Protein 2LV7 (pdb70)

Solvent-accessible surface area: 8698 Å² total; per-residue (Å²): 234,91,212,125,101,143,92,58,105,128,59,215,220,82,79,204,102,64,89,93,72,149,61,133,128,190,104,145,102,132,77,124,104,75,52,94,124,13,96,126,39,46,58,98,51,8,201,96,58,74,31,79,7,28,53,120,5,11,4,56,1,42,136,75,125,58,143,167,23,88,128,92,78,13,88,75,43,5,99,173,36,16,143,92,60,64,32,35,7,40,64,130,22,33,35,89,112,84,33,200

InterPro domains:
  IPR001751 S100/Calcium binding protein 7/8-like, conserved site [PS00303] (77-98)
  IPR002048 EF-hand domain [PF13499] (36-97)
  IPR002048 EF-hand domain [PS50222] (33-68)
  IPR002048 EF-hand domain [PS50222] (69-104)
  IPR002048 EF-hand domain [SM00054] (37-65)
  IPR002048 EF-hand domain [SM00054] (73-101)
  IPR002048 EF-hand domain [cd00051] (37-98)
  IPR011992 EF-hand domain pair [SSF47473] (23-155)
  IPR018247 EF-Hand 1, calcium-binding site [PS00018] (46-58)
  IPR018247 EF-Hand 1, calcium-binding site [PS00018] (82-94)
  IPR051111 Calcium-binding regulatory protein [PTHR46311] (1-215)

GO terms:
  GO:0032588 trans-Golgi network membrane (C, IDA)
  GO:0005515 protein binding (F, IPI)

Organism: Homo sapiens (NCBI:txid9606)

Secondary structure (DSSP, 8-state):
--SSS---S---SS--S-SSTTTT-S-----GGGHHHHHHHHHHT-SS-SS-B-HHHHHHHHHHHT----TTTHHHHHHHH-SS-SSSB-HHHHHHHT--

Foldseek 3Di:
DDPDDDDDDDDPDDDDDDDDQPPCPDDDDDDCVVVVCVCVQLCVLQPVSPQWRALVSVQCSQCVVPHRDDPVGSQVVQCVQPVVPPRTHHSVSSCVVVPD

Structure (mmCIF, N/CA/C/O backbone):
data_2LV7
#
_entry.id   2LV7
#
loop_
_entity.id
_entity.type
_entity.pdbx_description
1 polymer 'Calcium-binding protein 7'
2 non-polymer 'CALCIUM ION'
#
loop_
_atom_site.group_PDB
_atom_site.id
_atom_site.type_symbol
_atom_site.label_atom_id
_atom_site.label_alt_id
_atom_site.label_comp_id
_atom_site.label_asym_id
_atom_site.label_entity_id
_atom_site.label_seq_id
_atom_site.pdbx_PDB_ins_code
_atom_site.Cartn_x
_atom_site.Cartn_y
_atom_site.Cartn_z
_atom_site.occupancy
_atom_site.B_iso_or_equiv
_atom_site.auth_seq_id
_atom_site.auth_comp_id
_atom_site.auth_asym_id
_atom_site.auth_atom_id
_atom_site.pdbx_PDB_model_num
ATOM 1 N N . MET A 1 1 ? 31.224 -15.200 2.687 1.00 0.00 1 MET A N 1
ATOM 2 C CA . MET A 1 1 ? 30.323 -14.059 2.383 1.00 0.00 1 MET A CA 1
ATOM 3 C C . MET A 1 1 ? 29.184 -13.979 3.400 1.00 0.00 1 MET A C 1
ATOM 4 O O . MET A 1 1 ? 28.676 -15.007 3.848 1.00 0.00 1 MET A O 1
ATOM 20 N N . PRO A 1 2 ? 28.766 -12.754 3.778 1.00 0.00 2 PRO A N 1
ATOM 21 C CA . PRO A 1 2 ? 27.683 -12.555 4.744 1.00 0.00 2 PRO A CA 1
ATOM 22 C C . PRO A 1 2 ? 26.307 -12.776 4.127 1.00 0.00 2 PRO A C 1
ATOM 23 O O . PRO A 1 2 ? 26.085 -12.474 2.954 1.00 0.00 2 PRO A O 1
ATOM 34 N N . PHE A 1 3 ? 25.385 -13.304 4.927 1.00 0.00 3 PHE A N 1
ATOM 35 C CA . PHE A 1 3 ? 24.026 -13.567 4.465 1.00 0.00 3 PHE A CA 1
ATOM 36 C C . PHE A 1 3 ? 23.275 -12.267 4.197 1.00 0.00 3 PHE A C 1
ATOM 37 O O . PHE A 1 3 ? 22.146 -12.284 3.705 1.00 0.00 3 PHE A O 1
ATOM 54 N N . HIS A 1 4 ? 23.904 -11.143 4.526 1.00 0.00 4 HIS A N 1
ATOM 55 C CA . HIS A 1 4 ? 23.291 -9.837 4.318 1.00 0.00 4 HIS A CA 1
ATOM 56 C C . HIS A 1 4 ? 23.077 -9.576 2.826 1.00 0.00 4 HIS A C 1
ATOM 57 O O . HIS A 1 4 ? 24.008 -9.709 2.031 1.00 0.00 4 HIS A O 1
ATOM 72 N N . PRO A 1 5 ? 21.847 -9.202 2.421 1.00 0.00 5 PRO A N 1
ATOM 73 C CA . PRO A 1 5 ? 21.533 -8.932 1.014 1.00 0.00 5 PRO A CA 1
ATOM 74 C C . PRO A 1 5 ? 22.120 -7.611 0.527 1.00 0.00 5 PRO A C 1
ATOM 75 O O . PRO A 1 5 ? 21.899 -6.563 1.135 1.00 0.00 5 PRO A O 1
ATOM 86 N N . VAL A 1 6 ? 22.868 -7.674 -0.574 1.00 0.00 6 VAL A N 1
ATOM 87 C CA . VAL A 1 6 ? 23.490 -6.489 -1.160 1.00 0.00 6 VAL A CA 1
ATOM 88 C C . VAL A 1 6 ? 24.501 -5.860 -0.207 1.00 0.00 6 VAL A C 1
ATOM 89 O O . VAL A 1 6 ? 24.136 -5.333 0.844 1.00 0.00 6 VAL A O 1
ATOM 102 N N . THR A 1 7 ? 25.775 -5.914 -0.585 1.00 0.00 7 THR A N 1
ATOM 103 C CA . THR A 1 7 ? 26.838 -5.348 0.235 1.00 0.00 7 THR A CA 1
ATOM 104 C C . THR A 1 7 ? 27.650 -4.318 -0.545 1.00 0.00 7 THR A C 1
ATOM 105 O O . THR A 1 7 ? 27.589 -3.123 -0.257 1.00 0.00 7 THR A O 1
ATOM 116 N N . ALA A 1 8 ? 28.404 -4.787 -1.537 1.00 0.00 8 ALA A N 1
ATOM 117 C CA . ALA A 1 8 ? 29.227 -3.904 -2.357 1.00 0.00 8 ALA A CA 1
ATOM 118 C C . ALA A 1 8 ? 29.854 -4.660 -3.525 1.00 0.00 8 ALA A C 1
ATOM 119 O O . ALA A 1 8 ? 30.632 -5.593 -3.325 1.00 0.00 8 ALA A O 1
ATOM 126 N N . ALA A 1 9 ? 29.512 -4.250 -4.743 1.00 0.00 9 ALA A N 1
ATOM 127 C CA . ALA A 1 9 ? 30.047 -4.887 -5.941 1.00 0.00 9 ALA A CA 1
ATOM 128 C C . ALA A 1 9 ? 31.365 -4.244 -6.355 1.00 0.00 9 ALA A C 1
ATOM 129 O O . ALA A 1 9 ? 32.229 -4.894 -6.943 1.00 0.00 9 ALA A O 1
ATOM 136 N N . LEU A 1 10 ? 31.511 -2.961 -6.040 1.00 0.00 10 LEU A N 1
ATOM 137 C CA . LEU A 1 10 ? 32.721 -2.219 -6.374 1.00 0.00 10 LEU A CA 1
ATOM 138 C C . LEU A 1 10 ? 33.763 -2.362 -5.266 1.00 0.00 10 LEU A C 1
ATOM 139 O O . LEU A 1 10 ? 33.741 -3.333 -4.508 1.00 0.00 10 LEU A O 1
ATOM 155 N N . MET A 1 11 ? 34.676 -1.393 -5.185 1.00 0.00 11 MET A N 1
ATOM 156 C CA . MET A 1 11 ? 35.728 -1.401 -4.170 1.00 0.00 11 MET A CA 1
ATOM 157 C C . MET A 1 11 ? 36.698 -2.558 -4.392 1.00 0.00 11 MET A C 1
ATOM 158 O O . MET A 1 11 ? 36.367 -3.716 -4.136 1.00 0.00 11 MET A O 1
ATOM 172 N N . TYR A 1 12 ? 37.896 -2.235 -4.869 1.00 0.00 12 TYR A N 1
ATOM 173 C CA . TYR A 1 12 ? 38.916 -3.245 -5.124 1.00 0.00 12 TYR A CA 1
ATOM 174 C C . TYR A 1 12 ? 39.764 -3.481 -3.878 1.00 0.00 12 TYR A C 1
ATOM 175 O O . TYR A 1 12 ? 39.927 -4.617 -3.431 1.00 0.00 12 TYR A O 1
ATOM 193 N N . ARG A 1 13 ? 40.299 -2.399 -3.321 1.00 0.00 13 ARG A N 1
ATOM 194 C CA . ARG A 1 13 ? 41.129 -2.482 -2.124 1.00 0.00 13 ARG A CA 1
ATOM 195 C C . ARG A 1 13 ? 41.340 -1.101 -1.512 1.00 0.00 13 ARG A C 1
ATOM 196 O O . ARG A 1 13 ? 40.997 -0.865 -0.353 1.00 0.00 13 ARG A O 1
ATOM 217 N N . GLY A 1 14 ? 41.907 -0.193 -2.300 1.00 0.00 14 GLY A N 1
ATOM 218 C CA . GLY A 1 14 ? 42.161 1.154 -1.822 1.00 0.00 14 GLY A CA 1
ATOM 219 C C . GLY A 1 14 ? 40.897 1.982 -1.708 1.00 0.00 14 GLY A C 1
ATOM 220 O O . GLY A 1 14 ? 40.590 2.782 -2.593 1.00 0.00 14 GLY A O 1
ATOM 224 N N . ILE A 1 15 ? 40.164 1.791 -0.615 1.00 0.00 15 ILE A N 1
ATOM 225 C CA . ILE A 1 15 ? 38.927 2.527 -0.384 1.00 0.00 15 ILE A CA 1
ATOM 226 C C . ILE A 1 15 ? 38.429 2.322 1.045 1.00 0.00 15 ILE A C 1
ATOM 227 O O . ILE A 1 15 ? 38.554 1.232 1.603 1.00 0.00 15 ILE A O 1
ATOM 243 N N . TYR A 1 16 ? 37.869 3.375 1.632 1.00 0.00 16 TYR A N 1
ATOM 244 C CA . TYR A 1 16 ? 37.361 3.308 2.998 1.00 0.00 16 TYR A CA 1
ATOM 245 C C . TYR A 1 16 ? 36.214 2.306 3.114 1.00 0.00 16 TYR A C 1
ATOM 246 O O . TYR A 1 16 ? 36.420 1.158 3.512 1.00 0.00 16 TYR A O 1
ATOM 264 N N . THR A 1 17 ? 35.009 2.748 2.764 1.00 0.00 17 THR A N 1
ATOM 265 C CA . THR A 1 17 ? 33.828 1.892 2.831 1.00 0.00 17 THR A CA 1
ATOM 266 C C . THR A 1 17 ? 32.623 2.566 2.181 1.00 0.00 17 THR A C 1
ATOM 267 O O . THR A 1 17 ? 31.551 1.972 2.071 1.00 0.00 17 THR A O 1
ATOM 278 N N . VAL A 1 18 ? 32.809 3.810 1.750 1.00 0.00 18 VAL A N 1
ATOM 279 C CA . VAL A 1 18 ? 31.739 4.569 1.115 1.00 0.00 18 VAL A CA 1
ATOM 280 C C . VAL A 1 18 ? 31.632 4.238 -0.377 1.00 0.00 18 VAL A C 1
ATOM 281 O O . VAL A 1 18 ? 32.614 4.345 -1.113 1.00 0.00 18 VAL A O 1
ATOM 294 N N . PRO A 1 19 ? 30.435 3.823 -0.845 1.00 0.00 19 PRO A N 1
ATOM 295 C CA . PRO A 1 19 ? 30.212 3.476 -2.242 1.00 0.00 19 PRO A CA 1
ATOM 296 C C . PRO A 1 19 ? 29.763 4.666 -3.089 1.00 0.00 19 PRO A C 1
ATOM 297 O O . PRO A 1 19 ? 30.432 5.038 -4.053 1.00 0.00 19 PRO A O 1
ATOM 308 N N . ASN A 1 20 ? 28.625 5.255 -2.729 1.00 0.00 20 ASN A N 1
ATOM 309 C CA . ASN A 1 20 ? 28.088 6.398 -3.461 1.00 0.00 20 ASN A CA 1
ATOM 310 C C . ASN A 1 20 ? 27.465 7.411 -2.505 1.00 0.00 20 ASN A C 1
ATOM 311 O O . ASN A 1 20 ? 26.278 7.726 -2.603 1.00 0.00 20 ASN A O 1
ATOM 322 N N . LEU A 1 21 ? 28.274 7.919 -1.583 1.00 0.00 21 LEU A N 1
ATOM 323 C CA . LEU A 1 21 ? 27.805 8.895 -0.604 1.00 0.00 21 LEU A CA 1
ATOM 324 C C . LEU A 1 21 ? 27.956 10.320 -1.129 1.00 0.00 21 LEU A C 1
ATOM 325 O O . LEU A 1 21 ? 27.508 11.276 -0.494 1.00 0.00 21 LEU A O 1
ATOM 341 N N . LEU A 1 22 ? 28.578 10.456 -2.296 1.00 0.00 22 LEU A N 1
ATOM 342 C CA . LEU A 1 22 ? 28.789 11.767 -2.900 1.00 0.00 22 LEU A CA 1
ATOM 343 C C . LEU A 1 22 ? 27.697 12.089 -3.916 1.00 0.00 22 LEU A C 1
ATOM 344 O O . LEU A 1 22 ? 27.666 13.183 -4.481 1.00 0.00 22 LEU A O 1
ATOM 360 N N . SER A 1 23 ? 26.801 11.132 -4.146 1.00 0.00 23 SER A N 1
ATOM 361 C CA . SER A 1 23 ? 25.711 11.323 -5.097 1.00 0.00 23 SER A CA 1
ATOM 362 C C . SER A 1 23 ? 24.379 11.512 -4.378 1.00 0.00 23 SER A C 1
ATOM 363 O O . SER A 1 23 ? 23.732 12.551 -4.515 1.00 0.00 23 SER A O 1
ATOM 371 N N . GLU A 1 24 ? 23.975 10.504 -3.611 1.00 0.00 24 GLU A N 1
ATOM 372 C CA . GLU A 1 24 ? 22.718 10.563 -2.871 1.00 0.00 24 GLU A CA 1
ATOM 373 C C . GLU A 1 24 ? 22.924 10.178 -1.409 1.00 0.00 24 GLU A C 1
ATOM 374 O O . GLU A 1 24 ? 22.199 10.641 -0.529 1.00 0.00 24 GLU A O 1
ATOM 386 N N . GLN A 1 25 ? 23.918 9.326 -1.163 1.00 0.00 25 GLN A N 1
ATOM 387 C CA . GLN A 1 25 ? 24.228 8.867 0.189 1.00 0.00 25 GLN A CA 1
ATOM 388 C C . GLN A 1 25 ? 23.039 8.141 0.808 1.00 0.00 25 GLN A C 1
ATOM 389 O O . GLN A 1 25 ? 22.878 6.932 0.637 1.00 0.00 25 GLN A O 1
ATOM 403 N N . ARG A 1 26 ? 22.215 8.888 1.525 1.00 0.00 26 ARG A N 1
ATOM 404 C CA . ARG A 1 26 ? 21.039 8.337 2.179 1.00 0.00 26 ARG A CA 1
ATOM 405 C C . ARG A 1 26 ? 19.950 7.995 1.158 1.00 0.00 26 ARG A C 1
ATOM 406 O O . ARG A 1 26 ? 19.616 8.818 0.305 1.00 0.00 26 ARG A O 1
ATOM 427 N N . PRO A 1 27 ? 19.381 6.774 1.229 1.00 0.00 27 PRO A N 1
ATOM 428 C CA . PRO A 1 27 ? 18.328 6.341 0.306 1.00 0.00 27 PRO A CA 1
ATOM 429 C C . PRO A 1 27 ? 16.965 6.926 0.667 1.00 0.00 27 PRO A C 1
ATOM 430 O O . PRO A 1 27 ? 16.676 7.177 1.837 1.00 0.00 27 PRO A O 1
ATOM 441 N N . VAL A 1 28 ? 16.130 7.140 -0.347 1.00 0.00 28 VAL A N 1
ATOM 442 C CA . VAL A 1 28 ? 14.798 7.695 -0.139 1.00 0.00 28 VAL A CA 1
ATOM 443 C C . VAL A 1 28 ? 13.721 6.660 -0.435 1.00 0.00 28 VAL A C 1
ATOM 444 O O . VAL A 1 28 ? 13.529 6.266 -1.586 1.00 0.00 28 VAL A O 1
ATOM 457 N N . ASP A 1 29 ? 13.018 6.228 0.606 1.00 0.00 29 ASP A N 1
ATOM 458 C CA . ASP A 1 29 ? 11.957 5.239 0.454 1.00 0.00 29 ASP A CA 1
ATOM 459 C C . ASP A 1 29 ? 11.233 5.012 1.777 1.00 0.00 29 ASP A C 1
ATOM 460 O O . ASP A 1 29 ? 11.842 4.606 2.768 1.00 0.00 29 ASP A O 1
ATOM 469 N N . ILE A 1 30 ? 9.931 5.280 1.788 1.00 0.00 30 ILE A N 1
ATOM 470 C CA . ILE A 1 30 ? 9.129 5.107 2.994 1.00 0.00 30 ILE A CA 1
ATOM 471 C C . ILE A 1 30 ? 9.112 3.645 3.439 1.00 0.00 30 ILE A C 1
ATOM 472 O O . ILE A 1 30 ? 8.802 2.755 2.646 1.00 0.00 30 ILE A O 1
ATOM 488 N N . PRO A 1 31 ? 9.443 3.375 4.717 1.00 0.00 31 PRO A N 1
ATOM 489 C CA . PRO A 1 31 ? 9.453 2.011 5.258 1.00 0.00 31 PRO A CA 1
ATOM 490 C C . PRO A 1 31 ? 8.056 1.406 5.312 1.00 0.00 31 PRO A C 1
ATOM 491 O O . PRO A 1 31 ? 7.063 2.126 5.418 1.00 0.00 31 PRO A O 1
ATOM 502 N N . GLU A 1 32 ? 7.991 0.078 5.213 1.00 0.00 32 GLU A N 1
ATOM 503 C CA . GLU A 1 32 ? 6.722 -0.652 5.255 1.00 0.00 32 GLU A CA 1
ATOM 504 C C . GLU A 1 32 ? 5.852 -0.211 6.436 1.00 0.00 32 GLU A C 1
ATOM 505 O O . GLU A 1 32 ? 4.676 -0.568 6.516 1.00 0.00 32 GLU A O 1
ATOM 517 N N . ASP A 1 33 ? 6.438 0.559 7.350 1.00 0.00 33 ASP A N 1
ATOM 518 C CA . ASP A 1 33 ? 5.712 1.056 8.513 1.00 0.00 33 ASP A CA 1
ATOM 519 C C . ASP A 1 33 ? 4.464 1.823 8.080 1.00 0.00 33 ASP A C 1
ATOM 520 O O . ASP A 1 33 ? 3.503 1.947 8.840 1.00 0.00 33 ASP A O 1
ATOM 529 N N . GLU A 1 34 ? 4.491 2.344 6.855 1.00 0.00 34 GLU A N 1
ATOM 530 C CA . GLU A 1 34 ? 3.362 3.093 6.313 1.00 0.00 34 GLU A CA 1
ATOM 531 C C . GLU A 1 34 ? 2.405 2.160 5.578 1.00 0.00 34 GLU A C 1
ATOM 532 O O . GLU A 1 34 ? 1.216 2.449 5.443 1.00 0.00 34 GLU A O 1
ATOM 544 N N . LEU A 1 35 ? 2.940 1.038 5.103 1.00 0.00 35 LEU A N 1
ATOM 545 C CA . LEU A 1 35 ? 2.143 0.055 4.376 1.00 0.00 35 LEU A CA 1
ATOM 546 C C . LEU A 1 35 ? 1.140 -0.629 5.299 1.00 0.00 35 LEU A C 1
ATOM 547 O O . LEU A 1 35 ? -0.001 -0.883 4.912 1.00 0.00 35 LEU A O 1
ATOM 563 N N . GLU A 1 36 ? 1.573 -0.930 6.521 1.00 0.00 36 GLU A N 1
ATOM 564 C CA . GLU A 1 36 ? 0.713 -1.592 7.496 1.00 0.00 36 GLU A CA 1
ATOM 565 C C . GLU A 1 36 ? -0.513 -0.743 7.815 1.00 0.00 36 GLU A C 1
ATOM 566 O O . GLU A 1 36 ? -1.514 -1.249 8.321 1.00 0.00 36 GLU A O 1
ATOM 578 N N . GLU A 1 37 ? -0.428 0.551 7.519 1.00 0.00 37 GLU A N 1
ATOM 579 C CA . GLU A 1 37 ? -1.535 1.465 7.774 1.00 0.00 37 GLU A CA 1
ATOM 580 C C . GLU A 1 37 ? -2.627 1.294 6.723 1.00 0.00 37 GLU A C 1
ATOM 581 O O . GLU A 1 37 ? -3.802 1.546 6.987 1.00 0.00 37 GLU A O 1
ATOM 593 N N . ILE A 1 38 ? -2.227 0.863 5.531 1.00 0.00 38 ILE A N 1
ATOM 594 C CA . ILE A 1 38 ? -3.168 0.652 4.438 1.00 0.00 38 ILE A CA 1
ATOM 595 C C . ILE A 1 38 ? -4.189 -0.422 4.799 1.00 0.00 38 ILE A C 1
ATOM 596 O O . ILE A 1 38 ? -5.391 -0.248 4.589 1.00 0.00 38 ILE A O 1
ATOM 612 N N . ARG A 1 39 ? -3.702 -1.531 5.348 1.00 0.00 39 ARG A N 1
ATOM 613 C CA . ARG A 1 39 ? -4.569 -2.636 5.740 1.00 0.00 39 ARG A CA 1
ATOM 614 C C . ARG A 1 39 ? -5.519 -2.222 6.856 1.00 0.00 39 ARG A C 1
ATOM 615 O O . ARG A 1 39 ? -6.716 -2.089 6.638 1.00 0.00 39 ARG A O 1
ATOM 636 N N . GLU A 1 40 ? -4.966 -1.991 8.042 1.00 0.00 40 GLU A N 1
ATOM 637 C CA . GLU A 1 40 ? -5.757 -1.613 9.214 1.00 0.00 40 GLU A CA 1
ATOM 638 C C . GLU A 1 40 ? -6.898 -0.654 8.866 1.00 0.00 40 GLU A C 1
ATOM 639 O O . GLU A 1 40 ? -7.937 -0.660 9.520 1.00 0.00 40 GLU A O 1
ATOM 651 N N . ALA A 1 41 ? -6.713 0.155 7.830 1.00 0.00 41 ALA A N 1
ATOM 652 C CA . ALA A 1 41 ? -7.732 1.119 7.426 1.00 0.00 41 ALA A CA 1
ATOM 653 C C . ALA A 1 41 ? -8.962 0.455 6.796 1.00 0.00 41 ALA A C 1
ATOM 654 O O . ALA A 1 41 ? -9.974 0.223 7.465 1.00 0.00 41 ALA A O 1
ATOM 661 N N . PHE A 1 42 ? -8.869 0.136 5.510 1.00 0.00 42 PHE A N 1
ATOM 662 C CA . PHE A 1 42 ? -9.991 -0.455 4.788 1.00 0.00 42 PHE A CA 1
ATOM 663 C C . PHE A 1 42 ? -10.229 -1.915 5.161 1.00 0.00 42 PHE A C 1
ATOM 664 O O . PHE A 1 42 ? -11.322 -2.441 4.955 1.00 0.00 42 PHE A O 1
ATOM 681 N N . LYS A 1 43 ? -9.217 -2.567 5.717 1.00 0.00 43 LYS A N 1
ATOM 682 C CA . LYS A 1 43 ? -9.344 -3.969 6.101 1.00 0.00 43 LYS A CA 1
ATOM 683 C C . LYS A 1 43 ? -10.293 -4.140 7.286 1.00 0.00 43 LYS A C 1
ATOM 684 O O . LYS A 1 43 ? -11.089 -5.077 7.310 1.00 0.00 43 LYS A O 1
ATOM 703 N N . VAL A 1 44 ? -10.212 -3.242 8.270 1.00 0.00 44 VAL A N 1
ATOM 704 C CA . VAL A 1 44 ? -11.089 -3.339 9.434 1.00 0.00 44 VAL A CA 1
ATOM 705 C C . VAL A 1 44 ? -12.541 -3.090 9.047 1.00 0.00 44 VAL A C 1
ATOM 706 O O . VAL A 1 44 ? -13.450 -3.688 9.623 1.00 0.00 44 VAL A O 1
ATOM 719 N N . PHE A 1 45 ? -12.763 -2.205 8.073 1.00 0.00 45 PHE A N 1
ATOM 720 C CA . PHE A 1 45 ? -14.125 -1.914 7.629 1.00 0.00 45 PHE A CA 1
ATOM 721 C C . PHE A 1 45 ? -14.792 -3.174 7.088 1.00 0.00 45 PHE A C 1
ATOM 722 O O . PHE A 1 45 ? -16.016 -3.240 6.974 1.00 0.00 45 PHE A O 1
ATOM 739 N N . ASP A 1 46 ? -13.977 -4.172 6.755 1.00 0.00 46 ASP A N 1
ATOM 740 C CA . ASP A 1 46 ? -14.487 -5.438 6.241 1.00 0.00 46 ASP A CA 1
ATOM 741 C C . ASP A 1 46 ? -15.139 -6.237 7.365 1.00 0.00 46 ASP A C 1
ATOM 742 O O . ASP A 1 46 ? -14.461 -6.939 8.116 1.00 0.00 46 ASP A O 1
ATOM 751 N N . ARG A 1 47 ? -16.459 -6.121 7.476 1.00 0.00 47 ARG A N 1
ATOM 752 C CA . ARG A 1 47 ? -17.206 -6.817 8.518 1.00 0.00 47 ARG A CA 1
ATOM 753 C C . ARG A 1 47 ? -17.055 -8.333 8.404 1.00 0.00 47 ARG A C 1
ATOM 754 O O . ARG A 1 47 ? -16.991 -9.032 9.415 1.00 0.00 47 ARG A O 1
ATOM 775 N N . ASP A 1 48 ? -16.999 -8.838 7.175 1.00 0.00 48 ASP A N 1
ATOM 776 C CA . ASP A 1 48 ? -16.862 -10.275 6.950 1.00 0.00 48 ASP A CA 1
ATOM 777 C C . ASP A 1 48 ? -15.424 -10.739 7.163 1.00 0.00 48 ASP A C 1
ATOM 778 O O . ASP A 1 48 ? -15.173 -11.922 7.393 1.00 0.00 48 ASP A O 1
ATOM 787 N N . GLY A 1 49 ? -14.486 -9.800 7.089 1.00 0.00 49 GLY A N 1
ATOM 788 C CA . GLY A 1 49 ? -13.084 -10.131 7.279 1.00 0.00 49 GLY A CA 1
ATOM 789 C C . GLY A 1 49 ? -12.591 -11.183 6.303 1.00 0.00 49 GLY A C 1
ATOM 790 O O . GLY A 1 49 ? -11.524 -11.764 6.498 1.00 0.00 49 GLY A O 1
ATOM 794 N N . ASN A 1 50 ? -13.367 -11.424 5.249 1.00 0.00 50 ASN A N 1
ATOM 795 C CA . ASN A 1 50 ? -13.003 -12.413 4.239 1.00 0.00 50 ASN A CA 1
ATOM 796 C C . ASN A 1 50 ? -11.831 -11.926 3.393 1.00 0.00 50 ASN A C 1
ATOM 797 O O . ASN A 1 50 ? -11.342 -12.644 2.521 1.00 0.00 50 ASN A O 1
ATOM 808 N N . GLY A 1 51 ? -11.385 -10.702 3.658 1.00 0.00 51 GLY A N 1
ATOM 809 C CA . GLY A 1 51 ? -10.271 -10.140 2.917 1.00 0.00 51 GLY A CA 1
ATOM 810 C C . GLY A 1 51 ? -10.721 -9.218 1.801 1.00 0.00 51 GLY A C 1
ATOM 811 O O . GLY A 1 51 ? -9.898 -8.567 1.156 1.00 0.00 51 GLY A O 1
ATOM 815 N N . PHE A 1 52 ? -12.029 -9.161 1.574 1.00 0.00 52 PHE A N 1
ATOM 816 C CA . PHE A 1 52 ? -12.588 -8.312 0.527 1.00 0.00 52 PHE A CA 1
ATOM 817 C C . PHE A 1 52 ? -13.610 -7.340 1.108 1.00 0.00 52 PHE A C 1
ATOM 818 O O . PHE A 1 52 ? -14.260 -7.635 2.110 1.00 0.00 52 PHE A O 1
ATOM 835 N N . ILE A 1 53 ? -13.746 -6.181 0.472 1.00 0.00 53 ILE A N 1
ATOM 836 C CA . ILE A 1 53 ? -14.689 -5.166 0.925 1.00 0.00 53 ILE A CA 1
ATOM 837 C C . ILE A 1 53 ? -15.807 -4.962 -0.093 1.00 0.00 53 ILE A C 1
ATOM 838 O O . ILE A 1 53 ? -15.553 -4.620 -1.248 1.00 0.00 53 ILE A O 1
ATOM 854 N N . SER A 1 54 ? -17.043 -5.175 0.344 1.00 0.00 54 SER A N 1
ATOM 855 C CA . SER A 1 54 ? -18.203 -5.009 -0.525 1.00 0.00 54 SER A CA 1
ATOM 856 C C . SER A 1 54 ? -18.664 -3.555 -0.536 1.00 0.00 54 SER A C 1
ATOM 857 O O . SER A 1 54 ? -18.092 -2.713 0.153 1.00 0.00 54 SER A O 1
ATOM 865 N N . LYS A 1 55 ? -19.696 -3.264 -1.323 1.00 0.00 55 LYS A N 1
ATOM 866 C CA . LYS A 1 55 ? -20.230 -1.908 -1.418 1.00 0.00 55 LYS A CA 1
ATOM 867 C C . LYS A 1 55 ? -20.735 -1.409 -0.066 1.00 0.00 55 LYS A C 1
ATOM 868 O O . LYS A 1 55 ? -20.265 -0.391 0.442 1.00 0.00 55 LYS A O 1
ATOM 887 N N . GLN A 1 56 ? -21.691 -2.134 0.509 1.00 0.00 56 GLN A N 1
ATOM 888 C CA . GLN A 1 56 ? -22.272 -1.766 1.799 1.00 0.00 56 GLN A CA 1
ATOM 889 C C . GLN A 1 56 ? -21.193 -1.541 2.856 1.00 0.00 56 GLN A C 1
ATOM 890 O O . GLN A 1 56 ? -21.363 -0.726 3.763 1.00 0.00 56 GLN A O 1
ATOM 904 N N . GLU A 1 57 ? -20.085 -2.266 2.736 1.00 0.00 57 GLU A N 1
ATOM 905 C CA . GLU A 1 57 ? -18.982 -2.141 3.684 1.00 0.00 57 GLU A CA 1
ATOM 906 C C . GLU A 1 57 ? -18.169 -0.881 3.398 1.00 0.00 57 GLU A C 1
ATOM 907 O O . GLU A 1 57 ? -17.856 -0.105 4.304 1.00 0.00 57 GLU A O 1
ATOM 919 N N . LEU A 1 58 ? -17.832 -0.687 2.128 1.00 0.00 58 LEU A N 1
ATOM 920 C CA . LEU A 1 58 ? -17.063 0.475 1.702 1.00 0.00 58 LEU A CA 1
ATOM 921 C C . LEU A 1 58 ? -17.821 1.758 2.031 1.00 0.00 58 LEU A C 1
ATOM 922 O O . LEU A 1 58 ? -17.220 2.804 2.276 1.00 0.00 58 LEU A O 1
ATOM 938 N N . GLY A 1 59 ? -19.149 1.662 2.049 1.00 0.00 59 GLY A N 1
ATOM 939 C CA . GLY A 1 59 ? -19.975 2.815 2.354 1.00 0.00 59 GLY A CA 1
ATOM 940 C C . GLY A 1 59 ? -19.759 3.306 3.770 1.00 0.00 59 GLY A C 1
ATOM 941 O O . GLY A 1 59 ? -20.067 4.453 4.093 1.00 0.00 59 GLY A O 1
ATOM 945 N N . THR A 1 60 ? -19.225 2.429 4.614 1.00 0.00 60 THR A N 1
ATOM 946 C CA . THR A 1 60 ? -18.953 2.771 6.003 1.00 0.00 60 THR A CA 1
ATOM 947 C C . THR A 1 60 ? -17.569 3.397 6.129 1.00 0.00 60 THR A C 1
ATOM 948 O O . THR A 1 60 ? -17.280 4.117 7.085 1.00 0.00 60 THR A O 1
ATOM 959 N N . ALA A 1 61 ? -16.716 3.111 5.150 1.00 0.00 61 ALA A N 1
ATOM 960 C CA . ALA A 1 61 ? -15.359 3.646 5.132 1.00 0.00 61 ALA A CA 1
ATOM 961 C C . ALA A 1 61 ? -15.353 5.124 4.752 1.00 0.00 61 ALA A C 1
ATOM 962 O O . ALA A 1 61 ? -14.734 5.946 5.428 1.00 0.00 61 ALA A O 1
ATOM 969 N N . MET A 1 62 ? -16.042 5.453 3.663 1.00 0.00 62 MET A N 1
ATOM 970 C CA . MET A 1 62 ? -16.118 6.830 3.183 1.00 0.00 62 MET A CA 1
ATOM 971 C C . MET A 1 62 ? -16.733 7.757 4.229 1.00 0.00 62 MET A C 1
ATOM 972 O O . MET A 1 62 ? -16.178 8.813 4.534 1.00 0.00 62 MET A O 1
ATOM 986 N N . ARG A 1 63 ? -17.883 7.362 4.772 1.00 0.00 63 ARG A N 1
ATOM 987 C CA . ARG A 1 63 ? -18.572 8.170 5.775 1.00 0.00 63 ARG A CA 1
ATOM 988 C C . ARG A 1 63 ? -17.645 8.510 6.938 1.00 0.00 63 ARG A C 1
ATOM 989 O O . ARG A 1 63 ? -17.760 9.577 7.542 1.00 0.00 63 ARG A O 1
ATOM 1010 N N . SER A 1 64 ? -16.729 7.598 7.249 1.00 0.00 64 SER A N 1
ATOM 1011 C CA . SER A 1 64 ? -15.783 7.809 8.338 1.00 0.00 64 SER A CA 1
ATOM 1012 C C . SER A 1 64 ? -14.954 9.064 8.092 1.00 0.00 64 SER A C 1
ATOM 1013 O O . SER A 1 64 ? -14.692 9.838 9.013 1.00 0.00 64 SER A O 1
ATOM 1021 N N . LEU A 1 65 ? -14.547 9.259 6.842 1.00 0.00 65 LEU A N 1
ATOM 1022 C CA . LEU A 1 65 ? -13.755 10.423 6.469 1.00 0.00 65 LEU A CA 1
ATOM 1023 C C . LEU A 1 65 ? -14.626 11.674 6.436 1.00 0.00 65 LEU A C 1
ATOM 1024 O O . LEU A 1 65 ? -14.123 12.796 6.514 1.00 0.00 65 LEU A O 1
ATOM 1040 N N . GLY A 1 66 ? -15.935 11.471 6.321 1.00 0.00 66 GLY A N 1
ATOM 1041 C CA . GLY A 1 66 ? -16.862 12.587 6.280 1.00 0.00 66 GLY A CA 1
ATOM 1042 C C . GLY A 1 66 ? -17.631 12.649 4.974 1.00 0.00 66 GLY A C 1
ATOM 1043 O O . GLY A 1 66 ? -18.206 13.683 4.633 1.00 0.00 66 GLY A O 1
ATOM 1047 N N . TYR A 1 67 ? -17.642 11.537 4.245 1.00 0.00 67 TYR A N 1
ATOM 1048 C CA . TYR A 1 67 ? -18.348 11.460 2.970 1.00 0.00 67 TYR A CA 1
ATOM 1049 C C . TYR A 1 67 ? -19.317 10.282 2.966 1.00 0.00 67 TYR A C 1
ATOM 1050 O O . TYR A 1 67 ? -18.943 9.164 2.615 1.00 0.00 67 TYR A O 1
ATOM 1068 N N . MET A 1 68 ? -20.562 10.537 3.357 1.00 0.00 68 MET A N 1
ATOM 1069 C CA . MET A 1 68 ? -21.578 9.491 3.401 1.00 0.00 68 MET A CA 1
ATOM 1070 C C . MET A 1 68 ? -22.199 9.263 2.020 1.00 0.00 68 MET A C 1
ATOM 1071 O O . MET A 1 68 ? -22.916 10.123 1.507 1.00 0.00 68 MET A O 1
ATOM 1085 N N . PRO A 1 69 ? -21.926 8.102 1.391 1.00 0.00 69 PRO A N 1
ATOM 1086 C CA . PRO A 1 69 ? -22.464 7.774 0.076 1.00 0.00 69 PRO A CA 1
ATOM 1087 C C . PRO A 1 69 ? -23.802 7.050 0.159 1.00 0.00 69 PRO A C 1
ATOM 1088 O O . PRO A 1 69 ? -24.061 6.306 1.105 1.00 0.00 69 PRO A O 1
ATOM 1099 N N . ASN A 1 70 ? -24.647 7.277 -0.838 1.00 0.00 70 ASN A N 1
ATOM 1100 C CA . ASN A 1 70 ? -25.960 6.647 -0.891 1.00 0.00 70 ASN A CA 1
ATOM 1101 C C . ASN A 1 70 ? -25.863 5.259 -1.506 1.00 0.00 70 ASN A C 1
ATOM 1102 O O . ASN A 1 70 ? -24.823 4.883 -2.047 1.00 0.00 70 ASN A O 1
ATOM 1113 N N . GLU A 1 71 ? -26.949 4.500 -1.422 1.00 0.00 71 GLU A N 1
ATOM 1114 C CA . GLU A 1 71 ? -26.983 3.159 -1.990 1.00 0.00 71 GLU A CA 1
ATOM 1115 C C . GLU A 1 71 ? -26.789 3.224 -3.503 1.00 0.00 71 GLU A C 1
ATOM 1116 O O . GLU A 1 71 ? -26.519 2.213 -4.151 1.00 0.00 71 GLU A O 1
ATOM 1128 N N . VAL A 1 72 ? -26.938 4.424 -4.057 1.00 0.00 72 VAL A N 1
ATOM 1129 C CA . VAL A 1 72 ? -26.782 4.639 -5.491 1.00 0.00 72 VAL A CA 1
ATOM 1130 C C . VAL A 1 72 ? -25.348 5.024 -5.851 1.00 0.00 72 VAL A C 1
ATOM 1131 O O . VAL A 1 72 ? -24.893 4.780 -6.969 1.00 0.00 72 VAL A O 1
ATOM 1144 N N . GLU A 1 73 ? -24.640 5.626 -4.897 1.00 0.00 73 GLU A N 1
ATOM 1145 C CA . GLU A 1 73 ? -23.270 6.080 -5.129 1.00 0.00 73 GLU A CA 1
ATOM 1146 C C . GLU A 1 73 ? -22.226 5.014 -4.795 1.00 0.00 73 GLU A C 1
ATOM 1147 O O . GLU A 1 73 ? -21.314 4.771 -5.583 1.00 0.00 73 GLU A O 1
ATOM 1159 N N . LEU A 1 74 ? -22.354 4.383 -3.630 1.00 0.00 74 LEU A N 1
ATOM 1160 C CA . LEU A 1 74 ? -21.390 3.364 -3.210 1.00 0.00 74 LEU A CA 1
ATOM 1161 C C . LEU A 1 74 ? -21.239 2.268 -4.267 1.00 0.00 74 LEU A C 1
ATOM 1162 O O . LEU A 1 74 ? -20.296 1.478 -4.223 1.00 0.00 74 LEU A O 1
ATOM 1178 N N . GLU A 1 75 ? -22.173 2.227 -5.215 1.00 0.00 75 GLU A N 1
ATOM 1179 C CA . GLU A 1 75 ? -22.137 1.235 -6.284 1.00 0.00 75 GLU A CA 1
ATOM 1180 C C . GLU A 1 75 ? -21.168 1.645 -7.393 1.00 0.00 75 GLU A C 1
ATOM 1181 O O . GLU A 1 75 ? -20.472 0.803 -7.959 1.00 0.00 75 GLU A O 1
ATOM 1193 N N . VAL A 1 76 ? -21.128 2.940 -7.702 1.00 0.00 76 VAL A N 1
ATOM 1194 C CA . VAL A 1 76 ? -20.249 3.445 -8.753 1.00 0.00 76 VAL A CA 1
ATOM 1195 C C . VAL A 1 76 ? -18.825 3.654 -8.246 1.00 0.00 76 VAL A C 1
ATOM 1196 O O . VAL A 1 76 ? -17.883 3.733 -9.033 1.00 0.00 76 VAL A O 1
ATOM 1209 N N . ILE A 1 77 ? -18.675 3.752 -6.933 1.00 0.00 77 ILE A N 1
ATOM 1210 C CA . ILE A 1 77 ? -17.364 3.955 -6.329 1.00 0.00 77 ILE A CA 1
ATOM 1211 C C . ILE A 1 77 ? -16.589 2.644 -6.216 1.00 0.00 77 ILE A C 1
ATOM 1212 O O . ILE A 1 77 ? -15.364 2.627 -6.336 1.00 0.00 77 ILE A O 1
ATOM 1228 N N . ILE A 1 78 ? -17.306 1.547 -5.988 1.00 0.00 78 ILE A N 1
ATOM 1229 C CA . ILE A 1 78 ? -16.675 0.238 -5.856 1.00 0.00 78 ILE A CA 1
ATOM 1230 C C . ILE A 1 78 ? -16.159 -0.281 -7.199 1.00 0.00 78 ILE A C 1
ATOM 1231 O O . ILE A 1 78 ? -15.181 -1.027 -7.245 1.00 0.00 78 ILE A O 1
ATOM 1247 N N . GLN A 1 79 ? -16.802 0.124 -8.292 1.00 0.00 79 GLN A N 1
ATOM 1248 C CA . GLN A 1 79 ? -16.391 -0.327 -9.618 1.00 0.00 79 GLN A CA 1
ATOM 1249 C C . GLN A 1 79 ? -15.135 0.406 -10.077 1.00 0.00 79 GLN A C 1
ATOM 1250 O O . GLN A 1 79 ? -14.530 0.046 -11.086 1.00 0.00 79 GLN A O 1
ATOM 1264 N N . ARG A 1 80 ? -14.749 1.436 -9.330 1.00 0.00 80 ARG A N 1
ATOM 1265 C CA . ARG A 1 80 ? -13.560 2.214 -9.659 1.00 0.00 80 ARG A CA 1
ATOM 1266 C C . ARG A 1 80 ? -12.306 1.476 -9.209 1.00 0.00 80 ARG A C 1
ATOM 1267 O O . ARG A 1 80 ? -11.255 1.565 -9.845 1.00 0.00 80 ARG A O 1
ATOM 1288 N N . LEU A 1 81 ? -12.429 0.746 -8.106 1.00 0.00 81 LEU A N 1
ATOM 1289 C CA . LEU A 1 81 ? -11.317 -0.022 -7.562 1.00 0.00 81 LEU A CA 1
ATOM 1290 C C . LEU A 1 81 ? -11.372 -1.456 -8.075 1.00 0.00 81 LEU A C 1
ATOM 1291 O O . LEU A 1 81 ? -10.347 -2.052 -8.402 1.00 0.00 81 LEU A O 1
ATOM 1307 N N . ASP A 1 82 ? -12.585 -1.997 -8.142 1.00 0.00 82 ASP A N 1
ATOM 1308 C CA . ASP A 1 82 ? -12.798 -3.359 -8.614 1.00 0.00 82 ASP A CA 1
ATOM 1309 C C . ASP A 1 82 ? -12.632 -3.443 -10.129 1.00 0.00 82 ASP A C 1
ATOM 1310 O O . ASP A 1 82 ? -13.608 -3.373 -10.877 1.00 0.00 82 ASP A O 1
ATOM 1319 N N . MET A 1 83 ? -11.388 -3.591 -10.574 1.00 0.00 83 MET A N 1
ATOM 1320 C CA . MET A 1 83 ? -11.088 -3.679 -12.000 1.00 0.00 83 MET A CA 1
ATOM 1321 C C . MET A 1 83 ? -11.417 -5.060 -12.560 1.00 0.00 83 MET A C 1
ATOM 1322 O O . MET A 1 83 ? -11.900 -5.183 -13.686 1.00 0.00 83 MET A O 1
ATOM 1336 N N . ASP A 1 84 ? -11.153 -6.097 -11.771 1.00 0.00 84 ASP A N 1
ATOM 1337 C CA . ASP A 1 84 ? -11.412 -7.467 -12.201 1.00 0.00 84 ASP A CA 1
ATOM 1338 C C . ASP A 1 84 ? -12.909 -7.765 -12.256 1.00 0.00 84 ASP A C 1
ATOM 1339 O O . ASP A 1 84 ? -13.349 -8.634 -13.008 1.00 0.00 84 ASP A O 1
ATOM 1348 N N . GLY A 1 85 ? -13.687 -7.041 -11.456 1.00 0.00 85 GLY A N 1
ATOM 1349 C CA . GLY A 1 85 ? -15.127 -7.240 -11.440 1.00 0.00 85 GLY A CA 1
ATOM 1350 C C . GLY A 1 85 ? -15.561 -8.405 -10.569 1.00 0.00 85 GLY A C 1
ATOM 1351 O O . GLY A 1 85 ? -16.200 -9.341 -11.050 1.00 0.00 85 GLY A O 1
ATOM 1355 N N . ASP A 1 86 ? -15.218 -8.350 -9.285 1.00 0.00 86 ASP A N 1
ATOM 1356 C CA . ASP A 1 86 ? -15.586 -9.411 -8.350 1.00 0.00 86 ASP A CA 1
ATOM 1357 C C . ASP A 1 86 ? -16.600 -8.912 -7.324 1.00 0.00 86 ASP A C 1
ATOM 1358 O O . ASP A 1 86 ? -16.965 -9.636 -6.398 1.00 0.00 86 ASP A O 1
ATOM 1367 N N . GLY A 1 87 ? -17.054 -7.674 -7.498 1.00 0.00 87 GLY A N 1
ATOM 1368 C CA . GLY A 1 87 ? -18.022 -7.102 -6.578 1.00 0.00 87 GLY A CA 1
ATOM 1369 C C . GLY A 1 87 ? -17.373 -6.516 -5.339 1.00 0.00 87 GLY A C 1
ATOM 1370 O O . GLY A 1 87 ? -17.978 -5.706 -4.638 1.00 0.00 87 GLY A O 1
ATOM 1374 N N . GLN A 1 88 ? -16.138 -6.928 -5.071 1.00 0.00 88 GLN A N 1
ATOM 1375 C CA . GLN A 1 88 ? -15.402 -6.442 -3.909 1.00 0.00 88 GLN A CA 1
ATOM 1376 C C . GLN A 1 88 ? -14.016 -5.948 -4.312 1.00 0.00 88 GLN A C 1
ATOM 1377 O O . GLN A 1 88 ? -13.546 -6.223 -5.416 1.00 0.00 88 GLN A O 1
ATOM 1391 N N . VAL A 1 89 ? -13.368 -5.216 -3.411 1.00 0.00 89 VAL A N 1
ATOM 1392 C CA . VAL A 1 89 ? -12.038 -4.679 -3.676 1.00 0.00 89 VAL A CA 1
ATOM 1393 C C . VAL A 1 89 ? -10.962 -5.495 -2.966 1.00 0.00 89 VAL A C 1
ATOM 1394 O O . VAL A 1 89 ? -11.079 -5.796 -1.778 1.00 0.00 89 VAL A O 1
ATOM 1407 N N . ASP A 1 90 ? -9.914 -5.847 -3.706 1.00 0.00 90 ASP A N 1
ATOM 1408 C CA . ASP A 1 90 ? -8.813 -6.630 -3.154 1.00 0.00 90 ASP A CA 1
ATOM 1409 C C . ASP A 1 90 ? -7.693 -5.727 -2.646 1.00 0.00 90 ASP A C 1
ATOM 1410 O O . ASP A 1 90 ? -7.522 -4.605 -3.124 1.00 0.00 90 ASP A O 1
ATOM 1419 N N . PHE A 1 91 ? -6.938 -6.225 -1.671 1.00 0.00 91 PHE A N 1
ATOM 1420 C CA . PHE A 1 91 ? -5.832 -5.472 -1.085 1.00 0.00 91 PHE A CA 1
ATOM 1421 C C . PHE A 1 91 ? -4.907 -4.893 -2.156 1.00 0.00 91 PHE A C 1
ATOM 1422 O O . PHE A 1 91 ? -4.711 -3.681 -2.222 1.00 0.00 91 PHE A O 1
ATOM 1439 N N . GLU A 1 92 ? -4.347 -5.768 -2.988 1.00 0.00 92 GLU A N 1
ATOM 1440 C CA . GLU A 1 92 ? -3.425 -5.355 -4.048 1.00 0.00 92 GLU A CA 1
ATOM 1441 C C . GLU A 1 92 ? -3.949 -4.148 -4.828 1.00 0.00 92 GLU A C 1
ATOM 1442 O O . GLU A 1 92 ? -3.297 -3.108 -4.887 1.00 0.00 92 GLU A O 1
ATOM 1454 N N . GLU A 1 93 ? -5.118 -4.299 -5.436 1.00 0.00 93 GLU A N 1
ATOM 1455 C CA . GLU A 1 93 ? -5.725 -3.224 -6.218 1.00 0.00 93 GLU A CA 1
ATOM 1456 C C . GLU A 1 93 ? -5.681 -1.885 -5.477 1.00 0.00 93 GLU A C 1
ATOM 1457 O O . GLU A 1 93 ? -5.398 -0.843 -6.074 1.00 0.00 93 GLU A O 1
ATOM 1469 N N . PHE A 1 94 ? -5.944 -1.922 -4.175 1.00 0.00 94 PHE A N 1
ATOM 1470 C CA . PHE A 1 94 ? -5.961 -0.709 -3.363 1.00 0.00 94 PHE A CA 1
ATOM 1471 C C . PHE A 1 94 ? -4.566 -0.318 -2.869 1.00 0.00 94 PHE A C 1
ATOM 1472 O O . PHE A 1 94 ? -4.331 0.841 -2.531 1.00 0.00 94 PHE A O 1
ATOM 1489 N N . VAL A 1 95 ? -3.642 -1.275 -2.836 1.00 0.00 95 VAL A N 1
ATOM 1490 C CA . VAL A 1 95 ? -2.287 -1.000 -2.363 1.00 0.00 95 VAL A CA 1
ATOM 1491 C C . VAL A 1 95 ? -1.463 -0.275 -3.423 1.00 0.00 95 VAL A C 1
ATOM 1492 O O . VAL A 1 95 ? -0.566 0.503 -3.095 1.00 0.00 95 VAL A O 1
ATOM 1505 N N . THR A 1 96 ? -1.767 -0.531 -4.693 1.00 0.00 96 THR A N 1
ATOM 1506 C CA . THR A 1 96 ? -1.050 0.105 -5.790 1.00 0.00 96 THR A CA 1
ATOM 1507 C C . THR A 1 96 ? -1.478 1.559 -5.949 1.00 0.00 96 THR A C 1
ATOM 1508 O O . THR A 1 96 ? -0.639 2.451 -6.079 1.00 0.00 96 THR A O 1
ATOM 1519 N N . LEU A 1 97 ? -2.787 1.792 -5.942 1.00 0.00 97 LEU A N 1
ATOM 1520 C CA . LEU A 1 97 ? -3.320 3.143 -6.085 1.00 0.00 97 LEU A CA 1
ATOM 1521 C C . LEU A 1 97 ? -2.991 3.992 -4.861 1.00 0.00 97 LEU A C 1
ATOM 1522 O O . LEU A 1 97 ? -3.116 5.216 -4.892 1.00 0.00 97 LEU A O 1
ATOM 1538 N N . LEU A 1 98 ? -2.569 3.334 -3.785 1.00 0.00 98 LEU A N 1
ATOM 1539 C CA . LEU A 1 98 ? -2.217 4.028 -2.551 1.00 0.00 98 LEU A CA 1
ATOM 1540 C C . LEU A 1 98 ? -0.782 4.543 -2.619 1.00 0.00 98 LEU A C 1
ATOM 1541 O O . LEU A 1 98 ? -0.374 5.391 -1.824 1.00 0.00 98 LEU A O 1
ATOM 1557 N N . GLY A 1 99 ? -0.023 4.030 -3.583 1.00 0.00 99 GLY A N 1
ATOM 1558 C CA . GLY A 1 99 ? 1.359 4.444 -3.743 1.00 0.00 99 GLY A CA 1
ATOM 1559 C C . GLY A 1 99 ? 1.635 5.014 -5.124 1.00 0.00 99 GLY A C 1
ATOM 1560 O O . GLY A 1 99 ? 0.720 5.127 -5.939 1.00 0.00 99 GLY A O 1
ATOM 1564 N N . PRO A 1 100 ? 2.897 5.387 -5.418 1.00 0.00 100 PRO A N 1
ATOM 1565 C CA . PRO A 1 100 ? 3.271 5.949 -6.721 1.00 0.00 100 PRO A CA 1
ATOM 1566 C C . PRO A 1 100 ? 2.895 5.027 -7.878 1.00 0.00 100 PRO A C 1
ATOM 1567 O O . PRO A 1 100 ? 3.687 4.112 -8.188 1.00 0.00 100 PRO A O 1
ATOM 1581 N N . MET A 1 1 ? -44.131 -22.764 -22.845 1.00 0.00 1 MET A N 2
ATOM 1582 C CA . MET A 1 1 ? -43.599 -21.828 -23.869 1.00 0.00 1 MET A CA 2
ATOM 1583 C C . MET A 1 1 ? -42.733 -20.748 -23.223 1.00 0.00 1 MET A C 2
ATOM 1584 O O . MET A 1 1 ? -43.241 -19.710 -22.798 1.00 0.00 1 MET A O 2
ATOM 1600 N N . PRO A 1 2 ? -41.407 -20.977 -23.137 1.00 0.00 2 PRO A N 2
ATOM 1601 C CA . PRO A 1 2 ? -40.479 -20.013 -22.536 1.00 0.00 2 PRO A CA 2
ATOM 1602 C C . PRO A 1 2 ? -40.371 -18.728 -23.350 1.00 0.00 2 PRO A C 2
ATOM 1603 O O . PRO A 1 2 ? -40.199 -18.764 -24.568 1.00 0.00 2 PRO A O 2
ATOM 1614 N N . PHE A 1 3 ? -40.474 -17.593 -22.665 1.00 0.00 3 PHE A N 2
ATOM 1615 C CA . PHE A 1 3 ? -40.388 -16.292 -23.319 1.00 0.00 3 PHE A CA 2
ATOM 1616 C C . PHE A 1 3 ? -38.934 -15.861 -23.479 1.00 0.00 3 PHE A C 2
ATOM 1617 O O . PHE A 1 3 ? -38.634 -14.906 -24.196 1.00 0.00 3 PHE A O 2
ATOM 1634 N N . HIS A 1 4 ? -38.037 -16.572 -22.804 1.00 0.00 4 HIS A N 2
ATOM 1635 C CA . HIS A 1 4 ? -36.612 -16.263 -22.868 1.00 0.00 4 HIS A CA 2
ATOM 1636 C C . HIS A 1 4 ? -35.905 -17.144 -23.903 1.00 0.00 4 HIS A C 2
ATOM 1637 O O . HIS A 1 4 ? -35.914 -18.370 -23.790 1.00 0.00 4 HIS A O 2
ATOM 1652 N N . PRO A 1 5 ? -35.284 -16.531 -24.932 1.00 0.00 5 PRO A N 2
ATOM 1653 C CA . PRO A 1 5 ? -34.574 -17.275 -25.978 1.00 0.00 5 PRO A CA 2
ATOM 1654 C C . PRO A 1 5 ? -33.349 -18.001 -25.429 1.00 0.00 5 PRO A C 2
ATOM 1655 O O . PRO A 1 5 ? -32.574 -17.432 -24.660 1.00 0.00 5 PRO A O 2
ATOM 1666 N N . VAL A 1 6 ? -33.179 -19.257 -25.830 1.00 0.00 6 VAL A N 2
ATOM 1667 C CA . VAL A 1 6 ? -32.048 -20.057 -25.374 1.00 0.00 6 VAL A CA 2
ATOM 1668 C C . VAL A 1 6 ? -30.767 -19.676 -26.112 1.00 0.00 6 VAL A C 2
ATOM 1669 O O . VAL A 1 6 ? -30.671 -19.819 -27.331 1.00 0.00 6 VAL A O 2
ATOM 1682 N N . THR A 1 7 ? -29.788 -19.183 -25.360 1.00 0.00 7 THR A N 2
ATOM 1683 C CA . THR A 1 7 ? -28.508 -18.778 -25.929 1.00 0.00 7 THR A CA 2
ATOM 1684 C C . THR A 1 7 ? -27.532 -18.361 -24.834 1.00 0.00 7 THR A C 2
ATOM 1685 O O . THR A 1 7 ? -27.853 -17.529 -23.987 1.00 0.00 7 THR A O 2
ATOM 1696 N N . ALA A 1 8 ? -26.340 -18.950 -24.856 1.00 0.00 8 ALA A N 2
ATOM 1697 C CA . ALA A 1 8 ? -25.319 -18.639 -23.863 1.00 0.00 8 ALA A CA 2
ATOM 1698 C C . ALA A 1 8 ? -23.925 -18.968 -24.386 1.00 0.00 8 ALA A C 2
ATOM 1699 O O . ALA A 1 8 ? -23.592 -20.133 -24.605 1.00 0.00 8 ALA A O 2
ATOM 1706 N N . ALA A 1 9 ? -23.115 -17.934 -24.584 1.00 0.00 9 ALA A N 2
ATOM 1707 C CA . ALA A 1 9 ? -21.757 -18.108 -25.082 1.00 0.00 9 ALA A CA 2
ATOM 1708 C C . ALA A 1 9 ? -20.823 -18.583 -23.974 1.00 0.00 9 ALA A C 2
ATOM 1709 O O . ALA A 1 9 ? -20.042 -19.514 -24.169 1.00 0.00 9 ALA A O 2
ATOM 1716 N N . LEU A 1 10 ? -20.912 -17.937 -22.814 1.00 0.00 10 LEU A N 2
ATOM 1717 C CA . LEU A 1 10 ? -20.076 -18.288 -21.670 1.00 0.00 10 LEU A CA 2
ATOM 1718 C C . LEU A 1 10 ? -18.595 -18.220 -22.030 1.00 0.00 10 LEU A C 2
ATOM 1719 O O . LEU A 1 10 ? -18.034 -19.169 -22.579 1.00 0.00 10 LEU A O 2
ATOM 1735 N N . MET A 1 11 ? -17.968 -17.089 -21.716 1.00 0.00 11 MET A N 2
ATOM 1736 C CA . MET A 1 11 ? -16.551 -16.891 -22.004 1.00 0.00 11 MET A CA 2
ATOM 1737 C C . MET A 1 11 ? -15.710 -18.023 -21.423 1.00 0.00 11 MET A C 2
ATOM 1738 O O . MET A 1 11 ? -15.888 -18.417 -20.271 1.00 0.00 11 MET A O 2
ATOM 1752 N N . TYR A 1 12 ? -14.794 -18.546 -22.235 1.00 0.00 12 TYR A N 2
ATOM 1753 C CA . TYR A 1 12 ? -13.922 -19.634 -21.809 1.00 0.00 12 TYR A CA 2
ATOM 1754 C C . TYR A 1 12 ? -12.809 -19.113 -20.906 1.00 0.00 12 TYR A C 2
ATOM 1755 O O . TYR A 1 12 ? -12.353 -19.811 -20.000 1.00 0.00 12 TYR A O 2
ATOM 1773 N N . ARG A 1 13 ? -12.373 -17.883 -21.163 1.00 0.00 13 ARG A N 2
ATOM 1774 C CA . ARG A 1 13 ? -11.314 -17.265 -20.375 1.00 0.00 13 ARG A CA 2
ATOM 1775 C C . ARG A 1 13 ? -11.240 -15.767 -20.654 1.00 0.00 13 ARG A C 2
ATOM 1776 O O . ARG A 1 13 ? -10.972 -15.349 -21.781 1.00 0.00 13 ARG A O 2
ATOM 1797 N N . GLY A 1 14 ? -11.480 -14.965 -19.621 1.00 0.00 14 GLY A N 2
ATOM 1798 C CA . GLY A 1 14 ? -11.437 -13.524 -19.778 1.00 0.00 14 GLY A CA 2
ATOM 1799 C C . GLY A 1 14 ? -11.027 -12.811 -18.506 1.00 0.00 14 GLY A C 2
ATOM 1800 O O . GLY A 1 14 ? -11.572 -11.757 -18.175 1.00 0.00 14 GLY A O 2
ATOM 1804 N N . ILE A 1 15 ? -10.064 -13.384 -17.791 1.00 0.00 15 ILE A N 2
ATOM 1805 C CA . ILE A 1 15 ? -9.581 -12.796 -16.550 1.00 0.00 15 ILE A CA 2
ATOM 1806 C C . ILE A 1 15 ? -8.103 -12.433 -16.655 1.00 0.00 15 ILE A C 2
ATOM 1807 O O . ILE A 1 15 ? -7.298 -13.204 -17.179 1.00 0.00 15 ILE A O 2
ATOM 1823 N N . TYR A 1 16 ? -7.755 -11.251 -16.155 1.00 0.00 16 TYR A N 2
ATOM 1824 C CA . TYR A 1 16 ? -6.377 -10.773 -16.193 1.00 0.00 16 TYR A CA 2
ATOM 1825 C C . TYR A 1 16 ? -5.445 -11.714 -15.435 1.00 0.00 16 TYR A C 2
ATOM 1826 O O . TYR A 1 16 ? -5.562 -11.873 -14.220 1.00 0.00 16 TYR A O 2
ATOM 1844 N N . THR A 1 17 ? -4.519 -12.332 -16.163 1.00 0.00 17 THR A N 2
ATOM 1845 C CA . THR A 1 17 ? -3.560 -13.252 -15.564 1.00 0.00 17 THR A CA 2
ATOM 1846 C C . THR A 1 17 ? -2.132 -12.833 -15.892 1.00 0.00 17 THR A C 2
ATOM 1847 O O . THR A 1 17 ? -1.626 -13.123 -16.975 1.00 0.00 17 THR A O 2
ATOM 1858 N N . VAL A 1 18 ? -1.488 -12.147 -14.952 1.00 0.00 18 VAL A N 2
ATOM 1859 C CA . VAL A 1 18 ? -0.119 -11.687 -15.145 1.00 0.00 18 VAL A CA 2
ATOM 1860 C C . VAL A 1 18 ? 0.887 -12.808 -14.871 1.00 0.00 18 VAL A C 2
ATOM 1861 O O . VAL A 1 18 ? 1.052 -13.237 -13.729 1.00 0.00 18 VAL A O 2
ATOM 1874 N N . PRO A 1 19 ? 1.570 -13.312 -15.921 1.00 0.00 19 PRO A N 2
ATOM 1875 C CA . PRO A 1 19 ? 2.552 -14.385 -15.775 1.00 0.00 19 PRO A CA 2
ATOM 1876 C C . PRO A 1 19 ? 3.920 -13.879 -15.329 1.00 0.00 19 PRO A C 2
ATOM 1877 O O . PRO A 1 19 ? 4.492 -14.382 -14.363 1.00 0.00 19 PRO A O 2
ATOM 1888 N N . ASN A 1 20 ? 4.439 -12.882 -16.039 1.00 0.00 20 ASN A N 2
ATOM 1889 C CA . ASN A 1 20 ? 5.745 -12.320 -15.717 1.00 0.00 20 ASN A CA 2
ATOM 1890 C C . ASN A 1 20 ? 5.761 -10.810 -15.938 1.00 0.00 20 ASN A C 2
ATOM 1891 O O . ASN A 1 20 ? 6.220 -10.328 -16.975 1.00 0.00 20 ASN A O 2
ATOM 1902 N N . LEU A 1 21 ? 5.258 -10.068 -14.956 1.00 0.00 21 LEU A N 2
ATOM 1903 C CA . LEU A 1 21 ? 5.215 -8.613 -15.042 1.00 0.00 21 LEU A CA 2
ATOM 1904 C C . LEU A 1 21 ? 6.053 -7.971 -13.941 1.00 0.00 21 LEU A C 2
ATOM 1905 O O . LEU A 1 21 ? 5.737 -6.882 -13.461 1.00 0.00 21 LEU A O 2
ATOM 1921 N N . LEU A 1 22 ? 7.124 -8.652 -13.548 1.00 0.00 22 LEU A N 2
ATOM 1922 C CA . LEU A 1 22 ? 8.013 -8.145 -12.508 1.00 0.00 22 LEU A CA 2
ATOM 1923 C C . LEU A 1 22 ? 9.337 -7.688 -13.110 1.00 0.00 22 LEU A C 2
ATOM 1924 O O . LEU A 1 22 ? 10.270 -7.333 -12.389 1.00 0.00 22 LEU A O 2
ATOM 1940 N N . SER A 1 23 ? 9.410 -7.701 -14.437 1.00 0.00 23 SER A N 2
ATOM 1941 C CA . SER A 1 23 ? 10.615 -7.285 -15.144 1.00 0.00 23 SER A CA 2
ATOM 1942 C C . SER A 1 23 ? 10.400 -5.944 -15.837 1.00 0.00 23 SER A C 2
ATOM 1943 O O . SER A 1 23 ? 11.317 -5.127 -15.931 1.00 0.00 23 SER A O 2
ATOM 1951 N N . GLU A 1 24 ? 9.180 -5.723 -16.323 1.00 0.00 24 GLU A N 2
ATOM 1952 C CA . GLU A 1 24 ? 8.840 -4.479 -17.006 1.00 0.00 24 GLU A CA 2
ATOM 1953 C C . GLU A 1 24 ? 8.507 -3.379 -16.002 1.00 0.00 24 GLU A C 2
ATOM 1954 O O . GLU A 1 24 ? 8.614 -2.193 -16.310 1.00 0.00 24 GLU A O 2
ATOM 1966 N N . GLN A 1 25 ? 8.101 -3.784 -14.803 1.00 0.00 25 GLN A N 2
ATOM 1967 C CA . GLN A 1 25 ? 7.752 -2.835 -13.752 1.00 0.00 25 GLN A CA 2
ATOM 1968 C C . GLN A 1 25 ? 8.917 -2.625 -12.791 1.00 0.00 25 GLN A C 2
ATOM 1969 O O . GLN A 1 25 ? 9.873 -3.400 -12.777 1.00 0.00 25 GLN A O 2
ATOM 1983 N N . ARG A 1 26 ? 8.829 -1.565 -11.991 1.00 0.00 26 ARG A N 2
ATOM 1984 C CA . ARG A 1 26 ? 9.873 -1.241 -11.026 1.00 0.00 26 ARG A CA 2
ATOM 1985 C C . ARG A 1 26 ? 9.696 -2.041 -9.734 1.00 0.00 26 ARG A C 2
ATOM 1986 O O . ARG A 1 26 ? 8.572 -2.370 -9.353 1.00 0.00 26 ARG A O 2
ATOM 2007 N N . PRO A 1 27 ? 10.806 -2.361 -9.042 1.00 0.00 27 PRO A N 2
ATOM 2008 C CA . PRO A 1 27 ? 10.767 -3.127 -7.797 1.00 0.00 27 PRO A CA 2
ATOM 2009 C C . PRO A 1 27 ? 10.488 -2.257 -6.576 1.00 0.00 27 PRO A C 2
ATOM 2010 O O . PRO A 1 27 ? 10.768 -2.655 -5.444 1.00 0.00 27 PRO A O 2
ATOM 2021 N N . VAL A 1 28 ? 9.936 -1.070 -6.806 1.00 0.00 28 VAL A N 2
ATOM 2022 C CA . VAL A 1 28 ? 9.623 -0.152 -5.717 1.00 0.00 28 VAL A CA 2
ATOM 2023 C C . VAL A 1 28 ? 8.322 -0.537 -5.027 1.00 0.00 28 VAL A C 2
ATOM 2024 O O . VAL A 1 28 ? 7.481 -1.225 -5.608 1.00 0.00 28 VAL A O 2
ATOM 2037 N N . ASP A 1 29 ? 8.158 -0.077 -3.788 1.00 0.00 29 ASP A N 2
ATOM 2038 C CA . ASP A 1 29 ? 6.961 -0.372 -3.009 1.00 0.00 29 ASP A CA 2
ATOM 2039 C C . ASP A 1 29 ? 7.024 0.293 -1.636 1.00 0.00 29 ASP A C 2
ATOM 2040 O O . ASP A 1 29 ? 8.103 0.623 -1.144 1.00 0.00 29 ASP A O 2
ATOM 2049 N N . ILE A 1 30 ? 5.857 0.486 -1.027 1.00 0.00 30 ILE A N 2
ATOM 2050 C CA . ILE A 1 30 ? 5.767 1.106 0.289 1.00 0.00 30 ILE A CA 2
ATOM 2051 C C . ILE A 1 30 ? 6.287 0.163 1.375 1.00 0.00 30 ILE A C 2
ATOM 2052 O O . ILE A 1 30 ? 5.905 -1.006 1.415 1.00 0.00 30 ILE A O 2
ATOM 2068 N N . PRO A 1 31 ? 7.169 0.651 2.273 1.00 0.00 31 PRO A N 2
ATOM 2069 C CA . PRO A 1 31 ? 7.723 -0.175 3.351 1.00 0.00 31 PRO A CA 2
ATOM 2070 C C . PRO A 1 31 ? 6.661 -0.578 4.368 1.00 0.00 31 PRO A C 2
ATOM 2071 O O . PRO A 1 31 ? 5.689 0.148 4.572 1.00 0.00 31 PRO A O 2
ATOM 2082 N N . GLU A 1 32 ? 6.848 -1.739 4.990 1.00 0.00 32 GLU A N 2
ATOM 2083 C CA . GLU A 1 32 ? 5.900 -2.254 5.978 1.00 0.00 32 GLU A CA 2
ATOM 2084 C C . GLU A 1 32 ? 5.336 -1.144 6.863 1.00 0.00 32 GLU A C 2
ATOM 2085 O O . GLU A 1 32 ? 4.132 -1.091 7.106 1.00 0.00 32 GLU A O 2
ATOM 2097 N N . ASP A 1 33 ? 6.212 -0.262 7.342 1.00 0.00 33 ASP A N 2
ATOM 2098 C CA . ASP A 1 33 ? 5.805 0.843 8.210 1.00 0.00 33 ASP A CA 2
ATOM 2099 C C . ASP A 1 33 ? 4.557 1.557 7.688 1.00 0.00 33 ASP A C 2
ATOM 2100 O O . ASP A 1 33 ? 3.483 1.450 8.279 1.00 0.00 33 ASP A O 2
ATOM 2109 N N . GLU A 1 34 ? 4.701 2.286 6.584 1.00 0.00 34 GLU A N 2
ATOM 2110 C CA . GLU A 1 34 ? 3.573 3.015 6.004 1.00 0.00 34 GLU A CA 2
ATOM 2111 C C . GLU A 1 34 ? 2.547 2.057 5.413 1.00 0.00 34 GLU A C 2
ATOM 2112 O O . GLU A 1 34 ? 1.371 2.397 5.279 1.00 0.00 34 GLU A O 2
ATOM 2124 N N . LEU A 1 35 ? 2.996 0.858 5.063 1.00 0.00 35 LEU A N 2
ATOM 2125 C CA . LEU A 1 35 ? 2.116 -0.140 4.474 1.00 0.00 35 LEU A CA 2
ATOM 2126 C C . LEU A 1 35 ? 1.079 -0.627 5.483 1.00 0.00 35 LEU A C 2
ATOM 2127 O O . LEU A 1 35 ? -0.055 -0.936 5.118 1.00 0.00 35 LEU A O 2
ATOM 2143 N N . GLU A 1 36 ? 1.473 -0.694 6.752 1.00 0.00 36 GLU A N 2
ATOM 2144 C CA . GLU A 1 36 ? 0.573 -1.145 7.808 1.00 0.00 36 GLU A CA 2
ATOM 2145 C C . GLU A 1 36 ? -0.628 -0.212 7.927 1.00 0.00 36 GLU A C 2
ATOM 2146 O O . GLU A 1 36 ? -1.698 -0.615 8.387 1.00 0.00 36 GLU A O 2
ATOM 2158 N N . GLU A 1 37 ? -0.444 1.036 7.507 1.00 0.00 37 GLU A N 2
ATOM 2159 C CA . GLU A 1 37 ? -1.513 2.028 7.560 1.00 0.00 37 GLU A CA 2
ATOM 2160 C C . GLU A 1 37 ? -2.547 1.769 6.469 1.00 0.00 37 GLU A C 2
ATOM 2161 O O . GLU A 1 37 ? -3.718 2.119 6.614 1.00 0.00 37 GLU A O 2
ATOM 2173 N N . ILE A 1 38 ? -2.104 1.153 5.376 1.00 0.00 38 ILE A N 2
ATOM 2174 C CA . ILE A 1 38 ? -2.987 0.841 4.259 1.00 0.00 38 ILE A CA 2
ATOM 2175 C C . ILE A 1 38 ? -4.034 -0.189 4.669 1.00 0.00 38 ILE A C 2
ATOM 2176 O O . ILE A 1 38 ? -5.237 0.016 4.481 1.00 0.00 38 ILE A O 2
ATOM 2192 N N . ARG A 1 39 ? -3.564 -1.295 5.234 1.00 0.00 39 ARG A N 2
ATOM 2193 C CA . ARG A 1 39 ? -4.442 -2.370 5.673 1.00 0.00 39 ARG A CA 2
ATOM 2194 C C . ARG A 1 39 ? -5.356 -1.912 6.802 1.00 0.00 39 ARG A C 2
ATOM 2195 O O . ARG A 1 39 ? -6.559 -1.789 6.617 1.00 0.00 39 ARG A O 2
ATOM 2216 N N . GLU A 1 40 ? -4.767 -1.628 7.960 1.00 0.00 40 GLU A N 2
ATOM 2217 C CA . GLU A 1 40 ? -5.527 -1.201 9.137 1.00 0.00 40 GLU A CA 2
ATOM 2218 C C . GLU A 1 40 ? -6.684 -0.270 8.767 1.00 0.00 40 GLU A C 2
ATOM 2219 O O . GLU A 1 40 ? -7.731 -0.285 9.412 1.00 0.00 40 GLU A O 2
ATOM 2231 N N . ALA A 1 41 ? -6.500 0.519 7.714 1.00 0.00 41 ALA A N 2
ATOM 2232 C CA . ALA A 1 41 ? -7.521 1.465 7.275 1.00 0.00 41 ALA A CA 2
ATOM 2233 C C . ALA A 1 41 ? -8.773 0.778 6.713 1.00 0.00 41 ALA A C 2
ATOM 2234 O O . ALA A 1 41 ? -9.763 0.574 7.424 1.00 0.00 41 ALA A O 2
ATOM 2241 N N . PHE A 1 42 ? -8.723 0.410 5.437 1.00 0.00 42 PHE A N 2
ATOM 2242 C CA . PHE A 1 42 ? -9.871 -0.202 4.776 1.00 0.00 42 PHE A CA 2
ATOM 2243 C C . PHE A 1 42 ? -10.088 -1.656 5.186 1.00 0.00 42 PHE A C 2
ATOM 2244 O O . PHE A 1 42 ? -11.182 -2.193 5.017 1.00 0.00 42 PHE A O 2
ATOM 2261 N N . LYS A 1 43 ? -9.057 -2.291 5.727 1.00 0.00 43 LYS A N 2
ATOM 2262 C CA . LYS A 1 43 ? -9.170 -3.683 6.147 1.00 0.00 43 LYS A CA 2
ATOM 2263 C C . LYS A 1 43 ? -10.119 -3.822 7.334 1.00 0.00 43 LYS A C 2
ATOM 2264 O O . LYS A 1 43 ? -10.886 -4.783 7.407 1.00 0.00 43 LYS A O 2
ATOM 2283 N N . VAL A 1 44 ? -10.075 -2.867 8.268 1.00 0.00 44 VAL A N 2
ATOM 2284 C CA . VAL A 1 44 ? -10.958 -2.924 9.428 1.00 0.00 44 VAL A CA 2
ATOM 2285 C C . VAL A 1 44 ? -12.404 -2.659 9.028 1.00 0.00 44 VAL A C 2
ATOM 2286 O O . VAL A 1 44 ? -13.325 -3.235 9.608 1.00 0.00 44 VAL A O 2
ATOM 2299 N N . PHE A 1 45 ? -12.608 -1.785 8.039 1.00 0.00 45 PHE A N 2
ATOM 2300 C CA . PHE A 1 45 ? -13.965 -1.486 7.580 1.00 0.00 45 PHE A CA 2
ATOM 2301 C C . PHE A 1 45 ? -14.628 -2.753 7.052 1.00 0.00 45 PHE A C 2
ATOM 2302 O O . PHE A 1 45 ? -15.850 -2.821 6.926 1.00 0.00 45 PHE A O 2
ATOM 2319 N N . ASP A 1 46 ? -13.807 -3.754 6.748 1.00 0.00 46 ASP A N 2
ATOM 2320 C CA . ASP A 1 46 ? -14.305 -5.032 6.256 1.00 0.00 46 ASP A CA 2
ATOM 2321 C C . ASP A 1 46 ? -14.842 -5.856 7.423 1.00 0.00 46 ASP A C 2
ATOM 2322 O O . ASP A 1 46 ? -14.107 -6.619 8.052 1.00 0.00 46 ASP A O 2
ATOM 2331 N N . ARG A 1 47 ? -16.129 -5.686 7.705 1.00 0.00 47 ARG A N 2
ATOM 2332 C CA . ARG A 1 47 ? -16.783 -6.380 8.811 1.00 0.00 47 ARG A CA 2
ATOM 2333 C C . ARG A 1 47 ? -16.620 -7.896 8.721 1.00 0.00 47 ARG A C 2
ATOM 2334 O O . ARG A 1 47 ? -16.501 -8.571 9.743 1.00 0.00 47 ARG A O 2
ATOM 2355 N N . ASP A 1 48 ? -16.613 -8.430 7.503 1.00 0.00 48 ASP A N 2
ATOM 2356 C CA . ASP A 1 48 ? -16.465 -9.871 7.313 1.00 0.00 48 ASP A CA 2
ATOM 2357 C C . ASP A 1 48 ? -15.013 -10.309 7.489 1.00 0.00 48 ASP A C 2
ATOM 2358 O O . ASP A 1 48 ? -14.735 -11.482 7.733 1.00 0.00 48 ASP A O 2
ATOM 2367 N N . GLY A 1 49 ? -14.092 -9.357 7.366 1.00 0.00 49 GLY A N 2
ATOM 2368 C CA . GLY A 1 49 ? -12.680 -9.658 7.526 1.00 0.00 49 GLY A CA 2
ATOM 2369 C C . GLY A 1 49 ? -12.175 -10.684 6.530 1.00 0.00 49 GLY A C 2
ATOM 2370 O O . GLY A 1 49 ? -11.069 -11.205 6.677 1.00 0.00 49 GLY A O 2
ATOM 2374 N N . ASN A 1 50 ? -12.980 -10.975 5.512 1.00 0.00 50 ASN A N 2
ATOM 2375 C CA . ASN A 1 50 ? -12.598 -11.947 4.490 1.00 0.00 50 ASN A CA 2
ATOM 2376 C C . ASN A 1 50 ? -11.435 -11.428 3.649 1.00 0.00 50 ASN A C 2
ATOM 2377 O O . ASN A 1 50 ? -10.911 -12.141 2.794 1.00 0.00 50 ASN A O 2
ATOM 2388 N N . GLY A 1 51 ? -11.035 -10.185 3.901 1.00 0.00 51 GLY A N 2
ATOM 2389 C CA . GLY A 1 51 ? -9.940 -9.594 3.158 1.00 0.00 51 GLY A CA 2
ATOM 2390 C C . GLY A 1 51 ? -10.425 -8.755 1.993 1.00 0.00 51 GLY A C 2
ATOM 2391 O O . GLY A 1 51 ? -9.695 -7.904 1.484 1.00 0.00 51 GLY A O 2
ATOM 2395 N N . PHE A 1 52 ? -11.662 -8.997 1.572 1.00 0.00 52 PHE A N 2
ATOM 2396 C CA . PHE A 1 52 ? -12.253 -8.258 0.462 1.00 0.00 52 PHE A CA 2
ATOM 2397 C C . PHE A 1 52 ? -13.413 -7.397 0.951 1.00 0.00 52 PHE A C 2
ATOM 2398 O O . PHE A 1 52 ? -14.306 -7.882 1.644 1.00 0.00 52 PHE A O 2
ATOM 2415 N N . ILE A 1 53 ? -13.397 -6.120 0.585 1.00 0.00 53 ILE A N 2
ATOM 2416 C CA . ILE A 1 53 ? -14.449 -5.196 0.994 1.00 0.00 53 ILE A CA 2
ATOM 2417 C C . ILE A 1 53 ? -15.558 -5.115 -0.051 1.00 0.00 53 ILE A C 2
ATOM 2418 O O . ILE A 1 53 ? -15.292 -4.999 -1.248 1.00 0.00 53 ILE A O 2
ATOM 2434 N N . SER A 1 54 ? -16.802 -5.173 0.415 1.00 0.00 54 SER A N 2
ATOM 2435 C CA . SER A 1 54 ? -17.957 -5.096 -0.471 1.00 0.00 54 SER A CA 2
ATOM 2436 C C . SER A 1 54 ? -18.417 -3.649 -0.615 1.00 0.00 54 SER A C 2
ATOM 2437 O O . SER A 1 54 ? -17.867 -2.756 0.027 1.00 0.00 54 SER A O 2
ATOM 2445 N N . LYS A 1 55 ? -19.417 -3.414 -1.459 1.00 0.00 55 LYS A N 2
ATOM 2446 C CA . LYS A 1 55 ? -19.926 -2.064 -1.668 1.00 0.00 55 LYS A CA 2
ATOM 2447 C C . LYS A 1 55 ? -20.577 -1.521 -0.398 1.00 0.00 55 LYS A C 2
ATOM 2448 O O . LYS A 1 55 ? -20.269 -0.414 0.044 1.00 0.00 55 LYS A O 2
ATOM 2467 N N . GLN A 1 56 ? -21.475 -2.311 0.187 1.00 0.00 56 GLN A N 2
ATOM 2468 C CA . GLN A 1 56 ? -22.172 -1.909 1.404 1.00 0.00 56 GLN A CA 2
ATOM 2469 C C . GLN A 1 56 ? -21.184 -1.594 2.524 1.00 0.00 56 GLN A C 2
ATOM 2470 O O . GLN A 1 56 ? -21.390 -0.659 3.300 1.00 0.00 56 GLN A O 2
ATOM 2484 N N . GLU A 1 57 ? -20.113 -2.379 2.606 1.00 0.00 57 GLU A N 2
ATOM 2485 C CA . GLU A 1 57 ? -19.091 -2.178 3.630 1.00 0.00 57 GLU A CA 2
ATOM 2486 C C . GLU A 1 57 ? -18.291 -0.914 3.342 1.00 0.00 57 GLU A C 2
ATOM 2487 O O . GLU A 1 57 ? -18.005 -0.123 4.244 1.00 0.00 57 GLU A O 2
ATOM 2499 N N . LEU A 1 58 ? -17.925 -0.735 2.078 1.00 0.00 58 LEU A N 2
ATOM 2500 C CA . LEU A 1 58 ? -17.170 0.435 1.658 1.00 0.00 58 LEU A CA 2
ATOM 2501 C C . LEU A 1 58 ? -17.973 1.701 1.945 1.00 0.00 58 LEU A C 2
ATOM 2502 O O . LEU A 1 58 ? -17.412 2.777 2.149 1.00 0.00 58 LEU A O 2
ATOM 2518 N N . GLY A 1 59 ? -19.295 1.553 1.976 1.00 0.00 59 GLY A N 2
ATOM 2519 C CA . GLY A 1 59 ? -20.164 2.682 2.246 1.00 0.00 59 GLY A CA 2
ATOM 2520 C C . GLY A 1 59 ? -20.013 3.181 3.666 1.00 0.00 59 GLY A C 2
ATOM 2521 O O . GLY A 1 59 ? -20.399 4.305 3.987 1.00 0.00 59 GLY A O 2
ATOM 2525 N N . THR A 1 60 ? -19.445 2.334 4.520 1.00 0.00 60 THR A N 2
ATOM 2526 C CA . THR A 1 60 ? -19.226 2.679 5.916 1.00 0.00 60 THR A CA 2
ATOM 2527 C C . THR A 1 60 ? -17.884 3.385 6.080 1.00 0.00 60 THR A C 2
ATOM 2528 O O . THR A 1 60 ? -17.675 4.142 7.028 1.00 0.00 60 THR A O 2
ATOM 2539 N N . ALA A 1 61 ? -16.976 3.123 5.145 1.00 0.00 61 ALA A N 2
ATOM 2540 C CA . ALA A 1 61 ? -15.654 3.737 5.168 1.00 0.00 61 ALA A CA 2
ATOM 2541 C C . ALA A 1 61 ? -15.732 5.214 4.795 1.00 0.00 61 ALA A C 2
ATOM 2542 O O . ALA A 1 61 ? -15.140 6.064 5.459 1.00 0.00 61 ALA A O 2
ATOM 2549 N N . MET A 1 62 ? -16.466 5.509 3.727 1.00 0.00 62 MET A N 2
ATOM 2550 C CA . MET A 1 62 ? -16.627 6.882 3.258 1.00 0.00 62 MET A CA 2
ATOM 2551 C C . MET A 1 62 ? -17.304 7.757 4.310 1.00 0.00 62 MET A C 2
ATOM 2552 O O . MET A 1 62 ? -16.823 8.847 4.622 1.00 0.00 62 MET A O 2
ATOM 2566 N N . ARG A 1 63 ? -18.421 7.277 4.854 1.00 0.00 63 ARG A N 2
ATOM 2567 C CA . ARG A 1 63 ? -19.159 8.026 5.868 1.00 0.00 63 ARG A CA 2
ATOM 2568 C C . ARG A 1 63 ? -18.274 8.341 7.068 1.00 0.00 63 ARG A C 2
ATOM 2569 O O . ARG A 1 63 ? -18.470 9.350 7.747 1.00 0.00 63 ARG A O 2
ATOM 2590 N N . SER A 1 64 ? -17.304 7.470 7.331 1.00 0.00 64 SER A N 2
ATOM 2591 C CA . SER A 1 64 ? -16.386 7.663 8.448 1.00 0.00 64 SER A CA 2
ATOM 2592 C C . SER A 1 64 ? -15.656 8.996 8.321 1.00 0.00 64 SER A C 2
ATOM 2593 O O . SER A 1 64 ? -15.407 9.677 9.315 1.00 0.00 64 SER A O 2
ATOM 2601 N N . LEU A 1 65 ? -15.317 9.361 7.087 1.00 0.00 65 LEU A N 2
ATOM 2602 C CA . LEU A 1 65 ? -14.618 10.613 6.824 1.00 0.00 65 LEU A CA 2
ATOM 2603 C C . LEU A 1 65 ? -15.575 11.799 6.909 1.00 0.00 65 LEU A C 2
ATOM 2604 O O . LEU A 1 65 ? -15.145 12.948 7.016 1.00 0.00 65 LEU A O 2
ATOM 2620 N N . GLY A 1 66 ? -16.873 11.512 6.859 1.00 0.00 66 GLY A N 2
ATOM 2621 C CA . GLY A 1 66 ? -17.872 12.563 6.930 1.00 0.00 66 GLY A CA 2
ATOM 2622 C C . GLY A 1 66 ? -18.720 12.647 5.676 1.00 0.00 66 GLY A C 2
ATOM 2623 O O . GLY A 1 66 ? -19.471 13.606 5.491 1.00 0.00 66 GLY A O 2
ATOM 2627 N N . TYR A 1 67 ? -18.599 11.643 4.814 1.00 0.00 67 TYR A N 2
ATOM 2628 C CA . TYR A 1 67 ? -19.361 11.600 3.569 1.00 0.00 67 TYR A CA 2
ATOM 2629 C C . TYR A 1 67 ? -20.187 10.321 3.489 1.00 0.00 67 TYR A C 2
ATOM 2630 O O . TYR A 1 67 ? -19.694 9.282 3.052 1.00 0.00 67 TYR A O 2
ATOM 2648 N N . MET A 1 68 ? -21.446 10.404 3.912 1.00 0.00 68 MET A N 2
ATOM 2649 C CA . MET A 1 68 ? -22.337 9.247 3.901 1.00 0.00 68 MET A CA 2
ATOM 2650 C C . MET A 1 68 ? -22.877 8.965 2.494 1.00 0.00 68 MET A C 2
ATOM 2651 O O . MET A 1 68 ? -23.661 9.747 1.955 1.00 0.00 68 MET A O 2
ATOM 2665 N N . PRO A 1 69 ? -22.458 7.841 1.874 1.00 0.00 69 PRO A N 2
ATOM 2666 C CA . PRO A 1 69 ? -22.911 7.457 0.541 1.00 0.00 69 PRO A CA 2
ATOM 2667 C C . PRO A 1 69 ? -24.161 6.586 0.587 1.00 0.00 69 PRO A C 2
ATOM 2668 O O . PRO A 1 69 ? -24.325 5.769 1.494 1.00 0.00 69 PRO A O 2
ATOM 2679 N N . ASN A 1 70 ? -25.039 6.765 -0.393 1.00 0.00 70 ASN A N 2
ATOM 2680 C CA . ASN A 1 70 ? -26.272 5.990 -0.464 1.00 0.00 70 ASN A CA 2
ATOM 2681 C C . ASN A 1 70 ? -26.041 4.673 -1.196 1.00 0.00 70 ASN A C 2
ATOM 2682 O O . ASN A 1 70 ? -24.931 4.393 -1.647 1.00 0.00 70 ASN A O 2
ATOM 2693 N N . GLU A 1 71 ? -27.090 3.867 -1.314 1.00 0.00 71 GLU A N 2
ATOM 2694 C CA . GLU A 1 71 ? -26.990 2.576 -1.988 1.00 0.00 71 GLU A CA 2
ATOM 2695 C C . GLU A 1 71 ? -26.536 2.739 -3.437 1.00 0.00 71 GLU A C 2
ATOM 2696 O O . GLU A 1 71 ? -26.044 1.792 -4.052 1.00 0.00 71 GLU A O 2
ATOM 2708 N N . VAL A 1 72 ? -26.699 3.942 -3.978 1.00 0.00 72 VAL A N 2
ATOM 2709 C CA . VAL A 1 72 ? -26.313 4.220 -5.357 1.00 0.00 72 VAL A CA 2
ATOM 2710 C C . VAL A 1 72 ? -24.869 4.708 -5.451 1.00 0.00 72 VAL A C 2
ATOM 2711 O O . VAL A 1 72 ? -24.189 4.471 -6.451 1.00 0.00 72 VAL A O 2
ATOM 2724 N N . GLU A 1 73 ? -24.404 5.389 -4.408 1.00 0.00 73 GLU A N 2
ATOM 2725 C CA . GLU A 1 73 ? -23.043 5.917 -4.384 1.00 0.00 73 GLU A CA 2
ATOM 2726 C C . GLU A 1 73 ? -22.010 4.807 -4.203 1.00 0.00 73 GLU A C 2
ATOM 2727 O O . GLU A 1 73 ? -21.067 4.694 -4.986 1.00 0.00 73 GLU A O 2
ATOM 2739 N N . LEU A 1 74 ? -22.191 3.988 -3.171 1.00 0.00 74 LEU A N 2
ATOM 2740 C CA . LEU A 1 74 ? -21.263 2.894 -2.885 1.00 0.00 74 LEU A CA 2
ATOM 2741 C C . LEU A 1 74 ? -21.065 1.983 -4.099 1.00 0.00 74 LEU A C 2
ATOM 2742 O O . LEU A 1 74 ? -20.106 1.212 -4.154 1.00 0.00 74 LEU A O 2
ATOM 2758 N N . GLU A 1 75 ? -21.971 2.078 -5.067 1.00 0.00 75 GLU A N 2
ATOM 2759 C CA . GLU A 1 75 ? -21.893 1.255 -6.273 1.00 0.00 75 GLU A CA 2
ATOM 2760 C C . GLU A 1 75 ? -20.938 1.849 -7.309 1.00 0.00 75 GLU A C 2
ATOM 2761 O O . GLU A 1 75 ? -20.285 1.113 -8.048 1.00 0.00 75 GLU A O 2
ATOM 2773 N N . VAL A 1 76 ? -20.856 3.177 -7.360 1.00 0.00 76 VAL A N 2
ATOM 2774 C CA . VAL A 1 76 ? -19.988 3.846 -8.328 1.00 0.00 76 VAL A CA 2
ATOM 2775 C C . VAL A 1 76 ? -18.576 4.062 -7.789 1.00 0.00 76 VAL A C 2
ATOM 2776 O O . VAL A 1 76 ? -17.629 4.220 -8.559 1.00 0.00 76 VAL A O 2
ATOM 2789 N N . ILE A 1 77 ? -18.441 4.077 -6.470 1.00 0.00 77 ILE A N 2
ATOM 2790 C CA . ILE A 1 77 ? -17.141 4.280 -5.838 1.00 0.00 77 ILE A CA 2
ATOM 2791 C C . ILE A 1 77 ? -16.324 2.988 -5.804 1.00 0.00 77 ILE A C 2
ATOM 2792 O O . ILE A 1 77 ? -15.095 3.020 -5.750 1.00 0.00 77 ILE A O 2
ATOM 2808 N N . ILE A 1 78 ? -17.016 1.855 -5.848 1.00 0.00 78 ILE A N 2
ATOM 2809 C CA . ILE A 1 78 ? -16.359 0.551 -5.804 1.00 0.00 78 ILE A CA 2
ATOM 2810 C C . ILE A 1 78 ? -15.777 0.142 -7.158 1.00 0.00 78 ILE A C 2
ATOM 2811 O O . ILE A 1 78 ? -14.723 -0.490 -7.214 1.00 0.00 78 ILE A O 2
ATOM 2827 N N . GLN A 1 79 ? -16.452 0.502 -8.245 1.00 0.00 79 GLN A N 2
ATOM 2828 C CA . GLN A 1 79 ? -15.982 0.139 -9.580 1.00 0.00 79 GLN A CA 2
ATOM 2829 C C . GLN A 1 79 ? -14.623 0.765 -9.885 1.00 0.00 79 GLN A C 2
ATOM 2830 O O . GLN A 1 79 ? -13.846 0.226 -10.673 1.00 0.00 79 GLN A O 2
ATOM 2844 N N . ARG A 1 80 ? -14.338 1.904 -9.257 1.00 0.00 80 ARG A N 2
ATOM 2845 C CA . ARG A 1 80 ? -13.072 2.600 -9.469 1.00 0.00 80 ARG A CA 2
ATOM 2846 C C . ARG A 1 80 ? -11.884 1.723 -9.082 1.00 0.00 80 ARG A C 2
ATOM 2847 O O . ARG A 1 80 ? -10.851 1.732 -9.753 1.00 0.00 80 ARG A O 2
ATOM 2868 N N . LEU A 1 81 ? -12.034 0.969 -7.999 1.00 0.00 81 LEU A N 2
ATOM 2869 C CA . LEU A 1 81 ? -10.965 0.099 -7.517 1.00 0.00 81 LEU A CA 2
ATOM 2870 C C . LEU A 1 81 ? -11.077 -1.299 -8.120 1.00 0.00 81 LEU A C 2
ATOM 2871 O O . LEU A 1 81 ? -10.085 -1.872 -8.569 1.00 0.00 81 LEU A O 2
ATOM 2887 N N . ASP A 1 82 ? -12.290 -1.842 -8.122 1.00 0.00 82 ASP A N 2
ATOM 2888 C CA . ASP A 1 82 ? -12.537 -3.175 -8.661 1.00 0.00 82 ASP A CA 2
ATOM 2889 C C . ASP A 1 82 ? -12.360 -3.193 -10.180 1.00 0.00 82 ASP A C 2
ATOM 2890 O O . ASP A 1 82 ? -13.330 -3.083 -10.931 1.00 0.00 82 ASP A O 2
ATOM 2899 N N . MET A 1 83 ? -11.113 -3.331 -10.621 1.00 0.00 83 MET A N 2
ATOM 2900 C CA . MET A 1 83 ? -10.795 -3.356 -12.046 1.00 0.00 83 MET A CA 2
ATOM 2901 C C . MET A 1 83 ? -10.972 -4.750 -12.648 1.00 0.00 83 MET A C 2
ATOM 2902 O O . MET A 1 83 ? -11.536 -4.897 -13.731 1.00 0.00 83 MET A O 2
ATOM 2916 N N . ASP A 1 84 ? -10.490 -5.768 -11.942 1.00 0.00 84 ASP A N 2
ATOM 2917 C CA . ASP A 1 84 ? -10.586 -7.142 -12.424 1.00 0.00 84 ASP A CA 2
ATOM 2918 C C . ASP A 1 84 ? -12.029 -7.639 -12.435 1.00 0.00 84 ASP A C 2
ATOM 2919 O O . ASP A 1 84 ? -12.360 -8.594 -13.139 1.00 0.00 84 ASP A O 2
ATOM 2928 N N . GLY A 1 85 ? -12.885 -6.989 -11.653 1.00 0.00 85 GLY A N 2
ATOM 2929 C CA . GLY A 1 85 ? -14.284 -7.379 -11.602 1.00 0.00 85 GLY A CA 2
ATOM 2930 C C . GLY A 1 85 ? -14.540 -8.551 -10.672 1.00 0.00 85 GLY A C 2
ATOM 2931 O O . GLY A 1 85 ? -15.071 -9.577 -11.094 1.00 0.00 85 GLY A O 2
ATOM 2935 N N . ASP A 1 86 ? -14.166 -8.397 -9.406 1.00 0.00 86 ASP A N 2
ATOM 2936 C CA . ASP A 1 86 ? -14.365 -9.450 -8.415 1.00 0.00 86 ASP A CA 2
ATOM 2937 C C . ASP A 1 86 ? -15.472 -9.076 -7.434 1.00 0.00 86 ASP A C 2
ATOM 2938 O O . ASP A 1 86 ? -15.726 -9.799 -6.470 1.00 0.00 86 ASP A O 2
ATOM 2947 N N . GLY A 1 87 ? -16.126 -7.944 -7.682 1.00 0.00 87 GLY A N 2
ATOM 2948 C CA . GLY A 1 87 ? -17.192 -7.496 -6.804 1.00 0.00 87 GLY A CA 2
ATOM 2949 C C . GLY A 1 87 ? -16.664 -6.815 -5.555 1.00 0.00 87 GLY A C 2
ATOM 2950 O O . GLY A 1 87 ? -17.331 -5.954 -4.979 1.00 0.00 87 GLY A O 2
ATOM 2954 N N . GLN A 1 88 ? -15.463 -7.202 -5.136 1.00 0.00 88 GLN A N 2
ATOM 2955 C CA . GLN A 1 88 ? -14.838 -6.628 -3.950 1.00 0.00 88 GLN A CA 2
ATOM 2956 C C . GLN A 1 88 ? -13.405 -6.201 -4.250 1.00 0.00 88 GLN A C 2
ATOM 2957 O O . GLN A 1 88 ? -12.736 -6.794 -5.097 1.00 0.00 88 GLN A O 2
ATOM 2971 N N . VAL A 1 89 ? -12.939 -5.171 -3.550 1.00 0.00 89 VAL A N 2
ATOM 2972 C CA . VAL A 1 89 ? -11.587 -4.659 -3.750 1.00 0.00 89 VAL A CA 2
ATOM 2973 C C . VAL A 1 89 ? -10.559 -5.486 -2.983 1.00 0.00 89 VAL A C 2
ATOM 2974 O O . VAL A 1 89 ? -10.627 -5.603 -1.759 1.00 0.00 89 VAL A O 2
ATOM 2987 N N . ASP A 1 90 ? -9.607 -6.058 -3.716 1.00 0.00 90 ASP A N 2
ATOM 2988 C CA . ASP A 1 90 ? -8.556 -6.869 -3.113 1.00 0.00 90 ASP A CA 2
ATOM 2989 C C . ASP A 1 90 ? -7.420 -5.989 -2.601 1.00 0.00 90 ASP A C 2
ATOM 2990 O O . ASP A 1 90 ? -7.249 -4.857 -3.057 1.00 0.00 90 ASP A O 2
ATOM 2999 N N . PHE A 1 91 ? -6.650 -6.514 -1.650 1.00 0.00 91 PHE A N 2
ATOM 3000 C CA . PHE A 1 91 ? -5.531 -5.776 -1.067 1.00 0.00 91 PHE A CA 2
ATOM 3001 C C . PHE A 1 91 ? -4.657 -5.132 -2.141 1.00 0.00 91 PHE A C 2
ATOM 3002 O O . PHE A 1 91 ? -4.499 -3.911 -2.168 1.00 0.00 91 PHE A O 2
ATOM 3019 N N . GLU A 1 92 ? -4.096 -5.957 -3.020 1.00 0.00 92 GLU A N 2
ATOM 3020 C CA . GLU A 1 92 ? -3.229 -5.474 -4.092 1.00 0.00 92 GLU A CA 2
ATOM 3021 C C . GLU A 1 92 ? -3.874 -4.325 -4.867 1.00 0.00 92 GLU A C 2
ATOM 3022 O O . GLU A 1 92 ? -3.295 -3.246 -4.988 1.00 0.00 92 GLU A O 2
ATOM 3034 N N . GLU A 1 93 ? -5.069 -4.567 -5.396 1.00 0.00 93 GLU A N 2
ATOM 3035 C CA . GLU A 1 93 ? -5.793 -3.558 -6.165 1.00 0.00 93 GLU A CA 2
ATOM 3036 C C . GLU A 1 93 ? -5.790 -2.193 -5.473 1.00 0.00 93 GLU A C 2
ATOM 3037 O O . GLU A 1 93 ? -5.694 -1.158 -6.132 1.00 0.00 93 GLU A O 2
ATOM 3049 N N . PHE A 1 94 ? -5.896 -2.193 -4.147 1.00 0.00 94 PHE A N 2
ATOM 3050 C CA . PHE A 1 94 ? -5.923 -0.945 -3.386 1.00 0.00 94 PHE A CA 2
ATOM 3051 C C . PHE A 1 94 ? -4.526 -0.499 -2.948 1.00 0.00 94 PHE A C 2
ATOM 3052 O O . PHE A 1 94 ? -4.301 0.686 -2.702 1.00 0.00 94 PHE A O 2
ATOM 3069 N N . VAL A 1 95 ? -3.592 -1.441 -2.853 1.00 0.00 95 VAL A N 2
ATOM 3070 C CA . VAL A 1 95 ? -2.236 -1.118 -2.421 1.00 0.00 95 VAL A CA 2
ATOM 3071 C C . VAL A 1 95 ? -1.438 -0.429 -3.525 1.00 0.00 95 VAL A C 2
ATOM 3072 O O . VAL A 1 95 ? -0.517 0.339 -3.245 1.00 0.00 95 VAL A O 2
ATOM 3085 N N . THR A 1 96 ? -1.793 -0.700 -4.778 1.00 0.00 96 THR A N 2
ATOM 3086 C CA . THR A 1 96 ? -1.095 -0.103 -5.910 1.00 0.00 96 THR A CA 2
ATOM 3087 C C . THR A 1 96 ? -1.696 1.248 -6.284 1.00 0.00 96 THR A C 2
ATOM 3088 O O . THR A 1 96 ? -0.974 2.226 -6.475 1.00 0.00 96 THR A O 2
ATOM 3099 N N . LEU A 1 97 ? -3.022 1.297 -6.391 1.00 0.00 97 LEU A N 2
ATOM 3100 C CA . LEU A 1 97 ? -3.715 2.531 -6.744 1.00 0.00 97 LEU A CA 2
ATOM 3101 C C . LEU A 1 97 ? -3.436 3.628 -5.722 1.00 0.00 97 LEU A C 2
ATOM 3102 O O . LEU A 1 97 ? -3.597 4.814 -6.009 1.00 0.00 97 LEU A O 2
ATOM 3118 N N . LEU A 1 98 ? -3.015 3.225 -4.527 1.00 0.00 98 LEU A N 2
ATOM 3119 C CA . LEU A 1 98 ? -2.707 4.174 -3.465 1.00 0.00 98 LEU A CA 2
ATOM 3120 C C . LEU A 1 98 ? -1.200 4.386 -3.357 1.00 0.00 98 LEU A C 2
ATOM 3121 O O . LEU A 1 98 ? -0.739 5.363 -2.766 1.00 0.00 98 LEU A O 2
ATOM 3137 N N . GLY A 1 99 ? -0.438 3.470 -3.948 1.00 0.00 99 GLY A N 2
ATOM 3138 C CA . GLY A 1 99 ? 1.010 3.567 -3.907 1.00 0.00 99 GLY A CA 2
ATOM 3139 C C . GLY A 1 99 ? 1.622 3.719 -5.290 1.00 0.00 99 GLY A C 2
ATOM 3140 O O . GLY A 1 99 ? 0.926 4.090 -6.236 1.00 0.00 99 GLY A O 2
ATOM 3144 N N . PRO A 1 100 ? 2.932 3.444 -5.438 1.00 0.00 100 PRO A N 2
ATOM 3145 C CA . PRO A 1 100 ? 3.622 3.557 -6.728 1.00 0.00 100 PRO A CA 2
ATOM 3146 C C . PRO A 1 100 ? 2.999 2.665 -7.799 1.00 0.00 100 PRO A C 2
ATOM 3147 O O . PRO A 1 100 ? 3.341 1.465 -7.842 1.00 0.00 100 PRO A O 2
ATOM 3161 N N . MET A 1 1 ? 45.382 9.380 -3.823 1.00 0.00 1 MET A N 3
ATOM 3162 C CA . MET A 1 1 ? 44.672 9.986 -2.668 1.00 0.00 1 MET A CA 3
ATOM 3163 C C . MET A 1 1 ? 43.739 11.103 -3.130 1.00 0.00 1 MET A C 3
ATOM 3164 O O . MET A 1 1 ? 44.099 12.280 -3.084 1.00 0.00 1 MET A O 3
ATOM 3180 N N . PRO A 1 2 ? 42.521 10.749 -3.583 1.00 0.00 2 PRO A N 3
ATOM 3181 C CA . PRO A 1 2 ? 41.539 11.731 -4.055 1.00 0.00 2 PRO A CA 3
ATOM 3182 C C . PRO A 1 2 ? 40.953 12.556 -2.915 1.00 0.00 2 PRO A C 3
ATOM 3183 O O . PRO A 1 2 ? 40.224 12.038 -2.070 1.00 0.00 2 PRO A O 3
ATOM 3194 N N . PHE A 1 3 ? 41.277 13.845 -2.898 1.00 0.00 3 PHE A N 3
ATOM 3195 C CA . PHE A 1 3 ? 40.785 14.746 -1.862 1.00 0.00 3 PHE A CA 3
ATOM 3196 C C . PHE A 1 3 ? 39.283 14.974 -2.010 1.00 0.00 3 PHE A C 3
ATOM 3197 O O . PHE A 1 3 ? 38.591 15.273 -1.036 1.00 0.00 3 PHE A O 3
ATOM 3214 N N . HIS A 1 4 ? 38.785 14.828 -3.234 1.00 0.00 4 HIS A N 3
ATOM 3215 C CA . HIS A 1 4 ? 37.367 15.021 -3.512 1.00 0.00 4 HIS A CA 3
ATOM 3216 C C . HIS A 1 4 ? 36.600 13.703 -3.390 1.00 0.00 4 HIS A C 3
ATOM 3217 O O . HIS A 1 4 ? 37.147 12.635 -3.667 1.00 0.00 4 HIS A O 3
ATOM 3232 N N . PRO A 1 5 ? 35.321 13.761 -2.971 1.00 0.00 5 PRO A N 3
ATOM 3233 C CA . PRO A 1 5 ? 34.485 12.565 -2.817 1.00 0.00 5 PRO A CA 3
ATOM 3234 C C . PRO A 1 5 ? 34.268 11.841 -4.141 1.00 0.00 5 PRO A C 3
ATOM 3235 O O . PRO A 1 5 ? 33.913 12.458 -5.145 1.00 0.00 5 PRO A O 3
ATOM 3246 N N . VAL A 1 6 ? 34.487 10.530 -4.134 1.00 0.00 6 VAL A N 3
ATOM 3247 C CA . VAL A 1 6 ? 34.319 9.719 -5.334 1.00 0.00 6 VAL A CA 3
ATOM 3248 C C . VAL A 1 6 ? 32.929 9.091 -5.390 1.00 0.00 6 VAL A C 3
ATOM 3249 O O . VAL A 1 6 ? 32.091 9.487 -6.201 1.00 0.00 6 VAL A O 3
ATOM 3262 N N . THR A 1 7 ? 32.690 8.110 -4.524 1.00 0.00 7 THR A N 3
ATOM 3263 C CA . THR A 1 7 ? 31.401 7.428 -4.478 1.00 0.00 7 THR A CA 3
ATOM 3264 C C . THR A 1 7 ? 30.565 7.909 -3.297 1.00 0.00 7 THR A C 3
ATOM 3265 O O . THR A 1 7 ? 31.048 7.970 -2.166 1.00 0.00 7 THR A O 3
ATOM 3276 N N . ALA A 1 8 ? 29.309 8.250 -3.568 1.00 0.00 8 ALA A N 3
ATOM 3277 C CA . ALA A 1 8 ? 28.402 8.724 -2.529 1.00 0.00 8 ALA A CA 3
ATOM 3278 C C . ALA A 1 8 ? 26.946 8.536 -2.942 1.00 0.00 8 ALA A C 3
ATOM 3279 O O . ALA A 1 8 ? 26.660 7.976 -4.001 1.00 0.00 8 ALA A O 3
ATOM 3286 N N . ALA A 1 9 ? 26.029 9.004 -2.104 1.00 0.00 9 ALA A N 3
ATOM 3287 C CA . ALA A 1 9 ? 24.604 8.886 -2.390 1.00 0.00 9 ALA A CA 3
ATOM 3288 C C . ALA A 1 9 ? 24.169 9.907 -3.435 1.00 0.00 9 ALA A C 3
ATOM 3289 O O . ALA A 1 9 ? 23.382 9.599 -4.330 1.00 0.00 9 ALA A O 3
ATOM 3296 N N . LEU A 1 10 ? 24.690 11.126 -3.315 1.00 0.00 10 LEU A N 3
ATOM 3297 C CA . LEU A 1 10 ? 24.355 12.197 -4.248 1.00 0.00 10 LEU A CA 3
ATOM 3298 C C . LEU A 1 10 ? 24.860 11.879 -5.653 1.00 0.00 10 LEU A C 3
ATOM 3299 O O . LEU A 1 10 ? 25.469 10.833 -5.883 1.00 0.00 10 LEU A O 3
ATOM 3315 N N . MET A 1 11 ? 24.599 12.791 -6.588 1.00 0.00 11 MET A N 3
ATOM 3316 C CA . MET A 1 11 ? 25.021 12.615 -7.976 1.00 0.00 11 MET A CA 3
ATOM 3317 C C . MET A 1 11 ? 24.459 11.320 -8.557 1.00 0.00 11 MET A C 3
ATOM 3318 O O . MET A 1 11 ? 25.208 10.447 -8.998 1.00 0.00 11 MET A O 3
ATOM 3332 N N . TYR A 1 12 ? 23.134 11.202 -8.553 1.00 0.00 12 TYR A N 3
ATOM 3333 C CA . TYR A 1 12 ? 22.470 10.016 -9.080 1.00 0.00 12 TYR A CA 3
ATOM 3334 C C . TYR A 1 12 ? 22.630 9.931 -10.594 1.00 0.00 12 TYR A C 3
ATOM 3335 O O . TYR A 1 12 ? 22.601 8.844 -11.172 1.00 0.00 12 TYR A O 3
ATOM 3353 N N . ARG A 1 13 ? 22.802 11.085 -11.230 1.00 0.00 13 ARG A N 3
ATOM 3354 C CA . ARG A 1 13 ? 22.970 11.145 -12.678 1.00 0.00 13 ARG A CA 3
ATOM 3355 C C . ARG A 1 13 ? 24.341 10.618 -13.091 1.00 0.00 13 ARG A C 3
ATOM 3356 O O . ARG A 1 13 ? 25.204 10.374 -12.247 1.00 0.00 13 ARG A O 3
ATOM 3377 N N . GLY A 1 14 ? 24.533 10.444 -14.395 1.00 0.00 14 GLY A N 3
ATOM 3378 C CA . GLY A 1 14 ? 25.800 9.950 -14.902 1.00 0.00 14 GLY A CA 3
ATOM 3379 C C . GLY A 1 14 ? 25.842 8.437 -14.995 1.00 0.00 14 GLY A C 3
ATOM 3380 O O . GLY A 1 14 ? 26.910 7.833 -14.888 1.00 0.00 14 GLY A O 3
ATOM 3384 N N . ILE A 1 15 ? 24.679 7.825 -15.195 1.00 0.00 15 ILE A N 3
ATOM 3385 C CA . ILE A 1 15 ? 24.590 6.373 -15.301 1.00 0.00 15 ILE A CA 3
ATOM 3386 C C . ILE A 1 15 ? 23.614 5.960 -16.399 1.00 0.00 15 ILE A C 3
ATOM 3387 O O . ILE A 1 15 ? 22.583 6.603 -16.600 1.00 0.00 15 ILE A O 3
ATOM 3403 N N . TYR A 1 16 ? 23.950 4.886 -17.108 1.00 0.00 16 TYR A N 3
ATOM 3404 C CA . TYR A 1 16 ? 23.102 4.385 -18.183 1.00 0.00 16 TYR A CA 3
ATOM 3405 C C . TYR A 1 16 ? 21.841 3.739 -17.619 1.00 0.00 16 TYR A C 3
ATOM 3406 O O . TYR A 1 16 ? 21.867 2.596 -17.163 1.00 0.00 16 TYR A O 3
ATOM 3424 N N . THR A 1 17 ? 20.737 4.481 -17.653 1.00 0.00 17 THR A N 3
ATOM 3425 C CA . THR A 1 17 ? 19.467 3.983 -17.141 1.00 0.00 17 THR A CA 3
ATOM 3426 C C . THR A 1 17 ? 18.679 3.252 -18.224 1.00 0.00 17 THR A C 3
ATOM 3427 O O . THR A 1 17 ? 18.007 3.876 -19.046 1.00 0.00 17 THR A O 3
ATOM 3438 N N . VAL A 1 18 ? 18.768 1.925 -18.217 1.00 0.00 18 VAL A N 3
ATOM 3439 C CA . VAL A 1 18 ? 18.063 1.102 -19.194 1.00 0.00 18 VAL A CA 3
ATOM 3440 C C . VAL A 1 18 ? 16.601 0.901 -18.800 1.00 0.00 18 VAL A C 3
ATOM 3441 O O . VAL A 1 18 ? 16.306 0.352 -17.739 1.00 0.00 18 VAL A O 3
ATOM 3454 N N . PRO A 1 19 ? 15.665 1.348 -19.664 1.00 0.00 19 PRO A N 3
ATOM 3455 C CA . PRO A 1 19 ? 14.224 1.225 -19.422 1.00 0.00 19 PRO A CA 3
ATOM 3456 C C . PRO A 1 19 ? 13.834 -0.110 -18.796 1.00 0.00 19 PRO A C 3
ATOM 3457 O O . PRO A 1 19 ? 12.855 -0.193 -18.055 1.00 0.00 19 PRO A O 3
ATOM 3468 N N . ASN A 1 20 ? 14.596 -1.154 -19.109 1.00 0.00 20 ASN A N 3
ATOM 3469 C CA . ASN A 1 20 ? 14.336 -2.481 -18.562 1.00 0.00 20 ASN A CA 3
ATOM 3470 C C . ASN A 1 20 ? 15.173 -2.706 -17.308 1.00 0.00 20 ASN A C 3
ATOM 3471 O O . ASN A 1 20 ? 15.813 -3.746 -17.148 1.00 0.00 20 ASN A O 3
ATOM 3482 N N . LEU A 1 21 ? 15.157 -1.718 -16.418 1.00 0.00 21 LEU A N 3
ATOM 3483 C CA . LEU A 1 21 ? 15.918 -1.786 -15.176 1.00 0.00 21 LEU A CA 3
ATOM 3484 C C . LEU A 1 21 ? 15.181 -2.593 -14.109 1.00 0.00 21 LEU A C 3
ATOM 3485 O O . LEU A 1 21 ? 15.396 -2.397 -12.914 1.00 0.00 21 LEU A O 3
ATOM 3501 N N . LEU A 1 22 ? 14.311 -3.499 -14.547 1.00 0.00 22 LEU A N 3
ATOM 3502 C CA . LEU A 1 22 ? 13.549 -4.333 -13.623 1.00 0.00 22 LEU A CA 3
ATOM 3503 C C . LEU A 1 22 ? 14.010 -5.786 -13.690 1.00 0.00 22 LEU A C 3
ATOM 3504 O O . LEU A 1 22 ? 13.507 -6.641 -12.960 1.00 0.00 22 LEU A O 3
ATOM 3520 N N . SER A 1 23 ? 14.968 -6.061 -14.570 1.00 0.00 23 SER A N 3
ATOM 3521 C CA . SER A 1 23 ? 15.491 -7.414 -14.735 1.00 0.00 23 SER A CA 3
ATOM 3522 C C . SER A 1 23 ? 16.765 -7.621 -13.920 1.00 0.00 23 SER A C 3
ATOM 3523 O O . SER A 1 23 ? 17.174 -8.757 -13.675 1.00 0.00 23 SER A O 3
ATOM 3531 N N . GLU A 1 24 ? 17.388 -6.523 -13.504 1.00 0.00 24 GLU A N 3
ATOM 3532 C CA . GLU A 1 24 ? 18.616 -6.594 -12.719 1.00 0.00 24 GLU A CA 3
ATOM 3533 C C . GLU A 1 24 ? 18.445 -5.910 -11.367 1.00 0.00 24 GLU A C 3
ATOM 3534 O O . GLU A 1 24 ? 19.069 -6.301 -10.379 1.00 0.00 24 GLU A O 3
ATOM 3546 N N . GLN A 1 25 ? 17.597 -4.888 -11.328 1.00 0.00 25 GLN A N 3
ATOM 3547 C CA . GLN A 1 25 ? 17.345 -4.149 -10.097 1.00 0.00 25 GLN A CA 3
ATOM 3548 C C . GLN A 1 25 ? 16.009 -4.553 -9.482 1.00 0.00 25 GLN A C 3
ATOM 3549 O O . GLN A 1 25 ? 14.965 -4.467 -10.129 1.00 0.00 25 GLN A O 3
ATOM 3563 N N . ARG A 1 26 ? 16.051 -4.994 -8.228 1.00 0.00 26 ARG A N 3
ATOM 3564 C CA . ARG A 1 26 ? 14.847 -5.408 -7.518 1.00 0.00 26 ARG A CA 3
ATOM 3565 C C . ARG A 1 26 ? 13.888 -4.230 -7.349 1.00 0.00 26 ARG A C 3
ATOM 3566 O O . ARG A 1 26 ? 14.322 -3.099 -7.133 1.00 0.00 26 ARG A O 3
ATOM 3587 N N . PRO A 1 27 ? 12.567 -4.477 -7.444 1.00 0.00 27 PRO A N 3
ATOM 3588 C CA . PRO A 1 27 ? 11.562 -3.423 -7.299 1.00 0.00 27 PRO A CA 3
ATOM 3589 C C . PRO A 1 27 ? 11.396 -2.981 -5.848 1.00 0.00 27 PRO A C 3
ATOM 3590 O O . PRO A 1 27 ? 10.534 -3.487 -5.128 1.00 0.00 27 PRO A O 3
ATOM 3601 N N . VAL A 1 28 ? 12.231 -2.035 -5.426 1.00 0.00 28 VAL A N 3
ATOM 3602 C CA . VAL A 1 28 ? 12.185 -1.523 -4.061 1.00 0.00 28 VAL A CA 3
ATOM 3603 C C . VAL A 1 28 ? 10.806 -0.978 -3.716 1.00 0.00 28 VAL A C 3
ATOM 3604 O O . VAL A 1 28 ? 9.964 -0.785 -4.595 1.00 0.00 28 VAL A O 3
ATOM 3617 N N . ASP A 1 29 ? 10.583 -0.725 -2.430 1.00 0.00 29 ASP A N 3
ATOM 3618 C CA . ASP A 1 29 ? 9.304 -0.208 -1.963 1.00 0.00 29 ASP A CA 3
ATOM 3619 C C . ASP A 1 29 ? 9.369 0.156 -0.483 1.00 0.00 29 ASP A C 3
ATOM 3620 O O . ASP A 1 29 ? 10.199 -0.368 0.260 1.00 0.00 29 ASP A O 3
ATOM 3629 N N . ILE A 1 30 ? 8.486 1.058 -0.067 1.00 0.00 30 ILE A N 3
ATOM 3630 C CA . ILE A 1 30 ? 8.429 1.495 1.322 1.00 0.00 30 ILE A CA 3
ATOM 3631 C C . ILE A 1 30 ? 8.224 0.297 2.252 1.00 0.00 30 ILE A C 3
ATOM 3632 O O . ILE A 1 30 ? 7.403 -0.576 1.966 1.00 0.00 30 ILE A O 3
ATOM 3648 N N . PRO A 1 31 ? 8.964 0.232 3.379 1.00 0.00 31 PRO A N 3
ATOM 3649 C CA . PRO A 1 31 ? 8.855 -0.879 4.331 1.00 0.00 31 PRO A CA 3
ATOM 3650 C C . PRO A 1 31 ? 7.427 -1.098 4.815 1.00 0.00 31 PRO A C 3
ATOM 3651 O O . PRO A 1 31 ? 6.636 -0.160 4.901 1.00 0.00 31 PRO A O 3
ATOM 3662 N N . GLU A 1 32 ? 7.115 -2.358 5.113 1.00 0.00 32 GLU A N 3
ATOM 3663 C CA . GLU A 1 32 ? 5.791 -2.747 5.596 1.00 0.00 32 GLU A CA 3
ATOM 3664 C C . GLU A 1 32 ? 5.276 -1.790 6.669 1.00 0.00 32 GLU A C 3
ATOM 3665 O O . GLU A 1 32 ? 4.067 -1.673 6.871 1.00 0.00 32 GLU A O 3
ATOM 3677 N N . ASP A 1 33 ? 6.194 -1.124 7.368 1.00 0.00 33 ASP A N 3
ATOM 3678 C CA . ASP A 1 33 ? 5.826 -0.173 8.413 1.00 0.00 33 ASP A CA 3
ATOM 3679 C C . ASP A 1 33 ? 4.742 0.787 7.931 1.00 0.00 33 ASP A C 3
ATOM 3680 O O . ASP A 1 33 ? 3.758 1.028 8.631 1.00 0.00 33 ASP A O 3
ATOM 3689 N N . GLU A 1 34 ? 4.930 1.331 6.733 1.00 0.00 34 GLU A N 3
ATOM 3690 C CA . GLU A 1 34 ? 3.978 2.259 6.152 1.00 0.00 34 GLU A CA 3
ATOM 3691 C C . GLU A 1 34 ? 2.784 1.508 5.564 1.00 0.00 34 GLU A C 3
ATOM 3692 O O . GLU A 1 34 ? 1.707 2.075 5.379 1.00 0.00 34 GLU A O 3
ATOM 3704 N N . LEU A 1 35 ? 2.983 0.222 5.288 1.00 0.00 35 LEU A N 3
ATOM 3705 C CA . LEU A 1 35 ? 1.928 -0.609 4.720 1.00 0.00 35 LEU A CA 3
ATOM 3706 C C . LEU A 1 35 ? 0.840 -0.881 5.755 1.00 0.00 35 LEU A C 3
ATOM 3707 O O . LEU A 1 35 ? -0.328 -1.058 5.410 1.00 0.00 35 LEU A O 3
ATOM 3723 N N . GLU A 1 36 ? 1.236 -0.914 7.025 1.00 0.00 36 GLU A N 3
ATOM 3724 C CA . GLU A 1 36 ? 0.299 -1.163 8.115 1.00 0.00 36 GLU A CA 3
ATOM 3725 C C . GLU A 1 36 ? -0.805 -0.111 8.129 1.00 0.00 36 GLU A C 3
ATOM 3726 O O . GLU A 1 36 ? -1.952 -0.404 8.469 1.00 0.00 36 GLU A O 3
ATOM 3738 N N . GLU A 1 37 ? -0.448 1.114 7.758 1.00 0.00 37 GLU A N 3
ATOM 3739 C CA . GLU A 1 37 ? -1.406 2.212 7.722 1.00 0.00 37 GLU A CA 3
ATOM 3740 C C . GLU A 1 37 ? -2.459 1.966 6.647 1.00 0.00 37 GLU A C 3
ATOM 3741 O O . GLU A 1 37 ? -3.629 2.313 6.818 1.00 0.00 37 GLU A O 3
ATOM 3753 N N . ILE A 1 38 ? -2.038 1.358 5.543 1.00 0.00 38 ILE A N 3
ATOM 3754 C CA . ILE A 1 38 ? -2.942 1.062 4.439 1.00 0.00 38 ILE A CA 3
ATOM 3755 C C . ILE A 1 38 ? -3.950 -0.013 4.832 1.00 0.00 38 ILE A C 3
ATOM 3756 O O . ILE A 1 38 ? -5.145 0.109 4.557 1.00 0.00 38 ILE A O 3
ATOM 3772 N N . ARG A 1 39 ? -3.457 -1.062 5.482 1.00 0.00 39 ARG A N 3
ATOM 3773 C CA . ARG A 1 39 ? -4.304 -2.168 5.911 1.00 0.00 39 ARG A CA 3
ATOM 3774 C C . ARG A 1 39 ? -5.246 -1.744 7.029 1.00 0.00 39 ARG A C 3
ATOM 3775 O O . ARG A 1 39 ? -6.449 -1.646 6.821 1.00 0.00 39 ARG A O 3
ATOM 3796 N N . GLU A 1 40 ? -4.689 -1.468 8.203 1.00 0.00 40 GLU A N 3
ATOM 3797 C CA . GLU A 1 40 ? -5.486 -1.070 9.363 1.00 0.00 40 GLU A CA 3
ATOM 3798 C C . GLU A 1 40 ? -6.638 -0.141 8.972 1.00 0.00 40 GLU A C 3
ATOM 3799 O O . GLU A 1 40 ? -7.701 -0.172 9.585 1.00 0.00 40 GLU A O 3
ATOM 3811 N N . ALA A 1 41 ? -6.431 0.664 7.938 1.00 0.00 41 ALA A N 3
ATOM 3812 C CA . ALA A 1 41 ? -7.451 1.602 7.483 1.00 0.00 41 ALA A CA 3
ATOM 3813 C C . ALA A 1 41 ? -8.679 0.897 6.898 1.00 0.00 41 ALA A C 3
ATOM 3814 O O . ALA A 1 41 ? -9.687 0.710 7.582 1.00 0.00 41 ALA A O 3
ATOM 3821 N N . PHE A 1 42 ? -8.587 0.494 5.635 1.00 0.00 42 PHE A N 3
ATOM 3822 C CA . PHE A 1 42 ? -9.706 -0.151 4.953 1.00 0.00 42 PHE A CA 3
ATOM 3823 C C . PHE A 1 42 ? -9.930 -1.588 5.416 1.00 0.00 42 PHE A C 3
ATOM 3824 O O . PHE A 1 42 ? -11.060 -2.076 5.409 1.00 0.00 42 PHE A O 3
ATOM 3841 N N . LYS A 1 43 ? -8.861 -2.261 5.821 1.00 0.00 43 LYS A N 3
ATOM 3842 C CA . LYS A 1 43 ? -8.962 -3.645 6.271 1.00 0.00 43 LYS A CA 3
ATOM 3843 C C . LYS A 1 43 ? -9.927 -3.787 7.449 1.00 0.00 43 LYS A C 3
ATOM 3844 O O . LYS A 1 43 ? -10.681 -4.758 7.516 1.00 0.00 43 LYS A O 3
ATOM 3863 N N . VAL A 1 44 ? -9.911 -2.830 8.380 1.00 0.00 44 VAL A N 3
ATOM 3864 C CA . VAL A 1 44 ? -10.810 -2.901 9.531 1.00 0.00 44 VAL A CA 3
ATOM 3865 C C . VAL A 1 44 ? -12.252 -2.619 9.121 1.00 0.00 44 VAL A C 3
ATOM 3866 O O . VAL A 1 44 ? -13.183 -3.201 9.680 1.00 0.00 44 VAL A O 3
ATOM 3879 N N . PHE A 1 45 ? -12.442 -1.727 8.146 1.00 0.00 45 PHE A N 3
ATOM 3880 C CA . PHE A 1 45 ? -13.790 -1.407 7.679 1.00 0.00 45 PHE A CA 3
ATOM 3881 C C . PHE A 1 45 ? -14.475 -2.650 7.125 1.00 0.00 45 PHE A C 3
ATOM 3882 O O . PHE A 1 45 ? -15.697 -2.687 6.983 1.00 0.00 45 PHE A O 3
ATOM 3899 N N . ASP A 1 46 ? -13.678 -3.668 6.811 1.00 0.00 46 ASP A N 3
ATOM 3900 C CA . ASP A 1 46 ? -14.207 -4.919 6.284 1.00 0.00 46 ASP A CA 3
ATOM 3901 C C . ASP A 1 46 ? -14.829 -5.744 7.406 1.00 0.00 46 ASP A C 3
ATOM 3902 O O . ASP A 1 46 ? -14.133 -6.448 8.138 1.00 0.00 46 ASP A O 3
ATOM 3911 N N . ARG A 1 47 ? -16.147 -5.639 7.531 1.00 0.00 47 ARG A N 3
ATOM 3912 C CA . ARG A 1 47 ? -16.894 -6.348 8.564 1.00 0.00 47 ARG A CA 3
ATOM 3913 C C . ARG A 1 47 ? -16.630 -7.850 8.529 1.00 0.00 47 ARG A C 3
ATOM 3914 O O . ARG A 1 47 ? -16.512 -8.491 9.574 1.00 0.00 47 ARG A O 3
ATOM 3935 N N . ASP A 1 48 ? -16.541 -8.412 7.328 1.00 0.00 48 ASP A N 3
ATOM 3936 C CA . ASP A 1 48 ? -16.299 -9.843 7.176 1.00 0.00 48 ASP A CA 3
ATOM 3937 C C . ASP A 1 48 ? -14.829 -10.189 7.394 1.00 0.00 48 ASP A C 3
ATOM 3938 O O . ASP A 1 48 ? -14.485 -11.342 7.659 1.00 0.00 48 ASP A O 3
ATOM 3947 N N . GLY A 1 49 ? -13.965 -9.184 7.281 1.00 0.00 49 GLY A N 3
ATOM 3948 C CA . GLY A 1 49 ? -12.541 -9.398 7.473 1.00 0.00 49 GLY A CA 3
ATOM 3949 C C . GLY A 1 49 ? -11.966 -10.423 6.514 1.00 0.00 49 GLY A C 3
ATOM 3950 O O . GLY A 1 49 ? -10.860 -10.921 6.720 1.00 0.00 49 GLY A O 3
ATOM 3954 N N . ASN A 1 50 ? -12.716 -10.734 5.461 1.00 0.00 50 ASN A N 3
ATOM 3955 C CA . ASN A 1 50 ? -12.273 -11.707 4.467 1.00 0.00 50 ASN A CA 3
ATOM 3956 C C . ASN A 1 50 ? -11.192 -11.122 3.565 1.00 0.00 50 ASN A C 3
ATOM 3957 O O . ASN A 1 50 ? -10.742 -11.773 2.621 1.00 0.00 50 ASN A O 3
ATOM 3968 N N . GLY A 1 51 ? -10.773 -9.896 3.861 1.00 0.00 51 GLY A N 3
ATOM 3969 C CA . GLY A 1 51 ? -9.747 -9.250 3.063 1.00 0.00 51 GLY A CA 3
ATOM 3970 C C . GLY A 1 51 ? -10.325 -8.430 1.927 1.00 0.00 51 GLY A C 3
ATOM 3971 O O . GLY A 1 51 ? -9.636 -7.591 1.346 1.00 0.00 51 GLY A O 3
ATOM 3975 N N . PHE A 1 52 ? -11.591 -8.674 1.609 1.00 0.00 52 PHE A N 3
ATOM 3976 C CA . PHE A 1 52 ? -12.264 -7.953 0.535 1.00 0.00 52 PHE A CA 3
ATOM 3977 C C . PHE A 1 52 ? -13.367 -7.064 1.100 1.00 0.00 52 PHE A C 3
ATOM 3978 O O . PHE A 1 52 ? -14.131 -7.489 1.965 1.00 0.00 52 PHE A O 3
ATOM 3995 N N . ILE A 1 53 ? -13.448 -5.834 0.606 1.00 0.00 53 ILE A N 3
ATOM 3996 C CA . ILE A 1 53 ? -14.458 -4.895 1.079 1.00 0.00 53 ILE A CA 3
ATOM 3997 C C . ILE A 1 53 ? -15.541 -4.660 0.030 1.00 0.00 53 ILE A C 3
ATOM 3998 O O . ILE A 1 53 ? -15.316 -3.980 -0.971 1.00 0.00 53 ILE A O 3
ATOM 4014 N N . SER A 1 54 ? -16.718 -5.232 0.272 1.00 0.00 54 SER A N 3
ATOM 4015 C CA . SER A 1 54 ? -17.846 -5.082 -0.641 1.00 0.00 54 SER A CA 3
ATOM 4016 C C . SER A 1 54 ? -18.318 -3.631 -0.673 1.00 0.00 54 SER A C 3
ATOM 4017 O O . SER A 1 54 ? -17.739 -2.771 -0.012 1.00 0.00 54 SER A O 3
ATOM 4025 N N . LYS A 1 55 ? -19.369 -3.360 -1.440 1.00 0.00 55 LYS A N 3
ATOM 4026 C CA . LYS A 1 55 ? -19.904 -2.006 -1.551 1.00 0.00 55 LYS A CA 3
ATOM 4027 C C . LYS A 1 55 ? -20.460 -1.521 -0.216 1.00 0.00 55 LYS A C 3
ATOM 4028 O O . LYS A 1 55 ? -20.054 -0.477 0.295 1.00 0.00 55 LYS A O 3
ATOM 4047 N N . GLN A 1 56 ? -21.388 -2.294 0.344 1.00 0.00 56 GLN A N 3
ATOM 4048 C CA . GLN A 1 56 ? -22.022 -1.949 1.613 1.00 0.00 56 GLN A CA 3
ATOM 4049 C C . GLN A 1 56 ? -20.987 -1.636 2.691 1.00 0.00 56 GLN A C 3
ATOM 4050 O O . GLN A 1 56 ? -21.143 -0.684 3.455 1.00 0.00 56 GLN A O 3
ATOM 4064 N N . GLU A 1 57 ? -19.931 -2.442 2.749 1.00 0.00 57 GLU A N 3
ATOM 4065 C CA . GLU A 1 57 ? -18.874 -2.249 3.738 1.00 0.00 57 GLU A CA 3
ATOM 4066 C C . GLU A 1 57 ? -18.067 -0.989 3.439 1.00 0.00 57 GLU A C 3
ATOM 4067 O O . GLU A 1 57 ? -17.785 -0.190 4.336 1.00 0.00 57 GLU A O 3
ATOM 4079 N N . LEU A 1 58 ? -17.697 -0.815 2.174 1.00 0.00 58 LEU A N 3
ATOM 4080 C CA . LEU A 1 58 ? -16.924 0.349 1.754 1.00 0.00 58 LEU A CA 3
ATOM 4081 C C . LEU A 1 58 ? -17.723 1.626 2.007 1.00 0.00 58 LEU A C 3
ATOM 4082 O O . LEU A 1 58 ? -17.156 2.697 2.223 1.00 0.00 58 LEU A O 3
ATOM 4098 N N . GLY A 1 59 ? -19.048 1.497 1.999 1.00 0.00 59 GLY A N 3
ATOM 4099 C CA . GLY A 1 59 ? -19.906 2.645 2.226 1.00 0.00 59 GLY A CA 3
ATOM 4100 C C . GLY A 1 59 ? -19.740 3.211 3.621 1.00 0.00 59 GLY A C 3
ATOM 4101 O O . GLY A 1 59 ? -20.059 4.373 3.871 1.00 0.00 59 GLY A O 3
ATOM 4105 N N . THR A 1 60 ? -19.238 2.381 4.531 1.00 0.00 60 THR A N 3
ATOM 4106 C CA . THR A 1 60 ? -19.016 2.797 5.908 1.00 0.00 60 THR A CA 3
ATOM 4107 C C . THR A 1 60 ? -17.627 3.406 6.058 1.00 0.00 60 THR A C 3
ATOM 4108 O O . THR A 1 60 ? -17.363 4.166 6.990 1.00 0.00 60 THR A O 3
ATOM 4119 N N . ALA A 1 61 ? -16.740 3.062 5.129 1.00 0.00 61 ALA A N 3
ATOM 4120 C CA . ALA A 1 61 ? -15.376 3.576 5.141 1.00 0.00 61 ALA A CA 3
ATOM 4121 C C . ALA A 1 61 ? -15.336 5.037 4.702 1.00 0.00 61 ALA A C 3
ATOM 4122 O O . ALA A 1 61 ? -14.688 5.869 5.336 1.00 0.00 61 ALA A O 3
ATOM 4129 N N . MET A 1 62 ? -16.029 5.337 3.607 1.00 0.00 62 MET A N 3
ATOM 4130 C CA . MET A 1 62 ? -16.077 6.696 3.074 1.00 0.00 62 MET A CA 3
ATOM 4131 C C . MET A 1 62 ? -16.745 7.658 4.052 1.00 0.00 62 MET A C 3
ATOM 4132 O O . MET A 1 62 ? -16.208 8.725 4.348 1.00 0.00 62 MET A O 3
ATOM 4146 N N . ARG A 1 63 ? -17.920 7.276 4.550 1.00 0.00 63 ARG A N 3
ATOM 4147 C CA . ARG A 1 63 ? -18.662 8.115 5.489 1.00 0.00 63 ARG A CA 3
ATOM 4148 C C . ARG A 1 63 ? -17.814 8.455 6.712 1.00 0.00 63 ARG A C 3
ATOM 4149 O O . ARG A 1 63 ? -17.960 9.527 7.299 1.00 0.00 63 ARG A O 3
ATOM 4170 N N . SER A 1 64 ? -16.935 7.532 7.093 1.00 0.00 64 SER A N 3
ATOM 4171 C CA . SER A 1 64 ? -16.059 7.741 8.241 1.00 0.00 64 SER A CA 3
ATOM 4172 C C . SER A 1 64 ? -15.249 9.022 8.074 1.00 0.00 64 SER A C 3
ATOM 4173 O O . SER A 1 64 ? -14.992 9.739 9.042 1.00 0.00 64 SER A O 3
ATOM 4181 N N . LEU A 1 65 ? -14.848 9.303 6.836 1.00 0.00 65 LEU A N 3
ATOM 4182 C CA . LEU A 1 65 ? -14.069 10.499 6.535 1.00 0.00 65 LEU A CA 3
ATOM 4183 C C . LEU A 1 65 ? -14.982 11.715 6.415 1.00 0.00 65 LEU A C 3
ATOM 4184 O O . LEU A 1 65 ? -14.526 12.858 6.477 1.00 0.00 65 LEU A O 3
ATOM 4200 N N . GLY A 1 66 ? -16.276 11.458 6.243 1.00 0.00 66 GLY A N 3
ATOM 4201 C CA . GLY A 1 66 ? -17.241 12.534 6.115 1.00 0.00 66 GLY A CA 3
ATOM 4202 C C . GLY A 1 66 ? -17.943 12.522 4.772 1.00 0.00 66 GLY A C 3
ATOM 4203 O O . GLY A 1 66 ? -18.518 13.528 4.355 1.00 0.00 66 GLY A O 3
ATOM 4207 N N . TYR A 1 67 ? -17.896 11.378 4.095 1.00 0.00 67 TYR A N 3
ATOM 4208 C CA . TYR A 1 67 ? -18.532 11.229 2.791 1.00 0.00 67 TYR A CA 3
ATOM 4209 C C . TYR A 1 67 ? -19.471 10.027 2.788 1.00 0.00 67 TYR A C 3
ATOM 4210 O O . TYR A 1 67 ? -19.060 8.907 2.486 1.00 0.00 67 TYR A O 3
ATOM 4228 N N . MET A 1 68 ? -20.734 10.268 3.127 1.00 0.00 68 MET A N 3
ATOM 4229 C CA . MET A 1 68 ? -21.735 9.206 3.173 1.00 0.00 68 MET A CA 3
ATOM 4230 C C . MET A 1 68 ? -22.369 8.976 1.797 1.00 0.00 68 MET A C 3
ATOM 4231 O O . MET A 1 68 ? -23.123 9.818 1.310 1.00 0.00 68 MET A O 3
ATOM 4245 N N . PRO A 1 69 ? -22.072 7.832 1.149 1.00 0.00 69 PRO A N 3
ATOM 4246 C CA . PRO A 1 69 ? -22.621 7.502 -0.164 1.00 0.00 69 PRO A CA 3
ATOM 4247 C C . PRO A 1 69 ? -23.952 6.765 -0.065 1.00 0.00 69 PRO A C 3
ATOM 4248 O O . PRO A 1 69 ? -24.212 6.063 0.913 1.00 0.00 69 PRO A O 3
ATOM 4259 N N . ASN A 1 70 ? -24.793 6.926 -1.083 1.00 0.00 70 ASN A N 3
ATOM 4260 C CA . ASN A 1 70 ? -26.095 6.269 -1.109 1.00 0.00 70 ASN A CA 3
ATOM 4261 C C . ASN A 1 70 ? -25.977 4.862 -1.685 1.00 0.00 70 ASN A C 3
ATOM 4262 O O . ASN A 1 70 ? -24.923 4.482 -2.194 1.00 0.00 70 ASN A O 3
ATOM 4273 N N . GLU A 1 71 ? -27.060 4.096 -1.606 1.00 0.00 71 GLU A N 3
ATOM 4274 C CA . GLU A 1 71 ? -27.070 2.729 -2.121 1.00 0.00 71 GLU A CA 3
ATOM 4275 C C . GLU A 1 71 ? -26.771 2.708 -3.617 1.00 0.00 71 GLU A C 3
ATOM 4276 O O . GLU A 1 71 ? -26.317 1.699 -4.156 1.00 0.00 71 GLU A O 3
ATOM 4288 N N . VAL A 1 72 ? -27.036 3.823 -4.283 1.00 0.00 72 VAL A N 3
ATOM 4289 C CA . VAL A 1 72 ? -26.791 3.935 -5.717 1.00 0.00 72 VAL A CA 3
ATOM 4290 C C . VAL A 1 72 ? -25.390 4.476 -5.999 1.00 0.00 72 VAL A C 3
ATOM 4291 O O . VAL A 1 72 ? -24.856 4.306 -7.096 1.00 0.00 72 VAL A O 3
ATOM 4304 N N . GLU A 1 73 ? -24.796 5.119 -4.999 1.00 0.00 73 GLU A N 3
ATOM 4305 C CA . GLU A 1 73 ? -23.467 5.705 -5.146 1.00 0.00 73 GLU A CA 3
ATOM 4306 C C . GLU A 1 73 ? -22.355 4.706 -4.827 1.00 0.00 73 GLU A C 3
ATOM 4307 O O . GLU A 1 73 ? -21.465 4.479 -5.648 1.00 0.00 73 GLU A O 3
ATOM 4319 N N . LEU A 1 74 ? -22.402 4.112 -3.637 1.00 0.00 74 LEU A N 3
ATOM 4320 C CA . LEU A 1 74 ? -21.377 3.157 -3.215 1.00 0.00 74 LEU A CA 3
ATOM 4321 C C . LEU A 1 74 ? -21.209 2.021 -4.225 1.00 0.00 74 LEU A C 3
ATOM 4322 O O . LEU A 1 74 ? -20.215 1.294 -4.192 1.00 0.00 74 LEU A O 3
ATOM 4338 N N . GLU A 1 75 ? -22.180 1.870 -5.122 1.00 0.00 75 GLU A N 3
ATOM 4339 C CA . GLU A 1 75 ? -22.126 0.818 -6.133 1.00 0.00 75 GLU A CA 3
ATOM 4340 C C . GLU A 1 75 ? -21.275 1.235 -7.331 1.00 0.00 75 GLU A C 3
ATOM 4341 O O . GLU A 1 75 ? -20.627 0.396 -7.958 1.00 0.00 75 GLU A O 3
ATOM 4353 N N . VAL A 1 76 ? -21.278 2.527 -7.650 1.00 0.00 76 VAL A N 3
ATOM 4354 C CA . VAL A 1 76 ? -20.505 3.029 -8.782 1.00 0.00 76 VAL A CA 3
ATOM 4355 C C . VAL A 1 76 ? -19.090 3.427 -8.373 1.00 0.00 76 VAL A C 3
ATOM 4356 O O . VAL A 1 76 ? -18.167 3.393 -9.188 1.00 0.00 76 VAL A O 3
ATOM 4369 N N . ILE A 1 77 ? -18.923 3.800 -7.111 1.00 0.00 77 ILE A N 3
ATOM 4370 C CA . ILE A 1 77 ? -17.617 4.203 -6.601 1.00 0.00 77 ILE A CA 3
ATOM 4371 C C . ILE A 1 77 ? -16.697 2.998 -6.432 1.00 0.00 77 ILE A C 3
ATOM 4372 O O . ILE A 1 77 ? -15.499 3.077 -6.704 1.00 0.00 77 ILE A O 3
ATOM 4388 N N . ILE A 1 78 ? -17.267 1.886 -5.984 1.00 0.00 78 ILE A N 3
ATOM 4389 C CA . ILE A 1 78 ? -16.502 0.662 -5.775 1.00 0.00 78 ILE A CA 3
ATOM 4390 C C . ILE A 1 78 ? -15.801 0.216 -7.055 1.00 0.00 78 ILE A C 3
ATOM 4391 O O . ILE A 1 78 ? -14.634 -0.174 -7.023 1.00 0.00 78 ILE A O 3
ATOM 4407 N N . GLN A 1 79 ? -16.512 0.273 -8.178 1.00 0.00 79 GLN A N 3
ATOM 4408 C CA . GLN A 1 79 ? -15.951 -0.135 -9.463 1.00 0.00 79 GLN A CA 3
ATOM 4409 C C . GLN A 1 79 ? -14.621 0.562 -9.737 1.00 0.00 79 GLN A C 3
ATOM 4410 O O . GLN A 1 79 ? -13.681 -0.056 -10.235 1.00 0.00 79 GLN A O 3
ATOM 4424 N N . ARG A 1 80 ? -14.557 1.854 -9.418 1.00 0.00 80 ARG A N 3
ATOM 4425 C CA . ARG A 1 80 ? -13.343 2.641 -9.628 1.00 0.00 80 ARG A CA 3
ATOM 4426 C C . ARG A 1 80 ? -12.103 1.900 -9.138 1.00 0.00 80 ARG A C 3
ATOM 4427 O O . ARG A 1 80 ? -11.048 1.956 -9.770 1.00 0.00 80 ARG A O 3
ATOM 4448 N N . LEU A 1 81 ? -12.233 1.206 -8.013 1.00 0.00 81 LEU A N 3
ATOM 4449 C CA . LEU A 1 81 ? -11.117 0.456 -7.449 1.00 0.00 81 LEU A CA 3
ATOM 4450 C C . LEU A 1 81 ? -11.113 -0.981 -7.960 1.00 0.00 81 LEU A C 3
ATOM 4451 O O . LEU A 1 81 ? -10.057 -1.543 -8.255 1.00 0.00 81 LEU A O 3
ATOM 4467 N N . ASP A 1 82 ? -12.299 -1.571 -8.061 1.00 0.00 82 ASP A N 3
ATOM 4468 C CA . ASP A 1 82 ? -12.437 -2.942 -8.535 1.00 0.00 82 ASP A CA 3
ATOM 4469 C C . ASP A 1 82 ? -12.253 -3.013 -10.049 1.00 0.00 82 ASP A C 3
ATOM 4470 O O . ASP A 1 82 ? -13.226 -2.993 -10.804 1.00 0.00 82 ASP A O 3
ATOM 4479 N N . MET A 1 83 ? -10.999 -3.093 -10.484 1.00 0.00 83 MET A N 3
ATOM 4480 C CA . MET A 1 83 ? -10.682 -3.160 -11.908 1.00 0.00 83 MET A CA 3
ATOM 4481 C C . MET A 1 83 ? -11.318 -4.385 -12.563 1.00 0.00 83 MET A C 3
ATOM 4482 O O . MET A 1 83 ? -11.945 -4.276 -13.617 1.00 0.00 83 MET A O 3
ATOM 4496 N N . ASP A 1 84 ? -11.153 -5.544 -11.936 1.00 0.00 84 ASP A N 3
ATOM 4497 C CA . ASP A 1 84 ? -11.710 -6.783 -12.470 1.00 0.00 84 ASP A CA 3
ATOM 4498 C C . ASP A 1 84 ? -13.235 -6.777 -12.396 1.00 0.00 84 ASP A C 3
ATOM 4499 O O . ASP A 1 84 ? -13.905 -7.516 -13.118 1.00 0.00 84 ASP A O 3
ATOM 4508 N N . GLY A 1 85 ? -13.774 -5.936 -11.519 1.00 0.00 85 GLY A N 3
ATOM 4509 C CA . GLY A 1 85 ? -15.215 -5.825 -11.373 1.00 0.00 85 GLY A CA 3
ATOM 4510 C C . GLY A 1 85 ? -15.855 -7.040 -10.725 1.00 0.00 85 GLY A C 3
ATOM 4511 O O . GLY A 1 85 ? -16.947 -7.448 -11.118 1.00 0.00 85 GLY A O 3
ATOM 4515 N N . ASP A 1 86 ? -15.185 -7.618 -9.732 1.00 0.00 86 ASP A N 3
ATOM 4516 C CA . ASP A 1 86 ? -15.720 -8.785 -9.037 1.00 0.00 86 ASP A CA 3
ATOM 4517 C C . ASP A 1 86 ? -16.738 -8.359 -7.983 1.00 0.00 86 ASP A C 3
ATOM 4518 O O . ASP A 1 86 ? -17.520 -9.176 -7.494 1.00 0.00 86 ASP A O 3
ATOM 4527 N N . GLY A 1 87 ? -16.719 -7.074 -7.637 1.00 0.00 87 GLY A N 3
ATOM 4528 C CA . GLY A 1 87 ? -17.643 -6.554 -6.644 1.00 0.00 87 GLY A CA 3
ATOM 4529 C C . GLY A 1 87 ? -16.956 -6.172 -5.349 1.00 0.00 87 GLY A C 3
ATOM 4530 O O . GLY A 1 87 ? -17.480 -5.372 -4.574 1.00 0.00 87 GLY A O 3
ATOM 4534 N N . GLN A 1 88 ? -15.778 -6.743 -5.111 1.00 0.00 88 GLN A N 3
ATOM 4535 C CA . GLN A 1 88 ? -15.020 -6.459 -3.898 1.00 0.00 88 GLN A CA 3
ATOM 4536 C C . GLN A 1 88 ? -13.582 -6.070 -4.235 1.00 0.00 88 GLN A C 3
ATOM 4537 O O . GLN A 1 88 ? -12.923 -6.725 -5.041 1.00 0.00 88 GLN A O 3
ATOM 4551 N N . VAL A 1 89 ? -13.103 -4.997 -3.612 1.00 0.00 89 VAL A N 3
ATOM 4552 C CA . VAL A 1 89 ? -11.749 -4.510 -3.855 1.00 0.00 89 VAL A CA 3
ATOM 4553 C C . VAL A 1 89 ? -10.709 -5.338 -3.109 1.00 0.00 89 VAL A C 3
ATOM 4554 O O . VAL A 1 89 ? -10.803 -5.530 -1.896 1.00 0.00 89 VAL A O 3
ATOM 4567 N N . ASP A 1 90 ? -9.714 -5.825 -3.846 1.00 0.00 90 ASP A N 3
ATOM 4568 C CA . ASP A 1 90 ? -8.645 -6.628 -3.262 1.00 0.00 90 ASP A CA 3
ATOM 4569 C C . ASP A 1 90 ? -7.517 -5.742 -2.741 1.00 0.00 90 ASP A C 3
ATOM 4570 O O . ASP A 1 90 ? -7.326 -4.624 -3.219 1.00 0.00 90 ASP A O 3
ATOM 4579 N N . PHE A 1 91 ? -6.780 -6.250 -1.756 1.00 0.00 91 PHE A N 3
ATOM 4580 C CA . PHE A 1 91 ? -5.669 -5.513 -1.156 1.00 0.00 91 PHE A CA 3
ATOM 4581 C C . PHE A 1 91 ? -4.772 -4.869 -2.214 1.00 0.00 91 PHE A C 3
ATOM 4582 O O . PHE A 1 91 ? -4.586 -3.653 -2.218 1.00 0.00 91 PHE A O 3
ATOM 4599 N N . GLU A 1 92 ? -4.225 -5.690 -3.106 1.00 0.00 92 GLU A N 3
ATOM 4600 C CA . GLU A 1 92 ? -3.335 -5.205 -4.161 1.00 0.00 92 GLU A CA 3
ATOM 4601 C C . GLU A 1 92 ? -3.956 -4.045 -4.938 1.00 0.00 92 GLU A C 3
ATOM 4602 O O . GLU A 1 92 ? -3.334 -2.998 -5.109 1.00 0.00 92 GLU A O 3
ATOM 4614 N N . GLU A 1 93 ? -5.177 -4.236 -5.418 1.00 0.00 93 GLU A N 3
ATOM 4615 C CA . GLU A 1 93 ? -5.867 -3.198 -6.176 1.00 0.00 93 GLU A CA 3
ATOM 4616 C C . GLU A 1 93 ? -5.912 -1.883 -5.400 1.00 0.00 93 GLU A C 3
ATOM 4617 O O . GLU A 1 93 ? -5.997 -0.804 -5.991 1.00 0.00 93 GLU A O 3
ATOM 4629 N N . PHE A 1 94 ? -5.837 -1.974 -4.076 1.00 0.00 94 PHE A N 3
ATOM 4630 C CA . PHE A 1 94 ? -5.891 -0.790 -3.226 1.00 0.00 94 PHE A CA 3
ATOM 4631 C C . PHE A 1 94 ? -4.502 -0.215 -2.957 1.00 0.00 94 PHE A C 3
ATOM 4632 O O . PHE A 1 94 ? -4.335 1.004 -2.890 1.00 0.00 94 PHE A O 3
ATOM 4649 N N . VAL A 1 95 ? -3.506 -1.085 -2.804 1.00 0.00 95 VAL A N 3
ATOM 4650 C CA . VAL A 1 95 ? -2.146 -0.630 -2.527 1.00 0.00 95 VAL A CA 3
ATOM 4651 C C . VAL A 1 95 ? -1.594 0.213 -3.671 1.00 0.00 95 VAL A C 3
ATOM 4652 O O . VAL A 1 95 ? -0.781 1.111 -3.451 1.00 0.00 95 VAL A O 3
ATOM 4665 N N . THR A 1 96 ? -2.035 -0.078 -4.893 1.00 0.00 96 THR A N 3
ATOM 4666 C CA . THR A 1 96 ? -1.572 0.657 -6.064 1.00 0.00 96 THR A CA 3
ATOM 4667 C C . THR A 1 96 ? -2.278 2.002 -6.194 1.00 0.00 96 THR A C 3
ATOM 4668 O O . THR A 1 96 ? -1.637 3.029 -6.422 1.00 0.00 96 THR A O 3
ATOM 4679 N N . LEU A 1 97 ? -3.600 1.994 -6.052 1.00 0.00 97 LEU A N 3
ATOM 4680 C CA . LEU A 1 97 ? -4.383 3.220 -6.161 1.00 0.00 97 LEU A CA 3
ATOM 4681 C C . LEU A 1 97 ? -4.013 4.203 -5.055 1.00 0.00 97 LEU A C 3
ATOM 4682 O O . LEU A 1 97 ? -4.221 5.409 -5.186 1.00 0.00 97 LEU A O 3
ATOM 4698 N N . LEU A 1 98 ? -3.465 3.676 -3.965 1.00 0.00 98 LEU A N 3
ATOM 4699 C CA . LEU A 1 98 ? -3.064 4.504 -2.833 1.00 0.00 98 LEU A CA 3
ATOM 4700 C C . LEU A 1 98 ? -1.554 4.723 -2.832 1.00 0.00 98 LEU A C 3
ATOM 4701 O O . LEU A 1 98 ? -1.053 5.662 -2.212 1.00 0.00 98 LEU A O 3
ATOM 4717 N N . GLY A 1 99 ? -0.836 3.857 -3.538 1.00 0.00 99 GLY A N 3
ATOM 4718 C CA . GLY A 1 99 ? 0.610 3.969 -3.603 1.00 0.00 99 GLY A CA 3
ATOM 4719 C C . GLY A 1 99 ? 1.072 4.887 -4.725 1.00 0.00 99 GLY A C 3
ATOM 4720 O O . GLY A 1 99 ? 0.737 6.072 -4.727 1.00 0.00 99 GLY A O 3
ATOM 4724 N N . PRO A 1 100 ? 1.848 4.370 -5.700 1.00 0.00 100 PRO A N 3
ATOM 4725 C CA . PRO A 1 100 ? 2.344 5.176 -6.825 1.00 0.00 100 PRO A CA 3
ATOM 4726 C C . PRO A 1 100 ? 1.213 5.848 -7.597 1.00 0.00 100 PRO A C 3
ATOM 4727 O O . PRO A 1 100 ? 0.614 5.183 -8.469 1.00 0.00 100 PRO A O 3
ATOM 4741 N N . MET A 1 1 ? -16.408 -9.162 38.108 1.00 0.00 1 MET A N 4
ATOM 4742 C CA . MET A 1 1 ? -16.518 -10.589 38.510 1.00 0.00 1 MET A CA 4
ATOM 4743 C C . MET A 1 1 ? -16.210 -11.511 37.332 1.00 0.00 1 MET A C 4
ATOM 4744 O O . MET A 1 1 ? -17.119 -11.949 36.626 1.00 0.00 1 MET A O 4
ATOM 4760 N N . PRO A 1 2 ? -14.918 -11.816 37.097 1.00 0.00 2 PRO A N 4
ATOM 4761 C CA . PRO A 1 2 ? -14.506 -12.692 35.995 1.00 0.00 2 PRO A CA 4
ATOM 4762 C C . PRO A 1 2 ? -15.004 -14.124 36.176 1.00 0.00 2 PRO A C 4
ATOM 4763 O O . PRO A 1 2 ? -14.308 -14.967 36.744 1.00 0.00 2 PRO A O 4
ATOM 4774 N N . PHE A 1 3 ? -16.213 -14.386 35.690 1.00 0.00 3 PHE A N 4
ATOM 4775 C CA . PHE A 1 3 ? -16.814 -15.712 35.792 1.00 0.00 3 PHE A CA 4
ATOM 4776 C C . PHE A 1 3 ? -16.798 -16.415 34.438 1.00 0.00 3 PHE A C 4
ATOM 4777 O O . PHE A 1 3 ? -16.551 -17.619 34.353 1.00 0.00 3 PHE A O 4
ATOM 4794 N N . HIS A 1 4 ? -17.061 -15.652 33.382 1.00 0.00 4 HIS A N 4
ATOM 4795 C CA . HIS A 1 4 ? -17.082 -16.193 32.029 1.00 0.00 4 HIS A CA 4
ATOM 4796 C C . HIS A 1 4 ? -15.777 -15.868 31.298 1.00 0.00 4 HIS A C 4
ATOM 4797 O O . HIS A 1 4 ? -15.428 -14.697 31.144 1.00 0.00 4 HIS A O 4
ATOM 4812 N N . PRO A 1 5 ? -15.036 -16.895 30.834 1.00 0.00 5 PRO A N 4
ATOM 4813 C CA . PRO A 1 5 ? -13.770 -16.690 30.124 1.00 0.00 5 PRO A CA 4
ATOM 4814 C C . PRO A 1 5 ? -13.950 -15.874 28.850 1.00 0.00 5 PRO A C 4
ATOM 4815 O O . PRO A 1 5 ? -14.793 -16.190 28.010 1.00 0.00 5 PRO A O 4
ATOM 4826 N N . VAL A 1 6 ? -13.152 -14.819 28.717 1.00 0.00 6 VAL A N 4
ATOM 4827 C CA . VAL A 1 6 ? -13.220 -13.951 27.549 1.00 0.00 6 VAL A CA 4
ATOM 4828 C C . VAL A 1 6 ? -12.108 -14.279 26.558 1.00 0.00 6 VAL A C 4
ATOM 4829 O O . VAL A 1 6 ? -10.987 -14.604 26.951 1.00 0.00 6 VAL A O 4
ATOM 4842 N N . THR A 1 7 ? -12.426 -14.193 25.271 1.00 0.00 7 THR A N 4
ATOM 4843 C CA . THR A 1 7 ? -11.457 -14.481 24.222 1.00 0.00 7 THR A CA 4
ATOM 4844 C C . THR A 1 7 ? -11.554 -13.466 23.089 1.00 0.00 7 THR A C 4
ATOM 4845 O O . THR A 1 7 ? -12.646 -13.036 22.718 1.00 0.00 7 THR A O 4
ATOM 4856 N N . ALA A 1 8 ? -10.403 -13.085 22.545 1.00 0.00 8 ALA A N 4
ATOM 4857 C CA . ALA A 1 8 ? -10.351 -12.124 21.450 1.00 0.00 8 ALA A CA 4
ATOM 4858 C C . ALA A 1 8 ? -9.395 -12.597 20.363 1.00 0.00 8 ALA A C 4
ATOM 4859 O O . ALA A 1 8 ? -8.917 -13.731 20.397 1.00 0.00 8 ALA A O 4
ATOM 4866 N N . ALA A 1 9 ? -9.119 -11.725 19.397 1.00 0.00 9 ALA A N 4
ATOM 4867 C CA . ALA A 1 9 ? -8.213 -12.062 18.307 1.00 0.00 9 ALA A CA 4
ATOM 4868 C C . ALA A 1 9 ? -6.835 -12.433 18.845 1.00 0.00 9 ALA A C 4
ATOM 4869 O O . ALA A 1 9 ? -6.439 -13.597 18.804 1.00 0.00 9 ALA A O 4
ATOM 4876 N N . LEU A 1 10 ? -6.118 -11.434 19.358 1.00 0.00 10 LEU A N 4
ATOM 4877 C CA . LEU A 1 10 ? -4.784 -11.640 19.918 1.00 0.00 10 LEU A CA 4
ATOM 4878 C C . LEU A 1 10 ? -3.910 -12.461 18.971 1.00 0.00 10 LEU A C 4
ATOM 4879 O O . LEU A 1 10 ? -3.906 -13.690 19.024 1.00 0.00 10 LEU A O 4
ATOM 4895 N N . MET A 1 11 ? -3.165 -11.774 18.109 1.00 0.00 11 MET A N 4
ATOM 4896 C CA . MET A 1 11 ? -2.290 -12.448 17.156 1.00 0.00 11 MET A CA 4
ATOM 4897 C C . MET A 1 11 ? -1.178 -13.206 17.876 1.00 0.00 11 MET A C 4
ATOM 4898 O O . MET A 1 11 ? -0.145 -12.631 18.219 1.00 0.00 11 MET A O 4
ATOM 4912 N N . TYR A 1 12 ? -1.396 -14.499 18.103 1.00 0.00 12 TYR A N 4
ATOM 4913 C CA . TYR A 1 12 ? -0.408 -15.333 18.777 1.00 0.00 12 TYR A CA 4
ATOM 4914 C C . TYR A 1 12 ? 0.719 -15.716 17.823 1.00 0.00 12 TYR A C 4
ATOM 4915 O O . TYR A 1 12 ? 1.891 -15.470 18.103 1.00 0.00 12 TYR A O 4
ATOM 4933 N N . ARG A 1 13 ? 0.353 -16.317 16.693 1.00 0.00 13 ARG A N 4
ATOM 4934 C CA . ARG A 1 13 ? 1.333 -16.733 15.697 1.00 0.00 13 ARG A CA 4
ATOM 4935 C C . ARG A 1 13 ? 0.660 -17.045 14.364 1.00 0.00 13 ARG A C 4
ATOM 4936 O O . ARG A 1 13 ? -0.349 -17.749 14.316 1.00 0.00 13 ARG A O 4
ATOM 4957 N N . GLY A 1 14 ? 1.228 -16.516 13.286 1.00 0.00 14 GLY A N 4
ATOM 4958 C CA . GLY A 1 14 ? 0.680 -16.749 11.964 1.00 0.00 14 GLY A CA 4
ATOM 4959 C C . GLY A 1 14 ? 1.723 -17.270 10.995 1.00 0.00 14 GLY A C 4
ATOM 4960 O O . GLY A 1 14 ? 2.259 -16.514 10.184 1.00 0.00 14 GLY A O 4
ATOM 4964 N N . ILE A 1 15 ? 2.010 -18.565 11.081 1.00 0.00 15 ILE A N 4
ATOM 4965 C CA . ILE A 1 15 ? 2.999 -19.191 10.210 1.00 0.00 15 ILE A CA 4
ATOM 4966 C C . ILE A 1 15 ? 2.586 -19.097 8.744 1.00 0.00 15 ILE A C 4
ATOM 4967 O O . ILE A 1 15 ? 1.418 -19.281 8.403 1.00 0.00 15 ILE A O 4
ATOM 4983 N N . TYR A 1 16 ? 3.557 -18.805 7.882 1.00 0.00 16 TYR A N 4
ATOM 4984 C CA . TYR A 1 16 ? 3.303 -18.688 6.450 1.00 0.00 16 TYR A CA 4
ATOM 4985 C C . TYR A 1 16 ? 3.888 -19.880 5.701 1.00 0.00 16 TYR A C 4
ATOM 4986 O O . TYR A 1 16 ? 4.580 -20.714 6.286 1.00 0.00 16 TYR A O 4
ATOM 5004 N N . THR A 1 17 ? 3.609 -19.957 4.402 1.00 0.00 17 THR A N 4
ATOM 5005 C CA . THR A 1 17 ? 4.108 -21.053 3.579 1.00 0.00 17 THR A CA 4
ATOM 5006 C C . THR A 1 17 ? 4.182 -20.662 2.105 1.00 0.00 17 THR A C 4
ATOM 5007 O O . THR A 1 17 ? 3.237 -20.870 1.345 1.00 0.00 17 THR A O 4
ATOM 5018 N N . VAL A 1 18 ? 5.316 -20.091 1.707 1.00 0.00 18 VAL A N 4
ATOM 5019 C CA . VAL A 1 18 ? 5.519 -19.678 0.324 1.00 0.00 18 VAL A CA 4
ATOM 5020 C C . VAL A 1 18 ? 6.354 -20.711 -0.436 1.00 0.00 18 VAL A C 4
ATOM 5021 O O . VAL A 1 18 ? 7.298 -21.279 0.114 1.00 0.00 18 VAL A O 4
ATOM 5034 N N . PRO A 1 19 ? 6.018 -20.969 -1.716 1.00 0.00 19 PRO A N 4
ATOM 5035 C CA . PRO A 1 19 ? 6.740 -21.946 -2.540 1.00 0.00 19 PRO A CA 4
ATOM 5036 C C . PRO A 1 19 ? 8.182 -21.530 -2.810 1.00 0.00 19 PRO A C 4
ATOM 5037 O O . PRO A 1 19 ? 9.102 -22.340 -2.695 1.00 0.00 19 PRO A O 4
ATOM 5048 N N . ASN A 1 20 ? 8.372 -20.264 -3.173 1.00 0.00 20 ASN A N 4
ATOM 5049 C CA . ASN A 1 20 ? 9.704 -19.741 -3.459 1.00 0.00 20 ASN A CA 4
ATOM 5050 C C . ASN A 1 20 ? 9.673 -18.224 -3.625 1.00 0.00 20 ASN A C 4
ATOM 5051 O O . ASN A 1 20 ? 9.587 -17.711 -4.742 1.00 0.00 20 ASN A O 4
ATOM 5062 N N . LEU A 1 21 ? 9.746 -17.511 -2.505 1.00 0.00 21 LEU A N 4
ATOM 5063 C CA . LEU A 1 21 ? 9.726 -16.051 -2.522 1.00 0.00 21 LEU A CA 4
ATOM 5064 C C . LEU A 1 21 ? 11.025 -15.486 -1.957 1.00 0.00 21 LEU A C 4
ATOM 5065 O O . LEU A 1 21 ? 11.151 -14.280 -1.748 1.00 0.00 21 LEU A O 4
ATOM 5081 N N . LEU A 1 22 ? 11.989 -16.368 -1.712 1.00 0.00 22 LEU A N 4
ATOM 5082 C CA . LEU A 1 22 ? 13.282 -15.962 -1.171 1.00 0.00 22 LEU A CA 4
ATOM 5083 C C . LEU A 1 22 ? 14.354 -15.988 -2.255 1.00 0.00 22 LEU A C 4
ATOM 5084 O O . LEU A 1 22 ? 15.547 -16.073 -1.963 1.00 0.00 22 LEU A O 4
ATOM 5100 N N . SER A 1 23 ? 13.920 -15.913 -3.509 1.00 0.00 23 SER A N 4
ATOM 5101 C CA . SER A 1 23 ? 14.840 -15.931 -4.640 1.00 0.00 23 SER A CA 4
ATOM 5102 C C . SER A 1 23 ? 14.912 -14.562 -5.307 1.00 0.00 23 SER A C 4
ATOM 5103 O O . SER A 1 23 ? 15.998 -14.043 -5.567 1.00 0.00 23 SER A O 4
ATOM 5111 N N . GLU A 1 24 ? 13.747 -13.982 -5.579 1.00 0.00 24 GLU A N 4
ATOM 5112 C CA . GLU A 1 24 ? 13.673 -12.676 -6.223 1.00 0.00 24 GLU A CA 4
ATOM 5113 C C . GLU A 1 24 ? 13.150 -11.613 -5.260 1.00 0.00 24 GLU A C 4
ATOM 5114 O O . GLU A 1 24 ? 13.450 -10.429 -5.415 1.00 0.00 24 GLU A O 4
ATOM 5126 N N . GLN A 1 25 ? 12.369 -12.046 -4.271 1.00 0.00 25 GLN A N 4
ATOM 5127 C CA . GLN A 1 25 ? 11.797 -11.135 -3.277 1.00 0.00 25 GLN A CA 4
ATOM 5128 C C . GLN A 1 25 ? 10.823 -10.154 -3.926 1.00 0.00 25 GLN A C 4
ATOM 5129 O O . GLN A 1 25 ? 11.131 -9.537 -4.946 1.00 0.00 25 GLN A O 4
ATOM 5143 N N . ARG A 1 26 ? 9.645 -10.012 -3.325 1.00 0.00 26 ARG A N 4
ATOM 5144 C CA . ARG A 1 26 ? 8.624 -9.108 -3.845 1.00 0.00 26 ARG A CA 4
ATOM 5145 C C . ARG A 1 26 ? 9.117 -7.659 -3.823 1.00 0.00 26 ARG A C 4
ATOM 5146 O O . ARG A 1 26 ? 9.702 -7.215 -2.834 1.00 0.00 26 ARG A O 4
ATOM 5167 N N . PRO A 1 27 ? 8.890 -6.899 -4.914 1.00 0.00 27 PRO A N 4
ATOM 5168 C CA . PRO A 1 27 ? 9.313 -5.504 -5.004 1.00 0.00 27 PRO A CA 4
ATOM 5169 C C . PRO A 1 27 ? 8.308 -4.546 -4.371 1.00 0.00 27 PRO A C 4
ATOM 5170 O O . PRO A 1 27 ? 7.176 -4.418 -4.841 1.00 0.00 27 PRO A O 4
ATOM 5181 N N . VAL A 1 28 ? 8.728 -3.876 -3.302 1.00 0.00 28 VAL A N 4
ATOM 5182 C CA . VAL A 1 28 ? 7.866 -2.926 -2.605 1.00 0.00 28 VAL A CA 4
ATOM 5183 C C . VAL A 1 28 ? 8.503 -1.542 -2.554 1.00 0.00 28 VAL A C 4
ATOM 5184 O O . VAL A 1 28 ? 9.694 -1.385 -2.832 1.00 0.00 28 VAL A O 4
ATOM 5197 N N . ASP A 1 29 ? 7.704 -0.540 -2.199 1.00 0.00 29 ASP A N 4
ATOM 5198 C CA . ASP A 1 29 ? 8.192 0.832 -2.113 1.00 0.00 29 ASP A CA 4
ATOM 5199 C C . ASP A 1 29 ? 7.754 1.485 -0.812 1.00 0.00 29 ASP A C 4
ATOM 5200 O O . ASP A 1 29 ? 8.323 2.488 -0.379 1.00 0.00 29 ASP A O 4
ATOM 5209 N N . ILE A 1 30 ? 6.739 0.904 -0.197 1.00 0.00 30 ILE A N 4
ATOM 5210 C CA . ILE A 1 30 ? 6.209 1.410 1.061 1.00 0.00 30 ILE A CA 4
ATOM 5211 C C . ILE A 1 30 ? 6.524 0.448 2.207 1.00 0.00 30 ILE A C 4
ATOM 5212 O O . ILE A 1 30 ? 6.019 -0.676 2.230 1.00 0.00 30 ILE A O 4
ATOM 5228 N N . PRO A 1 31 ? 7.361 0.869 3.175 1.00 0.00 31 PRO A N 4
ATOM 5229 C CA . PRO A 1 31 ? 7.724 0.021 4.314 1.00 0.00 31 PRO A CA 4
ATOM 5230 C C . PRO A 1 31 ? 6.534 -0.257 5.224 1.00 0.00 31 PRO A C 4
ATOM 5231 O O . PRO A 1 31 ? 5.614 0.554 5.315 1.00 0.00 31 PRO A O 4
ATOM 5242 N N . GLU A 1 32 ? 6.552 -1.413 5.880 1.00 0.00 32 GLU A N 4
ATOM 5243 C CA . GLU A 1 32 ? 5.469 -1.812 6.778 1.00 0.00 32 GLU A CA 4
ATOM 5244 C C . GLU A 1 32 ? 4.963 -0.639 7.619 1.00 0.00 32 GLU A C 4
ATOM 5245 O O . GLU A 1 32 ? 3.759 -0.486 7.811 1.00 0.00 32 GLU A O 4
ATOM 5257 N N . ASP A 1 33 ? 5.885 0.182 8.118 1.00 0.00 33 ASP A N 4
ATOM 5258 C CA . ASP A 1 33 ? 5.524 1.338 8.941 1.00 0.00 33 ASP A CA 4
ATOM 5259 C C . ASP A 1 33 ? 4.374 2.143 8.330 1.00 0.00 33 ASP A C 4
ATOM 5260 O O . ASP A 1 33 ? 3.426 2.506 9.025 1.00 0.00 33 ASP A O 4
ATOM 5269 N N . GLU A 1 34 ? 4.467 2.429 7.034 1.00 0.00 34 GLU A N 4
ATOM 5270 C CA . GLU A 1 34 ? 3.428 3.198 6.346 1.00 0.00 34 GLU A CA 4
ATOM 5271 C C . GLU A 1 34 ? 2.360 2.286 5.752 1.00 0.00 34 GLU A C 4
ATOM 5272 O O . GLU A 1 34 ? 1.210 2.693 5.584 1.00 0.00 34 GLU A O 4
ATOM 5284 N N . LEU A 1 35 ? 2.742 1.054 5.439 1.00 0.00 35 LEU A N 4
ATOM 5285 C CA . LEU A 1 35 ? 1.819 0.101 4.836 1.00 0.00 35 LEU A CA 4
ATOM 5286 C C . LEU A 1 35 ? 0.731 -0.332 5.818 1.00 0.00 35 LEU A C 4
ATOM 5287 O O . LEU A 1 35 ? -0.410 -0.571 5.423 1.00 0.00 35 LEU A O 4
ATOM 5303 N N . GLU A 1 36 ? 1.084 -0.434 7.096 1.00 0.00 36 GLU A N 4
ATOM 5304 C CA . GLU A 1 36 ? 0.129 -0.846 8.120 1.00 0.00 36 GLU A CA 4
ATOM 5305 C C . GLU A 1 36 ? -1.085 0.076 8.127 1.00 0.00 36 GLU A C 4
ATOM 5306 O O . GLU A 1 36 ? -2.193 -0.341 8.465 1.00 0.00 36 GLU A O 4
ATOM 5318 N N . GLU A 1 37 ? -0.866 1.332 7.752 1.00 0.00 37 GLU A N 4
ATOM 5319 C CA . GLU A 1 37 ? -1.942 2.312 7.704 1.00 0.00 37 GLU A CA 4
ATOM 5320 C C . GLU A 1 37 ? -2.921 1.965 6.589 1.00 0.00 37 GLU A C 4
ATOM 5321 O O . GLU A 1 37 ? -4.113 2.261 6.676 1.00 0.00 37 GLU A O 4
ATOM 5333 N N . ILE A 1 38 ? -2.405 1.331 5.541 1.00 0.00 38 ILE A N 4
ATOM 5334 C CA . ILE A 1 38 ? -3.222 0.933 4.402 1.00 0.00 38 ILE A CA 4
ATOM 5335 C C . ILE A 1 38 ? -4.158 -0.213 4.774 1.00 0.00 38 ILE A C 4
ATOM 5336 O O . ILE A 1 38 ? -5.359 -0.158 4.511 1.00 0.00 38 ILE A O 4
ATOM 5352 N N . ARG A 1 39 ? -3.595 -1.249 5.389 1.00 0.00 39 ARG A N 4
ATOM 5353 C CA . ARG A 1 39 ? -4.374 -2.414 5.794 1.00 0.00 39 ARG A CA 4
ATOM 5354 C C . ARG A 1 39 ? -5.345 -2.071 6.914 1.00 0.00 39 ARG A C 4
ATOM 5355 O O . ARG A 1 39 ? -6.548 -2.004 6.694 1.00 0.00 39 ARG A O 4
ATOM 5376 N N . GLU A 1 40 ? -4.811 -1.824 8.107 1.00 0.00 40 GLU A N 4
ATOM 5377 C CA . GLU A 1 40 ? -5.633 -1.505 9.274 1.00 0.00 40 GLU A CA 4
ATOM 5378 C C . GLU A 1 40 ? -6.812 -0.603 8.913 1.00 0.00 40 GLU A C 4
ATOM 5379 O O . GLU A 1 40 ? -7.874 -0.689 9.522 1.00 0.00 40 GLU A O 4
ATOM 5391 N N . ALA A 1 41 ? -6.627 0.245 7.908 1.00 0.00 41 ALA A N 4
ATOM 5392 C CA . ALA A 1 41 ? -7.677 1.162 7.482 1.00 0.00 41 ALA A CA 4
ATOM 5393 C C . ALA A 1 41 ? -8.900 0.431 6.922 1.00 0.00 41 ALA A C 4
ATOM 5394 O O . ALA A 1 41 ? -9.887 0.214 7.628 1.00 0.00 41 ALA A O 4
ATOM 5401 N N . PHE A 1 42 ? -8.824 0.037 5.655 1.00 0.00 42 PHE A N 4
ATOM 5402 C CA . PHE A 1 42 ? -9.941 -0.629 4.993 1.00 0.00 42 PHE A CA 4
ATOM 5403 C C . PHE A 1 42 ? -10.076 -2.096 5.398 1.00 0.00 42 PHE A C 4
ATOM 5404 O O . PHE A 1 42 ? -11.176 -2.647 5.379 1.00 0.00 42 PHE A O 4
ATOM 5421 N N . LYS A 1 43 ? -8.965 -2.724 5.762 1.00 0.00 43 LYS A N 4
ATOM 5422 C CA . LYS A 1 43 ? -8.982 -4.128 6.161 1.00 0.00 43 LYS A CA 4
ATOM 5423 C C . LYS A 1 43 ? -9.938 -4.361 7.329 1.00 0.00 43 LYS A C 4
ATOM 5424 O O . LYS A 1 43 ? -10.652 -5.365 7.358 1.00 0.00 43 LYS A O 4
ATOM 5443 N N . VAL A 1 44 ? -9.955 -3.441 8.296 1.00 0.00 44 VAL A N 4
ATOM 5444 C CA . VAL A 1 44 ? -10.839 -3.587 9.449 1.00 0.00 44 VAL A CA 4
ATOM 5445 C C . VAL A 1 44 ? -12.291 -3.319 9.071 1.00 0.00 44 VAL A C 4
ATOM 5446 O O . VAL A 1 44 ? -13.200 -3.960 9.597 1.00 0.00 44 VAL A O 4
ATOM 5459 N N . PHE A 1 45 ? -12.513 -2.367 8.160 1.00 0.00 45 PHE A N 4
ATOM 5460 C CA . PHE A 1 45 ? -13.872 -2.049 7.727 1.00 0.00 45 PHE A CA 4
ATOM 5461 C C . PHE A 1 45 ? -14.551 -3.284 7.143 1.00 0.00 45 PHE A C 4
ATOM 5462 O O . PHE A 1 45 ? -15.777 -3.339 7.035 1.00 0.00 45 PHE A O 4
ATOM 5479 N N . ASP A 1 46 ? -13.744 -4.274 6.769 1.00 0.00 46 ASP A N 4
ATOM 5480 C CA . ASP A 1 46 ? -14.266 -5.515 6.210 1.00 0.00 46 ASP A CA 4
ATOM 5481 C C . ASP A 1 46 ? -14.957 -6.330 7.298 1.00 0.00 46 ASP A C 4
ATOM 5482 O O . ASP A 1 46 ? -14.326 -7.139 7.980 1.00 0.00 46 ASP A O 4
ATOM 5491 N N . ARG A 1 47 ? -16.257 -6.106 7.456 1.00 0.00 47 ARG A N 4
ATOM 5492 C CA . ARG A 1 47 ? -17.044 -6.802 8.469 1.00 0.00 47 ARG A CA 4
ATOM 5493 C C . ARG A 1 47 ? -16.918 -8.317 8.336 1.00 0.00 47 ARG A C 4
ATOM 5494 O O . ARG A 1 47 ? -16.818 -9.027 9.337 1.00 0.00 47 ARG A O 4
ATOM 5515 N N . ASP A 1 48 ? -16.923 -8.809 7.101 1.00 0.00 48 ASP A N 4
ATOM 5516 C CA . ASP A 1 48 ? -16.810 -10.243 6.855 1.00 0.00 48 ASP A CA 4
ATOM 5517 C C . ASP A 1 48 ? -15.367 -10.717 7.006 1.00 0.00 48 ASP A C 4
ATOM 5518 O O . ASP A 1 48 ? -15.110 -11.906 7.192 1.00 0.00 48 ASP A O 4
ATOM 5527 N N . GLY A 1 49 ? -14.431 -9.774 6.927 1.00 0.00 49 GLY A N 4
ATOM 5528 C CA . GLY A 1 49 ? -13.023 -10.103 7.063 1.00 0.00 49 GLY A CA 4
ATOM 5529 C C . GLY A 1 49 ? -12.561 -11.158 6.076 1.00 0.00 49 GLY A C 4
ATOM 5530 O O . GLY A 1 49 ? -11.521 -11.787 6.275 1.00 0.00 49 GLY A O 4
ATOM 5534 N N . ASN A 1 50 ? -13.329 -11.351 5.008 1.00 0.00 50 ASN A N 4
ATOM 5535 C CA . ASN A 1 50 ? -12.987 -12.341 3.991 1.00 0.00 50 ASN A CA 4
ATOM 5536 C C . ASN A 1 50 ? -11.834 -11.854 3.118 1.00 0.00 50 ASN A C 4
ATOM 5537 O O . ASN A 1 50 ? -11.406 -12.548 2.195 1.00 0.00 50 ASN A O 4
ATOM 5548 N N . GLY A 1 51 ? -11.332 -10.659 3.417 1.00 0.00 51 GLY A N 4
ATOM 5549 C CA . GLY A 1 51 ? -10.231 -10.104 2.652 1.00 0.00 51 GLY A CA 4
ATOM 5550 C C . GLY A 1 51 ? -10.700 -9.149 1.572 1.00 0.00 51 GLY A C 4
ATOM 5551 O O . GLY A 1 51 ? -9.894 -8.442 0.968 1.00 0.00 51 GLY A O 4
ATOM 5555 N N . PHE A 1 52 ? -12.007 -9.131 1.328 1.00 0.00 52 PHE A N 4
ATOM 5556 C CA . PHE A 1 52 ? -12.583 -8.255 0.315 1.00 0.00 52 PHE A CA 4
ATOM 5557 C C . PHE A 1 52 ? -13.645 -7.352 0.932 1.00 0.00 52 PHE A C 4
ATOM 5558 O O . PHE A 1 52 ? -14.385 -7.769 1.822 1.00 0.00 52 PHE A O 4
ATOM 5575 N N . ILE A 1 53 ? -13.719 -6.115 0.453 1.00 0.00 53 ILE A N 4
ATOM 5576 C CA . ILE A 1 53 ? -14.684 -5.152 0.971 1.00 0.00 53 ILE A CA 4
ATOM 5577 C C . ILE A 1 53 ? -15.785 -4.858 -0.046 1.00 0.00 53 ILE A C 4
ATOM 5578 O O . ILE A 1 53 ? -15.550 -4.204 -1.062 1.00 0.00 53 ILE A O 4
ATOM 5594 N N . SER A 1 54 ? -16.987 -5.346 0.245 1.00 0.00 54 SER A N 4
ATOM 5595 C CA . SER A 1 54 ? -18.136 -5.141 -0.632 1.00 0.00 54 SER A CA 4
ATOM 5596 C C . SER A 1 54 ? -18.575 -3.678 -0.621 1.00 0.00 54 SER A C 4
ATOM 5597 O O . SER A 1 54 ? -17.964 -2.845 0.048 1.00 0.00 54 SER A O 4
ATOM 5605 N N . LYS A 1 55 ? -19.636 -3.369 -1.362 1.00 0.00 55 LYS A N 4
ATOM 5606 C CA . LYS A 1 55 ? -20.146 -2.002 -1.442 1.00 0.00 55 LYS A CA 4
ATOM 5607 C C . LYS A 1 55 ? -20.658 -1.515 -0.088 1.00 0.00 55 LYS A C 4
ATOM 5608 O O . LYS A 1 55 ? -20.289 -0.434 0.373 1.00 0.00 55 LYS A O 4
ATOM 5627 N N . GLN A 1 56 ? -21.508 -2.318 0.543 1.00 0.00 56 GLN A N 4
ATOM 5628 C CA . GLN A 1 56 ? -22.089 -1.961 1.835 1.00 0.00 56 GLN A CA 4
ATOM 5629 C C . GLN A 1 56 ? -21.009 -1.706 2.882 1.00 0.00 56 GLN A C 4
ATOM 5630 O O . GLN A 1 56 ? -21.154 -0.831 3.735 1.00 0.00 56 GLN A O 4
ATOM 5644 N N . GLU A 1 57 ? -19.926 -2.472 2.809 1.00 0.00 57 GLU A N 4
ATOM 5645 C CA . GLU A 1 57 ? -18.827 -2.332 3.758 1.00 0.00 57 GLU A CA 4
ATOM 5646 C C . GLU A 1 57 ? -18.037 -1.051 3.506 1.00 0.00 57 GLU A C 4
ATOM 5647 O O . GLU A 1 57 ? -17.778 -0.278 4.431 1.00 0.00 57 GLU A O 4
ATOM 5659 N N . LEU A 1 58 ? -17.658 -0.824 2.252 1.00 0.00 58 LEU A N 4
ATOM 5660 C CA . LEU A 1 58 ? -16.898 0.370 1.897 1.00 0.00 58 LEU A CA 4
ATOM 5661 C C . LEU A 1 58 ? -17.725 1.623 2.159 1.00 0.00 58 LEU A C 4
ATOM 5662 O O . LEU A 1 58 ? -17.184 2.723 2.281 1.00 0.00 58 LEU A O 4
ATOM 5678 N N . GLY A 1 59 ? -19.040 1.446 2.248 1.00 0.00 59 GLY A N 4
ATOM 5679 C CA . GLY A 1 59 ? -19.922 2.568 2.504 1.00 0.00 59 GLY A CA 4
ATOM 5680 C C . GLY A 1 59 ? -19.685 3.166 3.873 1.00 0.00 59 GLY A C 4
ATOM 5681 O O . GLY A 1 59 ? -19.990 4.334 4.114 1.00 0.00 59 GLY A O 4
ATOM 5685 N N . THR A 1 60 ? -19.138 2.356 4.774 1.00 0.00 60 THR A N 4
ATOM 5686 C CA . THR A 1 60 ? -18.844 2.803 6.128 1.00 0.00 60 THR A CA 4
ATOM 5687 C C . THR A 1 60 ? -17.434 3.378 6.196 1.00 0.00 60 THR A C 4
ATOM 5688 O O . THR A 1 60 ? -17.107 4.158 7.091 1.00 0.00 60 THR A O 4
ATOM 5699 N N . ALA A 1 61 ? -16.603 2.979 5.238 1.00 0.00 61 ALA A N 4
ATOM 5700 C CA . ALA A 1 61 ? -15.227 3.454 5.168 1.00 0.00 61 ALA A CA 4
ATOM 5701 C C . ALA A 1 61 ? -15.169 4.909 4.712 1.00 0.00 61 ALA A C 4
ATOM 5702 O O . ALA A 1 61 ? -14.376 5.699 5.225 1.00 0.00 61 ALA A O 4
ATOM 5709 N N . MET A 1 62 ? -16.012 5.254 3.744 1.00 0.00 62 MET A N 4
ATOM 5710 C CA . MET A 1 62 ? -16.057 6.612 3.211 1.00 0.00 62 MET A CA 4
ATOM 5711 C C . MET A 1 62 ? -16.609 7.600 4.233 1.00 0.00 62 MET A C 4
ATOM 5712 O O . MET A 1 62 ? -16.036 8.670 4.442 1.00 0.00 62 MET A O 4
ATOM 5726 N N . ARG A 1 63 ? -17.726 7.244 4.863 1.00 0.00 63 ARG A N 4
ATOM 5727 C CA . ARG A 1 63 ? -18.349 8.114 5.858 1.00 0.00 63 ARG A CA 4
ATOM 5728 C C . ARG A 1 63 ? -17.373 8.448 6.980 1.00 0.00 63 ARG A C 4
ATOM 5729 O O . ARG A 1 63 ? -17.493 9.487 7.631 1.00 0.00 63 ARG A O 4
ATOM 5750 N N . SER A 1 64 ? -16.407 7.562 7.202 1.00 0.00 64 SER A N 4
ATOM 5751 C CA . SER A 1 64 ? -15.407 7.766 8.243 1.00 0.00 64 SER A CA 4
ATOM 5752 C C . SER A 1 64 ? -14.603 9.035 7.979 1.00 0.00 64 SER A C 4
ATOM 5753 O O . SER A 1 64 ? -14.339 9.817 8.893 1.00 0.00 64 SER A O 4
ATOM 5761 N N . LEU A 1 65 ? -14.216 9.233 6.722 1.00 0.00 65 LEU A N 4
ATOM 5762 C CA . LEU A 1 65 ? -13.441 10.407 6.334 1.00 0.00 65 LEU A CA 4
ATOM 5763 C C . LEU A 1 65 ? -14.295 11.670 6.404 1.00 0.00 65 LEU A C 4
ATOM 5764 O O . LEU A 1 65 ? -13.770 12.784 6.413 1.00 0.00 65 LEU A O 4
ATOM 5780 N N . GLY A 1 66 ? -15.611 11.488 6.451 1.00 0.00 66 GLY A N 4
ATOM 5781 C CA . GLY A 1 66 ? -16.518 12.621 6.518 1.00 0.00 66 GLY A CA 4
ATOM 5782 C C . GLY A 1 66 ? -17.429 12.701 5.310 1.00 0.00 66 GLY A C 4
ATOM 5783 O O . GLY A 1 66 ? -18.137 13.690 5.121 1.00 0.00 66 GLY A O 4
ATOM 5787 N N . TYR A 1 67 ? -17.409 11.655 4.491 1.00 0.00 67 TYR A N 4
ATOM 5788 C CA . TYR A 1 67 ? -18.239 11.602 3.292 1.00 0.00 67 TYR A CA 4
ATOM 5789 C C . TYR A 1 67 ? -19.163 10.390 3.328 1.00 0.00 67 TYR A C 4
ATOM 5790 O O . TYR A 1 67 ? -18.759 9.283 2.973 1.00 0.00 67 TYR A O 4
ATOM 5808 N N . MET A 1 68 ? -20.403 10.603 3.760 1.00 0.00 68 MET A N 4
ATOM 5809 C CA . MET A 1 68 ? -21.382 9.523 3.842 1.00 0.00 68 MET A CA 4
ATOM 5810 C C . MET A 1 68 ? -21.987 9.233 2.467 1.00 0.00 68 MET A C 4
ATOM 5811 O O . MET A 1 68 ? -22.726 10.055 1.925 1.00 0.00 68 MET A O 4
ATOM 5825 N N . PRO A 1 69 ? -21.680 8.057 1.879 1.00 0.00 69 PRO A N 4
ATOM 5826 C CA . PRO A 1 69 ? -22.199 7.671 0.570 1.00 0.00 69 PRO A CA 4
ATOM 5827 C C . PRO A 1 69 ? -23.531 6.936 0.668 1.00 0.00 69 PRO A C 4
ATOM 5828 O O . PRO A 1 69 ? -23.783 6.219 1.637 1.00 0.00 69 PRO A O 4
ATOM 5839 N N . ASN A 1 70 ? -24.383 7.115 -0.338 1.00 0.00 70 ASN A N 4
ATOM 5840 C CA . ASN A 1 70 ? -25.683 6.455 -0.356 1.00 0.00 70 ASN A CA 4
ATOM 5841 C C . ASN A 1 70 ? -25.630 5.172 -1.181 1.00 0.00 70 ASN A C 4
ATOM 5842 O O . ASN A 1 70 ? -24.565 4.774 -1.653 1.00 0.00 70 ASN A O 4
ATOM 5853 N N . GLU A 1 71 ? -26.781 4.533 -1.352 1.00 0.00 71 GLU A N 4
ATOM 5854 C CA . GLU A 1 71 ? -26.863 3.287 -2.110 1.00 0.00 71 GLU A CA 4
ATOM 5855 C C . GLU A 1 71 ? -26.420 3.481 -3.560 1.00 0.00 71 GLU A C 4
ATOM 5856 O O . GLU A 1 71 ? -25.978 2.536 -4.214 1.00 0.00 71 GLU A O 4
ATOM 5868 N N . VAL A 1 72 ? -26.536 4.709 -4.054 1.00 0.00 72 VAL A N 4
ATOM 5869 C CA . VAL A 1 72 ? -26.159 5.017 -5.432 1.00 0.00 72 VAL A CA 4
ATOM 5870 C C . VAL A 1 72 ? -24.674 5.356 -5.549 1.00 0.00 72 VAL A C 4
ATOM 5871 O O . VAL A 1 72 ? -24.098 5.288 -6.635 1.00 0.00 72 VAL A O 4
ATOM 5884 N N . GLU A 1 73 ? -24.058 5.717 -4.428 1.00 0.00 73 GLU A N 4
ATOM 5885 C CA . GLU A 1 73 ? -22.643 6.079 -4.418 1.00 0.00 73 GLU A CA 4
ATOM 5886 C C . GLU A 1 73 ? -21.743 4.851 -4.289 1.00 0.00 73 GLU A C 4
ATOM 5887 O O . GLU A 1 73 ? -20.811 4.673 -5.072 1.00 0.00 73 GLU A O 4
ATOM 5899 N N . LEU A 1 74 ? -22.025 4.009 -3.301 1.00 0.00 74 LEU A N 4
ATOM 5900 C CA . LEU A 1 74 ? -21.227 2.808 -3.067 1.00 0.00 74 LEU A CA 4
ATOM 5901 C C . LEU A 1 74 ? -21.148 1.920 -4.311 1.00 0.00 74 LEU A C 4
ATOM 5902 O O . LEU A 1 74 ? -20.323 1.009 -4.377 1.00 0.00 74 LEU A O 4
ATOM 5918 N N . GLU A 1 75 ? -22.006 2.185 -5.292 1.00 0.00 75 GLU A N 4
ATOM 5919 C CA . GLU A 1 75 ? -22.022 1.399 -6.523 1.00 0.00 75 GLU A CA 4
ATOM 5920 C C . GLU A 1 75 ? -21.039 1.947 -7.556 1.00 0.00 75 GLU A C 4
ATOM 5921 O O . GLU A 1 75 ? -20.495 1.193 -8.364 1.00 0.00 75 GLU A O 4
ATOM 5933 N N . VAL A 1 76 ? -20.812 3.259 -7.532 1.00 0.00 76 VAL A N 4
ATOM 5934 C CA . VAL A 1 76 ? -19.902 3.889 -8.485 1.00 0.00 76 VAL A CA 4
ATOM 5935 C C . VAL A 1 76 ? -18.467 3.937 -7.965 1.00 0.00 76 VAL A C 4
ATOM 5936 O O . VAL A 1 76 ? -17.517 3.996 -8.745 1.00 0.00 76 VAL A O 4
ATOM 5949 N N . ILE A 1 77 ? -18.315 3.916 -6.647 1.00 0.00 77 ILE A N 4
ATOM 5950 C CA . ILE A 1 77 ? -16.996 3.964 -6.027 1.00 0.00 77 ILE A CA 4
ATOM 5951 C C . ILE A 1 77 ? -16.324 2.590 -6.019 1.00 0.00 77 ILE A C 4
ATOM 5952 O O . ILE A 1 77 ? -15.099 2.488 -5.948 1.00 0.00 77 ILE A O 4
ATOM 5968 N N . ILE A 1 78 ? -17.131 1.537 -6.103 1.00 0.00 78 ILE A N 4
ATOM 5969 C CA . ILE A 1 78 ? -16.611 0.171 -6.089 1.00 0.00 78 ILE A CA 4
ATOM 5970 C C . ILE A 1 78 ? -16.297 -0.338 -7.497 1.00 0.00 78 ILE A C 4
ATOM 5971 O O . ILE A 1 78 ? -15.539 -1.294 -7.661 1.00 0.00 78 ILE A O 4
ATOM 5987 N N . GLN A 1 79 ? -16.850 0.312 -8.515 1.00 0.00 79 GLN A N 4
ATOM 5988 C CA . GLN A 1 79 ? -16.617 -0.113 -9.892 1.00 0.00 79 GLN A CA 4
ATOM 5989 C C . GLN A 1 79 ? -15.284 0.423 -10.408 1.00 0.00 79 GLN A C 4
ATOM 5990 O O . GLN A 1 79 ? -14.781 -0.024 -11.440 1.00 0.00 79 GLN A O 4
ATOM 6004 N N . ARG A 1 80 ? -14.718 1.383 -9.682 1.00 0.00 80 ARG A N 4
ATOM 6005 C CA . ARG A 1 80 ? -13.443 1.981 -10.064 1.00 0.00 80 ARG A CA 4
ATOM 6006 C C . ARG A 1 80 ? -12.276 1.111 -9.609 1.00 0.00 80 ARG A C 4
ATOM 6007 O O . ARG A 1 80 ? -11.389 0.780 -10.397 1.00 0.00 80 ARG A O 4
ATOM 6028 N N . LEU A 1 81 ? -12.284 0.747 -8.330 1.00 0.00 81 LEU A N 4
ATOM 6029 C CA . LEU A 1 81 ? -11.225 -0.080 -7.763 1.00 0.00 81 LEU A CA 4
ATOM 6030 C C . LEU A 1 81 ? -11.321 -1.517 -8.267 1.00 0.00 81 LEU A C 4
ATOM 6031 O O . LEU A 1 81 ? -10.308 -2.145 -8.579 1.00 0.00 81 LEU A O 4
ATOM 6047 N N . ASP A 1 82 ? -12.544 -2.031 -8.343 1.00 0.00 82 ASP A N 4
ATOM 6048 C CA . ASP A 1 82 ? -12.781 -3.396 -8.804 1.00 0.00 82 ASP A CA 4
ATOM 6049 C C . ASP A 1 82 ? -12.486 -3.533 -10.297 1.00 0.00 82 ASP A C 4
ATOM 6050 O O . ASP A 1 82 ? -13.394 -3.470 -11.128 1.00 0.00 82 ASP A O 4
ATOM 6059 N N . MET A 1 83 ? -11.210 -3.721 -10.631 1.00 0.00 83 MET A N 4
ATOM 6060 C CA . MET A 1 83 ? -10.791 -3.868 -12.023 1.00 0.00 83 MET A CA 4
ATOM 6061 C C . MET A 1 83 ? -11.099 -5.266 -12.554 1.00 0.00 83 MET A C 4
ATOM 6062 O O . MET A 1 83 ? -11.613 -5.417 -13.663 1.00 0.00 83 MET A O 4
ATOM 6076 N N . ASP A 1 84 ? -10.781 -6.284 -11.760 1.00 0.00 84 ASP A N 4
ATOM 6077 C CA . ASP A 1 84 ? -11.018 -7.668 -12.161 1.00 0.00 84 ASP A CA 4
ATOM 6078 C C . ASP A 1 84 ? -12.511 -7.980 -12.230 1.00 0.00 84 ASP A C 4
ATOM 6079 O O . ASP A 1 84 ? -12.911 -9.038 -12.718 1.00 0.00 84 ASP A O 4
ATOM 6088 N N . GLY A 1 85 ? -13.327 -7.053 -11.740 1.00 0.00 85 GLY A N 4
ATOM 6089 C CA . GLY A 1 85 ? -14.767 -7.236 -11.769 1.00 0.00 85 GLY A CA 4
ATOM 6090 C C . GLY A 1 85 ? -15.244 -8.376 -10.888 1.00 0.00 85 GLY A C 4
ATOM 6091 O O . GLY A 1 85 ? -16.241 -9.027 -11.199 1.00 0.00 85 GLY A O 4
ATOM 6095 N N . ASP A 1 86 ? -14.539 -8.618 -9.785 1.00 0.00 86 ASP A N 4
ATOM 6096 C CA . ASP A 1 86 ? -14.915 -9.689 -8.868 1.00 0.00 86 ASP A CA 4
ATOM 6097 C C . ASP A 1 86 ? -16.096 -9.265 -8.002 1.00 0.00 86 ASP A C 4
ATOM 6098 O O . ASP A 1 86 ? -16.718 -10.091 -7.335 1.00 0.00 86 ASP A O 4
ATOM 6107 N N . GLY A 1 87 ? -16.399 -7.969 -8.020 1.00 0.00 87 GLY A N 4
ATOM 6108 C CA . GLY A 1 87 ? -17.503 -7.449 -7.234 1.00 0.00 87 GLY A CA 4
ATOM 6109 C C . GLY A 1 87 ? -17.030 -6.705 -6.001 1.00 0.00 87 GLY A C 4
ATOM 6110 O O . GLY A 1 87 ? -17.685 -5.769 -5.542 1.00 0.00 87 GLY A O 4
ATOM 6114 N N . GLN A 1 88 ? -15.888 -7.124 -5.468 1.00 0.00 88 GLN A N 4
ATOM 6115 C CA . GLN A 1 88 ? -15.316 -6.496 -4.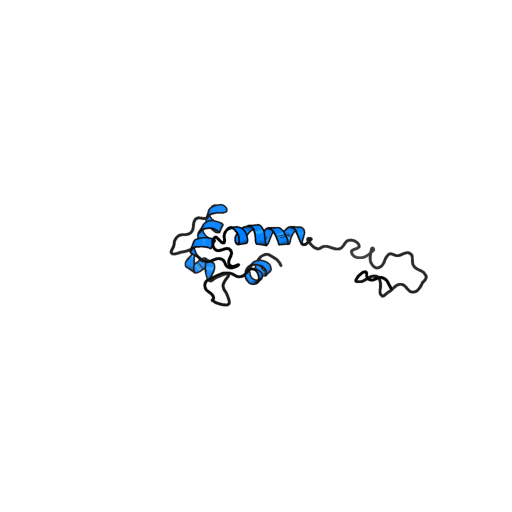283 1.00 0.00 88 GLN A CA 4
ATOM 6116 C C . GLN A 1 88 ? -13.946 -5.898 -4.592 1.00 0.00 88 GLN A C 4
ATOM 6117 O O . GLN A 1 88 ? -13.419 -6.067 -5.691 1.00 0.00 88 GLN A O 4
ATOM 6131 N N . VAL A 1 89 ? -13.376 -5.198 -3.616 1.00 0.00 89 VAL A N 4
ATOM 6132 C CA . VAL A 1 89 ? -12.070 -4.570 -3.786 1.00 0.00 89 VAL A CA 4
ATOM 6133 C C . VAL A 1 89 ? -10.968 -5.387 -3.120 1.00 0.00 89 VAL A C 4
ATOM 6134 O O . VAL A 1 89 ? -11.027 -5.668 -1.922 1.00 0.00 89 VAL A O 4
ATOM 6147 N N . ASP A 1 90 ? -9.964 -5.764 -3.906 1.00 0.00 90 ASP A N 4
ATOM 6148 C CA . ASP A 1 90 ? -8.844 -6.545 -3.393 1.00 0.00 90 ASP A CA 4
ATOM 6149 C C . ASP A 1 90 ? -7.745 -5.635 -2.854 1.00 0.00 90 ASP A C 4
ATOM 6150 O O . ASP A 1 90 ? -7.554 -4.517 -3.333 1.00 0.00 90 ASP A O 4
ATOM 6159 N N . PHE A 1 91 ? -7.028 -6.130 -1.850 1.00 0.00 91 PHE A N 4
ATOM 6160 C CA . PHE A 1 91 ? -5.943 -5.383 -1.220 1.00 0.00 91 PHE A CA 4
ATOM 6161 C C . PHE A 1 91 ? -4.887 -4.942 -2.234 1.00 0.00 91 PHE A C 4
ATOM 6162 O O . PHE A 1 91 ? -4.280 -3.884 -2.080 1.00 0.00 91 PHE A O 4
ATOM 6179 N N . GLU A 1 92 ? -4.672 -5.752 -3.267 1.00 0.00 92 GLU A N 4
ATOM 6180 C CA . GLU A 1 92 ? -3.679 -5.434 -4.292 1.00 0.00 92 GLU A CA 4
ATOM 6181 C C . GLU A 1 92 ? -4.144 -4.280 -5.178 1.00 0.00 92 GLU A C 4
ATOM 6182 O O . GLU A 1 92 ? -3.413 -3.313 -5.389 1.00 0.00 92 GLU A O 4
ATOM 6194 N N . GLU A 1 93 ? -5.353 -4.393 -5.710 1.00 0.00 93 GLU A N 4
ATOM 6195 C CA . GLU A 1 93 ? -5.905 -3.350 -6.567 1.00 0.00 93 GLU A CA 4
ATOM 6196 C C . GLU A 1 93 ? -5.973 -2.014 -5.831 1.00 0.00 93 GLU A C 4
ATOM 6197 O O . GLU A 1 93 ? -6.030 -0.953 -6.454 1.00 0.00 93 GLU A O 4
ATOM 6209 N N . PHE A 1 94 ? -5.949 -2.071 -4.503 1.00 0.00 94 PHE A N 4
ATOM 6210 C CA . PHE A 1 94 ? -6.022 -0.866 -3.684 1.00 0.00 94 PHE A CA 4
ATOM 6211 C C . PHE A 1 94 ? -4.634 -0.289 -3.408 1.00 0.00 94 PHE A C 4
ATOM 6212 O O . PHE A 1 94 ? -4.419 0.914 -3.556 1.00 0.00 94 PHE A O 4
ATOM 6229 N N . VAL A 1 95 ? -3.695 -1.147 -3.013 1.00 0.00 95 VAL A N 4
ATOM 6230 C CA . VAL A 1 95 ? -2.336 -0.706 -2.706 1.00 0.00 95 VAL A CA 4
ATOM 6231 C C . VAL A 1 95 ? -1.692 0.026 -3.881 1.00 0.00 95 VAL A C 4
ATOM 6232 O O . VAL A 1 95 ? -0.883 0.932 -3.685 1.00 0.00 95 VAL A O 4
ATOM 6245 N N . THR A 1 96 ? -2.050 -0.369 -5.099 1.00 0.00 96 THR A N 4
ATOM 6246 C CA . THR A 1 96 ? -1.489 0.250 -6.295 1.00 0.00 96 THR A CA 4
ATOM 6247 C C . THR A 1 96 ? -2.136 1.601 -6.588 1.00 0.00 96 THR A C 4
ATOM 6248 O O . THR A 1 96 ? -1.444 2.578 -6.877 1.00 0.00 96 THR A O 4
ATOM 6259 N N . LEU A 1 97 ? -3.462 1.653 -6.520 1.00 0.00 97 LEU A N 4
ATOM 6260 C CA . LEU A 1 97 ? -4.192 2.889 -6.790 1.00 0.00 97 LEU A CA 4
ATOM 6261 C C . LEU A 1 97 ? -3.801 3.999 -5.817 1.00 0.00 97 LEU A C 4
ATOM 6262 O O . LEU A 1 97 ? -4.044 5.176 -6.080 1.00 0.00 97 LEU A O 4
ATOM 6278 N N . LEU A 1 98 ? -3.195 3.622 -4.694 1.00 0.00 98 LEU A N 4
ATOM 6279 C CA . LEU A 1 98 ? -2.775 4.599 -3.693 1.00 0.00 98 LEU A CA 4
ATOM 6280 C C . LEU A 1 98 ? -1.256 4.729 -3.651 1.00 0.00 98 LEU A C 4
ATOM 6281 O O . LEU A 1 98 ? -0.721 5.673 -3.067 1.00 0.00 98 LEU A O 4
ATOM 6297 N N . GLY A 1 99 ? -0.565 3.780 -4.276 1.00 0.00 99 GLY A N 4
ATOM 6298 C CA . GLY A 1 99 ? 0.888 3.810 -4.290 1.00 0.00 99 GLY A CA 4
ATOM 6299 C C . GLY A 1 99 ? 1.451 4.185 -5.650 1.00 0.00 99 GLY A C 4
ATOM 6300 O O . GLY A 1 99 ? 0.767 4.044 -6.663 1.00 0.00 99 GLY A O 4
ATOM 6304 N N . PRO A 1 100 ? 2.706 4.672 -5.703 1.00 0.00 100 PRO A N 4
ATOM 6305 C CA . PRO A 1 100 ? 3.348 5.062 -6.963 1.00 0.00 100 PRO A CA 4
ATOM 6306 C C . PRO A 1 100 ? 3.747 3.856 -7.808 1.00 0.00 100 PRO A C 4
ATOM 6307 O O . PRO A 1 100 ? 4.871 3.345 -7.621 1.00 0.00 100 PRO A O 4
ATOM 6321 N N . MET A 1 1 ? -5.725 24.655 14.781 1.00 0.00 1 MET A N 5
ATOM 6322 C CA . MET A 1 1 ? -6.493 24.766 13.515 1.00 0.00 1 MET A CA 5
ATOM 6323 C C . MET A 1 1 ? -6.251 23.553 12.618 1.00 0.00 1 MET A C 5
ATOM 6324 O O . MET A 1 1 ? -5.477 23.623 11.663 1.00 0.00 1 MET A O 5
ATOM 6340 N N . PRO A 1 2 ? -6.913 22.419 12.916 1.00 0.00 2 PRO A N 5
ATOM 6341 C CA . PRO A 1 2 ? -6.766 21.192 12.127 1.00 0.00 2 PRO A CA 5
ATOM 6342 C C . PRO A 1 2 ? -7.421 21.306 10.755 1.00 0.00 2 PRO A C 5
ATOM 6343 O O . PRO A 1 2 ? -7.351 20.381 9.943 1.00 0.00 2 PRO A O 5
ATOM 6354 N N . PHE A 1 3 ? -8.059 22.445 10.502 1.00 0.00 3 PHE A N 5
ATOM 6355 C CA . PHE A 1 3 ? -8.727 22.683 9.227 1.00 0.00 3 PHE A CA 5
ATOM 6356 C C . PHE A 1 3 ? -7.716 22.742 8.086 1.00 0.00 3 PHE A C 5
ATOM 6357 O O . PHE A 1 3 ? -8.061 22.510 6.926 1.00 0.00 3 PHE A O 5
ATOM 6374 N N . HIS A 1 4 ? -6.468 23.052 8.423 1.00 0.00 4 HIS A N 5
ATOM 6375 C CA . HIS A 1 4 ? -5.404 23.139 7.429 1.00 0.00 4 HIS A CA 5
ATOM 6376 C C . HIS A 1 4 ? -4.867 21.749 7.082 1.00 0.00 4 HIS A C 5
ATOM 6377 O O . HIS A 1 4 ? -4.261 21.088 7.925 1.00 0.00 4 HIS A O 5
ATOM 6392 N N . PRO A 1 5 ? -5.083 21.281 5.835 1.00 0.00 5 PRO A N 5
ATOM 6393 C CA . PRO A 1 5 ? -4.612 19.962 5.399 1.00 0.00 5 PRO A CA 5
ATOM 6394 C C . PRO A 1 5 ? -3.105 19.930 5.170 1.00 0.00 5 PRO A C 5
ATOM 6395 O O . PRO A 1 5 ? -2.597 20.542 4.229 1.00 0.00 5 PRO A O 5
ATOM 6406 N N . VAL A 1 6 ? -2.393 19.213 6.036 1.00 0.00 6 VAL A N 5
ATOM 6407 C CA . VAL A 1 6 ? -0.942 19.101 5.924 1.00 0.00 6 VAL A CA 5
ATOM 6408 C C . VAL A 1 6 ? -0.538 17.745 5.358 1.00 0.00 6 VAL A C 5
ATOM 6409 O O . VAL A 1 6 ? 0.649 17.438 5.244 1.00 0.00 6 VAL A O 5
ATOM 6422 N N . THR A 1 7 ? -1.533 16.936 5.006 1.00 0.00 7 THR A N 5
ATOM 6423 C CA . THR A 1 7 ? -1.282 15.612 4.450 1.00 0.00 7 THR A CA 5
ATOM 6424 C C . THR A 1 7 ? -1.359 15.636 2.926 1.00 0.00 7 THR A C 5
ATOM 6425 O O . THR A 1 7 ? -0.387 15.318 2.242 1.00 0.00 7 THR A O 5
ATOM 6436 N N . ALA A 1 8 ? -2.521 16.016 2.405 1.00 0.00 8 ALA A N 5
ATOM 6437 C CA . ALA A 1 8 ? -2.726 16.086 0.963 1.00 0.00 8 ALA A CA 5
ATOM 6438 C C . ALA A 1 8 ? -2.228 17.413 0.403 1.00 0.00 8 ALA A C 5
ATOM 6439 O O . ALA A 1 8 ? -2.820 18.464 0.649 1.00 0.00 8 ALA A O 5
ATOM 6446 N N . ALA A 1 9 ? -1.135 17.356 -0.352 1.00 0.00 9 ALA A N 5
ATOM 6447 C CA . ALA A 1 9 ? -0.556 18.553 -0.948 1.00 0.00 9 ALA A CA 5
ATOM 6448 C C . ALA A 1 9 ? -1.193 18.856 -2.299 1.00 0.00 9 ALA A C 5
ATOM 6449 O O . ALA A 1 9 ? -1.937 19.826 -2.439 1.00 0.00 9 ALA A O 5
ATOM 6456 N N . LEU A 1 10 ? -0.898 18.018 -3.292 1.00 0.00 10 LEU A N 5
ATOM 6457 C CA . LEU A 1 10 ? -1.443 18.195 -4.635 1.00 0.00 10 LEU A CA 5
ATOM 6458 C C . LEU A 1 10 ? -1.215 19.623 -5.127 1.00 0.00 10 LEU A C 5
ATOM 6459 O O . LEU A 1 10 ? -2.059 20.196 -5.816 1.00 0.00 10 LEU A O 5
ATOM 6475 N N . MET A 1 11 ? -0.069 20.190 -4.764 1.00 0.00 11 MET A N 5
ATOM 6476 C CA . MET A 1 11 ? 0.272 21.551 -5.162 1.00 0.00 11 MET A CA 5
ATOM 6477 C C . MET A 1 11 ? 0.728 21.598 -6.618 1.00 0.00 11 MET A C 5
ATOM 6478 O O . MET A 1 11 ? 0.620 20.610 -7.345 1.00 0.00 11 MET A O 5
ATOM 6492 N N . TYR A 1 12 ? 1.234 22.755 -7.036 1.00 0.00 12 TYR A N 5
ATOM 6493 C CA . TYR A 1 12 ? 1.705 22.937 -8.405 1.00 0.00 12 TYR A CA 5
ATOM 6494 C C . TYR A 1 12 ? 2.813 21.943 -8.740 1.00 0.00 12 TYR A C 5
ATOM 6495 O O . TYR A 1 12 ? 2.736 21.226 -9.738 1.00 0.00 12 TYR A O 5
ATOM 6513 N N . ARG A 1 13 ? 3.842 21.907 -7.900 1.00 0.00 13 ARG A N 5
ATOM 6514 C CA . ARG A 1 13 ? 4.968 21.004 -8.106 1.00 0.00 13 ARG A CA 5
ATOM 6515 C C . ARG A 1 13 ? 4.652 19.606 -7.584 1.00 0.00 13 ARG A C 5
ATOM 6516 O O . ARG A 1 13 ? 5.230 19.154 -6.595 1.00 0.00 13 ARG A O 5
ATOM 6537 N N . GLY A 1 14 ? 3.728 18.925 -8.258 1.00 0.00 14 GLY A N 5
ATOM 6538 C CA . GLY A 1 14 ? 3.349 17.583 -7.854 1.00 0.00 14 GLY A CA 5
ATOM 6539 C C . GLY A 1 14 ? 3.379 16.601 -9.008 1.00 0.00 14 GLY A C 5
ATOM 6540 O O . GLY A 1 14 ? 3.560 15.400 -8.805 1.00 0.00 14 GLY A O 5
ATOM 6544 N N . ILE A 1 15 ? 3.201 17.113 -10.222 1.00 0.00 15 ILE A N 5
ATOM 6545 C CA . ILE A 1 15 ? 3.212 16.275 -11.414 1.00 0.00 15 ILE A CA 5
ATOM 6546 C C . ILE A 1 15 ? 4.606 15.711 -11.671 1.00 0.00 15 ILE A C 5
ATOM 6547 O O . ILE A 1 15 ? 5.608 16.414 -11.537 1.00 0.00 15 ILE A O 5
ATOM 6563 N N . TYR A 1 16 ? 4.659 14.433 -12.035 1.00 0.00 16 TYR A N 5
ATOM 6564 C CA . TYR A 1 16 ? 5.925 13.765 -12.311 1.00 0.00 16 TYR A CA 5
ATOM 6565 C C . TYR A 1 16 ? 6.541 14.285 -13.606 1.00 0.00 16 TYR A C 5
ATOM 6566 O O . TYR A 1 16 ? 7.759 14.438 -13.701 1.00 0.00 16 TYR A O 5
ATOM 6584 N N . THR A 1 17 ? 5.685 14.556 -14.592 1.00 0.00 17 THR A N 5
ATOM 6585 C CA . THR A 1 17 ? 6.118 15.068 -15.895 1.00 0.00 17 THR A CA 5
ATOM 6586 C C . THR A 1 17 ? 7.459 14.471 -16.329 1.00 0.00 17 THR A C 5
ATOM 6587 O O . THR A 1 17 ? 8.359 15.186 -16.772 1.00 0.00 17 THR A O 5
ATOM 6598 N N . VAL A 1 18 ? 7.582 13.153 -16.200 1.00 0.00 18 VAL A N 5
ATOM 6599 C CA . VAL A 1 18 ? 8.807 12.458 -16.580 1.00 0.00 18 VAL A CA 5
ATOM 6600 C C . VAL A 1 18 ? 8.723 11.957 -18.025 1.00 0.00 18 VAL A C 5
ATOM 6601 O O . VAL A 1 18 ? 7.701 11.409 -18.439 1.00 0.00 18 VAL A O 5
ATOM 6614 N N . PRO A 1 19 ? 9.800 12.145 -18.816 1.00 0.00 19 PRO A N 5
ATOM 6615 C CA . PRO A 1 19 ? 9.849 11.720 -20.217 1.00 0.00 19 PRO A CA 5
ATOM 6616 C C . PRO A 1 19 ? 10.177 10.241 -20.377 1.00 0.00 19 PRO A C 5
ATOM 6617 O O . PRO A 1 19 ? 9.408 9.483 -20.967 1.00 0.00 19 PRO A O 5
ATOM 6628 N N . ASN A 1 20 ? 11.332 9.846 -19.852 1.00 0.00 20 ASN A N 5
ATOM 6629 C CA . ASN A 1 20 ? 11.794 8.464 -19.935 1.00 0.00 20 ASN A CA 5
ATOM 6630 C C . ASN A 1 20 ? 10.714 7.478 -19.489 1.00 0.00 20 ASN A C 5
ATOM 6631 O O . ASN A 1 20 ? 9.955 6.965 -20.312 1.00 0.00 20 ASN A O 5
ATOM 6642 N N . LEU A 1 21 ? 10.656 7.213 -18.187 1.00 0.00 21 LEU A N 5
ATOM 6643 C CA . LEU A 1 21 ? 9.670 6.286 -17.635 1.00 0.00 21 LEU A CA 5
ATOM 6644 C C . LEU A 1 21 ? 9.802 4.896 -18.253 1.00 0.00 21 LEU A C 5
ATOM 6645 O O . LEU A 1 21 ? 8.859 4.104 -18.225 1.00 0.00 21 LEU A O 5
ATOM 6661 N N . LEU A 1 22 ? 10.973 4.601 -18.811 1.00 0.00 22 LEU A N 5
ATOM 6662 C CA . LEU A 1 22 ? 11.213 3.301 -19.429 1.00 0.00 22 LEU A CA 5
ATOM 6663 C C . LEU A 1 22 ? 12.156 2.463 -18.572 1.00 0.00 22 LEU A C 5
ATOM 6664 O O . LEU A 1 22 ? 12.153 1.234 -18.645 1.00 0.00 22 LEU A O 5
ATOM 6680 N N . SER A 1 23 ? 12.961 3.139 -17.756 1.00 0.00 23 SER A N 5
ATOM 6681 C CA . SER A 1 23 ? 13.912 2.462 -16.883 1.00 0.00 23 SER A CA 5
ATOM 6682 C C . SER A 1 23 ? 13.447 2.511 -15.430 1.00 0.00 23 SER A C 5
ATOM 6683 O O . SER A 1 23 ? 13.237 1.474 -14.800 1.00 0.00 23 SER A O 5
ATOM 6691 N N . GLU A 1 24 ? 13.287 3.722 -14.906 1.00 0.00 24 GLU A N 5
ATOM 6692 C CA . GLU A 1 24 ? 12.847 3.908 -13.527 1.00 0.00 24 GLU A CA 5
ATOM 6693 C C . GLU A 1 24 ? 11.331 3.780 -13.417 1.00 0.00 24 GLU A C 5
ATOM 6694 O O . GLU A 1 24 ? 10.813 3.217 -12.452 1.00 0.00 24 GLU A O 5
ATOM 6706 N N . GLN A 1 25 ? 10.628 4.307 -14.416 1.00 0.00 25 GLN A N 5
ATOM 6707 C CA . GLN A 1 25 ? 9.170 4.260 -14.446 1.00 0.00 25 GLN A CA 5
ATOM 6708 C C . GLN A 1 25 ? 8.574 4.914 -13.197 1.00 0.00 25 GLN A C 5
ATOM 6709 O O . GLN A 1 25 ? 8.636 6.133 -13.040 1.00 0.00 25 GLN A O 5
ATOM 6723 N N . ARG A 1 26 ? 7.998 4.101 -12.317 1.00 0.00 26 ARG A N 5
ATOM 6724 C CA . ARG A 1 26 ? 7.396 4.604 -11.087 1.00 0.00 26 ARG A CA 5
ATOM 6725 C C . ARG A 1 26 ? 8.332 4.404 -9.895 1.00 0.00 26 ARG A C 5
ATOM 6726 O O . ARG A 1 26 ? 9.115 3.453 -9.869 1.00 0.00 26 ARG A O 5
ATOM 6747 N N . PRO A 1 27 ? 8.264 5.298 -8.889 1.00 0.00 27 PRO A N 5
ATOM 6748 C CA . PRO A 1 27 ? 9.101 5.204 -7.695 1.00 0.00 27 PRO A CA 5
ATOM 6749 C C . PRO A 1 27 ? 8.505 4.264 -6.650 1.00 0.00 27 PRO A C 5
ATOM 6750 O O . PRO A 1 27 ? 8.566 4.532 -5.450 1.00 0.00 27 PRO A O 5
ATOM 6761 N N . VAL A 1 28 ? 7.927 3.163 -7.122 1.00 0.00 28 VAL A N 5
ATOM 6762 C CA . VAL A 1 28 ? 7.308 2.178 -6.242 1.00 0.00 28 VAL A CA 5
ATOM 6763 C C . VAL A 1 28 ? 8.283 1.690 -5.176 1.00 0.00 28 VAL A C 5
ATOM 6764 O O . VAL A 1 28 ? 9.220 0.947 -5.471 1.00 0.00 28 VAL A O 5
ATOM 6777 N N . ASP A 1 29 ? 8.048 2.112 -3.939 1.00 0.00 29 ASP A N 5
ATOM 6778 C CA . ASP A 1 29 ? 8.893 1.718 -2.818 1.00 0.00 29 ASP A CA 5
ATOM 6779 C C . ASP A 1 29 ? 8.330 2.250 -1.511 1.00 0.00 29 ASP A C 5
ATOM 6780 O O . ASP A 1 29 ? 8.733 3.310 -1.028 1.00 0.00 29 ASP A O 5
ATOM 6789 N N . ILE A 1 30 ? 7.389 1.503 -0.946 1.00 0.00 30 ILE A N 5
ATOM 6790 C CA . ILE A 1 30 ? 6.750 1.889 0.298 1.00 0.00 30 ILE A CA 5
ATOM 6791 C C . ILE A 1 30 ? 7.214 1.003 1.451 1.00 0.00 30 ILE A C 5
ATOM 6792 O O . ILE A 1 30 ? 7.280 -0.220 1.316 1.00 0.00 30 ILE A O 5
ATOM 6808 N N . PRO A 1 31 ? 7.544 1.614 2.602 1.00 0.00 31 PRO A N 5
ATOM 6809 C CA . PRO A 1 31 ? 8.005 0.883 3.774 1.00 0.00 31 PRO A CA 5
ATOM 6810 C C . PRO A 1 31 ? 6.854 0.281 4.570 1.00 0.00 31 PRO A C 5
ATOM 6811 O O . PRO A 1 31 ? 5.755 0.834 4.599 1.00 0.00 31 PRO A O 5
ATOM 6822 N N . GLU A 1 32 ? 7.111 -0.860 5.205 1.00 0.00 32 GLU A N 5
ATOM 6823 C CA . GLU A 1 32 ? 6.099 -1.547 6.002 1.00 0.00 32 GLU A CA 5
ATOM 6824 C C . GLU A 1 32 ? 5.311 -0.571 6.873 1.00 0.00 32 GLU A C 5
ATOM 6825 O O . GLU A 1 32 ? 4.093 -0.695 7.010 1.00 0.00 32 GLU A O 5
ATOM 6837 N N . ASP A 1 33 ? 6.012 0.397 7.457 1.00 0.00 33 ASP A N 5
ATOM 6838 C CA . ASP A 1 33 ? 5.384 1.393 8.322 1.00 0.00 33 ASP A CA 5
ATOM 6839 C C . ASP A 1 33 ? 4.135 1.997 7.682 1.00 0.00 33 ASP A C 5
ATOM 6840 O O . ASP A 1 33 ? 3.090 2.101 8.324 1.00 0.00 33 ASP A O 5
ATOM 6849 N N . GLU A 1 34 ? 4.247 2.393 6.418 1.00 0.00 34 GLU A N 5
ATOM 6850 C CA . GLU A 1 34 ? 3.146 2.987 5.702 1.00 0.00 34 GLU A CA 5
ATOM 6851 C C . GLU A 1 34 ? 2.136 1.928 5.257 1.00 0.00 34 GLU A C 5
ATOM 6852 O O . GLU A 1 34 ? 0.957 2.226 5.063 1.00 0.00 34 GLU A O 5
ATOM 6864 N N . LEU A 1 35 ? 2.601 0.692 5.109 1.00 0.00 35 LEU A N 5
ATOM 6865 C CA . LEU A 1 35 ? 1.736 -0.400 4.677 1.00 0.00 35 LEU A CA 5
ATOM 6866 C C . LEU A 1 35 ? 0.756 -0.800 5.777 1.00 0.00 35 LEU A C 5
ATOM 6867 O O . LEU A 1 35 ? -0.394 -1.141 5.499 1.00 0.00 35 LEU A O 5
ATOM 6883 N N . GLU A 1 36 ? 1.218 -0.758 7.025 1.00 0.00 36 GLU A N 5
ATOM 6884 C CA . GLU A 1 36 ? 0.377 -1.119 8.162 1.00 0.00 36 GLU A CA 5
ATOM 6885 C C . GLU A 1 36 ? -0.851 -0.218 8.234 1.00 0.00 36 GLU A C 5
ATOM 6886 O O . GLU A 1 36 ? -1.899 -0.620 8.741 1.00 0.00 36 GLU A O 5
ATOM 6898 N N . GLU A 1 37 ? -0.713 1.000 7.721 1.00 0.00 37 GLU A N 5
ATOM 6899 C CA . GLU A 1 37 ? -1.811 1.960 7.722 1.00 0.00 37 GLU A CA 5
ATOM 6900 C C . GLU A 1 37 ? -2.834 1.616 6.645 1.00 0.00 37 GLU A C 5
ATOM 6901 O O . GLU A 1 37 ? -4.014 1.945 6.768 1.00 0.00 37 GLU A O 5
ATOM 6913 N N . ILE A 1 38 ? -2.374 0.950 5.588 1.00 0.00 38 ILE A N 5
ATOM 6914 C CA . ILE A 1 38 ? -3.247 0.565 4.485 1.00 0.00 38 ILE A CA 5
ATOM 6915 C C . ILE A 1 38 ? -4.214 -0.536 4.905 1.00 0.00 38 ILE A C 5
ATOM 6916 O O . ILE A 1 38 ? -5.417 -0.447 4.656 1.00 0.00 38 ILE A O 5
ATOM 6932 N N . ARG A 1 39 ? -3.681 -1.572 5.543 1.00 0.00 39 ARG A N 5
ATOM 6933 C CA . ARG A 1 39 ? -4.495 -2.695 5.991 1.00 0.00 39 ARG A CA 5
ATOM 6934 C C . ARG A 1 39 ? -5.434 -2.286 7.116 1.00 0.00 39 ARG A C 5
ATOM 6935 O O . ARG A 1 39 ? -6.632 -2.168 6.910 1.00 0.00 39 ARG A O 5
ATOM 6956 N N . GLU A 1 40 ? -4.875 -2.031 8.295 1.00 0.00 40 GLU A N 5
ATOM 6957 C CA . GLU A 1 40 ? -5.668 -1.659 9.467 1.00 0.00 40 GLU A CA 5
ATOM 6958 C C . GLU A 1 40 ? -6.831 -0.728 9.112 1.00 0.00 40 GLU A C 5
ATOM 6959 O O . GLU A 1 40 ? -7.884 -0.778 9.744 1.00 0.00 40 GLU A O 5
ATOM 6971 N N . ALA A 1 41 ? -6.649 0.100 8.091 1.00 0.00 41 ALA A N 5
ATOM 6972 C CA . ALA A 1 41 ? -7.685 1.042 7.678 1.00 0.00 41 ALA A CA 5
ATOM 6973 C C . ALA A 1 41 ? -8.907 0.354 7.058 1.00 0.00 41 ALA A C 5
ATOM 6974 O O . ALA A 1 41 ? -9.938 0.187 7.714 1.00 0.00 41 ALA A O 5
ATOM 6981 N N . PHE A 1 42 ? -8.785 -0.059 5.799 1.00 0.00 42 PHE A N 5
ATOM 6982 C CA . PHE A 1 42 ? -9.899 -0.680 5.085 1.00 0.00 42 PHE A CA 5
ATOM 6983 C C . PHE A 1 42 ? -10.112 -2.139 5.484 1.00 0.00 42 PHE A C 5
ATOM 6984 O O . PHE A 1 42 ? -11.195 -2.689 5.286 1.00 0.00 42 PHE A O 5
ATOM 7001 N N . LYS A 1 43 ? -9.085 -2.760 6.045 1.00 0.00 43 LYS A N 5
ATOM 7002 C CA . LYS A 1 43 ? -9.174 -4.156 6.459 1.00 0.00 43 LYS A CA 5
ATOM 7003 C C . LYS A 1 43 ? -10.152 -4.323 7.620 1.00 0.00 43 LYS A C 5
ATOM 7004 O O . LYS A 1 43 ? -10.882 -5.311 7.681 1.00 0.00 43 LYS A O 5
ATOM 7023 N N . VAL A 1 44 ? -10.168 -3.360 8.544 1.00 0.00 44 VAL A N 5
ATOM 7024 C CA . VAL A 1 44 ? -11.074 -3.437 9.686 1.00 0.00 44 VAL A CA 5
ATOM 7025 C C . VAL A 1 44 ? -12.511 -3.155 9.264 1.00 0.00 44 VAL A C 5
ATOM 7026 O O . VAL A 1 44 ? -13.446 -3.746 9.803 1.00 0.00 44 VAL A O 5
ATOM 7039 N N . PHE A 1 45 ? -12.689 -2.248 8.301 1.00 0.00 45 PHE A N 5
ATOM 7040 C CA . PHE A 1 45 ? -14.029 -1.921 7.822 1.00 0.00 45 PHE A CA 5
ATOM 7041 C C . PHE A 1 45 ? -14.703 -3.160 7.242 1.00 0.00 45 PHE A C 5
ATOM 7042 O O . PHE A 1 45 ? -15.924 -3.202 7.089 1.00 0.00 45 PHE A O 5
ATOM 7059 N N . ASP A 1 46 ? -13.894 -4.169 6.923 1.00 0.00 46 ASP A N 5
ATOM 7060 C CA . ASP A 1 46 ? -14.406 -5.420 6.377 1.00 0.00 46 ASP A CA 5
ATOM 7061 C C . ASP A 1 46 ? -15.105 -6.219 7.473 1.00 0.00 46 ASP A C 5
ATOM 7062 O O . ASP A 1 46 ? -14.478 -7.012 8.176 1.00 0.00 46 ASP A O 5
ATOM 7071 N N . ARG A 1 47 ? -16.407 -5.994 7.612 1.00 0.00 47 ARG A N 5
ATOM 7072 C CA . ARG A 1 47 ? -17.206 -6.668 8.630 1.00 0.00 47 ARG A CA 5
ATOM 7073 C C . ARG A 1 47 ? -17.066 -8.185 8.548 1.00 0.00 47 ARG A C 5
ATOM 7074 O O . ARG A 1 47 ? -16.990 -8.863 9.572 1.00 0.00 47 ARG A O 5
ATOM 7095 N N . ASP A 1 48 ? -17.034 -8.716 7.329 1.00 0.00 48 ASP A N 5
ATOM 7096 C CA . ASP A 1 48 ? -16.907 -10.158 7.134 1.00 0.00 48 ASP A CA 5
ATOM 7097 C C . ASP A 1 48 ? -15.465 -10.615 7.331 1.00 0.00 48 ASP A C 5
ATOM 7098 O O . ASP A 1 48 ? -15.206 -11.793 7.580 1.00 0.00 48 ASP A O 5
ATOM 7107 N N . GLY A 1 49 ? -14.533 -9.674 7.224 1.00 0.00 49 GLY A N 5
ATOM 7108 C CA . GLY A 1 49 ? -13.127 -9.990 7.401 1.00 0.00 49 GLY A CA 5
ATOM 7109 C C . GLY A 1 49 ? -12.632 -11.052 6.437 1.00 0.00 49 GLY A C 5
ATOM 7110 O O . GLY A 1 49 ? -11.604 -11.684 6.681 1.00 0.00 49 GLY A O 5
ATOM 7114 N N . ASN A 1 50 ? -13.358 -11.248 5.340 1.00 0.00 50 ASN A N 5
ATOM 7115 C CA . ASN A 1 50 ? -12.981 -12.242 4.342 1.00 0.00 50 ASN A CA 5
ATOM 7116 C C . ASN A 1 50 ? -11.829 -11.739 3.476 1.00 0.00 50 ASN A C 5
ATOM 7117 O O . ASN A 1 50 ? -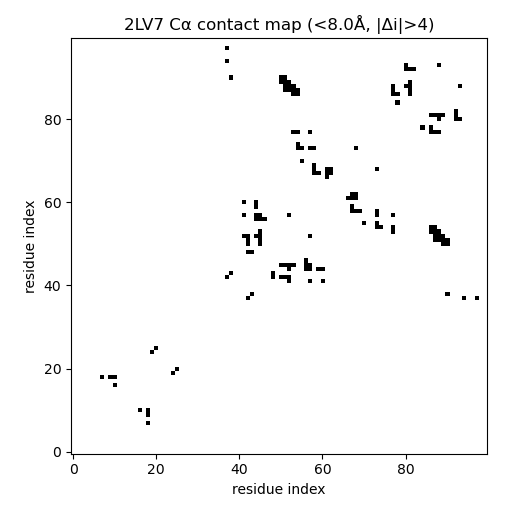11.365 -12.440 2.577 1.00 0.00 50 ASN A O 5
ATOM 7128 N N . GLY A 1 51 ? -11.374 -10.522 3.755 1.00 0.00 51 GLY A N 5
ATOM 7129 C CA . GLY A 1 51 ? -10.280 -9.946 2.995 1.00 0.00 51 GLY A CA 5
ATOM 7130 C C . GLY A 1 51 ? -10.762 -9.017 1.900 1.00 0.00 51 GLY A C 5
ATOM 7131 O O . GLY A 1 51 ? -10.000 -8.194 1.393 1.00 0.00 51 GLY A O 5
ATOM 7135 N N . PHE A 1 52 ? -12.032 -9.151 1.533 1.00 0.00 52 PHE A N 5
ATOM 7136 C CA . PHE A 1 52 ? -12.620 -8.317 0.492 1.00 0.00 52 PHE A CA 5
ATOM 7137 C C . PHE A 1 52 ? -13.693 -7.405 1.081 1.00 0.00 52 PHE A C 5
ATOM 7138 O O . PHE A 1 52 ? -14.473 -7.822 1.936 1.00 0.00 52 PHE A O 5
ATOM 7155 N N . ILE A 1 53 ? -13.726 -6.159 0.619 1.00 0.00 53 ILE A N 5
ATOM 7156 C CA . ILE A 1 53 ? -14.703 -5.192 1.107 1.00 0.00 53 ILE A CA 5
ATOM 7157 C C . ILE A 1 53 ? -15.833 -4.995 0.097 1.00 0.00 53 ILE A C 5
ATOM 7158 O O . ILE A 1 53 ? -15.596 -4.616 -1.050 1.00 0.00 53 ILE A O 5
ATOM 7174 N N . SER A 1 54 ? -17.062 -5.257 0.537 1.00 0.00 54 SER A N 5
ATOM 7175 C CA . SER A 1 54 ? -18.237 -5.115 -0.318 1.00 0.00 54 SER A CA 5
ATOM 7176 C C . SER A 1 54 ? -18.724 -3.670 -0.344 1.00 0.00 54 SER A C 5
ATOM 7177 O O . SER A 1 54 ? -18.111 -2.795 0.260 1.00 0.00 54 SER A O 5
ATOM 7185 N N . LYS A 1 55 ? -19.821 -3.421 -1.058 1.00 0.00 55 LYS A N 5
ATOM 7186 C CA . LYS A 1 55 ? -20.381 -2.076 -1.155 1.00 0.00 55 LYS A CA 5
ATOM 7187 C C . LYS A 1 55 ? -20.879 -1.578 0.201 1.00 0.00 55 LYS A C 5
ATOM 7188 O O . LYS A 1 55 ? -20.523 -0.484 0.639 1.00 0.00 55 LYS A O 5
ATOM 7207 N N . GLN A 1 56 ? -21.704 -2.388 0.859 1.00 0.00 56 GLN A N 5
ATOM 7208 C CA . GLN A 1 56 ? -22.266 -2.027 2.158 1.00 0.00 56 GLN A CA 5
ATOM 7209 C C . GLN A 1 56 ? -21.170 -1.775 3.188 1.00 0.00 56 GLN A C 5
ATOM 7210 O O . GLN A 1 56 ? -21.353 -1.000 4.128 1.00 0.00 56 GLN A O 5
ATOM 7224 N N . GLU A 1 57 ? -20.031 -2.433 3.007 1.00 0.00 57 GLU A N 5
ATOM 7225 C CA . GLU A 1 57 ? -18.904 -2.284 3.921 1.00 0.00 57 GLU A CA 5
ATOM 7226 C C . GLU A 1 57 ? -18.077 -1.050 3.566 1.00 0.00 57 GLU A C 5
ATOM 7227 O O . GLU A 1 57 ? -17.772 -0.220 4.424 1.00 0.00 57 GLU A O 5
ATOM 7239 N N . LEU A 1 58 ? -17.721 -0.942 2.292 1.00 0.00 58 LEU A N 5
ATOM 7240 C CA . LEU A 1 58 ? -16.939 0.183 1.800 1.00 0.00 58 LEU A CA 5
ATOM 7241 C C . LEU A 1 58 ? -17.688 1.492 2.041 1.00 0.00 58 LEU A C 5
ATOM 7242 O O . LEU A 1 58 ? -17.080 2.552 2.194 1.00 0.00 58 LEU A O 5
ATOM 7258 N N . GLY A 1 59 ? -19.015 1.403 2.091 1.00 0.00 59 GLY A N 5
ATOM 7259 C CA . GLY A 1 59 ? -19.833 2.581 2.315 1.00 0.00 59 GLY A CA 5
ATOM 7260 C C . GLY A 1 59 ? -19.651 3.146 3.709 1.00 0.00 59 GLY A C 5
ATOM 7261 O O . GLY A 1 59 ? -19.959 4.310 3.962 1.00 0.00 59 GLY A O 5
ATOM 7265 N N . THR A 1 60 ? -19.147 2.315 4.615 1.00 0.00 60 THR A N 5
ATOM 7266 C CA . THR A 1 60 ? -18.911 2.732 5.990 1.00 0.00 60 THR A CA 5
ATOM 7267 C C . THR A 1 60 ? -17.526 3.353 6.120 1.00 0.00 60 THR A C 5
ATOM 7268 O O . THR A 1 60 ? -17.252 4.111 7.050 1.00 0.00 60 THR A O 5
ATOM 7279 N N . ALA A 1 61 ? -16.654 3.022 5.172 1.00 0.00 61 ALA A N 5
ATOM 7280 C CA . ALA A 1 61 ? -15.294 3.545 5.161 1.00 0.00 61 ALA A CA 5
ATOM 7281 C C . ALA A 1 61 ? -15.259 4.989 4.667 1.00 0.00 61 ALA A C 5
ATOM 7282 O O . ALA A 1 61 ? -14.607 5.845 5.266 1.00 0.00 61 ALA A O 5
ATOM 7289 N N . MET A 1 62 ? -15.962 5.252 3.569 1.00 0.00 62 MET A N 5
ATOM 7290 C CA . MET A 1 62 ? -16.007 6.590 2.987 1.00 0.00 62 MET A CA 5
ATOM 7291 C C . MET A 1 62 ? -16.613 7.601 3.956 1.00 0.00 62 MET A C 5
ATOM 7292 O O . MET A 1 62 ? -16.091 8.705 4.118 1.00 0.00 62 MET A O 5
ATOM 7306 N N . ARG A 1 63 ? -17.717 7.223 4.598 1.00 0.00 63 ARG A N 5
ATOM 7307 C CA . ARG A 1 63 ? -18.384 8.110 5.549 1.00 0.00 63 ARG A CA 5
ATOM 7308 C C . ARG A 1 63 ? -17.452 8.473 6.700 1.00 0.00 63 ARG A C 5
ATOM 7309 O O . ARG A 1 63 ? -17.620 9.507 7.345 1.00 0.00 63 ARG A O 5
ATOM 7330 N N . SER A 1 64 ? -16.467 7.614 6.954 1.00 0.00 64 SER A N 5
ATOM 7331 C CA . SER A 1 64 ? -15.505 7.847 8.024 1.00 0.00 64 SER A CA 5
ATOM 7332 C C . SER A 1 64 ? -14.491 8.914 7.619 1.00 0.00 64 SER A C 5
ATOM 7333 O O . SER A 1 64 ? -13.468 9.098 8.279 1.00 0.00 64 SER A O 5
ATOM 7341 N N . LEU A 1 65 ? -14.786 9.617 6.528 1.00 0.00 65 LEU A N 5
ATOM 7342 C CA . LEU A 1 65 ? -13.910 10.670 6.029 1.00 0.00 65 LEU A CA 5
ATOM 7343 C C . LEU A 1 65 ? -14.653 12.000 5.991 1.00 0.00 65 LEU A C 5
ATOM 7344 O O . LEU A 1 65 ? -14.040 13.068 5.966 1.00 0.00 65 LEU A O 5
ATOM 7360 N N . GLY A 1 66 ? -15.980 11.920 5.985 1.00 0.00 66 GLY A N 5
ATOM 7361 C CA . GLY A 1 66 ? -16.802 13.115 5.946 1.00 0.00 66 GLY A CA 5
ATOM 7362 C C . GLY A 1 66 ? -17.659 13.178 4.698 1.00 0.00 66 GLY A C 5
ATOM 7363 O O . GLY A 1 66 ? -18.191 14.233 4.354 1.00 0.00 66 GLY A O 5
ATOM 7367 N N . TYR A 1 67 ? -17.789 12.041 4.019 1.00 0.00 67 TYR A N 5
ATOM 7368 C CA . TYR A 1 67 ? -18.587 11.961 2.800 1.00 0.00 67 TYR A CA 5
ATOM 7369 C C . TYR A 1 67 ? -19.539 10.770 2.854 1.00 0.00 67 TYR A C 5
ATOM 7370 O O . TYR A 1 67 ? -19.191 9.667 2.432 1.00 0.00 67 TYR A O 5
ATOM 7388 N N . MET A 1 68 ? -20.740 10.999 3.376 1.00 0.00 68 MET A N 5
ATOM 7389 C CA . MET A 1 68 ? -21.743 9.944 3.487 1.00 0.00 68 MET A CA 5
ATOM 7390 C C . MET A 1 68 ? -22.174 9.447 2.105 1.00 0.00 68 MET A C 5
ATOM 7391 O O . MET A 1 68 ? -22.827 10.176 1.359 1.00 0.00 68 MET A O 5
ATOM 7405 N N . PRO A 1 69 ? -21.815 8.197 1.743 1.00 0.00 69 PRO A N 5
ATOM 7406 C CA . PRO A 1 69 ? -22.170 7.620 0.449 1.00 0.00 69 PRO A CA 5
ATOM 7407 C C . PRO A 1 69 ? -23.538 6.948 0.466 1.00 0.00 69 PRO A C 5
ATOM 7408 O O . PRO A 1 69 ? -23.866 6.211 1.395 1.00 0.00 69 PRO A O 5
ATOM 7419 N N . ASN A 1 70 ? -24.333 7.207 -0.569 1.00 0.00 70 ASN A N 5
ATOM 7420 C CA . ASN A 1 70 ? -25.665 6.624 -0.673 1.00 0.00 70 ASN A CA 5
ATOM 7421 C C . ASN A 1 70 ? -25.635 5.327 -1.478 1.00 0.00 70 ASN A C 5
ATOM 7422 O O . ASN A 1 70 ? -24.572 4.882 -1.909 1.00 0.00 70 ASN A O 5
ATOM 7433 N N . GLU A 1 71 ? -26.804 4.727 -1.677 1.00 0.00 71 GLU A N 5
ATOM 7434 C CA . GLU A 1 71 ? -26.908 3.475 -2.422 1.00 0.00 71 GLU A CA 5
ATOM 7435 C C . GLU A 1 71 ? -26.356 3.619 -3.839 1.00 0.00 71 GLU A C 5
ATOM 7436 O O . GLU A 1 71 ? -25.970 2.632 -4.467 1.00 0.00 71 GLU A O 5
ATOM 7448 N N . VAL A 1 72 ? -26.318 4.851 -4.335 1.00 0.00 72 VAL A N 5
ATOM 7449 C CA . VAL A 1 72 ? -25.822 5.117 -5.680 1.00 0.00 72 VAL A CA 5
ATOM 7450 C C . VAL A 1 72 ? -24.319 5.387 -5.681 1.00 0.00 72 VAL A C 5
ATOM 7451 O O . VAL A 1 72 ? -23.647 5.200 -6.696 1.00 0.00 72 VAL A O 5
ATOM 7464 N N . GLU A 1 73 ? -23.794 5.821 -4.539 1.00 0.00 73 GLU A N 5
ATOM 7465 C CA . GLU A 1 73 ? -22.372 6.125 -4.419 1.00 0.00 73 GLU A CA 5
ATOM 7466 C C . GLU A 1 73 ? -21.528 4.858 -4.285 1.00 0.00 73 GLU A C 5
ATOM 7467 O O . GLU A 1 73 ? -20.607 4.634 -5.069 1.00 0.00 73 GLU A O 5
ATOM 7479 N N . LEU A 1 74 ? -21.847 4.031 -3.293 1.00 0.00 74 LEU A N 5
ATOM 7480 C CA . LEU A 1 74 ? -21.101 2.794 -3.059 1.00 0.00 74 LEU A CA 5
ATOM 7481 C C . LEU A 1 74 ? -21.091 1.892 -4.293 1.00 0.00 74 LEU A C 5
ATOM 7482 O O . LEU A 1 74 ? -20.309 0.944 -4.368 1.00 0.00 74 LEU A O 5
ATOM 7498 N N . GLU A 1 75 ? -21.958 2.184 -5.258 1.00 0.00 75 GLU A N 5
ATOM 7499 C CA . GLU A 1 75 ? -22.034 1.389 -6.481 1.00 0.00 75 GLU A CA 5
ATOM 7500 C C . GLU A 1 75 ? -21.074 1.908 -7.551 1.00 0.00 75 GLU A C 5
ATOM 7501 O O . GLU A 1 75 ? -20.589 1.138 -8.381 1.00 0.00 75 GLU A O 5
ATOM 7513 N N . VAL A 1 76 ? -20.799 3.212 -7.533 1.00 0.00 76 VAL A N 5
ATOM 7514 C CA . VAL A 1 76 ? -19.906 3.812 -8.520 1.00 0.00 76 VAL A CA 5
ATOM 7515 C C . VAL A 1 76 ? -18.451 3.812 -8.056 1.00 0.00 76 VAL A C 5
ATOM 7516 O O . VAL A 1 76 ? -17.531 3.825 -8.872 1.00 0.00 76 VAL A O 5
ATOM 7529 N N . ILE A 1 77 ? -18.249 3.806 -6.745 1.00 0.00 77 ILE A N 5
ATOM 7530 C CA . ILE A 1 77 ? -16.904 3.811 -6.178 1.00 0.00 77 ILE A CA 5
ATOM 7531 C C . ILE A 1 77 ? -16.292 2.412 -6.168 1.00 0.00 77 ILE A C 5
ATOM 7532 O O . ILE A 1 77 ? -15.075 2.256 -6.271 1.00 0.00 77 ILE A O 5
ATOM 7548 N N . ILE A 1 78 ? -17.143 1.398 -6.047 1.00 0.00 78 ILE A N 5
ATOM 7549 C CA . ILE A 1 78 ? -16.683 0.015 -6.006 1.00 0.00 78 ILE A CA 5
ATOM 7550 C C . ILE A 1 78 ? -16.320 -0.507 -7.397 1.00 0.00 78 ILE A C 5
ATOM 7551 O O . ILE A 1 78 ? -15.549 -1.458 -7.526 1.00 0.00 78 ILE A O 5
ATOM 7567 N N . GLN A 1 79 ? -16.852 0.126 -8.437 1.00 0.00 79 GLN A N 5
ATOM 7568 C CA . GLN A 1 79 ? -16.571 -0.307 -9.802 1.00 0.00 79 GLN A CA 5
ATOM 7569 C C . GLN A 1 79 ? -15.249 0.273 -10.294 1.00 0.00 79 GLN A C 5
ATOM 7570 O O . GLN A 1 79 ? -14.681 -0.197 -11.279 1.00 0.00 79 GLN A O 5
ATOM 7584 N N . ARG A 1 80 ? -14.766 1.297 -9.600 1.00 0.00 80 ARG A N 5
ATOM 7585 C CA . ARG A 1 80 ? -13.508 1.941 -9.961 1.00 0.00 80 ARG A CA 5
ATOM 7586 C C . ARG A 1 80 ? -12.323 1.133 -9.451 1.00 0.00 80 ARG A C 5
ATOM 7587 O O . ARG A 1 80 ? -11.229 1.196 -10.012 1.00 0.00 80 ARG A O 5
ATOM 7608 N N . LEU A 1 81 ? -12.548 0.375 -8.383 1.00 0.00 81 LEU A N 5
ATOM 7609 C CA . LEU A 1 81 ? -11.495 -0.443 -7.793 1.00 0.00 81 LEU A CA 5
ATOM 7610 C C . LEU A 1 81 ? -11.605 -1.893 -8.256 1.00 0.00 81 LEU A C 5
ATOM 7611 O O . LEU A 1 81 ? -10.601 -2.533 -8.569 1.00 0.00 81 LEU A O 5
ATOM 7627 N N . ASP A 1 82 ? -12.832 -2.406 -8.296 1.00 0.00 82 ASP A N 5
ATOM 7628 C CA . ASP A 1 82 ? -13.078 -3.781 -8.718 1.00 0.00 82 ASP A CA 5
ATOM 7629 C C . ASP A 1 82 ? -12.794 -3.960 -10.207 1.00 0.00 82 ASP A C 5
ATOM 7630 O O . ASP A 1 82 ? -13.686 -3.817 -11.044 1.00 0.00 82 ASP A O 5
ATOM 7639 N N . MET A 1 83 ? -11.541 -4.273 -10.527 1.00 0.00 83 MET A N 5
ATOM 7640 C CA . MET A 1 83 ? -11.121 -4.468 -11.912 1.00 0.00 83 MET A CA 5
ATOM 7641 C C . MET A 1 83 ? -11.431 -5.878 -12.414 1.00 0.00 83 MET A C 5
ATOM 7642 O O . MET A 1 83 ? -11.942 -6.050 -13.521 1.00 0.00 83 MET A O 5
ATOM 7656 N N . ASP A 1 84 ? -11.120 -6.884 -11.600 1.00 0.00 84 ASP A N 5
ATOM 7657 C CA . ASP A 1 84 ? -11.351 -8.276 -11.985 1.00 0.00 84 ASP A CA 5
ATOM 7658 C C . ASP A 1 84 ? -12.842 -8.602 -12.061 1.00 0.00 84 ASP A C 5
ATOM 7659 O O . ASP A 1 84 ? -13.239 -9.580 -12.695 1.00 0.00 84 ASP A O 5
ATOM 7668 N N . GLY A 1 85 ? -13.662 -7.780 -11.414 1.00 0.00 85 GLY A N 5
ATOM 7669 C CA . GLY A 1 85 ? -15.099 -7.996 -11.436 1.00 0.00 85 GLY A CA 5
ATOM 7670 C C . GLY A 1 85 ? -15.556 -9.063 -10.457 1.00 0.00 85 GLY A C 5
ATOM 7671 O O . GLY A 1 85 ? -16.246 -10.008 -10.839 1.00 0.00 85 GLY A O 5
ATOM 7675 N N . ASP A 1 86 ? -15.178 -8.911 -9.191 1.00 0.00 86 ASP A N 5
ATOM 7676 C CA . ASP A 1 86 ? -15.566 -9.868 -8.159 1.00 0.00 86 ASP A CA 5
ATOM 7677 C C . ASP A 1 86 ? -16.590 -9.255 -7.210 1.00 0.00 86 ASP A C 5
ATOM 7678 O O . ASP A 1 86 ? -16.961 -9.862 -6.205 1.00 0.00 86 ASP A O 5
ATOM 7687 N N . GLY A 1 87 ? -17.044 -8.047 -7.537 1.00 0.00 87 GLY A N 5
ATOM 7688 C CA . GLY A 1 87 ? -18.023 -7.369 -6.706 1.00 0.00 87 GLY A CA 5
ATOM 7689 C C . GLY A 1 87 ? -17.404 -6.704 -5.491 1.00 0.00 87 GLY A C 5
ATOM 7690 O O . GLY A 1 87 ? -18.009 -5.820 -4.886 1.00 0.00 87 GLY A O 5
ATOM 7694 N N . GLN A 1 88 ? -16.194 -7.127 -5.135 1.00 0.00 88 GLN A N 5
ATOM 7695 C CA . GLN A 1 88 ? -15.497 -6.568 -3.982 1.00 0.00 88 GLN A CA 5
ATOM 7696 C C . GLN A 1 88 ? -14.134 -6.008 -4.383 1.00 0.00 88 GLN A C 5
ATOM 7697 O O . GLN A 1 88 ? -13.617 -6.311 -5.459 1.00 0.00 88 GLN A O 5
ATOM 7711 N N . VAL A 1 89 ? -13.559 -5.186 -3.509 1.00 0.00 89 VAL A N 5
ATOM 7712 C CA . VAL A 1 89 ? -12.260 -4.572 -3.771 1.00 0.00 89 VAL A CA 5
ATOM 7713 C C . VAL A 1 89 ? -11.122 -5.392 -3.171 1.00 0.00 89 VAL A C 5
ATOM 7714 O O . VAL A 1 89 ? -11.195 -5.830 -2.022 1.00 0.00 89 VAL A O 5
ATOM 7727 N N . ASP A 1 90 ? -10.070 -5.593 -3.962 1.00 0.00 90 ASP A N 5
ATOM 7728 C CA . ASP A 1 90 ? -8.909 -6.358 -3.517 1.00 0.00 90 ASP A CA 5
ATOM 7729 C C . ASP A 1 90 ? -7.846 -5.444 -2.916 1.00 0.00 90 ASP A C 5
ATOM 7730 O O . ASP A 1 90 ? -7.710 -4.284 -3.307 1.00 0.00 90 ASP A O 5
ATOM 7739 N N . PHE A 1 91 ? -7.097 -5.981 -1.957 1.00 0.00 91 PHE A N 5
ATOM 7740 C CA . PHE A 1 91 ? -6.036 -5.239 -1.283 1.00 0.00 91 PHE A CA 5
ATOM 7741 C C . PHE A 1 91 ? -4.954 -4.779 -2.260 1.00 0.00 91 PHE A C 5
ATOM 7742 O O . PHE A 1 91 ? -4.258 -3.798 -2.004 1.00 0.00 91 PHE A O 5
ATOM 7759 N N . GLU A 1 92 ? -4.816 -5.488 -3.376 1.00 0.00 92 GLU A N 5
ATOM 7760 C CA . GLU A 1 92 ? -3.810 -5.144 -4.380 1.00 0.00 92 GLU A CA 5
ATOM 7761 C C . GLU A 1 92 ? -4.233 -3.921 -5.189 1.00 0.00 92 GLU A C 5
ATOM 7762 O O . GLU A 1 92 ? -3.462 -2.977 -5.356 1.00 0.00 92 GLU A O 5
ATOM 7774 N N . GLU A 1 93 ? -5.453 -3.949 -5.705 1.00 0.00 93 GLU A N 5
ATOM 7775 C CA . GLU A 1 93 ? -5.976 -2.839 -6.491 1.00 0.00 93 GLU A CA 5
ATOM 7776 C C . GLU A 1 93 ? -5.947 -1.537 -5.690 1.00 0.00 93 GLU A C 5
ATOM 7777 O O . GLU A 1 93 ? -5.909 -0.444 -6.259 1.00 0.00 93 GLU A O 5
ATOM 7789 N N . PHE A 1 94 ? -5.945 -1.661 -4.365 1.00 0.00 94 PHE A N 5
ATOM 7790 C CA . PHE A 1 94 ? -5.944 -0.496 -3.487 1.00 0.00 94 PHE A CA 5
ATOM 7791 C C . PHE A 1 94 ? -4.528 -0.011 -3.178 1.00 0.00 94 PHE A C 5
ATOM 7792 O O . PHE A 1 94 ? -4.251 1.187 -3.246 1.00 0.00 94 PHE A O 5
ATOM 7809 N N . VAL A 1 95 ? -3.637 -0.938 -2.834 1.00 0.00 95 VAL A N 5
ATOM 7810 C CA . VAL A 1 95 ? -2.257 -0.583 -2.503 1.00 0.00 95 VAL A CA 5
ATOM 7811 C C . VAL A 1 95 ? -1.584 0.197 -3.628 1.00 0.00 95 VAL A C 5
ATOM 7812 O O . VAL A 1 95 ? -0.750 1.066 -3.373 1.00 0.00 95 VAL A O 5
ATOM 7825 N N . THR A 1 96 ? -1.944 -0.113 -4.869 1.00 0.00 96 THR A N 5
ATOM 7826 C CA . THR A 1 96 ? -1.356 0.559 -6.021 1.00 0.00 96 THR A CA 5
ATOM 7827 C C . THR A 1 96 ? -1.918 1.966 -6.203 1.00 0.00 96 THR A C 5
ATOM 7828 O O . THR A 1 96 ? -1.166 2.919 -6.415 1.00 0.00 96 THR A O 5
ATOM 7839 N N . LEU A 1 97 ? -3.239 2.093 -6.119 1.00 0.00 97 LEU A N 5
ATOM 7840 C CA . LEU A 1 97 ? -3.894 3.387 -6.287 1.00 0.00 97 LEU A CA 5
ATOM 7841 C C . LEU A 1 97 ? -3.365 4.421 -5.295 1.00 0.00 97 LEU A C 5
ATOM 7842 O O . LEU A 1 97 ? -3.513 5.625 -5.507 1.00 0.00 97 LEU A O 5
ATOM 7858 N N . LEU A 1 98 ? -2.750 3.951 -4.214 1.00 0.00 98 LEU A N 5
ATOM 7859 C CA . LEU A 1 98 ? -2.204 4.848 -3.200 1.00 0.00 98 LEU A CA 5
ATOM 7860 C C . LEU A 1 98 ? -0.679 4.812 -3.205 1.00 0.00 98 LEU A C 5
ATOM 7861 O O . LEU A 1 98 ? -0.027 5.681 -2.626 1.00 0.00 98 LEU A O 5
ATOM 7877 N N . GLY A 1 99 ? -0.116 3.801 -3.861 1.00 0.00 99 GLY A N 5
ATOM 7878 C CA . GLY A 1 99 ? 1.328 3.668 -3.928 1.00 0.00 99 GLY A CA 5
ATOM 7879 C C . GLY A 1 99 ? 1.883 4.069 -5.286 1.00 0.00 99 GLY A C 5
ATOM 7880 O O . GLY A 1 99 ? 1.776 3.303 -6.244 1.00 0.00 99 GLY A O 5
ATOM 7884 N N . PRO A 1 100 ? 2.484 5.270 -5.404 1.00 0.00 100 PRO A N 5
ATOM 7885 C CA . PRO A 1 100 ? 3.048 5.747 -6.672 1.00 0.00 100 PRO A CA 5
ATOM 7886 C C . PRO A 1 100 ? 4.126 4.812 -7.211 1.00 0.00 100 PRO A C 5
ATOM 7887 O O . PRO A 1 100 ? 5.292 4.945 -6.785 1.00 0.00 100 PRO A O 5
ATOM 7901 N N . MET A 1 1 ? 16.294 -18.320 -6.018 1.00 0.00 1 MET A N 6
ATOM 7902 C CA . MET A 1 1 ? 15.338 -17.907 -4.959 1.00 0.00 1 MET A CA 6
ATOM 7903 C C . MET A 1 1 ? 15.470 -16.415 -4.659 1.00 0.00 1 MET A C 6
ATOM 7904 O O . MET A 1 1 ? 15.998 -16.029 -3.615 1.00 0.00 1 MET A O 6
ATOM 7920 N N . PRO A 1 2 ? 14.992 -15.554 -5.576 1.00 0.00 2 PRO A N 6
ATOM 7921 C CA . PRO A 1 2 ? 15.062 -14.099 -5.404 1.00 0.00 2 PRO A CA 6
ATOM 7922 C C . PRO A 1 2 ? 14.167 -13.600 -4.275 1.00 0.00 2 PRO A C 6
ATOM 7923 O O . PRO A 1 2 ? 14.331 -12.478 -3.792 1.00 0.00 2 PRO A O 6
ATOM 7934 N N . PHE A 1 3 ? 13.221 -14.435 -3.857 1.00 0.00 3 PHE A N 6
ATOM 7935 C CA . PHE A 1 3 ? 12.303 -14.071 -2.785 1.00 0.00 3 PHE A CA 6
ATOM 7936 C C . PHE A 1 3 ? 12.907 -14.379 -1.418 1.00 0.00 3 PHE A C 6
ATOM 7937 O O . PHE A 1 3 ? 12.383 -13.956 -0.388 1.00 0.00 3 PHE A O 6
ATOM 7954 N N . HIS A 1 4 ? 14.012 -15.120 -1.418 1.00 0.00 4 HIS A N 6
ATOM 7955 C CA . HIS A 1 4 ? 14.686 -15.483 -0.177 1.00 0.00 4 HIS A CA 6
ATOM 7956 C C . HIS A 1 4 ? 15.707 -14.413 0.215 1.00 0.00 4 HIS A C 6
ATOM 7957 O O . HIS A 1 4 ? 16.561 -14.045 -0.591 1.00 0.00 4 HIS A O 6
ATOM 7972 N N . PRO A 1 5 ? 15.639 -13.901 1.461 1.00 0.00 5 PRO A N 6
ATOM 7973 C CA . PRO A 1 5 ? 16.568 -12.871 1.937 1.00 0.00 5 PRO A CA 6
ATOM 7974 C C . PRO A 1 5 ? 17.968 -13.423 2.178 1.00 0.00 5 PRO A C 6
ATOM 7975 O O . PRO A 1 5 ? 18.144 -14.402 2.904 1.00 0.00 5 PRO A O 6
ATOM 7986 N N . VAL A 1 6 ? 18.961 -12.787 1.565 1.00 0.00 6 VAL A N 6
ATOM 7987 C CA . VAL A 1 6 ? 20.347 -13.211 1.708 1.00 0.00 6 VAL A CA 6
ATOM 7988 C C . VAL A 1 6 ? 21.171 -12.149 2.432 1.00 0.00 6 VAL A C 6
ATOM 7989 O O . VAL A 1 6 ? 20.854 -10.961 2.377 1.00 0.00 6 VAL A O 6
ATOM 8002 N N . THR A 1 7 ? 22.226 -12.591 3.114 1.00 0.00 7 THR A N 6
ATOM 8003 C CA . THR A 1 7 ? 23.104 -11.689 3.854 1.00 0.00 7 THR A CA 6
ATOM 8004 C C . THR A 1 7 ? 22.357 -11.008 4.995 1.00 0.00 7 THR A C 6
ATOM 8005 O O . THR A 1 7 ? 21.810 -9.916 4.831 1.00 0.00 7 THR A O 6
ATOM 8016 N N . ALA A 1 8 ? 22.340 -11.661 6.153 1.00 0.00 8 ALA A N 6
ATOM 8017 C CA . ALA A 1 8 ? 21.665 -11.123 7.329 1.00 0.00 8 ALA A CA 6
ATOM 8018 C C . ALA A 1 8 ? 22.234 -11.728 8.608 1.00 0.00 8 ALA A C 6
ATOM 8019 O O . ALA A 1 8 ? 22.126 -12.933 8.838 1.00 0.00 8 ALA A O 6
ATOM 8026 N N . ALA A 1 9 ? 22.839 -10.884 9.437 1.00 0.00 9 ALA A N 6
ATOM 8027 C CA . ALA A 1 9 ? 23.430 -11.334 10.691 1.00 0.00 9 ALA A CA 6
ATOM 8028 C C . ALA A 1 9 ? 22.384 -11.412 11.798 1.00 0.00 9 ALA A C 6
ATOM 8029 O O . ALA A 1 9 ? 22.575 -12.106 12.797 1.00 0.00 9 ALA A O 6
ATOM 8036 N N . LEU A 1 10 ? 21.279 -10.697 11.615 1.00 0.00 10 LEU A N 6
ATOM 8037 C CA . LEU A 1 10 ? 20.206 -10.685 12.602 1.00 0.00 10 LEU A CA 6
ATOM 8038 C C . LEU A 1 10 ? 19.149 -11.736 12.274 1.00 0.00 10 LEU A C 6
ATOM 8039 O O . LEU A 1 10 ? 18.193 -11.462 11.548 1.00 0.00 10 LEU A O 6
ATOM 8055 N N . MET A 1 11 ? 19.329 -12.936 12.816 1.00 0.00 11 MET A N 6
ATOM 8056 C CA . MET A 1 11 ? 18.389 -14.027 12.586 1.00 0.00 11 MET A CA 6
ATOM 8057 C C . MET A 1 11 ? 17.786 -14.501 13.906 1.00 0.00 11 MET A C 6
ATOM 8058 O O . MET A 1 11 ? 17.589 -15.696 14.125 1.00 0.00 11 MET A O 6
ATOM 8072 N N . TYR A 1 12 ? 17.494 -13.546 14.786 1.00 0.00 12 TYR A N 6
ATOM 8073 C CA . TYR A 1 12 ? 16.911 -13.851 16.089 1.00 0.00 12 TYR A CA 6
ATOM 8074 C C . TYR A 1 12 ? 15.396 -13.998 15.980 1.00 0.00 12 TYR A C 6
ATOM 8075 O O . TYR A 1 12 ? 14.741 -14.500 16.894 1.00 0.00 12 TYR A O 6
ATOM 8093 N N . ARG A 1 13 ? 14.849 -13.558 14.848 1.00 0.00 13 ARG A N 6
ATOM 8094 C CA . ARG A 1 13 ? 13.412 -13.631 14.602 1.00 0.00 13 ARG A CA 6
ATOM 8095 C C . ARG A 1 13 ? 12.637 -12.821 15.639 1.00 0.00 13 ARG A C 6
ATOM 8096 O O . ARG A 1 13 ? 12.257 -13.339 16.689 1.00 0.00 13 ARG A O 6
ATOM 8117 N N . GLY A 1 14 ? 12.407 -11.547 15.333 1.00 0.00 14 GLY A N 6
ATOM 8118 C CA . GLY A 1 14 ? 11.679 -10.682 16.244 1.00 0.00 14 GLY A CA 6
ATOM 8119 C C . GLY A 1 14 ? 10.911 -9.593 15.521 1.00 0.00 14 GLY A C 6
ATOM 8120 O O . GLY A 1 14 ? 11.287 -9.185 14.421 1.00 0.00 14 GLY A O 6
ATOM 8124 N N . ILE A 1 15 ? 9.831 -9.120 16.138 1.00 0.00 15 ILE A N 6
ATOM 8125 C CA . ILE A 1 15 ? 9.010 -8.071 15.545 1.00 0.00 15 ILE A CA 6
ATOM 8126 C C . ILE A 1 15 ? 9.613 -6.692 15.801 1.00 0.00 15 ILE A C 6
ATOM 8127 O O . ILE A 1 15 ? 9.964 -6.356 16.933 1.00 0.00 15 ILE A O 6
ATOM 8143 N N . TYR A 1 16 ? 9.734 -5.899 14.741 1.00 0.00 16 TYR A N 6
ATOM 8144 C CA . TYR A 1 16 ? 10.296 -4.557 14.851 1.00 0.00 16 TYR A CA 6
ATOM 8145 C C . TYR A 1 16 ? 9.194 -3.501 14.853 1.00 0.00 16 TYR A C 6
ATOM 8146 O O . TYR A 1 16 ? 8.295 -3.520 14.012 1.00 0.00 16 TYR A O 6
ATOM 8164 N N . THR A 1 17 ? 9.273 -2.585 15.812 1.00 0.00 17 THR A N 6
ATOM 8165 C CA . THR A 1 17 ? 8.292 -1.514 15.937 1.00 0.00 17 THR A CA 6
ATOM 8166 C C . THR A 1 17 ? 8.922 -0.286 16.587 1.00 0.00 17 THR A C 6
ATOM 8167 O O . THR A 1 17 ? 8.317 0.364 17.441 1.00 0.00 17 THR A O 6
ATOM 8178 N N . VAL A 1 18 ? 10.146 0.022 16.171 1.00 0.00 18 VAL A N 6
ATOM 8179 C CA . VAL A 1 18 ? 10.879 1.164 16.705 1.00 0.00 18 VAL A CA 6
ATOM 8180 C C . VAL A 1 18 ? 10.074 2.458 16.553 1.00 0.00 18 VAL A C 6
ATOM 8181 O O . VAL A 1 18 ? 9.528 2.734 15.485 1.00 0.00 18 VAL A O 6
ATOM 8194 N N . PRO A 1 19 ? 9.992 3.269 17.628 1.00 0.00 19 PRO A N 6
ATOM 8195 C CA . PRO A 1 19 ? 9.257 4.524 17.622 1.00 0.00 19 PRO A CA 6
ATOM 8196 C C . PRO A 1 19 ? 10.130 5.708 17.219 1.00 0.00 19 PRO A C 6
ATOM 8197 O O . PRO A 1 19 ? 9.820 6.416 16.262 1.00 0.00 19 PRO A O 6
ATOM 8208 N N . ASN A 1 20 ? 11.216 5.924 17.960 1.00 0.00 20 ASN A N 6
ATOM 8209 C CA . ASN A 1 20 ? 12.135 7.017 17.665 1.00 0.00 20 ASN A CA 6
ATOM 8210 C C . ASN A 1 20 ? 12.896 6.734 16.382 1.00 0.00 20 ASN A C 6
ATOM 8211 O O . ASN A 1 20 ? 14.064 6.343 16.414 1.00 0.00 20 ASN A O 6
ATOM 8222 N N . LEU A 1 21 ? 12.234 6.931 15.252 1.00 0.00 21 LEU A N 6
ATOM 8223 C CA . LEU A 1 21 ? 12.860 6.686 13.968 1.00 0.00 21 LEU A CA 6
ATOM 8224 C C . LEU A 1 21 ? 13.132 7.986 13.226 1.00 0.00 21 LEU A C 6
ATOM 8225 O O . LEU A 1 21 ? 13.063 8.035 12.000 1.00 0.00 21 LEU A O 6
ATOM 8241 N N . LEU A 1 22 ? 13.431 9.044 13.976 1.00 0.00 22 LEU A N 6
ATOM 8242 C CA . LEU A 1 22 ? 13.757 10.328 13.370 1.00 0.00 22 LEU A CA 6
ATOM 8243 C C . LEU A 1 22 ? 15.013 10.153 12.531 1.00 0.00 22 LEU A C 6
ATOM 8244 O O . LEU A 1 22 ? 15.347 10.978 11.680 1.00 0.00 22 LEU A O 6
ATOM 8260 N N . SER A 1 23 ? 15.698 9.049 12.804 1.00 0.00 23 SER A N 6
ATOM 8261 C CA . SER A 1 23 ? 16.915 8.672 12.110 1.00 0.00 23 SER A CA 6
ATOM 8262 C C . SER A 1 23 ? 16.587 7.661 11.014 1.00 0.00 23 SER A C 6
ATOM 8263 O O . SER A 1 23 ? 17.441 6.881 10.593 1.00 0.00 23 SER A O 6
ATOM 8271 N N . GLU A 1 24 ? 15.325 7.678 10.578 1.00 0.00 24 GLU A N 6
ATOM 8272 C CA . GLU A 1 24 ? 14.823 6.766 9.545 1.00 0.00 24 GLU A CA 6
ATOM 8273 C C . GLU A 1 24 ? 15.749 6.692 8.330 1.00 0.00 24 GLU A C 6
ATOM 8274 O O . GLU A 1 24 ? 15.579 5.822 7.475 1.00 0.00 24 GLU A O 6
ATOM 8286 N N . GLN A 1 25 ? 16.711 7.610 8.250 1.00 0.00 25 GLN A N 6
ATOM 8287 C CA . GLN A 1 25 ? 17.667 7.636 7.146 1.00 0.00 25 GLN A CA 6
ATOM 8288 C C . GLN A 1 25 ? 17.008 8.082 5.851 1.00 0.00 25 GLN A C 6
ATOM 8289 O O . GLN A 1 25 ? 15.921 8.662 5.855 1.00 0.00 25 GLN A O 6
ATOM 8303 N N . ARG A 1 26 ? 17.689 7.805 4.746 1.00 0.00 26 ARG A N 6
ATOM 8304 C CA . ARG A 1 26 ? 17.203 8.153 3.421 1.00 0.00 26 ARG A CA 6
ATOM 8305 C C . ARG A 1 26 ? 15.755 7.699 3.224 1.00 0.00 26 ARG A C 6
ATOM 8306 O O . ARG A 1 26 ? 15.325 6.705 3.810 1.00 0.00 26 ARG A O 6
ATOM 8327 N N . PRO A 1 27 ? 14.982 8.425 2.394 1.00 0.00 27 PRO A N 6
ATOM 8328 C CA . PRO A 1 27 ? 13.585 8.102 2.119 1.00 0.00 27 PRO A CA 6
ATOM 8329 C C . PRO A 1 27 ? 13.441 7.026 1.047 1.00 0.00 27 PRO A C 6
ATOM 8330 O O . PRO A 1 27 ? 12.381 6.882 0.438 1.00 0.00 27 PRO A O 6
ATOM 8341 N N . VAL A 1 28 ? 14.513 6.271 0.824 1.00 0.00 28 VAL A N 6
ATOM 8342 C CA . VAL A 1 28 ? 14.508 5.213 -0.179 1.00 0.00 28 VAL A CA 6
ATOM 8343 C C . VAL A 1 28 ? 13.888 3.929 0.366 1.00 0.00 28 VAL A C 6
ATOM 8344 O O . VAL A 1 28 ? 14.317 3.408 1.395 1.00 0.00 28 VAL A O 6
ATOM 8357 N N . ASP A 1 29 ? 12.873 3.429 -0.336 1.00 0.00 29 ASP A N 6
ATOM 8358 C CA . ASP A 1 29 ? 12.187 2.204 0.062 1.00 0.00 29 ASP A CA 6
ATOM 8359 C C . ASP A 1 29 ? 11.731 2.274 1.517 1.00 0.00 29 ASP A C 6
ATOM 8360 O O . ASP A 1 29 ? 12.420 1.790 2.416 1.00 0.00 29 ASP A O 6
ATOM 8369 N N . ILE A 1 30 ? 10.570 2.880 1.745 1.00 0.00 30 ILE A N 6
ATOM 8370 C CA . ILE A 1 30 ? 10.032 3.005 3.093 1.00 0.00 30 ILE A CA 6
ATOM 8371 C C . ILE A 1 30 ? 9.554 1.651 3.613 1.00 0.00 30 ILE A C 6
ATOM 8372 O O . ILE A 1 30 ? 8.829 0.937 2.919 1.00 0.00 30 ILE A O 6
ATOM 8388 N N . PRO A 1 31 ? 9.955 1.275 4.843 1.00 0.00 31 PRO A N 6
ATOM 8389 C CA . PRO A 1 31 ? 9.557 -0.002 5.445 1.00 0.00 31 PRO A CA 6
ATOM 8390 C C . PRO A 1 31 ? 8.045 -0.167 5.503 1.00 0.00 31 PRO A C 6
ATOM 8391 O O . PRO A 1 31 ? 7.302 0.811 5.585 1.00 0.00 31 PRO A O 6
ATOM 8402 N N . GLU A 1 32 ? 7.603 -1.423 5.442 1.00 0.00 32 GLU A N 6
ATOM 8403 C CA . GLU A 1 32 ? 6.182 -1.767 5.492 1.00 0.00 32 GLU A CA 6
ATOM 8404 C C . GLU A 1 32 ? 5.458 -1.056 6.640 1.00 0.00 32 GLU A C 6
ATOM 8405 O O . GLU A 1 32 ? 4.230 -1.076 6.712 1.00 0.00 32 GLU A O 6
ATOM 8417 N N . ASP A 1 33 ? 6.222 -0.437 7.537 1.00 0.00 33 ASP A N 6
ATOM 8418 C CA . ASP A 1 33 ? 5.647 0.285 8.667 1.00 0.00 33 ASP A CA 6
ATOM 8419 C C . ASP A 1 33 ? 4.588 1.284 8.200 1.00 0.00 33 ASP A C 6
ATOM 8420 O O . ASP A 1 33 ? 3.549 1.443 8.842 1.00 0.00 33 ASP A O 6
ATOM 8429 N N . GLU A 1 34 ? 4.857 1.955 7.080 1.00 0.00 34 GLU A N 6
ATOM 8430 C CA . GLU A 1 34 ? 3.919 2.932 6.533 1.00 0.00 34 GLU A CA 6
ATOM 8431 C C . GLU A 1 34 ? 2.790 2.230 5.786 1.00 0.00 34 GLU A C 6
ATOM 8432 O O . GLU A 1 34 ? 1.719 2.798 5.573 1.00 0.00 34 GLU A O 6
ATOM 8444 N N . LEU A 1 35 ? 3.046 0.989 5.389 1.00 0.00 35 LEU A N 6
ATOM 8445 C CA . LEU A 1 35 ? 2.060 0.192 4.665 1.00 0.00 35 LEU A CA 6
ATOM 8446 C C . LEU A 1 35 ? 0.966 -0.298 5.609 1.00 0.00 35 LEU A C 6
ATOM 8447 O O . LEU A 1 35 ? -0.175 -0.504 5.198 1.00 0.00 35 LEU A O 6
ATOM 8463 N N . GLU A 1 36 ? 1.326 -0.485 6.876 1.00 0.00 36 GLU A N 6
ATOM 8464 C CA . GLU A 1 36 ? 0.381 -0.952 7.885 1.00 0.00 36 GLU A CA 6
ATOM 8465 C C . GLU A 1 36 ? -0.839 -0.039 7.962 1.00 0.00 36 GLU A C 6
ATOM 8466 O O . GLU A 1 36 ? -1.946 -0.492 8.252 1.00 0.00 36 GLU A O 6
ATOM 8478 N N . GLU A 1 37 ? -0.629 1.248 7.703 1.00 0.00 37 GLU A N 6
ATOM 8479 C CA . GLU A 1 37 ? -1.713 2.224 7.746 1.00 0.00 37 GLU A CA 6
ATOM 8480 C C . GLU A 1 37 ? -2.742 1.951 6.655 1.00 0.00 37 GLU A C 6
ATOM 8481 O O . GLU A 1 37 ? -3.938 2.178 6.846 1.00 0.00 37 GLU A O 6
ATOM 8493 N N . ILE A 1 38 ? -2.273 1.462 5.512 1.00 0.00 38 ILE A N 6
ATOM 8494 C CA . ILE A 1 38 ? -3.155 1.160 4.390 1.00 0.00 38 ILE A CA 6
ATOM 8495 C C . ILE A 1 38 ? -4.145 0.060 4.757 1.00 0.00 38 ILE A C 6
ATOM 8496 O O . ILE A 1 38 ? -5.358 0.223 4.608 1.00 0.00 38 ILE A O 6
ATOM 8512 N N . ARG A 1 39 ? -3.613 -1.056 5.241 1.00 0.00 39 ARG A N 6
ATOM 8513 C CA . ARG A 1 39 ? -4.432 -2.197 5.626 1.00 0.00 39 ARG A CA 6
ATOM 8514 C C . ARG A 1 39 ? -5.339 -1.862 6.801 1.00 0.00 39 ARG A C 6
ATOM 8515 O O . ARG A 1 39 ? -6.550 -1.791 6.647 1.00 0.00 39 ARG A O 6
ATOM 8536 N N . GLU A 1 40 ? -4.743 -1.627 7.965 1.00 0.00 40 GLU A N 6
ATOM 8537 C CA . GLU A 1 40 ? -5.505 -1.323 9.177 1.00 0.00 40 GLU A CA 6
ATOM 8538 C C . GLU A 1 40 ? -6.712 -0.428 8.886 1.00 0.00 40 GLU A C 6
ATOM 8539 O O . GLU A 1 40 ? -7.739 -0.530 9.550 1.00 0.00 40 GLU A O 6
ATOM 8551 N N . ALA A 1 41 ? -6.590 0.432 7.882 1.00 0.00 41 ALA A N 6
ATOM 8552 C CA . ALA A 1 41 ? -7.673 1.340 7.519 1.00 0.00 41 ALA A CA 6
ATOM 8553 C C . ALA A 1 41 ? -8.901 0.597 6.977 1.00 0.00 41 ALA A C 6
ATOM 8554 O O . ALA A 1 41 ? -9.875 0.370 7.699 1.00 0.00 41 ALA A O 6
ATOM 8561 N N . PHE A 1 42 ? -8.843 0.200 5.710 1.00 0.00 42 PHE A N 6
ATOM 8562 C CA . PHE A 1 42 ? -9.970 -0.477 5.073 1.00 0.00 42 PHE A CA 6
ATOM 8563 C C . PHE A 1 42 ? -10.075 -1.944 5.486 1.00 0.00 42 PHE A C 6
ATOM 8564 O O . PHE A 1 42 ? -11.173 -2.500 5.544 1.00 0.00 42 PHE A O 6
ATOM 8581 N N . LYS A 1 43 ? -8.938 -2.565 5.770 1.00 0.00 43 LYS A N 6
ATOM 8582 C CA . LYS A 1 43 ? -8.914 -3.968 6.170 1.00 0.00 43 LYS A CA 6
ATOM 8583 C C . LYS A 1 43 ? -9.817 -4.218 7.378 1.00 0.00 43 LYS A C 6
ATOM 8584 O O . LYS A 1 43 ? -10.507 -5.235 7.436 1.00 0.00 43 LYS A O 6
ATOM 8603 N N . VAL A 1 44 ? -9.815 -3.297 8.345 1.00 0.00 44 VAL A N 6
ATOM 8604 C CA . VAL A 1 44 ? -10.654 -3.462 9.529 1.00 0.00 44 VAL A CA 6
ATOM 8605 C C . VAL A 1 44 ? -12.126 -3.254 9.195 1.00 0.00 44 VAL A C 6
ATOM 8606 O O . VAL A 1 44 ? -12.991 -3.932 9.749 1.00 0.00 44 VAL A O 6
ATOM 8619 N N . PHE A 1 45 ? -12.414 -2.315 8.290 1.00 0.00 45 PHE A N 6
ATOM 8620 C CA . PHE A 1 45 ? -13.799 -2.058 7.900 1.00 0.00 45 PHE A CA 6
ATOM 8621 C C . PHE A 1 45 ? -14.429 -3.314 7.311 1.00 0.00 45 PHE A C 6
ATOM 8622 O O . PHE A 1 45 ? -15.653 -3.429 7.229 1.00 0.00 45 PHE A O 6
ATOM 8639 N N . ASP A 1 46 ? -13.582 -4.256 6.903 1.00 0.00 46 ASP A N 6
ATOM 8640 C CA . ASP A 1 46 ? -14.051 -5.515 6.340 1.00 0.00 46 ASP A CA 6
ATOM 8641 C C . ASP A 1 46 ? -14.670 -6.380 7.433 1.00 0.00 46 ASP A C 6
ATOM 8642 O O . ASP A 1 46 ? -13.980 -7.161 8.089 1.00 0.00 46 ASP A O 6
ATOM 8651 N N . ARG A 1 47 ? -15.976 -6.227 7.623 1.00 0.00 47 ARG A N 6
ATOM 8652 C CA . ARG A 1 47 ? -16.702 -6.970 8.646 1.00 0.00 47 ARG A CA 6
ATOM 8653 C C . ARG A 1 47 ? -16.570 -8.479 8.452 1.00 0.00 47 ARG A C 6
ATOM 8654 O O . ARG A 1 47 ? -16.517 -9.232 9.425 1.00 0.00 47 ARG A O 6
ATOM 8675 N N . ASP A 1 48 ? -16.516 -8.920 7.199 1.00 0.00 48 ASP A N 6
ATOM 8676 C CA . ASP A 1 48 ? -16.394 -10.344 6.900 1.00 0.00 48 ASP A CA 6
ATOM 8677 C C . ASP A 1 48 ? -14.964 -10.832 7.107 1.00 0.00 48 ASP A C 6
ATOM 8678 O O . ASP A 1 48 ? -14.721 -12.029 7.253 1.00 0.00 48 ASP A O 6
ATOM 8687 N N . GLY A 1 49 ? -14.021 -9.893 7.121 1.00 0.00 49 GLY A N 6
ATOM 8688 C CA . GLY A 1 49 ? -12.624 -10.238 7.321 1.00 0.00 49 GLY A CA 6
ATOM 8689 C C . GLY A 1 49 ? -12.106 -11.234 6.301 1.00 0.00 49 GLY A C 6
ATOM 8690 O O . GLY A 1 49 ? -11.070 -11.864 6.515 1.00 0.00 49 GLY A O 6
ATOM 8694 N N . ASN A 1 50 ? -12.819 -11.374 5.189 1.00 0.00 50 ASN A N 6
ATOM 8695 C CA . ASN A 1 50 ? -12.421 -12.304 4.137 1.00 0.00 50 ASN A CA 6
ATOM 8696 C C . ASN A 1 50 ? -11.346 -11.693 3.242 1.00 0.00 50 ASN A C 6
ATOM 8697 O O . ASN A 1 50 ? -10.889 -12.322 2.289 1.00 0.00 50 ASN A O 6
ATOM 8708 N N . GLY A 1 51 ? -10.945 -10.466 3.559 1.00 0.00 51 GLY A N 6
ATOM 8709 C CA . GLY A 1 51 ? -9.927 -9.791 2.775 1.00 0.00 51 GLY A CA 6
ATOM 8710 C C . GLY A 1 51 ? -10.519 -8.878 1.718 1.00 0.00 51 GLY A C 6
ATOM 8711 O O . GLY A 1 51 ? -9.825 -8.022 1.171 1.00 0.00 51 GLY A O 6
ATOM 8715 N N . PHE A 1 52 ? -11.805 -9.061 1.433 1.00 0.00 52 PHE A N 6
ATOM 8716 C CA . PHE A 1 52 ? -12.490 -8.248 0.435 1.00 0.00 52 PHE A CA 6
ATOM 8717 C C . PHE A 1 52 ? -13.538 -7.357 1.094 1.00 0.00 52 PHE A C 6
ATOM 8718 O O . PHE A 1 52 ? -14.217 -7.774 2.033 1.00 0.00 52 PHE A O 6
ATOM 8735 N N . ILE A 1 53 ? -13.665 -6.132 0.597 1.00 0.00 53 ILE A N 6
ATOM 8736 C CA . ILE A 1 53 ? -14.628 -5.180 1.139 1.00 0.00 53 ILE A CA 6
ATOM 8737 C C . ILE A 1 53 ? -15.724 -4.867 0.121 1.00 0.00 53 ILE A C 6
ATOM 8738 O O . ILE A 1 53 ? -15.471 -4.232 -0.902 1.00 0.00 53 ILE A O 6
ATOM 8754 N N . SER A 1 54 ? -16.940 -5.318 0.413 1.00 0.00 54 SER A N 6
ATOM 8755 C CA . SER A 1 54 ? -18.078 -5.086 -0.471 1.00 0.00 54 SER A CA 6
ATOM 8756 C C . SER A 1 54 ? -18.473 -3.612 -0.472 1.00 0.00 54 SER A C 6
ATOM 8757 O O . SER A 1 54 ? -17.857 -2.799 0.217 1.00 0.00 54 SER A O 6
ATOM 8765 N N . LYS A 1 55 ? -19.499 -3.270 -1.246 1.00 0.00 55 LYS A N 6
ATOM 8766 C CA . LYS A 1 55 ? -19.965 -1.889 -1.329 1.00 0.00 55 LYS A CA 6
ATOM 8767 C C . LYS A 1 55 ? -20.540 -1.421 0.005 1.00 0.00 55 LYS A C 6
ATOM 8768 O O . LYS A 1 55 ? -20.204 -0.340 0.492 1.00 0.00 55 LYS A O 6
ATOM 8787 N N . GLN A 1 56 ? -21.405 -2.242 0.593 1.00 0.00 56 GLN A N 6
ATOM 8788 C CA . GLN A 1 56 ? -22.037 -1.913 1.867 1.00 0.00 56 GLN A CA 6
ATOM 8789 C C . GLN A 1 56 ? -20.995 -1.667 2.954 1.00 0.00 56 GLN A C 6
ATOM 8790 O O . GLN A 1 56 ? -21.179 -0.811 3.820 1.00 0.00 56 GLN A O 6
ATOM 8804 N N . GLU A 1 57 ? -19.904 -2.422 2.904 1.00 0.00 57 GLU A N 6
ATOM 8805 C CA . GLU A 1 57 ? -18.835 -2.283 3.886 1.00 0.00 57 GLU A CA 6
ATOM 8806 C C . GLU A 1 57 ? -18.044 -0.999 3.654 1.00 0.00 57 GLU A C 6
ATOM 8807 O O . GLU A 1 57 ? -17.800 -0.228 4.586 1.00 0.00 57 GLU A O 6
ATOM 8819 N N . LEU A 1 58 ? -17.643 -0.772 2.406 1.00 0.00 58 LEU A N 6
ATOM 8820 C CA . LEU A 1 58 ? -16.886 0.425 2.062 1.00 0.00 58 LEU A CA 6
ATOM 8821 C C . LEU A 1 58 ? -17.725 1.671 2.317 1.00 0.00 58 LEU A C 6
ATOM 8822 O O . LEU A 1 58 ? -17.195 2.774 2.447 1.00 0.00 58 LEU A O 6
ATOM 8838 N N . GLY A 1 59 ? -19.041 1.482 2.386 1.00 0.00 59 GLY A N 6
ATOM 8839 C CA . GLY A 1 59 ? -19.937 2.595 2.637 1.00 0.00 59 GLY A CA 6
ATOM 8840 C C . GLY A 1 59 ? -19.728 3.175 4.018 1.00 0.00 59 GLY A C 6
ATOM 8841 O O . GLY A 1 59 ? -20.034 4.341 4.267 1.00 0.00 59 GLY A O 6
ATOM 8845 N N . THR A 1 60 ? -19.200 2.350 4.918 1.00 0.00 60 THR A N 6
ATOM 8846 C CA . THR A 1 60 ? -18.928 2.774 6.282 1.00 0.00 60 THR A CA 6
ATOM 8847 C C . THR A 1 60 ? -17.604 3.523 6.344 1.00 0.00 60 THR A C 6
ATOM 8848 O O . THR A 1 60 ? -17.431 4.443 7.143 1.00 0.00 60 THR A O 6
ATOM 8859 N N . ALA A 1 61 ? -16.671 3.117 5.487 1.00 0.00 61 ALA A N 6
ATOM 8860 C CA . ALA A 1 61 ? -15.358 3.749 5.428 1.00 0.00 61 ALA A CA 6
ATOM 8861 C C . ALA A 1 61 ? -15.463 5.182 4.914 1.00 0.00 61 ALA A C 6
ATOM 8862 O O . ALA A 1 61 ? -14.835 6.093 5.454 1.00 0.00 61 ALA A O 6
ATOM 8869 N N . MET A 1 62 ? -16.257 5.373 3.863 1.00 0.00 62 MET A N 6
ATOM 8870 C CA . MET A 1 62 ? -16.445 6.692 3.270 1.00 0.00 62 MET A CA 6
ATOM 8871 C C . MET A 1 62 ? -17.119 7.654 4.247 1.00 0.00 62 MET A C 6
ATOM 8872 O O . MET A 1 62 ? -16.645 8.772 4.452 1.00 0.00 62 MET A O 6
ATOM 8886 N N . ARG A 1 63 ? -18.224 7.217 4.846 1.00 0.00 63 ARG A N 6
ATOM 8887 C CA . ARG A 1 63 ? -18.956 8.049 5.795 1.00 0.00 63 ARG A CA 6
ATOM 8888 C C . ARG A 1 63 ? -18.101 8.363 7.019 1.00 0.00 63 ARG A C 6
ATOM 8889 O O . ARG A 1 63 ? -18.302 9.380 7.684 1.00 0.00 63 ARG A O 6
ATOM 8910 N N . SER A 1 64 ? -17.156 7.476 7.318 1.00 0.00 64 SER A N 6
ATOM 8911 C CA . SER A 1 64 ? -16.263 7.665 8.457 1.00 0.00 64 SER A CA 6
ATOM 8912 C C . SER A 1 64 ? -15.539 9.004 8.362 1.00 0.00 64 SER A C 6
ATOM 8913 O O . SER A 1 64 ? -15.320 9.675 9.371 1.00 0.00 64 SER A O 6
ATOM 8921 N N . LEU A 1 65 ? -15.172 9.388 7.143 1.00 0.00 65 LEU A N 6
ATOM 8922 C CA . LEU A 1 65 ? -14.475 10.649 6.914 1.00 0.00 65 LEU A CA 6
ATOM 8923 C C . LEU A 1 65 ? -15.434 11.829 7.038 1.00 0.00 65 LEU A C 6
ATOM 8924 O O . LEU A 1 65 ? -15.009 12.977 7.178 1.00 0.00 65 LEU A O 6
ATOM 8940 N N . GLY A 1 66 ? -16.728 11.535 6.987 1.00 0.00 66 GLY A N 6
ATOM 8941 C CA . GLY A 1 66 ? -17.733 12.575 7.088 1.00 0.00 66 GLY A CA 6
ATOM 8942 C C . GLY A 1 66 ? -18.501 12.761 5.796 1.00 0.00 66 GLY A C 6
ATOM 8943 O O . GLY A 1 66 ? -19.127 13.799 5.581 1.00 0.00 66 GLY A O 6
ATOM 8947 N N . TYR A 1 67 ? -18.453 11.751 4.932 1.00 0.00 67 TYR A N 6
ATOM 8948 C CA . TYR A 1 67 ? -19.150 11.803 3.651 1.00 0.00 67 TYR A CA 6
ATOM 8949 C C . TYR A 1 67 ? -20.108 10.626 3.503 1.00 0.00 67 TYR A C 6
ATOM 8950 O O . TYR A 1 67 ? -19.704 9.533 3.107 1.00 0.00 67 TYR A O 6
ATOM 8968 N N . MET A 1 68 ? -21.378 10.859 3.822 1.00 0.00 68 MET A N 6
ATOM 8969 C CA . MET A 1 68 ? -22.397 9.819 3.727 1.00 0.00 68 MET A CA 6
ATOM 8970 C C . MET A 1 68 ? -22.604 9.391 2.272 1.00 0.00 68 MET A C 6
ATOM 8971 O O . MET A 1 68 ? -23.127 10.161 1.467 1.00 0.00 68 MET A O 6
ATOM 8985 N N . PRO A 1 69 ? -22.196 8.157 1.910 1.00 0.00 69 PRO A N 6
ATOM 8986 C CA . PRO A 1 69 ? -22.342 7.651 0.548 1.00 0.00 69 PRO A CA 6
ATOM 8987 C C . PRO A 1 69 ? -23.707 7.019 0.298 1.00 0.00 69 PRO A C 6
ATOM 8988 O O . PRO A 1 69 ? -24.163 6.173 1.069 1.00 0.00 69 PRO A O 6
ATOM 8999 N N . ASN A 1 70 ? -24.353 7.437 -0.785 1.00 0.00 70 ASN A N 6
ATOM 9000 C CA . ASN A 1 70 ? -25.662 6.907 -1.149 1.00 0.00 70 ASN A CA 6
ATOM 9001 C C . ASN A 1 70 ? -25.534 5.479 -1.654 1.00 0.00 70 ASN A C 6
ATOM 9002 O O . ASN A 1 70 ? -24.477 5.080 -2.142 1.00 0.00 70 ASN A O 6
ATOM 9013 N N . GLU A 1 71 ? -26.612 4.710 -1.535 1.00 0.00 71 GLU A N 6
ATOM 9014 C CA . GLU A 1 71 ? -26.611 3.332 -2.006 1.00 0.00 71 GLU A CA 6
ATOM 9015 C C . GLU A 1 71 ? -26.330 3.306 -3.503 1.00 0.00 71 GLU A C 6
ATOM 9016 O O . GLU A 1 71 ? -25.977 2.272 -4.068 1.00 0.00 71 GLU A O 6
ATOM 9028 N N . VAL A 1 72 ? -26.505 4.464 -4.134 1.00 0.00 72 VAL A N 6
ATOM 9029 C CA . VAL A 1 72 ? -26.269 4.616 -5.562 1.00 0.00 72 VAL A CA 6
ATOM 9030 C C . VAL A 1 72 ? -24.827 5.042 -5.837 1.00 0.00 72 VAL A C 6
ATOM 9031 O O . VAL A 1 72 ? -24.257 4.706 -6.874 1.00 0.00 72 VAL A O 6
ATOM 9044 N N . GLU A 1 73 ? -24.245 5.783 -4.895 1.00 0.00 73 GLU A N 6
ATOM 9045 C CA . GLU A 1 73 ? -22.873 6.267 -5.036 1.00 0.00 73 GLU A CA 6
ATOM 9046 C C . GLU A 1 73 ? -21.856 5.147 -4.832 1.00 0.00 73 GLU A C 6
ATOM 9047 O O . GLU A 1 73 ? -20.947 4.971 -5.641 1.00 0.00 73 GLU A O 6
ATOM 9059 N N . LEU A 1 74 ? -22.013 4.392 -3.749 1.00 0.00 74 LEU A N 6
ATOM 9060 C CA . LEU A 1 74 ? -21.096 3.295 -3.440 1.00 0.00 74 LEU A CA 6
ATOM 9061 C C . LEU A 1 74 ? -20.981 2.311 -4.604 1.00 0.00 74 LEU A C 6
ATOM 9062 O O . LEU A 1 74 ? -20.074 1.478 -4.634 1.00 0.00 74 LEU A O 6
ATOM 9078 N N . GLU A 1 75 ? -21.898 2.411 -5.560 1.00 0.00 75 GLU A N 6
ATOM 9079 C CA . GLU A 1 75 ? -21.891 1.527 -6.719 1.00 0.00 75 GLU A CA 6
ATOM 9080 C C . GLU A 1 75 ? -20.873 1.986 -7.762 1.00 0.00 75 GLU A C 6
ATOM 9081 O O . GLU A 1 75 ? -20.223 1.163 -8.407 1.00 0.00 75 GLU A O 6
ATOM 9093 N N . VAL A 1 76 ? -20.737 3.300 -7.924 1.00 0.00 76 VAL A N 6
ATOM 9094 C CA . VAL A 1 76 ? -19.800 3.853 -8.897 1.00 0.00 76 VAL A CA 6
ATOM 9095 C C . VAL A 1 76 ? -18.392 3.958 -8.323 1.00 0.00 76 VAL A C 6
ATOM 9096 O O . VAL A 1 76 ? -17.413 4.016 -9.065 1.00 0.00 76 VAL A O 6
ATOM 9109 N N . ILE A 1 77 ? -18.298 3.995 -7.000 1.00 0.00 77 ILE A N 6
ATOM 9110 C CA . ILE A 1 77 ? -17.011 4.096 -6.325 1.00 0.00 77 ILE A CA 6
ATOM 9111 C C . ILE A 1 77 ? -16.321 2.735 -6.219 1.00 0.00 77 ILE A C 6
ATOM 9112 O O . ILE A 1 77 ? -15.092 2.650 -6.222 1.00 0.00 77 ILE A O 6
ATOM 9128 N N . ILE A 1 78 ? -17.119 1.675 -6.136 1.00 0.00 78 ILE A N 6
ATOM 9129 C CA . ILE A 1 78 ? -16.587 0.319 -6.013 1.00 0.00 78 ILE A CA 6
ATOM 9130 C C . ILE A 1 78 ? -16.226 -0.280 -7.374 1.00 0.00 78 ILE A C 6
ATOM 9131 O O . ILE A 1 78 ? -15.415 -1.202 -7.456 1.00 0.00 78 ILE A O 6
ATOM 9147 N N . GLN A 1 79 ? -16.804 0.259 -8.442 1.00 0.00 79 GLN A N 6
ATOM 9148 C CA . GLN A 1 79 ? -16.535 -0.250 -9.784 1.00 0.00 79 GLN A CA 6
ATOM 9149 C C . GLN A 1 79 ? -15.214 0.297 -10.319 1.00 0.00 79 GLN A C 6
ATOM 9150 O O . GLN A 1 79 ? -14.691 -0.187 -11.323 1.00 0.00 79 GLN A O 6
ATOM 9164 N N . ARG A 1 80 ? -14.683 1.309 -9.638 1.00 0.00 80 ARG A N 6
ATOM 9165 C CA . ARG A 1 80 ? -13.420 1.922 -10.037 1.00 0.00 80 ARG A CA 6
ATOM 9166 C C . ARG A 1 80 ? -12.243 1.034 -9.647 1.00 0.00 80 ARG A C 6
ATOM 9167 O O . ARG A 1 80 ? -11.348 0.781 -10.454 1.00 0.00 80 ARG A O 6
ATOM 9188 N N . LEU A 1 81 ? -12.256 0.565 -8.405 1.00 0.00 81 LEU A N 6
ATOM 9189 C CA . LEU A 1 81 ? -11.194 -0.296 -7.895 1.00 0.00 81 LEU A CA 6
ATOM 9190 C C . LEU A 1 81 ? -11.392 -1.739 -8.349 1.00 0.00 81 LEU A C 6
ATOM 9191 O O . LEU A 1 81 ? -10.437 -2.415 -8.728 1.00 0.00 81 LEU A O 6
ATOM 9207 N N . ASP A 1 82 ? -12.638 -2.203 -8.306 1.00 0.00 82 ASP A N 6
ATOM 9208 C CA . ASP A 1 82 ? -12.966 -3.567 -8.706 1.00 0.00 82 ASP A CA 6
ATOM 9209 C C . ASP A 1 82 ? -12.716 -3.779 -10.199 1.00 0.00 82 ASP A C 6
ATOM 9210 O O . ASP A 1 82 ? -13.624 -3.631 -11.018 1.00 0.00 82 ASP A O 6
ATOM 9219 N N . MET A 1 83 ? -11.478 -4.124 -10.540 1.00 0.00 83 MET A N 6
ATOM 9220 C CA . MET A 1 83 ? -11.092 -4.349 -11.930 1.00 0.00 83 MET A CA 6
ATOM 9221 C C . MET A 1 83 ? -11.701 -5.633 -12.493 1.00 0.00 83 MET A C 6
ATOM 9222 O O . MET A 1 83 ? -12.371 -5.606 -13.526 1.00 0.00 83 MET A O 6
ATOM 9236 N N . ASP A 1 84 ? -11.467 -6.753 -11.814 1.00 0.00 84 ASP A N 6
ATOM 9237 C CA . ASP A 1 84 ? -11.980 -8.042 -12.269 1.00 0.00 84 ASP A CA 6
ATOM 9238 C C . ASP A 1 84 ? -13.503 -8.117 -12.159 1.00 0.00 84 ASP A C 6
ATOM 9239 O O . ASP A 1 84 ? -14.131 -9.005 -12.736 1.00 0.00 84 ASP A O 6
ATOM 9248 N N . GLY A 1 85 ? -14.088 -7.182 -11.415 1.00 0.00 85 GLY A N 6
ATOM 9249 C CA . GLY A 1 85 ? -15.532 -7.150 -11.258 1.00 0.00 85 GLY A CA 6
ATOM 9250 C C . GLY A 1 85 ? -16.071 -8.283 -10.404 1.00 0.00 85 GLY A C 6
ATOM 9251 O O . GLY A 1 85 ? -17.054 -8.927 -10.771 1.00 0.00 85 GLY A O 6
ATOM 9255 N N . ASP A 1 86 ? -15.437 -8.525 -9.260 1.00 0.00 86 ASP A N 6
ATOM 9256 C CA . ASP A 1 86 ? -15.870 -9.587 -8.357 1.00 0.00 86 ASP A CA 6
ATOM 9257 C C . ASP A 1 86 ? -16.834 -9.051 -7.303 1.00 0.00 86 ASP A C 6
ATOM 9258 O O . ASP A 1 86 ? -17.194 -9.756 -6.360 1.00 0.00 86 ASP A O 6
ATOM 9267 N N . GLY A 1 87 ? -17.249 -7.800 -7.471 1.00 0.00 87 GLY A N 6
ATOM 9268 C CA . GLY A 1 87 ? -18.165 -7.188 -6.526 1.00 0.00 87 GLY A CA 6
ATOM 9269 C C . GLY A 1 87 ? -17.454 -6.637 -5.304 1.00 0.00 87 GLY A C 6
ATOM 9270 O O . GLY A 1 87 ? -18.022 -5.846 -4.552 1.00 0.00 87 GLY A O 6
ATOM 9274 N N . GLN A 1 88 ? -16.207 -7.060 -5.106 1.00 0.00 88 GLN A N 6
ATOM 9275 C CA . GLN A 1 88 ? -15.414 -6.607 -3.968 1.00 0.00 88 GLN A CA 6
ATOM 9276 C C . GLN A 1 88 ? -14.024 -6.160 -4.416 1.00 0.00 88 GLN A C 6
ATOM 9277 O O . GLN A 1 88 ? -13.571 -6.508 -5.506 1.00 0.00 88 GLN A O 6
ATOM 9291 N N . VAL A 1 89 ? -13.352 -5.387 -3.564 1.00 0.00 89 VAL A N 6
ATOM 9292 C CA . VAL A 1 89 ? -12.015 -4.889 -3.871 1.00 0.00 89 VAL A CA 6
ATOM 9293 C C . VAL A 1 89 ? -10.948 -5.633 -3.073 1.00 0.00 89 VAL A C 6
ATOM 9294 O O . VAL A 1 89 ? -11.072 -5.801 -1.859 1.00 0.00 89 VAL A O 6
ATOM 9307 N N . ASP A 1 90 ? -9.900 -6.073 -3.765 1.00 0.00 90 ASP A N 6
ATOM 9308 C CA . ASP A 1 90 ? -8.806 -6.797 -3.126 1.00 0.00 90 ASP A CA 6
ATOM 9309 C C . ASP A 1 90 ? -7.702 -5.841 -2.680 1.00 0.00 90 ASP A C 6
ATOM 9310 O O . ASP A 1 90 ? -7.564 -4.744 -3.222 1.00 0.00 90 ASP A O 6
ATOM 9319 N N . PHE A 1 91 ? -6.924 -6.263 -1.684 1.00 0.00 91 PHE A N 6
ATOM 9320 C CA . PHE A 1 91 ? -5.831 -5.448 -1.153 1.00 0.00 91 PHE A CA 6
ATOM 9321 C C . PHE A 1 91 ? -4.953 -4.879 -2.266 1.00 0.00 91 PHE A C 6
ATOM 9322 O O . PHE A 1 91 ? -4.835 -3.664 -2.405 1.00 0.00 91 PHE A O 6
ATOM 9339 N N . GLU A 1 92 ? -4.339 -5.766 -3.047 1.00 0.00 92 GLU A N 6
ATOM 9340 C CA . GLU A 1 92 ? -3.458 -5.365 -4.144 1.00 0.00 92 GLU A CA 6
ATOM 9341 C C . GLU A 1 92 ? -4.054 -4.226 -4.971 1.00 0.00 92 GLU A C 6
ATOM 9342 O O . GLU A 1 92 ? -3.434 -3.177 -5.136 1.00 0.00 92 GLU A O 6
ATOM 9354 N N . GLU A 1 93 ? -5.253 -4.440 -5.497 1.00 0.00 93 GLU A N 6
ATOM 9355 C CA . GLU A 1 93 ? -5.921 -3.429 -6.309 1.00 0.00 93 GLU A CA 6
ATOM 9356 C C . GLU A 1 93 ? -5.964 -2.077 -5.595 1.00 0.00 93 GLU A C 6
ATOM 9357 O O . GLU A 1 93 ? -5.903 -1.025 -6.232 1.00 0.00 93 GLU A O 6
ATOM 9369 N N . PHE A 1 94 ? -6.057 -2.114 -4.268 1.00 0.00 94 PHE A N 6
ATOM 9370 C CA . PHE A 1 94 ? -6.122 -0.892 -3.470 1.00 0.00 94 PHE A CA 6
ATOM 9371 C C . PHE A 1 94 ? -4.734 -0.404 -3.046 1.00 0.00 94 PHE A C 6
ATOM 9372 O O . PHE A 1 94 ? -4.565 0.766 -2.700 1.00 0.00 94 PHE A O 6
ATOM 9389 N N . VAL A 1 95 ? -3.744 -1.292 -3.075 1.00 0.00 95 VAL A N 6
ATOM 9390 C CA . VAL A 1 95 ? -2.390 -0.925 -2.671 1.00 0.00 95 VAL A CA 6
ATOM 9391 C C . VAL A 1 95 ? -1.653 -0.185 -3.785 1.00 0.00 95 VAL A C 6
ATOM 9392 O O . VAL A 1 95 ? -0.776 0.636 -3.520 1.00 0.00 95 VAL A O 6
ATOM 9405 N N . THR A 1 96 ? -2.013 -0.478 -5.032 1.00 0.00 96 THR A N 6
ATOM 9406 C CA . THR A 1 96 ? -1.383 0.166 -6.179 1.00 0.00 96 THR A CA 6
ATOM 9407 C C . THR A 1 96 ? -2.010 1.529 -6.452 1.00 0.00 96 THR A C 6
ATOM 9408 O O . THR A 1 96 ? -1.307 2.508 -6.705 1.00 0.00 96 THR A O 6
ATOM 9419 N N . LEU A 1 97 ? -3.338 1.586 -6.398 1.00 0.00 97 LEU A N 6
ATOM 9420 C CA . LEU A 1 97 ? -4.060 2.830 -6.637 1.00 0.00 97 LEU A CA 6
ATOM 9421 C C . LEU A 1 97 ? -3.736 3.861 -5.562 1.00 0.00 97 LEU A C 6
ATOM 9422 O O . LEU A 1 97 ? -3.824 5.066 -5.796 1.00 0.00 97 LEU A O 6
ATOM 9438 N N . LEU A 1 98 ? -3.362 3.376 -4.384 1.00 0.00 98 LEU A N 6
ATOM 9439 C CA . LEU A 1 98 ? -3.020 4.248 -3.268 1.00 0.00 98 LEU A CA 6
ATOM 9440 C C . LEU A 1 98 ? -1.508 4.427 -3.172 1.00 0.00 98 LEU A C 6
ATOM 9441 O O . LEU A 1 98 ? -1.020 5.386 -2.573 1.00 0.00 98 LEU A O 6
ATOM 9457 N N . GLY A 1 99 ? -0.772 3.500 -3.779 1.00 0.00 99 GLY A N 6
ATOM 9458 C CA . GLY A 1 99 ? 0.677 3.563 -3.751 1.00 0.00 99 GLY A CA 6
ATOM 9459 C C . GLY A 1 99 ? 1.301 3.199 -5.089 1.00 0.00 99 GLY A C 6
ATOM 9460 O O . GLY A 1 99 ? 1.575 2.026 -5.341 1.00 0.00 99 GLY A O 6
ATOM 9464 N N . PRO A 1 100 ? 1.534 4.190 -5.973 1.00 0.00 100 PRO A N 6
ATOM 9465 C CA . PRO A 1 100 ? 2.137 3.949 -7.290 1.00 0.00 100 PRO A CA 6
ATOM 9466 C C . PRO A 1 100 ? 3.425 3.135 -7.200 1.00 0.00 100 PRO A C 6
ATOM 9467 O O . PRO A 1 100 ? 3.359 1.901 -7.387 1.00 0.00 100 PRO A O 6
ATOM 9481 N N . MET A 1 1 ? 49.724 26.580 26.234 1.00 0.00 1 MET A N 7
ATOM 9482 C CA . MET A 1 1 ? 50.521 25.722 25.320 1.00 0.00 1 MET A CA 7
ATOM 9483 C C . MET A 1 1 ? 50.554 24.278 25.822 1.00 0.00 1 MET A C 7
ATOM 9484 O O . MET A 1 1 ? 51.431 23.909 26.604 1.00 0.00 1 MET A O 7
ATOM 9500 N N . PRO A 1 2 ? 49.596 23.440 25.381 1.00 0.00 2 PRO A N 7
ATOM 9501 C CA . PRO A 1 2 ? 49.526 22.035 25.796 1.00 0.00 2 PRO A CA 7
ATOM 9502 C C . PRO A 1 2 ? 50.741 21.234 25.340 1.00 0.00 2 PRO A C 7
ATOM 9503 O O . PRO A 1 2 ? 51.167 21.335 24.190 1.00 0.00 2 PRO A O 7
ATOM 9514 N N . PHE A 1 3 ? 51.295 20.438 26.251 1.00 0.00 3 PHE A N 7
ATOM 9515 C CA . PHE A 1 3 ? 52.460 19.618 25.943 1.00 0.00 3 PHE A CA 7
ATOM 9516 C C . PHE A 1 3 ? 52.038 18.249 25.421 1.00 0.00 3 PHE A C 7
ATOM 9517 O O . PHE A 1 3 ? 52.841 17.522 24.836 1.00 0.00 3 PHE A O 7
ATOM 9534 N N . HIS A 1 4 ? 50.772 17.904 25.638 1.00 0.00 4 HIS A N 7
ATOM 9535 C CA . HIS A 1 4 ? 50.242 16.621 25.191 1.00 0.00 4 HIS A CA 7
ATOM 9536 C C . HIS A 1 4 ? 49.931 16.654 23.694 1.00 0.00 4 HIS A C 7
ATOM 9537 O O . HIS A 1 4 ? 49.581 17.703 23.151 1.00 0.00 4 HIS A O 7
ATOM 9552 N N . PRO A 1 5 ? 50.055 15.502 23.006 1.00 0.00 5 PRO A N 7
ATOM 9553 C CA . PRO A 1 5 ? 49.790 15.407 21.565 1.00 0.00 5 PRO A CA 7
ATOM 9554 C C . PRO A 1 5 ? 48.357 15.789 21.211 1.00 0.00 5 PRO A C 7
ATOM 9555 O O . PRO A 1 5 ? 47.404 15.291 21.814 1.00 0.00 5 PRO A O 7
ATOM 9566 N N . VAL A 1 6 ? 48.211 16.673 20.229 1.00 0.00 6 VAL A N 7
ATOM 9567 C CA . VAL A 1 6 ? 46.896 17.123 19.792 1.00 0.00 6 VAL A CA 7
ATOM 9568 C C . VAL A 1 6 ? 46.174 16.029 19.012 1.00 0.00 6 VAL A C 7
ATOM 9569 O O . VAL A 1 6 ? 46.400 15.852 17.815 1.00 0.00 6 VAL A O 7
ATOM 9582 N N . THR A 1 7 ? 45.304 15.297 19.701 1.00 0.00 7 THR A N 7
ATOM 9583 C CA . THR A 1 7 ? 44.547 14.218 19.078 1.00 0.00 7 THR A CA 7
ATOM 9584 C C . THR A 1 7 ? 43.241 14.735 18.483 1.00 0.00 7 THR A C 7
ATOM 9585 O O . THR A 1 7 ? 42.631 15.664 19.013 1.00 0.00 7 THR A O 7
ATOM 9596 N N . ALA A 1 8 ? 42.821 14.127 17.378 1.00 0.00 8 ALA A N 7
ATOM 9597 C CA . ALA A 1 8 ? 41.588 14.522 16.708 1.00 0.00 8 ALA A CA 7
ATOM 9598 C C . ALA A 1 8 ? 40.378 14.280 17.603 1.00 0.00 8 ALA A C 7
ATOM 9599 O O . ALA A 1 8 ? 40.139 13.159 18.050 1.00 0.00 8 ALA A O 7
ATOM 9606 N N . ALA A 1 9 ? 39.617 15.341 17.858 1.00 0.00 9 ALA A N 7
ATOM 9607 C CA . ALA A 1 9 ? 38.431 15.249 18.702 1.00 0.00 9 ALA A CA 7
ATOM 9608 C C . ALA A 1 9 ? 37.323 14.454 18.020 1.00 0.00 9 ALA A C 7
ATOM 9609 O O . ALA A 1 9 ? 36.279 14.189 18.617 1.00 0.00 9 ALA A O 7
ATOM 9616 N N . LEU A 1 10 ? 37.556 14.081 16.763 1.00 0.00 10 LEU A N 7
ATOM 9617 C CA . LEU A 1 10 ? 36.580 13.318 15.991 1.00 0.00 10 LEU A CA 7
ATOM 9618 C C . LEU A 1 10 ? 35.264 14.081 15.880 1.00 0.00 10 LEU A C 7
ATOM 9619 O O . LEU A 1 10 ? 34.276 13.735 16.527 1.00 0.00 10 LEU A O 7
ATOM 9635 N N . MET A 1 11 ? 35.262 15.123 15.054 1.00 0.00 11 MET A N 7
ATOM 9636 C CA . MET A 1 11 ? 34.072 15.943 14.856 1.00 0.00 11 MET A CA 7
ATOM 9637 C C . MET A 1 11 ? 32.915 15.107 14.319 1.00 0.00 11 MET A C 7
ATOM 9638 O O . MET A 1 11 ? 32.834 14.834 13.121 1.00 0.00 11 MET A O 7
ATOM 9652 N N . TYR A 1 12 ? 32.021 14.705 15.218 1.00 0.00 12 TYR A N 7
ATOM 9653 C CA . TYR A 1 12 ? 30.862 13.903 14.845 1.00 0.00 12 TYR A CA 7
ATOM 9654 C C . TYR A 1 12 ? 29.961 14.669 13.883 1.00 0.00 12 TYR A C 7
ATOM 9655 O O . TYR A 1 12 ? 29.723 14.227 12.759 1.00 0.00 12 TYR A O 7
ATOM 9673 N N . ARG A 1 13 ? 29.462 15.818 14.337 1.00 0.00 13 ARG A N 7
ATOM 9674 C CA . ARG A 1 13 ? 28.590 16.659 13.521 1.00 0.00 13 ARG A CA 7
ATOM 9675 C C . ARG A 1 13 ? 27.288 15.940 13.175 1.00 0.00 13 ARG A C 7
ATOM 9676 O O . ARG A 1 13 ? 27.196 14.715 13.266 1.00 0.00 13 ARG A O 7
ATOM 9697 N N . GLY A 1 14 ? 26.282 16.714 12.779 1.00 0.00 14 GLY A N 7
ATOM 9698 C CA . GLY A 1 14 ? 24.998 16.140 12.424 1.00 0.00 14 GLY A CA 7
ATOM 9699 C C . GLY A 1 14 ? 24.492 16.643 11.086 1.00 0.00 14 GLY A C 7
ATOM 9700 O O . GLY A 1 14 ? 23.286 16.784 10.884 1.00 0.00 14 GLY A O 7
ATOM 9704 N N . ILE A 1 15 ? 25.419 16.914 10.173 1.00 0.00 15 ILE A N 7
ATOM 9705 C CA . ILE A 1 15 ? 25.066 17.407 8.847 1.00 0.00 15 ILE A CA 7
ATOM 9706 C C . ILE A 1 15 ? 25.694 16.541 7.757 1.00 0.00 15 ILE A C 7
ATOM 9707 O O . ILE A 1 15 ? 26.790 16.007 7.928 1.00 0.00 15 ILE A O 7
ATOM 9723 N N . TYR A 1 16 ? 24.989 16.407 6.638 1.00 0.00 16 TYR A N 7
ATOM 9724 C CA . TYR A 1 16 ? 25.472 15.607 5.518 1.00 0.00 16 TYR A CA 7
ATOM 9725 C C . TYR A 1 16 ? 26.575 16.338 4.759 1.00 0.00 16 TYR A C 7
ATOM 9726 O O . TYR A 1 16 ? 26.501 17.550 4.552 1.00 0.00 16 TYR A O 7
ATOM 9744 N N . THR A 1 17 ? 27.596 15.593 4.347 1.00 0.00 17 THR A N 7
ATOM 9745 C CA . THR A 1 17 ? 28.719 16.167 3.614 1.00 0.00 17 THR A CA 7
ATOM 9746 C C . THR A 1 17 ? 28.793 15.606 2.196 1.00 0.00 17 THR A C 7
ATOM 9747 O O . THR A 1 17 ? 29.325 16.248 1.291 1.00 0.00 17 THR A O 7
ATOM 9758 N N . VAL A 1 18 ? 28.253 14.405 2.013 1.00 0.00 18 VAL A N 7
ATOM 9759 C CA . VAL A 1 18 ? 28.256 13.757 0.707 1.00 0.00 18 VAL A CA 7
ATOM 9760 C C . VAL A 1 18 ? 27.524 14.609 -0.332 1.00 0.00 18 VAL A C 7
ATOM 9761 O O . VAL A 1 18 ? 26.493 15.213 -0.031 1.00 0.00 18 VAL A O 7
ATOM 9774 N N . PRO A 1 19 ? 28.050 14.673 -1.572 1.00 0.00 19 PRO A N 7
ATOM 9775 C CA . PRO A 1 19 ? 27.444 15.462 -2.649 1.00 0.00 19 PRO A CA 7
ATOM 9776 C C . PRO A 1 19 ? 26.246 14.772 -3.294 1.00 0.00 19 PRO A C 7
ATOM 9777 O O . PRO A 1 19 ? 25.210 15.396 -3.523 1.00 0.00 19 PRO A O 7
ATOM 9788 N N . ASN A 1 20 ? 26.391 13.483 -3.592 1.00 0.00 20 ASN A N 7
ATOM 9789 C CA . ASN A 1 20 ? 25.316 12.723 -4.220 1.00 0.00 20 ASN A CA 7
ATOM 9790 C C . ASN A 1 20 ? 25.407 11.239 -3.874 1.00 0.00 20 ASN A C 7
ATOM 9791 O O . ASN A 1 20 ? 25.528 10.391 -4.759 1.00 0.00 20 ASN A O 7
ATOM 9802 N N . LEU A 1 21 ? 25.344 10.933 -2.582 1.00 0.00 21 LEU A N 7
ATOM 9803 C CA . LEU A 1 21 ? 25.412 9.552 -2.119 1.00 0.00 21 LEU A CA 7
ATOM 9804 C C . LEU A 1 21 ? 24.137 9.163 -1.381 1.00 0.00 21 LEU A C 7
ATOM 9805 O O . LEU A 1 21 ? 23.953 8.005 -1.006 1.00 0.00 21 LEU A O 7
ATOM 9821 N N . LEU A 1 22 ? 23.258 10.139 -1.178 1.00 0.00 22 LEU A N 7
ATOM 9822 C CA . LEU A 1 22 ? 21.996 9.907 -0.483 1.00 0.00 22 LEU A CA 7
ATOM 9823 C C . LEU A 1 22 ? 21.129 8.893 -1.228 1.00 0.00 22 LEU A C 7
ATOM 9824 O O . LEU A 1 22 ? 20.116 8.427 -0.703 1.00 0.00 22 LEU A O 7
ATOM 9840 N N . SER A 1 23 ? 21.530 8.555 -2.449 1.00 0.00 23 SER A N 7
ATOM 9841 C CA . SER A 1 23 ? 20.785 7.598 -3.261 1.00 0.00 23 SER A CA 7
ATOM 9842 C C . SER A 1 23 ? 20.888 6.187 -2.690 1.00 0.00 23 SER A C 7
ATOM 9843 O O . SER A 1 23 ? 19.945 5.402 -2.781 1.00 0.00 23 SER A O 7
ATOM 9851 N N . GLU A 1 24 ? 22.038 5.869 -2.102 1.00 0.00 24 GLU A N 7
ATOM 9852 C CA . GLU A 1 24 ? 22.258 4.546 -1.521 1.00 0.00 24 GLU A CA 7
ATOM 9853 C C . GLU A 1 24 ? 22.629 4.650 -0.044 1.00 0.00 24 GLU A C 7
ATOM 9854 O O . GLU A 1 24 ? 22.723 3.641 0.655 1.00 0.00 24 GLU A O 7
ATOM 9866 N N . GLN A 1 25 ? 22.834 5.875 0.429 1.00 0.00 25 GLN A N 7
ATOM 9867 C CA . GLN A 1 25 ? 23.198 6.103 1.822 1.00 0.00 25 GLN A CA 7
ATOM 9868 C C . GLN A 1 25 ? 21.997 5.910 2.735 1.00 0.00 25 GLN A C 7
ATOM 9869 O O . GLN A 1 25 ? 21.834 4.862 3.359 1.00 0.00 25 GLN A O 7
ATOM 9883 N N . ARG A 1 26 ? 21.160 6.931 2.804 1.00 0.00 26 ARG A N 7
ATOM 9884 C CA . ARG A 1 26 ? 19.964 6.890 3.638 1.00 0.00 26 ARG A CA 7
ATOM 9885 C C . ARG A 1 26 ? 18.979 5.841 3.117 1.00 0.00 26 ARG A C 7
ATOM 9886 O O . ARG A 1 26 ? 18.787 5.710 1.908 1.00 0.00 26 ARG A O 7
ATOM 9907 N N . PRO A 1 27 ? 18.343 5.073 4.025 1.00 0.00 27 PRO A N 7
ATOM 9908 C CA . PRO A 1 27 ? 17.380 4.033 3.642 1.00 0.00 27 PRO A CA 7
ATOM 9909 C C . PRO A 1 27 ? 16.219 4.587 2.822 1.00 0.00 27 PRO A C 7
ATOM 9910 O O . PRO A 1 27 ? 15.259 5.126 3.374 1.00 0.00 27 PRO A O 7
ATOM 9921 N N . VAL A 1 28 ? 16.315 4.453 1.503 1.00 0.00 28 VAL A N 7
ATOM 9922 C CA . VAL A 1 28 ? 15.271 4.938 0.609 1.00 0.00 28 VAL A CA 7
ATOM 9923 C C . VAL A 1 28 ? 14.010 4.092 0.737 1.00 0.00 28 VAL A C 7
ATOM 9924 O O . VAL A 1 28 ? 14.024 3.039 1.377 1.00 0.00 28 VAL A O 7
ATOM 9937 N N . ASP A 1 29 ? 12.925 4.558 0.121 1.00 0.00 29 ASP A N 7
ATOM 9938 C CA . ASP A 1 29 ? 11.648 3.850 0.167 1.00 0.00 29 ASP A CA 7
ATOM 9939 C C . ASP A 1 29 ? 11.144 3.736 1.602 1.00 0.00 29 ASP A C 7
ATOM 9940 O O . ASP A 1 29 ? 11.701 2.990 2.408 1.00 0.00 29 ASP A O 7
ATOM 9949 N N . ILE A 1 30 ? 10.086 4.480 1.913 1.00 0.00 30 ILE A N 7
ATOM 9950 C CA . ILE A 1 30 ? 9.510 4.467 3.252 1.00 0.00 30 ILE A CA 7
ATOM 9951 C C . ILE A 1 30 ? 9.231 3.037 3.712 1.00 0.00 30 ILE A C 7
ATOM 9952 O O . ILE A 1 30 ? 8.615 2.257 2.985 1.00 0.00 30 ILE A O 7
ATOM 9968 N N . PRO A 1 31 ? 9.684 2.670 4.928 1.00 0.00 31 PRO A N 7
ATOM 9969 C CA . PRO A 1 31 ? 9.478 1.327 5.476 1.00 0.00 31 PRO A CA 7
ATOM 9970 C C . PRO A 1 31 ? 8.008 0.924 5.467 1.00 0.00 31 PRO A C 7
ATOM 9971 O O . PRO A 1 31 ? 7.121 1.774 5.535 1.00 0.00 31 PRO A O 7
ATOM 9982 N N . GLU A 1 32 ? 7.766 -0.383 5.364 1.00 0.00 32 GLU A N 7
ATOM 9983 C CA . GLU A 1 32 ? 6.410 -0.934 5.345 1.00 0.00 32 GLU A CA 7
ATOM 9984 C C . GLU A 1 32 ? 5.566 -0.410 6.512 1.00 0.00 32 GLU A C 7
ATOM 9985 O O . GLU A 1 32 ? 4.364 -0.665 6.579 1.00 0.00 32 GLU A O 7
ATOM 9997 N N . ASP A 1 33 ? 6.205 0.315 7.426 1.00 0.00 33 ASP A N 7
ATOM 9998 C CA . ASP A 1 33 ? 5.513 0.883 8.576 1.00 0.00 33 ASP A CA 7
ATOM 9999 C C . ASP A 1 33 ? 4.310 1.709 8.127 1.00 0.00 33 ASP A C 7
ATOM 10000 O O . ASP A 1 33 ? 3.282 1.747 8.803 1.00 0.00 33 ASP A O 7
ATOM 10009 N N . GLU A 1 34 ? 4.446 2.366 6.976 1.00 0.00 34 GLU A N 7
ATOM 10010 C CA . GLU A 1 34 ? 3.372 3.191 6.428 1.00 0.00 34 GLU A CA 7
ATOM 10011 C C . GLU A 1 34 ? 2.391 2.340 5.628 1.00 0.00 34 GLU A C 7
ATOM 10012 O O . GLU A 1 34 ? 1.231 2.711 5.451 1.00 0.00 34 GLU A O 7
ATOM 10024 N N . LEU A 1 35 ? 2.870 1.196 5.146 1.00 0.00 35 LEU A N 7
ATOM 10025 C CA . LEU A 1 35 ? 2.042 0.290 4.357 1.00 0.00 35 LEU A CA 7
ATOM 10026 C C . LEU A 1 35 ? 1.078 -0.484 5.253 1.00 0.00 35 LEU A C 7
ATOM 10027 O O . LEU A 1 35 ? -0.011 -0.865 4.826 1.00 0.00 35 LEU A O 7
ATOM 10043 N N . GLU A 1 36 ? 1.490 -0.709 6.496 1.00 0.00 36 GLU A N 7
ATOM 10044 C CA . GLU A 1 36 ? 0.674 -1.445 7.458 1.00 0.00 36 GLU A CA 7
ATOM 10045 C C . GLU A 1 36 ? -0.640 -0.720 7.743 1.00 0.00 36 GLU A C 7
ATOM 10046 O O . GLU A 1 36 ? -1.679 -1.353 7.928 1.00 0.00 36 GLU A O 7
ATOM 10058 N N . GLU A 1 37 ? -0.587 0.608 7.774 1.00 0.00 37 GLU A N 7
ATOM 10059 C CA . GLU A 1 37 ? -1.773 1.415 8.047 1.00 0.00 37 GLU A CA 7
ATOM 10060 C C . GLU A 1 37 ? -2.748 1.388 6.872 1.00 0.00 37 GLU A C 7
ATOM 10061 O O . GLU A 1 37 ? -3.943 1.638 7.040 1.00 0.00 37 GLU A O 7
ATOM 10073 N N . ILE A 1 38 ? -2.237 1.077 5.685 1.00 0.00 38 ILE A N 7
ATOM 10074 C CA . ILE A 1 38 ? -3.067 1.025 4.486 1.00 0.00 38 ILE A CA 7
ATOM 10075 C C . ILE A 1 38 ? -4.158 -0.029 4.615 1.00 0.00 38 ILE A C 7
ATOM 10076 O O . ILE A 1 38 ? -5.345 0.289 4.695 1.00 0.00 38 ILE A O 7
ATOM 10092 N N . ARG A 1 39 ? -3.738 -1.286 4.633 1.00 0.00 39 ARG A N 7
ATOM 10093 C CA . ARG A 1 39 ? -4.657 -2.409 4.732 1.00 0.00 39 ARG A CA 7
ATOM 10094 C C . ARG A 1 39 ? -5.417 -2.402 6.053 1.00 0.00 39 ARG A C 7
ATOM 10095 O O . ARG A 1 39 ? -6.633 -2.566 6.067 1.00 0.00 39 ARG A O 7
ATOM 10116 N N . GLU A 1 40 ? -4.706 -2.193 7.156 1.00 0.00 40 GLU A N 7
ATOM 10117 C CA . GLU A 1 40 ? -5.327 -2.177 8.478 1.00 0.00 40 GLU A CA 7
ATOM 10118 C C . GLU A 1 40 ? -6.531 -1.238 8.510 1.00 0.00 40 GLU A C 7
ATOM 10119 O O . GLU A 1 40 ? -7.412 -1.372 9.357 1.00 0.00 40 GLU A O 7
ATOM 10131 N N . ALA A 1 41 ? -6.577 -0.305 7.564 1.00 0.00 41 ALA A N 7
ATOM 10132 C CA . ALA A 1 41 ? -7.669 0.662 7.501 1.00 0.00 41 ALA A CA 7
ATOM 10133 C C . ALA A 1 41 ? -8.924 0.077 6.854 1.00 0.00 41 ALA A C 7
ATOM 10134 O O . ALA A 1 41 ? -9.961 -0.075 7.505 1.00 0.00 41 ALA A O 7
ATOM 10141 N N . PHE A 1 42 ? -8.829 -0.260 5.576 1.00 0.00 42 PHE A N 7
ATOM 10142 C CA . PHE A 1 42 ? -9.968 -0.796 4.845 1.00 0.00 42 PHE A CA 7
ATOM 10143 C C . PHE A 1 42 ? -10.292 -2.235 5.248 1.00 0.00 42 PHE A C 7
ATOM 10144 O O . PHE A 1 42 ? -11.402 -2.711 5.013 1.00 0.00 42 PHE A O 7
ATOM 10161 N N . LYS A 1 43 ? -9.334 -2.925 5.860 1.00 0.00 43 LYS A N 7
ATOM 10162 C CA . LYS A 1 43 ? -9.553 -4.310 6.272 1.00 0.00 43 LYS A CA 7
ATOM 10163 C C . LYS A 1 43 ? -10.400 -4.392 7.539 1.00 0.00 43 LYS A C 7
ATOM 10164 O O . LYS A 1 43 ? -11.206 -5.311 7.687 1.00 0.00 43 LYS A O 7
ATOM 10183 N N . VAL A 1 44 ? -10.224 -3.441 8.456 1.00 0.00 44 VAL A N 7
ATOM 10184 C CA . VAL A 1 44 ? -11.005 -3.451 9.690 1.00 0.00 44 VAL A CA 7
ATOM 10185 C C . VAL A 1 44 ? -12.472 -3.163 9.400 1.00 0.00 44 VAL A C 7
ATOM 10186 O O . VAL A 1 44 ? -13.356 -3.646 10.110 1.00 0.00 44 VAL A O 7
ATOM 10199 N N . PHE A 1 45 ? -12.734 -2.374 8.358 1.00 0.00 45 PHE A N 7
ATOM 10200 C CA . PHE A 1 45 ? -14.112 -2.059 7.986 1.00 0.00 45 PHE A CA 7
ATOM 10201 C C . PHE A 1 45 ? -14.832 -3.319 7.519 1.00 0.00 45 PHE A C 7
ATOM 10202 O O . PHE A 1 45 ? -16.061 -3.374 7.500 1.00 0.00 45 PHE A O 7
ATOM 10219 N N . ASP A 1 46 ? -14.052 -4.328 7.141 1.00 0.00 46 ASP A N 7
ATOM 10220 C CA . ASP A 1 46 ? -14.606 -5.597 6.686 1.00 0.00 46 ASP A CA 7
ATOM 10221 C C . ASP A 1 46 ? -15.226 -6.352 7.856 1.00 0.00 46 ASP A C 7
ATOM 10222 O O . ASP A 1 46 ? -14.542 -7.093 8.562 1.00 0.00 46 ASP A O 7
ATOM 10231 N N . ARG A 1 47 ? -16.525 -6.154 8.055 1.00 0.00 47 ARG A N 7
ATOM 10232 C CA . ARG A 1 47 ? -17.243 -6.801 9.148 1.00 0.00 47 ARG A CA 7
ATOM 10233 C C . ARG A 1 47 ? -17.112 -8.319 9.080 1.00 0.00 47 ARG A C 7
ATOM 10234 O O . ARG A 1 47 ? -16.991 -8.984 10.110 1.00 0.00 47 ARG A O 7
ATOM 10255 N N . ASP A 1 48 ? -17.133 -8.866 7.868 1.00 0.00 48 ASP A N 7
ATOM 10256 C CA . ASP A 1 48 ? -17.016 -10.308 7.683 1.00 0.00 48 ASP A CA 7
ATOM 10257 C C . ASP A 1 48 ? -15.566 -10.760 7.819 1.00 0.00 48 ASP A C 7
ATOM 10258 O O . ASP A 1 48 ? -15.291 -11.936 8.058 1.00 0.00 48 ASP A O 7
ATOM 10267 N N . GLY A 1 49 ? -14.643 -9.813 7.668 1.00 0.00 49 GLY A N 7
ATOM 10268 C CA . GLY A 1 49 ? -13.229 -10.122 7.780 1.00 0.00 49 GLY A CA 7
ATOM 10269 C C . GLY A 1 49 ? -12.791 -11.212 6.821 1.00 0.00 49 GLY A C 7
ATOM 10270 O O . GLY A 1 49 ? -11.782 -11.877 7.051 1.00 0.00 49 GLY A O 7
ATOM 10274 N N . ASN A 1 50 ? -13.546 -11.390 5.742 1.00 0.00 50 ASN A N 7
ATOM 10275 C CA . ASN A 1 50 ? -13.232 -12.409 4.748 1.00 0.00 50 ASN A CA 7
ATOM 10276 C C . ASN A 1 50 ? -12.067 -11.972 3.862 1.00 0.00 50 ASN A C 7
ATOM 10277 O O . ASN A 1 50 ? -11.609 -12.728 3.005 1.00 0.00 50 ASN A O 7
ATOM 10288 N N . GLY A 1 51 ? -11.594 -10.746 4.077 1.00 0.00 51 GLY A N 7
ATOM 10289 C CA . GLY A 1 51 ? -10.483 -10.229 3.298 1.00 0.00 51 GLY A CA 7
ATOM 10290 C C . GLY A 1 51 ? -10.936 -9.353 2.145 1.00 0.00 51 GLY A C 7
ATOM 10291 O O . GLY A 1 51 ? -10.117 -8.713 1.487 1.00 0.00 51 GLY A O 7
ATOM 10295 N N . PHE A 1 52 ? -12.242 -9.327 1.903 1.00 0.00 52 PHE A N 7
ATOM 10296 C CA . PHE A 1 52 ? -12.802 -8.525 0.821 1.00 0.00 52 PHE A CA 7
ATOM 10297 C C . PHE A 1 52 ? -13.827 -7.531 1.360 1.00 0.00 52 PHE A C 7
ATOM 10298 O O . PHE A 1 52 ? -14.503 -7.799 2.354 1.00 0.00 52 PHE A O 7
ATOM 10315 N N . ILE A 1 53 ? -13.940 -6.385 0.696 1.00 0.00 53 ILE A N 7
ATOM 10316 C CA . ILE A 1 53 ? -14.882 -5.353 1.114 1.00 0.00 53 ILE A CA 7
ATOM 10317 C C . ILE A 1 53 ? -15.996 -5.172 0.087 1.00 0.00 53 ILE A C 7
ATOM 10318 O O . ILE A 1 53 ? -15.735 -4.986 -1.101 1.00 0.00 53 ILE A O 7
ATOM 10334 N N . SER A 1 54 ? -17.237 -5.222 0.560 1.00 0.00 54 SER A N 7
ATOM 10335 C CA . SER A 1 54 ? -18.398 -5.061 -0.309 1.00 0.00 54 SER A CA 7
ATOM 10336 C C . SER A 1 54 ? -18.853 -3.606 -0.332 1.00 0.00 54 SER A C 7
ATOM 10337 O O . SER A 1 54 ? -18.233 -2.748 0.295 1.00 0.00 54 SER A O 7
ATOM 10345 N N . LYS A 1 55 ? -19.930 -3.329 -1.058 1.00 0.00 55 LYS A N 7
ATOM 10346 C CA . LYS A 1 55 ? -20.457 -1.973 -1.155 1.00 0.00 55 LYS A CA 7
ATOM 10347 C C . LYS A 1 55 ? -20.935 -1.465 0.203 1.00 0.00 55 LYS A C 7
ATOM 10348 O O . LYS A 1 55 ? -20.598 -0.356 0.615 1.00 0.00 55 LYS A O 7
ATOM 10367 N N . GLN A 1 56 ? -21.719 -2.288 0.894 1.00 0.00 56 GLN A N 7
ATOM 10368 C CA . GLN A 1 56 ? -22.261 -1.920 2.199 1.00 0.00 56 GLN A CA 7
ATOM 10369 C C . GLN A 1 56 ? -21.155 -1.677 3.221 1.00 0.00 56 GLN A C 7
ATOM 10370 O O . GLN A 1 56 ? -21.311 -0.862 4.130 1.00 0.00 56 GLN A O 7
ATOM 10384 N N . GLU A 1 57 ? -20.040 -2.385 3.072 1.00 0.00 57 GLU A N 7
ATOM 10385 C CA . GLU A 1 57 ? -18.918 -2.235 3.993 1.00 0.00 57 GLU A CA 7
ATOM 10386 C C . GLU A 1 57 ? -18.116 -0.977 3.669 1.00 0.00 57 GLU A C 7
ATOM 10387 O O . GLU A 1 57 ? -17.815 -0.172 4.552 1.00 0.00 57 GLU A O 7
ATOM 10399 N N . LEU A 1 58 ? -17.768 -0.816 2.395 1.00 0.00 58 LEU A N 7
ATOM 10400 C CA . LEU A 1 58 ? -17.007 0.347 1.954 1.00 0.00 58 LEU A CA 7
ATOM 10401 C C . LEU A 1 58 ? -17.788 1.629 2.222 1.00 0.00 58 LEU A C 7
ATOM 10402 O O . LEU A 1 58 ? -17.211 2.713 2.312 1.00 0.00 58 LEU A O 7
ATOM 10418 N N . GLY A 1 59 ? -19.106 1.493 2.350 1.00 0.00 59 GLY A N 7
ATOM 10419 C CA . GLY A 1 59 ? -19.949 2.645 2.607 1.00 0.00 59 GLY A CA 7
ATOM 10420 C C . GLY A 1 59 ? -19.700 3.236 3.979 1.00 0.00 59 GLY A C 7
ATOM 10421 O O . GLY A 1 59 ? -20.020 4.397 4.233 1.00 0.00 59 GLY A O 7
ATOM 10425 N N . THR A 1 60 ? -19.125 2.429 4.866 1.00 0.00 60 THR A N 7
ATOM 10426 C CA . THR A 1 60 ? -18.821 2.868 6.220 1.00 0.00 60 THR A CA 7
ATOM 10427 C C . THR A 1 60 ? -17.457 3.547 6.263 1.00 0.00 60 THR A C 7
ATOM 10428 O O . THR A 1 60 ? -17.211 4.426 7.088 1.00 0.00 60 THR A O 7
ATOM 10439 N N . ALA A 1 61 ? -16.572 3.123 5.366 1.00 0.00 61 ALA A N 7
ATOM 10440 C CA . ALA A 1 61 ? -15.230 3.689 5.287 1.00 0.00 61 ALA A CA 7
ATOM 10441 C C . ALA A 1 61 ? -15.271 5.133 4.797 1.00 0.00 61 ALA A C 7
ATOM 10442 O O . ALA A 1 61 ? -14.675 6.023 5.405 1.00 0.00 61 ALA A O 7
ATOM 10449 N N . MET A 1 62 ? -15.975 5.355 3.691 1.00 0.00 62 MET A N 7
ATOM 10450 C CA . MET A 1 62 ? -16.093 6.688 3.104 1.00 0.00 62 MET A CA 7
ATOM 10451 C C . MET A 1 62 ? -16.677 7.695 4.093 1.00 0.00 62 MET A C 7
ATOM 10452 O O . MET A 1 62 ? -16.135 8.787 4.265 1.00 0.00 62 MET A O 7
ATOM 10466 N N . ARG A 1 63 ? -17.783 7.332 4.738 1.00 0.00 63 ARG A N 7
ATOM 10467 C CA . ARG A 1 63 ? -18.427 8.223 5.700 1.00 0.00 63 ARG A CA 7
ATOM 10468 C C . ARG A 1 63 ? -17.476 8.564 6.844 1.00 0.00 63 ARG A C 7
ATOM 10469 O O . ARG A 1 63 ? -17.627 9.592 7.505 1.00 0.00 63 ARG A O 7
ATOM 10490 N N . SER A 1 64 ? -16.496 7.695 7.070 1.00 0.00 64 SER A N 7
ATOM 10491 C CA . SER A 1 64 ? -15.514 7.901 8.128 1.00 0.00 64 SER A CA 7
ATOM 10492 C C . SER A 1 64 ? -14.438 8.887 7.684 1.00 0.00 64 SER A C 7
ATOM 10493 O O . SER A 1 64 ? -13.396 9.019 8.326 1.00 0.00 64 SER A O 7
ATOM 10501 N N . LEU A 1 65 ? -14.700 9.580 6.578 1.00 0.00 65 LEU A N 7
ATOM 10502 C CA . LEU A 1 65 ? -13.758 10.554 6.038 1.00 0.00 65 LEU A CA 7
ATOM 10503 C C . LEU A 1 65 ? -14.395 11.938 5.983 1.00 0.00 65 LEU A C 7
ATOM 10504 O O . LEU A 1 65 ? -13.701 12.952 5.918 1.00 0.00 65 LEU A O 7
ATOM 10520 N N . GLY A 1 66 ? -15.723 11.965 6.008 1.00 0.00 66 GLY A N 7
ATOM 10521 C CA . GLY A 1 66 ? -16.448 13.222 5.956 1.00 0.00 66 GLY A CA 7
ATOM 10522 C C . GLY A 1 66 ? -17.321 13.321 4.722 1.00 0.00 66 GLY A C 7
ATOM 10523 O O . GLY A 1 66 ? -17.785 14.403 4.364 1.00 0.00 66 GLY A O 7
ATOM 10527 N N . TYR A 1 67 ? -17.538 12.182 4.071 1.00 0.00 67 TYR A N 7
ATOM 10528 C CA . TYR A 1 67 ? -18.358 12.126 2.866 1.00 0.00 67 TYR A CA 7
ATOM 10529 C C . TYR A 1 67 ? -19.384 11.001 2.972 1.00 0.00 67 TYR A C 7
ATOM 10530 O O . TYR A 1 67 ? -19.024 9.826 3.021 1.00 0.00 67 TYR A O 7
ATOM 10548 N N . MET A 1 68 ? -20.663 11.369 3.007 1.00 0.00 68 MET A N 7
ATOM 10549 C CA . MET A 1 68 ? -21.737 10.387 3.113 1.00 0.00 68 MET A CA 7
ATOM 10550 C C . MET A 1 68 ? -22.125 9.840 1.736 1.00 0.00 68 MET A C 7
ATOM 10551 O O . MET A 1 68 ? -22.699 10.556 0.917 1.00 0.00 68 MET A O 7
ATOM 10565 N N . PRO A 1 69 ? -21.809 8.557 1.458 1.00 0.00 69 PRO A N 7
ATOM 10566 C CA . PRO A 1 69 ? -22.128 7.928 0.182 1.00 0.00 69 PRO A CA 7
ATOM 10567 C C . PRO A 1 69 ? -23.498 7.256 0.188 1.00 0.00 69 PRO A C 7
ATOM 10568 O O . PRO A 1 69 ? -23.843 6.539 1.128 1.00 0.00 69 PRO A O 7
ATOM 10579 N N . ASN A 1 70 ? -24.276 7.491 -0.864 1.00 0.00 70 ASN A N 7
ATOM 10580 C CA . ASN A 1 70 ? -25.603 6.899 -0.977 1.00 0.00 70 ASN A CA 7
ATOM 10581 C C . ASN A 1 70 ? -25.514 5.489 -1.547 1.00 0.00 70 ASN A C 7
ATOM 10582 O O . ASN A 1 70 ? -24.436 5.032 -1.927 1.00 0.00 70 ASN A O 7
ATOM 10593 N N . GLU A 1 71 ? -26.651 4.804 -1.606 1.00 0.00 71 GLU A N 7
ATOM 10594 C CA . GLU A 1 71 ? -26.699 3.450 -2.140 1.00 0.00 71 GLU A CA 7
ATOM 10595 C C . GLU A 1 71 ? -26.409 3.456 -3.638 1.00 0.00 71 GLU A C 7
ATOM 10596 O O . GLU A 1 71 ? -26.106 2.419 -4.229 1.00 0.00 71 GLU A O 7
ATOM 10608 N N . VAL A 1 72 ? -26.510 4.635 -4.245 1.00 0.00 72 VAL A N 7
ATOM 10609 C CA . VAL A 1 72 ? -26.263 4.789 -5.674 1.00 0.00 72 VAL A CA 7
ATOM 10610 C C . VAL A 1 72 ? -24.797 5.116 -5.947 1.00 0.00 72 VAL A C 7
ATOM 10611 O O . VAL A 1 72 ? -24.284 4.849 -7.033 1.00 0.00 72 VAL A O 7
ATOM 10624 N N . GLU A 1 73 ? -24.133 5.694 -4.951 1.00 0.00 73 GLU A N 7
ATOM 10625 C CA . GLU A 1 73 ? -22.730 6.075 -5.082 1.00 0.00 73 GLU A CA 7
ATOM 10626 C C . GLU A 1 73 ? -21.799 4.881 -4.888 1.00 0.00 73 GLU A C 7
ATOM 10627 O O . GLU A 1 73 ? -20.915 4.637 -5.706 1.00 0.00 73 GLU A O 7
ATOM 10639 N N . LEU A 1 74 ? -22.002 4.140 -3.802 1.00 0.00 74 LEU A N 7
ATOM 10640 C CA . LEU A 1 74 ? -21.168 2.978 -3.500 1.00 0.00 74 LEU A CA 7
ATOM 10641 C C . LEU A 1 74 ? -21.148 1.978 -4.656 1.00 0.00 74 LEU A C 7
ATOM 10642 O O . LEU A 1 74 ? -20.309 1.077 -4.689 1.00 0.00 74 LEU A O 7
ATOM 10658 N N . GLU A 1 75 ? -22.071 2.138 -5.600 1.00 0.00 75 GLU A N 7
ATOM 10659 C CA . GLU A 1 75 ? -22.150 1.244 -6.751 1.00 0.00 75 GLU A CA 7
ATOM 10660 C C . GLU A 1 75 ? -21.168 1.654 -7.846 1.00 0.00 75 GLU A C 7
ATOM 10661 O O . GLU A 1 75 ? -20.600 0.801 -8.530 1.00 0.00 75 GLU A O 7
ATOM 10673 N N . VAL A 1 76 ? -20.969 2.960 -8.013 1.00 0.00 76 VAL A N 7
ATOM 10674 C CA . VAL A 1 76 ? -20.060 3.467 -9.038 1.00 0.00 76 VAL A CA 7
ATOM 10675 C C . VAL A 1 76 ? -18.635 3.611 -8.512 1.00 0.00 76 VAL A C 7
ATOM 10676 O O . VAL A 1 76 ? -17.670 3.379 -9.240 1.00 0.00 76 VAL A O 7
ATOM 10689 N N . ILE A 1 77 ? -18.508 3.993 -7.247 1.00 0.00 77 ILE A N 7
ATOM 10690 C CA . ILE A 1 77 ? -17.201 4.171 -6.626 1.00 0.00 77 ILE A CA 7
ATOM 10691 C C . ILE A 1 77 ? -16.502 2.831 -6.416 1.00 0.00 77 ILE A C 7
ATOM 10692 O O . ILE A 1 77 ? -15.272 2.752 -6.433 1.00 0.00 77 ILE A O 7
ATOM 10708 N N . ILE A 1 78 ? -17.290 1.778 -6.229 1.00 0.00 78 ILE A N 7
ATOM 10709 C CA . ILE A 1 78 ? -16.738 0.446 -6.014 1.00 0.00 78 ILE A CA 7
ATOM 10710 C C . ILE A 1 78 ? -16.047 -0.080 -7.267 1.00 0.00 78 ILE A C 7
ATOM 10711 O O . ILE A 1 78 ? -15.014 -0.739 -7.178 1.00 0.00 78 ILE A O 7
ATOM 10727 N N . GLN A 1 79 ? -16.614 0.211 -8.432 1.00 0.00 79 GLN A N 7
ATOM 10728 C CA . GLN A 1 79 ? -16.046 -0.253 -9.692 1.00 0.00 79 GLN A CA 7
ATOM 10729 C C . GLN A 1 79 ? -14.625 0.268 -9.884 1.00 0.00 79 GLN A C 7
ATOM 10730 O O . GLN A 1 79 ? -13.752 -0.453 -10.369 1.00 0.00 79 GLN A O 7
ATOM 10744 N N . ARG A 1 80 ? -14.399 1.524 -9.506 1.00 0.00 80 ARG A N 7
ATOM 10745 C CA . ARG A 1 80 ? -13.083 2.142 -9.640 1.00 0.00 80 ARG A CA 7
ATOM 10746 C C . ARG A 1 80 ? -11.995 1.263 -9.031 1.00 0.00 80 ARG A C 7
ATOM 10747 O O . ARG A 1 80 ? -11.042 0.879 -9.710 1.00 0.00 80 ARG A O 7
ATOM 10768 N N . LEU A 1 81 ? -12.145 0.948 -7.749 1.00 0.00 81 LEU A N 7
ATOM 10769 C CA . LEU A 1 81 ? -11.175 0.115 -7.047 1.00 0.00 81 LEU A CA 7
ATOM 10770 C C . LEU A 1 81 ? -11.292 -1.339 -7.494 1.00 0.00 81 LEU A C 7
ATOM 10771 O O . LEU A 1 81 ? -10.294 -1.985 -7.816 1.00 0.00 81 LEU A O 7
ATOM 10787 N N . ASP A 1 82 ? -12.520 -1.842 -7.510 1.00 0.00 82 ASP A N 7
ATOM 10788 C CA . ASP A 1 82 ? -12.789 -3.217 -7.915 1.00 0.00 82 ASP A CA 7
ATOM 10789 C C . ASP A 1 82 ? -12.690 -3.368 -9.432 1.00 0.00 82 ASP A C 7
ATOM 10790 O O . ASP A 1 82 ? -13.704 -3.419 -10.131 1.00 0.00 82 ASP A O 7
ATOM 10799 N N . MET A 1 83 ? -11.460 -3.432 -9.931 1.00 0.00 83 MET A N 7
ATOM 10800 C CA . MET A 1 83 ? -11.217 -3.576 -11.363 1.00 0.00 83 MET A CA 7
ATOM 10801 C C . MET A 1 83 ? -11.717 -4.927 -11.872 1.00 0.00 83 MET A C 7
ATOM 10802 O O . MET A 1 83 ? -12.165 -5.044 -13.012 1.00 0.00 83 MET A O 7
ATOM 10816 N N . ASP A 1 84 ? -11.633 -5.943 -11.017 1.00 0.00 84 ASP A N 7
ATOM 10817 C CA . ASP A 1 84 ? -12.074 -7.287 -11.380 1.00 0.00 84 ASP A CA 7
ATOM 10818 C C . ASP A 1 84 ? -13.590 -7.346 -11.547 1.00 0.00 84 ASP A C 7
ATOM 10819 O O . ASP A 1 84 ? -14.118 -8.246 -12.200 1.00 0.00 84 ASP A O 7
ATOM 10828 N N . GLY A 1 85 ? -14.285 -6.379 -10.952 1.00 0.00 85 GLY A N 7
ATOM 10829 C CA . GLY A 1 85 ? -15.733 -6.334 -11.050 1.00 0.00 85 GLY A CA 7
ATOM 10830 C C . GLY A 1 85 ? -16.406 -7.500 -10.351 1.00 0.00 85 GLY A C 7
ATOM 10831 O O . GLY A 1 85 ? -17.501 -7.912 -10.736 1.00 0.00 85 GLY A O 7
ATOM 10835 N N . ASP A 1 86 ? -15.757 -8.030 -9.317 1.00 0.00 86 ASP A N 7
ATOM 10836 C CA . ASP A 1 86 ? -16.302 -9.159 -8.570 1.00 0.00 86 ASP A CA 7
ATOM 10837 C C . ASP A 1 86 ? -17.239 -8.686 -7.462 1.00 0.00 86 ASP A C 7
ATOM 10838 O O . ASP A 1 86 ? -17.834 -9.498 -6.752 1.00 0.00 86 ASP A O 7
ATOM 10847 N N . GLY A 1 87 ? -17.367 -7.371 -7.318 1.00 0.00 87 GLY A N 7
ATOM 10848 C CA . GLY A 1 87 ? -18.237 -6.817 -6.296 1.00 0.00 87 GLY A CA 7
ATOM 10849 C C . GLY A 1 87 ? -17.492 -6.450 -5.027 1.00 0.00 87 GLY A C 7
ATOM 10850 O O . GLY A 1 87 ? -18.036 -5.773 -4.155 1.00 0.00 87 GLY A O 7
ATOM 10854 N N . GLN A 1 88 ? -16.245 -6.901 -4.922 1.00 0.00 88 GLN A N 7
ATOM 10855 C CA . GLN A 1 88 ? -15.426 -6.613 -3.749 1.00 0.00 88 GLN A CA 7
ATOM 10856 C C . GLN A 1 88 ? -14.031 -6.145 -4.155 1.00 0.00 88 GLN A C 7
ATOM 10857 O O . GLN A 1 88 ? -13.520 -6.519 -5.211 1.00 0.00 88 GLN A O 7
ATOM 10871 N N . VAL A 1 89 ? -13.420 -5.325 -3.305 1.00 0.00 89 VAL A N 7
ATOM 10872 C CA . VAL A 1 89 ? -12.087 -4.798 -3.572 1.00 0.00 89 VAL A CA 7
ATOM 10873 C C . VAL A 1 89 ? -11.023 -5.557 -2.787 1.00 0.00 89 VAL A C 7
ATOM 10874 O O . VAL A 1 89 ? -11.144 -5.745 -1.575 1.00 0.00 89 VAL A O 7
ATOM 10887 N N . ASP A 1 90 ? -9.983 -5.995 -3.491 1.00 0.00 90 ASP A N 7
ATOM 10888 C CA . ASP A 1 90 ? -8.891 -6.733 -2.868 1.00 0.00 90 ASP A CA 7
ATOM 10889 C C . ASP A 1 90 ? -7.788 -5.792 -2.390 1.00 0.00 90 ASP A C 7
ATOM 10890 O O . ASP A 1 90 ? -7.607 -4.703 -2.934 1.00 0.00 90 ASP A O 7
ATOM 10899 N N . PHE A 1 91 ? -7.063 -6.222 -1.362 1.00 0.00 91 PHE A N 7
ATOM 10900 C CA . PHE A 1 91 ? -5.976 -5.432 -0.787 1.00 0.00 91 PHE A CA 7
ATOM 10901 C C . PHE A 1 91 ? -5.054 -4.844 -1.857 1.00 0.00 91 PHE A C 7
ATOM 10902 O O . PHE A 1 91 ? -4.879 -3.629 -1.933 1.00 0.00 91 PHE A O 7
ATOM 10919 N N . GLU A 1 92 ? -4.471 -5.714 -2.677 1.00 0.00 92 GLU A N 7
ATOM 10920 C CA . GLU A 1 92 ? -3.544 -5.290 -3.726 1.00 0.00 92 GLU A CA 7
ATOM 10921 C C . GLU A 1 92 ? -4.098 -4.138 -4.565 1.00 0.00 92 GLU A C 7
ATOM 10922 O O . GLU A 1 92 ? -3.427 -3.123 -4.752 1.00 0.00 92 GLU A O 7
ATOM 10934 N N . GLU A 1 93 ? -5.314 -4.298 -5.073 1.00 0.00 93 GLU A N 7
ATOM 10935 C CA . GLU A 1 93 ? -5.940 -3.265 -5.895 1.00 0.00 93 GLU A CA 7
ATOM 10936 C C . GLU A 1 93 ? -5.967 -1.912 -5.183 1.00 0.00 93 GLU A C 7
ATOM 10937 O O . GLU A 1 93 ? -5.961 -0.862 -5.829 1.00 0.00 93 GLU A O 7
ATOM 10949 N N . PHE A 1 94 ? -5.984 -1.941 -3.854 1.00 0.00 94 PHE A N 7
ATOM 10950 C CA . PHE A 1 94 ? -6.036 -0.713 -3.065 1.00 0.00 94 PHE A CA 7
ATOM 10951 C C . PHE A 1 94 ? -4.654 -0.090 -2.873 1.00 0.00 94 PHE A C 7
ATOM 10952 O O . PHE A 1 94 ? -4.479 1.112 -3.079 1.00 0.00 94 PHE A O 7
ATOM 10969 N N . VAL A 1 95 ? -3.677 -0.900 -2.475 1.00 0.00 95 VAL A N 7
ATOM 10970 C CA . VAL A 1 95 ? -2.324 -0.395 -2.246 1.00 0.00 95 VAL A CA 7
ATOM 10971 C C . VAL A 1 95 ? -1.733 0.254 -3.492 1.00 0.00 95 VAL A C 7
ATOM 10972 O O . VAL A 1 95 ? -0.878 1.133 -3.388 1.00 0.00 95 VAL A O 7
ATOM 10985 N N . THR A 1 96 ? -2.174 -0.176 -4.671 1.00 0.00 96 THR A N 7
ATOM 10986 C CA . THR A 1 96 ? -1.664 0.379 -5.921 1.00 0.00 96 THR A CA 7
ATOM 10987 C C . THR A 1 96 ? -2.212 1.779 -6.184 1.00 0.00 96 THR A C 7
ATOM 10988 O O . THR A 1 96 ? -1.448 2.719 -6.405 1.00 0.00 96 THR A O 7
ATOM 10999 N N . LEU A 1 97 ? -3.536 1.915 -6.159 1.00 0.00 97 LEU A N 7
ATOM 11000 C CA . LEU A 1 97 ? -4.172 3.206 -6.410 1.00 0.00 97 LEU A CA 7
ATOM 11001 C C . LEU A 1 97 ? -3.791 4.228 -5.343 1.00 0.00 97 LEU A C 7
ATOM 11002 O O . LEU A 1 97 ? -3.929 5.434 -5.549 1.00 0.00 97 LEU A O 7
ATOM 11018 N N . LEU A 1 98 ? -3.309 3.740 -4.204 1.00 0.00 98 LEU A N 7
ATOM 11019 C CA . LEU A 1 98 ? -2.910 4.614 -3.106 1.00 0.00 98 LEU A CA 7
ATOM 11020 C C . LEU A 1 98 ? -1.391 4.738 -3.036 1.00 0.00 98 LEU A C 7
ATOM 11021 O O . LEU A 1 98 ? -0.861 5.692 -2.464 1.00 0.00 98 LEU A O 7
ATOM 11037 N N . GLY A 1 99 ? -0.695 3.774 -3.630 1.00 0.00 99 GLY A N 7
ATOM 11038 C CA . GLY A 1 99 ? 0.757 3.789 -3.621 1.00 0.00 99 GLY A CA 7
ATOM 11039 C C . GLY A 1 99 ? 1.353 3.514 -4.991 1.00 0.00 99 GLY A C 7
ATOM 11040 O O . GLY A 1 99 ? 1.716 2.375 -5.289 1.00 0.00 99 GLY A O 7
ATOM 11044 N N . PRO A 1 100 ? 1.469 4.542 -5.851 1.00 0.00 100 PRO A N 7
ATOM 11045 C CA . PRO A 1 100 ? 2.029 4.385 -7.199 1.00 0.00 100 PRO A CA 7
ATOM 11046 C C . PRO A 1 100 ? 3.516 4.043 -7.171 1.00 0.00 100 PRO A C 7
ATOM 11047 O O . PRO A 1 100 ? 3.845 2.838 -7.187 1.00 0.00 100 PRO A O 7
ATOM 11061 N N . MET A 1 1 ? 14.666 -7.693 27.060 1.00 0.00 1 MET A N 8
ATOM 11062 C CA . MET A 1 1 ? 14.318 -8.635 28.158 1.00 0.00 1 MET A CA 8
ATOM 11063 C C . MET A 1 1 ? 13.857 -9.995 27.617 1.00 0.00 1 MET A C 8
ATOM 11064 O O . MET A 1 1 ? 14.391 -11.028 28.020 1.00 0.00 1 MET A O 8
ATOM 11080 N N . PRO A 1 2 ? 12.861 -10.030 26.700 1.00 0.00 2 PRO A N 8
ATOM 11081 C CA . PRO A 1 2 ? 12.366 -11.293 26.140 1.00 0.00 2 PRO A CA 8
ATOM 11082 C C . PRO A 1 2 ? 13.328 -11.890 25.119 1.00 0.00 2 PRO A C 8
ATOM 11083 O O . PRO A 1 2 ? 13.960 -11.166 24.349 1.00 0.00 2 PRO A O 8
ATOM 11094 N N . PHE A 1 3 ? 13.434 -13.216 25.120 1.00 0.00 3 PHE A N 8
ATOM 11095 C CA . PHE A 1 3 ? 14.320 -13.913 24.196 1.00 0.00 3 PHE A CA 8
ATOM 11096 C C . PHE A 1 3 ? 13.773 -13.862 22.773 1.00 0.00 3 PHE A C 8
ATOM 11097 O O . PHE A 1 3 ? 14.473 -14.195 21.817 1.00 0.00 3 PHE A O 8
ATOM 11114 N N . HIS A 1 4 ? 12.518 -13.444 22.642 1.00 0.00 4 HIS A N 8
ATOM 11115 C CA . HIS A 1 4 ? 11.877 -13.347 21.336 1.00 0.00 4 HIS A CA 8
ATOM 11116 C C . HIS A 1 4 ? 11.667 -11.883 20.941 1.00 0.00 4 HIS A C 8
ATOM 11117 O O . HIS A 1 4 ? 10.914 -11.163 21.597 1.00 0.00 4 HIS A O 8
ATOM 11132 N N . PRO A 1 5 ? 12.329 -11.421 19.860 1.00 0.00 5 PRO A N 8
ATOM 11133 C CA . PRO A 1 5 ? 12.199 -10.036 19.395 1.00 0.00 5 PRO A CA 8
ATOM 11134 C C . PRO A 1 5 ? 10.835 -9.762 18.771 1.00 0.00 5 PRO A C 8
ATOM 11135 O O . PRO A 1 5 ? 10.349 -10.539 17.949 1.00 0.00 5 PRO A O 8
ATOM 11146 N N . VAL A 1 6 ? 10.222 -8.650 19.168 1.00 0.00 6 VAL A N 8
ATOM 11147 C CA . VAL A 1 6 ? 8.916 -8.269 18.646 1.00 0.00 6 VAL A CA 8
ATOM 11148 C C . VAL A 1 6 ? 9.007 -7.001 17.803 1.00 0.00 6 VAL A C 8
ATOM 11149 O O . VAL A 1 6 ? 8.407 -6.911 16.732 1.00 0.00 6 VAL A O 8
ATOM 11162 N N . THR A 1 7 ? 9.767 -6.025 18.292 1.00 0.00 7 THR A N 8
ATOM 11163 C CA . THR A 1 7 ? 9.940 -4.760 17.588 1.00 0.00 7 THR A CA 8
ATOM 11164 C C . THR A 1 7 ? 10.947 -3.866 18.303 1.00 0.00 7 THR A C 8
ATOM 11165 O O . THR A 1 7 ? 11.047 -3.883 19.530 1.00 0.00 7 THR A O 8
ATOM 11176 N N . ALA A 1 8 ? 11.694 -3.087 17.526 1.00 0.00 8 ALA A N 8
ATOM 11177 C CA . ALA A 1 8 ? 12.693 -2.183 18.080 1.00 0.00 8 ALA A CA 8
ATOM 11178 C C . ALA A 1 8 ? 12.464 -0.754 17.600 1.00 0.00 8 ALA A C 8
ATOM 11179 O O . ALA A 1 8 ? 12.297 -0.510 16.406 1.00 0.00 8 ALA A O 8
ATOM 11186 N N . ALA A 1 9 ? 12.457 0.186 18.540 1.00 0.00 9 ALA A N 8
ATOM 11187 C CA . ALA A 1 9 ? 12.244 1.591 18.214 1.00 0.00 9 ALA A CA 8
ATOM 11188 C C . ALA A 1 9 ? 13.553 2.275 17.837 1.00 0.00 9 ALA A C 8
ATOM 11189 O O . ALA A 1 9 ? 13.547 3.322 17.190 1.00 0.00 9 ALA A O 8
ATOM 11196 N N . LEU A 1 10 ? 14.669 1.668 18.252 1.00 0.00 10 LEU A N 8
ATOM 11197 C CA . LEU A 1 10 ? 16.009 2.192 17.972 1.00 0.00 10 LEU A CA 8
ATOM 11198 C C . LEU A 1 10 ? 16.334 3.388 18.867 1.00 0.00 10 LEU A C 8
ATOM 11199 O O . LEU A 1 10 ? 17.409 3.447 19.464 1.00 0.00 10 LEU A O 8
ATOM 11215 N N . MET A 1 11 ? 15.406 4.338 18.951 1.00 0.00 11 MET A N 8
ATOM 11216 C CA . MET A 1 11 ? 15.592 5.530 19.775 1.00 0.00 11 MET A CA 8
ATOM 11217 C C . MET A 1 11 ? 16.810 6.331 19.329 1.00 0.00 11 MET A C 8
ATOM 11218 O O . MET A 1 11 ? 17.509 5.950 18.390 1.00 0.00 11 MET A O 8
ATOM 11232 N N . TYR A 1 12 ? 17.057 7.447 20.009 1.00 0.00 12 TYR A N 8
ATOM 11233 C CA . TYR A 1 12 ? 18.190 8.305 19.684 1.00 0.00 12 TYR A CA 8
ATOM 11234 C C . TYR A 1 12 ? 19.497 7.654 20.125 1.00 0.00 12 TYR A C 8
ATOM 11235 O O . TYR A 1 12 ? 20.565 7.966 19.599 1.00 0.00 12 TYR A O 8
ATOM 11253 N N . ARG A 1 13 ? 19.394 6.741 21.090 1.00 0.00 13 ARG A N 8
ATOM 11254 C CA . ARG A 1 13 ? 20.557 6.029 21.616 1.00 0.00 13 ARG A CA 8
ATOM 11255 C C . ARG A 1 13 ? 21.558 6.997 22.241 1.00 0.00 13 ARG A C 8
ATOM 11256 O O . ARG A 1 13 ? 21.557 7.208 23.454 1.00 0.00 13 ARG A O 8
ATOM 11277 N N . GLY A 1 14 ? 22.411 7.580 21.405 1.00 0.00 14 GLY A N 8
ATOM 11278 C CA . GLY A 1 14 ? 23.407 8.517 21.890 1.00 0.00 14 GLY A CA 8
ATOM 11279 C C . GLY A 1 14 ? 24.479 8.800 20.858 1.00 0.00 14 GLY A C 8
ATOM 11280 O O . GLY A 1 14 ? 24.831 9.955 20.619 1.00 0.00 14 GLY A O 8
ATOM 11284 N N . ILE A 1 15 ? 24.999 7.740 20.245 1.00 0.00 15 ILE A N 8
ATOM 11285 C CA . ILE A 1 15 ? 26.035 7.874 19.228 1.00 0.00 15 ILE A CA 8
ATOM 11286 C C . ILE A 1 15 ? 25.442 7.735 17.829 1.00 0.00 15 ILE A C 8
ATOM 11287 O O . ILE A 1 15 ? 24.518 6.950 17.611 1.00 0.00 15 ILE A O 8
ATOM 11303 N N . TYR A 1 16 ? 25.977 8.501 16.883 1.00 0.00 16 TYR A N 8
ATOM 11304 C CA . TYR A 1 16 ? 25.494 8.461 15.508 1.00 0.00 16 TYR A CA 8
ATOM 11305 C C . TYR A 1 16 ? 26.053 7.247 14.769 1.00 0.00 16 TYR A C 8
ATOM 11306 O O . TYR A 1 16 ? 25.419 6.192 14.729 1.00 0.00 16 TYR A O 8
ATOM 11324 N N . THR A 1 17 ? 27.245 7.405 14.193 1.00 0.00 17 THR A N 8
ATOM 11325 C CA . THR A 1 17 ? 27.899 6.329 13.451 1.00 0.00 17 THR A CA 8
ATOM 11326 C C . THR A 1 17 ? 26.916 5.606 12.534 1.00 0.00 17 THR A C 8
ATOM 11327 O O . THR A 1 17 ? 26.519 4.471 12.801 1.00 0.00 17 THR A O 8
ATOM 11338 N N . VAL A 1 18 ? 26.527 6.273 11.451 1.00 0.00 18 VAL A N 8
ATOM 11339 C CA . VAL A 1 18 ? 25.589 5.698 10.494 1.00 0.00 18 VAL A CA 8
ATOM 11340 C C . VAL A 1 18 ? 26.321 4.915 9.402 1.00 0.00 18 VAL A C 8
ATOM 11341 O O . VAL A 1 18 ? 27.415 5.295 8.986 1.00 0.00 18 VAL A O 8
ATOM 11354 N N . PRO A 1 19 ? 25.723 3.803 8.925 1.00 0.00 19 PRO A N 8
ATOM 11355 C CA . PRO A 1 19 ? 26.327 2.972 7.880 1.00 0.00 19 PRO A CA 8
ATOM 11356 C C . PRO A 1 19 ? 26.210 3.600 6.494 1.00 0.00 19 PRO A C 8
ATOM 11357 O O . PRO A 1 19 ? 27.217 3.850 5.830 1.00 0.00 19 PRO A O 8
ATOM 11368 N N . ASN A 1 20 ? 24.978 3.851 6.062 1.00 0.00 20 ASN A N 8
ATOM 11369 C CA . ASN A 1 20 ? 24.728 4.448 4.753 1.00 0.00 20 ASN A CA 8
ATOM 11370 C C . ASN A 1 20 ? 23.441 5.268 4.767 1.00 0.00 20 ASN A C 8
ATOM 11371 O O . ASN A 1 20 ? 22.609 5.153 3.867 1.00 0.00 20 ASN A O 8
ATOM 11382 N N . LEU A 1 21 ? 23.285 6.096 5.794 1.00 0.00 21 LEU A N 8
ATOM 11383 C CA . LEU A 1 21 ? 22.101 6.937 5.928 1.00 0.00 21 LEU A CA 8
ATOM 11384 C C . LEU A 1 21 ? 22.134 8.086 4.925 1.00 0.00 21 LEU A C 8
ATOM 11385 O O . LEU A 1 21 ? 21.106 8.698 4.632 1.00 0.00 21 LEU A O 8
ATOM 11401 N N . LEU A 1 22 ? 23.321 8.374 4.402 1.00 0.00 22 LEU A N 8
ATOM 11402 C CA . LEU A 1 22 ? 23.491 9.454 3.435 1.00 0.00 22 LEU A CA 8
ATOM 11403 C C . LEU A 1 22 ? 23.131 8.997 2.025 1.00 0.00 22 LEU A C 8
ATOM 11404 O O . LEU A 1 22 ? 23.168 9.787 1.080 1.00 0.00 22 LEU A O 8
ATOM 11420 N N . SER A 1 23 ? 22.782 7.721 1.884 1.00 0.00 23 SER A N 8
ATOM 11421 C CA . SER A 1 23 ? 22.421 7.169 0.581 1.00 0.00 23 SER A CA 8
ATOM 11422 C C . SER A 1 23 ? 20.931 6.848 0.506 1.00 0.00 23 SER A C 8
ATOM 11423 O O . SER A 1 23 ? 20.371 6.723 -0.584 1.00 0.00 23 SER A O 8
ATOM 11431 N N . GLU A 1 24 ? 20.293 6.715 1.664 1.00 0.00 24 GLU A N 8
ATOM 11432 C CA . GLU A 1 24 ? 18.869 6.399 1.716 1.00 0.00 24 GLU A CA 8
ATOM 11433 C C . GLU A 1 24 ? 18.086 7.485 2.449 1.00 0.00 24 GLU A C 8
ATOM 11434 O O . GLU A 1 24 ? 17.108 7.197 3.142 1.00 0.00 24 GLU A O 8
ATOM 11446 N N . GLN A 1 25 ? 18.517 8.732 2.293 1.00 0.00 25 GLN A N 8
ATOM 11447 C CA . GLN A 1 25 ? 17.846 9.855 2.940 1.00 0.00 25 GLN A CA 8
ATOM 11448 C C . GLN A 1 25 ? 16.774 10.443 2.027 1.00 0.00 25 GLN A C 8
ATOM 11449 O O . GLN A 1 25 ? 16.141 11.446 2.361 1.00 0.00 25 GLN A O 8
ATOM 11463 N N . ARG A 1 26 ? 16.572 9.811 0.875 1.00 0.00 26 ARG A N 8
ATOM 11464 C CA . ARG A 1 26 ? 15.575 10.269 -0.087 1.00 0.00 26 ARG A CA 8
ATOM 11465 C C . ARG A 1 26 ? 14.169 9.861 0.351 1.00 0.00 26 ARG A C 8
ATOM 11466 O O . ARG A 1 26 ? 13.996 8.866 1.053 1.00 0.00 26 ARG A O 8
ATOM 11487 N N . PRO A 1 27 ? 13.141 10.633 -0.059 1.00 0.00 27 PRO A N 8
ATOM 11488 C CA . PRO A 1 27 ? 11.746 10.351 0.294 1.00 0.00 27 PRO A CA 8
ATOM 11489 C C . PRO A 1 27 ? 11.194 9.124 -0.426 1.00 0.00 27 PRO A C 8
ATOM 11490 O O . PRO A 1 27 ? 9.994 8.851 -0.369 1.00 0.00 27 PRO A O 8
ATOM 11501 N N . VAL A 1 28 ? 12.070 8.392 -1.107 1.00 0.00 28 VAL A N 8
ATOM 11502 C CA . VAL A 1 28 ? 11.664 7.194 -1.833 1.00 0.00 28 VAL A CA 8
ATOM 11503 C C . VAL A 1 28 ? 11.832 5.948 -0.972 1.00 0.00 28 VAL A C 8
ATOM 11504 O O . VAL A 1 28 ? 12.487 5.990 0.070 1.00 0.00 28 VAL A O 8
ATOM 11517 N N . ASP A 1 29 ? 11.229 4.845 -1.410 1.00 0.00 29 ASP A N 8
ATOM 11518 C CA . ASP A 1 29 ? 11.310 3.581 -0.683 1.00 0.00 29 ASP A CA 8
ATOM 11519 C C . ASP A 1 29 ? 10.647 3.702 0.683 1.00 0.00 29 ASP A C 8
ATOM 11520 O O . ASP A 1 29 ? 11.295 4.036 1.675 1.00 0.00 29 ASP A O 8
ATOM 11529 N N . ILE A 1 30 ? 9.349 3.428 0.723 1.00 0.00 30 ILE A N 8
ATOM 11530 C CA . ILE A 1 30 ? 8.585 3.509 1.960 1.00 0.00 30 ILE A CA 8
ATOM 11531 C C . ILE A 1 30 ? 8.640 2.191 2.730 1.00 0.00 30 ILE A C 8
ATOM 11532 O O . ILE A 1 30 ? 8.531 1.116 2.140 1.00 0.00 30 ILE A O 8
ATOM 11548 N N . PRO A 1 31 ? 8.813 2.257 4.064 1.00 0.00 31 PRO A N 8
ATOM 11549 C CA . PRO A 1 31 ? 8.882 1.063 4.907 1.00 0.00 31 PRO A CA 8
ATOM 11550 C C . PRO A 1 31 ? 7.502 0.478 5.181 1.00 0.00 31 PRO A C 8
ATOM 11551 O O . PRO A 1 31 ? 6.508 1.202 5.236 1.00 0.00 31 PRO A O 8
ATOM 11562 N N . GLU A 1 32 ? 7.455 -0.842 5.343 1.00 0.00 32 GLU A N 8
ATOM 11563 C CA . GLU A 1 32 ? 6.205 -1.547 5.614 1.00 0.00 32 GLU A CA 8
ATOM 11564 C C . GLU A 1 32 ? 5.449 -0.916 6.783 1.00 0.00 32 GLU A C 8
ATOM 11565 O O . GLU A 1 32 ? 4.262 -1.182 6.979 1.00 0.00 32 GLU A O 8
ATOM 11577 N N . ASP A 1 33 ? 6.142 -0.086 7.558 1.00 0.00 33 ASP A N 8
ATOM 11578 C CA . ASP A 1 33 ? 5.530 0.588 8.699 1.00 0.00 33 ASP A CA 8
ATOM 11579 C C . ASP A 1 33 ? 4.341 1.434 8.252 1.00 0.00 33 ASP A C 8
ATOM 11580 O O . ASP A 1 33 ? 3.259 1.353 8.833 1.00 0.00 33 ASP A O 8
ATOM 11589 N N . GLU A 1 34 ? 4.548 2.242 7.216 1.00 0.00 34 GLU A N 8
ATOM 11590 C CA . GLU A 1 34 ? 3.502 3.092 6.689 1.00 0.00 34 GLU A CA 8
ATOM 11591 C C . GLU A 1 34 ? 2.500 2.260 5.893 1.00 0.00 34 GLU A C 8
ATOM 11592 O O . GLU A 1 34 ? 1.344 2.648 5.720 1.00 0.00 34 GLU A O 8
ATOM 11604 N N . LEU A 1 35 ? 2.955 1.104 5.423 1.00 0.00 35 LEU A N 8
ATOM 11605 C CA . LEU A 1 35 ? 2.110 0.203 4.650 1.00 0.00 35 LEU A CA 8
ATOM 11606 C C . LEU A 1 35 ? 1.019 -0.396 5.533 1.00 0.00 35 LEU A C 8
ATOM 11607 O O . LEU A 1 35 ? -0.070 -0.720 5.058 1.00 0.00 35 LEU A O 8
ATOM 11623 N N . GLU A 1 36 ? 1.324 -0.542 6.820 1.00 0.00 36 GLU A N 8
ATOM 11624 C CA . GLU A 1 36 ? 0.377 -1.106 7.777 1.00 0.00 36 GLU A CA 8
ATOM 11625 C C . GLU A 1 36 ? -0.868 -0.232 7.893 1.00 0.00 36 GLU A C 8
ATOM 11626 O O . GLU A 1 36 ? -1.981 -0.739 8.042 1.00 0.00 36 GLU A O 8
ATOM 11638 N N . GLU A 1 37 ? -0.674 1.082 7.827 1.00 0.00 37 GLU A N 8
ATOM 11639 C CA . GLU A 1 37 ? -1.783 2.023 7.923 1.00 0.00 37 GLU A CA 8
ATOM 11640 C C . GLU A 1 37 ? -2.785 1.796 6.795 1.00 0.00 37 GLU A C 8
ATOM 11641 O O . GLU A 1 37 ? -3.980 2.049 6.950 1.00 0.00 37 GLU A O 8
ATOM 11653 N N . ILE A 1 38 ? -2.286 1.316 5.661 1.00 0.00 38 ILE A N 8
ATOM 11654 C CA . ILE A 1 38 ? -3.131 1.049 4.503 1.00 0.00 38 ILE A CA 8
ATOM 11655 C C . ILE A 1 38 ? -4.135 -0.058 4.802 1.00 0.00 38 ILE A C 8
ATOM 11656 O O . ILE A 1 38 ? -5.344 0.127 4.649 1.00 0.00 38 ILE A O 8
ATOM 11672 N N . ARG A 1 39 ? -3.626 -1.209 5.230 1.00 0.00 39 ARG A N 8
ATOM 11673 C CA . ARG A 1 39 ? -4.474 -2.349 5.552 1.00 0.00 39 ARG A CA 8
ATOM 11674 C C . ARG A 1 39 ? -5.458 -2.005 6.663 1.00 0.00 39 ARG A C 8
ATOM 11675 O O . ARG A 1 39 ? -6.656 -1.912 6.420 1.00 0.00 39 ARG A O 8
ATOM 11696 N N . GLU A 1 40 ? -4.942 -1.796 7.872 1.00 0.00 40 GLU A N 8
ATOM 11697 C CA . GLU A 1 40 ? -5.779 -1.477 9.032 1.00 0.00 40 GLU A CA 8
ATOM 11698 C C . GLU A 1 40 ? -6.910 -0.509 8.681 1.00 0.00 40 GLU A C 8
ATOM 11699 O O . GLU A 1 40 ? -7.942 -0.492 9.345 1.00 0.00 40 GLU A O 8
ATOM 11711 N N . ALA A 1 41 ? -6.720 0.288 7.637 1.00 0.00 41 ALA A N 8
ATOM 11712 C CA . ALA A 1 41 ? -7.731 1.253 7.221 1.00 0.00 41 ALA A CA 8
ATOM 11713 C C . ALA A 1 41 ? -8.974 0.572 6.641 1.00 0.00 41 ALA A C 8
ATOM 11714 O O . ALA A 1 41 ? -9.979 0.379 7.334 1.00 0.00 41 ALA A O 8
ATOM 11721 N N . PHE A 1 42 ? -8.895 0.190 5.372 1.00 0.00 42 PHE A N 8
ATOM 11722 C CA . PHE A 1 42 ? -10.021 -0.435 4.689 1.00 0.00 42 PHE A CA 8
ATOM 11723 C C . PHE A 1 42 ? -10.232 -1.886 5.118 1.00 0.00 42 PHE A C 8
ATOM 11724 O O . PHE A 1 42 ? -11.333 -2.421 4.990 1.00 0.00 42 PHE A O 8
ATOM 11741 N N . LYS A 1 43 ? -9.184 -2.516 5.632 1.00 0.00 43 LYS A N 8
ATOM 11742 C CA . LYS A 1 43 ? -9.274 -3.908 6.063 1.00 0.00 43 LYS A CA 8
ATOM 11743 C C . LYS A 1 43 ? -10.223 -4.066 7.250 1.00 0.00 43 LYS A C 8
ATOM 11744 O O . LYS A 1 43 ? -10.995 -5.024 7.304 1.00 0.00 43 LYS A O 8
ATOM 11763 N N . VAL A 1 44 ? -10.171 -3.130 8.199 1.00 0.00 44 VAL A N 8
ATOM 11764 C CA . VAL A 1 44 ? -11.042 -3.207 9.369 1.00 0.00 44 VAL A CA 8
ATOM 11765 C C . VAL A 1 44 ? -12.496 -2.944 8.999 1.00 0.00 44 VAL A C 8
ATOM 11766 O O . VAL A 1 44 ? -13.403 -3.527 9.593 1.00 0.00 44 VAL A O 8
ATOM 11779 N N . PHE A 1 45 ? -12.728 -2.063 8.021 1.00 0.00 45 PHE A N 8
ATOM 11780 C CA . PHE A 1 45 ? -14.097 -1.766 7.603 1.00 0.00 45 PHE A CA 8
ATOM 11781 C C . PHE A 1 45 ? -14.795 -3.037 7.129 1.00 0.00 45 PHE A C 8
ATOM 11782 O O . PHE A 1 45 ? -16.023 -3.092 7.052 1.00 0.00 45 PHE A O 8
ATOM 11799 N N . ASP A 1 46 ? -14.001 -4.059 6.814 1.00 0.00 46 ASP A N 8
ATOM 11800 C CA . ASP A 1 46 ? -14.543 -5.339 6.372 1.00 0.00 46 ASP A CA 8
ATOM 11801 C C . ASP A 1 46 ? -15.045 -6.128 7.577 1.00 0.00 46 ASP A C 8
ATOM 11802 O O . ASP A 1 46 ? -14.278 -6.821 8.246 1.00 0.00 46 ASP A O 8
ATOM 11811 N N . ARG A 1 47 ? -16.340 -6.012 7.844 1.00 0.00 47 ARG A N 8
ATOM 11812 C CA . ARG A 1 47 ? -16.964 -6.685 8.978 1.00 0.00 47 ARG A CA 8
ATOM 11813 C C . ARG A 1 47 ? -16.723 -8.195 8.957 1.00 0.00 47 ARG A C 8
ATOM 11814 O O . ARG A 1 47 ? -16.539 -8.811 10.006 1.00 0.00 47 ARG A O 8
ATOM 11835 N N . ASP A 1 48 ? -16.728 -8.787 7.767 1.00 0.00 48 ASP A N 8
ATOM 11836 C CA . ASP A 1 48 ? -16.524 -10.228 7.634 1.00 0.00 48 ASP A CA 8
ATOM 11837 C C . ASP A 1 48 ? -15.038 -10.586 7.605 1.00 0.00 48 ASP A C 8
ATOM 11838 O O . ASP A 1 48 ? -14.662 -11.727 7.878 1.00 0.00 48 ASP A O 8
ATOM 11847 N N . GLY A 1 49 ? -14.200 -9.608 7.278 1.00 0.00 49 GLY A N 8
ATOM 11848 C CA . GLY A 1 49 ? -12.765 -9.837 7.224 1.00 0.00 49 GLY A CA 8
ATOM 11849 C C . GLY A 1 49 ? -12.374 -10.992 6.318 1.00 0.00 49 GLY A C 8
ATOM 11850 O O . GLY A 1 49 ? -11.678 -11.913 6.746 1.00 0.00 49 GLY A O 8
ATOM 11854 N N . ASN A 1 50 ? -12.820 -10.947 5.064 1.00 0.00 50 ASN A N 8
ATOM 11855 C CA . ASN A 1 50 ? -12.496 -11.997 4.101 1.00 0.00 50 ASN A CA 8
ATOM 11856 C C . ASN A 1 50 ? -11.376 -11.546 3.170 1.00 0.00 50 ASN A C 8
ATOM 11857 O O . ASN A 1 50 ? -10.914 -12.311 2.323 1.00 0.00 50 ASN A O 8
ATOM 11868 N N . GLY A 1 51 ? -10.944 -10.299 3.335 1.00 0.00 51 GLY A N 8
ATOM 11869 C CA . GLY A 1 51 ? -9.889 -9.762 2.496 1.00 0.00 51 GLY A CA 8
ATOM 11870 C C . GLY A 1 51 ? -10.442 -8.940 1.350 1.00 0.00 51 GLY A C 8
ATOM 11871 O O . GLY A 1 51 ? -9.696 -8.257 0.646 1.00 0.00 51 GLY A O 8
ATOM 11875 N N . PHE A 1 52 ? -11.757 -9.010 1.165 1.00 0.00 52 PHE A N 8
ATOM 11876 C CA . PHE A 1 52 ? -12.427 -8.270 0.102 1.00 0.00 52 PHE A CA 8
ATOM 11877 C C . PHE A 1 52 ? -13.565 -7.434 0.676 1.00 0.00 52 PHE A C 8
ATOM 11878 O O . PHE A 1 52 ? -14.404 -7.941 1.422 1.00 0.00 52 PHE A O 8
ATOM 11895 N N . ILE A 1 53 ? -13.593 -6.155 0.321 1.00 0.00 53 ILE A N 8
ATOM 11896 C CA . ILE A 1 53 ? -14.623 -5.253 0.818 1.00 0.00 53 ILE A CA 8
ATOM 11897 C C . ILE A 1 53 ? -15.739 -5.059 -0.205 1.00 0.00 53 ILE A C 8
ATOM 11898 O O . ILE A 1 53 ? -15.485 -4.756 -1.370 1.00 0.00 53 ILE A O 8
ATOM 11914 N N . SER A 1 54 ? -16.977 -5.236 0.248 1.00 0.00 54 SER A N 8
ATOM 11915 C CA . SER A 1 54 ? -18.143 -5.083 -0.614 1.00 0.00 54 SER A CA 8
ATOM 11916 C C . SER A 1 54 ? -18.592 -3.627 -0.666 1.00 0.00 54 SER A C 8
ATOM 11917 O O . SER A 1 54 ? -17.990 -2.763 -0.028 1.00 0.00 54 SER A O 8
ATOM 11925 N N . LYS A 1 55 ? -19.650 -3.358 -1.425 1.00 0.00 55 LYS A N 8
ATOM 11926 C CA . LYS A 1 55 ? -20.168 -2.001 -1.551 1.00 0.00 55 LYS A CA 8
ATOM 11927 C C . LYS A 1 55 ? -20.769 -1.522 -0.233 1.00 0.00 55 LYS A C 8
ATOM 11928 O O . LYS A 1 55 ? -20.465 -0.423 0.235 1.00 0.00 55 LYS A O 8
ATOM 11947 N N . GLN A 1 56 ? -21.621 -2.354 0.361 1.00 0.00 56 GLN A N 8
ATOM 11948 C CA . GLN A 1 56 ? -22.268 -2.016 1.624 1.00 0.00 56 GLN A CA 8
ATOM 11949 C C . GLN A 1 56 ? -21.235 -1.706 2.702 1.00 0.00 56 GLN A C 8
ATOM 11950 O O . GLN A 1 56 ? -21.390 -0.757 3.471 1.00 0.00 56 GLN A O 8
ATOM 11964 N N . GLU A 1 57 ? -20.179 -2.513 2.751 1.00 0.00 57 GLU A N 8
ATOM 11965 C CA . GLU A 1 57 ? -19.115 -2.323 3.730 1.00 0.00 57 GLU A CA 8
ATOM 11966 C C . GLU A 1 57 ? -18.379 -1.012 3.475 1.00 0.00 57 GLU A C 8
ATOM 11967 O O . GLU A 1 57 ? -18.098 -0.250 4.402 1.00 0.00 57 GLU A O 8
ATOM 11979 N N . LEU A 1 58 ? -18.069 -0.760 2.210 1.00 0.00 58 LEU A N 8
ATOM 11980 C CA . LEU A 1 58 ? -17.377 0.460 1.818 1.00 0.00 58 LEU A CA 8
ATOM 11981 C C . LEU A 1 58 ? -18.216 1.680 2.189 1.00 0.00 58 LEU A C 8
ATOM 11982 O O . LEU A 1 58 ? -17.699 2.787 2.333 1.00 0.00 58 LEU A O 8
ATOM 11998 N N . GLY A 1 59 ? -19.519 1.458 2.353 1.00 0.00 59 GLY A N 8
ATOM 11999 C CA . GLY A 1 59 ? -20.417 2.541 2.708 1.00 0.00 59 GLY A CA 8
ATOM 12000 C C . GLY A 1 59 ? -20.114 3.102 4.080 1.00 0.00 59 GLY A C 8
ATOM 12001 O O . GLY A 1 59 ? -20.418 4.259 4.368 1.00 0.00 59 GLY A O 8
ATOM 12005 N N . THR A 1 60 ? -19.512 2.275 4.929 1.00 0.00 60 THR A N 8
ATOM 12006 C CA . THR A 1 60 ? -19.156 2.688 6.278 1.00 0.00 60 THR A CA 8
ATOM 12007 C C . THR A 1 60 ? -17.776 3.338 6.287 1.00 0.00 60 THR A C 8
ATOM 12008 O O . THR A 1 60 ? -17.439 4.100 7.192 1.00 0.00 60 THR A O 8
ATOM 12019 N N . ALA A 1 61 ? -16.983 3.024 5.266 1.00 0.00 61 ALA A N 8
ATOM 12020 C CA . ALA A 1 61 ? -15.639 3.577 5.141 1.00 0.00 61 ALA A CA 8
ATOM 12021 C C . ALA A 1 61 ? -15.678 5.038 4.704 1.00 0.00 61 ALA A C 8
ATOM 12022 O O . ALA A 1 61 ? -14.964 5.880 5.250 1.00 0.00 61 ALA A O 8
ATOM 12029 N N . MET A 1 62 ? -16.514 5.331 3.714 1.00 0.00 62 MET A N 8
ATOM 12030 C CA . MET A 1 62 ? -16.644 6.687 3.190 1.00 0.00 62 MET A CA 8
ATOM 12031 C C . MET A 1 62 ? -17.173 7.656 4.244 1.00 0.00 62 MET A C 8
ATOM 12032 O O . MET A 1 62 ? -16.606 8.730 4.445 1.00 0.00 62 MET A O 8
ATOM 12046 N N . ARG A 1 63 ? -18.260 7.277 4.912 1.00 0.00 63 ARG A N 8
ATOM 12047 C CA . ARG A 1 63 ? -18.860 8.129 5.937 1.00 0.00 63 ARG A CA 8
ATOM 12048 C C . ARG A 1 63 ? -17.832 8.540 6.986 1.00 0.00 63 ARG A C 8
ATOM 12049 O O . ARG A 1 63 ? -17.967 9.586 7.622 1.00 0.00 63 ARG A O 8
ATOM 12070 N N . SER A 1 64 ? -16.804 7.714 7.163 1.00 0.00 64 SER A N 8
ATOM 12071 C CA . SER A 1 64 ? -15.753 8.005 8.132 1.00 0.00 64 SER A CA 8
ATOM 12072 C C . SER A 1 64 ? -15.027 9.297 7.767 1.00 0.00 64 SER A C 8
ATOM 12073 O O . SER A 1 64 ? -14.723 10.117 8.634 1.00 0.00 64 SER A O 8
ATOM 12081 N N . LEU A 1 65 ? -14.755 9.468 6.477 1.00 0.00 65 LEU A N 8
ATOM 12082 C CA . LEU A 1 65 ? -14.066 10.658 5.988 1.00 0.00 65 LEU A CA 8
ATOM 12083 C C . LEU A 1 65 ? -14.956 11.892 6.109 1.00 0.00 65 LEU A C 8
ATOM 12084 O O . LEU A 1 65 ? -14.471 13.023 6.083 1.00 0.00 65 LEU A O 8
ATOM 12100 N N . GLY A 1 66 ? -16.259 11.663 6.240 1.00 0.00 66 GLY A N 8
ATOM 12101 C CA . GLY A 1 66 ? -17.199 12.763 6.365 1.00 0.00 66 GLY A CA 8
ATOM 12102 C C . GLY A 1 66 ? -18.196 12.805 5.224 1.00 0.00 66 GLY A C 8
ATOM 12103 O O . GLY A 1 66 ? -19.074 13.668 5.189 1.00 0.00 66 GLY A O 8
ATOM 12107 N N . TYR A 1 67 ? -18.061 11.868 4.290 1.00 0.00 67 TYR A N 8
ATOM 12108 C CA . TYR A 1 67 ? -18.960 11.795 3.143 1.00 0.00 67 TYR A CA 8
ATOM 12109 C C . TYR A 1 67 ? -19.882 10.586 3.262 1.00 0.00 67 TYR A C 8
ATOM 12110 O O . TYR A 1 67 ? -19.430 9.443 3.200 1.00 0.00 67 TYR A O 8
ATOM 12128 N N . MET A 1 68 ? -21.174 10.847 3.434 1.00 0.00 68 MET A N 8
ATOM 12129 C CA . MET A 1 68 ? -22.161 9.781 3.566 1.00 0.00 68 MET A CA 8
ATOM 12130 C C . MET A 1 68 ? -22.731 9.378 2.203 1.00 0.00 68 MET A C 8
ATOM 12131 O O . MET A 1 68 ? -23.499 10.129 1.600 1.00 0.00 68 MET A O 8
ATOM 12145 N N . PRO A 1 69 ? -22.358 8.186 1.692 1.00 0.00 69 PRO A N 8
ATOM 12146 C CA . PRO A 1 69 ? -22.839 7.693 0.405 1.00 0.00 69 PRO A CA 8
ATOM 12147 C C . PRO A 1 69 ? -24.122 6.882 0.539 1.00 0.00 69 PRO A C 8
ATOM 12148 O O . PRO A 1 69 ? -24.383 6.278 1.580 1.00 0.00 69 PRO A O 8
ATOM 12159 N N . ASN A 1 70 ? -24.921 6.873 -0.522 1.00 0.00 70 ASN A N 8
ATOM 12160 C CA . ASN A 1 70 ? -26.175 6.131 -0.530 1.00 0.00 70 ASN A CA 8
ATOM 12161 C C . ASN A 1 70 ? -26.012 4.802 -1.260 1.00 0.00 70 ASN A C 8
ATOM 12162 O O . ASN A 1 70 ? -24.925 4.479 -1.735 1.00 0.00 70 ASN A O 8
ATOM 12173 N N . GLU A 1 71 ? -27.096 4.040 -1.352 1.00 0.00 71 GLU A N 8
ATOM 12174 C CA . GLU A 1 71 ? -27.066 2.743 -2.021 1.00 0.00 71 GLU A CA 8
ATOM 12175 C C . GLU A 1 71 ? -26.630 2.877 -3.479 1.00 0.00 71 GLU A C 8
ATOM 12176 O O . GLU A 1 71 ? -26.153 1.916 -4.083 1.00 0.00 71 GLU A O 8
ATOM 12188 N N . VAL A 1 72 ? -26.794 4.071 -4.036 1.00 0.00 72 VAL A N 8
ATOM 12189 C CA . VAL A 1 72 ? -26.429 4.324 -5.426 1.00 0.00 72 VAL A CA 8
ATOM 12190 C C . VAL A 1 72 ? -24.980 4.795 -5.551 1.00 0.00 72 VAL A C 8
ATOM 12191 O O . VAL A 1 72 ? -24.359 4.644 -6.603 1.00 0.00 72 VAL A O 8
ATOM 12204 N N . GLU A 1 73 ? -24.448 5.363 -4.473 1.00 0.00 73 GLU A N 8
ATOM 12205 C CA . GLU A 1 73 ? -23.074 5.861 -4.473 1.00 0.00 73 GLU A CA 8
ATOM 12206 C C . GLU A 1 73 ? -22.067 4.736 -4.249 1.00 0.00 73 GLU A C 8
ATOM 12207 O O . GLU A 1 73 ? -21.104 4.599 -5.003 1.00 0.00 73 GLU A O 8
ATOM 12219 N N . LEU A 1 74 ? -22.293 3.935 -3.210 1.00 0.00 74 LEU A N 8
ATOM 12220 C CA . LEU A 1 74 ? -21.395 2.827 -2.885 1.00 0.00 74 LEU A CA 8
ATOM 12221 C C . LEU A 1 74 ? -21.193 1.890 -4.074 1.00 0.00 74 LEU A C 8
ATOM 12222 O O . LEU A 1 74 ? -20.288 1.056 -4.068 1.00 0.00 74 LEU A O 8
ATOM 12238 N N . GLU A 1 75 ? -22.039 2.028 -5.091 1.00 0.00 75 GLU A N 8
ATOM 12239 C CA . GLU A 1 75 ? -21.949 1.185 -6.279 1.00 0.00 75 GLU A CA 8
ATOM 12240 C C . GLU A 1 75 ? -20.960 1.750 -7.299 1.00 0.00 75 GLU A C 8
ATOM 12241 O O . GLU A 1 75 ? -20.297 0.994 -8.010 1.00 0.00 75 GLU A O 8
ATOM 12253 N N . VAL A 1 76 ? -20.860 3.076 -7.371 1.00 0.00 76 VAL A N 8
ATOM 12254 C CA . VAL A 1 76 ? -19.959 3.720 -8.325 1.00 0.00 76 VAL A CA 8
ATOM 12255 C C . VAL A 1 76 ? -18.568 3.953 -7.744 1.00 0.00 76 VAL A C 8
ATOM 12256 O O . VAL A 1 76 ? -17.593 4.070 -8.486 1.00 0.00 76 VAL A O 8
ATOM 12269 N N . ILE A 1 77 ? -18.476 4.019 -6.422 1.00 0.00 77 ILE A N 8
ATOM 12270 C CA . ILE A 1 77 ? -17.197 4.244 -5.757 1.00 0.00 77 ILE A CA 8
ATOM 12271 C C . ILE A 1 77 ? -16.367 2.964 -5.703 1.00 0.00 77 ILE A C 8
ATOM 12272 O O . ILE A 1 77 ? -15.137 3.007 -5.751 1.00 0.00 77 ILE A O 8
ATOM 12288 N N . ILE A 1 78 ? -17.048 1.829 -5.608 1.00 0.00 78 ILE A N 8
ATOM 12289 C CA . ILE A 1 78 ? -16.375 0.537 -5.544 1.00 0.00 78 ILE A CA 8
ATOM 12290 C C . ILE A 1 78 ? -15.671 0.200 -6.856 1.00 0.00 78 ILE A C 8
ATOM 12291 O O . ILE A 1 78 ? -14.487 -0.139 -6.861 1.00 0.00 78 ILE A O 8
ATOM 12307 N N . GLN A 1 79 ? -16.398 0.294 -7.967 1.00 0.00 79 GLN A N 8
ATOM 12308 C CA . GLN A 1 79 ? -15.846 -0.022 -9.282 1.00 0.00 79 GLN A CA 8
ATOM 12309 C C . GLN A 1 79 ? -14.634 0.841 -9.632 1.00 0.00 79 GLN A C 8
ATOM 12310 O O . GLN A 1 79 ? -13.960 0.584 -10.630 1.00 0.00 79 GLN A O 8
ATOM 12324 N N . ARG A 1 80 ? -14.352 1.856 -8.822 1.00 0.00 80 ARG A N 8
ATOM 12325 C CA . ARG A 1 80 ? -13.217 2.736 -9.084 1.00 0.00 80 ARG A CA 8
ATOM 12326 C C . ARG A 1 80 ? -11.901 2.006 -8.837 1.00 0.00 80 ARG A C 8
ATOM 12327 O O . ARG A 1 80 ? -10.906 2.245 -9.524 1.00 0.00 80 ARG A O 8
ATOM 12348 N N . LEU A 1 81 ? -11.904 1.118 -7.848 1.00 0.00 81 LEU A N 8
ATOM 12349 C CA . LEU A 1 81 ? -10.713 0.350 -7.501 1.00 0.00 81 LEU A CA 8
ATOM 12350 C C . LEU A 1 81 ? -10.864 -1.106 -7.932 1.00 0.00 81 LEU A C 8
ATOM 12351 O O . LEU A 1 81 ? -9.883 -1.772 -8.263 1.00 0.00 81 LEU A O 8
ATOM 12367 N N . ASP A 1 82 ? -12.102 -1.589 -7.925 1.00 0.00 82 ASP A N 8
ATOM 12368 C CA . ASP A 1 82 ? -12.393 -2.967 -8.306 1.00 0.00 82 ASP A CA 8
ATOM 12369 C C . ASP A 1 82 ? -12.237 -3.173 -9.810 1.00 0.00 82 ASP A C 8
ATOM 12370 O O . ASP A 1 82 ? -13.209 -3.107 -10.562 1.00 0.00 82 ASP A O 8
ATOM 12379 N N . MET A 1 83 ? -11.003 -3.421 -10.239 1.00 0.00 83 MET A N 8
ATOM 12380 C CA . MET A 1 83 ? -10.712 -3.641 -11.652 1.00 0.00 83 MET A CA 8
ATOM 12381 C C . MET A 1 83 ? -11.308 -4.960 -12.136 1.00 0.00 83 MET A C 8
ATOM 12382 O O . MET A 1 83 ? -11.753 -5.068 -13.280 1.00 0.00 83 MET A O 8
ATOM 12396 N N . ASP A 1 84 ? -11.317 -5.959 -11.259 1.00 0.00 84 ASP A N 8
ATOM 12397 C CA . ASP A 1 84 ? -11.859 -7.271 -11.603 1.00 0.00 84 ASP A CA 8
ATOM 12398 C C . ASP A 1 84 ? -13.370 -7.206 -11.803 1.00 0.00 84 ASP A C 8
ATOM 12399 O O . ASP A 1 84 ? -13.946 -8.014 -12.531 1.00 0.00 84 ASP A O 8
ATOM 12408 N N . GLY A 1 85 ? -14.006 -6.236 -11.153 1.00 0.00 85 GLY A N 8
ATOM 12409 C CA . GLY A 1 85 ? -15.443 -6.075 -11.276 1.00 0.00 85 GLY A CA 8
ATOM 12410 C C . GLY A 1 85 ? -16.220 -7.163 -10.561 1.00 0.00 85 GLY A C 8
ATOM 12411 O O . GLY A 1 85 ? -17.330 -7.507 -10.967 1.00 0.00 85 GLY A O 8
ATOM 12415 N N . ASP A 1 86 ? -15.642 -7.703 -9.493 1.00 0.00 86 ASP A N 8
ATOM 12416 C CA . ASP A 1 86 ? -16.294 -8.756 -8.725 1.00 0.00 86 ASP A CA 8
ATOM 12417 C C . ASP A 1 86 ? -17.102 -8.169 -7.572 1.00 0.00 86 ASP A C 8
ATOM 12418 O O . ASP A 1 86 ? -17.483 -8.879 -6.641 1.00 0.00 86 ASP A O 8
ATOM 12427 N N . GLY A 1 87 ? -17.359 -6.865 -7.642 1.00 0.00 87 GLY A N 8
ATOM 12428 C CA . GLY A 1 87 ? -18.126 -6.198 -6.605 1.00 0.00 87 GLY A CA 8
ATOM 12429 C C . GLY A 1 87 ? -17.339 -5.999 -5.323 1.00 0.00 87 GLY A C 8
ATOM 12430 O O . GLY A 1 87 ? -17.821 -5.361 -4.386 1.00 0.00 87 GLY A O 8
ATOM 12434 N N . GLN A 1 88 ? -16.126 -6.542 -5.278 1.00 0.00 88 GLN A N 8
ATOM 12435 C CA . GLN A 1 88 ? -15.279 -6.420 -4.098 1.00 0.00 88 GLN A CA 8
ATOM 12436 C C . GLN A 1 88 ? -13.865 -5.999 -4.486 1.00 0.00 88 GLN A C 8
ATOM 12437 O O . GLN A 1 88 ? -13.315 -6.474 -5.482 1.00 0.00 88 GLN A O 8
ATOM 12451 N N . VAL A 1 89 ? -13.280 -5.105 -3.694 1.00 0.00 89 VAL A N 8
ATOM 12452 C CA . VAL A 1 89 ? -11.931 -4.616 -3.955 1.00 0.00 89 VAL A CA 8
ATOM 12453 C C . VAL A 1 89 ? -10.899 -5.360 -3.114 1.00 0.00 89 VAL A C 8
ATOM 12454 O O . VAL A 1 89 ? -11.018 -5.439 -1.892 1.00 0.00 89 VAL A O 8
ATOM 12467 N N . ASP A 1 90 ? -9.887 -5.908 -3.782 1.00 0.00 90 ASP A N 8
ATOM 12468 C CA . ASP A 1 90 ? -8.828 -6.644 -3.100 1.00 0.00 90 ASP A CA 8
ATOM 12469 C C . ASP A 1 90 ? -7.693 -5.710 -2.687 1.00 0.00 90 ASP A C 8
ATOM 12470 O O . ASP A 1 90 ? -7.488 -4.663 -3.302 1.00 0.00 90 ASP A O 8
ATOM 12479 N N . PHE A 1 91 ? -6.962 -6.092 -1.643 1.00 0.00 91 PHE A N 8
ATOM 12480 C CA . PHE A 1 91 ? -5.851 -5.285 -1.144 1.00 0.00 91 PHE A CA 8
ATOM 12481 C C . PHE A 1 91 ? -4.883 -4.913 -2.264 1.00 0.00 91 PHE A C 8
ATOM 12482 O O . PHE A 1 91 ? -4.465 -3.761 -2.372 1.00 0.00 91 PHE A O 8
ATOM 12499 N N . GLU A 1 92 ? -4.532 -5.892 -3.090 1.00 0.00 92 GLU A N 8
ATOM 12500 C CA . GLU A 1 92 ? -3.602 -5.674 -4.198 1.00 0.00 92 GLU A CA 8
ATOM 12501 C C . GLU A 1 92 ? -4.033 -4.501 -5.078 1.00 0.00 92 GLU A C 8
ATOM 12502 O O . GLU A 1 92 ? -3.294 -3.533 -5.240 1.00 0.00 92 GLU A O 8
ATOM 12514 N N . GLU A 1 93 ? -5.224 -4.599 -5.653 1.00 0.00 93 GLU A N 8
ATOM 12515 C CA . GLU A 1 93 ? -5.747 -3.550 -6.527 1.00 0.00 93 GLU A CA 8
ATOM 12516 C C . GLU A 1 93 ? -5.653 -2.169 -5.878 1.00 0.00 93 GLU A C 8
ATOM 12517 O O . GLU A 1 93 ? -5.412 -1.170 -6.557 1.00 0.00 93 GLU A O 8
ATOM 12529 N N . PHE A 1 94 ? -5.835 -2.122 -4.564 1.00 0.00 94 PHE A N 8
ATOM 12530 C CA . PHE A 1 94 ? -5.794 -0.860 -3.829 1.00 0.00 94 PHE A CA 8
ATOM 12531 C C . PHE A 1 94 ? -4.369 -0.485 -3.418 1.00 0.00 94 PHE A C 8
ATOM 12532 O O . PHE A 1 94 ? -4.087 0.680 -3.143 1.00 0.00 94 PHE A O 8
ATOM 12549 N N . VAL A 1 95 ? -3.474 -1.468 -3.384 1.00 0.00 95 VAL A N 8
ATOM 12550 C CA . VAL A 1 95 ? -2.090 -1.220 -2.989 1.00 0.00 95 VAL A CA 8
ATOM 12551 C C . VAL A 1 95 ? -1.313 -0.511 -4.095 1.00 0.00 95 VAL A C 8
ATOM 12552 O O . VAL A 1 95 ? -0.380 0.244 -3.823 1.00 0.00 95 VAL A O 8
ATOM 12565 N N . THR A 1 96 ? -1.702 -0.758 -5.344 1.00 0.00 96 THR A N 8
ATOM 12566 C CA . THR A 1 96 ? -1.040 -0.144 -6.488 1.00 0.00 96 THR A CA 8
ATOM 12567 C C . THR A 1 96 ? -1.544 1.277 -6.718 1.00 0.00 96 THR A C 8
ATOM 12568 O O . THR A 1 96 ? -0.762 2.185 -7.004 1.00 0.00 96 THR A O 8
ATOM 12579 N N . LEU A 1 97 ? -2.856 1.462 -6.597 1.00 0.00 97 LEU A N 8
ATOM 12580 C CA . LEU A 1 97 ? -3.469 2.772 -6.793 1.00 0.00 97 LEU A CA 8
ATOM 12581 C C . LEU A 1 97 ? -2.826 3.827 -5.896 1.00 0.00 97 LEU A C 8
ATOM 12582 O O . LEU A 1 97 ? -2.707 4.991 -6.280 1.00 0.00 97 LEU A O 8
ATOM 12598 N N . LEU A 1 98 ? -2.411 3.415 -4.700 1.00 0.00 98 LEU A N 8
ATOM 12599 C CA . LEU A 1 98 ? -1.781 4.331 -3.756 1.00 0.00 98 LEU A CA 8
ATOM 12600 C C . LEU A 1 98 ? -0.270 4.125 -3.721 1.00 0.00 98 LEU A C 8
ATOM 12601 O O . LEU A 1 98 ? 0.471 4.978 -3.232 1.00 0.00 98 LEU A O 8
ATOM 12617 N N . GLY A 1 99 ? 0.180 2.987 -4.243 1.00 0.00 99 GLY A N 8
ATOM 12618 C CA . GLY A 1 99 ? 1.599 2.685 -4.258 1.00 0.00 99 GLY A CA 8
ATOM 12619 C C . GLY A 1 99 ? 2.113 2.379 -5.653 1.00 0.00 99 GLY A C 8
ATOM 12620 O O . GLY A 1 99 ? 2.350 1.216 -5.983 1.00 0.00 99 GLY A O 8
ATOM 12624 N N . PRO A 1 100 ? 2.292 3.409 -6.502 1.00 0.00 100 PRO A N 8
ATOM 12625 C CA . PRO A 1 100 ? 2.787 3.229 -7.873 1.00 0.00 100 PRO A CA 8
ATOM 12626 C C . PRO A 1 100 ? 4.104 2.459 -7.917 1.00 0.00 100 PRO A C 8
ATOM 12627 O O . PRO A 1 100 ? 5.167 3.092 -7.748 1.00 0.00 100 PRO A O 8
ATOM 12641 N N . MET A 1 1 ? 21.134 -41.504 -10.082 1.00 0.00 1 MET A N 9
ATOM 12642 C CA . MET A 1 1 ? 20.826 -41.495 -8.629 1.00 0.00 1 MET A CA 9
ATOM 12643 C C . MET A 1 1 ? 20.652 -40.067 -8.115 1.00 0.00 1 MET A C 9
ATOM 12644 O O . MET A 1 1 ? 21.526 -39.538 -7.426 1.00 0.00 1 MET A O 9
ATOM 12660 N N . PRO A 1 2 ? 19.519 -39.418 -8.446 1.00 0.00 2 PRO A N 9
ATOM 12661 C CA . PRO A 1 2 ? 19.240 -38.046 -8.009 1.00 0.00 2 PRO A CA 9
ATOM 12662 C C . PRO A 1 2 ? 19.035 -37.956 -6.501 1.00 0.00 2 PRO A C 9
ATOM 12663 O O . PRO A 1 2 ? 18.121 -38.572 -5.950 1.00 0.00 2 PRO A O 9
ATOM 12674 N N . PHE A 1 3 ? 19.892 -37.187 -5.837 1.00 0.00 3 PHE A N 9
ATOM 12675 C CA . PHE A 1 3 ? 19.810 -37.020 -4.390 1.00 0.00 3 PHE A CA 9
ATOM 12676 C C . PHE A 1 3 ? 18.908 -35.845 -4.025 1.00 0.00 3 PHE A C 9
ATOM 12677 O O . PHE A 1 3 ? 18.342 -35.803 -2.932 1.00 0.00 3 PHE A O 9
ATOM 12694 N N . HIS A 1 4 ? 18.778 -34.893 -4.943 1.00 0.00 4 HIS A N 9
ATOM 12695 C CA . HIS A 1 4 ? 17.940 -33.719 -4.718 1.00 0.00 4 HIS A CA 9
ATOM 12696 C C . HIS A 1 4 ? 16.502 -33.978 -5.175 1.00 0.00 4 HIS A C 9
ATOM 12697 O O . HIS A 1 4 ? 16.241 -34.078 -6.374 1.00 0.00 4 HIS A O 9
ATOM 12712 N N . PRO A 1 5 ? 15.546 -34.090 -4.228 1.00 0.00 5 PRO A N 9
ATOM 12713 C CA . PRO A 1 5 ? 14.138 -34.339 -4.556 1.00 0.00 5 PRO A CA 9
ATOM 12714 C C . PRO A 1 5 ? 13.503 -33.183 -5.322 1.00 0.00 5 PRO A C 9
ATOM 12715 O O . PRO A 1 5 ? 13.692 -32.018 -4.972 1.00 0.00 5 PRO A O 9
ATOM 12726 N N . VAL A 1 6 ? 12.747 -33.518 -6.366 1.00 0.00 6 VAL A N 9
ATOM 12727 C CA . VAL A 1 6 ? 12.072 -32.519 -7.191 1.00 0.00 6 VAL A CA 9
ATOM 12728 C C . VAL A 1 6 ? 13.069 -31.551 -7.825 1.00 0.00 6 VAL A C 9
ATOM 12729 O O . VAL A 1 6 ? 13.502 -31.749 -8.961 1.00 0.00 6 VAL A O 9
ATOM 12742 N N . THR A 1 7 ? 13.428 -30.505 -7.087 1.00 0.00 7 THR A N 9
ATOM 12743 C CA . THR A 1 7 ? 14.371 -29.508 -7.579 1.00 0.00 7 THR A CA 9
ATOM 12744 C C . THR A 1 7 ? 15.793 -30.057 -7.593 1.00 0.00 7 THR A C 9
ATOM 12745 O O . THR A 1 7 ? 16.070 -31.106 -7.012 1.00 0.00 7 THR A O 9
ATOM 12756 N N . ALA A 1 8 ? 16.692 -29.340 -8.261 1.00 0.00 8 ALA A N 9
ATOM 12757 C CA . ALA A 1 8 ? 18.086 -29.756 -8.352 1.00 0.00 8 ALA A CA 9
ATOM 12758 C C . ALA A 1 8 ? 19.004 -28.561 -8.584 1.00 0.00 8 ALA A C 9
ATOM 12759 O O . ALA A 1 8 ? 18.979 -27.945 -9.648 1.00 0.00 8 ALA A O 9
ATOM 12766 N N . ALA A 1 9 ? 19.814 -28.239 -7.579 1.00 0.00 9 ALA A N 9
ATOM 12767 C CA . ALA A 1 9 ? 20.741 -27.119 -7.674 1.00 0.00 9 ALA A CA 9
ATOM 12768 C C . ALA A 1 9 ? 22.002 -27.517 -8.432 1.00 0.00 9 ALA A C 9
ATOM 12769 O O . ALA A 1 9 ? 22.539 -26.739 -9.220 1.00 0.00 9 ALA A O 9
ATOM 12776 N N . LEU A 1 10 ? 22.470 -28.740 -8.181 1.00 0.00 10 LEU A N 9
ATOM 12777 C CA . LEU A 1 10 ? 23.666 -29.262 -8.835 1.00 0.00 10 LEU A CA 9
ATOM 12778 C C . LEU A 1 10 ? 24.875 -28.367 -8.579 1.00 0.00 10 LEU A C 9
ATOM 12779 O O . LEU A 1 10 ? 25.884 -28.460 -9.277 1.00 0.00 10 LEU A O 9
ATOM 12795 N N . MET A 1 11 ? 24.767 -27.504 -7.572 1.00 0.00 11 MET A N 9
ATOM 12796 C CA . MET A 1 11 ? 25.853 -26.594 -7.225 1.00 0.00 11 MET A CA 9
ATOM 12797 C C . MET A 1 11 ? 25.987 -26.462 -5.711 1.00 0.00 11 MET A C 9
ATOM 12798 O O . MET A 1 11 ? 25.312 -27.164 -4.957 1.00 0.00 11 MET A O 9
ATOM 12812 N N . TYR A 1 12 ? 26.862 -25.562 -5.271 1.00 0.00 12 TYR A N 9
ATOM 12813 C CA . TYR A 1 12 ? 27.076 -25.343 -3.846 1.00 0.00 12 TYR A CA 9
ATOM 12814 C C . TYR A 1 12 ? 25.976 -24.461 -3.260 1.00 0.00 12 TYR A C 9
ATOM 12815 O O . TYR A 1 12 ? 25.550 -24.656 -2.121 1.00 0.00 12 TYR A O 9
ATOM 12833 N N . ARG A 1 13 ? 25.515 -23.495 -4.051 1.00 0.00 13 ARG A N 9
ATOM 12834 C CA . ARG A 1 13 ? 24.465 -22.582 -3.613 1.00 0.00 13 ARG A CA 9
ATOM 12835 C C . ARG A 1 13 ? 23.891 -21.806 -4.794 1.00 0.00 13 ARG A C 9
ATOM 12836 O O . ARG A 1 13 ? 24.445 -20.786 -5.206 1.00 0.00 13 ARG A O 9
ATOM 12857 N N . GLY A 1 14 ? 22.779 -22.296 -5.336 1.00 0.00 14 GLY A N 9
ATOM 12858 C CA . GLY A 1 14 ? 22.151 -21.634 -6.465 1.00 0.00 14 GLY A CA 9
ATOM 12859 C C . GLY A 1 14 ? 20.809 -22.241 -6.825 1.00 0.00 14 GLY A C 9
ATOM 12860 O O . GLY A 1 14 ? 20.733 -23.405 -7.222 1.00 0.00 14 GLY A O 9
ATOM 12864 N N . ILE A 1 15 ? 19.747 -21.451 -6.684 1.00 0.00 15 ILE A N 9
ATOM 12865 C CA . ILE A 1 15 ? 18.400 -21.914 -6.998 1.00 0.00 15 ILE A CA 9
ATOM 12866 C C . ILE A 1 15 ? 17.406 -20.755 -7.005 1.00 0.00 15 ILE A C 9
ATOM 12867 O O . ILE A 1 15 ? 17.468 -19.864 -6.157 1.00 0.00 15 ILE A O 9
ATOM 12883 N N . TYR A 1 16 ? 16.495 -20.772 -7.974 1.00 0.00 16 TYR A N 9
ATOM 12884 C CA . TYR A 1 16 ? 15.483 -19.728 -8.095 1.00 0.00 16 TYR A CA 9
ATOM 12885 C C . TYR A 1 16 ? 14.212 -20.126 -7.355 1.00 0.00 16 TYR A C 9
ATOM 12886 O O . TYR A 1 16 ? 13.875 -21.307 -7.274 1.00 0.00 16 TYR A O 9
ATOM 12904 N N . THR A 1 17 ? 13.509 -19.133 -6.817 1.00 0.00 17 THR A N 9
ATOM 12905 C CA . THR A 1 17 ? 12.277 -19.384 -6.080 1.00 0.00 17 THR A CA 9
ATOM 12906 C C . THR A 1 17 ? 11.061 -18.854 -6.832 1.00 0.00 17 THR A C 9
ATOM 12907 O O . THR A 1 17 ? 10.076 -19.569 -7.018 1.00 0.00 17 THR A O 9
ATOM 12918 N N . VAL A 1 18 ? 11.133 -17.599 -7.261 1.00 0.00 18 VAL A N 9
ATOM 12919 C CA . VAL A 1 18 ? 10.032 -16.980 -7.988 1.00 0.00 18 VAL A CA 9
ATOM 12920 C C . VAL A 1 18 ? 10.211 -17.130 -9.498 1.00 0.00 18 VAL A C 9
ATOM 12921 O O . VAL A 1 18 ? 11.335 -17.115 -10.000 1.00 0.00 18 VAL A O 9
ATOM 12934 N N . PRO A 1 19 ? 9.100 -17.282 -10.247 1.00 0.00 19 PRO A N 9
ATOM 12935 C CA . PRO A 1 19 ? 9.151 -17.435 -11.705 1.00 0.00 19 PRO A CA 9
ATOM 12936 C C . PRO A 1 19 ? 9.652 -16.174 -12.403 1.00 0.00 19 PRO A C 9
ATOM 12937 O O . PRO A 1 19 ? 10.681 -16.193 -13.080 1.00 0.00 19 PRO A O 9
ATOM 12948 N N . ASN A 1 20 ? 8.920 -15.078 -12.227 1.00 0.00 20 ASN A N 9
ATOM 12949 C CA . ASN A 1 20 ? 9.285 -13.801 -12.832 1.00 0.00 20 ASN A CA 9
ATOM 12950 C C . ASN A 1 20 ? 8.750 -12.643 -11.997 1.00 0.00 20 ASN A C 9
ATOM 12951 O O . ASN A 1 20 ? 7.972 -11.819 -12.482 1.00 0.00 20 ASN A O 9
ATOM 12962 N N . LEU A 1 21 ? 9.173 -12.586 -10.739 1.00 0.00 21 LEU A N 9
ATOM 12963 C CA . LEU A 1 21 ? 8.733 -11.536 -9.830 1.00 0.00 21 LEU A CA 9
ATOM 12964 C C . LEU A 1 21 ? 9.764 -10.415 -9.747 1.00 0.00 21 LEU A C 9
ATOM 12965 O O . LEU A 1 21 ? 9.923 -9.778 -8.707 1.00 0.00 21 LEU A O 9
ATOM 12981 N N . LEU A 1 22 ? 10.463 -10.180 -10.854 1.00 0.00 22 LEU A N 9
ATOM 12982 C CA . LEU A 1 22 ? 11.480 -9.135 -10.910 1.00 0.00 22 LEU A CA 9
ATOM 12983 C C . LEU A 1 22 ? 10.966 -7.910 -11.660 1.00 0.00 22 LEU A C 9
ATOM 12984 O O . LEU A 1 22 ? 11.529 -6.820 -11.547 1.00 0.00 22 LEU A O 9
ATOM 13000 N N . SER A 1 23 ? 9.895 -8.097 -12.426 1.00 0.00 23 SER A N 9
ATOM 13001 C CA . SER A 1 23 ? 9.306 -7.006 -13.193 1.00 0.00 23 SER A CA 9
ATOM 13002 C C . SER A 1 23 ? 7.951 -6.605 -12.619 1.00 0.00 23 SER A C 9
ATOM 13003 O O . SER A 1 23 ? 7.563 -5.439 -12.674 1.00 0.00 23 SER A O 9
ATOM 13011 N N . GLU A 1 24 ? 7.238 -7.581 -12.066 1.00 0.00 24 GLU A N 9
ATOM 13012 C CA . GLU A 1 24 ? 5.924 -7.334 -11.483 1.00 0.00 24 GLU A CA 9
ATOM 13013 C C . GLU A 1 24 ? 6.051 -6.733 -10.087 1.00 0.00 24 GLU A C 9
ATOM 13014 O O . GLU A 1 24 ? 5.061 -6.313 -9.489 1.00 0.00 24 GLU A O 9
ATOM 13026 N N . GLN A 1 25 ? 7.276 -6.696 -9.573 1.00 0.00 25 GLN A N 9
ATOM 13027 C CA . GLN A 1 25 ? 7.530 -6.146 -8.247 1.00 0.00 25 GLN A CA 9
ATOM 13028 C C . GLN A 1 25 ? 7.678 -4.630 -8.308 1.00 0.00 25 GLN A C 9
ATOM 13029 O O . GLN A 1 25 ? 8.488 -4.106 -9.072 1.00 0.00 25 GLN A O 9
ATOM 13043 N N . ARG A 1 26 ? 6.889 -3.932 -7.498 1.00 0.00 26 ARG A N 9
ATOM 13044 C CA . ARG A 1 26 ? 6.930 -2.475 -7.457 1.00 0.00 26 ARG A CA 9
ATOM 13045 C C . ARG A 1 26 ? 8.238 -1.986 -6.830 1.00 0.00 26 ARG A C 9
ATOM 13046 O O . ARG A 1 26 ? 8.593 -2.400 -5.727 1.00 0.00 26 ARG A O 9
ATOM 13067 N N . PRO A 1 27 ? 8.974 -1.094 -7.524 1.00 0.00 27 PRO A N 9
ATOM 13068 C CA . PRO A 1 27 ? 10.244 -0.560 -7.022 1.00 0.00 27 PRO A CA 9
ATOM 13069 C C . PRO A 1 27 ? 10.045 0.465 -5.909 1.00 0.00 27 PRO A C 9
ATOM 13070 O O . PRO A 1 27 ? 9.887 1.657 -6.173 1.00 0.00 27 PRO A O 9
ATOM 13081 N N . VAL A 1 28 ? 10.055 -0.005 -4.664 1.00 0.00 28 VAL A N 9
ATOM 13082 C CA . VAL A 1 28 ? 9.876 0.875 -3.515 1.00 0.00 28 VAL A CA 9
ATOM 13083 C C . VAL A 1 28 ? 10.949 0.635 -2.458 1.00 0.00 28 VAL A C 9
ATOM 13084 O O . VAL A 1 28 ? 11.697 -0.339 -2.529 1.00 0.00 28 VAL A O 9
ATOM 13097 N N . ASP A 1 29 ? 11.018 1.534 -1.479 1.00 0.00 29 ASP A N 9
ATOM 13098 C CA . ASP A 1 29 ? 11.994 1.422 -0.402 1.00 0.00 29 ASP A CA 9
ATOM 13099 C C . ASP A 1 29 ? 11.360 1.783 0.939 1.00 0.00 29 ASP A C 9
ATOM 13100 O O . ASP A 1 29 ? 12.000 2.386 1.801 1.00 0.00 29 ASP A O 9
ATOM 13109 N N . ILE A 1 30 ? 10.093 1.411 1.106 1.00 0.00 30 ILE A N 9
ATOM 13110 C CA . ILE A 1 30 ? 9.369 1.694 2.340 1.00 0.00 30 ILE A CA 9
ATOM 13111 C C . ILE A 1 30 ? 9.219 0.431 3.191 1.00 0.00 30 ILE A C 9
ATOM 13112 O O . ILE A 1 30 ? 8.845 -0.624 2.678 1.00 0.00 30 ILE A O 9
ATOM 13128 N N . PRO A 1 31 ? 9.508 0.519 4.506 1.00 0.00 31 PRO A N 9
ATOM 13129 C CA . PRO A 1 31 ? 9.389 -0.627 5.412 1.00 0.00 31 PRO A CA 9
ATOM 13130 C C . PRO A 1 31 ? 7.935 -1.000 5.678 1.00 0.00 31 PRO A C 9
ATOM 13131 O O . PRO A 1 31 ? 7.063 -0.134 5.745 1.00 0.00 31 PRO A O 9
ATOM 13142 N N . GLU A 1 32 ? 7.689 -2.301 5.811 1.00 0.00 32 GLU A N 9
ATOM 13143 C CA . GLU A 1 32 ? 6.348 -2.821 6.074 1.00 0.00 32 GLU A CA 9
ATOM 13144 C C . GLU A 1 32 ? 5.652 -2.058 7.203 1.00 0.00 32 GLU A C 9
ATOM 13145 O O . GLU A 1 32 ? 4.429 -2.110 7.331 1.00 0.00 32 GLU A O 9
ATOM 13157 N N . ASP A 1 33 ? 6.434 -1.355 8.020 1.00 0.00 33 ASP A N 9
ATOM 13158 C CA . ASP A 1 33 ? 5.886 -0.582 9.132 1.00 0.00 33 ASP A CA 9
ATOM 13159 C C . ASP A 1 33 ? 4.859 0.438 8.642 1.00 0.00 33 ASP A C 9
ATOM 13160 O O . ASP A 1 33 ? 3.807 0.616 9.257 1.00 0.00 33 ASP A O 9
ATOM 13169 N N . GLU A 1 34 ? 5.171 1.109 7.536 1.00 0.00 34 GLU A N 9
ATOM 13170 C CA . GLU A 1 34 ? 4.285 2.104 6.966 1.00 0.00 34 GLU A CA 9
ATOM 13171 C C . GLU A 1 34 ? 3.158 1.433 6.183 1.00 0.00 34 GLU A C 9
ATOM 13172 O O . GLU A 1 34 ? 2.087 2.010 5.992 1.00 0.00 34 GLU A O 9
ATOM 13184 N N . LEU A 1 35 ? 3.407 0.204 5.746 1.00 0.00 35 LEU A N 9
ATOM 13185 C CA . LEU A 1 35 ? 2.423 -0.552 4.983 1.00 0.00 35 LEU A CA 9
ATOM 13186 C C . LEU A 1 35 ? 1.273 -0.990 5.885 1.00 0.00 35 LEU A C 9
ATOM 13187 O O . LEU A 1 35 ? 0.137 -1.137 5.434 1.00 0.00 35 LEU A O 9
ATOM 13203 N N . GLU A 1 36 ? 1.582 -1.193 7.164 1.00 0.00 36 GLU A N 9
ATOM 13204 C CA . GLU A 1 36 ? 0.585 -1.617 8.142 1.00 0.00 36 GLU A CA 9
ATOM 13205 C C . GLU A 1 36 ? -0.586 -0.639 8.197 1.00 0.00 36 GLU A C 9
ATOM 13206 O O . GLU A 1 36 ? -1.739 -1.046 8.352 1.00 0.00 36 GLU A O 9
ATOM 13218 N N . GLU A 1 37 ? -0.284 0.649 8.070 1.00 0.00 37 GLU A N 9
ATOM 13219 C CA . GLU A 1 37 ? -1.312 1.684 8.108 1.00 0.00 37 GLU A CA 9
ATOM 13220 C C . GLU A 1 37 ? -2.364 1.448 7.031 1.00 0.00 37 GLU A C 9
ATOM 13221 O O . GLU A 1 37 ? -3.559 1.626 7.267 1.00 0.00 37 GLU A O 9
ATOM 13233 N N . ILE A 1 38 ? -1.910 1.049 5.847 1.00 0.00 38 ILE A N 9
ATOM 13234 C CA . ILE A 1 38 ? -2.808 0.787 4.730 1.00 0.00 38 ILE A CA 9
ATOM 13235 C C . ILE A 1 38 ? -3.834 -0.284 5.089 1.00 0.00 38 ILE A C 9
ATOM 13236 O O . ILE A 1 38 ? -5.041 -0.075 4.948 1.00 0.00 38 ILE A O 9
ATOM 13252 N N . ARG A 1 39 ? -3.348 -1.430 5.555 1.00 0.00 39 ARG A N 9
ATOM 13253 C CA . ARG A 1 39 ? -4.222 -2.534 5.935 1.00 0.00 39 ARG A CA 9
ATOM 13254 C C . ARG A 1 39 ? -5.160 -2.129 7.063 1.00 0.00 39 ARG A C 9
ATOM 13255 O O . ARG A 1 39 ? -6.359 -1.994 6.853 1.00 0.00 39 ARG A O 9
ATOM 13276 N N . GLU A 1 40 ? -4.602 -1.905 8.248 1.00 0.00 40 GLU A N 9
ATOM 13277 C CA . GLU A 1 40 ? -5.390 -1.535 9.425 1.00 0.00 40 GLU A CA 9
ATOM 13278 C C . GLU A 1 40 ? -6.534 -0.579 9.084 1.00 0.00 40 GLU A C 9
ATOM 13279 O O . GLU A 1 40 ? -7.566 -0.581 9.748 1.00 0.00 40 GLU A O 9
ATOM 13291 N N . ALA A 1 41 ? -6.357 0.223 8.043 1.00 0.00 41 ALA A N 9
ATOM 13292 C CA . ALA A 1 41 ? -7.379 1.183 7.641 1.00 0.00 41 ALA A CA 9
ATOM 13293 C C . ALA A 1 41 ? -8.630 0.506 7.068 1.00 0.00 41 ALA A C 9
ATOM 13294 O O . ALA A 1 41 ? -9.630 0.321 7.769 1.00 0.00 41 ALA A O 9
ATOM 13301 N N . PHE A 1 42 ? -8.567 0.124 5.798 1.00 0.00 42 PHE A N 9
ATOM 13302 C CA . PHE A 1 42 ? -9.712 -0.489 5.126 1.00 0.00 42 PHE A CA 9
ATOM 13303 C C . PHE A 1 42 ? -9.901 -1.953 5.514 1.00 0.00 42 PHE A C 9
ATOM 13304 O O . PHE A 1 42 ? -10.993 -2.502 5.365 1.00 0.00 42 PHE A O 9
ATOM 13321 N N . LYS A 1 43 ? -8.846 -2.580 6.012 1.00 0.00 43 LYS A N 9
ATOM 13322 C CA . LYS A 1 43 ? -8.915 -3.980 6.412 1.00 0.00 43 LYS A CA 9
ATOM 13323 C C . LYS A 1 43 ? -9.850 -4.163 7.605 1.00 0.00 43 LYS A C 9
ATOM 13324 O O . LYS A 1 43 ? -10.612 -5.129 7.656 1.00 0.00 43 LYS A O 9
ATOM 13343 N N . VAL A 1 44 ? -9.795 -3.239 8.568 1.00 0.00 44 VAL A N 9
ATOM 13344 C CA . VAL A 1 44 ? -10.661 -3.334 9.738 1.00 0.00 44 VAL A CA 9
ATOM 13345 C C . VAL A 1 44 ? -12.114 -3.077 9.357 1.00 0.00 44 VAL A C 9
ATOM 13346 O O . VAL A 1 44 ? -13.025 -3.675 9.932 1.00 0.00 44 VAL A O 9
ATOM 13359 N N . PHE A 1 45 ? -12.335 -2.183 8.390 1.00 0.00 45 PHE A N 9
ATOM 13360 C CA . PHE A 1 45 ? -13.696 -1.885 7.945 1.00 0.00 45 PHE A CA 9
ATOM 13361 C C . PHE A 1 45 ? -14.349 -3.136 7.364 1.00 0.00 45 PHE A C 9
ATOM 13362 O O . PHE A 1 45 ? -15.571 -3.210 7.239 1.00 0.00 45 PHE A O 9
ATOM 13379 N N . ASP A 1 46 ? -13.522 -4.118 7.011 1.00 0.00 46 ASP A N 9
ATOM 13380 C CA . ASP A 1 46 ? -14.014 -5.375 6.457 1.00 0.00 46 ASP A CA 9
ATOM 13381 C C . ASP A 1 46 ? -14.551 -6.267 7.574 1.00 0.00 46 ASP A C 9
ATOM 13382 O O . ASP A 1 46 ? -13.785 -6.921 8.282 1.00 0.00 46 ASP A O 9
ATOM 13391 N N . ARG A 1 47 ? -15.871 -6.286 7.721 1.00 0.00 47 ARG A N 9
ATOM 13392 C CA . ARG A 1 47 ? -16.520 -7.077 8.762 1.00 0.00 47 ARG A CA 9
ATOM 13393 C C . ARG A 1 47 ? -16.359 -8.577 8.525 1.00 0.00 47 ARG A C 9
ATOM 13394 O O . ARG A 1 47 ? -16.189 -9.345 9.473 1.00 0.00 47 ARG A O 9
ATOM 13415 N N . ASP A 1 48 ? -16.414 -8.992 7.264 1.00 0.00 48 ASP A N 9
ATOM 13416 C CA . ASP A 1 48 ? -16.286 -10.406 6.924 1.00 0.00 48 ASP A CA 9
ATOM 13417 C C . ASP A 1 48 ? -14.834 -10.863 6.982 1.00 0.00 48 ASP A C 9
ATOM 13418 O O . ASP A 1 48 ? -14.552 -12.058 7.079 1.00 0.00 48 ASP A O 9
ATOM 13427 N N . GLY A 1 49 ? -13.916 -9.902 6.925 1.00 0.00 49 GLY A N 9
ATOM 13428 C CA . GLY A 1 49 ? -12.500 -10.217 6.980 1.00 0.00 49 GLY A CA 9
ATOM 13429 C C . GLY A 1 49 ? -12.078 -11.235 5.938 1.00 0.00 49 GLY A C 9
ATOM 13430 O O . GLY A 1 49 ? -11.081 -11.934 6.117 1.00 0.00 49 GLY A O 9
ATOM 13434 N N . ASN A 1 50 ? -12.833 -11.315 4.847 1.00 0.00 50 ASN A N 9
ATOM 13435 C CA . ASN A 1 50 ? -12.528 -12.257 3.774 1.00 0.00 50 ASN A CA 9
ATOM 13436 C C . ASN A 1 50 ? -11.418 -11.719 2.878 1.00 0.00 50 ASN A C 9
ATOM 13437 O O . ASN A 1 50 ? -10.954 -12.405 1.967 1.00 0.00 50 ASN A O 9
ATOM 13448 N N . GLY A 1 51 ? -10.995 -10.488 3.149 1.00 0.00 51 GLY A N 9
ATOM 13449 C CA . GLY A 1 51 ? -9.943 -9.873 2.360 1.00 0.00 51 GLY A CA 9
ATOM 13450 C C . GLY A 1 51 ? -10.482 -8.850 1.382 1.00 0.00 51 GLY A C 9
ATOM 13451 O O . GLY A 1 51 ? -9.742 -7.995 0.896 1.00 0.00 51 GLY A O 9
ATOM 13455 N N . PHE A 1 52 ? -11.776 -8.939 1.094 1.00 0.00 52 PHE A N 9
ATOM 13456 C CA . PHE A 1 52 ? -12.423 -8.014 0.172 1.00 0.00 52 PHE A CA 9
ATOM 13457 C C . PHE A 1 52 ? -13.489 -7.202 0.896 1.00 0.00 52 PHE A C 9
ATOM 13458 O O . PHE A 1 52 ? -14.246 -7.739 1.706 1.00 0.00 52 PHE A O 9
ATOM 13475 N N . ILE A 1 53 ? -13.546 -5.911 0.601 1.00 0.00 53 ILE A N 9
ATOM 13476 C CA . ILE A 1 53 ? -14.521 -5.030 1.226 1.00 0.00 53 ILE A CA 9
ATOM 13477 C C . ILE A 1 53 ? -15.703 -4.785 0.297 1.00 0.00 53 ILE A C 9
ATOM 13478 O O . ILE A 1 53 ? -15.561 -4.164 -0.757 1.00 0.00 53 ILE A O 9
ATOM 13494 N N . SER A 1 54 ? -16.870 -5.280 0.695 1.00 0.00 54 SER A N 9
ATOM 13495 C CA . SER A 1 54 ? -18.079 -5.125 -0.106 1.00 0.00 54 SER A CA 9
ATOM 13496 C C . SER A 1 54 ? -18.479 -3.659 -0.222 1.00 0.00 54 SER A C 9
ATOM 13497 O O . SER A 1 54 ? -17.906 -2.796 0.444 1.00 0.00 54 SER A O 9
ATOM 13505 N N . LYS A 1 55 ? -19.464 -3.379 -1.070 1.00 0.00 55 LYS A N 9
ATOM 13506 C CA . LYS A 1 55 ? -19.931 -2.012 -1.276 1.00 0.00 55 LYS A CA 9
ATOM 13507 C C . LYS A 1 55 ? -20.500 -1.419 0.011 1.00 0.00 55 LYS A C 9
ATOM 13508 O O . LYS A 1 55 ? -20.164 -0.295 0.389 1.00 0.00 55 LYS A O 9
ATOM 13527 N N . GLN A 1 56 ? -21.357 -2.182 0.681 1.00 0.00 56 GLN A N 9
ATOM 13528 C CA . GLN A 1 56 ? -21.980 -1.727 1.920 1.00 0.00 56 GLN A CA 9
ATOM 13529 C C . GLN A 1 56 ? -20.939 -1.490 3.009 1.00 0.00 56 GLN A C 9
ATOM 13530 O O . GLN A 1 56 ? -21.132 -0.655 3.893 1.00 0.00 56 GLN A O 9
ATOM 13544 N N . GLU A 1 57 ? -19.834 -2.226 2.939 1.00 0.00 57 GLU A N 9
ATOM 13545 C CA . GLU A 1 57 ? -18.763 -2.093 3.922 1.00 0.00 57 GLU A CA 9
ATOM 13546 C C . GLU A 1 57 ? -17.931 -0.841 3.654 1.00 0.00 57 GLU A C 9
ATOM 13547 O O . GLU A 1 57 ? -17.702 -0.028 4.554 1.00 0.00 57 GLU A O 9
ATOM 13559 N N . LEU A 1 58 ? -17.481 -0.688 2.413 1.00 0.00 58 LEU A N 9
ATOM 13560 C CA . LEU A 1 58 ? -16.681 0.468 2.034 1.00 0.00 58 LEU A CA 9
ATOM 13561 C C . LEU A 1 58 ? -17.502 1.743 2.178 1.00 0.00 58 LEU A C 9
ATOM 13562 O O . LEU A 1 58 ? -16.956 2.842 2.264 1.00 0.00 58 LEU A O 9
ATOM 13578 N N . GLY A 1 59 ? -18.823 1.580 2.206 1.00 0.00 59 GLY A N 9
ATOM 13579 C CA . GLY A 1 59 ? -19.710 2.718 2.355 1.00 0.00 59 GLY A CA 9
ATOM 13580 C C . GLY A 1 59 ? -19.582 3.347 3.725 1.00 0.00 59 GLY A C 9
ATOM 13581 O O . GLY A 1 59 ? -19.959 4.502 3.928 1.00 0.00 59 GLY A O 9
ATOM 13585 N N . THR A 1 60 ? -19.045 2.579 4.670 1.00 0.00 60 THR A N 9
ATOM 13586 C CA . THR A 1 60 ? -18.846 3.060 6.029 1.00 0.00 60 THR A CA 9
ATOM 13587 C C . THR A 1 60 ? -17.472 3.703 6.150 1.00 0.00 60 THR A C 9
ATOM 13588 O O . THR A 1 60 ? -17.230 4.532 7.028 1.00 0.00 60 THR A O 9
ATOM 13599 N N . ALA A 1 61 ? -16.573 3.303 5.256 1.00 0.00 61 ALA A N 9
ATOM 13600 C CA . ALA A 1 61 ? -15.219 3.843 5.234 1.00 0.00 61 ALA A CA 9
ATOM 13601 C C . ALA A 1 61 ? -15.194 5.232 4.604 1.00 0.00 61 ALA A C 9
ATOM 13602 O O . ALA A 1 61 ? -14.477 6.121 5.063 1.00 0.00 61 ALA A O 9
ATOM 13609 N N . MET A 1 62 ? -15.982 5.410 3.546 1.00 0.00 62 MET A N 9
ATOM 13610 C CA . MET A 1 62 ? -16.051 6.688 2.843 1.00 0.00 62 MET A CA 9
ATOM 13611 C C . MET A 1 62 ? -16.712 7.765 3.698 1.00 0.00 62 MET A C 9
ATOM 13612 O O . MET A 1 62 ? -16.234 8.898 3.759 1.00 0.00 62 MET A O 9
ATOM 13626 N N . ARG A 1 63 ? -17.818 7.411 4.352 1.00 0.00 63 ARG A N 9
ATOM 13627 C CA . ARG A 1 63 ? -18.539 8.362 5.194 1.00 0.00 63 ARG A CA 9
ATOM 13628 C C . ARG A 1 63 ? -17.622 8.946 6.262 1.00 0.00 63 ARG A C 9
ATOM 13629 O O . ARG A 1 63 ? -17.817 10.076 6.708 1.00 0.00 63 ARG A O 9
ATOM 13650 N N . SER A 1 64 ? -16.626 8.166 6.673 1.00 0.00 64 SER A N 9
ATOM 13651 C CA . SER A 1 64 ? -15.673 8.618 7.679 1.00 0.00 64 SER A CA 9
ATOM 13652 C C . SER A 1 64 ? -14.934 9.856 7.187 1.00 0.00 64 SER A C 9
ATOM 13653 O O . SER A 1 64 ? -14.650 10.772 7.958 1.00 0.00 64 SER A O 9
ATOM 13661 N N . LEU A 1 65 ? -14.623 9.872 5.894 1.00 0.00 65 LEU A N 9
ATOM 13662 C CA . LEU A 1 65 ? -13.921 10.997 5.291 1.00 0.00 65 LEU A CA 9
ATOM 13663 C C . LEU A 1 65 ? -14.862 12.181 5.096 1.00 0.00 65 LEU A C 9
ATOM 13664 O O . LEU A 1 65 ? -14.422 13.324 4.973 1.00 0.00 65 LEU A O 9
ATOM 13680 N N . GLY A 1 66 ? -16.161 11.897 5.070 1.00 0.00 66 GLY A N 9
ATOM 13681 C CA . GLY A 1 66 ? -17.150 12.946 4.897 1.00 0.00 66 GLY A CA 9
ATOM 13682 C C . GLY A 1 66 ? -17.966 12.770 3.631 1.00 0.00 66 GLY A C 9
ATOM 13683 O O . GLY A 1 66 ? -18.558 13.725 3.127 1.00 0.00 66 GLY A O 9
ATOM 13687 N N . TYR A 1 67 ? -17.998 11.543 3.118 1.00 0.00 67 TYR A N 9
ATOM 13688 C CA . TYR A 1 67 ? -18.752 11.234 1.908 1.00 0.00 67 TYR A CA 9
ATOM 13689 C C . TYR A 1 67 ? -19.792 10.157 2.189 1.00 0.00 67 TYR A C 9
ATOM 13690 O O . TYR A 1 67 ? -19.449 8.997 2.412 1.00 0.00 67 TYR A O 9
ATOM 13708 N N . MET A 1 68 ? -21.063 10.547 2.173 1.00 0.00 68 MET A N 9
ATOM 13709 C CA . MET A 1 68 ? -22.155 9.615 2.438 1.00 0.00 68 MET A CA 9
ATOM 13710 C C . MET A 1 68 ? -22.792 9.117 1.138 1.00 0.00 68 MET A C 9
ATOM 13711 O O . MET A 1 68 ? -23.591 9.824 0.522 1.00 0.00 68 MET A O 9
ATOM 13725 N N . PRO A 1 69 ? -22.448 7.888 0.697 1.00 0.00 69 PRO A N 9
ATOM 13726 C CA . PRO A 1 69 ? -22.993 7.306 -0.526 1.00 0.00 69 PRO A CA 9
ATOM 13727 C C . PRO A 1 69 ? -24.295 6.551 -0.278 1.00 0.00 69 PRO A C 9
ATOM 13728 O O . PRO A 1 69 ? -24.459 5.899 0.754 1.00 0.00 69 PRO A O 9
ATOM 13739 N N . ASN A 1 70 ? -25.217 6.640 -1.231 1.00 0.00 70 ASN A N 9
ATOM 13740 C CA . ASN A 1 70 ? -26.502 5.962 -1.116 1.00 0.00 70 ASN A CA 9
ATOM 13741 C C . ASN A 1 70 ? -26.390 4.511 -1.569 1.00 0.00 70 ASN A C 9
ATOM 13742 O O . ASN A 1 70 ? -25.296 4.023 -1.846 1.00 0.00 70 ASN A O 9
ATOM 13753 N N . GLU A 1 71 ? -27.526 3.828 -1.644 1.00 0.00 71 GLU A N 9
ATOM 13754 C CA . GLU A 1 71 ? -27.553 2.429 -2.060 1.00 0.00 71 GLU A CA 9
ATOM 13755 C C . GLU A 1 71 ? -27.049 2.262 -3.493 1.00 0.00 71 GLU A C 9
ATOM 13756 O O . GLU A 1 71 ? -26.432 1.251 -3.827 1.00 0.00 71 GLU A O 9
ATOM 13768 N N . VAL A 1 72 ? -27.315 3.256 -4.334 1.00 0.00 72 VAL A N 9
ATOM 13769 C CA . VAL A 1 72 ? -26.897 3.208 -5.731 1.00 0.00 72 VAL A CA 9
ATOM 13770 C C . VAL A 1 72 ? -25.508 3.814 -5.928 1.00 0.00 72 VAL A C 9
ATOM 13771 O O . VAL A 1 72 ? -24.809 3.490 -6.889 1.00 0.00 72 VAL A O 9
ATOM 13784 N N . GLU A 1 73 ? -25.109 4.687 -5.010 1.00 0.00 73 GLU A N 9
ATOM 13785 C CA . GLU A 1 73 ? -23.810 5.347 -5.097 1.00 0.00 73 GLU A CA 9
ATOM 13786 C C . GLU A 1 73 ? -22.661 4.370 -4.849 1.00 0.00 73 GLU A C 9
ATOM 13787 O O . GLU A 1 73 ? -21.724 4.295 -5.641 1.00 0.00 73 GLU A O 9
ATOM 13799 N N . LEU A 1 74 ? -22.737 3.622 -3.751 1.00 0.00 74 LEU A N 9
ATOM 13800 C CA . LEU A 1 74 ? -21.687 2.663 -3.409 1.00 0.00 74 LEU A CA 9
ATOM 13801 C C . LEU A 1 74 ? -21.463 1.648 -4.529 1.00 0.00 74 LEU A C 9
ATOM 13802 O O . LEU A 1 74 ? -20.461 0.932 -4.533 1.00 0.00 74 LEU A O 9
ATOM 13818 N N . GLU A 1 75 ? -22.394 1.590 -5.476 1.00 0.00 75 GLU A N 9
ATOM 13819 C CA . GLU A 1 75 ? -22.290 0.658 -6.592 1.00 0.00 75 GLU A CA 9
ATOM 13820 C C . GLU A 1 75 ? -21.408 1.217 -7.707 1.00 0.00 75 GLU A C 9
ATOM 13821 O O . GLU A 1 75 ? -20.713 0.466 -8.394 1.00 0.00 75 GLU A O 9
ATOM 13833 N N . VAL A 1 76 ? -21.436 2.537 -7.886 1.00 0.00 76 VAL A N 9
ATOM 13834 C CA . VAL A 1 76 ? -20.641 3.178 -8.931 1.00 0.00 76 VAL A CA 9
ATOM 13835 C C . VAL A 1 76 ? -19.243 3.542 -8.439 1.00 0.00 76 VAL A C 9
ATOM 13836 O O . VAL A 1 76 ? -18.313 3.677 -9.234 1.00 0.00 76 VAL A O 9
ATOM 13849 N N . ILE A 1 77 ? -19.102 3.713 -7.131 1.00 0.00 77 ILE A N 9
ATOM 13850 C CA . ILE A 1 77 ? -17.813 4.061 -6.542 1.00 0.00 77 ILE A CA 9
ATOM 13851 C C . ILE A 1 77 ? -16.926 2.829 -6.373 1.00 0.00 77 ILE A C 9
ATOM 13852 O O . ILE A 1 77 ? -15.700 2.926 -6.402 1.00 0.00 77 ILE A O 9
ATOM 13868 N N . ILE A 1 78 ? -17.554 1.669 -6.205 1.00 0.00 78 ILE A N 9
ATOM 13869 C CA . ILE A 1 78 ? -16.824 0.421 -6.019 1.00 0.00 78 ILE A CA 9
ATOM 13870 C C . ILE A 1 78 ? -16.384 -0.184 -7.352 1.00 0.00 78 ILE A C 9
ATOM 13871 O O . ILE A 1 78 ? -15.414 -0.940 -7.404 1.00 0.00 78 ILE A O 9
ATOM 13887 N N . GLN A 1 79 ? -17.077 0.163 -8.433 1.00 0.00 79 GLN A N 9
ATOM 13888 C CA . GLN A 1 79 ? -16.738 -0.376 -9.747 1.00 0.00 79 GLN A CA 9
ATOM 13889 C C . GLN A 1 79 ? -15.503 0.310 -10.317 1.00 0.00 79 GLN A C 9
ATOM 13890 O O . GLN A 1 79 ? -14.825 -0.239 -11.187 1.00 0.00 79 GLN A O 9
ATOM 13904 N N . ARG A 1 80 ? -15.212 1.510 -9.825 1.00 0.00 80 ARG A N 9
ATOM 13905 C CA . ARG A 1 80 ? -14.050 2.261 -10.286 1.00 0.00 80 ARG A CA 9
ATOM 13906 C C . ARG A 1 80 ? -12.767 1.553 -9.871 1.00 0.00 80 ARG A C 9
ATOM 13907 O O . ARG A 1 80 ? -11.862 1.354 -10.683 1.00 0.00 80 ARG A O 9
ATOM 13928 N N . LEU A 1 81 ? -12.697 1.179 -8.598 1.00 0.00 81 LEU A N 9
ATOM 13929 C CA . LEU A 1 81 ? -11.533 0.487 -8.062 1.00 0.00 81 LEU A CA 9
ATOM 13930 C C . LEU A 1 81 ? -11.539 -0.979 -8.484 1.00 0.00 81 LEU A C 9
ATOM 13931 O O . LEU A 1 81 ? -10.494 -1.553 -8.791 1.00 0.00 81 LEU A O 9
ATOM 13947 N N . ASP A 1 82 ? -12.728 -1.579 -8.493 1.00 0.00 82 ASP A N 9
ATOM 13948 C CA . ASP A 1 82 ? -12.881 -2.977 -8.880 1.00 0.00 82 ASP A CA 9
ATOM 13949 C C . ASP A 1 82 ? -12.684 -3.149 -10.384 1.00 0.00 82 ASP A C 9
ATOM 13950 O O . ASP A 1 82 ? -13.649 -3.237 -11.143 1.00 0.00 82 ASP A O 9
ATOM 13959 N N . MET A 1 83 ? -11.424 -3.194 -10.807 1.00 0.00 83 MET A N 9
ATOM 13960 C CA . MET A 1 83 ? -11.092 -3.350 -12.219 1.00 0.00 83 MET A CA 9
ATOM 13961 C C . MET A 1 83 ? -11.191 -4.812 -12.653 1.00 0.00 83 MET A C 9
ATOM 13962 O O . MET A 1 83 ? -11.625 -5.107 -13.767 1.00 0.00 83 MET A O 9
ATOM 13976 N N . ASP A 1 84 ? -10.782 -5.721 -11.771 1.00 0.00 84 ASP A N 9
ATOM 13977 C CA . ASP A 1 84 ? -10.819 -7.149 -12.072 1.00 0.00 84 ASP A CA 9
ATOM 13978 C C . ASP A 1 84 ? -12.253 -7.660 -12.171 1.00 0.00 84 ASP A C 9
ATOM 13979 O O . ASP A 1 84 ? -12.508 -8.709 -12.763 1.00 0.00 84 ASP A O 9
ATOM 13988 N N . GLY A 1 85 ? -13.187 -6.915 -11.587 1.00 0.00 85 GLY A N 9
ATOM 13989 C CA . GLY A 1 85 ? -14.581 -7.314 -11.626 1.00 0.00 85 GLY A CA 9
ATOM 13990 C C . GLY A 1 85 ? -14.903 -8.402 -10.620 1.00 0.00 85 GLY A C 9
ATOM 13991 O O . GLY A 1 85 ? -15.750 -9.258 -10.874 1.00 0.00 85 GLY A O 9
ATOM 13995 N N . ASP A 1 86 ? -14.233 -8.366 -9.472 1.00 0.00 86 ASP A N 9
ATOM 13996 C CA . ASP A 1 86 ? -14.455 -9.359 -8.427 1.00 0.00 86 ASP A CA 9
ATOM 13997 C C . ASP A 1 86 ? -15.647 -8.971 -7.559 1.00 0.00 86 ASP A C 9
ATOM 13998 O O . ASP A 1 86 ? -16.030 -9.706 -6.648 1.00 0.00 86 ASP A O 9
ATOM 14007 N N . GLY A 1 87 ? -16.233 -7.812 -7.849 1.00 0.00 87 GLY A N 9
ATOM 14008 C CA . GLY A 1 87 ? -17.371 -7.341 -7.084 1.00 0.00 87 GLY A CA 9
ATOM 14009 C C . GLY A 1 87 ? -16.951 -6.506 -5.895 1.00 0.00 87 GLY A C 9
ATOM 14010 O O . GLY A 1 87 ? -17.658 -5.581 -5.497 1.00 0.00 87 GLY A O 9
ATOM 14014 N N . GLN A 1 88 ? -15.790 -6.829 -5.331 1.00 0.00 88 GLN A N 9
ATOM 14015 C CA . GLN A 1 88 ? -15.269 -6.101 -4.181 1.00 0.00 88 GLN A CA 9
ATOM 14016 C C . GLN A 1 88 ? -13.885 -5.531 -4.482 1.00 0.00 88 GLN A C 9
ATOM 14017 O O . GLN A 1 88 ? -13.242 -5.915 -5.461 1.00 0.00 88 GLN A O 9
ATOM 14031 N N . VAL A 1 89 ? -13.434 -4.614 -3.631 1.00 0.00 89 VAL A N 9
ATOM 14032 C CA . VAL A 1 89 ? -12.128 -3.988 -3.797 1.00 0.00 89 VAL A CA 9
ATOM 14033 C C . VAL A 1 89 ? -11.045 -4.794 -3.085 1.00 0.00 89 VAL A C 9
ATOM 14034 O O . VAL A 1 89 ? -11.075 -4.947 -1.864 1.00 0.00 89 VAL A O 9
ATOM 14047 N N . ASP A 1 90 ? -10.091 -5.307 -3.857 1.00 0.00 90 ASP A N 9
ATOM 14048 C CA . ASP A 1 90 ? -9.002 -6.099 -3.300 1.00 0.00 90 ASP A CA 9
ATOM 14049 C C . ASP A 1 90 ? -7.852 -5.206 -2.842 1.00 0.00 90 ASP A C 9
ATOM 14050 O O . ASP A 1 90 ? -7.657 -4.111 -3.374 1.00 0.00 90 ASP A O 9
ATOM 14059 N N . PHE A 1 91 ? -7.101 -5.677 -1.851 1.00 0.00 91 PHE A N 9
ATOM 14060 C CA . PHE A 1 91 ? -5.970 -4.927 -1.308 1.00 0.00 91 PHE A CA 9
ATOM 14061 C C . PHE A 1 91 ? -5.086 -4.349 -2.414 1.00 0.00 91 PHE A C 9
ATOM 14062 O O . PHE A 1 91 ? -4.718 -3.176 -2.372 1.00 0.00 91 PHE A O 9
ATOM 14079 N N . GLU A 1 92 ? -4.755 -5.177 -3.402 1.00 0.00 92 GLU A N 9
ATOM 14080 C CA . GLU A 1 92 ? -3.902 -4.752 -4.513 1.00 0.00 92 GLU A CA 9
ATOM 14081 C C . GLU A 1 92 ? -4.429 -3.483 -5.180 1.00 0.00 92 GLU A C 9
ATOM 14082 O O . GLU A 1 92 ? -3.704 -2.499 -5.323 1.00 0.00 92 GLU A O 9
ATOM 14094 N N . GLU A 1 93 ? -5.691 -3.512 -5.591 1.00 0.00 93 GLU A N 9
ATOM 14095 C CA . GLU A 1 93 ? -6.310 -2.370 -6.258 1.00 0.00 93 GLU A CA 9
ATOM 14096 C C . GLU A 1 93 ? -6.144 -1.081 -5.455 1.00 0.00 93 GLU A C 9
ATOM 14097 O O . GLU A 1 93 ? -5.918 -0.011 -6.022 1.00 0.00 93 GLU A O 9
ATOM 14109 N N . PHE A 1 94 ? -6.247 -1.188 -4.135 1.00 0.00 94 PHE A N 9
ATOM 14110 C CA . PHE A 1 94 ? -6.134 -0.022 -3.263 1.00 0.00 94 PHE A CA 9
ATOM 14111 C C . PHE A 1 94 ? -4.684 0.282 -2.889 1.00 0.00 94 PHE A C 9
ATOM 14112 O O . PHE A 1 94 ? -4.366 1.402 -2.485 1.00 0.00 94 PHE A O 9
ATOM 14129 N N . VAL A 1 95 ? -3.805 -0.704 -3.032 1.00 0.00 95 VAL A N 9
ATOM 14130 C CA . VAL A 1 95 ? -2.400 -0.516 -2.684 1.00 0.00 95 VAL A CA 9
ATOM 14131 C C . VAL A 1 95 ? -1.666 0.304 -3.743 1.00 0.00 95 VAL A C 9
ATOM 14132 O O . VAL A 1 95 ? -0.658 0.948 -3.449 1.00 0.00 95 VAL A O 9
ATOM 14145 N N . THR A 1 96 ? -2.174 0.280 -4.973 1.00 0.00 96 THR A N 9
ATOM 14146 C CA . THR A 1 96 ? -1.559 1.024 -6.067 1.00 0.00 96 THR A CA 9
ATOM 14147 C C . THR A 1 96 ? -2.088 2.456 -6.129 1.00 0.00 96 THR A C 9
ATOM 14148 O O . THR A 1 96 ? -1.337 3.391 -6.412 1.00 0.00 96 THR A O 9
ATOM 14159 N N . LEU A 1 97 ? -3.382 2.619 -5.869 1.00 0.00 97 LEU A N 9
ATOM 14160 C CA . LEU A 1 97 ? -4.009 3.937 -5.896 1.00 0.00 97 LEU A CA 9
ATOM 14161 C C . LEU A 1 97 ? -3.281 4.917 -4.979 1.00 0.00 97 LEU A C 9
ATOM 14162 O O . LEU A 1 97 ? -3.102 6.086 -5.323 1.00 0.00 97 LEU A O 9
ATOM 14178 N N . LEU A 1 98 ? -2.862 4.435 -3.812 1.00 0.00 98 LEU A N 9
ATOM 14179 C CA . LEU A 1 98 ? -2.156 5.274 -2.849 1.00 0.00 98 LEU A CA 9
ATOM 14180 C C . LEU A 1 98 ? -0.643 5.145 -3.003 1.00 0.00 98 LEU A C 9
ATOM 14181 O O . LEU A 1 98 ? 0.114 5.975 -2.497 1.00 0.00 98 LEU A O 9
ATOM 14197 N N . GLY A 1 99 ? -0.209 4.100 -3.700 1.00 0.00 99 GLY A N 9
ATOM 14198 C CA . GLY A 1 99 ? 1.212 3.880 -3.902 1.00 0.00 99 GLY A CA 9
ATOM 14199 C C . GLY A 1 99 ? 1.828 4.880 -4.864 1.00 0.00 99 GLY A C 9
ATOM 14200 O O . GLY A 1 99 ? 1.116 5.695 -5.450 1.00 0.00 99 GLY A O 9
ATOM 14204 N N . PRO A 1 100 ? 3.161 4.841 -5.046 1.00 0.00 100 PRO A N 9
ATOM 14205 C CA . PRO A 1 100 ? 3.864 5.758 -5.953 1.00 0.00 100 PRO A CA 9
ATOM 14206 C C . PRO A 1 100 ? 3.313 5.700 -7.375 1.00 0.00 100 PRO A C 9
ATOM 14207 O O . PRO A 1 100 ? 2.451 6.540 -7.708 1.00 0.00 100 PRO A O 9
ATOM 14221 N N . MET A 1 1 ? -8.238 29.149 8.117 1.00 0.00 1 MET A N 10
ATOM 14222 C CA . MET A 1 1 ? -7.302 28.113 8.627 1.00 0.00 1 MET A CA 10
ATOM 14223 C C . MET A 1 1 ? -7.666 27.702 10.052 1.00 0.00 1 MET A C 10
ATOM 14224 O O . MET A 1 1 ? -6.931 27.996 10.996 1.00 0.00 1 MET A O 10
ATOM 14240 N N . PRO A 1 2 ? -8.811 27.016 10.232 1.00 0.00 2 PRO A N 10
ATOM 14241 C CA . PRO A 1 2 ? -9.259 26.572 11.552 1.00 0.00 2 PRO A CA 10
ATOM 14242 C C . PRO A 1 2 ? -8.488 25.352 12.053 1.00 0.00 2 PRO A C 10
ATOM 14243 O O . PRO A 1 2 ? -7.464 25.490 12.724 1.00 0.00 2 PRO A O 10
ATOM 14254 N N . PHE A 1 3 ? -8.981 24.160 11.726 1.00 0.00 3 PHE A N 10
ATOM 14255 C CA . PHE A 1 3 ? -8.334 22.923 12.148 1.00 0.00 3 PHE A CA 10
ATOM 14256 C C . PHE A 1 3 ? -7.717 22.191 10.959 1.00 0.00 3 PHE A C 10
ATOM 14257 O O . PHE A 1 3 ? -6.664 21.565 11.080 1.00 0.00 3 PHE A O 10
ATOM 14274 N N . HIS A 1 4 ? -8.380 22.277 9.809 1.00 0.00 4 HIS A N 10
ATOM 14275 C CA . HIS A 1 4 ? -7.904 21.620 8.597 1.00 0.00 4 HIS A CA 10
ATOM 14276 C C . HIS A 1 4 ? -6.963 22.529 7.808 1.00 0.00 4 HIS A C 10
ATOM 14277 O O . HIS A 1 4 ? -7.090 23.753 7.855 1.00 0.00 4 HIS A O 10
ATOM 14292 N N . PRO A 1 5 ? -6.001 21.941 7.071 1.00 0.00 5 PRO A N 10
ATOM 14293 C CA . PRO A 1 5 ? -5.044 22.703 6.268 1.00 0.00 5 PRO A CA 10
ATOM 14294 C C . PRO A 1 5 ? -5.630 23.134 4.927 1.00 0.00 5 PRO A C 10
ATOM 14295 O O . PRO A 1 5 ? -6.546 22.500 4.405 1.00 0.00 5 PRO A O 10
ATOM 14306 N N . VAL A 1 6 ? -5.091 24.220 4.378 1.00 0.00 6 VAL A N 10
ATOM 14307 C CA . VAL A 1 6 ? -5.554 24.746 3.099 1.00 0.00 6 VAL A CA 10
ATOM 14308 C C . VAL A 1 6 ? -5.302 23.750 1.969 1.00 0.00 6 VAL A C 10
ATOM 14309 O O . VAL A 1 6 ? -5.933 23.821 0.913 1.00 0.00 6 VAL A O 10
ATOM 14322 N N . THR A 1 7 ? -4.378 22.823 2.198 1.00 0.00 7 THR A N 10
ATOM 14323 C CA . THR A 1 7 ? -4.043 21.813 1.201 1.00 0.00 7 THR A CA 10
ATOM 14324 C C . THR A 1 7 ? -4.560 20.439 1.616 1.00 0.00 7 THR A C 10
ATOM 14325 O O . THR A 1 7 ? -4.568 20.099 2.799 1.00 0.00 7 THR A O 10
ATOM 14336 N N . ALA A 1 8 ? -4.995 19.652 0.635 1.00 0.00 8 ALA A N 10
ATOM 14337 C CA . ALA A 1 8 ? -5.513 18.316 0.902 1.00 0.00 8 ALA A CA 10
ATOM 14338 C C . ALA A 1 8 ? -5.544 17.471 -0.368 1.00 0.00 8 ALA A C 10
ATOM 14339 O O . ALA A 1 8 ? -4.914 17.814 -1.369 1.00 0.00 8 ALA A O 10
ATOM 14346 N N . ALA A 1 9 ? -6.281 16.365 -0.320 1.00 0.00 9 ALA A N 10
ATOM 14347 C CA . ALA A 1 9 ? -6.387 15.462 -1.461 1.00 0.00 9 ALA A CA 10
ATOM 14348 C C . ALA A 1 9 ? -7.256 16.053 -2.569 1.00 0.00 9 ALA A C 10
ATOM 14349 O O . ALA A 1 9 ? -6.763 16.358 -3.656 1.00 0.00 9 ALA A O 10
ATOM 14356 N N . LEU A 1 10 ? -8.549 16.206 -2.285 1.00 0.00 10 LEU A N 10
ATOM 14357 C CA . LEU A 1 10 ? -9.503 16.748 -3.255 1.00 0.00 10 LEU A CA 10
ATOM 14358 C C . LEU A 1 10 ? -9.650 15.816 -4.454 1.00 0.00 10 LEU A C 10
ATOM 14359 O O . LEU A 1 10 ? -8.745 15.043 -4.771 1.00 0.00 10 LEU A O 10
ATOM 14375 N N . MET A 1 11 ? -10.798 15.895 -5.122 1.00 0.00 11 MET A N 10
ATOM 14376 C CA . MET A 1 11 ? -11.062 15.058 -6.286 1.00 0.00 11 MET A CA 10
ATOM 14377 C C . MET A 1 11 ? -11.711 15.872 -7.403 1.00 0.00 11 MET A C 10
ATOM 14378 O O . MET A 1 11 ? -12.425 15.332 -8.249 1.00 0.00 11 MET A O 10
ATOM 14392 N N . TYR A 1 12 ? -11.457 17.178 -7.399 1.00 0.00 12 TYR A N 10
ATOM 14393 C CA . TYR A 1 12 ? -12.013 18.066 -8.413 1.00 0.00 12 TYR A CA 10
ATOM 14394 C C . TYR A 1 12 ? -11.119 18.108 -9.647 1.00 0.00 12 TYR A C 10
ATOM 14395 O O . TYR A 1 12 ? -11.462 18.730 -10.653 1.00 0.00 12 TYR A O 10
ATOM 14413 N N . ARG A 1 13 ? -9.969 17.441 -9.560 1.00 0.00 13 ARG A N 10
ATOM 14414 C CA . ARG A 1 13 ? -9.019 17.392 -10.668 1.00 0.00 13 ARG A CA 10
ATOM 14415 C C . ARG A 1 13 ? -8.622 18.798 -11.113 1.00 0.00 13 ARG A C 10
ATOM 14416 O O . ARG A 1 13 ? -9.084 19.289 -12.144 1.00 0.00 13 ARG A O 10
ATOM 14437 N N . GLY A 1 14 ? -7.761 19.440 -10.328 1.00 0.00 14 GLY A N 10
ATOM 14438 C CA . GLY A 1 14 ? -7.317 20.783 -10.657 1.00 0.00 14 GLY A CA 10
ATOM 14439 C C . GLY A 1 14 ? -5.847 20.998 -10.356 1.00 0.00 14 GLY A C 10
ATOM 14440 O O . GLY A 1 14 ? -5.082 21.413 -11.227 1.00 0.00 14 GLY A O 10
ATOM 14444 N N . ILE A 1 15 ? -5.450 20.718 -9.118 1.00 0.00 15 ILE A N 10
ATOM 14445 C CA . ILE A 1 15 ? -4.062 20.885 -8.704 1.00 0.00 15 ILE A CA 10
ATOM 14446 C C . ILE A 1 15 ? -3.421 19.540 -8.374 1.00 0.00 15 ILE A C 10
ATOM 14447 O O . ILE A 1 15 ? -4.074 18.640 -7.847 1.00 0.00 15 ILE A O 10
ATOM 14463 N N . TYR A 1 16 ? -2.137 19.411 -8.694 1.00 0.00 16 TYR A N 10
ATOM 14464 C CA . TYR A 1 16 ? -1.401 18.179 -8.436 1.00 0.00 16 TYR A CA 10
ATOM 14465 C C . TYR A 1 16 ? -0.912 18.127 -6.992 1.00 0.00 16 TYR A C 10
ATOM 14466 O O . TYR A 1 16 ? -0.429 19.124 -6.454 1.00 0.00 16 TYR A O 10
ATOM 14484 N N . THR A 1 17 ? -1.040 16.958 -6.372 1.00 0.00 17 THR A N 10
ATOM 14485 C CA . THR A 1 17 ? -0.614 16.773 -4.990 1.00 0.00 17 THR A CA 10
ATOM 14486 C C . THR A 1 17 ? 0.899 16.616 -4.896 1.00 0.00 17 THR A C 10
ATOM 14487 O O . THR A 1 17 ? 1.500 16.902 -3.861 1.00 0.00 17 THR A O 10
ATOM 14498 N N . VAL A 1 18 ? 1.511 16.156 -5.985 1.00 0.00 18 VAL A N 10
ATOM 14499 C CA . VAL A 1 18 ? 2.956 15.962 -6.026 1.00 0.00 18 VAL A CA 10
ATOM 14500 C C . VAL A 1 18 ? 3.652 17.158 -6.677 1.00 0.00 18 VAL A C 10
ATOM 14501 O O . VAL A 1 18 ? 3.078 17.819 -7.542 1.00 0.00 18 VAL A O 10
ATOM 14514 N N . PRO A 1 19 ? 4.901 17.455 -6.268 1.00 0.00 19 PRO A N 10
ATOM 14515 C CA . PRO A 1 19 ? 5.658 18.583 -6.823 1.00 0.00 19 PRO A CA 10
ATOM 14516 C C . PRO A 1 19 ? 6.036 18.372 -8.286 1.00 0.00 19 PRO A C 10
ATOM 14517 O O . PRO A 1 19 ? 5.634 19.147 -9.154 1.00 0.00 19 PRO A O 10
ATOM 14528 N N . ASN A 1 20 ? 6.802 17.316 -8.555 1.00 0.00 20 ASN A N 10
ATOM 14529 C CA . ASN A 1 20 ? 7.235 17.007 -9.916 1.00 0.00 20 ASN A CA 10
ATOM 14530 C C . ASN A 1 20 ? 7.457 15.507 -10.095 1.00 0.00 20 ASN A C 10
ATOM 14531 O O . ASN A 1 20 ? 8.583 15.059 -10.316 1.00 0.00 20 ASN A O 10
ATOM 14542 N N . LEU A 1 21 ? 6.378 14.736 -9.999 1.00 0.00 21 LEU A N 10
ATOM 14543 C CA . LEU A 1 21 ? 6.457 13.288 -10.153 1.00 0.00 21 LEU A CA 10
ATOM 14544 C C . LEU A 1 21 ? 5.551 12.807 -11.281 1.00 0.00 21 LEU A C 10
ATOM 14545 O O . LEU A 1 21 ? 5.181 11.634 -11.335 1.00 0.00 21 LEU A O 10
ATOM 14561 N N . LEU A 1 22 ? 5.199 13.721 -12.180 1.00 0.00 22 LEU A N 10
ATOM 14562 C CA . LEU A 1 22 ? 4.339 13.390 -13.310 1.00 0.00 22 LEU A CA 10
ATOM 14563 C C . LEU A 1 22 ? 5.128 13.417 -14.615 1.00 0.00 22 LEU A C 10
ATOM 14564 O O . LEU A 1 22 ? 4.584 13.154 -15.687 1.00 0.00 22 LEU A O 10
ATOM 14580 N N . SER A 1 23 ? 6.415 13.734 -14.514 1.00 0.00 23 SER A N 10
ATOM 14581 C CA . SER A 1 23 ? 7.282 13.797 -15.684 1.00 0.00 23 SER A CA 10
ATOM 14582 C C . SER A 1 23 ? 8.269 12.635 -15.699 1.00 0.00 23 SER A C 10
ATOM 14583 O O . SER A 1 23 ? 8.281 11.832 -16.632 1.00 0.00 23 SER A O 10
ATOM 14591 N N . GLU A 1 24 ? 9.095 12.549 -14.659 1.00 0.00 24 GLU A N 10
ATOM 14592 C CA . GLU A 1 24 ? 10.087 11.484 -14.559 1.00 0.00 24 GLU A CA 10
ATOM 14593 C C . GLU A 1 24 ? 9.816 10.590 -13.354 1.00 0.00 24 GLU A C 10
ATOM 14594 O O . GLU A 1 24 ? 9.769 9.366 -13.480 1.00 0.00 24 GLU A O 10
ATOM 14606 N N . GLN A 1 25 ? 9.639 11.209 -12.188 1.00 0.00 25 GLN A N 10
ATOM 14607 C CA . GLN A 1 25 ? 9.374 10.471 -10.956 1.00 0.00 25 GLN A CA 10
ATOM 14608 C C . GLN A 1 25 ? 10.535 9.543 -10.615 1.00 0.00 25 GLN A C 10
ATOM 14609 O O . GLN A 1 25 ? 10.654 8.449 -11.169 1.00 0.00 25 GLN A O 10
ATOM 14623 N N . ARG A 1 26 ? 11.388 9.987 -9.697 1.00 0.00 26 ARG A N 10
ATOM 14624 C CA . ARG A 1 26 ? 12.540 9.198 -9.278 1.00 0.00 26 ARG A CA 10
ATOM 14625 C C . ARG A 1 26 ? 12.096 7.911 -8.584 1.00 0.00 26 ARG A C 10
ATOM 14626 O O . ARG A 1 26 ? 11.038 7.873 -7.957 1.00 0.00 26 ARG A O 10
ATOM 14647 N N . PRO A 1 27 ? 12.900 6.834 -8.689 1.00 0.00 27 PRO A N 10
ATOM 14648 C CA . PRO A 1 27 ? 12.577 5.547 -8.065 1.00 0.00 27 PRO A CA 10
ATOM 14649 C C . PRO A 1 27 ? 12.767 5.572 -6.552 1.00 0.00 27 PRO A C 10
ATOM 14650 O O . PRO A 1 27 ? 13.892 5.500 -6.056 1.00 0.00 27 PRO A O 10
ATOM 14661 N N . VAL A 1 28 ? 11.660 5.674 -5.823 1.00 0.00 28 VAL A N 10
ATOM 14662 C CA . VAL A 1 28 ? 11.703 5.707 -4.365 1.00 0.00 28 VAL A CA 10
ATOM 14663 C C . VAL A 1 28 ? 10.835 4.617 -3.756 1.00 0.00 28 VAL A C 10
ATOM 14664 O O . VAL A 1 28 ? 10.110 3.915 -4.462 1.00 0.00 28 VAL A O 10
ATOM 14677 N N . ASP A 1 29 ? 10.916 4.482 -2.437 1.00 0.00 29 ASP A N 10
ATOM 14678 C CA . ASP A 1 29 ? 10.142 3.478 -1.722 1.00 0.00 29 ASP A CA 10
ATOM 14679 C C . ASP A 1 29 ? 10.071 3.797 -0.231 1.00 0.00 29 ASP A C 10
ATOM 14680 O O . ASP A 1 29 ? 11.047 4.254 0.364 1.00 0.00 29 ASP A O 10
ATOM 14689 N N . ILE A 1 30 ? 8.908 3.553 0.366 1.00 0.00 30 ILE A N 10
ATOM 14690 C CA . ILE A 1 30 ? 8.707 3.814 1.787 1.00 0.00 30 ILE A CA 10
ATOM 14691 C C . ILE A 1 30 ? 8.636 2.506 2.579 1.00 0.00 30 ILE A C 10
ATOM 14692 O O . ILE A 1 30 ? 7.967 1.562 2.161 1.00 0.00 30 ILE A O 10
ATOM 14708 N N . PRO A 1 31 ? 9.328 2.433 3.735 1.00 0.00 31 PRO A N 10
ATOM 14709 C CA . PRO A 1 31 ? 9.330 1.237 4.586 1.00 0.00 31 PRO A CA 10
ATOM 14710 C C . PRO A 1 31 ? 7.921 0.743 4.896 1.00 0.00 31 PRO A C 10
ATOM 14711 O O . PRO A 1 31 ? 6.968 1.521 4.924 1.00 0.00 31 PRO A O 10
ATOM 14722 N N . GLU A 1 32 ? 7.807 -0.567 5.114 1.00 0.00 32 GLU A N 10
ATOM 14723 C CA . GLU A 1 32 ? 6.529 -1.207 5.427 1.00 0.00 32 GLU A CA 10
ATOM 14724 C C . GLU A 1 32 ? 5.785 -0.479 6.548 1.00 0.00 32 GLU A C 10
ATOM 14725 O O . GLU A 1 32 ? 4.608 -0.746 6.792 1.00 0.00 32 GLU A O 10
ATOM 14737 N N . ASP A 1 33 ? 6.475 0.431 7.232 1.00 0.00 33 ASP A N 10
ATOM 14738 C CA . ASP A 1 33 ? 5.873 1.195 8.320 1.00 0.00 33 ASP A CA 10
ATOM 14739 C C . ASP A 1 33 ? 4.537 1.800 7.897 1.00 0.00 33 ASP A C 10
ATOM 14740 O O . ASP A 1 33 ? 3.601 1.877 8.694 1.00 0.00 33 ASP A O 10
ATOM 14749 N N . GLU A 1 34 ? 4.451 2.227 6.638 1.00 0.00 34 GLU A N 10
ATOM 14750 C CA . GLU A 1 34 ? 3.223 2.821 6.114 1.00 0.00 34 GLU A CA 10
ATOM 14751 C C . GLU A 1 34 ? 2.302 1.748 5.540 1.00 0.00 34 GLU A C 10
ATOM 14752 O O . GLU A 1 34 ? 1.096 1.957 5.409 1.00 0.00 34 GLU A O 10
ATOM 14764 N N . LEU A 1 35 ? 2.882 0.602 5.198 1.00 0.00 35 LEU A N 10
ATOM 14765 C CA . LEU A 1 35 ? 2.120 -0.507 4.634 1.00 0.00 35 LEU A CA 10
ATOM 14766 C C . LEU A 1 35 ? 1.158 -1.079 5.670 1.00 0.00 35 LEU A C 10
ATOM 14767 O O . LEU A 1 35 ? 0.080 -1.568 5.328 1.00 0.00 35 LEU A O 10
ATOM 14783 N N . GLU A 1 36 ? 1.552 -1.007 6.937 1.00 0.00 36 GLU A N 10
ATOM 14784 C CA . GLU A 1 36 ? 0.726 -1.517 8.026 1.00 0.00 36 GLU A CA 10
ATOM 14785 C C . GLU A 1 36 ? -0.502 -0.639 8.241 1.00 0.00 36 GLU A C 10
ATOM 14786 O O . GLU A 1 36 ? -1.533 -1.106 8.725 1.00 0.00 36 GLU A O 10
ATOM 14798 N N . GLU A 1 37 ? -0.385 0.635 7.881 1.00 0.00 37 GLU A N 10
ATOM 14799 C CA . GLU A 1 37 ? -1.486 1.578 8.039 1.00 0.00 37 GLU A CA 10
ATOM 14800 C C . GLU A 1 37 ? -2.538 1.388 6.950 1.00 0.00 37 GLU A C 10
ATOM 14801 O O . GLU A 1 37 ? -3.705 1.731 7.138 1.00 0.00 37 GLU A O 10
ATOM 14813 N N . ILE A 1 38 ? -2.121 0.840 5.812 1.00 0.00 38 ILE A N 10
ATOM 14814 C CA . ILE A 1 38 ? -3.035 0.609 4.700 1.00 0.00 38 ILE A CA 10
ATOM 14815 C C . ILE A 1 38 ? -4.063 -0.460 5.052 1.00 0.00 38 ILE A C 10
ATOM 14816 O O . ILE A 1 38 ? -5.266 -0.256 4.892 1.00 0.00 38 ILE A O 10
ATOM 14832 N N . ARG A 1 39 ? -3.580 -1.602 5.532 1.00 0.00 39 ARG A N 10
ATOM 14833 C CA . ARG A 1 39 ? -4.455 -2.704 5.910 1.00 0.00 39 ARG A CA 10
ATOM 14834 C C . ARG A 1 39 ? -5.419 -2.280 7.007 1.00 0.00 39 ARG A C 10
ATOM 14835 O O . ARG A 1 39 ? -6.612 -2.155 6.771 1.00 0.00 39 ARG A O 10
ATOM 14856 N N . GLU A 1 40 ? -4.883 -2.024 8.196 1.00 0.00 40 GLU A N 10
ATOM 14857 C CA . GLU A 1 40 ? -5.695 -1.628 9.347 1.00 0.00 40 GLU A CA 10
ATOM 14858 C C . GLU A 1 40 ? -6.836 -0.686 8.951 1.00 0.00 40 GLU A C 10
ATOM 14859 O O . GLU A 1 40 ? -7.903 -0.704 9.559 1.00 0.00 40 GLU A O 10
ATOM 14871 N N . ALA A 1 41 ? -6.612 0.119 7.920 1.00 0.00 41 ALA A N 10
ATOM 14872 C CA . ALA A 1 41 ? -7.617 1.072 7.460 1.00 0.00 41 ALA A CA 10
ATOM 14873 C C . ALA A 1 41 ? -8.869 0.390 6.894 1.00 0.00 41 ALA A C 10
ATOM 14874 O O . ALA A 1 41 ? -9.884 0.250 7.585 1.00 0.00 41 ALA A O 10
ATOM 14881 N N . PHE A 1 42 ? -8.791 -0.052 5.642 1.00 0.00 42 PHE A N 10
ATOM 14882 C CA . PHE A 1 42 ? -9.934 -0.675 4.979 1.00 0.00 42 PHE A CA 10
ATOM 14883 C C . PHE A 1 42 ? -10.133 -2.126 5.403 1.00 0.00 42 PHE A C 10
ATOM 14884 O O . PHE A 1 42 ? -11.235 -2.666 5.284 1.00 0.00 42 PHE A O 10
ATOM 14901 N N . LYS A 1 43 ? -9.076 -2.755 5.894 1.00 0.00 43 LYS A N 10
ATOM 14902 C CA . LYS A 1 43 ? -9.154 -4.145 6.323 1.00 0.00 43 LYS A CA 10
ATOM 14903 C C . LYS A 1 43 ? -10.120 -4.304 7.496 1.00 0.00 43 LYS A C 10
ATOM 14904 O O . LYS A 1 43 ? -10.821 -5.311 7.592 1.00 0.00 43 LYS A O 10
ATOM 14923 N N . VAL A 1 44 ? -10.161 -3.312 8.390 1.00 0.00 44 VAL A N 10
ATOM 14924 C CA . VAL A 1 44 ? -11.062 -3.377 9.536 1.00 0.00 44 VAL A CA 10
ATOM 14925 C C . VAL A 1 44 ? -12.497 -3.062 9.125 1.00 0.00 44 VAL A C 10
ATOM 14926 O O . VAL A 1 44 ? -13.441 -3.614 9.690 1.00 0.00 44 VAL A O 10
ATOM 14939 N N . PHE A 1 45 ? -12.664 -2.172 8.144 1.00 0.00 45 PHE A N 10
ATOM 14940 C CA . PHE A 1 45 ? -14.002 -1.818 7.674 1.00 0.00 45 PHE A CA 10
ATOM 14941 C C . PHE A 1 45 ? -14.744 -3.065 7.199 1.00 0.00 45 PHE A C 10
ATOM 14942 O O . PHE A 1 45 ? -15.969 -3.063 7.076 1.00 0.00 45 PHE A O 10
ATOM 14959 N N . ASP A 1 46 ? -13.988 -4.127 6.936 1.00 0.00 46 ASP A N 10
ATOM 14960 C CA . ASP A 1 46 ? -14.564 -5.391 6.496 1.00 0.00 46 ASP A CA 10
ATOM 14961 C C . ASP A 1 46 ? -15.331 -6.041 7.645 1.00 0.00 46 ASP A C 10
ATOM 14962 O O . ASP A 1 46 ? -14.758 -6.761 8.463 1.00 0.00 46 ASP A O 10
ATOM 14971 N N . ARG A 1 47 ? -16.633 -5.777 7.693 1.00 0.00 47 ARG A N 10
ATOM 14972 C CA . ARG A 1 47 ? -17.497 -6.301 8.748 1.00 0.00 47 ARG A CA 10
ATOM 14973 C C . ARG A 1 47 ? -17.417 -7.823 8.861 1.00 0.00 47 ARG A C 10
ATOM 14974 O O . ARG A 1 47 ? -17.229 -8.358 9.953 1.00 0.00 47 ARG A O 10
ATOM 14995 N N . ASP A 1 48 ? -17.565 -8.518 7.737 1.00 0.00 48 ASP A N 10
ATOM 14996 C CA . ASP A 1 48 ? -17.516 -9.977 7.737 1.00 0.00 48 ASP A CA 10
ATOM 14997 C C . ASP A 1 48 ? -16.077 -10.482 7.793 1.00 0.00 48 ASP A C 10
ATOM 14998 O O . ASP A 1 48 ? -15.822 -11.626 8.172 1.00 0.00 48 ASP A O 10
ATOM 15007 N N . GLY A 1 49 ? -15.141 -9.616 7.415 1.00 0.00 49 GLY A N 10
ATOM 15008 C CA . GLY A 1 49 ? -13.734 -9.972 7.440 1.00 0.00 49 GLY A CA 10
ATOM 15009 C C . GLY A 1 49 ? -13.389 -11.148 6.543 1.00 0.00 49 GLY A C 10
ATOM 15010 O O . GLY A 1 49 ? -12.466 -11.907 6.843 1.00 0.00 49 GLY A O 10
ATOM 15014 N N . ASN A 1 50 ? -14.119 -11.305 5.441 1.00 0.00 50 ASN A N 10
ATOM 15015 C CA . ASN A 1 50 ? -13.859 -12.401 4.513 1.00 0.00 50 ASN A CA 10
ATOM 15016 C C . ASN A 1 50 ? -12.620 -12.114 3.669 1.00 0.00 50 ASN A C 10
ATOM 15017 O O . ASN A 1 50 ? -12.221 -12.926 2.835 1.00 0.00 50 ASN A O 10
ATOM 15028 N N . GLY A 1 51 ? -12.015 -10.950 3.895 1.00 0.00 51 GLY A N 10
ATOM 15029 C CA . GLY A 1 51 ? -10.825 -10.572 3.153 1.00 0.00 51 GLY A CA 10
ATOM 15030 C C . GLY A 1 51 ? -11.137 -9.653 1.989 1.00 0.00 51 GLY A C 10
ATOM 15031 O O . GLY A 1 51 ? -10.239 -9.246 1.250 1.00 0.00 51 GLY A O 10
ATOM 15035 N N . PHE A 1 52 ? -12.415 -9.325 1.829 1.00 0.00 52 PHE A N 10
ATOM 15036 C CA . PHE A 1 52 ? -12.856 -8.449 0.749 1.00 0.00 52 PHE A CA 10
ATOM 15037 C C . PHE A 1 52 ? -13.804 -7.382 1.286 1.00 0.00 52 PHE A C 10
ATOM 15038 O O . PHE A 1 52 ? -14.460 -7.582 2.309 1.00 0.00 52 PHE A O 10
ATOM 15055 N N . ILE A 1 53 ? -13.875 -6.251 0.593 1.00 0.00 53 ILE A N 10
ATOM 15056 C CA . ILE A 1 53 ? -14.745 -5.156 1.009 1.00 0.00 53 ILE A CA 10
ATOM 15057 C C . ILE A 1 53 ? -15.826 -4.884 -0.033 1.00 0.00 53 ILE A C 10
ATOM 15058 O O . ILE A 1 53 ? -15.574 -4.246 -1.055 1.00 0.00 53 ILE A O 10
ATOM 15074 N N . SER A 1 54 ? -17.033 -5.376 0.237 1.00 0.00 54 SER A N 10
ATOM 15075 C CA . SER A 1 54 ? -18.158 -5.186 -0.672 1.00 0.00 54 SER A CA 10
ATOM 15076 C C . SER A 1 54 ? -18.553 -3.713 -0.745 1.00 0.00 54 SER A C 10
ATOM 15077 O O . SER A 1 54 ? -17.934 -2.865 -0.105 1.00 0.00 54 SER A O 10
ATOM 15085 N N . LYS A 1 55 ? -19.586 -3.412 -1.527 1.00 0.00 55 LYS A N 10
ATOM 15086 C CA . LYS A 1 55 ? -20.049 -2.038 -1.683 1.00 0.00 55 LYS A CA 10
ATOM 15087 C C . LYS A 1 55 ? -20.557 -1.472 -0.358 1.00 0.00 55 LYS A C 10
ATOM 15088 O O . LYS A 1 55 ? -20.197 -0.361 0.032 1.00 0.00 55 LYS A O 10
ATOM 15107 N N . GLN A 1 56 ? -21.392 -2.246 0.328 1.00 0.00 56 GLN A N 10
ATOM 15108 C CA . GLN A 1 56 ? -21.968 -1.820 1.600 1.00 0.00 56 GLN A CA 10
ATOM 15109 C C . GLN A 1 56 ? -20.887 -1.521 2.638 1.00 0.00 56 GLN A C 10
ATOM 15110 O O . GLN A 1 56 ? -20.990 -0.550 3.388 1.00 0.00 56 GLN A O 10
ATOM 15124 N N . GLU A 1 57 ? -19.853 -2.356 2.675 1.00 0.00 57 GLU A N 10
ATOM 15125 C CA . GLU A 1 57 ? -18.765 -2.182 3.635 1.00 0.00 57 GLU A CA 10
ATOM 15126 C C . GLU A 1 57 ? -17.940 -0.936 3.323 1.00 0.00 57 GLU A C 10
ATOM 15127 O O . GLU A 1 57 ? -17.671 -0.120 4.209 1.00 0.00 57 GLU A O 10
ATOM 15139 N N . LEU A 1 58 ? -17.536 -0.789 2.065 1.00 0.00 58 LEU A N 10
ATOM 15140 C CA . LEU A 1 58 ? -16.745 0.366 1.658 1.00 0.00 58 LEU A CA 10
ATOM 15141 C C . LEU A 1 58 ? -17.544 1.649 1.857 1.00 0.00 58 LEU A C 10
ATOM 15142 O O . LEU A 1 58 ? -16.982 2.741 1.925 1.00 0.00 58 LEU A O 10
ATOM 15158 N N . GLY A 1 59 ? -18.864 1.502 1.950 1.00 0.00 59 GLY A N 10
ATOM 15159 C CA . GLY A 1 59 ? -19.727 2.652 2.148 1.00 0.00 59 GLY A CA 10
ATOM 15160 C C . GLY A 1 59 ? -19.510 3.286 3.504 1.00 0.00 59 GLY A C 10
ATOM 15161 O O . GLY A 1 59 ? -19.785 4.470 3.699 1.00 0.00 59 GLY A O 10
ATOM 15165 N N . THR A 1 60 ? -19.013 2.488 4.444 1.00 0.00 60 THR A N 10
ATOM 15166 C CA . THR A 1 60 ? -18.739 2.965 5.791 1.00 0.00 60 THR A CA 10
ATOM 15167 C C . THR A 1 60 ? -17.333 3.546 5.863 1.00 0.00 60 THR A C 10
ATOM 15168 O O . THR A 1 60 ? -17.009 4.325 6.760 1.00 0.00 60 THR A O 10
ATOM 15179 N N . ALA A 1 61 ? -16.496 3.152 4.908 1.00 0.00 61 ALA A N 10
ATOM 15180 C CA . ALA A 1 61 ? -15.125 3.638 4.842 1.00 0.00 61 ALA A CA 10
ATOM 15181 C C . ALA A 1 61 ? -15.078 5.089 4.373 1.00 0.00 61 ALA A C 10
ATOM 15182 O O . ALA A 1 61 ? -14.286 5.889 4.874 1.00 0.00 61 ALA A O 10
ATOM 15189 N N . MET A 1 62 ? -15.933 5.424 3.411 1.00 0.00 62 MET A N 10
ATOM 15190 C CA . MET A 1 62 ? -15.989 6.777 2.866 1.00 0.00 62 MET A CA 10
ATOM 15191 C C . MET A 1 62 ? -16.552 7.768 3.882 1.00 0.00 62 MET A C 10
ATOM 15192 O O . MET A 1 62 ? -15.981 8.837 4.096 1.00 0.00 62 MET A O 10
ATOM 15206 N N . ARG A 1 63 ? -17.675 7.409 4.502 1.00 0.00 63 ARG A N 10
ATOM 15207 C CA . ARG A 1 63 ? -18.313 8.277 5.490 1.00 0.00 63 ARG A CA 10
ATOM 15208 C C . ARG A 1 63 ? -17.330 8.671 6.590 1.00 0.00 63 ARG A C 10
ATOM 15209 O O . ARG A 1 63 ? -17.413 9.769 7.143 1.00 0.00 63 ARG A O 10
ATOM 15230 N N . SER A 1 64 ? -16.406 7.770 6.905 1.00 0.00 64 SER A N 10
ATOM 15231 C CA . SER A 1 64 ? -15.408 8.028 7.936 1.00 0.00 64 SER A CA 10
ATOM 15232 C C . SER A 1 64 ? -14.616 9.293 7.617 1.00 0.00 64 SER A C 10
ATOM 15233 O O . SER A 1 64 ? -14.333 10.100 8.503 1.00 0.00 64 SER A O 10
ATOM 15241 N N . LEU A 1 65 ? -14.261 9.458 6.346 1.00 0.00 65 LEU A N 10
ATOM 15242 C CA . LEU A 1 65 ? -13.504 10.626 5.911 1.00 0.00 65 LEU A CA 10
ATOM 15243 C C . LEU A 1 65 ? -14.409 11.852 5.824 1.00 0.00 65 LEU A C 10
ATOM 15244 O O . LEU A 1 65 ? -13.933 12.988 5.817 1.00 0.00 65 LEU A O 10
ATOM 15260 N N . GLY A 1 66 ? -15.716 11.612 5.762 1.00 0.00 66 GLY A N 10
ATOM 15261 C CA . GLY A 1 66 ? -16.670 12.702 5.674 1.00 0.00 66 GLY A CA 10
ATOM 15262 C C . GLY A 1 66 ? -17.471 12.668 4.387 1.00 0.00 66 GLY A C 10
ATOM 15263 O O . GLY A 1 66 ? -17.970 13.697 3.930 1.00 0.00 66 GLY A O 10
ATOM 15267 N N . TYR A 1 67 ? -17.596 11.481 3.804 1.00 0.00 67 TYR A N 10
ATOM 15268 C CA . TYR A 1 67 ? -18.344 11.308 2.564 1.00 0.00 67 TYR A CA 10
ATOM 15269 C C . TYR A 1 67 ? -19.296 10.120 2.672 1.00 0.00 67 TYR A C 10
ATOM 15270 O O . TYR A 1 67 ? -18.886 8.971 2.521 1.00 0.00 67 TYR A O 10
ATOM 15288 N N . MET A 1 68 ? -20.568 10.408 2.934 1.00 0.00 68 MET A N 10
ATOM 15289 C CA . MET A 1 68 ? -21.577 9.363 3.070 1.00 0.00 68 MET A CA 10
ATOM 15290 C C . MET A 1 68 ? -22.216 9.029 1.718 1.00 0.00 68 MET A C 10
ATOM 15291 O O . MET A 1 68 ? -22.972 9.831 1.171 1.00 0.00 68 MET A O 10
ATOM 15305 N N . PRO A 1 69 ? -21.919 7.837 1.158 1.00 0.00 69 PRO A N 10
ATOM 15306 C CA . PRO A 1 69 ? -22.472 7.410 -0.127 1.00 0.00 69 PRO A CA 10
ATOM 15307 C C . PRO A 1 69 ? -23.853 6.780 0.018 1.00 0.00 69 PRO A C 10
ATOM 15308 O O . PRO A 1 69 ? -24.144 6.126 1.020 1.00 0.00 69 PRO A O 10
ATOM 15319 N N . ASN A 1 70 ? -24.701 6.980 -0.986 1.00 0.00 70 ASN A N 10
ATOM 15320 C CA . ASN A 1 70 ? -26.051 6.424 -0.965 1.00 0.00 70 ASN A CA 10
ATOM 15321 C C . ASN A 1 70 ? -26.045 4.980 -1.453 1.00 0.00 70 ASN A C 10
ATOM 15322 O O . ASN A 1 70 ? -25.008 4.465 -1.867 1.00 0.00 70 ASN A O 10
ATOM 15333 N N . GLU A 1 71 ? -27.204 4.331 -1.405 1.00 0.00 71 GLU A N 10
ATOM 15334 C CA . GLU A 1 71 ? -27.321 2.943 -1.842 1.00 0.00 71 GLU A CA 10
ATOM 15335 C C . GLU A 1 71 ? -26.843 2.775 -3.284 1.00 0.00 71 GLU A C 10
ATOM 15336 O O . GLU A 1 71 ? -26.277 1.742 -3.644 1.00 0.00 71 GLU A O 10
ATOM 15348 N N . VAL A 1 72 ? -27.073 3.798 -4.101 1.00 0.00 72 VAL A N 10
ATOM 15349 C CA . VAL A 1 72 ? -26.686 3.768 -5.498 1.00 0.00 72 VAL A CA 10
ATOM 15350 C C . VAL A 1 72 ? -25.260 4.273 -5.698 1.00 0.00 72 VAL A C 10
ATOM 15351 O O . VAL A 1 72 ? -24.603 3.923 -6.679 1.00 0.00 72 VAL A O 10
ATOM 15364 N N . GLU A 1 73 ? -24.789 5.096 -4.768 1.00 0.00 73 GLU A N 10
ATOM 15365 C CA . GLU A 1 73 ? -23.444 5.654 -4.855 1.00 0.00 73 GLU A CA 10
ATOM 15366 C C . GLU A 1 73 ? -22.383 4.599 -4.556 1.00 0.00 73 GLU A C 10
ATOM 15367 O O . GLU A 1 73 ? -21.451 4.409 -5.336 1.00 0.00 73 GLU A O 10
ATOM 15379 N N . LEU A 1 74 ? -22.531 3.912 -3.428 1.00 0.00 74 LEU A N 10
ATOM 15380 C CA . LEU A 1 74 ? -21.577 2.883 -3.024 1.00 0.00 74 LEU A CA 10
ATOM 15381 C C . LEU A 1 74 ? -21.387 1.826 -4.113 1.00 0.00 74 LEU A C 10
ATOM 15382 O O . LEU A 1 74 ? -20.444 1.037 -4.060 1.00 0.00 74 LEU A O 10
ATOM 15398 N N . GLU A 1 75 ? -22.282 1.814 -5.097 1.00 0.00 75 GLU A N 10
ATOM 15399 C CA . GLU A 1 75 ? -22.202 0.849 -6.188 1.00 0.00 75 GLU A CA 10
ATOM 15400 C C . GLU A 1 75 ? -21.305 1.359 -7.315 1.00 0.00 75 GLU A C 10
ATOM 15401 O O . GLU A 1 75 ? -20.544 0.592 -7.906 1.00 0.00 75 GLU A O 10
ATOM 15413 N N . VAL A 1 76 ? -21.394 2.655 -7.606 1.00 0.00 76 VAL A N 10
ATOM 15414 C CA . VAL A 1 76 ? -20.593 3.252 -8.672 1.00 0.00 76 VAL A CA 10
ATOM 15415 C C . VAL A 1 76 ? -19.194 3.628 -8.185 1.00 0.00 76 VAL A C 10
ATOM 15416 O O . VAL A 1 76 ? -18.243 3.642 -8.965 1.00 0.00 76 VAL A O 10
ATOM 15429 N N . ILE A 1 77 ? -19.073 3.936 -6.896 1.00 0.00 77 ILE A N 10
ATOM 15430 C CA . ILE A 1 77 ? -17.782 4.301 -6.321 1.00 0.00 77 ILE A CA 10
ATOM 15431 C C . ILE A 1 77 ? -16.856 3.086 -6.259 1.00 0.00 77 ILE A C 10
ATOM 15432 O O . ILE A 1 77 ? -15.636 3.215 -6.362 1.00 0.00 77 ILE A O 10
ATOM 15448 N N . ILE A 1 78 ? -17.449 1.906 -6.103 1.00 0.00 78 ILE A N 10
ATOM 15449 C CA . ILE A 1 78 ? -16.684 0.667 -6.021 1.00 0.00 78 ILE A CA 10
ATOM 15450 C C . ILE A 1 78 ? -16.015 0.322 -7.351 1.00 0.00 78 ILE A C 10
ATOM 15451 O O . ILE A 1 78 ? -14.803 0.122 -7.402 1.00 0.00 78 ILE A O 10
ATOM 15467 N N . GLN A 1 79 ? -16.802 0.251 -8.423 1.00 0.00 79 GLN A N 10
ATOM 15468 C CA . GLN A 1 79 ? -16.275 -0.083 -9.745 1.00 0.00 79 GLN A CA 10
ATOM 15469 C C . GLN A 1 79 ? -15.168 0.873 -10.190 1.00 0.00 79 GLN A C 10
ATOM 15470 O O . GLN A 1 79 ? -14.514 0.636 -11.205 1.00 0.00 79 GLN A O 10
ATOM 15484 N N . ARG A 1 80 ? -14.958 1.952 -9.439 1.00 0.00 80 ARG A N 10
ATOM 15485 C CA . ARG A 1 80 ? -13.925 2.923 -9.786 1.00 0.00 80 ARG A CA 10
ATOM 15486 C C . ARG A 1 80 ? -12.542 2.297 -9.654 1.00 0.00 80 ARG A C 10
ATOM 15487 O O . ARG A 1 80 ? -11.653 2.548 -10.468 1.00 0.00 80 ARG A O 10
ATOM 15508 N N . LEU A 1 81 ? -12.371 1.481 -8.620 1.00 0.00 81 LEU A N 10
ATOM 15509 C CA . LEU A 1 81 ? -11.101 0.806 -8.370 1.00 0.00 81 LEU A CA 10
ATOM 15510 C C . LEU A 1 81 ? -11.247 -0.704 -8.535 1.00 0.00 81 LEU A C 10
ATOM 15511 O O . LEU A 1 81 ? -10.274 -1.406 -8.810 1.00 0.00 81 LEU A O 10
ATOM 15527 N N . ASP A 1 82 ? -12.472 -1.195 -8.365 1.00 0.00 82 ASP A N 10
ATOM 15528 C CA . ASP A 1 82 ? -12.757 -2.620 -8.496 1.00 0.00 82 ASP A CA 10
ATOM 15529 C C . ASP A 1 82 ? -12.672 -3.058 -9.955 1.00 0.00 82 ASP A C 10
ATOM 15530 O O . ASP A 1 82 ? -13.663 -3.028 -10.684 1.00 0.00 82 ASP A O 10
ATOM 15539 N N . MET A 1 83 ? -11.476 -3.464 -10.372 1.00 0.00 83 MET A N 10
ATOM 15540 C CA . MET A 1 83 ? -11.248 -3.902 -11.744 1.00 0.00 83 MET A CA 10
ATOM 15541 C C . MET A 1 83 ? -11.787 -5.312 -11.977 1.00 0.00 83 MET A C 10
ATOM 15542 O O . MET A 1 83 ? -12.230 -5.641 -13.078 1.00 0.00 83 MET A O 10
ATOM 15556 N N . ASP A 1 84 ? -11.751 -6.140 -10.938 1.00 0.00 84 ASP A N 10
ATOM 15557 C CA . ASP A 1 84 ? -12.232 -7.515 -11.041 1.00 0.00 84 ASP A CA 10
ATOM 15558 C C . ASP A 1 84 ? -13.745 -7.560 -11.236 1.00 0.00 84 ASP A C 10
ATOM 15559 O O . ASP A 1 84 ? -14.288 -8.548 -11.730 1.00 0.00 84 ASP A O 10
ATOM 15568 N N . GLY A 1 85 ? -14.419 -6.481 -10.848 1.00 0.00 85 GLY A N 10
ATOM 15569 C CA . GLY A 1 85 ? -15.862 -6.409 -10.994 1.00 0.00 85 GLY A CA 10
ATOM 15570 C C . GLY A 1 85 ? -16.586 -7.509 -10.245 1.00 0.00 85 GLY A C 10
ATOM 15571 O O . GLY A 1 85 ? -17.706 -7.876 -10.604 1.00 0.00 85 GLY A O 10
ATOM 15575 N N . ASP A 1 86 ? -15.954 -8.035 -9.201 1.00 0.00 86 ASP A N 10
ATOM 15576 C CA . ASP A 1 86 ? -16.551 -9.102 -8.404 1.00 0.00 86 ASP A CA 10
ATOM 15577 C C . ASP A 1 86 ? -17.416 -8.528 -7.286 1.00 0.00 86 ASP A C 10
ATOM 15578 O O . ASP A 1 86 ? -17.887 -9.261 -6.417 1.00 0.00 86 ASP A O 10
ATOM 15587 N N . GLY A 1 87 ? -17.619 -7.214 -7.316 1.00 0.00 87 GLY A N 10
ATOM 15588 C CA . GLY A 1 87 ? -18.428 -6.565 -6.301 1.00 0.00 87 GLY A CA 10
ATOM 15589 C C . GLY A 1 87 ? -17.635 -6.210 -5.059 1.00 0.00 87 GLY A C 10
ATOM 15590 O O . GLY A 1 87 ? -18.109 -5.459 -4.206 1.00 0.00 87 GLY A O 10
ATOM 15594 N N . GLN A 1 88 ? -16.426 -6.752 -4.955 1.00 0.00 88 GLN A N 10
ATOM 15595 C CA . GLN A 1 88 ? -15.565 -6.488 -3.808 1.00 0.00 88 GLN A CA 10
ATOM 15596 C C . GLN A 1 88 ? -14.154 -6.126 -4.260 1.00 0.00 88 GLN A C 10
ATOM 15597 O O . GLN A 1 88 ? -13.638 -6.687 -5.229 1.00 0.00 88 GLN A O 10
ATOM 15611 N N . VAL A 1 89 ? -13.533 -5.185 -3.555 1.00 0.00 89 VAL A N 10
ATOM 15612 C CA . VAL A 1 89 ? -12.182 -4.746 -3.889 1.00 0.00 89 VAL A CA 10
ATOM 15613 C C . VAL A 1 89 ? -11.139 -5.498 -3.069 1.00 0.00 89 VAL A C 10
ATOM 15614 O O . VAL A 1 89 ? -11.245 -5.593 -1.846 1.00 0.00 89 VAL A O 10
ATOM 15627 N N . ASP A 1 90 ? -10.132 -6.030 -3.755 1.00 0.00 90 ASP A N 10
ATOM 15628 C CA . ASP A 1 90 ? -9.064 -6.771 -3.095 1.00 0.00 90 ASP A CA 10
ATOM 15629 C C . ASP A 1 90 ? -7.961 -5.830 -2.622 1.00 0.00 90 ASP A C 10
ATOM 15630 O O . ASP A 1 90 ? -7.733 -4.779 -3.223 1.00 0.00 90 ASP A O 10
ATOM 15639 N N . PHE A 1 91 ? -7.289 -6.209 -1.537 1.00 0.00 91 PHE A N 10
ATOM 15640 C CA . PHE A 1 91 ? -6.209 -5.403 -0.969 1.00 0.00 91 PHE A CA 10
ATOM 15641 C C . PHE A 1 91 ? -5.279 -4.850 -2.049 1.00 0.00 91 PHE A C 10
ATOM 15642 O O . PHE A 1 91 ? -5.140 -3.637 -2.186 1.00 0.00 91 PHE A O 10
ATOM 15659 N N . GLU A 1 92 ? -4.650 -5.745 -2.808 1.00 0.00 92 GLU A N 10
ATOM 15660 C CA . GLU A 1 92 ? -3.723 -5.356 -3.872 1.00 0.00 92 GLU A CA 10
ATOM 15661 C C . GLU A 1 92 ? -4.249 -4.177 -4.693 1.00 0.00 92 GLU A C 10
ATOM 15662 O O . GLU A 1 92 ? -3.524 -3.219 -4.952 1.00 0.00 92 GLU A O 10
ATOM 15674 N N . GLU A 1 93 ? -5.505 -4.259 -5.111 1.00 0.00 93 GLU A N 10
ATOM 15675 C CA . GLU A 1 93 ? -6.114 -3.198 -5.906 1.00 0.00 93 GLU A CA 10
ATOM 15676 C C . GLU A 1 93 ? -5.991 -1.836 -5.222 1.00 0.00 93 GLU A C 10
ATOM 15677 O O . GLU A 1 93 ? -5.681 -0.833 -5.868 1.00 0.00 93 GLU A O 10
ATOM 15689 N N . PHE A 1 94 ? -6.222 -1.804 -3.913 1.00 0.00 94 PHE A N 10
ATOM 15690 C CA . PHE A 1 94 ? -6.150 -0.558 -3.156 1.00 0.00 94 PHE A CA 10
ATOM 15691 C C . PHE A 1 94 ? -4.708 -0.173 -2.818 1.00 0.00 94 PHE A C 10
ATOM 15692 O O . PHE A 1 94 ? -4.333 0.994 -2.927 1.00 0.00 94 PHE A O 10
ATOM 15709 N N . VAL A 1 95 ? -3.906 -1.155 -2.413 1.00 0.00 95 VAL A N 10
ATOM 15710 C CA . VAL A 1 95 ? -2.512 -0.909 -2.045 1.00 0.00 95 VAL A CA 10
ATOM 15711 C C . VAL A 1 95 ? -1.753 -0.200 -3.165 1.00 0.00 95 VAL A C 10
ATOM 15712 O O . VAL A 1 95 ? -0.750 0.470 -2.918 1.00 0.00 95 VAL A O 10
ATOM 15725 N N . THR A 1 96 ? -2.235 -0.352 -4.397 1.00 0.00 96 THR A N 10
ATOM 15726 C CA . THR A 1 96 ? -1.601 0.277 -5.549 1.00 0.00 96 THR A CA 10
ATOM 15727 C C . THR A 1 96 ? -2.082 1.714 -5.723 1.00 0.00 96 THR A C 10
ATOM 15728 O O . THR A 1 96 ? -1.305 2.598 -6.088 1.00 0.00 96 THR A O 10
ATOM 15739 N N . LEU A 1 97 ? -3.369 1.937 -5.467 1.00 0.00 97 LEU A N 10
ATOM 15740 C CA . LEU A 1 97 ? -3.960 3.268 -5.594 1.00 0.00 97 LEU A CA 10
ATOM 15741 C C . LEU A 1 97 ? -3.128 4.317 -4.862 1.00 0.00 97 LEU A C 10
ATOM 15742 O O . LEU A 1 97 ? -2.996 5.450 -5.327 1.00 0.00 97 LEU A O 10
ATOM 15758 N N . LEU A 1 98 ? -2.565 3.937 -3.718 1.00 0.00 98 LEU A N 10
ATOM 15759 C CA . LEU A 1 98 ? -1.749 4.855 -2.931 1.00 0.00 98 LEU A CA 10
ATOM 15760 C C . LEU A 1 98 ? -0.277 4.457 -2.976 1.00 0.00 98 LEU A C 10
ATOM 15761 O O . LEU A 1 98 ? 0.588 5.178 -2.479 1.00 0.00 98 LEU A O 10
ATOM 15777 N N . GLY A 1 99 ? 0.002 3.303 -3.575 1.00 0.00 99 GLY A N 10
ATOM 15778 C CA . GLY A 1 99 ? 1.372 2.833 -3.677 1.00 0.00 99 GLY A CA 10
ATOM 15779 C C . GLY A 1 99 ? 2.129 3.505 -4.809 1.00 0.00 99 GLY A C 10
ATOM 15780 O O . GLY A 1 99 ? 1.585 4.383 -5.480 1.00 0.00 99 GLY A O 10
ATOM 15784 N N . PRO A 1 100 ? 3.393 3.113 -5.048 1.00 0.00 100 PRO A N 10
ATOM 15785 C CA . PRO A 1 100 ? 4.207 3.696 -6.118 1.00 0.00 100 PRO A CA 10
ATOM 15786 C C . PRO A 1 100 ? 3.740 3.258 -7.503 1.00 0.00 100 PRO A C 10
ATOM 15787 O O . PRO A 1 100 ? 2.907 3.971 -8.098 1.00 0.00 100 PRO A O 10
ATOM 15801 N N . MET A 1 1 ? 2.751 -29.179 2.346 1.00 0.00 1 MET A N 11
ATOM 15802 C CA . MET A 1 1 ? 1.403 -28.588 2.144 1.00 0.00 1 MET A CA 11
ATOM 15803 C C . MET A 1 1 ? 0.692 -29.242 0.958 1.00 0.00 1 MET A C 11
ATOM 15804 O O . MET A 1 1 ? 0.537 -28.630 -0.099 1.00 0.00 1 MET A O 11
ATOM 15820 N N . PRO A 1 2 ? 0.244 -30.503 1.121 1.00 0.00 2 PRO A N 11
ATOM 15821 C CA . PRO A 1 2 ? -0.452 -31.234 0.058 1.00 0.00 2 PRO A CA 11
ATOM 15822 C C . PRO A 1 2 ? -1.858 -30.698 -0.194 1.00 0.00 2 PRO A C 11
ATOM 15823 O O . PRO A 1 2 ? -2.388 -30.813 -1.299 1.00 0.00 2 PRO A O 11
ATOM 15834 N N . PHE A 1 3 ? -2.457 -30.112 0.839 1.00 0.00 3 PHE A N 11
ATOM 15835 C CA . PHE A 1 3 ? -3.802 -29.557 0.731 1.00 0.00 3 PHE A CA 11
ATOM 15836 C C . PHE A 1 3 ? -3.801 -28.273 -0.093 1.00 0.00 3 PHE A C 11
ATOM 15837 O O . PHE A 1 3 ? -4.789 -27.948 -0.753 1.00 0.00 3 PHE A O 11
ATOM 15854 N N . HIS A 1 4 ? -2.689 -27.544 -0.046 1.00 0.00 4 HIS A N 11
ATOM 15855 C CA . HIS A 1 4 ? -2.559 -26.293 -0.786 1.00 0.00 4 HIS A CA 11
ATOM 15856 C C . HIS A 1 4 ? -1.771 -26.505 -2.082 1.00 0.00 4 HIS A C 11
ATOM 15857 O O . HIS A 1 4 ? -0.552 -26.672 -2.049 1.00 0.00 4 HIS A O 11
ATOM 15872 N N . PRO A 1 5 ? -2.455 -26.502 -3.246 1.00 0.00 5 PRO A N 11
ATOM 15873 C CA . PRO A 1 5 ? -1.800 -26.697 -4.546 1.00 0.00 5 PRO A CA 11
ATOM 15874 C C . PRO A 1 5 ? -0.800 -25.591 -4.865 1.00 0.00 5 PRO A C 11
ATOM 15875 O O . PRO A 1 5 ? -1.014 -24.429 -4.519 1.00 0.00 5 PRO A O 11
ATOM 15886 N N . VAL A 1 6 ? 0.290 -25.961 -5.529 1.00 0.00 6 VAL A N 11
ATOM 15887 C CA . VAL A 1 6 ? 1.324 -25.002 -5.900 1.00 0.00 6 VAL A CA 11
ATOM 15888 C C . VAL A 1 6 ? 1.119 -24.498 -7.325 1.00 0.00 6 VAL A C 11
ATOM 15889 O O . VAL A 1 6 ? 0.794 -25.272 -8.228 1.00 0.00 6 VAL A O 11
ATOM 15902 N N . THR A 1 7 ? 1.305 -23.197 -7.521 1.00 0.00 7 THR A N 11
ATOM 15903 C CA . THR A 1 7 ? 1.142 -22.588 -8.835 1.00 0.00 7 THR A CA 11
ATOM 15904 C C . THR A 1 7 ? 2.180 -21.494 -9.062 1.00 0.00 7 THR A C 11
ATOM 15905 O O . THR A 1 7 ? 2.670 -21.309 -10.176 1.00 0.00 7 THR A O 11
ATOM 15916 N N . ALA A 1 8 ? 2.510 -20.770 -7.995 1.00 0.00 8 ALA A N 11
ATOM 15917 C CA . ALA A 1 8 ? 3.488 -19.694 -8.075 1.00 0.00 8 ALA A CA 11
ATOM 15918 C C . ALA A 1 8 ? 4.901 -20.249 -8.224 1.00 0.00 8 ALA A C 11
ATOM 15919 O O . ALA A 1 8 ? 5.092 -21.457 -8.365 1.00 0.00 8 ALA A O 11
ATOM 15926 N N . ALA A 1 9 ? 5.885 -19.359 -8.191 1.00 0.00 9 ALA A N 11
ATOM 15927 C CA . ALA A 1 9 ? 7.281 -19.758 -8.323 1.00 0.00 9 ALA A CA 11
ATOM 15928 C C . ALA A 1 9 ? 7.753 -20.530 -7.095 1.00 0.00 9 ALA A C 11
ATOM 15929 O O . ALA A 1 9 ? 7.999 -21.734 -7.163 1.00 0.00 9 ALA A O 11
ATOM 15936 N N . LEU A 1 10 ? 7.874 -19.828 -5.972 1.00 0.00 10 LEU A N 11
ATOM 15937 C CA . LEU A 1 10 ? 8.322 -20.444 -4.729 1.00 0.00 10 LEU A CA 11
ATOM 15938 C C . LEU A 1 10 ? 7.774 -19.701 -3.514 1.00 0.00 10 LEU A C 11
ATOM 15939 O O . LEU A 1 10 ? 7.177 -18.632 -3.644 1.00 0.00 10 LEU A O 11
ATOM 15955 N N . MET A 1 11 ? 7.982 -20.277 -2.333 1.00 0.00 11 MET A N 11
ATOM 15956 C CA . MET A 1 11 ? 7.509 -19.674 -1.090 1.00 0.00 11 MET A CA 11
ATOM 15957 C C . MET A 1 11 ? 8.544 -19.838 0.020 1.00 0.00 11 MET A C 11
ATOM 15958 O O . MET A 1 11 ? 8.199 -19.893 1.200 1.00 0.00 11 MET A O 11
ATOM 15972 N N . TYR A 1 12 ? 9.813 -19.916 -0.368 1.00 0.00 12 TYR A N 11
ATOM 15973 C CA . TYR A 1 12 ? 10.899 -20.076 0.592 1.00 0.00 12 TYR A CA 11
ATOM 15974 C C . TYR A 1 12 ? 11.163 -18.772 1.337 1.00 0.00 12 TYR A C 11
ATOM 15975 O O . TYR A 1 12 ? 11.312 -18.766 2.560 1.00 0.00 12 TYR A O 11
ATOM 15993 N N . ARG A 1 13 ? 11.220 -17.671 0.594 1.00 0.00 13 ARG A N 11
ATOM 15994 C CA . ARG A 1 13 ? 11.469 -16.358 1.182 1.00 0.00 13 ARG A CA 11
ATOM 15995 C C . ARG A 1 13 ? 12.785 -16.347 1.954 1.00 0.00 13 ARG A C 11
ATOM 15996 O O . ARG A 1 13 ? 12.812 -16.609 3.158 1.00 0.00 13 ARG A O 11
ATOM 16017 N N . GLY A 1 14 ? 13.873 -16.042 1.253 1.00 0.00 14 GLY A N 11
ATOM 16018 C CA . GLY A 1 14 ? 15.179 -16.002 1.887 1.00 0.00 14 GLY A CA 11
ATOM 16019 C C . GLY A 1 14 ? 16.242 -15.399 0.989 1.00 0.00 14 GLY A C 11
ATOM 16020 O O . GLY A 1 14 ? 16.866 -14.398 1.341 1.00 0.00 14 GLY A O 11
ATOM 16024 N N . ILE A 1 15 ? 16.449 -16.011 -0.172 1.00 0.00 15 ILE A N 11
ATOM 16025 C CA . ILE A 1 15 ? 17.443 -15.530 -1.125 1.00 0.00 15 ILE A CA 11
ATOM 16026 C C . ILE A 1 15 ? 16.849 -14.458 -2.035 1.00 0.00 15 ILE A C 11
ATOM 16027 O O . ILE A 1 15 ? 15.650 -14.469 -2.317 1.00 0.00 15 ILE A O 11
ATOM 16043 N N . TYR A 1 16 ? 17.691 -13.530 -2.485 1.00 0.00 16 TYR A N 11
ATOM 16044 C CA . TYR A 1 16 ? 17.246 -12.451 -3.360 1.00 0.00 16 TYR A CA 11
ATOM 16045 C C . TYR A 1 16 ? 16.510 -13.003 -4.578 1.00 0.00 16 TYR A C 11
ATOM 16046 O O . TYR A 1 16 ? 15.284 -13.118 -4.568 1.00 0.00 16 TYR A O 11
ATOM 16064 N N . THR A 1 17 ? 17.269 -13.350 -5.619 1.00 0.00 17 THR A N 11
ATOM 16065 C CA . THR A 1 17 ? 16.693 -13.892 -6.846 1.00 0.00 17 THR A CA 11
ATOM 16066 C C . THR A 1 17 ? 15.446 -13.116 -7.264 1.00 0.00 17 THR A C 11
ATOM 16067 O O . THR A 1 17 ? 14.322 -13.571 -7.048 1.00 0.00 17 THR A O 11
ATOM 16078 N N . VAL A 1 18 ? 15.657 -11.944 -7.857 1.00 0.00 18 VAL A N 11
ATOM 16079 C CA . VAL A 1 18 ? 14.556 -11.096 -8.306 1.00 0.00 18 VAL A CA 11
ATOM 16080 C C . VAL A 1 18 ? 13.521 -11.896 -9.101 1.00 0.00 18 VAL A C 11
ATOM 16081 O O . VAL A 1 18 ? 13.771 -12.282 -10.243 1.00 0.00 18 VAL A O 11
ATOM 16094 N N . PRO A 1 19 ? 12.339 -12.159 -8.505 1.00 0.00 19 PRO A N 11
ATOM 16095 C CA . PRO A 1 19 ? 11.278 -12.918 -9.163 1.00 0.00 19 PRO A CA 11
ATOM 16096 C C . PRO A 1 19 ? 10.398 -12.050 -10.060 1.00 0.00 19 PRO A C 11
ATOM 16097 O O . PRO A 1 19 ? 10.219 -12.351 -11.241 1.00 0.00 19 PRO A O 11
ATOM 16108 N N . ASN A 1 20 ? 9.853 -10.976 -9.497 1.00 0.00 20 ASN A N 11
ATOM 16109 C CA . ASN A 1 20 ? 8.991 -10.073 -10.255 1.00 0.00 20 ASN A CA 11
ATOM 16110 C C . ASN A 1 20 ? 9.473 -8.630 -10.145 1.00 0.00 20 ASN A C 11
ATOM 16111 O O . ASN A 1 20 ? 9.113 -7.914 -9.209 1.00 0.00 20 ASN A O 11
ATOM 16122 N N . LEU A 1 21 ? 10.288 -8.210 -11.107 1.00 0.00 21 LEU A N 11
ATOM 16123 C CA . LEU A 1 21 ? 10.817 -6.851 -11.123 1.00 0.00 21 LEU A CA 11
ATOM 16124 C C . LEU A 1 21 ? 10.231 -6.053 -12.285 1.00 0.00 21 LEU A C 11
ATOM 16125 O O . LEU A 1 21 ? 10.893 -5.185 -12.855 1.00 0.00 21 LEU A O 11
ATOM 16141 N N . LEU A 1 22 ? 8.979 -6.352 -12.626 1.00 0.00 22 LEU A N 11
ATOM 16142 C CA . LEU A 1 22 ? 8.299 -5.664 -13.720 1.00 0.00 22 LEU A CA 11
ATOM 16143 C C . LEU A 1 22 ? 7.409 -4.545 -13.187 1.00 0.00 22 LEU A C 11
ATOM 16144 O O . LEU A 1 22 ? 7.146 -3.563 -13.882 1.00 0.00 22 LEU A O 11
ATOM 16160 N N . SER A 1 23 ? 6.949 -4.701 -11.949 1.00 0.00 23 SER A N 11
ATOM 16161 C CA . SER A 1 23 ? 6.088 -3.705 -11.322 1.00 0.00 23 SER A CA 11
ATOM 16162 C C . SER A 1 23 ? 6.871 -2.867 -10.317 1.00 0.00 23 SER A C 11
ATOM 16163 O O . SER A 1 23 ? 6.552 -1.702 -10.082 1.00 0.00 23 SER A O 11
ATOM 16171 N N . GLU A 1 24 ? 7.899 -3.471 -9.728 1.00 0.00 24 GLU A N 11
ATOM 16172 C CA . GLU A 1 24 ? 8.730 -2.784 -8.747 1.00 0.00 24 GLU A CA 11
ATOM 16173 C C . GLU A 1 24 ? 10.053 -2.338 -9.364 1.00 0.00 24 GLU A C 11
ATOM 16174 O O . GLU A 1 24 ? 11.061 -2.213 -8.669 1.00 0.00 24 GLU A O 11
ATOM 16186 N N . GLN A 1 25 ? 10.042 -2.099 -10.673 1.00 0.00 25 GLN A N 11
ATOM 16187 C CA . GLN A 1 25 ? 11.242 -1.665 -11.381 1.00 0.00 25 GLN A CA 11
ATOM 16188 C C . GLN A 1 25 ? 11.671 -0.279 -10.919 1.00 0.00 25 GLN A C 11
ATOM 16189 O O . GLN A 1 25 ? 12.827 0.115 -11.076 1.00 0.00 25 GLN A O 11
ATOM 16203 N N . ARG A 1 26 ? 10.729 0.448 -10.341 1.00 0.00 26 ARG A N 11
ATOM 16204 C CA . ARG A 1 26 ? 10.989 1.797 -9.855 1.00 0.00 26 ARG A CA 11
ATOM 16205 C C . ARG A 1 26 ? 11.536 1.767 -8.427 1.00 0.00 26 ARG A C 11
ATOM 16206 O O . ARG A 1 26 ? 11.285 0.819 -7.682 1.00 0.00 26 ARG A O 11
ATOM 16227 N N . PRO A 1 27 ? 12.295 2.806 -8.029 1.00 0.00 27 PRO A N 11
ATOM 16228 C CA . PRO A 1 27 ? 12.877 2.890 -6.687 1.00 0.00 27 PRO A CA 11
ATOM 16229 C C . PRO A 1 27 ? 11.875 3.384 -5.646 1.00 0.00 27 PRO A C 11
ATOM 16230 O O . PRO A 1 27 ? 12.243 4.078 -4.697 1.00 0.00 27 PRO A O 11
ATOM 16241 N N . VAL A 1 28 ? 10.609 3.022 -5.831 1.00 0.00 28 VAL A N 11
ATOM 16242 C CA . VAL A 1 28 ? 9.553 3.429 -4.914 1.00 0.00 28 VAL A CA 11
ATOM 16243 C C . VAL A 1 28 ? 8.885 2.218 -4.278 1.00 0.00 28 VAL A C 11
ATOM 16244 O O . VAL A 1 28 ? 8.549 1.256 -4.969 1.00 0.00 28 VAL A O 11
ATOM 16257 N N . ASP A 1 29 ? 8.685 2.276 -2.964 1.00 0.00 29 ASP A N 11
ATOM 16258 C CA . ASP A 1 29 ? 8.050 1.180 -2.240 1.00 0.00 29 ASP A CA 11
ATOM 16259 C C . ASP A 1 29 ? 7.923 1.505 -0.756 1.00 0.00 29 ASP A C 11
ATOM 16260 O O . ASP A 1 29 ? 8.858 2.014 -0.138 1.00 0.00 29 ASP A O 11
ATOM 16269 N N . ILE A 1 30 ? 6.757 1.205 -0.194 1.00 0.00 30 ILE A N 11
ATOM 16270 C CA . ILE A 1 30 ? 6.496 1.463 1.216 1.00 0.00 30 ILE A CA 11
ATOM 16271 C C . ILE A 1 30 ? 6.811 0.226 2.064 1.00 0.00 30 ILE A C 11
ATOM 16272 O O . ILE A 1 30 ? 6.258 -0.848 1.828 1.00 0.00 30 ILE A O 11
ATOM 16288 N N . PRO A 1 31 ? 7.706 0.362 3.063 1.00 0.00 31 PRO A N 11
ATOM 16289 C CA . PRO A 1 31 ? 8.084 -0.754 3.936 1.00 0.00 31 PRO A CA 11
ATOM 16290 C C . PRO A 1 31 ? 6.937 -1.188 4.842 1.00 0.00 31 PRO A C 11
ATOM 16291 O O . PRO A 1 31 ? 6.079 -0.377 5.192 1.00 0.00 31 PRO A O 11
ATOM 16302 N N . GLU A 1 32 ? 6.927 -2.469 5.202 1.00 0.00 32 GLU A N 11
ATOM 16303 C CA . GLU A 1 32 ? 5.880 -3.037 6.054 1.00 0.00 32 GLU A CA 11
ATOM 16304 C C . GLU A 1 32 ? 5.394 -2.047 7.112 1.00 0.00 32 GLU A C 11
ATOM 16305 O O . GLU A 1 32 ? 4.189 -1.886 7.308 1.00 0.00 32 GLU A O 11
ATOM 16317 N N . ASP A 1 33 ? 6.333 -1.385 7.787 1.00 0.00 33 ASP A N 11
ATOM 16318 C CA . ASP A 1 33 ? 5.998 -0.416 8.829 1.00 0.00 33 ASP A CA 11
ATOM 16319 C C . ASP A 1 33 ? 4.882 0.527 8.384 1.00 0.00 33 ASP A C 11
ATOM 16320 O O . ASP A 1 33 ? 3.768 0.469 8.907 1.00 0.00 33 ASP A O 11
ATOM 16329 N N . GLU A 1 34 ? 5.182 1.393 7.423 1.00 0.00 34 GLU A N 11
ATOM 16330 C CA . GLU A 1 34 ? 4.193 2.346 6.921 1.00 0.00 34 GLU A CA 11
ATOM 16331 C C . GLU A 1 34 ? 3.087 1.633 6.154 1.00 0.00 34 GLU A C 11
ATOM 16332 O O . GLU A 1 34 ? 2.004 2.184 5.956 1.00 0.00 34 GLU A O 11
ATOM 16344 N N . LEU A 1 35 ? 3.364 0.408 5.720 1.00 0.00 35 LEU A N 11
ATOM 16345 C CA . LEU A 1 35 ? 2.383 -0.368 4.975 1.00 0.00 35 LEU A CA 11
ATOM 16346 C C . LEU A 1 35 ? 1.207 -0.748 5.868 1.00 0.00 35 LEU A C 11
ATOM 16347 O O . LEU A 1 35 ? 0.063 -0.799 5.415 1.00 0.00 35 LEU A O 11
ATOM 16363 N N . GLU A 1 36 ? 1.497 -1.016 7.139 1.00 0.00 36 GLU A N 11
ATOM 16364 C CA . GLU A 1 36 ? 0.464 -1.388 8.100 1.00 0.00 36 GLU A CA 11
ATOM 16365 C C . GLU A 1 36 ? -0.613 -0.312 8.177 1.00 0.00 36 GLU A C 11
ATOM 16366 O O . GLU A 1 36 ? -1.782 -0.607 8.422 1.00 0.00 36 GLU A O 11
ATOM 16378 N N . GLU A 1 37 ? -0.207 0.937 7.967 1.00 0.00 37 GLU A N 11
ATOM 16379 C CA . GLU A 1 37 ? -1.136 2.061 8.004 1.00 0.00 37 GLU A CA 11
ATOM 16380 C C . GLU A 1 37 ? -2.216 1.891 6.942 1.00 0.00 37 GLU A C 11
ATOM 16381 O O . GLU A 1 37 ? -3.375 2.246 7.155 1.00 0.00 37 GLU A O 11
ATOM 16393 N N . ILE A 1 38 ? -1.821 1.341 5.799 1.00 0.00 38 ILE A N 11
ATOM 16394 C CA . ILE A 1 38 ? -2.743 1.113 4.694 1.00 0.00 38 ILE A CA 11
ATOM 16395 C C . ILE A 1 38 ? -3.798 0.079 5.069 1.00 0.00 38 ILE A C 11
ATOM 16396 O O . ILE A 1 38 ? -4.998 0.322 4.934 1.00 0.00 38 ILE A O 11
ATOM 16412 N N . ARG A 1 39 ? -3.338 -1.074 5.539 1.00 0.00 39 ARG A N 11
ATOM 16413 C CA . ARG A 1 39 ? -4.232 -2.155 5.932 1.00 0.00 39 ARG A CA 11
ATOM 16414 C C . ARG A 1 39 ? -5.181 -1.714 7.039 1.00 0.00 39 ARG A C 11
ATOM 16415 O O . ARG A 1 39 ? -6.379 -1.604 6.819 1.00 0.00 39 ARG A O 11
ATOM 16436 N N . GLU A 1 40 ? -4.632 -1.432 8.216 1.00 0.00 40 GLU A N 11
ATOM 16437 C CA . GLU A 1 40 ? -5.437 -1.019 9.367 1.00 0.00 40 GLU A CA 11
ATOM 16438 C C . GLU A 1 40 ? -6.584 -0.089 8.966 1.00 0.00 40 GLU A C 11
ATOM 16439 O O . GLU A 1 40 ? -7.634 -0.086 9.603 1.00 0.00 40 GLU A O 11
ATOM 16451 N N . ALA A 1 41 ? -6.390 0.685 7.904 1.00 0.00 41 ALA A N 11
ATOM 16452 C CA . ALA A 1 41 ? -7.413 1.618 7.440 1.00 0.00 41 ALA A CA 11
ATOM 16453 C C . ALA A 1 41 ? -8.630 0.906 6.834 1.00 0.00 41 ALA A C 11
ATOM 16454 O O . ALA A 1 41 ? -9.643 0.694 7.506 1.00 0.00 41 ALA A O 11
ATOM 16461 N N . PHE A 1 42 ? -8.524 0.528 5.564 1.00 0.00 42 PHE A N 11
ATOM 16462 C CA . PHE A 1 42 ? -9.629 -0.120 4.862 1.00 0.00 42 PHE A CA 11
ATOM 16463 C C . PHE A 1 42 ? -9.861 -1.556 5.328 1.00 0.00 42 PHE A C 11
ATOM 16464 O O . PHE A 1 42 ? -10.967 -2.081 5.203 1.00 0.00 42 PHE A O 11
ATOM 16481 N N . LYS A 1 43 ? -8.828 -2.186 5.869 1.00 0.00 43 LYS A N 11
ATOM 16482 C CA . LYS A 1 43 ? -8.938 -3.565 6.335 1.00 0.00 43 LYS A CA 11
ATOM 16483 C C . LYS A 1 43 ? -9.905 -3.686 7.510 1.00 0.00 43 LYS A C 11
ATOM 16484 O O . LYS A 1 43 ? -10.670 -4.648 7.586 1.00 0.00 43 LYS A O 11
ATOM 16503 N N . VAL A 1 44 ? -9.877 -2.723 8.433 1.00 0.00 44 VAL A N 11
ATOM 16504 C CA . VAL A 1 44 ? -10.780 -2.774 9.580 1.00 0.00 44 VAL A CA 11
ATOM 16505 C C . VAL A 1 44 ? -12.224 -2.564 9.142 1.00 0.00 44 VAL A C 11
ATOM 16506 O O . VAL A 1 44 ? -13.141 -3.150 9.717 1.00 0.00 44 VAL A O 11
ATOM 16519 N N . PHE A 1 45 ? -12.431 -1.725 8.123 1.00 0.00 45 PHE A N 11
ATOM 16520 C CA . PHE A 1 45 ? -13.783 -1.482 7.622 1.00 0.00 45 PHE A CA 11
ATOM 16521 C C . PHE A 1 45 ? -14.388 -2.777 7.089 1.00 0.00 45 PHE A C 11
ATOM 16522 O O . PHE A 1 45 ? -15.602 -2.887 6.921 1.00 0.00 45 PHE A O 11
ATOM 16539 N N . ASP A 1 46 ? -13.525 -3.756 6.820 1.00 0.00 46 ASP A N 11
ATOM 16540 C CA . ASP A 1 46 ? -13.968 -5.053 6.322 1.00 0.00 46 ASP A CA 11
ATOM 16541 C C . ASP A 1 46 ? -14.524 -5.890 7.469 1.00 0.00 46 ASP A C 11
ATOM 16542 O O . ASP A 1 46 ? -13.776 -6.498 8.234 1.00 0.00 46 ASP A O 11
ATOM 16551 N N . ARG A 1 47 ? -15.846 -5.906 7.573 1.00 0.00 47 ARG A 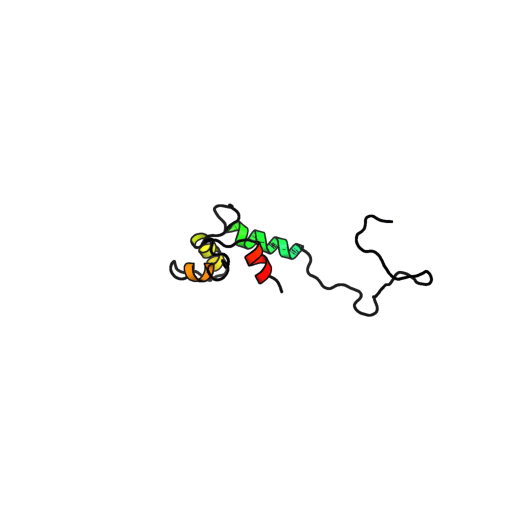N 11
ATOM 16552 C CA . ARG A 1 47 ? -16.537 -6.642 8.624 1.00 0.00 47 ARG A CA 11
ATOM 16553 C C . ARG A 1 47 ? -16.240 -8.139 8.557 1.00 0.00 47 ARG A C 11
ATOM 16554 O O . ARG A 1 47 ? -16.075 -8.792 9.588 1.00 0.00 47 ARG A O 11
ATOM 16575 N N . ASP A 1 48 ? -16.174 -8.680 7.343 1.00 0.00 48 ASP A N 11
ATOM 16576 C CA . ASP A 1 48 ? -15.904 -10.103 7.159 1.00 0.00 48 ASP A CA 11
ATOM 16577 C C . ASP A 1 48 ? -14.421 -10.414 7.343 1.00 0.00 48 ASP A C 11
ATOM 16578 O O . ASP A 1 48 ? -14.044 -11.563 7.577 1.00 0.00 48 ASP A O 11
ATOM 16587 N N . GLY A 1 49 ? -13.585 -9.386 7.236 1.00 0.00 49 GLY A N 11
ATOM 16588 C CA . GLY A 1 49 ? -12.153 -9.567 7.401 1.00 0.00 49 GLY A CA 11
ATOM 16589 C C . GLY A 1 49 ? -11.567 -10.556 6.409 1.00 0.00 49 GLY A C 11
ATOM 16590 O O . GLY A 1 49 ? -10.429 -10.997 6.566 1.00 0.00 49 GLY A O 11
ATOM 16594 N N . ASN A 1 50 ? -12.343 -10.900 5.386 1.00 0.00 50 ASN A N 11
ATOM 16595 C CA . ASN A 1 50 ? -11.895 -11.843 4.366 1.00 0.00 50 ASN A CA 11
ATOM 16596 C C . ASN A 1 50 ? -10.837 -11.217 3.461 1.00 0.00 50 ASN A C 11
ATOM 16597 O O . ASN A 1 50 ? -10.350 -11.853 2.528 1.00 0.00 50 ASN A O 11
ATOM 16608 N N . GLY A 1 51 ? -10.481 -9.968 3.748 1.00 0.00 51 GLY A N 11
ATOM 16609 C CA . GLY A 1 51 ? -9.484 -9.277 2.950 1.00 0.00 51 GLY A CA 11
ATOM 16610 C C . GLY A 1 51 ? -10.108 -8.437 1.856 1.00 0.00 51 GLY A C 11
ATOM 16611 O O . GLY A 1 51 ? -9.446 -7.588 1.258 1.00 0.00 51 GLY A O 11
ATOM 16615 N N . PHE A 1 52 ? -11.390 -8.673 1.596 1.00 0.00 52 PHE A N 11
ATOM 16616 C CA . PHE A 1 52 ? -12.113 -7.933 0.570 1.00 0.00 52 PHE A CA 11
ATOM 16617 C C . PHE A 1 52 ? -13.171 -7.042 1.209 1.00 0.00 52 PHE A C 11
ATOM 16618 O O . PHE A 1 52 ? -13.761 -7.400 2.229 1.00 0.00 52 PHE A O 11
ATOM 16635 N N . ILE A 1 53 ? -13.410 -5.884 0.606 1.00 0.00 53 ILE A N 11
ATOM 16636 C CA . ILE A 1 53 ? -14.392 -4.944 1.127 1.00 0.00 53 ILE A CA 11
ATOM 16637 C C . ILE A 1 53 ? -15.550 -4.756 0.151 1.00 0.00 53 ILE A C 11
ATOM 16638 O O . ILE A 1 53 ? -15.413 -4.081 -0.870 1.00 0.00 53 ILE A O 11
ATOM 16654 N N . SER A 1 54 ? -16.690 -5.363 0.475 1.00 0.00 54 SER A N 11
ATOM 16655 C CA . SER A 1 54 ? -17.882 -5.262 -0.362 1.00 0.00 54 SER A CA 11
ATOM 16656 C C . SER A 1 54 ? -18.332 -3.811 -0.486 1.00 0.00 54 SER A C 11
ATOM 16657 O O . SER A 1 54 ? -17.753 -2.922 0.135 1.00 0.00 54 SER A O 11
ATOM 16665 N N . LYS A 1 55 ? -19.363 -3.570 -1.292 1.00 0.00 55 LYS A N 11
ATOM 16666 C CA . LYS A 1 55 ? -19.876 -2.217 -1.481 1.00 0.00 55 LYS A CA 11
ATOM 16667 C C . LYS A 1 55 ? -20.434 -1.655 -0.178 1.00 0.00 55 LYS A C 11
ATOM 16668 O O . LYS A 1 55 ? -20.075 -0.552 0.239 1.00 0.00 55 LYS A O 11
ATOM 16687 N N . GLN A 1 56 ? -21.311 -2.424 0.462 1.00 0.00 56 GLN A N 11
ATOM 16688 C CA . GLN A 1 56 ? -21.936 -2.003 1.712 1.00 0.00 56 GLN A CA 11
ATOM 16689 C C . GLN A 1 56 ? -20.887 -1.689 2.774 1.00 0.00 56 GLN A C 11
ATOM 16690 O O . GLN A 1 56 ? -21.080 -0.802 3.607 1.00 0.00 56 GLN A O 11
ATOM 16704 N N . GLU A 1 57 ? -19.776 -2.418 2.738 1.00 0.00 57 GLU A N 11
ATOM 16705 C CA . GLU A 1 57 ? -18.696 -2.219 3.697 1.00 0.00 57 GLU A CA 11
ATOM 16706 C C . GLU A 1 57 ? -17.886 -0.974 3.348 1.00 0.00 57 GLU A C 11
ATOM 16707 O O . GLU A 1 57 ? -17.572 -0.153 4.214 1.00 0.00 57 GLU A O 11
ATOM 16719 N N . LEU A 1 58 ? -17.544 -0.846 2.072 1.00 0.00 58 LEU A N 11
ATOM 16720 C CA . LEU A 1 58 ? -16.784 0.298 1.591 1.00 0.00 58 LEU A CA 11
ATOM 16721 C C . LEU A 1 58 ? -17.548 1.588 1.871 1.00 0.00 58 LEU A C 11
ATOM 16722 O O . LEU A 1 58 ? -16.954 2.651 2.058 1.00 0.00 58 LEU A O 11
ATOM 16738 N N . GLY A 1 59 ? -18.874 1.479 1.915 1.00 0.00 59 GLY A N 11
ATOM 16739 C CA . GLY A 1 59 ? -19.706 2.636 2.182 1.00 0.00 59 GLY A CA 11
ATOM 16740 C C . GLY A 1 59 ? -19.533 3.140 3.600 1.00 0.00 59 GLY A C 11
ATOM 16741 O O . GLY A 1 59 ? -19.903 4.270 3.917 1.00 0.00 59 GLY A O 11
ATOM 16745 N N . THR A 1 60 ? -18.963 2.291 4.450 1.00 0.00 60 THR A N 11
ATOM 16746 C CA . THR A 1 60 ? -18.724 2.644 5.843 1.00 0.00 60 THR A CA 11
ATOM 16747 C C . THR A 1 60 ? -17.404 3.393 5.975 1.00 0.00 60 THR A C 11
ATOM 16748 O O . THR A 1 60 ? -17.209 4.178 6.903 1.00 0.00 60 THR A O 11
ATOM 16759 N N . ALA A 1 61 ? -16.498 3.137 5.037 1.00 0.00 61 ALA A N 11
ATOM 16760 C CA . ALA A 1 61 ? -15.196 3.793 5.030 1.00 0.00 61 ALA A CA 11
ATOM 16761 C C . ALA A 1 61 ? -15.325 5.257 4.617 1.00 0.00 61 ALA A C 11
ATOM 16762 O O . ALA A 1 61 ? -14.707 6.138 5.215 1.00 0.00 61 ALA A O 11
ATOM 16769 N N . MET A 1 62 ? -16.130 5.507 3.588 1.00 0.00 62 MET A N 11
ATOM 16770 C CA . MET A 1 62 ? -16.342 6.862 3.087 1.00 0.00 62 MET A CA 11
ATOM 16771 C C . MET A 1 62 ? -17.029 7.743 4.129 1.00 0.00 62 MET A C 11
ATOM 16772 O O . MET A 1 62 ? -16.577 8.856 4.402 1.00 0.00 62 MET A O 11
ATOM 16786 N N . ARG A 1 63 ? -18.124 7.246 4.705 1.00 0.00 63 ARG A N 11
ATOM 16787 C CA . ARG A 1 63 ? -18.867 8.003 5.711 1.00 0.00 63 ARG A CA 11
ATOM 16788 C C . ARG A 1 63 ? -17.957 8.430 6.858 1.00 0.00 63 ARG A C 11
ATOM 16789 O O . ARG A 1 63 ? -18.179 9.466 7.485 1.00 0.00 63 ARG A O 11
ATOM 16810 N N . SER A 1 64 ? -16.939 7.620 7.133 1.00 0.00 64 SER A N 11
ATOM 16811 C CA . SER A 1 64 ? -15.993 7.918 8.202 1.00 0.00 64 SER A CA 11
ATOM 16812 C C . SER A 1 64 ? -15.366 9.293 7.996 1.00 0.00 64 SER A C 11
ATOM 16813 O O . SER A 1 64 ? -15.133 10.031 8.954 1.00 0.00 64 SER A O 11
ATOM 16821 N N . LEU A 1 65 ? -15.096 9.630 6.738 1.00 0.00 65 LEU A N 11
ATOM 16822 C CA . LEU A 1 65 ? -14.501 10.918 6.402 1.00 0.00 65 LEU A CA 11
ATOM 16823 C C . LEU A 1 65 ? -15.533 12.036 6.523 1.00 0.00 65 LEU A C 11
ATOM 16824 O O . LEU A 1 65 ? -15.182 13.209 6.648 1.00 0.00 65 LEU A O 11
ATOM 16840 N N . GLY A 1 66 ? -16.809 11.658 6.486 1.00 0.00 66 GLY A N 11
ATOM 16841 C CA . GLY A 1 66 ? -17.880 12.633 6.595 1.00 0.00 66 GLY A CA 11
ATOM 16842 C C . GLY A 1 66 ? -18.745 12.689 5.350 1.00 0.00 66 GLY A C 11
ATOM 16843 O O . GLY A 1 66 ? -19.317 13.732 5.031 1.00 0.00 66 GLY A O 11
ATOM 16847 N N . TYR A 1 67 ? -18.841 11.563 4.647 1.00 0.00 67 TYR A N 11
ATOM 16848 C CA . TYR A 1 67 ? -19.642 11.484 3.428 1.00 0.00 67 TYR A CA 11
ATOM 16849 C C . TYR A 1 67 ? -20.434 10.181 3.383 1.00 0.00 67 TYR A C 11
ATOM 16850 O O . TYR A 1 67 ? -19.898 9.132 3.031 1.00 0.00 67 TYR A O 11
ATOM 16868 N N . MET A 1 68 ? -21.714 10.258 3.739 1.00 0.00 68 MET A N 11
ATOM 16869 C CA . MET A 1 68 ? -22.581 9.083 3.742 1.00 0.00 68 MET A CA 11
ATOM 16870 C C . MET A 1 68 ? -23.007 8.714 2.319 1.00 0.00 68 MET A C 11
ATOM 16871 O O . MET A 1 68 ? -23.786 9.436 1.697 1.00 0.00 68 MET A O 11
ATOM 16885 N N . PRO A 1 69 ? -22.505 7.582 1.781 1.00 0.00 69 PRO A N 11
ATOM 16886 C CA . PRO A 1 69 ? -22.838 7.126 0.434 1.00 0.00 69 PRO A CA 11
ATOM 16887 C C . PRO A 1 69 ? -24.144 6.341 0.396 1.00 0.00 69 PRO A C 11
ATOM 16888 O O . PRO A 1 69 ? -24.393 5.489 1.249 1.00 0.00 69 PRO A O 11
ATOM 16899 N N . ASN A 1 70 ? -24.972 6.633 -0.601 1.00 0.00 70 ASN A N 11
ATOM 16900 C CA . ASN A 1 70 ? -26.253 5.953 -0.758 1.00 0.00 70 ASN A CA 11
ATOM 16901 C C . ASN A 1 70 ? -26.073 4.605 -1.448 1.00 0.00 70 ASN A C 11
ATOM 16902 O O . ASN A 1 70 ? -24.949 4.178 -1.708 1.00 0.00 70 ASN A O 11
ATOM 16913 N N . GLU A 1 71 ? -27.187 3.941 -1.746 1.00 0.00 71 GLU A N 11
ATOM 16914 C CA . GLU A 1 71 ? -27.153 2.640 -2.404 1.00 0.00 71 GLU A CA 11
ATOM 16915 C C . GLU A 1 71 ? -26.447 2.727 -3.753 1.00 0.00 71 GLU A C 11
ATOM 16916 O O . GLU A 1 71 ? -25.412 2.099 -3.969 1.00 0.00 71 GLU A O 11
ATOM 16928 N N . VAL A 1 72 ? -27.020 3.512 -4.657 1.00 0.00 72 VAL A N 11
ATOM 16929 C CA . VAL A 1 72 ? -26.478 3.694 -5.982 1.00 0.00 72 VAL A CA 11
ATOM 16930 C C . VAL A 1 72 ? -25.103 4.355 -5.950 1.00 0.00 72 VAL A C 11
ATOM 16931 O O . VAL A 1 72 ? -24.343 4.275 -6.917 1.00 0.00 72 VAL A O 11
ATOM 16944 N N . GLU A 1 73 ? -24.789 5.011 -4.837 1.00 0.00 73 GLU A N 11
ATOM 16945 C CA . GLU A 1 73 ? -23.507 5.692 -4.688 1.00 0.00 73 GLU A CA 11
ATOM 16946 C C . GLU A 1 73 ? -22.367 4.695 -4.486 1.00 0.00 73 GLU A C 11
ATOM 16947 O O . GLU A 1 73 ? -21.423 4.653 -5.272 1.00 0.00 73 GLU A O 11
ATOM 16959 N N . LEU A 1 74 ? -22.465 3.892 -3.431 1.00 0.00 74 LEU A N 11
ATOM 16960 C CA . LEU A 1 74 ? -21.435 2.900 -3.126 1.00 0.00 74 LEU A CA 11
ATOM 16961 C C . LEU A 1 74 ? -21.198 1.959 -4.305 1.00 0.00 74 LEU A C 11
ATOM 16962 O O . LEU A 1 74 ? -20.197 1.245 -4.348 1.00 0.00 74 LEU A O 11
ATOM 16978 N N . GLU A 1 75 ? -22.124 1.962 -5.259 1.00 0.00 75 GLU A N 11
ATOM 16979 C CA . GLU A 1 75 ? -22.013 1.109 -6.437 1.00 0.00 75 GLU A CA 11
ATOM 16980 C C . GLU A 1 75 ? -21.123 1.740 -7.509 1.00 0.00 75 GLU A C 11
ATOM 16981 O O . GLU A 1 75 ? -20.350 1.044 -8.167 1.00 0.00 75 GLU A O 11
ATOM 16993 N N . VAL A 1 76 ? -21.232 3.057 -7.684 1.00 0.00 76 VAL A N 11
ATOM 16994 C CA . VAL A 1 76 ? -20.433 3.758 -8.688 1.00 0.00 76 VAL A CA 11
ATOM 16995 C C . VAL A 1 76 ? -18.992 3.950 -8.225 1.00 0.00 76 VAL A C 11
ATOM 16996 O O . VAL A 1 76 ? -18.083 4.100 -9.041 1.00 0.00 76 VAL A O 11
ATOM 17009 N N . ILE A 1 77 ? -18.792 3.961 -6.915 1.00 0.00 77 ILE A N 11
ATOM 17010 C CA . ILE A 1 77 ? -17.461 4.132 -6.346 1.00 0.00 77 ILE A CA 11
ATOM 17011 C C . ILE A 1 77 ? -16.686 2.817 -6.344 1.00 0.00 77 ILE A C 11
ATOM 17012 O O . ILE A 1 77 ? -15.467 2.800 -6.521 1.00 0.00 77 ILE A O 11
ATOM 17028 N N . ILE A 1 78 ? -17.404 1.715 -6.147 1.00 0.00 78 ILE A N 11
ATOM 17029 C CA . ILE A 1 78 ? -16.793 0.390 -6.103 1.00 0.00 78 ILE A CA 11
ATOM 17030 C C . ILE A 1 78 ? -16.369 -0.094 -7.491 1.00 0.00 78 ILE A C 11
ATOM 17031 O O . ILE A 1 78 ? -15.425 -0.875 -7.615 1.00 0.00 78 ILE A O 11
ATOM 17047 N N . GLN A 1 79 ? -17.050 0.373 -8.532 1.00 0.00 79 GLN A N 11
ATOM 17048 C CA . GLN A 1 79 ? -16.723 -0.044 -9.892 1.00 0.00 79 GLN A CA 11
ATOM 17049 C C . GLN A 1 79 ? -15.403 0.570 -10.350 1.00 0.00 79 GLN A C 11
ATOM 17050 O O . GLN A 1 79 ? -14.837 0.162 -11.364 1.00 0.00 79 GLN A O 11
ATOM 17064 N N . ARG A 1 80 ? -14.919 1.552 -9.596 1.00 0.00 80 ARG A N 11
ATOM 17065 C CA . ARG A 1 80 ? -13.665 2.221 -9.924 1.00 0.00 80 ARG A CA 11
ATOM 17066 C C . ARG A 1 80 ? -12.473 1.435 -9.389 1.00 0.00 80 ARG A C 11
ATOM 17067 O O . ARG A 1 80 ? -11.451 1.303 -10.062 1.00 0.00 80 ARG A O 11
ATOM 17088 N N . LEU A 1 81 ? -12.612 0.915 -8.174 1.00 0.00 81 LEU A N 11
ATOM 17089 C CA . LEU A 1 81 ? -11.548 0.141 -7.548 1.00 0.00 81 LEU A CA 11
ATOM 17090 C C . LEU A 1 81 ? -11.550 -1.297 -8.060 1.00 0.00 81 LEU A C 11
ATOM 17091 O O . LEU A 1 81 ? -10.515 -1.824 -8.467 1.00 0.00 81 LEU A O 11
ATOM 17107 N N . ASP A 1 82 ? -12.723 -1.922 -8.036 1.00 0.00 82 ASP A N 11
ATOM 17108 C CA . ASP A 1 82 ? -12.872 -3.300 -8.492 1.00 0.00 82 ASP A CA 11
ATOM 17109 C C . ASP A 1 82 ? -12.655 -3.407 -10.001 1.00 0.00 82 ASP A C 11
ATOM 17110 O O . ASP A 1 82 ? -13.600 -3.314 -10.784 1.00 0.00 82 ASP A O 11
ATOM 17119 N N . MET A 1 83 ? -11.400 -3.602 -10.395 1.00 0.00 83 MET A N 11
ATOM 17120 C CA . MET A 1 83 ? -11.042 -3.716 -11.808 1.00 0.00 83 MET A CA 11
ATOM 17121 C C . MET A 1 83 ? -11.543 -5.022 -12.421 1.00 0.00 83 MET A C 11
ATOM 17122 O O . MET A 1 83 ? -12.198 -5.013 -13.464 1.00 0.00 83 MET A O 11
ATOM 17136 N N . ASP A 1 84 ? -11.229 -6.142 -11.776 1.00 0.00 84 ASP A N 11
ATOM 17137 C CA . ASP A 1 84 ? -11.638 -7.451 -12.280 1.00 0.00 84 ASP A CA 11
ATOM 17138 C C . ASP A 1 84 ? -13.151 -7.639 -12.186 1.00 0.00 84 ASP A C 11
ATOM 17139 O O . ASP A 1 84 ? -13.730 -8.448 -12.911 1.00 0.00 84 ASP A O 11
ATOM 17148 N N . GLY A 1 85 ? -13.785 -6.887 -11.289 1.00 0.00 85 GLY A N 11
ATOM 17149 C CA . GLY A 1 85 ? -15.227 -6.975 -11.129 1.00 0.00 85 GLY A CA 11
ATOM 17150 C C . GLY A 1 85 ? -15.670 -8.175 -10.312 1.00 0.00 85 GLY A C 11
ATOM 17151 O O . GLY A 1 85 ? -16.623 -8.861 -10.680 1.00 0.00 85 GLY A O 11
ATOM 17155 N N . ASP A 1 86 ? -14.987 -8.428 -9.198 1.00 0.00 86 ASP A N 11
ATOM 17156 C CA . ASP A 1 86 ? -15.331 -9.554 -8.335 1.00 0.00 86 ASP A CA 11
ATOM 17157 C C . ASP A 1 86 ? -16.338 -9.138 -7.267 1.00 0.00 86 ASP A C 11
ATOM 17158 O O . ASP A 1 86 ? -16.582 -9.875 -6.310 1.00 0.00 86 ASP A O 11
ATOM 17167 N N . GLY A 1 87 ? -16.921 -7.954 -7.435 1.00 0.00 87 GLY A N 11
ATOM 17168 C CA . GLY A 1 87 ? -17.894 -7.462 -6.477 1.00 0.00 87 GLY A CA 11
ATOM 17169 C C . GLY A 1 87 ? -17.251 -6.854 -5.244 1.00 0.00 87 GLY A C 11
ATOM 17170 O O . GLY A 1 87 ? -17.882 -6.075 -4.529 1.00 0.00 87 GLY A O 11
ATOM 17174 N N . GLN A 1 88 ? -15.994 -7.210 -4.994 1.00 0.00 88 GLN A N 11
ATOM 17175 C CA . GLN A 1 88 ? -15.269 -6.697 -3.836 1.00 0.00 88 GLN A CA 11
ATOM 17176 C C . GLN A 1 88 ? -13.913 -6.127 -4.244 1.00 0.00 88 GLN A C 11
ATOM 17177 O O . GLN A 1 88 ? -13.408 -6.415 -5.329 1.00 0.00 88 GLN A O 11
ATOM 17191 N N . VAL A 1 89 ? -13.331 -5.314 -3.366 1.00 0.00 89 VAL A N 11
ATOM 17192 C CA . VAL A 1 89 ? -12.035 -4.697 -3.632 1.00 0.00 89 VAL A CA 11
ATOM 17193 C C . VAL A 1 89 ? -10.906 -5.472 -2.958 1.00 0.00 89 VAL A C 11
ATOM 17194 O O . VAL A 1 89 ? -10.928 -5.692 -1.747 1.00 0.00 89 VAL A O 11
ATOM 17207 N N . ASP A 1 90 ? -9.919 -5.878 -3.752 1.00 0.00 90 ASP A N 11
ATOM 17208 C CA . ASP A 1 90 ? -8.780 -6.630 -3.236 1.00 0.00 90 ASP A CA 11
ATOM 17209 C C . ASP A 1 90 ? -7.684 -5.694 -2.736 1.00 0.00 90 ASP A C 11
ATOM 17210 O O . ASP A 1 90 ? -7.568 -4.559 -3.199 1.00 0.00 90 ASP A O 11
ATOM 17219 N N . PHE A 1 91 ? -6.890 -6.173 -1.784 1.00 0.00 91 PHE A N 11
ATOM 17220 C CA . PHE A 1 91 ? -5.803 -5.380 -1.215 1.00 0.00 91 PHE A CA 11
ATOM 17221 C C . PHE A 1 91 ? -4.884 -4.826 -2.302 1.00 0.00 91 PHE A C 11
ATOM 17222 O O . PHE A 1 91 ? -4.634 -3.622 -2.357 1.00 0.00 91 PHE A O 11
ATOM 17239 N N . GLU A 1 92 ? -4.389 -5.712 -3.162 1.00 0.00 92 GLU A N 11
ATOM 17240 C CA . GLU A 1 92 ? -3.486 -5.320 -4.243 1.00 0.00 92 GLU A CA 11
ATOM 17241 C C . GLU A 1 92 ? -4.036 -4.141 -5.043 1.00 0.00 92 GLU A C 11
ATOM 17242 O O . GLU A 1 92 ? -3.396 -3.096 -5.141 1.00 0.00 92 GLU A O 11
ATOM 17254 N N . GLU A 1 93 ? -5.217 -4.318 -5.622 1.00 0.00 93 GLU A N 11
ATOM 17255 C CA . GLU A 1 93 ? -5.845 -3.268 -6.421 1.00 0.00 93 GLU A CA 11
ATOM 17256 C C . GLU A 1 93 ? -5.897 -1.937 -5.670 1.00 0.00 93 GLU A C 11
ATOM 17257 O O . GLU A 1 93 ? -5.839 -0.870 -6.281 1.00 0.00 93 GLU A O 11
ATOM 17269 N N . PHE A 1 94 ? -5.998 -2.003 -4.346 1.00 0.00 94 PHE A N 11
ATOM 17270 C CA . PHE A 1 94 ? -6.075 -0.797 -3.526 1.00 0.00 94 PHE A CA 11
ATOM 17271 C C . PHE A 1 94 ? -4.689 -0.301 -3.111 1.00 0.00 94 PHE A C 11
ATOM 17272 O O . PHE A 1 94 ? -4.517 0.873 -2.781 1.00 0.00 94 PHE A O 11
ATOM 17289 N N . VAL A 1 95 ? -3.702 -1.192 -3.138 1.00 0.00 95 VAL A N 11
ATOM 17290 C CA . VAL A 1 95 ? -2.341 -0.832 -2.748 1.00 0.00 95 VAL A CA 11
ATOM 17291 C C . VAL A 1 95 ? -1.689 0.090 -3.777 1.00 0.00 95 VAL A C 11
ATOM 17292 O O . VAL A 1 95 ? -0.795 0.868 -3.445 1.00 0.00 95 VAL A O 11
ATOM 17305 N N . THR A 1 96 ? -2.139 -0.001 -5.026 1.00 0.00 96 THR A N 11
ATOM 17306 C CA . THR A 1 96 ? -1.593 0.827 -6.095 1.00 0.00 96 THR A CA 11
ATOM 17307 C C . THR A 1 96 ? -2.359 2.140 -6.225 1.00 0.00 96 THR A C 11
ATOM 17308 O O . THR A 1 96 ? -1.766 3.191 -6.467 1.00 0.00 96 THR A O 11
ATOM 17319 N N . LEU A 1 97 ? -3.678 2.070 -6.065 1.00 0.00 97 LEU A N 11
ATOM 17320 C CA . LEU A 1 97 ? -4.525 3.255 -6.166 1.00 0.00 97 LEU A CA 11
ATOM 17321 C C . LEU A 1 97 ? -4.055 4.358 -5.221 1.00 0.00 97 LEU A C 11
ATOM 17322 O O . LEU A 1 97 ? -4.253 5.543 -5.491 1.00 0.00 97 LEU A O 11
ATOM 17338 N N . LEU A 1 98 ? -3.430 3.968 -4.112 1.00 0.00 98 LEU A N 11
ATOM 17339 C CA . LEU A 1 98 ? -2.936 4.934 -3.136 1.00 0.00 98 LEU A CA 11
ATOM 17340 C C . LEU A 1 98 ? -1.421 5.085 -3.230 1.00 0.00 98 LEU A C 11
ATOM 17341 O O . LEU A 1 98 ? -0.839 5.985 -2.625 1.00 0.00 98 LEU A O 11
ATOM 17357 N N . GLY A 1 99 ? -0.786 4.199 -3.991 1.00 0.00 99 GLY A N 11
ATOM 17358 C CA . GLY A 1 99 ? 0.655 4.252 -4.147 1.00 0.00 99 GLY A CA 11
ATOM 17359 C C . GLY A 1 99 ? 1.077 5.068 -5.358 1.00 0.00 99 GLY A C 11
ATOM 17360 O O . GLY A 1 99 ? 0.577 4.836 -6.459 1.00 0.00 99 GLY A O 11
ATOM 17364 N N . PRO A 1 100 ? 2.000 6.036 -5.191 1.00 0.00 100 PRO A N 11
ATOM 17365 C CA . PRO A 1 100 ? 2.467 6.874 -6.301 1.00 0.00 100 PRO A CA 11
ATOM 17366 C C . PRO A 1 100 ? 3.290 6.083 -7.313 1.00 0.00 100 PRO A C 11
ATOM 17367 O O . PRO A 1 100 ? 2.700 5.586 -8.295 1.00 0.00 100 PRO A O 11
ATOM 17381 N N . MET A 1 1 ? 7.514 27.621 -30.202 1.00 0.00 1 MET A N 12
ATOM 17382 C CA . MET A 1 1 ? 6.624 27.992 -31.330 1.00 0.00 1 MET A CA 12
ATOM 17383 C C . MET A 1 1 ? 6.217 26.757 -32.133 1.00 0.00 1 MET A C 12
ATOM 17384 O O . MET A 1 1 ? 6.650 26.578 -33.272 1.00 0.00 1 MET A O 12
ATOM 17400 N N . PRO A 1 2 ? 5.378 25.882 -31.547 1.00 0.00 2 PRO A N 12
ATOM 17401 C CA . PRO A 1 2 ? 4.917 24.661 -32.217 1.00 0.00 2 PRO A CA 12
ATOM 17402 C C . PRO A 1 2 ? 3.918 24.952 -33.331 1.00 0.00 2 PRO A C 12
ATOM 17403 O O . PRO A 1 2 ? 2.761 25.287 -33.069 1.00 0.00 2 PRO A O 12
ATOM 17414 N N . PHE A 1 3 ? 4.370 24.823 -34.574 1.00 0.00 3 PHE A N 12
ATOM 17415 C CA . PHE A 1 3 ? 3.515 25.072 -35.729 1.00 0.00 3 PHE A CA 12
ATOM 17416 C C . PHE A 1 3 ? 2.795 23.797 -36.157 1.00 0.00 3 PHE A C 12
ATOM 17417 O O . PHE A 1 3 ? 1.722 23.851 -36.758 1.00 0.00 3 PHE A O 12
ATOM 17434 N N . HIS A 1 4 ? 3.390 22.650 -35.841 1.00 0.00 4 HIS A N 12
ATOM 17435 C CA . HIS A 1 4 ? 2.804 21.363 -36.197 1.00 0.00 4 HIS A CA 12
ATOM 17436 C C . HIS A 1 4 ? 1.903 20.844 -35.074 1.00 0.00 4 HIS A C 12
ATOM 17437 O O . HIS A 1 4 ? 2.301 20.842 -33.909 1.00 0.00 4 HIS A O 12
ATOM 17452 N N . PRO A 1 5 ? 0.675 20.397 -35.406 1.00 0.00 5 PRO A N 12
ATOM 17453 C CA . PRO A 1 5 ? -0.270 19.876 -34.411 1.00 0.00 5 PRO A CA 12
ATOM 17454 C C . PRO A 1 5 ? 0.267 18.640 -33.699 1.00 0.00 5 PRO A C 12
ATOM 17455 O O . PRO A 1 5 ? 0.834 17.747 -34.329 1.00 0.00 5 PRO A O 12
ATOM 17466 N N . VAL A 1 6 ? 0.083 18.592 -32.384 1.00 0.00 6 VAL A N 12
ATOM 17467 C CA . VAL A 1 6 ? 0.548 17.464 -31.587 1.00 0.00 6 VAL A CA 12
ATOM 17468 C C . VAL A 1 6 ? -0.621 16.611 -31.104 1.00 0.00 6 VAL A C 12
ATOM 17469 O O . VAL A 1 6 ? -1.755 16.789 -31.549 1.00 0.00 6 VAL A O 12
ATOM 17482 N N . THR A 1 7 ? -0.340 15.686 -30.192 1.00 0.00 7 THR A N 12
ATOM 17483 C CA . THR A 1 7 ? -1.371 14.808 -29.654 1.00 0.00 7 THR A CA 12
ATOM 17484 C C . THR A 1 7 ? -2.000 15.400 -28.395 1.00 0.00 7 THR A C 12
ATOM 17485 O O . THR A 1 7 ? -3.170 15.788 -28.398 1.00 0.00 7 THR A O 12
ATOM 17496 N N . ALA A 1 8 ? -1.217 15.469 -27.323 1.00 0.00 8 ALA A N 12
ATOM 17497 C CA . ALA A 1 8 ? -1.699 16.010 -26.057 1.00 0.00 8 ALA A CA 12
ATOM 17498 C C . ALA A 1 8 ? -0.791 17.127 -25.554 1.00 0.00 8 ALA A C 12
ATOM 17499 O O . ALA A 1 8 ? 0.433 17.043 -25.655 1.00 0.00 8 ALA A O 12
ATOM 17506 N N . ALA A 1 9 ? -1.404 18.173 -25.006 1.00 0.00 9 ALA A N 12
ATOM 17507 C CA . ALA A 1 9 ? -0.659 19.315 -24.487 1.00 0.00 9 ALA A CA 12
ATOM 17508 C C . ALA A 1 9 ? 0.016 18.979 -23.161 1.00 0.00 9 ALA A C 12
ATOM 17509 O O . ALA A 1 9 ? 0.881 19.718 -22.691 1.00 0.00 9 ALA A O 12
ATOM 17516 N N . LEU A 1 10 ? -0.387 17.863 -22.561 1.00 0.00 10 LEU A N 12
ATOM 17517 C CA . LEU A 1 10 ? 0.181 17.428 -21.289 1.00 0.00 10 LEU A CA 12
ATOM 17518 C C . LEU A 1 10 ? 1.660 17.089 -21.444 1.00 0.00 10 LEU A C 12
ATOM 17519 O O . LEU A 1 10 ? 2.136 16.860 -22.556 1.00 0.00 10 LEU A O 12
ATOM 17535 N N . MET A 1 11 ? 2.380 17.055 -20.324 1.00 0.00 11 MET A N 12
ATOM 17536 C CA . MET A 1 11 ? 3.808 16.750 -20.341 1.00 0.00 11 MET A CA 12
ATOM 17537 C C . MET A 1 11 ? 4.547 17.708 -21.272 1.00 0.00 11 MET A C 12
ATOM 17538 O O . MET A 1 11 ? 5.247 17.283 -22.192 1.00 0.00 11 MET A O 12
ATOM 17552 N N . TYR A 1 12 ? 4.388 19.005 -21.022 1.00 0.00 12 TYR A N 12
ATOM 17553 C CA . TYR A 1 12 ? 5.027 20.028 -21.842 1.00 0.00 12 TYR A CA 12
ATOM 17554 C C . TYR A 1 12 ? 6.520 20.130 -21.535 1.00 0.00 12 TYR A C 12
ATOM 17555 O O . TYR A 1 12 ? 7.319 20.465 -22.410 1.00 0.00 12 TYR A O 12
ATOM 17573 N N . ARG A 1 13 ? 6.890 19.842 -20.291 1.00 0.00 13 ARG A N 12
ATOM 17574 C CA . ARG A 1 13 ? 8.288 19.906 -19.876 1.00 0.00 13 ARG A CA 12
ATOM 17575 C C . ARG A 1 13 ? 8.703 18.636 -19.139 1.00 0.00 13 ARG A C 12
ATOM 17576 O O . ARG A 1 13 ? 9.887 18.305 -19.072 1.00 0.00 13 ARG A O 12
ATOM 17597 N N . GLY A 1 14 ? 7.722 17.928 -18.588 1.00 0.00 14 GLY A N 12
ATOM 17598 C CA . GLY A 1 14 ? 8.007 16.704 -17.861 1.00 0.00 14 GLY A CA 12
ATOM 17599 C C . GLY A 1 14 ? 8.370 16.963 -16.413 1.00 0.00 14 GLY A C 12
ATOM 17600 O O . GLY A 1 14 ? 7.631 16.582 -15.504 1.00 0.00 14 GLY A O 12
ATOM 17604 N N . ILE A 1 15 ? 9.512 17.612 -16.198 1.00 0.00 15 ILE A N 12
ATOM 17605 C CA . ILE A 1 15 ? 9.974 17.925 -14.850 1.00 0.00 15 ILE A CA 12
ATOM 17606 C C . ILE A 1 15 ? 8.942 18.765 -14.103 1.00 0.00 15 ILE A C 12
ATOM 17607 O O . ILE A 1 15 ? 8.351 19.688 -14.667 1.00 0.00 15 ILE A O 12
ATOM 17623 N N . TYR A 1 16 ? 8.728 18.439 -12.833 1.00 0.00 16 TYR A N 12
ATOM 17624 C CA . TYR A 1 16 ? 7.764 19.161 -12.010 1.00 0.00 16 TYR A CA 12
ATOM 17625 C C . TYR A 1 16 ? 8.394 20.404 -11.390 1.00 0.00 16 TYR A C 12
ATOM 17626 O O . TYR A 1 16 ? 9.529 20.367 -10.915 1.00 0.00 16 TYR A O 12
ATOM 17644 N N . THR A 1 17 ? 7.647 21.503 -11.405 1.00 0.00 17 THR A N 12
ATOM 17645 C CA . THR A 1 17 ? 8.123 22.761 -10.844 1.00 0.00 17 THR A CA 12
ATOM 17646 C C . THR A 1 17 ? 7.104 23.338 -9.867 1.00 0.00 17 THR A C 12
ATOM 17647 O O . THR A 1 17 ? 7.113 24.535 -9.577 1.00 0.00 17 THR A O 12
ATOM 17658 N N . VAL A 1 18 ? 6.229 22.475 -9.365 1.00 0.00 18 VAL A N 12
ATOM 17659 C CA . VAL A 1 18 ? 5.198 22.886 -8.421 1.00 0.00 18 VAL A CA 12
ATOM 17660 C C . VAL A 1 18 ? 5.799 23.166 -7.041 1.00 0.00 18 VAL A C 12
ATOM 17661 O O . VAL A 1 18 ? 6.655 22.419 -6.569 1.00 0.00 18 VAL A O 12
ATOM 17674 N N . PRO A 1 19 ? 5.367 24.259 -6.378 1.00 0.00 19 PRO A N 12
ATOM 17675 C CA . PRO A 1 19 ? 5.864 24.637 -5.053 1.00 0.00 19 PRO A CA 12
ATOM 17676 C C . PRO A 1 19 ? 5.260 23.782 -3.945 1.00 0.00 19 PRO A C 12
ATOM 17677 O O . PRO A 1 19 ? 5.978 23.199 -3.134 1.00 0.00 19 PRO A O 12
ATOM 17688 N N . ASN A 1 20 ? 3.931 23.721 -3.912 1.00 0.00 20 ASN A N 12
ATOM 17689 C CA . ASN A 1 20 ? 3.223 22.937 -2.907 1.00 0.00 20 ASN A CA 12
ATOM 17690 C C . ASN A 1 20 ? 3.310 21.447 -3.222 1.00 0.00 20 ASN A C 12
ATOM 17691 O O . ASN A 1 20 ? 2.355 20.850 -3.720 1.00 0.00 20 ASN A O 12
ATOM 17702 N N . LEU A 1 21 ? 4.462 20.853 -2.928 1.00 0.00 21 LEU A N 12
ATOM 17703 C CA . LEU A 1 21 ? 4.680 19.434 -3.183 1.00 0.00 21 LEU A CA 12
ATOM 17704 C C . LEU A 1 21 ? 4.685 18.634 -1.883 1.00 0.00 21 LEU A C 12
ATOM 17705 O O . LEU A 1 21 ? 5.456 17.687 -1.729 1.00 0.00 21 LEU A O 12
ATOM 17721 N N . LEU A 1 22 ? 3.817 19.019 -0.953 1.00 0.00 22 LEU A N 12
ATOM 17722 C CA . LEU A 1 22 ? 3.721 18.335 0.333 1.00 0.00 22 LEU A CA 12
ATOM 17723 C C . LEU A 1 22 ? 2.486 17.441 0.381 1.00 0.00 22 LEU A C 12
ATOM 17724 O O . LEU A 1 22 ? 2.421 16.497 1.168 1.00 0.00 22 LEU A O 12
ATOM 17740 N N . SER A 1 23 ? 1.509 17.745 -0.467 1.00 0.00 23 SER A N 12
ATOM 17741 C CA . SER A 1 23 ? 0.274 16.970 -0.521 1.00 0.00 23 SER A CA 12
ATOM 17742 C C . SER A 1 23 ? 0.286 16.007 -1.705 1.00 0.00 23 SER A C 12
ATOM 17743 O O . SER A 1 23 ? -0.178 14.872 -1.599 1.00 0.00 23 SER A O 12
ATOM 17751 N N . GLU A 1 24 ? 0.820 16.469 -2.831 1.00 0.00 24 GLU A N 12
ATOM 17752 C CA . GLU A 1 24 ? 0.892 15.651 -4.037 1.00 0.00 24 GLU A CA 12
ATOM 17753 C C . GLU A 1 24 ? 2.148 14.784 -4.033 1.00 0.00 24 GLU A C 12
ATOM 17754 O O . GLU A 1 24 ? 2.540 14.238 -5.064 1.00 0.00 24 GLU A O 12
ATOM 17766 N N . GLN A 1 25 ? 2.775 14.663 -2.866 1.00 0.00 25 GLN A N 12
ATOM 17767 C CA . GLN A 1 25 ? 3.986 13.861 -2.730 1.00 0.00 25 GLN A CA 12
ATOM 17768 C C . GLN A 1 25 ? 3.674 12.377 -2.893 1.00 0.00 25 GLN A C 12
ATOM 17769 O O . GLN A 1 25 ? 2.883 11.812 -2.136 1.00 0.00 25 GLN A O 12
ATOM 17783 N N . ARG A 1 26 ? 4.300 11.752 -3.884 1.00 0.00 26 ARG A N 12
ATOM 17784 C CA . ARG A 1 26 ? 4.091 10.334 -4.150 1.00 0.00 26 ARG A CA 12
ATOM 17785 C C . ARG A 1 26 ? 4.970 9.475 -3.238 1.00 0.00 26 ARG A C 12
ATOM 17786 O O . ARG A 1 26 ? 6.106 9.845 -2.940 1.00 0.00 26 ARG A O 12
ATOM 17807 N N . PRO A 1 27 ? 4.457 8.314 -2.784 1.00 0.00 27 PRO A N 12
ATOM 17808 C CA . PRO A 1 27 ? 5.205 7.412 -1.904 1.00 0.00 27 PRO A CA 12
ATOM 17809 C C . PRO A 1 27 ? 6.382 6.757 -2.618 1.00 0.00 27 PRO A C 12
ATOM 17810 O O . PRO A 1 27 ? 6.196 5.964 -3.543 1.00 0.00 27 PRO A O 12
ATOM 17821 N N . VAL A 1 28 ? 7.593 7.091 -2.184 1.00 0.00 28 VAL A N 12
ATOM 17822 C CA . VAL A 1 28 ? 8.800 6.537 -2.785 1.00 0.00 28 VAL A CA 12
ATOM 17823 C C . VAL A 1 28 ? 9.795 6.090 -1.720 1.00 0.00 28 VAL A C 12
ATOM 17824 O O . VAL A 1 28 ? 10.123 6.846 -0.804 1.00 0.00 28 VAL A O 12
ATOM 17837 N N . ASP A 1 29 ? 10.267 4.852 -1.846 1.00 0.00 29 ASP A N 12
ATOM 17838 C CA . ASP A 1 29 ? 11.229 4.292 -0.900 1.00 0.00 29 ASP A CA 12
ATOM 17839 C C . ASP A 1 29 ? 10.706 4.371 0.532 1.00 0.00 29 ASP A C 12
ATOM 17840 O O . ASP A 1 29 ? 11.485 4.436 1.483 1.00 0.00 29 ASP A O 12
ATOM 17849 N N . ILE A 1 30 ? 9.383 4.365 0.681 1.00 0.00 30 ILE A N 12
ATOM 17850 C CA . ILE A 1 30 ? 8.766 4.435 2.000 1.00 0.00 30 ILE A CA 12
ATOM 17851 C C . ILE A 1 30 ? 8.809 3.073 2.693 1.00 0.00 30 ILE A C 12
ATOM 17852 O O . ILE A 1 30 ? 8.429 2.062 2.102 1.00 0.00 30 ILE A O 12
ATOM 17868 N N . PRO A 1 31 ? 9.277 3.023 3.956 1.00 0.00 31 PRO A N 12
ATOM 17869 C CA . PRO A 1 31 ? 9.355 1.769 4.712 1.00 0.00 31 PRO A CA 12
ATOM 17870 C C . PRO A 1 31 ? 7.982 1.139 4.914 1.00 0.00 31 PRO A C 12
ATOM 17871 O O . PRO A 1 31 ? 6.973 1.839 4.995 1.00 0.00 31 PRO A O 12
ATOM 17882 N N . GLU A 1 32 ? 7.960 -0.190 4.984 1.00 0.00 32 GLU A N 12
ATOM 17883 C CA . GLU A 1 32 ? 6.721 -0.942 5.175 1.00 0.00 32 GLU A CA 12
ATOM 17884 C C . GLU A 1 32 ? 5.923 -0.430 6.376 1.00 0.00 32 GLU A C 12
ATOM 17885 O O . GLU A 1 32 ? 4.755 -0.780 6.548 1.00 0.00 32 GLU A O 12
ATOM 17897 N N . ASP A 1 33 ? 6.559 0.395 7.204 1.00 0.00 33 ASP A N 12
ATOM 17898 C CA . ASP A 1 33 ? 5.903 0.956 8.382 1.00 0.00 33 ASP A CA 12
ATOM 17899 C C . ASP A 1 33 ? 4.636 1.714 7.992 1.00 0.00 33 ASP A C 12
ATOM 17900 O O . ASP A 1 33 ? 3.706 1.842 8.789 1.00 0.00 33 ASP A O 12
ATOM 17909 N N . GLU A 1 34 ? 4.609 2.218 6.759 1.00 0.00 34 GLU A N 12
ATOM 17910 C CA . GLU A 1 34 ? 3.468 2.959 6.256 1.00 0.00 34 GLU A CA 12
ATOM 17911 C C . GLU A 1 34 ? 2.473 2.015 5.581 1.00 0.00 34 GLU A C 12
ATOM 17912 O O . GLU A 1 34 ? 1.283 2.318 5.475 1.00 0.00 34 GLU A O 12
ATOM 17924 N N . LEU A 1 35 ? 2.968 0.863 5.142 1.00 0.00 35 LEU A N 12
ATOM 17925 C CA . LEU A 1 35 ? 2.126 -0.129 4.479 1.00 0.00 35 LEU A CA 12
ATOM 17926 C C . LEU A 1 35 ? 1.110 -0.709 5.458 1.00 0.00 35 LEU A C 12
ATOM 17927 O O . LEU A 1 35 ? 0.008 -1.096 5.069 1.00 0.00 35 LEU A O 12
ATOM 17943 N N . GLU A 1 36 ? 1.493 -0.770 6.731 1.00 0.00 36 GLU A N 12
ATOM 17944 C CA . GLU A 1 36 ? 0.618 -1.301 7.770 1.00 0.00 36 GLU A CA 12
ATOM 17945 C C . GLU A 1 36 ? -0.638 -0.449 7.914 1.00 0.00 36 GLU A C 12
ATOM 17946 O O . GLU A 1 36 ? -1.722 -0.965 8.185 1.00 0.00 36 GLU A O 12
ATOM 17958 N N . GLU A 1 37 ? -0.485 0.860 7.730 1.00 0.00 37 GLU A N 12
ATOM 17959 C CA . GLU A 1 37 ? -1.608 1.785 7.838 1.00 0.00 37 GLU A CA 12
ATOM 17960 C C . GLU A 1 37 ? -2.649 1.500 6.760 1.00 0.00 37 GLU A C 12
ATOM 17961 O O . GLU A 1 37 ? -3.825 1.831 6.916 1.00 0.00 37 GLU A O 12
ATOM 17973 N N . ILE A 1 38 ? -2.209 0.879 5.670 1.00 0.00 38 ILE A N 12
ATOM 17974 C CA . ILE A 1 38 ? -3.103 0.546 4.567 1.00 0.00 38 ILE A CA 12
ATOM 17975 C C . ILE A 1 38 ? -4.108 -0.524 4.977 1.00 0.00 38 ILE A C 12
ATOM 17976 O O . ILE A 1 38 ? -5.316 -0.353 4.804 1.00 0.00 38 ILE A O 12
ATOM 17992 N N . ARG A 1 39 ? -3.605 -1.628 5.525 1.00 0.00 39 ARG A N 12
ATOM 17993 C CA . ARG A 1 39 ? -4.466 -2.723 5.952 1.00 0.00 39 ARG A CA 12
ATOM 17994 C C . ARG A 1 39 ? -5.434 -2.274 7.041 1.00 0.00 39 ARG A C 12
ATOM 17995 O O . ARG A 1 39 ? -6.625 -2.133 6.794 1.00 0.00 39 ARG A O 12
ATOM 18016 N N . GLU A 1 40 ? -4.905 -2.018 8.234 1.00 0.00 40 GLU A N 12
ATOM 18017 C CA . GLU A 1 40 ? -5.724 -1.601 9.375 1.00 0.00 40 GLU A CA 12
ATOM 18018 C C . GLU A 1 40 ? -6.839 -0.638 8.969 1.00 0.00 40 GLU A C 12
ATOM 18019 O O . GLU A 1 40 ? -7.908 -0.629 9.573 1.00 0.00 40 GLU A O 12
ATOM 18031 N N . ALA A 1 41 ? -6.594 0.157 7.936 1.00 0.00 41 ALA A N 12
ATOM 18032 C CA . ALA A 1 41 ? -7.578 1.127 7.472 1.00 0.00 41 ALA A CA 12
ATOM 18033 C C . ALA A 1 41 ? -8.842 0.463 6.919 1.00 0.00 41 ALA A C 12
ATOM 18034 O O . ALA A 1 41 ? -9.837 0.295 7.631 1.00 0.00 41 ALA A O 12
ATOM 18041 N N . PHE A 1 42 ? -8.796 0.067 5.651 1.00 0.00 42 PHE A N 12
ATOM 18042 C CA . PHE A 1 42 ? -9.954 -0.535 5.001 1.00 0.00 42 PHE A CA 12
ATOM 18043 C C . PHE A 1 42 ? -10.169 -1.993 5.400 1.00 0.00 42 PHE A C 12
ATOM 18044 O O . PHE A 1 42 ? -11.280 -2.511 5.281 1.00 0.00 42 PHE A O 12
ATOM 18061 N N . LYS A 1 43 ? -9.123 -2.654 5.877 1.00 0.00 43 LYS A N 12
ATOM 18062 C CA . LYS A 1 43 ? -9.239 -4.051 6.284 1.00 0.00 43 LYS A CA 12
ATOM 18063 C C . LYS A 1 43 ? -10.210 -4.200 7.453 1.00 0.00 43 LYS A C 12
ATOM 18064 O O . LYS A 1 43 ? -10.991 -5.152 7.495 1.00 0.00 43 LYS A O 12
ATOM 18083 N N . VAL A 1 44 ? -10.164 -3.264 8.404 1.00 0.00 44 VAL A N 12
ATOM 18084 C CA . VAL A 1 44 ? -11.058 -3.327 9.555 1.00 0.00 44 VAL A CA 12
ATOM 18085 C C . VAL A 1 44 ? -12.492 -2.984 9.161 1.00 0.00 44 VAL A C 12
ATOM 18086 O O . VAL A 1 44 ? -13.438 -3.530 9.728 1.00 0.00 44 VAL A O 12
ATOM 18099 N N . PHE A 1 45 ? -12.655 -2.080 8.192 1.00 0.00 45 PHE A N 12
ATOM 18100 C CA . PHE A 1 45 ? -13.995 -1.706 7.742 1.00 0.00 45 PHE A CA 12
ATOM 18101 C C . PHE A 1 45 ? -14.712 -2.920 7.169 1.00 0.00 45 PHE A C 12
ATOM 18102 O O . PHE A 1 45 ? -15.936 -2.929 7.039 1.00 0.00 45 PHE A O 12
ATOM 18119 N N . ASP A 1 46 ? -13.937 -3.944 6.827 1.00 0.00 46 ASP A N 12
ATOM 18120 C CA . ASP A 1 46 ? -14.495 -5.175 6.286 1.00 0.00 46 ASP A CA 12
ATOM 18121 C C . ASP A 1 46 ? -15.176 -5.962 7.399 1.00 0.00 46 ASP A C 12
ATOM 18122 O O . ASP A 1 46 ? -14.541 -6.754 8.095 1.00 0.00 46 ASP A O 12
ATOM 18131 N N . ARG A 1 47 ? -16.473 -5.723 7.563 1.00 0.00 47 ARG A N 12
ATOM 18132 C CA . ARG A 1 47 ? -17.264 -6.381 8.598 1.00 0.00 47 ARG A CA 12
ATOM 18133 C C . ARG A 1 47 ? -17.087 -7.899 8.578 1.00 0.00 47 ARG A C 12
ATOM 18134 O O . ARG A 1 47 ? -17.004 -8.531 9.631 1.00 0.00 47 ARG A O 12
ATOM 18155 N N . ASP A 1 48 ? -17.032 -8.482 7.382 1.00 0.00 48 ASP A N 12
ATOM 18156 C CA . ASP A 1 48 ? -16.874 -9.929 7.250 1.00 0.00 48 ASP A CA 12
ATOM 18157 C C . ASP A 1 48 ? -15.430 -10.361 7.491 1.00 0.00 48 ASP A C 12
ATOM 18158 O O . ASP A 1 48 ? -15.164 -11.526 7.789 1.00 0.00 48 ASP A O 12
ATOM 18167 N N . GLY A 1 49 ? -14.503 -9.417 7.360 1.00 0.00 49 GLY A N 12
ATOM 18168 C CA . GLY A 1 49 ? -13.096 -9.717 7.577 1.00 0.00 49 GLY A CA 12
ATOM 18169 C C . GLY A 1 49 ? -12.572 -10.801 6.653 1.00 0.00 49 GLY A C 12
ATOM 18170 O O . GLY A 1 49 ? -11.485 -11.334 6.872 1.00 0.00 49 GLY A O 12
ATOM 18174 N N . ASN A 1 50 ? -13.340 -11.124 5.616 1.00 0.00 50 ASN A N 12
ATOM 18175 C CA . ASN A 1 50 ? -12.941 -12.153 4.660 1.00 0.00 50 ASN A CA 12
ATOM 18176 C C . ASN A 1 50 ? -11.765 -11.687 3.805 1.00 0.00 50 ASN A C 12
ATOM 18177 O O . ASN A 1 50 ? -11.258 -12.437 2.971 1.00 0.00 50 ASN A O 12
ATOM 18188 N N . GLY A 1 51 ? -11.337 -10.446 4.017 1.00 0.00 51 GLY A N 12
ATOM 18189 C CA . GLY A 1 51 ? -10.223 -9.904 3.260 1.00 0.00 51 GLY A CA 12
ATOM 18190 C C . GLY A 1 51 ? -10.673 -9.053 2.090 1.00 0.00 51 GLY A C 12
ATOM 18191 O O . GLY A 1 51 ? -9.914 -8.219 1.594 1.00 0.00 51 GLY A O 12
ATOM 18195 N N . PHE A 1 52 ? -11.909 -9.262 1.648 1.00 0.00 52 PHE A N 12
ATOM 18196 C CA . PHE A 1 52 ? -12.457 -8.507 0.526 1.00 0.00 52 PHE A CA 12
ATOM 18197 C C . PHE A 1 52 ? -13.582 -7.590 0.997 1.00 0.00 52 PHE A C 12
ATOM 18198 O O . PHE A 1 52 ? -14.510 -8.032 1.673 1.00 0.00 52 PHE A O 12
ATOM 18215 N N . ILE A 1 53 ? -13.501 -6.316 0.627 1.00 0.00 53 ILE A N 12
ATOM 18216 C CA . ILE A 1 53 ? -14.510 -5.342 1.026 1.00 0.00 53 ILE A CA 12
ATOM 18217 C C . ILE A 1 53 ? -15.578 -5.173 -0.052 1.00 0.00 53 ILE A C 12
ATOM 18218 O O . ILE A 1 53 ? -15.277 -5.175 -1.246 1.00 0.00 53 ILE A O 12
ATOM 18234 N N . SER A 1 54 ? -16.825 -5.027 0.384 1.00 0.00 54 SER A N 12
ATOM 18235 C CA . SER A 1 54 ? -17.949 -4.861 -0.532 1.00 0.00 54 SER A CA 12
ATOM 18236 C C . SER A 1 54 ? -18.410 -3.408 -0.578 1.00 0.00 54 SER A C 12
ATOM 18237 O O . SER A 1 54 ? -17.827 -2.543 0.075 1.00 0.00 54 SER A O 12
ATOM 18245 N N . LYS A 1 55 ? -19.456 -3.145 -1.355 1.00 0.00 55 LYS A N 12
ATOM 18246 C CA . LYS A 1 55 ? -19.999 -1.797 -1.485 1.00 0.00 55 LYS A CA 12
ATOM 18247 C C . LYS A 1 55 ? -20.587 -1.306 -0.165 1.00 0.00 55 LYS A C 12
ATOM 18248 O O . LYS A 1 55 ? -20.274 -0.205 0.292 1.00 0.00 55 LYS A O 12
ATOM 18267 N N . GLN A 1 56 ? -21.438 -2.127 0.441 1.00 0.00 56 GLN A N 12
ATOM 18268 C CA . GLN A 1 56 ? -22.077 -1.773 1.705 1.00 0.00 56 GLN A CA 12
ATOM 18269 C C . GLN A 1 56 ? -21.039 -1.525 2.793 1.00 0.00 56 GLN A C 12
ATOM 18270 O O . GLN A 1 56 ? -21.241 -0.696 3.682 1.00 0.00 56 GLN A O 12
ATOM 18284 N N . GLU A 1 57 ? -19.927 -2.247 2.717 1.00 0.00 57 GLU A N 12
ATOM 18285 C CA . GLU A 1 57 ? -18.851 -2.107 3.693 1.00 0.00 57 GLU A CA 12
ATOM 18286 C C . GLU A 1 57 ? -18.061 -0.822 3.453 1.00 0.00 57 GLU A C 12
ATOM 18287 O O . GLU A 1 57 ? -17.795 -0.057 4.385 1.00 0.00 57 GLU A O 12
ATOM 18299 N N . LEU A 1 58 ? -17.692 -0.586 2.199 1.00 0.00 58 LEU A N 12
ATOM 18300 C CA . LEU A 1 58 ? -16.937 0.607 1.840 1.00 0.00 58 LEU A CA 12
ATOM 18301 C C . LEU A 1 58 ? -17.750 1.860 2.146 1.00 0.00 58 LEU A C 12
ATOM 18302 O O . LEU A 1 58 ? -17.201 2.956 2.260 1.00 0.00 58 LEU A O 12
ATOM 18318 N N . GLY A 1 59 ? -19.064 1.687 2.273 1.00 0.00 59 GLY A N 12
ATOM 18319 C CA . GLY A 1 59 ? -19.936 2.807 2.570 1.00 0.00 59 GLY A CA 12
ATOM 18320 C C . GLY A 1 59 ? -19.742 3.310 3.985 1.00 0.00 59 GLY A C 12
ATOM 18321 O O . GLY A 1 59 ? -20.094 4.447 4.304 1.00 0.00 59 GLY A O 12
ATOM 18325 N N . THR A 1 60 ? -19.177 2.458 4.834 1.00 0.00 60 THR A N 12
ATOM 18326 C CA . THR A 1 60 ? -18.919 2.812 6.222 1.00 0.00 60 THR A CA 12
ATOM 18327 C C . THR A 1 60 ? -17.588 3.543 6.336 1.00 0.00 60 THR A C 12
ATOM 18328 O O . THR A 1 60 ? -17.379 4.346 7.245 1.00 0.00 60 THR A O 12
ATOM 18339 N N . ALA A 1 61 ? -16.688 3.248 5.403 1.00 0.00 61 ALA A N 12
ATOM 18340 C CA . ALA A 1 61 ? -15.373 3.881 5.380 1.00 0.00 61 ALA A CA 12
ATOM 18341 C C . ALA A 1 61 ? -15.474 5.352 4.988 1.00 0.00 61 ALA A C 12
ATOM 18342 O O . ALA A 1 61 ? -14.842 6.213 5.602 1.00 0.00 61 ALA A O 12
ATOM 18349 N N . MET A 1 62 ? -16.272 5.633 3.962 1.00 0.00 62 MET A N 12
ATOM 18350 C CA . MET A 1 62 ? -16.454 6.999 3.479 1.00 0.00 62 MET A CA 12
ATOM 18351 C C . MET A 1 62 ? -17.153 7.877 4.515 1.00 0.00 62 MET A C 12
ATOM 18352 O O . MET A 1 62 ? -16.696 8.983 4.807 1.00 0.00 62 MET A O 12
ATOM 18366 N N . ARG A 1 63 ? -18.261 7.386 5.067 1.00 0.00 63 ARG A N 12
ATOM 18367 C CA . ARG A 1 63 ? -19.016 8.144 6.063 1.00 0.00 63 ARG A CA 12
ATOM 18368 C C . ARG A 1 63 ? -18.130 8.539 7.239 1.00 0.00 63 ARG A C 12
ATOM 18369 O O . ARG A 1 63 ? -18.329 9.587 7.854 1.00 0.00 63 ARG A O 12
ATOM 18390 N N . SER A 1 64 ? -17.156 7.689 7.551 1.00 0.00 64 SER A N 12
ATOM 18391 C CA . SER A 1 64 ? -16.233 7.956 8.648 1.00 0.00 64 SER A CA 12
ATOM 18392 C C . SER A 1 64 ? -15.533 9.296 8.446 1.00 0.00 64 SER A C 12
ATOM 18393 O O . SER A 1 64 ? -15.300 10.038 9.400 1.00 0.00 64 SER A O 12
ATOM 18401 N N . LEU A 1 65 ? -15.200 9.595 7.193 1.00 0.00 65 LEU A N 12
ATOM 18402 C CA . LEU A 1 65 ? -14.531 10.845 6.854 1.00 0.00 65 LEU A CA 12
ATOM 18403 C C . LEU A 1 65 ? -15.530 11.998 6.798 1.00 0.00 65 LEU A C 12
ATOM 18404 O O . LEU A 1 65 ? -15.152 13.166 6.893 1.00 0.00 65 LEU A O 12
ATOM 18420 N N . GLY A 1 66 ? -16.808 11.660 6.644 1.00 0.00 66 GLY A N 12
ATOM 18421 C CA . GLY A 1 66 ? -17.846 12.673 6.574 1.00 0.00 66 GLY A CA 12
ATOM 18422 C C . GLY A 1 66 ? -18.573 12.667 5.244 1.00 0.00 66 GLY A C 12
ATOM 18423 O O . GLY A 1 66 ? -19.223 13.648 4.879 1.00 0.00 66 GLY A O 12
ATOM 18427 N N . TYR A 1 67 ? -18.463 11.558 4.520 1.00 0.00 67 TYR A N 12
ATOM 18428 C CA . TYR A 1 67 ? -19.114 11.421 3.219 1.00 0.00 67 TYR A CA 12
ATOM 18429 C C . TYR A 1 67 ? -20.074 10.237 3.217 1.00 0.00 67 TYR A C 12
ATOM 18430 O O . TYR A 1 67 ? -19.649 9.082 3.191 1.00 0.00 67 TYR A O 12
ATOM 18448 N N . MET A 1 68 ? -21.370 10.535 3.243 1.00 0.00 68 MET A N 12
ATOM 18449 C CA . MET A 1 68 ? -22.396 9.498 3.253 1.00 0.00 68 MET A CA 12
ATOM 18450 C C . MET A 1 68 ? -22.825 9.131 1.828 1.00 0.00 68 MET A C 12
ATOM 18451 O O . MET A 1 68 ? -23.510 9.910 1.166 1.00 0.00 68 MET A O 12
ATOM 18465 N N . PRO A 1 69 ? -22.429 7.938 1.335 1.00 0.00 69 PRO A N 12
ATOM 18466 C CA . PRO A 1 69 ? -22.780 7.487 -0.009 1.00 0.00 69 PRO A CA 12
ATOM 18467 C C . PRO A 1 69 ? -24.137 6.790 -0.055 1.00 0.00 69 PRO A C 12
ATOM 18468 O O . PRO A 1 69 ? -24.460 5.978 0.812 1.00 0.00 69 PRO A O 12
ATOM 18479 N N . ASN A 1 70 ? -24.929 7.115 -1.074 1.00 0.00 70 ASN A N 12
ATOM 18480 C CA . ASN A 1 70 ? -26.249 6.517 -1.238 1.00 0.00 70 ASN A CA 12
ATOM 18481 C C . ASN A 1 70 ? -26.141 5.118 -1.837 1.00 0.00 70 ASN A C 12
ATOM 18482 O O . ASN A 1 70 ? -25.046 4.663 -2.167 1.00 0.00 70 ASN A O 12
ATOM 18493 N N . GLU A 1 71 ? -27.277 4.444 -1.982 1.00 0.00 71 GLU A N 12
ATOM 18494 C CA . GLU A 1 71 ? -27.299 3.093 -2.536 1.00 0.00 71 GLU A CA 12
ATOM 18495 C C . GLU A 1 71 ? -26.726 3.066 -3.953 1.00 0.00 71 GLU A C 12
ATOM 18496 O O . GLU A 1 71 ? -26.143 2.068 -4.376 1.00 0.00 71 GLU A O 12
ATOM 18508 N N . VAL A 1 72 ? -26.894 4.167 -4.679 1.00 0.00 72 VAL A N 12
ATOM 18509 C CA . VAL A 1 72 ? -26.396 4.262 -6.047 1.00 0.00 72 VAL A CA 12
ATOM 18510 C C . VAL A 1 72 ? -24.970 4.807 -6.084 1.00 0.00 72 VAL A C 12
ATOM 18511 O O . VAL A 1 72 ? -24.247 4.617 -7.063 1.00 0.00 72 VAL A O 12
ATOM 18524 N N . GLU A 1 73 ? -24.570 5.479 -5.009 1.00 0.00 73 GLU A N 12
ATOM 18525 C CA . GLU A 1 73 ? -23.233 6.058 -4.922 1.00 0.00 73 GLU A CA 12
ATOM 18526 C C . GLU A 1 73 ? -22.173 4.989 -4.664 1.00 0.00 73 GLU A C 12
ATOM 18527 O O . GLU A 1 73 ? -21.143 4.952 -5.335 1.00 0.00 73 GLU A O 12
ATOM 18539 N N . LEU A 1 74 ? -22.429 4.121 -3.691 1.00 0.00 74 LEU A N 12
ATOM 18540 C CA . LEU A 1 74 ? -21.482 3.063 -3.348 1.00 0.00 74 LEU A CA 12
ATOM 18541 C C . LEU A 1 74 ? -21.246 2.117 -4.526 1.00 0.00 74 LEU A C 12
ATOM 18542 O O . LEU A 1 74 ? -20.301 1.328 -4.517 1.00 0.00 74 LEU A O 12
ATOM 18558 N N . GLU A 1 75 ? -22.106 2.202 -5.537 1.00 0.00 75 GLU A N 12
ATOM 18559 C CA . GLU A 1 75 ? -21.986 1.349 -6.716 1.00 0.00 75 GLU A CA 12
ATOM 18560 C C . GLU A 1 75 ? -20.993 1.916 -7.727 1.00 0.00 75 GLU A C 12
ATOM 18561 O O . GLU A 1 75 ? -20.384 1.167 -8.492 1.00 0.00 75 GLU A O 12
ATOM 18573 N N . VAL A 1 76 ? -20.829 3.236 -7.733 1.00 0.00 76 VAL A N 12
ATOM 18574 C CA . VAL A 1 76 ? -19.916 3.879 -8.672 1.00 0.00 76 VAL A CA 12
ATOM 18575 C C . VAL A 1 76 ? -18.502 3.992 -8.108 1.00 0.00 76 VAL A C 12
ATOM 18576 O O . VAL A 1 76 ? -17.543 4.178 -8.854 1.00 0.00 76 VAL A O 12
ATOM 18589 N N . ILE A 1 77 ? -18.381 3.891 -6.791 1.00 0.00 77 ILE A N 12
ATOM 18590 C CA . ILE A 1 77 ? -17.082 3.985 -6.135 1.00 0.00 77 ILE A CA 12
ATOM 18591 C C . ILE A 1 77 ? -16.316 2.663 -6.194 1.00 0.00 77 ILE A C 12
ATOM 18592 O O . ILE A 1 77 ? -15.128 2.638 -6.515 1.00 0.00 77 ILE A O 12
ATOM 18608 N N . ILE A 1 78 ? -17.004 1.567 -5.882 1.00 0.00 78 ILE A N 12
ATOM 18609 C CA . ILE A 1 78 ? -16.387 0.243 -5.882 1.00 0.00 78 ILE A CA 12
ATOM 18610 C C . ILE A 1 78 ? -15.989 -0.208 -7.291 1.00 0.00 78 ILE A C 12
ATOM 18611 O O . ILE A 1 78 ? -15.161 -1.105 -7.450 1.00 0.00 78 ILE A O 12
ATOM 18627 N N . GLN A 1 79 ? -16.550 0.431 -8.314 1.00 0.00 79 GLN A N 12
ATOM 18628 C CA . GLN A 1 79 ? -16.235 0.060 -9.691 1.00 0.00 79 GLN A CA 12
ATOM 18629 C C . GLN A 1 79 ? -14.965 0.761 -10.163 1.00 0.00 79 GLN A C 12
ATOM 18630 O O . GLN A 1 79 ? -14.431 0.452 -11.230 1.00 0.00 79 GLN A O 12
ATOM 18644 N N . ARG A 1 80 ? -14.487 1.709 -9.362 1.00 0.00 80 ARG A N 12
ATOM 18645 C CA . ARG A 1 80 ? -13.279 2.458 -9.692 1.00 0.00 80 ARG A CA 12
ATOM 18646 C C . ARG A 1 80 ? -12.028 1.673 -9.310 1.00 0.00 80 ARG A C 12
ATOM 18647 O O . ARG A 1 80 ? -10.986 1.799 -9.954 1.00 0.00 80 ARG A O 12
ATOM 18668 N N . LEU A 1 81 ? -12.139 0.867 -8.258 1.00 0.00 81 LEU A N 12
ATOM 18669 C CA . LEU A 1 81 ? -11.014 0.070 -7.784 1.00 0.00 81 LEU A CA 12
ATOM 18670 C C . LEU A 1 81 ? -11.108 -1.373 -8.272 1.00 0.00 81 LEU A C 12
ATOM 18671 O O . LEU A 1 81 ? -10.102 -1.977 -8.647 1.00 0.00 81 LEU A O 12
ATOM 18687 N N . ASP A 1 82 ? -12.319 -1.920 -8.264 1.00 0.00 82 ASP A N 12
ATOM 18688 C CA . ASP A 1 82 ? -12.539 -3.295 -8.699 1.00 0.00 82 ASP A CA 12
ATOM 18689 C C . ASP A 1 82 ? -12.394 -3.420 -10.215 1.00 0.00 82 ASP A C 12
ATOM 18690 O O . ASP A 1 82 ? -13.383 -3.399 -10.948 1.00 0.00 82 ASP A O 12
ATOM 18699 N N . MET A 1 83 ? -11.153 -3.548 -10.675 1.00 0.00 83 MET A N 12
ATOM 18700 C CA . MET A 1 83 ? -10.869 -3.670 -12.102 1.00 0.00 83 MET A CA 12
ATOM 18701 C C . MET A 1 83 ? -11.518 -4.919 -12.702 1.00 0.00 83 MET A C 12
ATOM 18702 O O . MET A 1 83 ? -12.163 -4.849 -13.748 1.00 0.00 83 MET A O 12
ATOM 18716 N N . ASP A 1 84 ? -11.344 -6.058 -12.037 1.00 0.00 84 ASP A N 12
ATOM 18717 C CA . ASP A 1 84 ? -11.909 -7.316 -12.518 1.00 0.00 84 ASP A CA 12
ATOM 18718 C C . ASP A 1 84 ? -13.427 -7.338 -12.361 1.00 0.00 84 ASP A C 12
ATOM 18719 O O . ASP A 1 84 ? -14.130 -8.010 -13.116 1.00 0.00 84 ASP A O 12
ATOM 18728 N N . GLY A 1 85 ? -13.925 -6.600 -11.372 1.00 0.00 85 GLY A N 12
ATOM 18729 C CA . GLY A 1 85 ? -15.357 -6.534 -11.139 1.00 0.00 85 GLY A CA 12
ATOM 18730 C C . GLY A 1 85 ? -15.904 -7.741 -10.398 1.00 0.00 85 GLY A C 12
ATOM 18731 O O . GLY A 1 85 ? -16.936 -8.291 -10.779 1.00 0.00 85 GLY A O 12
ATOM 18735 N N . ASP A 1 86 ? -15.219 -8.152 -9.334 1.00 0.00 86 ASP A N 12
ATOM 18736 C CA . ASP A 1 86 ? -15.659 -9.297 -8.542 1.00 0.00 86 ASP A CA 12
ATOM 18737 C C . ASP A 1 86 ? -16.618 -8.856 -7.441 1.00 0.00 86 ASP A C 12
ATOM 18738 O O . ASP A 1 86 ? -16.955 -9.633 -6.549 1.00 0.00 86 ASP A O 12
ATOM 18747 N N . GLY A 1 87 ? -17.052 -7.602 -7.514 1.00 0.00 87 GLY A N 12
ATOM 18748 C CA . GLY A 1 87 ? -17.964 -7.072 -6.519 1.00 0.00 87 GLY A CA 12
ATOM 18749 C C . GLY A 1 87 ? -17.249 -6.630 -5.256 1.00 0.00 87 GLY A C 12
ATOM 18750 O O . GLY A 1 87 ? -17.826 -5.937 -4.419 1.00 0.00 87 GLY A O 12
ATOM 18754 N N . GLN A 1 88 ? -15.989 -7.033 -5.122 1.00 0.00 88 GLN A N 12
ATOM 18755 C CA . GLN A 1 88 ? -15.191 -6.678 -3.954 1.00 0.00 88 GLN A CA 12
ATOM 18756 C C . GLN A 1 88 ? -13.803 -6.196 -4.369 1.00 0.00 88 GLN A C 12
ATOM 18757 O O . GLN A 1 88 ? -13.305 -6.552 -5.437 1.00 0.00 88 GLN A O 12
ATOM 18771 N N . VAL A 1 89 ? -13.185 -5.381 -3.517 1.00 0.00 89 VAL A N 12
ATOM 18772 C CA . VAL A 1 89 ? -11.856 -4.849 -3.798 1.00 0.00 89 VAL A CA 12
ATOM 18773 C C . VAL A 1 89 ? -10.776 -5.667 -3.095 1.00 0.00 89 VAL A C 12
ATOM 18774 O O . VAL A 1 89 ? -10.850 -5.904 -1.889 1.00 0.00 89 VAL A O 12
ATOM 18787 N N . ASP A 1 90 ? -9.774 -6.092 -3.861 1.00 0.00 90 ASP A N 12
ATOM 18788 C CA . ASP A 1 90 ? -8.676 -6.885 -3.318 1.00 0.00 90 ASP A CA 12
ATOM 18789 C C . ASP A 1 90 ? -7.560 -5.991 -2.786 1.00 0.00 90 ASP A C 12
ATOM 18790 O O . ASP A 1 90 ? -7.349 -4.884 -3.282 1.00 0.00 90 ASP A O 12
ATOM 18799 N N . PHE A 1 91 ? -6.853 -6.479 -1.772 1.00 0.00 91 PHE A N 12
ATOM 18800 C CA . PHE A 1 91 ? -5.756 -5.737 -1.158 1.00 0.00 91 PHE A CA 12
ATOM 18801 C C . PHE A 1 91 ? -4.791 -5.183 -2.207 1.00 0.00 91 PHE A C 12
ATOM 18802 O O . PHE A 1 91 ? -4.525 -3.982 -2.240 1.00 0.00 91 PHE A O 12
ATOM 18819 N N . GLU A 1 92 ? -4.276 -6.064 -3.062 1.00 0.00 92 GLU A N 12
ATOM 18820 C CA . GLU A 1 92 ? -3.331 -5.665 -4.104 1.00 0.00 92 GLU A CA 12
ATOM 18821 C C . GLU A 1 92 ? -3.881 -4.520 -4.953 1.00 0.00 92 GLU A C 12
ATOM 18822 O O . GLU A 1 92 ? -3.224 -3.496 -5.133 1.00 0.00 92 GLU A O 12
ATOM 18834 N N . GLU A 1 93 ? -5.082 -4.699 -5.489 1.00 0.00 93 GLU A N 12
ATOM 18835 C CA . GLU A 1 93 ? -5.707 -3.670 -6.315 1.00 0.00 93 GLU A CA 12
ATOM 18836 C C . GLU A 1 93 ? -5.762 -2.330 -5.583 1.00 0.00 93 GLU A C 12
ATOM 18837 O O . GLU A 1 93 ? -5.839 -1.273 -6.210 1.00 0.00 93 GLU A O 12
ATOM 18849 N N . PHE A 1 94 ? -5.707 -2.380 -4.257 1.00 0.00 94 PHE A N 12
ATOM 18850 C CA . PHE A 1 94 ? -5.774 -1.174 -3.440 1.00 0.00 94 PHE A CA 12
ATOM 18851 C C . PHE A 1 94 ? -4.389 -0.586 -3.168 1.00 0.00 94 PHE A C 12
ATOM 18852 O O . PHE A 1 94 ? -4.205 0.630 -3.229 1.00 0.00 94 PHE A O 12
ATOM 18869 N N . VAL A 1 95 ? -3.417 -1.448 -2.874 1.00 0.00 95 VAL A N 12
ATOM 18870 C CA . VAL A 1 95 ? -2.062 -0.994 -2.573 1.00 0.00 95 VAL A CA 12
ATOM 18871 C C . VAL A 1 95 ? -1.461 -0.185 -3.717 1.00 0.00 95 VAL A C 12
ATOM 18872 O O . VAL A 1 95 ? -0.666 0.727 -3.487 1.00 0.00 95 VAL A O 12
ATOM 18885 N N . THR A 1 96 ? -1.836 -0.517 -4.948 1.00 0.00 96 THR A N 12
ATOM 18886 C CA . THR A 1 96 ? -1.312 0.181 -6.117 1.00 0.00 96 THR A CA 12
ATOM 18887 C C . THR A 1 96 ? -2.064 1.481 -6.381 1.00 0.00 96 THR A C 12
ATOM 18888 O O . THR A 1 96 ? -1.453 2.518 -6.641 1.00 0.00 96 THR A O 12
ATOM 18899 N N . LEU A 1 97 ? -3.391 1.421 -6.317 1.00 0.00 97 LEU A N 12
ATOM 18900 C CA . LEU A 1 97 ? -4.220 2.599 -6.559 1.00 0.00 97 LEU A CA 12
ATOM 18901 C C . LEU A 1 97 ? -3.894 3.721 -5.578 1.00 0.00 97 LEU A C 12
ATOM 18902 O O . LEU A 1 97 ? -4.090 4.897 -5.884 1.00 0.00 97 LEU A O 12
ATOM 18918 N N . LEU A 1 98 ? -3.399 3.355 -4.402 1.00 0.00 98 LEU A N 12
ATOM 18919 C CA . LEU A 1 98 ? -3.048 4.341 -3.386 1.00 0.00 98 LEU A CA 12
ATOM 18920 C C . LEU A 1 98 ? -1.550 4.625 -3.404 1.00 0.00 98 LEU A C 12
ATOM 18921 O O . LEU A 1 98 ? -1.083 5.585 -2.790 1.00 0.00 98 LEU A O 12
ATOM 18937 N N . GLY A 1 99 ? -0.803 3.785 -4.114 1.00 0.00 99 GLY A N 12
ATOM 18938 C CA . GLY A 1 99 ? 0.636 3.957 -4.194 1.00 0.00 99 GLY A CA 12
ATOM 18939 C C . GLY A 1 99 ? 1.094 4.409 -5.571 1.00 0.00 99 GLY A C 12
ATOM 18940 O O . GLY A 1 99 ? 0.612 5.422 -6.079 1.00 0.00 99 GLY A O 12
ATOM 18944 N N . PRO A 1 100 ? 2.029 3.676 -6.208 1.00 0.00 100 PRO A N 12
ATOM 18945 C CA . PRO A 1 100 ? 2.539 4.033 -7.536 1.00 0.00 100 PRO A CA 12
ATOM 18946 C C . PRO A 1 100 ? 1.504 3.804 -8.634 1.00 0.00 100 PRO A C 12
ATOM 18947 O O . PRO A 1 100 ? 0.756 4.755 -8.946 1.00 0.00 100 PRO A O 12
ATOM 18961 N N . MET A 1 1 ? -14.639 5.864 -24.660 1.00 0.00 1 MET A N 13
ATOM 18962 C CA . MET A 1 1 ? -13.834 4.728 -25.184 1.00 0.00 1 MET A CA 13
ATOM 18963 C C . MET A 1 1 ? -12.595 4.459 -24.317 1.00 0.00 1 MET A C 13
ATOM 18964 O O . MET A 1 1 ? -12.398 3.331 -23.864 1.00 0.00 1 MET A O 13
ATOM 18980 N N . PRO A 1 2 ? -11.738 5.476 -24.067 1.00 0.00 2 PRO A N 13
ATOM 18981 C CA . PRO A 1 2 ? -10.532 5.296 -23.256 1.00 0.00 2 PRO A CA 13
ATOM 18982 C C . PRO A 1 2 ? -10.805 5.401 -21.758 1.00 0.00 2 PRO A C 13
ATOM 18983 O O . PRO A 1 2 ? -10.023 5.998 -21.017 1.00 0.00 2 PRO A O 13
ATOM 18994 N N . PHE A 1 3 ? -11.915 4.820 -21.316 1.00 0.00 3 PHE A N 13
ATOM 18995 C CA . PHE A 1 3 ? -12.283 4.851 -19.904 1.00 0.00 3 PHE A CA 13
ATOM 18996 C C . PHE A 1 3 ? -12.114 3.476 -19.268 1.00 0.00 3 PHE A C 13
ATOM 18997 O O . PHE A 1 3 ? -11.754 3.364 -18.096 1.00 0.00 3 PHE A O 13
ATOM 19014 N N . HIS A 1 4 ? -12.374 2.434 -20.049 1.00 0.00 4 HIS A N 13
ATOM 19015 C CA . HIS A 1 4 ? -12.254 1.064 -19.562 1.00 0.00 4 HIS A CA 13
ATOM 19016 C C . HIS A 1 4 ? -10.887 0.477 -19.919 1.00 0.00 4 HIS A C 13
ATOM 19017 O O . HIS A 1 4 ? -10.417 0.633 -21.046 1.00 0.00 4 HIS A O 13
ATOM 19032 N N . PRO A 1 5 ? -10.228 -0.208 -18.962 1.00 0.00 5 PRO A N 13
ATOM 19033 C CA . PRO A 1 5 ? -8.913 -0.811 -19.195 1.00 0.00 5 PRO A CA 13
ATOM 19034 C C . PRO A 1 5 ? -9.002 -2.109 -19.989 1.00 0.00 5 PRO A C 13
ATOM 19035 O O . PRO A 1 5 ? -9.549 -3.104 -19.511 1.00 0.00 5 PRO A O 13
ATOM 19046 N N . VAL A 1 6 ? -8.461 -2.092 -21.203 1.00 0.00 6 VAL A N 13
ATOM 19047 C CA . VAL A 1 6 ? -8.476 -3.270 -22.062 1.00 0.00 6 VAL A CA 13
ATOM 19048 C C . VAL A 1 6 ? -7.058 -3.756 -22.344 1.00 0.00 6 VAL A C 13
ATOM 19049 O O . VAL A 1 6 ? -6.426 -3.332 -23.312 1.00 0.00 6 VAL A O 13
ATOM 19062 N N . THR A 1 7 ? -6.563 -4.648 -21.492 1.00 0.00 7 THR A N 13
ATOM 19063 C CA . THR A 1 7 ? -5.218 -5.190 -21.649 1.00 0.00 7 THR A CA 13
ATOM 19064 C C . THR A 1 7 ? -5.250 -6.564 -22.311 1.00 0.00 7 THR A C 13
ATOM 19065 O O . THR A 1 7 ? -4.509 -6.824 -23.260 1.00 0.00 7 THR A O 13
ATOM 19076 N N . ALA A 1 8 ? -6.113 -7.440 -21.806 1.00 0.00 8 ALA A N 13
ATOM 19077 C CA . ALA A 1 8 ? -6.241 -8.789 -22.346 1.00 0.00 8 ALA A CA 13
ATOM 19078 C C . ALA A 1 8 ? -7.558 -9.429 -21.923 1.00 0.00 8 ALA A C 13
ATOM 19079 O O . ALA A 1 8 ? -7.891 -9.462 -20.739 1.00 0.00 8 ALA A O 13
ATOM 19086 N N . ALA A 1 9 ? -8.303 -9.938 -22.902 1.00 0.00 9 ALA A N 13
ATOM 19087 C CA . ALA A 1 9 ? -9.585 -10.578 -22.635 1.00 0.00 9 ALA A CA 13
ATOM 19088 C C . ALA A 1 9 ? -9.395 -11.949 -21.997 1.00 0.00 9 ALA A C 13
ATOM 19089 O O . ALA A 1 9 ? -10.309 -12.484 -21.371 1.00 0.00 9 ALA A O 13
ATOM 19096 N N . LEU A 1 10 ? -8.204 -12.514 -22.163 1.00 0.00 10 LEU A N 13
ATOM 19097 C CA . LEU A 1 10 ? -7.894 -13.825 -21.601 1.00 0.00 10 LEU A CA 13
ATOM 19098 C C . LEU A 1 10 ? -6.717 -13.734 -20.634 1.00 0.00 10 LEU A C 13
ATOM 19099 O O . LEU A 1 10 ? -5.666 -13.188 -20.969 1.00 0.00 10 LEU A O 13
ATOM 19115 N N . MET A 1 11 ? -6.903 -14.273 -19.433 1.00 0.00 11 MET A N 13
ATOM 19116 C CA . MET A 1 11 ? -5.858 -14.253 -18.414 1.00 0.00 11 MET A CA 13
ATOM 19117 C C . MET A 1 11 ? -5.283 -15.647 -18.194 1.00 0.00 11 MET A C 13
ATOM 19118 O O . MET A 1 11 ? -5.973 -16.652 -18.374 1.00 0.00 11 MET A O 13
ATOM 19132 N N . TYR A 1 12 ? -4.013 -15.700 -17.801 1.00 0.00 12 TYR A N 13
ATOM 19133 C CA . TYR A 1 12 ? -3.338 -16.969 -17.556 1.00 0.00 12 TYR A CA 13
ATOM 19134 C C . TYR A 1 12 ? -3.697 -17.524 -16.182 1.00 0.00 12 TYR A C 13
ATOM 19135 O O . TYR A 1 12 ? -3.122 -18.515 -15.732 1.00 0.00 12 TYR A O 13
ATOM 19153 N N . ARG A 1 13 ? -4.653 -16.873 -15.519 1.00 0.00 13 ARG A N 13
ATOM 19154 C CA . ARG A 1 13 ? -5.102 -17.298 -14.195 1.00 0.00 13 ARG A CA 13
ATOM 19155 C C . ARG A 1 13 ? -3.929 -17.427 -13.226 1.00 0.00 13 ARG A C 13
ATOM 19156 O O . ARG A 1 13 ? -3.971 -18.225 -12.290 1.00 0.00 13 ARG A O 13
ATOM 19177 N N . GLY A 1 14 ? -2.889 -16.631 -13.454 1.00 0.00 14 GLY A N 13
ATOM 19178 C CA . GLY A 1 14 ? -1.719 -16.678 -12.595 1.00 0.00 14 GLY A CA 13
ATOM 19179 C C . GLY A 1 14 ? -0.908 -17.942 -12.800 1.00 0.00 14 GLY A C 13
ATOM 19180 O O . GLY A 1 14 ? -1.466 -19.031 -12.929 1.00 0.00 14 GLY A O 13
ATOM 19184 N N . ILE A 1 15 ? 0.413 -17.799 -12.832 1.00 0.00 15 ILE A N 13
ATOM 19185 C CA . ILE A 1 15 ? 1.297 -18.941 -13.027 1.00 0.00 15 ILE A CA 13
ATOM 19186 C C . ILE A 1 15 ? 2.335 -19.030 -11.909 1.00 0.00 15 ILE A C 13
ATOM 19187 O O . ILE A 1 15 ? 3.035 -18.061 -11.614 1.00 0.00 15 ILE A O 13
ATOM 19203 N N . TYR A 1 16 ? 2.412 -20.200 -11.279 1.00 0.00 16 TYR A N 13
ATOM 19204 C CA . TYR A 1 16 ? 3.355 -20.433 -10.187 1.00 0.00 16 TYR A CA 13
ATOM 19205 C C . TYR A 1 16 ? 3.139 -19.437 -9.050 1.00 0.00 16 TYR A C 13
ATOM 19206 O O . TYR A 1 16 ? 4.060 -18.723 -8.652 1.00 0.00 16 TYR A O 13
ATOM 19224 N N . THR A 1 17 ? 1.910 -19.399 -8.535 1.00 0.00 17 THR A N 13
ATOM 19225 C CA . THR A 1 17 ? 1.553 -18.503 -7.438 1.00 0.00 17 THR A CA 13
ATOM 19226 C C . THR A 1 17 ? 1.718 -17.036 -7.834 1.00 0.00 17 THR A C 13
ATOM 19227 O O . THR A 1 17 ? 0.752 -16.380 -8.226 1.00 0.00 17 THR A O 13
ATOM 19238 N N . VAL A 1 18 ? 2.942 -16.527 -7.728 1.00 0.00 18 VAL A N 13
ATOM 19239 C CA . VAL A 1 18 ? 3.224 -15.137 -8.070 1.00 0.00 18 VAL A CA 13
ATOM 19240 C C . VAL A 1 18 ? 3.019 -14.881 -9.565 1.00 0.00 18 VAL A C 13
ATOM 19241 O O . VAL A 1 18 ? 3.372 -15.717 -10.396 1.00 0.00 18 VAL A O 13
ATOM 19254 N N . PRO A 1 19 ? 2.436 -13.720 -9.928 1.00 0.00 19 PRO A N 13
ATOM 19255 C CA . PRO A 1 19 ? 2.186 -13.361 -11.324 1.00 0.00 19 PRO A CA 13
ATOM 19256 C C . PRO A 1 19 ? 3.451 -12.897 -12.039 1.00 0.00 19 PRO A C 13
ATOM 19257 O O . PRO A 1 19 ? 3.818 -13.435 -13.083 1.00 0.00 19 PRO A O 13
ATOM 19268 N N . ASN A 1 20 ? 4.108 -11.890 -11.472 1.00 0.00 20 ASN A N 13
ATOM 19269 C CA . ASN A 1 20 ? 5.333 -11.351 -12.053 1.00 0.00 20 ASN A CA 13
ATOM 19270 C C . ASN A 1 20 ? 6.158 -10.624 -10.995 1.00 0.00 20 ASN A C 13
ATOM 19271 O O . ASN A 1 20 ? 6.503 -9.453 -11.157 1.00 0.00 20 ASN A O 13
ATOM 19282 N N . LEU A 1 21 ? 6.474 -11.330 -9.915 1.00 0.00 21 LEU A N 13
ATOM 19283 C CA . LEU A 1 21 ? 7.256 -10.757 -8.825 1.00 0.00 21 LEU A CA 13
ATOM 19284 C C . LEU A 1 21 ? 8.749 -10.815 -9.132 1.00 0.00 21 LEU A C 13
ATOM 19285 O O . LEU A 1 21 ? 9.583 -10.637 -8.243 1.00 0.00 21 LEU A O 13
ATOM 19301 N N . LEU A 1 22 ? 9.081 -11.066 -10.395 1.00 0.00 22 LEU A N 13
ATOM 19302 C CA . LEU A 1 22 ? 10.474 -11.144 -10.818 1.00 0.00 22 LEU A CA 13
ATOM 19303 C C . LEU A 1 22 ? 11.132 -9.769 -10.783 1.00 0.00 22 LEU A C 13
ATOM 19304 O O . LEU A 1 22 ? 12.349 -9.655 -10.635 1.00 0.00 22 LEU A O 13
ATOM 19320 N N . SER A 1 23 ? 10.317 -8.727 -10.919 1.00 0.00 23 SER A N 13
ATOM 19321 C CA . SER A 1 23 ? 10.816 -7.358 -10.901 1.00 0.00 23 SER A CA 13
ATOM 19322 C C . SER A 1 23 ? 10.388 -6.646 -9.623 1.00 0.00 23 SER A C 13
ATOM 19323 O O . SER A 1 23 ? 10.767 -5.499 -9.382 1.00 0.00 23 SER A O 13
ATOM 19331 N N . GLU A 1 24 ? 9.596 -7.334 -8.807 1.00 0.00 24 GLU A N 13
ATOM 19332 C CA . GLU A 1 24 ? 9.113 -6.770 -7.552 1.00 0.00 24 GLU A CA 13
ATOM 19333 C C . GLU A 1 24 ? 9.917 -7.299 -6.369 1.00 0.00 24 GLU A C 13
ATOM 19334 O O . GLU A 1 24 ? 9.698 -6.894 -5.227 1.00 0.00 24 GLU A O 13
ATOM 19346 N N . GLN A 1 25 ? 10.849 -8.207 -6.649 1.00 0.00 25 GLN A N 13
ATOM 19347 C CA . GLN A 1 25 ? 11.688 -8.787 -5.607 1.00 0.00 25 GLN A CA 13
ATOM 19348 C C . GLN A 1 25 ? 12.623 -7.735 -5.020 1.00 0.00 25 GLN A C 13
ATOM 19349 O O . GLN A 1 25 ? 13.222 -7.937 -3.963 1.00 0.00 25 GLN A O 13
ATOM 19363 N N . ARG A 1 26 ? 12.737 -6.611 -5.716 1.00 0.00 26 ARG A N 13
ATOM 19364 C CA . ARG A 1 26 ? 13.592 -5.517 -5.273 1.00 0.00 26 ARG A CA 13
ATOM 19365 C C . ARG A 1 26 ? 12.995 -4.830 -4.044 1.00 0.00 26 ARG A C 13
ATOM 19366 O O . ARG A 1 26 ? 11.799 -4.950 -3.784 1.00 0.00 26 ARG A O 13
ATOM 19387 N N . PRO A 1 27 ? 13.827 -4.109 -3.266 1.00 0.00 27 PRO A N 13
ATOM 19388 C CA . PRO A 1 27 ? 13.370 -3.400 -2.065 1.00 0.00 27 PRO A CA 13
ATOM 19389 C C . PRO A 1 27 ? 12.624 -2.109 -2.398 1.00 0.00 27 PRO A C 13
ATOM 19390 O O . PRO A 1 27 ? 12.954 -1.038 -1.885 1.00 0.00 27 PRO A O 13
ATOM 19401 N N . VAL A 1 28 ? 11.617 -2.219 -3.259 1.00 0.00 28 VAL A N 13
ATOM 19402 C CA . VAL A 1 28 ? 10.820 -1.066 -3.669 1.00 0.00 28 VAL A CA 13
ATOM 19403 C C . VAL A 1 28 ? 9.466 -1.067 -2.973 1.00 0.00 28 VAL A C 13
ATOM 19404 O O . VAL A 1 28 ? 9.128 -2.010 -2.256 1.00 0.00 28 VAL A O 13
ATOM 19417 N N . ASP A 1 29 ? 8.707 0.008 -3.182 1.00 0.00 29 ASP A N 13
ATOM 19418 C CA . ASP A 1 29 ? 7.379 0.153 -2.595 1.00 0.00 29 ASP A CA 13
ATOM 19419 C C . ASP A 1 29 ? 7.466 0.406 -1.097 1.00 0.00 29 ASP A C 13
ATOM 19420 O O . ASP A 1 29 ? 8.449 0.055 -0.445 1.00 0.00 29 ASP A O 13
ATOM 19429 N N . ILE A 1 30 ? 6.422 1.027 -0.570 1.00 0.00 30 ILE A N 13
ATOM 19430 C CA . ILE A 1 30 ? 6.344 1.358 0.847 1.00 0.00 30 ILE A CA 13
ATOM 19431 C C . ILE A 1 30 ? 6.592 0.127 1.724 1.00 0.00 30 ILE A C 13
ATOM 19432 O O . ILE A 1 30 ? 6.014 -0.935 1.489 1.00 0.00 30 ILE A O 13
ATOM 19448 N N . PRO A 1 31 ? 7.458 0.260 2.750 1.00 0.00 31 PRO A N 13
ATOM 19449 C CA . PRO A 1 31 ? 7.781 -0.844 3.658 1.00 0.00 31 PRO A CA 13
ATOM 19450 C C . PRO A 1 31 ? 6.618 -1.198 4.577 1.00 0.00 31 PRO A C 13
ATOM 19451 O O . PRO A 1 31 ? 5.797 -0.341 4.903 1.00 0.00 31 PRO A O 13
ATOM 19462 N N . GLU A 1 32 ? 6.550 -2.467 4.978 1.00 0.00 32 GLU A N 13
ATOM 19463 C CA . GLU A 1 32 ? 5.482 -2.957 5.851 1.00 0.00 32 GLU A CA 13
ATOM 19464 C C . GLU A 1 32 ? 5.068 -1.921 6.896 1.00 0.00 32 GLU A C 13
ATOM 19465 O O . GLU A 1 32 ? 3.876 -1.694 7.110 1.00 0.00 32 GLU A O 13
ATOM 19477 N N . ASP A 1 33 ? 6.053 -1.298 7.540 1.00 0.00 33 ASP A N 13
ATOM 19478 C CA . ASP A 1 33 ? 5.787 -0.292 8.568 1.00 0.00 33 ASP A CA 13
ATOM 19479 C C . ASP A 1 33 ? 4.713 0.702 8.124 1.00 0.00 33 ASP A C 13
ATOM 19480 O O . ASP A 1 33 ? 3.601 0.695 8.653 1.00 0.00 33 ASP A O 13
ATOM 19489 N N . GLU A 1 34 ? 5.044 1.552 7.157 1.00 0.00 34 GLU A N 13
ATOM 19490 C CA . GLU A 1 34 ? 4.088 2.543 6.661 1.00 0.00 34 GLU A CA 13
ATOM 19491 C C . GLU A 1 34 ? 2.961 1.867 5.889 1.00 0.00 34 GLU A C 13
ATOM 19492 O O . GLU A 1 34 ? 1.890 2.444 5.701 1.00 0.00 34 GLU A O 13
ATOM 19504 N N . LEU A 1 35 ? 3.210 0.641 5.444 1.00 0.00 35 LEU A N 13
ATOM 19505 C CA . LEU A 1 35 ? 2.220 -0.116 4.695 1.00 0.00 35 LEU A CA 13
ATOM 19506 C C . LEU A 1 35 ? 1.019 -0.441 5.575 1.00 0.00 35 LEU A C 13
ATOM 19507 O O . LEU A 1 35 ? -0.116 -0.507 5.099 1.00 0.00 35 LEU A O 13
ATOM 19523 N N . GLU A 1 36 ? 1.282 -0.648 6.863 1.00 0.00 36 GLU A N 13
ATOM 19524 C CA . GLU A 1 36 ? 0.234 -0.967 7.825 1.00 0.00 36 GLU A CA 13
ATOM 19525 C C . GLU A 1 36 ? -0.868 0.087 7.798 1.00 0.00 36 GLU A C 13
ATOM 19526 O O . GLU A 1 36 ? -2.047 -0.233 7.940 1.00 0.00 36 GLU A O 13
ATOM 19538 N N . GLU A 1 37 ? -0.472 1.343 7.617 1.00 0.00 37 GLU A N 13
ATOM 19539 C CA . GLU A 1 37 ? -1.423 2.447 7.568 1.00 0.00 37 GLU A CA 13
ATOM 19540 C C . GLU A 1 37 ? -2.485 2.186 6.505 1.00 0.00 37 GLU A C 13
ATOM 19541 O O . GLU A 1 37 ? -3.660 2.502 6.693 1.00 0.00 37 GLU A O 13
ATOM 19553 N N . ILE A 1 38 ? -2.060 1.600 5.391 1.00 0.00 38 ILE A N 13
ATOM 19554 C CA . ILE A 1 38 ? -2.967 1.287 4.294 1.00 0.00 38 ILE A CA 13
ATOM 19555 C C . ILE A 1 38 ? -3.975 0.221 4.708 1.00 0.00 38 ILE A C 13
ATOM 19556 O O . ILE A 1 38 ? -5.189 0.427 4.627 1.00 0.00 38 ILE A O 13
ATOM 19572 N N . ARG A 1 39 ? -3.458 -0.919 5.155 1.00 0.00 39 ARG A N 13
ATOM 19573 C CA . ARG A 1 39 ? -4.297 -2.032 5.580 1.00 0.00 39 ARG A CA 13
ATOM 19574 C C . ARG A 1 39 ? -5.209 -1.628 6.731 1.00 0.00 39 ARG A C 13
ATOM 19575 O O . ARG A 1 39 ? -6.416 -1.508 6.558 1.00 0.00 39 ARG A O 13
ATOM 19596 N N . GLU A 1 40 ? -4.614 -1.392 7.894 1.00 0.00 40 GLU A N 13
ATOM 19597 C CA . GLU A 1 40 ? -5.365 -1.023 9.094 1.00 0.00 40 GLU A CA 13
ATOM 19598 C C . GLU A 1 40 ? -6.530 -0.083 8.782 1.00 0.00 40 GLU A C 13
ATOM 19599 O O . GLU A 1 40 ? -7.555 -0.119 9.454 1.00 0.00 40 GLU A O 13
ATOM 19611 N N . ALA A 1 41 ? -6.380 0.739 7.754 1.00 0.00 41 ALA A N 13
ATOM 19612 C CA . ALA A 1 41 ? -7.426 1.683 7.380 1.00 0.00 41 ALA A CA 13
ATOM 19613 C C . ALA A 1 41 ? -8.686 0.983 6.865 1.00 0.00 41 ALA A C 13
ATOM 19614 O O . ALA A 1 41 ? -9.634 0.735 7.620 1.00 0.00 41 ALA A O 13
ATOM 19621 N N . PHE A 1 42 ? -8.690 0.644 5.581 1.00 0.00 42 PHE A N 13
ATOM 19622 C CA . PHE A 1 42 ? -9.853 0.014 4.966 1.00 0.00 42 PHE A CA 13
ATOM 19623 C C . PHE A 1 42 ? -9.992 -1.460 5.343 1.00 0.00 42 PHE A C 13
ATOM 19624 O O . PHE A 1 42 ? -11.102 -1.993 5.362 1.00 0.00 42 PHE A O 13
ATOM 19641 N N . LYS A 1 43 ? -8.879 -2.116 5.644 1.00 0.00 43 LYS A N 13
ATOM 19642 C CA . LYS A 1 43 ? -8.911 -3.530 6.009 1.00 0.00 43 LYS A CA 13
ATOM 19643 C C . LYS A 1 43 ? -9.773 -3.767 7.248 1.00 0.00 43 LYS A C 13
ATOM 19644 O O . LYS A 1 43 ? -10.542 -4.727 7.294 1.00 0.00 43 LYS A O 13
ATOM 19663 N N . VAL A 1 44 ? -9.652 -2.898 8.258 1.00 0.00 44 VAL A N 13
ATOM 19664 C CA . VAL A 1 44 ? -10.446 -3.061 9.473 1.00 0.00 44 VAL A CA 13
ATOM 19665 C C . VAL A 1 44 ? -11.925 -2.810 9.201 1.00 0.00 44 VAL A C 13
ATOM 19666 O O . VAL A 1 44 ? -12.786 -3.439 9.817 1.00 0.00 44 VAL A O 13
ATOM 19679 N N . PHE A 1 45 ? -12.226 -1.888 8.283 1.00 0.00 45 PHE A N 13
ATOM 19680 C CA . PHE A 1 45 ? -13.620 -1.596 7.952 1.00 0.00 45 PHE A CA 13
ATOM 19681 C C . PHE A 1 45 ? -14.331 -2.860 7.473 1.00 0.00 45 PHE A C 13
ATOM 19682 O O . PHE A 1 45 ? -15.561 -2.923 7.458 1.00 0.00 45 PHE A O 13
ATOM 19699 N N . ASP A 1 46 ? -13.548 -3.862 7.080 1.00 0.00 46 ASP A N 13
ATOM 19700 C CA . ASP A 1 46 ? -14.102 -5.131 6.622 1.00 0.00 46 ASP A CA 13
ATOM 19701 C C . ASP A 1 46 ? -14.744 -5.868 7.795 1.00 0.00 46 ASP A C 13
ATOM 19702 O O . ASP A 1 46 ? -14.077 -6.612 8.514 1.00 0.00 46 ASP A O 13
ATOM 19711 N N . ARG A 1 47 ? -16.041 -5.647 7.982 1.00 0.00 47 ARG A N 13
ATOM 19712 C CA . ARG A 1 47 ? -16.781 -6.267 9.076 1.00 0.00 47 ARG A CA 13
ATOM 19713 C C . ARG A 1 47 ? -16.654 -7.788 9.062 1.00 0.00 47 ARG A C 13
ATOM 19714 O O . ARG A 1 47 ? -16.435 -8.408 10.104 1.00 0.00 47 ARG A O 13
ATOM 19735 N N . ASP A 1 48 ? -16.790 -8.387 7.883 1.00 0.00 48 ASP A N 13
ATOM 19736 C CA . ASP A 1 48 ? -16.701 -9.838 7.754 1.00 0.00 48 ASP A CA 13
ATOM 19737 C C . ASP A 1 48 ? -15.250 -10.313 7.784 1.00 0.00 48 ASP A C 13
ATOM 19738 O O . ASP A 1 48 ? -14.980 -11.499 7.977 1.00 0.00 48 ASP A O 13
ATOM 19747 N N . GLY A 1 49 ? -14.324 -9.379 7.595 1.00 0.00 49 GLY A N 13
ATOM 19748 C CA . GLY A 1 49 ? -12.911 -9.716 7.607 1.00 0.00 49 GLY A CA 13
ATOM 19749 C C . GLY A 1 49 ? -12.548 -10.767 6.574 1.00 0.00 49 GLY A C 13
ATOM 19750 O O . GLY A 1 49 ? -11.553 -11.476 6.729 1.00 0.00 49 GLY A O 13
ATOM 19754 N N . ASN A 1 50 ? -13.348 -10.864 5.516 1.00 0.00 50 ASN A N 13
ATOM 19755 C CA . ASN A 1 50 ? -13.106 -11.838 4.458 1.00 0.00 50 ASN A CA 13
ATOM 19756 C C . ASN A 1 50 ? -11.886 -11.449 3.633 1.00 0.00 50 ASN A C 13
ATOM 19757 O O . ASN A 1 50 ? -11.416 -12.221 2.797 1.00 0.00 50 ASN A O 13
ATOM 19768 N N . GLY A 1 51 ? -11.377 -10.247 3.875 1.00 0.00 51 GLY A N 13
ATOM 19769 C CA . GLY A 1 51 ? -10.229 -9.766 3.133 1.00 0.00 51 GLY A CA 13
ATOM 19770 C C . GLY A 1 51 ? -10.647 -8.882 1.978 1.00 0.00 51 GLY A C 13
ATOM 19771 O O . GLY A 1 51 ? -9.821 -8.196 1.375 1.00 0.00 51 GLY A O 13
ATOM 19775 N N . PHE A 1 52 ? -11.943 -8.904 1.674 1.00 0.00 52 PHE A N 13
ATOM 19776 C CA . PHE A 1 52 ? -12.495 -8.101 0.590 1.00 0.00 52 PHE A CA 13
ATOM 19777 C C . PHE A 1 52 ? -13.584 -7.175 1.123 1.00 0.00 52 PHE A C 13
ATOM 19778 O O . PHE A 1 52 ? -14.495 -7.612 1.832 1.00 0.00 52 PHE A O 13
ATOM 19795 N N . ILE A 1 53 ? -13.486 -5.896 0.777 1.00 0.00 53 ILE A N 13
ATOM 19796 C CA . ILE A 1 53 ? -14.453 -4.905 1.234 1.00 0.00 53 ILE A CA 13
ATOM 19797 C C . ILE A 1 53 ? -15.585 -4.710 0.228 1.00 0.00 53 ILE A C 13
ATOM 19798 O O . ILE A 1 53 ? -15.400 -4.091 -0.820 1.00 0.00 53 ILE A O 13
ATOM 19814 N N . SER A 1 54 ? -16.757 -5.244 0.560 1.00 0.00 54 SER A N 13
ATOM 19815 C CA . SER A 1 54 ? -17.930 -5.117 -0.299 1.00 0.00 54 SER A CA 13
ATOM 19816 C C . SER A 1 54 ? -18.363 -3.658 -0.397 1.00 0.00 54 SER A C 13
ATOM 19817 O O . SER A 1 54 ? -17.768 -2.786 0.236 1.00 0.00 54 SER A O 13
ATOM 19825 N N . LYS A 1 55 ? -19.399 -3.391 -1.187 1.00 0.00 55 LYS A N 13
ATOM 19826 C CA . LYS A 1 55 ? -19.891 -2.027 -1.353 1.00 0.00 55 LYS A CA 13
ATOM 19827 C C . LYS A 1 55 ? -20.455 -1.484 -0.043 1.00 0.00 55 LYS A C 13
ATOM 19828 O O . LYS A 1 55 ? -20.142 -0.364 0.361 1.00 0.00 55 LYS A O 13
ATOM 19847 N N . GLN A 1 56 ? -21.286 -2.286 0.616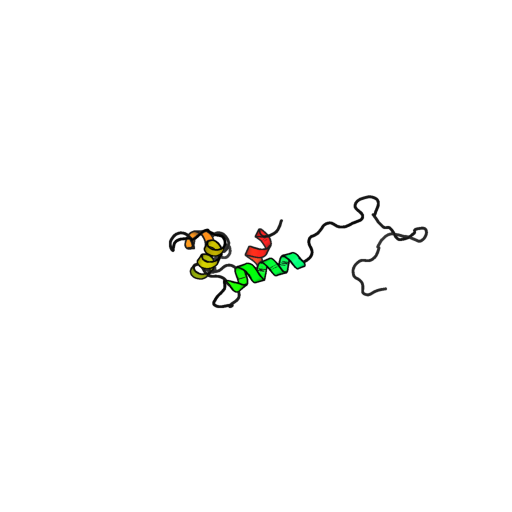 1.00 0.00 56 GLN A N 13
ATOM 19848 C CA . GLN A 1 56 ? -21.901 -1.885 1.877 1.00 0.00 56 GLN A CA 13
ATOM 19849 C C . GLN A 1 56 ? -20.842 -1.628 2.946 1.00 0.00 56 GLN A C 13
ATOM 19850 O O . GLN A 1 56 ? -21.001 -0.744 3.789 1.00 0.00 56 GLN A O 13
ATOM 19864 N N . GLU A 1 57 ? -19.763 -2.403 2.906 1.00 0.00 57 GLU A N 13
ATOM 19865 C CA . GLU A 1 57 ? -18.681 -2.257 3.871 1.00 0.00 57 GLU A CA 13
ATOM 19866 C C . GLU A 1 57 ? -17.911 -0.963 3.629 1.00 0.00 57 GLU A C 13
ATOM 19867 O O . GLU A 1 57 ? -17.659 -0.192 4.559 1.00 0.00 57 GLU A O 13
ATOM 19879 N N . LEU A 1 58 ? -17.539 -0.724 2.375 1.00 0.00 58 LEU A N 13
ATOM 19880 C CA . LEU A 1 58 ? -16.810 0.485 2.024 1.00 0.00 58 LEU A CA 13
ATOM 19881 C C . LEU A 1 58 ? -17.694 1.706 2.240 1.00 0.00 58 LEU A C 13
ATOM 19882 O O . LEU A 1 58 ? -17.206 2.830 2.360 1.00 0.00 58 LEU A O 13
ATOM 19898 N N . GLY A 1 59 ? -19.003 1.471 2.294 1.00 0.00 59 GLY A N 13
ATOM 19899 C CA . GLY A 1 59 ? -19.941 2.552 2.513 1.00 0.00 59 GLY A CA 13
ATOM 19900 C C . GLY A 1 59 ? -19.803 3.121 3.908 1.00 0.00 59 GLY A C 13
ATOM 19901 O O . GLY A 1 59 ? -20.184 4.263 4.168 1.00 0.00 59 GLY A O 13
ATOM 19905 N N . THR A 1 60 ? -19.253 2.309 4.807 1.00 0.00 60 THR A N 13
ATOM 19906 C CA . THR A 1 60 ? -19.040 2.718 6.187 1.00 0.00 60 THR A CA 13
ATOM 19907 C C . THR A 1 60 ? -17.733 3.491 6.308 1.00 0.00 60 THR A C 13
ATOM 19908 O O . THR A 1 60 ? -17.574 4.337 7.188 1.00 0.00 60 THR A O 13
ATOM 19919 N N . ALA A 1 61 ? -16.798 3.188 5.413 1.00 0.00 61 ALA A N 13
ATOM 19920 C CA . ALA A 1 61 ? -15.503 3.856 5.404 1.00 0.00 61 ALA A CA 13
ATOM 19921 C C . ALA A 1 61 ? -15.636 5.311 4.962 1.00 0.00 61 ALA A C 13
ATOM 19922 O O . ALA A 1 61 ? -14.974 6.196 5.504 1.00 0.00 61 ALA A O 13
ATOM 19929 N N . MET A 1 62 ? -16.496 5.551 3.975 1.00 0.00 62 MET A N 13
ATOM 19930 C CA . MET A 1 62 ? -16.713 6.899 3.458 1.00 0.00 62 MET A CA 13
ATOM 19931 C C . MET A 1 62 ? -17.430 7.778 4.478 1.00 0.00 62 MET A C 13
ATOM 19932 O O . MET A 1 62 ? -17.014 8.909 4.732 1.00 0.00 62 MET A O 13
ATOM 19946 N N . ARG A 1 63 ? -18.507 7.258 5.059 1.00 0.00 63 ARG A N 13
ATOM 19947 C CA . ARG A 1 63 ? -19.273 8.006 6.051 1.00 0.00 63 ARG A CA 13
ATOM 19948 C C . ARG A 1 63 ? -18.397 8.372 7.244 1.00 0.00 63 ARG A C 13
ATOM 19949 O O . ARG A 1 63 ? -18.604 9.401 7.888 1.00 0.00 63 ARG A O 13
ATOM 19970 N N . SER A 1 64 ? -17.423 7.515 7.538 1.00 0.00 64 SER A N 13
ATOM 19971 C CA . SER A 1 64 ? -16.504 7.748 8.647 1.00 0.00 64 SER A CA 13
ATOM 19972 C C . SER A 1 64 ? -15.850 9.122 8.530 1.00 0.00 64 SER A C 13
ATOM 19973 O O . SER A 1 64 ? -15.575 9.778 9.536 1.00 0.00 64 SER A O 13
ATOM 19981 N N . LEU A 1 65 ? -15.602 9.551 7.295 1.00 0.00 65 LEU A N 13
ATOM 19982 C CA . LEU A 1 65 ? -14.982 10.848 7.043 1.00 0.00 65 LEU A CA 13
ATOM 19983 C C . LEU A 1 65 ? -16.032 11.955 7.017 1.00 0.00 65 LEU A C 13
ATOM 19984 O O . LEU A 1 65 ? -15.709 13.134 7.162 1.00 0.00 65 LEU A O 13
ATOM 20000 N N . GLY A 1 66 ? -17.289 11.564 6.831 1.00 0.00 66 GLY A N 13
ATOM 20001 C CA . GLY A 1 66 ? -18.371 12.532 6.789 1.00 0.00 66 GLY A CA 13
ATOM 20002 C C . GLY A 1 66 ? -19.083 12.557 5.451 1.00 0.00 66 GLY A C 13
ATOM 20003 O O . GLY A 1 66 ? -19.740 13.540 5.109 1.00 0.00 66 GLY A O 13
ATOM 20007 N N . TYR A 1 67 ? -18.952 11.474 4.691 1.00 0.00 67 TYR A N 13
ATOM 20008 C CA . TYR A 1 67 ? -19.592 11.377 3.384 1.00 0.00 67 TYR A CA 13
ATOM 20009 C C . TYR A 1 67 ? -20.521 10.169 3.322 1.00 0.00 67 TYR A C 13
ATOM 20010 O O . TYR A 1 67 ? -20.067 9.032 3.210 1.00 0.00 67 TYR A O 13
ATOM 20028 N N . MET A 1 68 ? -21.824 10.427 3.397 1.00 0.00 68 MET A N 13
ATOM 20029 C CA . MET A 1 68 ? -22.821 9.361 3.352 1.00 0.00 68 MET A CA 13
ATOM 20030 C C . MET A 1 68 ? -23.077 8.910 1.912 1.00 0.00 68 MET A C 13
ATOM 20031 O O . MET A 1 68 ? -23.644 9.661 1.118 1.00 0.00 68 MET A O 13
ATOM 20045 N N . PRO A 1 69 ? -22.663 7.677 1.550 1.00 0.00 69 PRO A N 13
ATOM 20046 C CA . PRO A 1 69 ? -22.858 7.147 0.205 1.00 0.00 69 PRO A CA 13
ATOM 20047 C C . PRO A 1 69 ? -24.211 6.463 0.040 1.00 0.00 69 PRO A C 13
ATOM 20048 O O . PRO A 1 69 ? -24.591 5.614 0.847 1.00 0.00 69 PRO A O 13
ATOM 20059 N N . ASN A 1 70 ? -24.936 6.837 -1.011 1.00 0.00 70 ASN A N 13
ATOM 20060 C CA . ASN A 1 70 ? -26.246 6.255 -1.282 1.00 0.00 70 ASN A CA 13
ATOM 20061 C C . ASN A 1 70 ? -26.108 4.852 -1.865 1.00 0.00 70 ASN A C 13
ATOM 20062 O O . ASN A 1 70 ? -24.999 4.340 -2.011 1.00 0.00 70 ASN A O 13
ATOM 20073 N N . GLU A 1 71 ? -27.237 4.235 -2.195 1.00 0.00 71 GLU A N 13
ATOM 20074 C CA . GLU A 1 71 ? -27.233 2.890 -2.762 1.00 0.00 71 GLU A CA 13
ATOM 20075 C C . GLU A 1 71 ? -26.541 2.869 -4.120 1.00 0.00 71 GLU A C 13
ATOM 20076 O O . GLU A 1 71 ? -25.863 1.902 -4.466 1.00 0.00 71 GLU A O 13
ATOM 20088 N N . VAL A 1 72 ? -26.714 3.942 -4.884 1.00 0.00 72 VAL A N 13
ATOM 20089 C CA . VAL A 1 72 ? -26.109 4.044 -6.207 1.00 0.00 72 VAL A CA 13
ATOM 20090 C C . VAL A 1 72 ? -24.676 4.565 -6.126 1.00 0.00 72 VAL A C 13
ATOM 20091 O O . VAL A 1 72 ? -23.855 4.293 -7.003 1.00 0.00 72 VAL A O 13
ATOM 20104 N N . GLU A 1 73 ? -24.379 5.312 -5.066 1.00 0.00 73 GLU A N 13
ATOM 20105 C CA . GLU A 1 73 ? -23.047 5.875 -4.875 1.00 0.00 73 GLU A CA 13
ATOM 20106 C C . GLU A 1 73 ? -22.001 4.782 -4.674 1.00 0.00 73 GLU A C 13
ATOM 20107 O O . GLU A 1 73 ? -21.032 4.694 -5.426 1.00 0.00 73 GLU A O 13
ATOM 20119 N N . LEU A 1 74 ? -22.199 3.949 -3.657 1.00 0.00 74 LEU A N 13
ATOM 20120 C CA . LEU A 1 74 ? -21.260 2.871 -3.359 1.00 0.00 74 LEU A CA 13
ATOM 20121 C C . LEU A 1 74 ? -21.069 1.945 -4.559 1.00 0.00 74 LEU A C 13
ATOM 20122 O O . LEU A 1 74 ? -20.133 1.148 -4.593 1.00 0.00 74 LEU A O 13
ATOM 20138 N N . GLU A 1 75 ? -21.957 2.056 -5.542 1.00 0.00 75 GLU A N 13
ATOM 20139 C CA . GLU A 1 75 ? -21.879 1.226 -6.740 1.00 0.00 75 GLU A CA 13
ATOM 20140 C C . GLU A 1 75 ? -20.900 1.805 -7.760 1.00 0.00 75 GLU A C 13
ATOM 20141 O O . GLU A 1 75 ? -20.259 1.062 -8.504 1.00 0.00 75 GLU A O 13
ATOM 20153 N N . VAL A 1 76 ? -20.786 3.131 -7.795 1.00 0.00 76 VAL A N 13
ATOM 20154 C CA . VAL A 1 76 ? -19.886 3.790 -8.736 1.00 0.00 76 VAL A CA 13
ATOM 20155 C C . VAL A 1 76 ? -18.490 3.968 -8.148 1.00 0.00 76 VAL A C 13
ATOM 20156 O O . VAL A 1 76 ? -17.509 4.093 -8.881 1.00 0.00 76 VAL A O 13
ATOM 20169 N N . ILE A 1 77 ? -18.407 3.984 -6.824 1.00 0.00 77 ILE A N 13
ATOM 20170 C CA . ILE A 1 77 ? -17.130 4.145 -6.141 1.00 0.00 77 ILE A CA 13
ATOM 20171 C C . ILE A 1 77 ? -16.369 2.822 -6.069 1.00 0.00 77 ILE A C 13
ATOM 20172 O O . ILE A 1 77 ? -15.139 2.803 -6.072 1.00 0.00 77 ILE A O 13
ATOM 20188 N N . ILE A 1 78 ? -17.110 1.719 -6.008 1.00 0.00 78 ILE A N 13
ATOM 20189 C CA . ILE A 1 78 ? -16.508 0.393 -5.921 1.00 0.00 78 ILE A CA 13
ATOM 20190 C C . ILE A 1 78 ? -16.154 -0.160 -7.301 1.00 0.00 78 ILE A C 13
ATOM 20191 O O . ILE A 1 78 ? -15.278 -1.016 -7.426 1.00 0.00 78 ILE A O 13
ATOM 20207 N N . GLN A 1 79 ? -16.815 0.342 -8.340 1.00 0.00 79 GLN A N 13
ATOM 20208 C CA . GLN A 1 79 ? -16.557 -0.131 -9.695 1.00 0.00 79 GLN A CA 13
ATOM 20209 C C . GLN A 1 79 ? -15.231 0.412 -10.218 1.00 0.00 79 GLN A C 13
ATOM 20210 O O . GLN A 1 79 ? -14.683 -0.100 -11.194 1.00 0.00 79 GLN A O 13
ATOM 20224 N N . ARG A 1 80 ? -14.718 1.451 -9.562 1.00 0.00 80 ARG A N 13
ATOM 20225 C CA . ARG A 1 80 ? -13.455 2.060 -9.966 1.00 0.00 80 ARG A CA 13
ATOM 20226 C C . ARG A 1 80 ? -12.275 1.184 -9.559 1.00 0.00 80 ARG A C 13
ATOM 20227 O O . ARG A 1 80 ? -11.354 0.963 -10.345 1.00 0.00 80 ARG A O 13
ATOM 20248 N N . LEU A 1 81 ? -12.310 0.688 -8.327 1.00 0.00 81 LEU A N 13
ATOM 20249 C CA . LEU A 1 81 ? -11.243 -0.165 -7.817 1.00 0.00 81 LEU A CA 13
ATOM 20250 C C . LEU A 1 81 ? -11.410 -1.597 -8.315 1.00 0.00 81 LEU A C 13
ATOM 20251 O O . LEU A 1 81 ? -10.442 -2.242 -8.713 1.00 0.00 81 LEU A O 13
ATOM 20267 N N . ASP A 1 82 ? -12.647 -2.085 -8.283 1.00 0.00 82 ASP A N 13
ATOM 20268 C CA . ASP A 1 82 ? -12.955 -3.441 -8.732 1.00 0.00 82 ASP A CA 13
ATOM 20269 C C . ASP A 1 82 ? -12.748 -3.580 -10.240 1.00 0.00 82 ASP A C 13
ATOM 20270 O O . ASP A 1 82 ? -13.700 -3.517 -11.018 1.00 0.00 82 ASP A O 13
ATOM 20279 N N . MET A 1 83 ? -11.493 -3.767 -10.641 1.00 0.00 83 MET A N 13
ATOM 20280 C CA . MET A 1 83 ? -11.143 -3.909 -12.051 1.00 0.00 83 MET A CA 13
ATOM 20281 C C . MET A 1 83 ? -11.611 -5.248 -12.617 1.00 0.00 83 MET A C 13
ATOM 20282 O O . MET A 1 83 ? -12.229 -5.299 -13.681 1.00 0.00 83 MET A O 13
ATOM 20296 N N . ASP A 1 84 ? -11.312 -6.328 -11.904 1.00 0.00 84 ASP A N 13
ATOM 20297 C CA . ASP A 1 84 ? -11.691 -7.666 -12.350 1.00 0.00 84 ASP A CA 13
ATOM 20298 C C . ASP A 1 84 ? -13.205 -7.862 -12.310 1.00 0.00 84 ASP A C 13
ATOM 20299 O O . ASP A 1 84 ? -13.744 -8.739 -12.985 1.00 0.00 84 ASP A O 13
ATOM 20308 N N . GLY A 1 85 ? -13.886 -7.039 -11.519 1.00 0.00 85 GLY A N 13
ATOM 20309 C CA . GLY A 1 85 ? -15.333 -7.129 -11.421 1.00 0.00 85 GLY A CA 13
ATOM 20310 C C . GLY A 1 85 ? -15.806 -8.279 -10.551 1.00 0.00 85 GLY A C 13
ATOM 20311 O O . GLY A 1 85 ? -16.812 -8.918 -10.857 1.00 0.00 85 GLY A O 13
ATOM 20315 N N . ASP A 1 86 ? -15.088 -8.542 -9.463 1.00 0.00 86 ASP A N 13
ATOM 20316 C CA . ASP A 1 86 ? -15.457 -9.623 -8.553 1.00 0.00 86 ASP A CA 13
ATOM 20317 C C . ASP A 1 86 ? -16.570 -9.184 -7.607 1.00 0.00 86 ASP A C 13
ATOM 20318 O O . ASP A 1 86 ? -17.266 -10.017 -7.023 1.00 0.00 86 ASP A O 13
ATOM 20327 N N . GLY A 1 87 ? -16.732 -7.872 -7.459 1.00 0.00 87 GLY A N 13
ATOM 20328 C CA . GLY A 1 87 ? -17.762 -7.343 -6.582 1.00 0.00 87 GLY A CA 13
ATOM 20329 C C . GLY A 1 87 ? -17.183 -6.628 -5.377 1.00 0.00 87 GLY A C 13
ATOM 20330 O O . GLY A 1 87 ? -17.831 -5.759 -4.792 1.00 0.00 87 GLY A O 13
ATOM 20334 N N . GLN A 1 88 ? -15.962 -6.998 -5.004 1.00 0.00 88 GLN A N 13
ATOM 20335 C CA . GLN A 1 88 ? -15.292 -6.391 -3.860 1.00 0.00 88 GLN A CA 13
ATOM 20336 C C . GLN A 1 88 ? -13.913 -5.863 -4.250 1.00 0.00 88 GLN A C 13
ATOM 20337 O O . GLN A 1 88 ? -13.405 -6.169 -5.329 1.00 0.00 88 GLN A O 13
ATOM 20351 N N . VAL A 1 89 ? -13.314 -5.071 -3.365 1.00 0.00 89 VAL A N 13
ATOM 20352 C CA . VAL A 1 89 ? -11.997 -4.494 -3.619 1.00 0.00 89 VAL A CA 13
ATOM 20353 C C . VAL A 1 89 ? -10.891 -5.335 -2.991 1.00 0.00 89 VAL A C 13
ATOM 20354 O O . VAL A 1 89 ? -10.888 -5.570 -1.781 1.00 0.00 89 VAL A O 13
ATOM 20367 N N . ASP A 1 90 ? -9.956 -5.786 -3.822 1.00 0.00 90 ASP A N 13
ATOM 20368 C CA . ASP A 1 90 ? -8.839 -6.599 -3.350 1.00 0.00 90 ASP A CA 13
ATOM 20369 C C . ASP A 1 90 ? -7.681 -5.721 -2.877 1.00 0.00 90 ASP A C 13
ATOM 20370 O O . ASP A 1 90 ? -7.486 -4.614 -3.380 1.00 0.00 90 ASP A O 13
ATOM 20379 N N . PHE A 1 91 ? -6.924 -6.223 -1.907 1.00 0.00 91 PHE A N 13
ATOM 20380 C CA . PHE A 1 91 ? -5.786 -5.493 -1.351 1.00 0.00 91 PHE A CA 13
ATOM 20381 C C . PHE A 1 91 ? -4.855 -4.970 -2.445 1.00 0.00 91 PHE A C 13
ATOM 20382 O O . PHE A 1 91 ? -4.506 -3.791 -2.455 1.00 0.00 91 PHE A O 13
ATOM 20399 N N . GLU A 1 92 ? -4.460 -5.847 -3.366 1.00 0.00 92 GLU A N 13
ATOM 20400 C CA . GLU A 1 92 ? -3.558 -5.467 -4.453 1.00 0.00 92 GLU A CA 13
ATOM 20401 C C . GLU A 1 92 ? -4.090 -4.264 -5.234 1.00 0.00 92 GLU A C 13
ATOM 20402 O O . GLU A 1 92 ? -3.367 -3.296 -5.464 1.00 0.00 92 GLU A O 13
ATOM 20414 N N . GLU A 1 93 ? -5.345 -4.333 -5.657 1.00 0.00 93 GLU A N 13
ATOM 20415 C CA . GLU A 1 93 ? -5.954 -3.236 -6.404 1.00 0.00 93 GLU A CA 13
ATOM 20416 C C . GLU A 1 93 ? -5.936 -1.944 -5.592 1.00 0.00 93 GLU A C 13
ATOM 20417 O O . GLU A 1 93 ? -5.928 -0.846 -6.151 1.00 0.00 93 GLU A O 13
ATOM 20429 N N . PHE A 1 94 ? -5.904 -2.081 -4.270 1.00 0.00 94 PHE A N 13
ATOM 20430 C CA . PHE A 1 94 ? -5.903 -0.928 -3.379 1.00 0.00 94 PHE A CA 13
ATOM 20431 C C . PHE A 1 94 ? -4.502 -0.342 -3.237 1.00 0.00 94 PHE A C 13
ATOM 20432 O O . PHE A 1 94 ? -4.304 0.859 -3.417 1.00 0.00 94 PHE A O 13
ATOM 20449 N N . VAL A 1 95 ? -3.535 -1.196 -2.913 1.00 0.00 95 VAL A N 13
ATOM 20450 C CA . VAL A 1 95 ? -2.154 -0.758 -2.743 1.00 0.00 95 VAL A CA 13
ATOM 20451 C C . VAL A 1 95 ? -1.648 -0.019 -3.974 1.00 0.00 95 VAL A C 13
ATOM 20452 O O . VAL A 1 95 ? -0.890 0.945 -3.859 1.00 0.00 95 VAL A O 13
ATOM 20465 N N . THR A 1 96 ? -2.064 -0.469 -5.156 1.00 0.00 96 THR A N 13
ATOM 20466 C CA . THR A 1 96 ? -1.645 0.163 -6.400 1.00 0.00 96 THR A CA 13
ATOM 20467 C C . THR A 1 96 ? -2.097 1.618 -6.455 1.00 0.00 96 THR A C 13
ATOM 20468 O O . THR A 1 96 ? -1.295 2.516 -6.716 1.00 0.00 96 THR A O 13
ATOM 20479 N N . LEU A 1 97 ? -3.384 1.848 -6.206 1.00 0.00 97 LEU A N 13
ATOM 20480 C CA . LEU A 1 97 ? -3.931 3.201 -6.229 1.00 0.00 97 LEU A CA 13
ATOM 20481 C C . LEU A 1 97 ? -3.569 3.960 -4.956 1.00 0.00 97 LEU A C 13
ATOM 20482 O O . LEU A 1 97 ? -3.853 5.151 -4.830 1.00 0.00 97 LEU A O 13
ATOM 20498 N N . LEU A 1 98 ? -2.937 3.263 -4.014 1.00 0.00 98 LEU A N 13
ATOM 20499 C CA . LEU A 1 98 ? -2.530 3.873 -2.752 1.00 0.00 98 LEU A CA 13
ATOM 20500 C C . LEU A 1 98 ? -1.036 4.188 -2.765 1.00 0.00 98 LEU A C 13
ATOM 20501 O O . LEU A 1 98 ? -0.423 4.392 -1.718 1.00 0.00 98 LEU A O 13
ATOM 20517 N N . GLY A 1 99 ? -0.456 4.224 -3.959 1.00 0.00 99 GLY A N 13
ATOM 20518 C CA . GLY A 1 99 ? 0.960 4.515 -4.089 1.00 0.00 99 GLY A CA 13
ATOM 20519 C C . GLY A 1 99 ? 1.305 5.128 -5.435 1.00 0.00 99 GLY A C 13
ATOM 20520 O O . GLY A 1 99 ? 0.408 5.467 -6.208 1.00 0.00 99 GLY A O 13
ATOM 20524 N N . PRO A 1 100 ? 2.605 5.287 -5.746 1.00 0.00 100 PRO A N 13
ATOM 20525 C CA . PRO A 1 100 ? 3.043 5.868 -7.019 1.00 0.00 100 PRO A CA 13
ATOM 20526 C C . PRO A 1 100 ? 2.836 4.916 -8.193 1.00 0.00 100 PRO A C 13
ATOM 20527 O O . PRO A 1 100 ? 1.759 4.979 -8.821 1.00 0.00 100 PRO A O 13
ATOM 20541 N N . MET A 1 1 ? 55.957 1.899 14.798 1.00 0.00 1 MET A N 14
ATOM 20542 C CA . MET A 1 1 ? 54.929 1.116 15.531 1.00 0.00 1 MET A CA 14
ATOM 20543 C C . MET A 1 1 ? 53.522 1.597 15.171 1.00 0.00 1 MET A C 14
ATOM 20544 O O . MET A 1 1 ? 52.883 2.307 15.948 1.00 0.00 1 MET A O 14
ATOM 20560 N N . PRO A 1 2 ? 53.021 1.212 13.981 1.00 0.00 2 PRO A N 14
ATOM 20561 C CA . PRO A 1 2 ? 51.685 1.609 13.519 1.00 0.00 2 PRO A CA 14
ATOM 20562 C C . PRO A 1 2 ? 50.582 1.122 14.452 1.00 0.00 2 PRO A C 14
ATOM 20563 O O . PRO A 1 2 ? 50.302 -0.076 14.525 1.00 0.00 2 PRO A O 14
ATOM 20574 N N . PHE A 1 3 ? 49.957 2.055 15.162 1.00 0.00 3 PHE A N 14
ATOM 20575 C CA . PHE A 1 3 ? 48.882 1.720 16.089 1.00 0.00 3 PHE A CA 14
ATOM 20576 C C . PHE A 1 3 ? 47.523 2.080 15.498 1.00 0.00 3 PHE A C 14
ATOM 20577 O O . PHE A 1 3 ? 46.484 1.630 15.983 1.00 0.00 3 PHE A O 14
ATOM 20594 N N . HIS A 1 4 ? 47.538 2.899 14.450 1.00 0.00 4 HIS A N 14
ATOM 20595 C CA . HIS A 1 4 ? 46.309 3.321 13.787 1.00 0.00 4 HIS A CA 14
ATOM 20596 C C . HIS A 1 4 ? 46.082 2.513 12.507 1.00 0.00 4 HIS A C 14
ATOM 20597 O O . HIS A 1 4 ? 46.709 2.782 11.482 1.00 0.00 4 HIS A O 14
ATOM 20612 N N . PRO A 1 5 ? 45.182 1.508 12.545 1.00 0.00 5 PRO A N 14
ATOM 20613 C CA . PRO A 1 5 ? 44.891 0.672 11.375 1.00 0.00 5 PRO A CA 14
ATOM 20614 C C . PRO A 1 5 ? 44.267 1.472 10.235 1.00 0.00 5 PRO A C 14
ATOM 20615 O O . PRO A 1 5 ? 43.460 2.372 10.465 1.00 0.00 5 PRO A O 14
ATOM 20626 N N . VAL A 1 6 ? 44.653 1.137 9.007 1.00 0.00 6 VAL A N 14
ATOM 20627 C CA . VAL A 1 6 ? 44.138 1.818 7.824 1.00 0.00 6 VAL A CA 14
ATOM 20628 C C . VAL A 1 6 ? 44.416 3.318 7.881 1.00 0.00 6 VAL A C 14
ATOM 20629 O O . VAL A 1 6 ? 43.600 4.093 8.380 1.00 0.00 6 VAL A O 14
ATOM 20642 N N . THR A 1 7 ? 45.574 3.719 7.365 1.00 0.00 7 THR A N 14
ATOM 20643 C CA . THR A 1 7 ? 45.960 5.125 7.352 1.00 0.00 7 THR A CA 14
ATOM 20644 C C . THR A 1 7 ? 45.120 5.910 6.350 1.00 0.00 7 THR A C 14
ATOM 20645 O O . THR A 1 7 ? 44.451 6.880 6.709 1.00 0.00 7 THR A O 14
ATOM 20656 N N . ALA A 1 8 ? 45.160 5.481 5.093 1.00 0.00 8 ALA A N 14
ATOM 20657 C CA . ALA A 1 8 ? 44.402 6.136 4.033 1.00 0.00 8 ALA A CA 14
ATOM 20658 C C . ALA A 1 8 ? 42.905 5.938 4.234 1.00 0.00 8 ALA A C 14
ATOM 20659 O O . ALA A 1 8 ? 42.388 4.830 4.091 1.00 0.00 8 ALA A O 14
ATOM 20666 N N . ALA A 1 9 ? 42.214 7.026 4.565 1.00 0.00 9 ALA A N 14
ATOM 20667 C CA . ALA A 1 9 ? 40.775 6.985 4.789 1.00 0.00 9 ALA A CA 14
ATOM 20668 C C . ALA A 1 9 ? 40.035 6.515 3.542 1.00 0.00 9 ALA A C 14
ATOM 20669 O O . ALA A 1 9 ? 39.390 5.467 3.554 1.00 0.00 9 ALA A O 14
ATOM 20676 N N . LEU A 1 10 ? 40.132 7.299 2.471 1.00 0.00 10 LEU A N 14
ATOM 20677 C CA . LEU A 1 10 ? 39.473 6.971 1.209 1.00 0.00 10 LEU A CA 14
ATOM 20678 C C . LEU A 1 10 ? 37.962 6.832 1.396 1.00 0.00 10 LEU A C 14
ATOM 20679 O O . LEU A 1 10 ? 37.213 7.788 1.192 1.00 0.00 10 LEU A O 14
ATOM 20695 N N . MET A 1 11 ? 37.524 5.638 1.785 1.00 0.00 11 MET A N 14
ATOM 20696 C CA . MET A 1 11 ? 36.105 5.375 2.000 1.00 0.00 11 MET A CA 14
ATOM 20697 C C . MET A 1 11 ? 35.911 4.288 3.055 1.00 0.00 11 MET A C 14
ATOM 20698 O O . MET A 1 11 ? 36.568 3.248 3.019 1.00 0.00 11 MET A O 14
ATOM 20712 N N . TYR A 1 12 ? 35.008 4.541 3.997 1.00 0.00 12 TYR A N 14
ATOM 20713 C CA . TYR A 1 12 ? 34.726 3.587 5.063 1.00 0.00 12 TYR A CA 14
ATOM 20714 C C . TYR A 1 12 ? 33.609 2.631 4.659 1.00 0.00 12 TYR A C 14
ATOM 20715 O O . TYR A 1 12 ? 33.611 1.463 5.049 1.00 0.00 12 TYR A O 14
ATOM 20733 N N . ARG A 1 13 ? 32.659 3.133 3.875 1.00 0.00 13 ARG A N 14
ATOM 20734 C CA . ARG A 1 13 ? 31.535 2.324 3.415 1.00 0.00 13 ARG A CA 14
ATOM 20735 C C . ARG A 1 13 ? 30.843 1.632 4.587 1.00 0.00 13 ARG A C 14
ATOM 20736 O O . ARG A 1 13 ? 31.038 0.438 4.821 1.00 0.00 13 ARG A O 14
ATOM 20757 N N . GLY A 1 14 ? 30.037 2.393 5.325 1.00 0.00 14 GLY A N 14
ATOM 20758 C CA . GLY A 1 14 ? 29.330 1.837 6.464 1.00 0.00 14 GLY A CA 14
ATOM 20759 C C . GLY A 1 14 ? 28.209 2.734 6.955 1.00 0.00 14 GLY A C 14
ATOM 20760 O O . GLY A 1 14 ? 27.079 2.282 7.140 1.00 0.00 14 GLY A O 14
ATOM 20764 N N . ILE A 1 15 ? 28.524 4.010 7.167 1.00 0.00 15 ILE A N 14
ATOM 20765 C CA . ILE A 1 15 ? 27.537 4.974 7.641 1.00 0.00 15 ILE A CA 14
ATOM 20766 C C . ILE A 1 15 ? 26.858 5.683 6.469 1.00 0.00 15 ILE A C 14
ATOM 20767 O O . ILE A 1 15 ? 27.446 5.831 5.398 1.00 0.00 15 ILE A O 14
ATOM 20783 N N . TYR A 1 16 ? 25.617 6.116 6.680 1.00 0.00 16 TYR A N 14
ATOM 20784 C CA . TYR A 1 16 ? 24.857 6.806 5.640 1.00 0.00 16 TYR A CA 14
ATOM 20785 C C . TYR A 1 16 ? 24.686 8.285 5.972 1.00 0.00 16 TYR A C 14
ATOM 20786 O O . TYR A 1 16 ? 23.565 8.789 6.058 1.00 0.00 16 TYR A O 14
ATOM 20804 N N . THR A 1 17 ? 25.805 8.978 6.151 1.00 0.00 17 THR A N 14
ATOM 20805 C CA . THR A 1 17 ? 25.780 10.400 6.470 1.00 0.00 17 THR A CA 14
ATOM 20806 C C . THR A 1 17 ? 25.188 11.208 5.321 1.00 0.00 17 THR A C 14
ATOM 20807 O O . THR A 1 17 ? 25.712 11.198 4.206 1.00 0.00 17 THR A O 14
ATOM 20818 N N . VAL A 1 18 ? 24.094 11.909 5.601 1.00 0.00 18 VAL A N 14
ATOM 20819 C CA . VAL A 1 18 ? 23.423 12.722 4.592 1.00 0.00 18 VAL A CA 14
ATOM 20820 C C . VAL A 1 18 ? 23.878 14.178 4.663 1.00 0.00 18 VAL A C 14
ATOM 20821 O O . VAL A 1 18 ? 24.294 14.652 5.721 1.00 0.00 18 VAL A O 14
ATOM 20834 N N . PRO A 1 19 ? 23.803 14.915 3.537 1.00 0.00 19 PRO A N 14
ATOM 20835 C CA . PRO A 1 19 ? 24.227 16.318 3.484 1.00 0.00 19 PRO A CA 14
ATOM 20836 C C . PRO A 1 19 ? 23.337 17.237 4.315 1.00 0.00 19 PRO A C 14
ATOM 20837 O O . PRO A 1 19 ? 23.802 17.879 5.257 1.00 0.00 19 PRO A O 14
ATOM 20848 N N . ASN A 1 20 ? 22.056 17.291 3.963 1.00 0.00 20 ASN A N 14
ATOM 20849 C CA . ASN A 1 20 ? 21.102 18.136 4.677 1.00 0.00 20 ASN A CA 14
ATOM 20850 C C . ASN A 1 20 ? 19.705 17.527 4.633 1.00 0.00 20 ASN A C 14
ATOM 20851 O O . ASN A 1 20 ? 18.990 17.510 5.636 1.00 0.00 20 ASN A O 14
ATOM 20862 N N . LEU A 1 21 ? 19.325 17.036 3.456 1.00 0.00 21 LEU A N 14
ATOM 20863 C CA . LEU A 1 21 ? 18.021 16.410 3.258 1.00 0.00 21 LEU A CA 14
ATOM 20864 C C . LEU A 1 21 ? 16.882 17.398 3.505 1.00 0.00 21 LEU A C 14
ATOM 20865 O O . LEU A 1 21 ? 15.728 16.999 3.658 1.00 0.00 21 LEU A O 14
ATOM 20881 N N . LEU A 1 22 ? 17.210 18.687 3.536 1.00 0.00 22 LEU A N 14
ATOM 20882 C CA . LEU A 1 22 ? 16.206 19.722 3.761 1.00 0.00 22 LEU A CA 14
ATOM 20883 C C . LEU A 1 22 ? 15.417 20.003 2.485 1.00 0.00 22 LEU A C 14
ATOM 20884 O O . LEU A 1 22 ? 14.377 20.660 2.518 1.00 0.00 22 LEU A O 14
ATOM 20900 N N . SER A 1 23 ? 15.922 19.498 1.363 1.00 0.00 23 SER A N 14
ATOM 20901 C CA . SER A 1 23 ? 15.267 19.692 0.074 1.00 0.00 23 SER A CA 14
ATOM 20902 C C . SER A 1 23 ? 14.600 18.404 -0.397 1.00 0.00 23 SER A C 14
ATOM 20903 O O . SER A 1 23 ? 13.723 18.427 -1.260 1.00 0.00 23 SER A O 14
ATOM 20911 N N . GLU A 1 24 ? 15.022 17.280 0.178 1.00 0.00 24 GLU A N 14
ATOM 20912 C CA . GLU A 1 24 ? 14.464 15.982 -0.183 1.00 0.00 24 GLU A CA 14
ATOM 20913 C C . GLU A 1 24 ? 13.779 15.331 1.015 1.00 0.00 24 GLU A C 14
ATOM 20914 O O . GLU A 1 24 ? 13.808 14.109 1.172 1.00 0.00 24 GLU A O 14
ATOM 20926 N N . GLN A 1 25 ? 13.162 16.154 1.859 1.00 0.00 25 GLN A N 14
ATOM 20927 C CA . GLN A 1 25 ? 12.466 15.656 3.040 1.00 0.00 25 GLN A CA 14
ATOM 20928 C C . GLN A 1 25 ? 11.059 15.187 2.681 1.00 0.00 25 GLN A C 14
ATOM 20929 O O . GLN A 1 25 ? 10.222 14.969 3.558 1.00 0.00 25 GLN A O 14
ATOM 20943 N N . ARG A 1 26 ? 10.808 15.037 1.384 1.00 0.00 26 ARG A N 14
ATOM 20944 C CA . ARG A 1 26 ? 9.507 14.594 0.899 1.00 0.00 26 ARG A CA 14
ATOM 20945 C C . ARG A 1 26 ? 9.183 13.191 1.413 1.00 0.00 26 ARG A C 14
ATOM 20946 O O . ARG A 1 26 ? 10.085 12.428 1.758 1.00 0.00 26 ARG A O 14
ATOM 20967 N N . PRO A 1 27 ? 7.883 12.835 1.477 1.00 0.00 27 PRO A N 14
ATOM 20968 C CA . PRO A 1 27 ? 7.445 11.520 1.955 1.00 0.00 27 PRO A CA 14
ATOM 20969 C C . PRO A 1 27 ? 7.610 10.424 0.904 1.00 0.00 27 PRO A C 14
ATOM 20970 O O . PRO A 1 27 ? 6.697 9.628 0.677 1.00 0.00 27 PRO A O 14
ATOM 20981 N N . VAL A 1 28 ? 8.776 10.387 0.265 1.00 0.00 28 VAL A N 14
ATOM 20982 C CA . VAL A 1 28 ? 9.052 9.385 -0.758 1.00 0.00 28 VAL A CA 14
ATOM 20983 C C . VAL A 1 28 ? 9.865 8.231 -0.181 1.00 0.00 28 VAL A C 14
ATOM 20984 O O . VAL A 1 28 ? 10.659 8.420 0.740 1.00 0.00 28 VAL A O 14
ATOM 20997 N N . ASP A 1 29 ? 9.661 7.035 -0.729 1.00 0.00 29 ASP A N 14
ATOM 20998 C CA . ASP A 1 29 ? 10.373 5.848 -0.267 1.00 0.00 29 ASP A CA 14
ATOM 20999 C C . ASP A 1 29 ? 10.144 5.630 1.225 1.00 0.00 29 ASP A C 14
ATOM 21000 O O . ASP A 1 29 ? 11.049 5.820 2.037 1.00 0.00 29 ASP A O 14
ATOM 21009 N N . ILE A 1 30 ? 8.925 5.235 1.581 1.00 0.00 30 ILE A N 14
ATOM 21010 C CA . ILE A 1 30 ? 8.579 4.998 2.976 1.00 0.00 30 ILE A CA 14
ATOM 21011 C C . ILE A 1 30 ? 8.545 3.503 3.292 1.00 0.00 30 ILE A C 14
ATOM 21012 O O . ILE A 1 30 ? 7.958 2.721 2.543 1.00 0.00 30 ILE A O 14
ATOM 21028 N N . PRO A 1 31 ? 9.180 3.084 4.405 1.00 0.00 31 PRO A N 14
ATOM 21029 C CA . PRO A 1 31 ? 9.207 1.680 4.824 1.00 0.00 31 PRO A CA 14
ATOM 21030 C C . PRO A 1 31 ? 7.804 1.086 4.885 1.00 0.00 31 PRO A C 14
ATOM 21031 O O . PRO A 1 31 ? 6.828 1.804 5.098 1.00 0.00 31 PRO A O 14
ATOM 21042 N N . GLU A 1 32 ? 7.710 -0.229 4.682 1.00 0.00 32 GLU A N 14
ATOM 21043 C CA . GLU A 1 32 ? 6.423 -0.925 4.704 1.00 0.00 32 GLU A CA 14
ATOM 21044 C C . GLU A 1 32 ? 5.647 -0.654 5.995 1.00 0.00 32 GLU A C 14
ATOM 21045 O O . GLU A 1 32 ? 4.518 -1.120 6.153 1.00 0.00 32 GLU A O 14
ATOM 21057 N N . ASP A 1 33 ? 6.261 0.081 6.920 1.00 0.00 33 ASP A N 14
ATOM 21058 C CA . ASP A 1 33 ? 5.607 0.426 8.177 1.00 0.00 33 ASP A CA 14
ATOM 21059 C C . ASP A 1 33 ? 4.251 1.066 7.902 1.00 0.00 33 ASP A C 14
ATOM 21060 O O . ASP A 1 33 ? 3.304 0.900 8.671 1.00 0.00 33 ASP A O 14
ATOM 21069 N N . GLU A 1 34 ? 4.172 1.804 6.795 1.00 0.00 34 GLU A N 14
ATOM 21070 C CA . GLU A 1 34 ? 2.933 2.462 6.397 1.00 0.00 34 GLU A CA 14
ATOM 21071 C C . GLU A 1 34 ? 2.114 1.536 5.503 1.00 0.00 34 GLU A C 14
ATOM 21072 O O . GLU A 1 34 ? 0.905 1.709 5.348 1.00 0.00 34 GLU A O 14
ATOM 21084 N N . LEU A 1 35 ? 2.792 0.551 4.917 1.00 0.00 35 LEU A N 14
ATOM 21085 C CA . LEU A 1 35 ? 2.147 -0.418 4.038 1.00 0.00 35 LEU A CA 14
ATOM 21086 C C . LEU A 1 35 ? 1.121 -1.236 4.809 1.00 0.00 35 LEU A C 14
ATOM 21087 O O . LEU A 1 35 ? -0.013 -1.413 4.363 1.00 0.00 35 LEU A O 14
ATOM 21103 N N . GLU A 1 36 ? 1.527 -1.745 5.966 1.00 0.00 36 GLU A N 14
ATOM 21104 C CA . GLU A 1 36 ? 0.635 -2.536 6.801 1.00 0.00 36 GLU A CA 14
ATOM 21105 C C . GLU A 1 36 ? -0.438 -1.650 7.416 1.00 0.00 36 GLU A C 14
ATOM 21106 O O . GLU A 1 36 ? -1.423 -2.140 7.965 1.00 0.00 36 GLU A O 14
ATOM 21118 N N . GLU A 1 37 ? -0.240 -0.338 7.313 1.00 0.00 37 GLU A N 14
ATOM 21119 C CA . GLU A 1 37 ? -1.186 0.626 7.862 1.00 0.00 37 GLU A CA 14
ATOM 21120 C C . GLU A 1 37 ? -2.309 0.918 6.872 1.00 0.00 37 GLU A C 14
ATOM 21121 O O . GLU A 1 37 ? -3.391 1.355 7.264 1.00 0.00 37 GLU A O 14
ATOM 21133 N N . ILE A 1 38 ? -2.053 0.676 5.587 1.00 0.00 38 ILE A N 14
ATOM 21134 C CA . ILE A 1 38 ? -3.058 0.918 4.559 1.00 0.00 38 ILE A CA 14
ATOM 21135 C C . ILE A 1 38 ? -4.303 0.082 4.826 1.00 0.00 38 ILE A C 14
ATOM 21136 O O . ILE A 1 38 ? -5.413 0.608 4.960 1.00 0.00 38 ILE A O 14
ATOM 21152 N N . ARG A 1 39 ? -4.108 -1.230 4.903 1.00 0.00 39 ARG A N 14
ATOM 21153 C CA . ARG A 1 39 ? -5.205 -2.145 5.167 1.00 0.00 39 ARG A CA 14
ATOM 21154 C C . ARG A 1 39 ? -5.820 -1.866 6.531 1.00 0.00 39 ARG A C 14
ATOM 21155 O O . ARG A 1 39 ? -7.033 -1.804 6.660 1.00 0.00 39 ARG A O 14
ATOM 21176 N N . GLU A 1 40 ? -4.986 -1.663 7.545 1.00 0.00 40 GLU A N 14
ATOM 21177 C CA . GLU A 1 40 ? -5.489 -1.393 8.891 1.00 0.00 40 GLU A CA 14
ATOM 21178 C C . GLU A 1 40 ? -6.721 -0.491 8.845 1.00 0.00 40 GLU A C 14
ATOM 21179 O O . GLU A 1 40 ? -7.662 -0.675 9.610 1.00 0.00 40 GLU A O 14
ATOM 21191 N N . ALA A 1 41 ? -6.722 0.461 7.917 1.00 0.00 41 ALA A N 14
ATOM 21192 C CA . ALA A 1 41 ? -7.838 1.390 7.774 1.00 0.00 41 ALA A CA 14
ATOM 21193 C C . ALA A 1 41 ? -9.071 0.729 7.152 1.00 0.00 41 ALA A C 14
ATOM 21194 O O . ALA A 1 41 ? -10.055 0.444 7.840 1.00 0.00 41 ALA A O 14
ATOM 21201 N N . PHE A 1 42 ? -9.010 0.472 5.850 1.00 0.00 42 PHE A N 14
ATOM 21202 C CA . PHE A 1 42 ? -10.142 -0.115 5.134 1.00 0.00 42 PHE A CA 14
ATOM 21203 C C . PHE A 1 42 ? -10.383 -1.577 5.517 1.00 0.00 42 PHE A C 14
ATOM 21204 O O . PHE A 1 42 ? -11.520 -1.987 5.742 1.00 0.00 42 PHE A O 14
ATOM 21221 N N . LYS A 1 43 ? -9.310 -2.351 5.582 1.00 0.00 43 LYS A N 14
ATOM 21222 C CA . LYS A 1 43 ? -9.388 -3.769 5.928 1.00 0.00 43 LYS A CA 14
ATOM 21223 C C . LYS A 1 43 ? -10.217 -4.015 7.192 1.00 0.00 43 LYS A C 14
ATOM 21224 O O . LYS A 1 43 ? -11.075 -4.896 7.198 1.00 0.00 43 LYS A O 14
ATOM 21243 N N . VAL A 1 44 ? -9.969 -3.254 8.265 1.00 0.00 44 VAL A N 14
ATOM 21244 C CA . VAL A 1 44 ? -10.725 -3.456 9.502 1.00 0.00 44 VAL A CA 14
ATOM 21245 C C . VAL A 1 44 ? -12.215 -3.210 9.295 1.00 0.00 44 VAL A C 14
ATOM 21246 O O . VAL A 1 44 ? -13.045 -3.880 9.909 1.00 0.00 44 VAL A O 14
ATOM 21259 N N . PHE A 1 45 ? -12.559 -2.249 8.436 1.00 0.00 45 PHE A N 14
ATOM 21260 C CA . PHE A 1 45 ? -13.967 -1.954 8.171 1.00 0.00 45 PHE A CA 14
ATOM 21261 C C . PHE A 1 45 ? -14.700 -3.205 7.693 1.00 0.00 45 PHE A C 14
ATOM 21262 O O . PHE A 1 45 ? -15.928 -3.275 7.746 1.00 0.00 45 PHE A O 14
ATOM 21279 N N . ASP A 1 46 ? -13.938 -4.192 7.226 1.00 0.00 46 ASP A N 14
ATOM 21280 C CA . ASP A 1 46 ? -14.514 -5.448 6.757 1.00 0.00 46 ASP A CA 14
ATOM 21281 C C . ASP A 1 46 ? -15.064 -6.242 7.938 1.00 0.00 46 ASP A C 14
ATOM 21282 O O . ASP A 1 46 ? -14.306 -6.750 8.765 1.00 0.00 46 ASP A O 14
ATOM 21291 N N . ARG A 1 47 ? -16.386 -6.345 8.007 1.00 0.00 47 ARG A N 14
ATOM 21292 C CA . ARG A 1 47 ? -17.043 -7.054 9.098 1.00 0.00 47 ARG A CA 14
ATOM 21293 C C . ARG A 1 47 ? -16.900 -8.569 8.961 1.00 0.00 47 ARG A C 14
ATOM 21294 O O . ARG A 1 47 ? -16.816 -9.280 9.962 1.00 0.00 47 ARG A O 14
ATOM 21315 N N . ASP A 1 48 ? -16.870 -9.060 7.725 1.00 0.00 48 ASP A N 14
ATOM 21316 C CA . ASP A 1 48 ? -16.736 -10.494 7.484 1.00 0.00 48 ASP A CA 14
ATOM 21317 C C . ASP A 1 48 ? -15.297 -10.956 7.684 1.00 0.00 48 ASP A C 14
ATOM 21318 O O . ASP A 1 48 ? -15.026 -12.154 7.770 1.00 0.00 48 ASP A O 14
ATOM 21327 N N . GLY A 1 49 ? -14.379 -9.997 7.760 1.00 0.00 49 GLY A N 14
ATOM 21328 C CA . GLY A 1 49 ? -12.977 -10.319 7.955 1.00 0.00 49 GLY A CA 14
ATOM 21329 C C . GLY A 1 49 ? -12.433 -11.258 6.896 1.00 0.00 49 GLY A C 14
ATOM 21330 O O . GLY A 1 49 ? -11.393 -11.885 7.093 1.00 0.00 49 GLY A O 14
ATOM 21334 N N . ASN A 1 50 ? -13.132 -11.355 5.769 1.00 0.00 50 ASN A N 14
ATOM 21335 C CA . ASN A 1 50 ? -12.707 -12.227 4.680 1.00 0.00 50 ASN A CA 14
ATOM 21336 C C . ASN A 1 50 ? -11.530 -11.621 3.922 1.00 0.00 50 ASN A C 14
ATOM 21337 O O . ASN A 1 50 ? -11.007 -12.224 2.986 1.00 0.00 50 ASN A O 14
ATOM 21348 N N . GLY A 1 51 ? -11.115 -10.429 4.337 1.00 0.00 51 GLY A N 14
ATOM 21349 C CA . GLY A 1 51 ? -10.004 -9.760 3.685 1.00 0.00 51 GLY A CA 14
ATOM 21350 C C . GLY A 1 51 ? -10.454 -8.897 2.524 1.00 0.00 51 GLY A C 14
ATOM 21351 O O . GLY A 1 51 ? -9.660 -8.150 1.952 1.00 0.00 51 GLY A O 14
ATOM 21355 N N . PHE A 1 52 ? -11.733 -9.005 2.172 1.00 0.00 52 PHE A N 14
ATOM 21356 C CA . PHE A 1 52 ? -12.294 -8.226 1.073 1.00 0.00 52 PHE A CA 14
ATOM 21357 C C . PHE A 1 52 ? -13.364 -7.268 1.585 1.00 0.00 52 PHE A C 14
ATOM 21358 O O . PHE A 1 52 ? -14.021 -7.538 2.592 1.00 0.00 52 PHE A O 14
ATOM 21375 N N . ILE A 1 53 ? -13.539 -6.153 0.886 1.00 0.00 53 ILE A N 14
ATOM 21376 C CA . ILE A 1 53 ? -14.528 -5.157 1.276 1.00 0.00 53 ILE A CA 14
ATOM 21377 C C . ILE A 1 53 ? -15.601 -4.999 0.203 1.00 0.00 53 ILE A C 14
ATOM 21378 O O . ILE A 1 53 ? -15.297 -4.908 -0.985 1.00 0.00 53 ILE A O 14
ATOM 21394 N N . SER A 1 54 ? -16.857 -4.962 0.636 1.00 0.00 54 SER A N 14
ATOM 21395 C CA . SER A 1 54 ? -17.983 -4.821 -0.281 1.00 0.00 54 SER A CA 14
ATOM 21396 C C . SER A 1 54 ? -18.464 -3.376 -0.333 1.00 0.00 54 SER A C 14
ATOM 21397 O O . SER A 1 54 ? -17.894 -2.502 0.315 1.00 0.00 54 SER A O 14
ATOM 21405 N N . LYS A 1 55 ? -19.513 -3.130 -1.111 1.00 0.00 55 LYS A N 14
ATOM 21406 C CA . LYS A 1 55 ? -20.069 -1.788 -1.240 1.00 0.00 55 LYS A CA 14
ATOM 21407 C C . LYS A 1 55 ? -20.664 -1.311 0.082 1.00 0.00 55 LYS A C 14
ATOM 21408 O O . LYS A 1 55 ? -20.407 -0.188 0.520 1.00 0.00 55 LYS A O 14
ATOM 21427 N N . GLN A 1 56 ? -21.456 -2.171 0.715 1.00 0.00 56 GLN A N 14
ATOM 21428 C CA . GLN A 1 56 ? -22.094 -1.837 1.984 1.00 0.00 56 GLN A CA 14
ATOM 21429 C C . GLN A 1 56 ? -21.056 -1.600 3.077 1.00 0.00 56 GLN A C 14
ATOM 21430 O O . GLN A 1 56 ? -21.292 -0.839 4.015 1.00 0.00 56 GLN A O 14
ATOM 21444 N N . GLU A 1 57 ? -19.907 -2.255 2.947 1.00 0.00 57 GLU A N 14
ATOM 21445 C CA . GLU A 1 57 ? -18.836 -2.122 3.927 1.00 0.00 57 GLU A CA 14
ATOM 21446 C C . GLU A 1 57 ? -18.044 -0.836 3.703 1.00 0.00 57 GLU A C 14
ATOM 21447 O O . GLU A 1 57 ? -17.892 -0.021 4.615 1.00 0.00 57 GLU A O 14
ATOM 21459 N N . LEU A 1 58 ? -17.541 -0.659 2.486 1.00 0.00 58 LEU A N 14
ATOM 21460 C CA . LEU A 1 58 ? -16.770 0.531 2.147 1.00 0.00 58 LEU A CA 14
ATOM 21461 C C . LEU A 1 58 ? -17.644 1.775 2.249 1.00 0.00 58 LEU A C 14
ATOM 21462 O O . LEU A 1 58 ? -17.141 2.892 2.380 1.00 0.00 58 LEU A O 14
ATOM 21478 N N . GLY A 1 59 ? -18.957 1.571 2.193 1.00 0.00 59 GLY A N 14
ATOM 21479 C CA . GLY A 1 59 ? -19.885 2.681 2.292 1.00 0.00 59 GLY A CA 14
ATOM 21480 C C . GLY A 1 59 ? -19.871 3.301 3.673 1.00 0.00 59 GLY A C 14
ATOM 21481 O O . GLY A 1 59 ? -20.284 4.447 3.855 1.00 0.00 59 GLY A O 14
ATOM 21485 N N . THR A 1 60 ? -19.392 2.534 4.649 1.00 0.00 60 THR A N 14
ATOM 21486 C CA . THR A 1 60 ? -19.308 3.004 6.026 1.00 0.00 60 THR A CA 14
ATOM 21487 C C . THR A 1 60 ? -17.961 3.671 6.276 1.00 0.00 60 THR A C 14
ATOM 21488 O O . THR A 1 60 ? -17.823 4.509 7.168 1.00 0.00 60 THR A O 14
ATOM 21499 N N . ALA A 1 61 ? -16.969 3.289 5.478 1.00 0.00 61 ALA A N 14
ATOM 21500 C CA . ALA A 1 61 ? -15.627 3.846 5.599 1.00 0.00 61 ALA A CA 14
ATOM 21501 C C . ALA A 1 61 ? -15.577 5.280 5.079 1.00 0.00 61 ALA A C 14
ATOM 21502 O O . ALA A 1 61 ? -14.951 6.148 5.685 1.00 0.00 61 ALA A O 14
ATOM 21509 N N . MET A 1 62 ? -16.241 5.518 3.951 1.00 0.00 62 MET A N 14
ATOM 21510 C CA . MET A 1 62 ? -16.271 6.845 3.343 1.00 0.00 62 MET A CA 14
ATOM 21511 C C . MET A 1 62 ? -17.033 7.843 4.211 1.00 0.00 62 MET A C 14
ATOM 21512 O O . MET A 1 62 ? -16.572 8.964 4.429 1.00 0.00 62 MET A O 14
ATOM 21526 N N . ARG A 1 63 ? -18.200 7.435 4.703 1.00 0.00 63 ARG A N 14
ATOM 21527 C CA . ARG A 1 63 ? -19.020 8.306 5.539 1.00 0.00 63 ARG A CA 14
ATOM 21528 C C . ARG A 1 63 ? -18.259 8.738 6.788 1.00 0.00 63 ARG A C 14
ATOM 215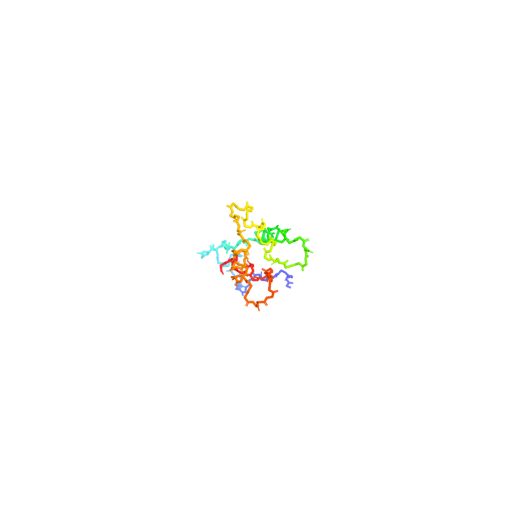29 O O . ARG A 1 63 ? -18.500 9.816 7.333 1.00 0.00 63 ARG A O 14
ATOM 21550 N N . SER A 1 64 ? -17.342 7.888 7.241 1.00 0.00 64 SER A N 14
ATOM 21551 C CA . SER A 1 64 ? -16.542 8.185 8.424 1.00 0.00 64 SER A CA 14
ATOM 21552 C C . SER A 1 64 ? -15.749 9.474 8.232 1.00 0.00 64 SER A C 14
ATOM 21553 O O . SER A 1 64 ? -15.594 10.263 9.164 1.00 0.00 64 SER A O 14
ATOM 21561 N N . LEU A 1 65 ? -15.249 9.680 7.017 1.00 0.00 65 LEU A N 14
ATOM 21562 C CA . LEU A 1 65 ? -14.473 10.876 6.700 1.00 0.00 65 LEU A CA 14
ATOM 21563 C C . LEU A 1 65 ? -15.366 12.113 6.685 1.00 0.00 65 LEU A C 14
ATOM 21564 O O . LEU A 1 65 ? -14.882 13.241 6.776 1.00 0.00 65 LEU A O 14
ATOM 21580 N N . GLY A 1 66 ? -16.672 11.890 6.571 1.00 0.00 66 GLY A N 14
ATOM 21581 C CA . GLY A 1 66 ? -17.618 12.991 6.541 1.00 0.00 66 GLY A CA 14
ATOM 21582 C C . GLY A 1 66 ? -18.382 13.068 5.233 1.00 0.00 66 GLY A C 14
ATOM 21583 O O . GLY A 1 66 ? -19.070 14.053 4.964 1.00 0.00 66 GLY A O 14
ATOM 21587 N N . TYR A 1 67 ? -18.258 12.025 4.416 1.00 0.00 67 TYR A N 14
ATOM 21588 C CA . TYR A 1 67 ? -18.944 11.976 3.129 1.00 0.00 67 TYR A CA 14
ATOM 21589 C C . TYR A 1 67 ? -19.767 10.697 3.004 1.00 0.00 67 TYR A C 14
ATOM 21590 O O . TYR A 1 67 ? -19.269 9.672 2.537 1.00 0.00 67 TYR A O 14
ATOM 21608 N N . MET A 1 68 ? -21.028 10.764 3.423 1.00 0.00 68 MET A N 14
ATOM 21609 C CA . MET A 1 68 ? -21.918 9.609 3.365 1.00 0.00 68 MET A CA 14
ATOM 21610 C C . MET A 1 68 ? -22.384 9.339 1.931 1.00 0.00 68 MET A C 14
ATOM 21611 O O . MET A 1 68 ? -23.134 10.132 1.361 1.00 0.00 68 MET A O 14
ATOM 21625 N N . PRO A 1 69 ? -21.946 8.214 1.329 1.00 0.00 69 PRO A N 14
ATOM 21626 C CA . PRO A 1 69 ? -22.331 7.849 -0.032 1.00 0.00 69 PRO A CA 14
ATOM 21627 C C . PRO A 1 69 ? -23.642 7.072 -0.071 1.00 0.00 69 PRO A C 14
ATOM 21628 O O . PRO A 1 69 ? -23.885 6.202 0.765 1.00 0.00 69 PRO A O 14
ATOM 21639 N N . ASN A 1 70 ? -24.481 7.396 -1.046 1.00 0.00 70 ASN A N 14
ATOM 21640 C CA . ASN A 1 70 ? -25.769 6.731 -1.201 1.00 0.00 70 ASN A CA 14
ATOM 21641 C C . ASN A 1 70 ? -25.583 5.317 -1.732 1.00 0.00 70 ASN A C 14
ATOM 21642 O O . ASN A 1 70 ? -24.484 4.940 -2.139 1.00 0.00 70 ASN A O 14
ATOM 21653 N N . GLU A 1 71 ? -26.660 4.538 -1.733 1.00 0.00 71 GLU A N 14
ATOM 21654 C CA . GLU A 1 71 ? -26.606 3.171 -2.233 1.00 0.00 71 GLU A CA 14
ATOM 21655 C C . GLU A 1 71 ? -26.264 3.171 -3.719 1.00 0.00 71 GLU A C 14
ATOM 21656 O O . GLU A 1 71 ? -25.922 2.137 -4.292 1.00 0.00 71 GLU A O 14
ATOM 21668 N N . VAL A 1 72 ? -26.370 4.344 -4.335 1.00 0.00 72 VAL A N 14
ATOM 21669 C CA . VAL A 1 72 ? -26.066 4.502 -5.751 1.00 0.00 72 VAL A CA 14
ATOM 21670 C C . VAL A 1 72 ? -24.599 4.869 -5.949 1.00 0.00 72 VAL A C 14
ATOM 21671 O O . VAL A 1 72 ? -24.006 4.570 -6.986 1.00 0.00 72 VAL A O 14
ATOM 21684 N N . GLU A 1 73 ? -24.023 5.518 -4.941 1.00 0.00 73 GLU A N 14
ATOM 21685 C CA . GLU A 1 73 ? -22.630 5.950 -4.995 1.00 0.00 73 GLU A CA 14
ATOM 21686 C C . GLU A 1 73 ? -21.664 4.787 -4.780 1.00 0.00 73 GLU A C 14
ATOM 21687 O O . GLU A 1 73 ? -20.773 4.557 -5.596 1.00 0.00 73 GLU A O 14
ATOM 21699 N N . LEU A 1 74 ? -21.838 4.060 -3.680 1.00 0.00 74 LEU A N 14
ATOM 21700 C CA . LEU A 1 74 ? -20.960 2.934 -3.367 1.00 0.00 74 LEU A CA 14
ATOM 21701 C C . LEU A 1 74 ? -20.862 1.953 -4.534 1.00 0.00 74 LEU A C 14
ATOM 21702 O O . LEU A 1 74 ? -19.922 1.162 -4.607 1.00 0.00 74 LEU A O 14
ATOM 21718 N N . GLU A 1 75 ? -21.824 2.016 -5.448 1.00 0.00 75 GLU A N 14
ATOM 21719 C CA . GLU A 1 75 ? -21.834 1.129 -6.607 1.00 0.00 75 GLU A CA 14
ATOM 21720 C C . GLU A 1 75 ? -20.855 1.602 -7.677 1.00 0.00 75 GLU A C 14
ATOM 21721 O O . GLU A 1 75 ? -20.229 0.788 -8.358 1.00 0.00 75 GLU A O 14
ATOM 21733 N N . VAL A 1 76 ? -20.724 2.918 -7.825 1.00 0.00 76 VAL A N 14
ATOM 21734 C CA . VAL A 1 76 ? -19.827 3.484 -8.826 1.00 0.00 76 VAL A CA 14
ATOM 21735 C C . VAL A 1 76 ? -18.407 3.643 -8.292 1.00 0.00 76 VAL A C 14
ATOM 21736 O O . VAL A 1 76 ? -17.454 3.740 -9.064 1.00 0.00 76 VAL A O 14
ATOM 21749 N N . ILE A 1 77 ? -18.271 3.678 -6.974 1.00 0.00 77 ILE A N 14
ATOM 21750 C CA . ILE A 1 77 ? -16.962 3.828 -6.348 1.00 0.00 77 ILE A CA 14
ATOM 21751 C C . ILE A 1 77 ? -16.215 2.496 -6.271 1.00 0.00 77 ILE A C 14
ATOM 21752 O O . ILE A 1 77 ? -15.017 2.433 -6.545 1.00 0.00 77 ILE A O 14
ATOM 21768 N N . ILE A 1 78 ? -16.928 1.436 -5.896 1.00 0.00 78 ILE A N 14
ATOM 21769 C CA . ILE A 1 78 ? -16.328 0.112 -5.772 1.00 0.00 78 ILE A CA 14
ATOM 21770 C C . ILE A 1 78 ? -15.878 -0.442 -7.127 1.00 0.00 78 ILE A C 14
ATOM 21771 O O . ILE A 1 78 ? -14.980 -1.281 -7.190 1.00 0.00 78 ILE A O 14
ATOM 21787 N N . GLN A 1 79 ? -16.483 0.038 -8.209 1.00 0.00 79 GLN A N 14
ATOM 21788 C CA . GLN A 1 79 ? -16.125 -0.440 -9.542 1.00 0.00 79 GLN A CA 14
ATOM 21789 C C . GLN A 1 79 ? -14.862 0.250 -10.046 1.00 0.00 79 GLN A C 14
ATOM 21790 O O . GLN A 1 79 ? -14.284 -0.151 -11.056 1.00 0.00 79 GLN A O 14
ATOM 21804 N N . ARG A 1 80 ? -14.440 1.291 -9.334 1.00 0.00 80 ARG A N 14
ATOM 21805 C CA . ARG A 1 80 ? -13.243 2.039 -9.704 1.00 0.00 80 ARG A CA 14
ATOM 21806 C C . ARG A 1 80 ? -11.984 1.321 -9.233 1.00 0.00 80 ARG A C 14
ATOM 21807 O O . ARG A 1 80 ? -10.925 1.438 -9.849 1.00 0.00 80 ARG A O 14
ATOM 21828 N N . LEU A 1 81 ? -12.105 0.579 -8.136 1.00 0.00 81 LEU A N 14
ATOM 21829 C CA . LEU A 1 81 ? -10.971 -0.147 -7.577 1.00 0.00 81 LEU A CA 14
ATOM 21830 C C . LEU A 1 81 ? -11.053 -1.635 -7.904 1.00 0.00 81 LEU A C 14
ATOM 21831 O O . LEU A 1 81 ? -10.065 -2.245 -8.314 1.00 0.00 81 LEU A O 14
ATOM 21847 N N . ASP A 1 82 ? -12.235 -2.212 -7.717 1.00 0.00 82 ASP A N 14
ATOM 21848 C CA . ASP A 1 82 ? -12.450 -3.632 -7.985 1.00 0.00 82 ASP A CA 14
ATOM 21849 C C . ASP A 1 82 ? -12.326 -3.940 -9.476 1.00 0.00 82 ASP A C 14
ATOM 21850 O O . ASP A 1 82 ? -13.322 -3.979 -10.200 1.00 0.00 82 ASP A O 14
ATOM 21859 N N . MET A 1 83 ? -11.093 -4.159 -9.924 1.00 0.00 83 MET A N 14
ATOM 21860 C CA . MET A 1 83 ? -10.827 -4.465 -11.325 1.00 0.00 83 MET A CA 14
ATOM 21861 C C . MET A 1 83 ? -11.316 -5.867 -11.683 1.00 0.00 83 MET A C 14
ATOM 21862 O O . MET A 1 83 ? -11.744 -6.116 -12.811 1.00 0.00 83 MET A O 14
ATOM 21876 N N . ASP A 1 84 ? -11.249 -6.777 -10.716 1.00 0.00 84 ASP A N 14
ATOM 21877 C CA . ASP A 1 84 ? -11.681 -8.155 -10.931 1.00 0.00 84 ASP A CA 14
ATOM 21878 C C . ASP A 1 84 ? -13.194 -8.234 -11.111 1.00 0.00 84 ASP A C 14
ATOM 21879 O O . ASP A 1 84 ? -13.710 -9.176 -11.714 1.00 0.00 84 ASP A O 14
ATOM 21888 N N . GLY A 1 85 ? -13.896 -7.236 -10.585 1.00 0.00 85 GLY A N 14
ATOM 21889 C CA . GLY A 1 85 ? -15.342 -7.201 -10.695 1.00 0.00 85 GLY A CA 14
ATOM 21890 C C . GLY A 1 85 ? -16.017 -8.277 -9.868 1.00 0.00 85 GLY A C 14
ATOM 21891 O O . GLY A 1 85 ? -17.040 -8.827 -10.273 1.00 0.00 85 GLY A O 14
ATOM 21895 N N . ASP A 1 86 ? -15.447 -8.575 -8.704 1.00 0.00 86 ASP A N 14
ATOM 21896 C CA . ASP A 1 86 ? -16.004 -9.593 -7.819 1.00 0.00 86 ASP A CA 14
ATOM 21897 C C . ASP A 1 86 ? -16.847 -8.956 -6.719 1.00 0.00 86 ASP A C 14
ATOM 21898 O O . ASP A 1 86 ? -17.148 -9.589 -5.707 1.00 0.00 86 ASP A O 14
ATOM 21907 N N . GLY A 1 87 ? -17.224 -7.697 -6.926 1.00 0.00 87 GLY A N 14
ATOM 21908 C CA . GLY A 1 87 ? -18.030 -6.990 -5.948 1.00 0.00 87 GLY A CA 14
ATOM 21909 C C . GLY A 1 87 ? -17.248 -6.615 -4.703 1.00 0.00 87 GLY A C 14
ATOM 21910 O O . GLY A 1 87 ? -17.803 -6.040 -3.767 1.00 0.00 87 GLY A O 14
ATOM 21914 N N . GLN A 1 88 ? -15.957 -6.939 -4.692 1.00 0.00 88 GLN A N 14
ATOM 21915 C CA . GLN A 1 88 ? -15.103 -6.629 -3.550 1.00 0.00 88 GLN A CA 14
ATOM 21916 C C . GLN A 1 88 ? -13.716 -6.191 -4.013 1.00 0.00 88 GLN A C 14
ATOM 21917 O O . GLN A 1 88 ? -13.236 -6.621 -5.064 1.00 0.00 88 GLN A O 14
ATOM 21931 N N . VAL A 1 89 ? -13.077 -5.335 -3.222 1.00 0.00 89 VAL A N 14
ATOM 21932 C CA . VAL A 1 89 ? -11.747 -4.836 -3.550 1.00 0.00 89 VAL A CA 14
ATOM 21933 C C . VAL A 1 89 ? -10.679 -5.497 -2.683 1.00 0.00 89 VAL A C 14
ATOM 21934 O O . VAL A 1 89 ? -10.813 -5.565 -1.460 1.00 0.00 89 VAL A O 14
ATOM 21947 N N . ASP A 1 90 ? -9.621 -5.983 -3.325 1.00 0.00 90 ASP A N 14
ATOM 21948 C CA . ASP A 1 90 ? -8.526 -6.636 -2.616 1.00 0.00 90 ASP A CA 14
ATOM 21949 C C . ASP A 1 90 ? -7.477 -5.617 -2.178 1.00 0.00 90 ASP A C 14
ATOM 21950 O O . ASP A 1 90 ? -7.379 -4.532 -2.751 1.00 0.00 90 ASP A O 14
ATOM 21959 N N . PHE A 1 91 ? -6.700 -5.973 -1.157 1.00 0.00 91 PHE A N 14
ATOM 21960 C CA . PHE A 1 91 ? -5.663 -5.088 -0.633 1.00 0.00 91 PHE A CA 14
ATOM 21961 C C . PHE A 1 91 ? -4.753 -4.567 -1.745 1.00 0.00 91 PHE A C 14
ATOM 21962 O O . PHE A 1 91 ? -4.583 -3.359 -1.895 1.00 0.00 91 PHE A O 14
ATOM 21979 N N . GLU A 1 92 ? -4.183 -5.485 -2.527 1.00 0.00 92 GLU A N 14
ATOM 21980 C CA . GLU A 1 92 ? -3.279 -5.121 -3.620 1.00 0.00 92 GLU A CA 14
ATOM 21981 C C . GLU A 1 92 ? -3.856 -4.000 -4.483 1.00 0.00 92 GLU A C 14
ATOM 21982 O O . GLU A 1 92 ? -3.251 -2.939 -4.623 1.00 0.00 92 GLU A O 14
ATOM 21994 N N . GLU A 1 93 ? -5.020 -4.242 -5.072 1.00 0.00 93 GLU A N 14
ATOM 21995 C CA . GLU A 1 93 ? -5.669 -3.245 -5.921 1.00 0.00 93 GLU A CA 14
ATOM 21996 C C . GLU A 1 93 ? -5.757 -1.889 -5.221 1.00 0.00 93 GLU A C 14
ATOM 21997 O O . GLU A 1 93 ? -5.814 -0.845 -5.874 1.00 0.00 93 GLU A O 14
ATOM 22009 N N . PHE A 1 94 ? -5.755 -1.910 -3.891 1.00 0.00 94 PHE A N 14
ATOM 22010 C CA . PHE A 1 94 ? -5.852 -0.686 -3.102 1.00 0.00 94 PHE A CA 14
ATOM 22011 C C . PHE A 1 94 ? -4.476 -0.095 -2.783 1.00 0.00 94 PHE A C 14
ATOM 22012 O O . PHE A 1 94 ? -4.357 1.109 -2.561 1.00 0.00 94 PHE A O 14
ATOM 22029 N N . VAL A 1 95 ? -3.440 -0.934 -2.760 1.00 0.00 95 VAL A N 14
ATOM 22030 C CA . VAL A 1 95 ? -2.094 -0.456 -2.451 1.00 0.00 95 VAL A CA 14
ATOM 22031 C C . VAL A 1 95 ? -1.504 0.356 -3.603 1.00 0.00 95 VAL A C 14
ATOM 22032 O O . VAL A 1 95 ? -0.752 1.305 -3.376 1.00 0.00 95 VAL A O 14
ATOM 22045 N N . THR A 1 96 ? -1.842 -0.014 -4.836 1.00 0.00 96 THR A N 14
ATOM 22046 C CA . THR A 1 96 ? -1.328 0.687 -6.009 1.00 0.00 96 THR A CA 14
ATOM 22047 C C . THR A 1 96 ? -2.092 1.982 -6.266 1.00 0.00 96 THR A C 14
ATOM 22048 O O . THR A 1 96 ? -1.489 3.035 -6.479 1.00 0.00 96 THR A O 14
ATOM 22059 N N . LEU A 1 97 ? -3.420 1.902 -6.248 1.00 0.00 97 LEU A N 14
ATOM 22060 C CA . LEU A 1 97 ? -4.257 3.073 -6.491 1.00 0.00 97 LEU A CA 14
ATOM 22061 C C . LEU A 1 97 ? -4.040 4.138 -5.419 1.00 0.00 97 LEU A C 14
ATOM 22062 O O . LEU A 1 97 ? -4.299 5.320 -5.644 1.00 0.00 97 LEU A O 14
ATOM 22078 N N . LEU A 1 98 ? -3.564 3.711 -4.253 1.00 0.00 98 LEU A N 14
ATOM 22079 C CA . LEU A 1 98 ? -3.310 4.631 -3.148 1.00 0.00 98 LEU A CA 14
ATOM 22080 C C . LEU A 1 98 ? -1.828 4.991 -3.077 1.00 0.00 98 LEU A C 14
ATOM 22081 O O . LEU A 1 98 ? -1.447 5.973 -2.441 1.00 0.00 98 LEU A O 14
ATOM 22097 N N . GLY A 1 99 ? -1.000 4.196 -3.748 1.00 0.00 99 GLY A N 14
ATOM 22098 C CA . GLY A 1 99 ? 0.431 4.443 -3.745 1.00 0.00 99 GLY A CA 14
ATOM 22099 C C . GLY A 1 99 ? 1.003 4.577 -5.146 1.00 0.00 99 GLY A C 14
ATOM 22100 O O . GLY A 1 99 ? 1.765 3.716 -5.587 1.00 0.00 99 GLY A O 14
ATOM 22104 N N . PRO A 1 100 ? 0.652 5.653 -5.875 1.00 0.00 100 PRO A N 14
ATOM 22105 C CA . PRO A 1 100 ? 1.150 5.878 -7.235 1.00 0.00 100 PRO A CA 14
ATOM 22106 C C . PRO A 1 100 ? 2.622 6.279 -7.252 1.00 0.00 100 PRO A C 14
ATOM 22107 O O . PRO A 1 100 ? 2.908 7.491 -7.155 1.00 0.00 100 PRO A O 14
ATOM 22121 N N . MET A 1 1 ? -34.553 15.131 11.456 1.00 0.00 1 MET A N 15
ATOM 22122 C CA . MET A 1 1 ? -35.367 16.349 11.707 1.00 0.00 1 MET A CA 15
ATOM 22123 C C . MET A 1 1 ? -35.516 17.203 10.440 1.00 0.00 1 MET A C 15
ATOM 22124 O O . MET A 1 1 ? -36.637 17.541 10.059 1.00 0.00 1 MET A O 15
ATOM 22140 N N . PRO A 1 2 ? -34.403 17.569 9.763 1.00 0.00 2 PRO A N 15
ATOM 22141 C CA . PRO A 1 2 ? -34.466 18.382 8.545 1.00 0.00 2 PRO A CA 15
ATOM 22142 C C . PRO A 1 2 ? -34.845 17.559 7.318 1.00 0.00 2 PRO A C 15
ATOM 22143 O O . PRO A 1 2 ? -34.372 16.436 7.142 1.00 0.00 2 PRO A O 15
ATOM 22154 N N . PHE A 1 3 ? -35.701 18.124 6.471 1.00 0.00 3 PHE A N 15
ATOM 22155 C CA . PHE A 1 3 ? -36.141 17.440 5.260 1.00 0.00 3 PHE A CA 15
ATOM 22156 C C . PHE A 1 3 ? -35.438 17.999 4.027 1.00 0.00 3 PHE A C 15
ATOM 22157 O O . PHE A 1 3 ? -35.664 17.537 2.909 1.00 0.00 3 PHE A O 15
ATOM 22174 N N . HIS A 1 4 ? -34.585 18.996 4.240 1.00 0.00 4 HIS A N 15
ATOM 22175 C CA . HIS A 1 4 ? -33.848 19.615 3.144 1.00 0.00 4 HIS A CA 15
ATOM 22176 C C . HIS A 1 4 ? -32.486 18.942 2.962 1.00 0.00 4 HIS A C 15
ATOM 22177 O O . HIS A 1 4 ? -31.891 18.466 3.929 1.00 0.00 4 HIS A O 15
ATOM 22192 N N . PRO A 1 5 ? -31.976 18.892 1.716 1.00 0.00 5 PRO A N 15
ATOM 22193 C CA . PRO A 1 5 ? -30.681 18.270 1.422 1.00 0.00 5 PRO A CA 15
ATOM 22194 C C . PRO A 1 5 ? -29.512 19.063 1.996 1.00 0.00 5 PRO A C 15
ATOM 22195 O O . PRO A 1 5 ? -29.203 20.158 1.526 1.00 0.00 5 PRO A O 15
ATOM 22206 N N . VAL A 1 6 ? -28.866 18.502 3.014 1.00 0.00 6 VAL A N 15
ATOM 22207 C CA . VAL A 1 6 ? -27.729 19.156 3.653 1.00 0.00 6 VAL A CA 15
ATOM 22208 C C . VAL A 1 6 ? -26.601 18.161 3.916 1.00 0.00 6 VAL A C 15
ATOM 22209 O O . VAL A 1 6 ? -25.438 18.546 4.038 1.00 0.00 6 VAL A O 15
ATOM 22222 N N . THR A 1 7 ? -26.958 16.880 3.998 1.00 0.00 7 THR A N 15
ATOM 22223 C CA . THR A 1 7 ? -25.988 15.817 4.246 1.00 0.00 7 THR A CA 15
ATOM 22224 C C . THR A 1 7 ? -25.322 15.982 5.611 1.00 0.00 7 THR A C 15
ATOM 22225 O O . THR A 1 7 ? -25.736 15.362 6.590 1.00 0.00 7 THR A O 15
ATOM 22236 N N . ALA A 1 8 ? -24.289 16.818 5.668 1.00 0.00 8 ALA A N 15
ATOM 22237 C CA . ALA A 1 8 ? -23.568 17.063 6.913 1.00 0.00 8 ALA A CA 15
ATOM 22238 C C . ALA A 1 8 ? -23.713 18.517 7.352 1.00 0.00 8 ALA A C 15
ATOM 22239 O O . ALA A 1 8 ? -23.952 19.403 6.531 1.00 0.00 8 ALA A O 15
ATOM 22246 N N . ALA A 1 9 ? -23.566 18.752 8.653 1.00 0.00 9 ALA A N 15
ATOM 22247 C CA . ALA A 1 9 ? -23.680 20.097 9.205 1.00 0.00 9 ALA A CA 15
ATOM 22248 C C . ALA A 1 9 ? -22.421 20.911 8.924 1.00 0.00 9 ALA A C 15
ATOM 22249 O O . ALA A 1 9 ? -22.388 22.120 9.151 1.00 0.00 9 ALA A O 15
ATOM 22256 N N . LEU A 1 10 ? -21.386 20.232 8.433 1.00 0.00 10 LEU A N 15
ATOM 22257 C CA . LEU A 1 10 ? -20.116 20.878 8.113 1.00 0.00 10 LEU A CA 15
ATOM 22258 C C . LEU A 1 10 ? -19.548 21.609 9.326 1.00 0.00 10 LEU A C 15
ATOM 22259 O O . LEU A 1 10 ? -20.033 21.449 10.446 1.00 0.00 10 LEU A O 15
ATOM 22275 N N . MET A 1 11 ? -18.509 22.407 9.093 1.00 0.00 11 MET A N 15
ATOM 22276 C CA . MET A 1 11 ? -17.871 23.168 10.161 1.00 0.00 11 MET A CA 15
ATOM 22277 C C . MET A 1 11 ? -17.044 24.317 9.589 1.00 0.00 11 MET A C 15
ATOM 22278 O O . MET A 1 11 ? -16.931 24.464 8.373 1.00 0.00 11 MET A O 15
ATOM 22292 N N . TYR A 1 12 ? -16.470 25.127 10.472 1.00 0.00 12 TYR A N 15
ATOM 22293 C CA . TYR A 1 12 ? -15.658 26.262 10.047 1.00 0.00 12 TYR A CA 15
ATOM 22294 C C . TYR A 1 12 ? -14.368 25.796 9.378 1.00 0.00 12 TYR A C 15
ATOM 22295 O O . TYR A 1 12 ? -14.120 26.097 8.210 1.00 0.00 12 TYR A O 15
ATOM 22313 N N . ARG A 1 13 ? -13.553 25.057 10.125 1.00 0.00 13 ARG A N 15
ATOM 22314 C CA . ARG A 1 13 ? -12.285 24.554 9.604 1.00 0.00 13 ARG A CA 15
ATOM 22315 C C . ARG A 1 13 ? -12.488 23.258 8.825 1.00 0.00 13 ARG A C 15
ATOM 22316 O O . ARG A 1 13 ? -13.615 22.894 8.490 1.00 0.00 13 ARG A O 15
ATOM 22337 N N . GLY A 1 14 ? -11.387 22.569 8.537 1.00 0.00 14 GLY A N 15
ATOM 22338 C CA . GLY A 1 14 ? -11.463 21.319 7.804 1.00 0.00 14 GLY A CA 15
ATOM 22339 C C . GLY A 1 14 ? -11.206 20.116 8.689 1.00 0.00 14 GLY A C 15
ATOM 22340 O O . GLY A 1 14 ? -11.640 20.082 9.842 1.00 0.00 14 GLY A O 15
ATOM 22344 N N . ILE A 1 15 ? -10.498 19.127 8.149 1.00 0.00 15 ILE A N 15
ATOM 22345 C CA . ILE A 1 15 ? -10.182 17.915 8.897 1.00 0.00 15 ILE A CA 15
ATOM 22346 C C . ILE A 1 15 ? -9.166 17.055 8.144 1.00 0.00 15 ILE A C 15
ATOM 22347 O O . ILE A 1 15 ? -9.377 16.696 6.984 1.00 0.00 15 ILE A O 15
ATOM 22363 N N . TYR A 1 16 ? -8.056 16.745 8.808 1.00 0.00 16 TYR A N 15
ATOM 22364 C CA . TYR A 1 16 ? -7.003 15.923 8.212 1.00 0.00 16 TYR A CA 15
ATOM 22365 C C . TYR A 1 16 ? -6.606 16.442 6.830 1.00 0.00 16 TYR A C 15
ATOM 22366 O O . TYR A 1 16 ? -6.815 17.613 6.512 1.00 0.00 16 TYR A O 15
ATOM 22384 N N . THR A 1 17 ? -6.023 15.559 6.019 1.00 0.00 17 THR A N 15
ATOM 22385 C CA . THR A 1 17 ? -5.592 15.910 4.668 1.00 0.00 17 THR A CA 15
ATOM 22386 C C . THR A 1 17 ? -4.473 16.946 4.693 1.00 0.00 17 THR A C 15
ATOM 22387 O O . THR A 1 17 ? -4.728 18.150 4.734 1.00 0.00 17 THR A O 15
ATOM 22398 N N . VAL A 1 18 ? -3.232 16.467 4.669 1.00 0.00 18 VAL A N 15
ATOM 22399 C CA . VAL A 1 18 ? -2.070 17.348 4.683 1.00 0.00 18 VAL A CA 15
ATOM 22400 C C . VAL A 1 18 ? -1.670 17.745 3.260 1.00 0.00 18 VAL A C 15
ATOM 22401 O O . VAL A 1 18 ? -1.493 16.885 2.397 1.00 0.00 18 VAL A O 15
ATOM 22414 N N . PRO A 1 19 ? -1.523 19.060 2.992 1.00 0.00 19 PRO A N 15
ATOM 22415 C CA . PRO A 1 19 ? -1.159 19.558 1.664 1.00 0.00 19 PRO A CA 15
ATOM 22416 C C . PRO A 1 19 ? 0.343 19.501 1.389 1.00 0.00 19 PRO A C 15
ATOM 22417 O O . PRO A 1 19 ? 0.774 18.938 0.384 1.00 0.00 19 PRO A O 15
ATOM 22428 N N . ASN A 1 20 ? 1.135 20.089 2.281 1.00 0.00 20 ASN A N 15
ATOM 22429 C CA . ASN A 1 20 ? 2.586 20.110 2.115 1.00 0.00 20 ASN A CA 15
ATOM 22430 C C . ASN A 1 20 ? 3.269 19.118 3.052 1.00 0.00 20 ASN A C 15
ATOM 22431 O O . ASN A 1 20 ? 3.176 19.236 4.273 1.00 0.00 20 ASN A O 15
ATOM 22442 N N . LEU A 1 21 ? 3.957 18.137 2.468 1.00 0.00 21 LEU A N 15
ATOM 22443 C CA . LEU A 1 21 ? 4.665 17.128 3.248 1.00 0.00 21 LEU A CA 15
ATOM 22444 C C . LEU A 1 21 ? 5.841 16.551 2.464 1.00 0.00 21 LEU A C 15
ATOM 22445 O O . LEU A 1 21 ? 6.523 15.639 2.931 1.00 0.00 21 LEU A O 15
ATOM 22461 N N . LEU A 1 22 ? 6.070 17.090 1.268 1.00 0.00 22 LEU A N 15
ATOM 22462 C CA . LEU A 1 22 ? 7.161 16.629 0.415 1.00 0.00 22 LEU A CA 15
ATOM 22463 C C . LEU A 1 22 ? 8.499 17.195 0.882 1.00 0.00 22 LEU A C 15
ATOM 22464 O O . LEU A 1 22 ? 9.546 16.575 0.694 1.00 0.00 22 LEU A O 15
ATOM 22480 N N . SER A 1 23 ? 8.455 18.377 1.489 1.00 0.00 23 SER A N 15
ATOM 22481 C CA . SER A 1 23 ? 9.663 19.029 1.980 1.00 0.00 23 SER A CA 15
ATOM 22482 C C . SER A 1 23 ? 10.265 18.260 3.153 1.00 0.00 23 SER A C 15
ATOM 22483 O O . SER A 1 23 ? 11.379 18.552 3.591 1.00 0.00 23 SER A O 15
ATOM 22491 N N . GLU A 1 24 ? 9.524 17.277 3.655 1.00 0.00 24 GLU A N 15
ATOM 22492 C CA . GLU A 1 24 ? 9.986 16.468 4.778 1.00 0.00 24 GLU A CA 15
ATOM 22493 C C . GLU A 1 24 ? 10.144 15.006 4.371 1.00 0.00 24 GLU A C 15
ATOM 22494 O O . GLU A 1 24 ? 11.026 14.306 4.867 1.00 0.00 24 GLU A O 15
ATOM 22506 N N . GLN A 1 25 ? 9.284 14.552 3.463 1.00 0.00 25 GLN A N 15
ATOM 22507 C CA . GLN A 1 25 ? 9.329 13.171 2.991 1.00 0.00 25 GLN A CA 15
ATOM 22508 C C . GLN A 1 25 ? 8.688 13.040 1.613 1.00 0.00 25 GLN A C 15
ATOM 22509 O O . GLN A 1 25 ? 7.574 13.513 1.386 1.00 0.00 25 GLN A O 15
ATOM 22523 N N . ARG A 1 26 ? 9.400 12.388 0.698 1.00 0.00 26 ARG A N 15
ATOM 22524 C CA . ARG A 1 26 ? 8.905 12.185 -0.659 1.00 0.00 26 ARG A CA 15
ATOM 22525 C C . ARG A 1 26 ? 8.214 10.827 -0.787 1.00 0.00 26 ARG A C 15
ATOM 22526 O O . ARG A 1 26 ? 8.518 9.898 -0.037 1.00 0.00 26 ARG A O 15
ATOM 22547 N N . PRO A 1 27 ? 7.273 10.691 -1.744 1.00 0.00 27 PRO A N 15
ATOM 22548 C CA . PRO A 1 27 ? 6.534 9.440 -1.964 1.00 0.00 27 PRO A CA 15
ATOM 22549 C C . PRO A 1 27 ? 7.407 8.330 -2.542 1.00 0.00 27 PRO A C 15
ATOM 22550 O O . PRO A 1 27 ? 6.903 7.277 -2.932 1.00 0.00 27 PRO A O 15
ATOM 22561 N N . VAL A 1 28 ? 8.713 8.569 -2.601 1.00 0.00 28 VAL A N 15
ATOM 22562 C CA . VAL A 1 28 ? 9.647 7.583 -3.133 1.00 0.00 28 VAL A CA 15
ATOM 22563 C C . VAL A 1 28 ? 10.210 6.701 -2.021 1.00 0.00 28 VAL A C 15
ATOM 22564 O O . VAL A 1 28 ? 10.600 7.192 -0.962 1.00 0.00 28 VAL A O 15
ATOM 22577 N N . ASP A 1 29 ? 10.243 5.394 -2.273 1.00 0.00 29 ASP A N 15
ATOM 22578 C CA . ASP A 1 29 ? 10.756 4.433 -1.301 1.00 0.00 29 ASP A CA 15
ATOM 22579 C C . ASP A 1 29 ? 10.033 4.564 0.036 1.00 0.00 29 ASP A C 15
ATOM 22580 O O . ASP A 1 29 ? 10.514 5.233 0.950 1.00 0.00 29 ASP A O 15
ATOM 22589 N N . ILE A 1 30 ? 8.876 3.916 0.145 1.00 0.00 30 ILE A N 15
ATOM 22590 C CA . ILE A 1 30 ? 8.092 3.960 1.373 1.00 0.00 30 ILE A CA 15
ATOM 22591 C C . ILE A 1 30 ? 8.375 2.736 2.246 1.00 0.00 30 ILE A C 15
ATOM 22592 O O . ILE A 1 30 ? 8.331 1.603 1.764 1.00 0.00 30 ILE A O 15
ATOM 22608 N N . PRO A 1 31 ? 8.670 2.945 3.543 1.00 0.00 31 PRO A N 15
ATOM 22609 C CA . PRO A 1 31 ? 8.951 1.846 4.469 1.00 0.00 31 PRO A CA 15
ATOM 22610 C C . PRO A 1 31 ? 7.691 1.075 4.844 1.00 0.00 31 PRO A C 15
ATOM 22611 O O . PRO A 1 31 ? 6.597 1.637 4.889 1.00 0.00 31 PRO A O 15
ATOM 22622 N N . GLU A 1 32 ? 7.858 -0.220 5.098 1.00 0.00 32 GLU A N 15
ATOM 22623 C CA . GLU A 1 32 ? 6.746 -1.091 5.471 1.00 0.00 32 GLU A CA 15
ATOM 22624 C C . GLU A 1 32 ? 5.926 -0.500 6.619 1.00 0.00 32 GLU A C 15
ATOM 22625 O O . GLU A 1 32 ? 4.790 -0.911 6.854 1.00 0.00 32 GLU A O 15
ATOM 22637 N N . ASP A 1 33 ? 6.505 0.463 7.331 1.00 0.00 33 ASP A N 15
ATOM 22638 C CA . ASP A 1 33 ? 5.824 1.103 8.452 1.00 0.00 33 ASP A CA 15
ATOM 22639 C C . ASP A 1 33 ? 4.548 1.811 8.001 1.00 0.00 33 ASP A C 15
ATOM 22640 O O . ASP A 1 33 ? 3.542 1.803 8.711 1.00 0.00 33 ASP A O 15
ATOM 22649 N N . GLU A 1 34 ? 4.592 2.422 6.820 1.00 0.00 34 GLU A N 15
ATOM 22650 C CA . GLU A 1 34 ? 3.449 3.131 6.284 1.00 0.00 34 GLU A CA 15
ATOM 22651 C C . GLU A 1 34 ? 2.497 2.165 5.576 1.00 0.00 34 GLU A C 15
ATOM 22652 O O . GLU A 1 34 ? 1.304 2.440 5.442 1.00 0.00 34 GLU A O 15
ATOM 22664 N N . LEU A 1 35 ? 3.031 1.028 5.141 1.00 0.00 35 LEU A N 15
ATOM 22665 C CA . LEU A 1 35 ? 2.226 0.026 4.452 1.00 0.00 35 LEU A CA 15
ATOM 22666 C C . LEU A 1 35 ? 1.254 -0.636 5.424 1.00 0.00 35 LEU A C 15
ATOM 22667 O O . LEU A 1 35 ? 0.169 -1.071 5.037 1.00 0.00 35 LEU A O 15
ATOM 22683 N N . GLU A 1 36 ? 1.655 -0.707 6.690 1.00 0.00 36 GLU A N 15
ATOM 22684 C CA . GLU A 1 36 ? 0.829 -1.316 7.727 1.00 0.00 36 GLU A CA 15
ATOM 22685 C C . GLU A 1 36 ? -0.448 -0.509 7.949 1.00 0.00 36 GLU A C 15
ATOM 22686 O O . GLU A 1 36 ? -1.481 -1.056 8.336 1.00 0.00 36 GLU A O 15
ATOM 22698 N N . GLU A 1 37 ? -0.369 0.796 7.698 1.00 0.00 37 GLU A N 15
ATOM 22699 C CA . GLU A 1 37 ? -1.516 1.682 7.869 1.00 0.00 37 GLU A CA 15
ATOM 22700 C C . GLU A 1 37 ? -2.562 1.430 6.787 1.00 0.00 37 GLU A C 15
ATOM 22701 O O . GLU A 1 37 ? -3.741 1.735 6.966 1.00 0.00 37 GLU A O 15
ATOM 22713 N N . ILE A 1 38 ? -2.122 0.869 5.665 1.00 0.00 38 ILE A N 15
ATOM 22714 C CA . ILE A 1 38 ? -3.017 0.576 4.551 1.00 0.00 38 ILE A CA 15
ATOM 22715 C C . ILE A 1 38 ? -4.042 -0.491 4.931 1.00 0.00 38 ILE A C 15
ATOM 22716 O O . ILE A 1 38 ? -5.246 -0.296 4.759 1.00 0.00 38 ILE A O 15
ATOM 22732 N N . ARG A 1 39 ? -3.557 -1.617 5.447 1.00 0.00 39 ARG A N 15
ATOM 22733 C CA . ARG A 1 39 ? -4.433 -2.713 5.846 1.00 0.00 39 ARG A CA 15
ATOM 22734 C C . ARG A 1 39 ? -5.387 -2.283 6.951 1.00 0.00 39 ARG A C 15
ATOM 22735 O O . ARG A 1 39 ? -6.582 -2.159 6.721 1.00 0.00 39 ARG A O 15
ATOM 22756 N N . GLU A 1 40 ? -4.844 -2.030 8.137 1.00 0.00 40 GLU A N 15
ATOM 22757 C CA . GLU A 1 40 ? -5.643 -1.634 9.299 1.00 0.00 40 GLU A CA 15
ATOM 22758 C C . GLU A 1 40 ? -6.785 -0.686 8.922 1.00 0.00 40 GLU A C 15
ATOM 22759 O O . GLU A 1 40 ? -7.827 -0.676 9.571 1.00 0.00 40 GLU A O 15
ATOM 22771 N N . ALA A 1 41 ? -6.596 0.090 7.861 1.00 0.00 41 ALA A N 15
ATOM 22772 C CA . ALA A 1 41 ? -7.613 1.041 7.421 1.00 0.00 41 ALA A CA 15
ATOM 22773 C C . ALA A 1 41 ? -8.854 0.347 6.851 1.00 0.00 41 ALA A C 15
ATOM 22774 O O . ALA A 1 41 ? -9.878 0.223 7.526 1.00 0.00 41 ALA A O 15
ATOM 22781 N N . PHE A 1 42 ? -8.754 -0.111 5.607 1.00 0.00 42 PHE A N 15
ATOM 22782 C CA . PHE A 1 42 ? -9.875 -0.757 4.931 1.00 0.00 42 PHE A CA 15
ATOM 22783 C C . PHE A 1 42 ? -10.116 -2.183 5.422 1.00 0.00 42 PHE A C 15
ATOM 22784 O O . PHE A 1 42 ? -11.204 -2.731 5.243 1.00 0.00 42 PHE A O 15
ATOM 22801 N N . LYS A 1 43 ? -9.108 -2.780 6.044 1.00 0.00 43 LYS A N 15
ATOM 22802 C CA . LYS A 1 43 ? -9.224 -4.146 6.548 1.00 0.00 43 LYS A CA 15
ATOM 22803 C C . LYS A 1 43 ? -10.222 -4.227 7.701 1.00 0.00 43 LYS A C 15
ATOM 22804 O O . LYS A 1 43 ? -10.999 -5.178 7.791 1.00 0.00 43 LYS A O 15
ATOM 22823 N N . VAL A 1 44 ? -10.204 -3.228 8.585 1.00 0.00 44 VAL A N 15
ATOM 22824 C CA . VAL A 1 44 ? -11.116 -3.216 9.724 1.00 0.00 44 VAL A CA 15
ATOM 22825 C C . VAL A 1 44 ? -12.551 -2.933 9.289 1.00 0.00 44 VAL A C 15
ATOM 22826 O O . VAL A 1 44 ? -13.493 -3.495 9.847 1.00 0.00 44 VAL A O 15
ATOM 22839 N N . PHE A 1 45 ? -12.721 -2.062 8.292 1.00 0.00 45 PHE A N 15
ATOM 22840 C CA . PHE A 1 45 ? -14.060 -1.737 7.802 1.00 0.00 45 PHE A CA 15
ATOM 22841 C C . PHE A 1 45 ? -14.769 -2.993 7.306 1.00 0.00 45 PHE A C 15
ATOM 22842 O O . PHE A 1 45 ? -15.993 -3.014 7.168 1.00 0.00 45 PHE A O 15
ATOM 22859 N N . ASP A 1 46 ? -13.992 -4.039 7.042 1.00 0.00 46 ASP A N 15
ATOM 22860 C CA . ASP A 1 46 ? -14.544 -5.305 6.575 1.00 0.00 46 ASP A CA 15
ATOM 22861 C C . ASP A 1 46 ? -15.226 -6.037 7.727 1.00 0.00 46 ASP A C 15
ATOM 22862 O O . ASP A 1 46 ? -14.566 -6.671 8.551 1.00 0.00 46 ASP A O 15
ATOM 22871 N N . ARG A 1 47 ? -16.550 -5.943 7.779 1.00 0.00 47 ARG A N 15
ATOM 22872 C CA . ARG A 1 47 ? -17.325 -6.579 8.840 1.00 0.00 47 ARG A CA 15
ATOM 22873 C C . ARG A 1 47 ? -17.265 -8.103 8.752 1.00 0.00 47 ARG A C 15
ATOM 22874 O O . ARG A 1 47 ? -17.207 -8.787 9.775 1.00 0.00 47 ARG A O 15
ATOM 22895 N N . ASP A 1 48 ? -17.282 -8.631 7.532 1.00 0.00 48 ASP A N 15
ATOM 22896 C CA . ASP A 1 48 ? -17.236 -10.078 7.329 1.00 0.00 48 ASP A CA 15
ATOM 22897 C C . ASP A 1 48 ? -15.821 -10.619 7.507 1.00 0.00 48 ASP A C 15
ATOM 22898 O O . ASP A 1 48 ? -15.623 -11.823 7.674 1.00 0.00 48 ASP A O 15
ATOM 22907 N N . GLY A 1 49 ? -14.841 -9.720 7.472 1.00 0.00 49 GLY A N 15
ATOM 22908 C CA . GLY A 1 49 ? -13.453 -10.116 7.639 1.00 0.00 49 GLY A CA 15
ATOM 22909 C C . GLY A 1 49 ? -13.013 -11.179 6.650 1.00 0.00 49 GLY A C 15
ATOM 22910 O O . GLY A 1 49 ? -12.025 -11.876 6.883 1.00 0.00 49 GLY A O 15
ATOM 22914 N N . ASN A 1 50 ? -13.740 -11.306 5.542 1.00 0.00 50 ASN A N 15
ATOM 22915 C CA . ASN A 1 50 ? -13.405 -12.295 4.522 1.00 0.00 50 ASN A CA 15
ATOM 22916 C C . ASN A 1 50 ? -12.241 -11.819 3.658 1.00 0.00 50 ASN A C 15
ATOM 22917 O O . ASN A 1 50 ? -11.777 -12.540 2.774 1.00 0.00 50 ASN A O 15
ATOM 22928 N N . GLY A 1 51 ? -11.774 -10.602 3.919 1.00 0.00 51 GLY A N 15
ATOM 22929 C CA . GLY A 1 51 ? -10.662 -10.055 3.161 1.00 0.00 51 GLY A CA 15
ATOM 22930 C C . GLY A 1 51 ? -11.110 -9.126 2.049 1.00 0.00 51 GLY A C 15
ATOM 22931 O O . GLY A 1 51 ? -10.330 -8.303 1.570 1.00 0.00 51 GLY A O 15
ATOM 22935 N N . PHE A 1 52 ? -12.368 -9.257 1.637 1.00 0.00 52 PHE A N 15
ATOM 22936 C CA . PHE A 1 52 ? -12.912 -8.422 0.572 1.00 0.00 52 PHE A CA 15
ATOM 22937 C C . PHE A 1 52 ? -13.985 -7.485 1.118 1.00 0.00 52 PHE A C 15
ATOM 22938 O O . PHE A 1 52 ? -14.889 -7.912 1.835 1.00 0.00 52 PHE A O 15
ATOM 22955 N N . ILE A 1 53 ? -13.881 -6.207 0.772 1.00 0.00 53 ILE A N 15
ATOM 22956 C CA . ILE A 1 53 ? -14.836 -5.210 1.236 1.00 0.00 53 ILE A CA 15
ATOM 22957 C C . ILE A 1 53 ? -15.937 -4.970 0.206 1.00 0.00 53 ILE A C 15
ATOM 22958 O O . ILE A 1 53 ? -15.685 -4.443 -0.878 1.00 0.00 53 ILE A O 15
ATOM 22974 N N . SER A 1 54 ? -17.160 -5.363 0.557 1.00 0.00 54 SER A N 15
ATOM 22975 C CA . SER A 1 54 ? -18.307 -5.193 -0.328 1.00 0.00 54 SER A CA 15
ATOM 22976 C C . SER A 1 54 ? -18.724 -3.729 -0.403 1.00 0.00 54 SER A C 15
ATOM 22977 O O . SER A 1 54 ? -18.101 -2.871 0.219 1.00 0.00 54 SER A O 15
ATOM 22985 N N . LYS A 1 55 ? -19.774 -3.446 -1.168 1.00 0.00 55 LYS A N 15
ATOM 22986 C CA . LYS A 1 55 ? -20.265 -2.080 -1.313 1.00 0.00 55 LYS A CA 15
ATOM 22987 C C . LYS A 1 55 ? -20.804 -1.548 0.013 1.00 0.00 55 LYS A C 15
ATOM 22988 O O . LYS A 1 55 ? -20.434 -0.460 0.452 1.00 0.00 55 LYS A O 15
ATOM 23007 N N . GLN A 1 56 ? -21.679 -2.327 0.646 1.00 0.00 56 GLN A N 15
ATOM 23008 C CA . GLN A 1 56 ? -22.277 -1.936 1.920 1.00 0.00 56 GLN A CA 15
ATOM 23009 C C . GLN A 1 56 ? -21.207 -1.676 2.974 1.00 0.00 56 GLN A C 15
ATOM 23010 O O . GLN A 1 56 ? -21.364 -0.803 3.828 1.00 0.00 56 GLN A O 15
ATOM 23024 N N . GLU A 1 57 ? -20.120 -2.438 2.910 1.00 0.00 57 GLU A N 15
ATOM 23025 C CA . GLU A 1 57 ? -19.022 -2.289 3.857 1.00 0.00 57 GLU A CA 15
ATOM 23026 C C . GLU A 1 57 ? -18.203 -1.042 3.537 1.00 0.00 57 GLU A C 15
ATOM 23027 O O . GLU A 1 57 ? -17.886 -0.243 4.422 1.00 0.00 57 GLU A O 15
ATOM 23039 N N . LEU A 1 58 ? -17.861 -0.888 2.265 1.00 0.00 58 LEU A N 15
ATOM 23040 C CA . LEU A 1 58 ? -17.086 0.258 1.811 1.00 0.00 58 LEU A CA 15
ATOM 23041 C C . LEU A 1 58 ? -17.837 1.553 2.113 1.00 0.00 58 LEU A C 15
ATOM 23042 O O . LEU A 1 58 ? -17.232 2.606 2.308 1.00 0.00 58 LEU A O 15
ATOM 23058 N N . GLY A 1 59 ? -19.164 1.458 2.166 1.00 0.00 59 GLY A N 15
ATOM 23059 C CA . GLY A 1 59 ? -19.981 2.623 2.451 1.00 0.00 59 GLY A CA 15
ATOM 23060 C C . GLY A 1 59 ? -19.704 3.180 3.832 1.00 0.00 59 GLY A C 15
ATOM 23061 O O . GLY A 1 59 ? -20.008 4.339 4.118 1.00 0.00 59 GLY A O 15
ATOM 23065 N N . THR A 1 60 ? -19.124 2.345 4.689 1.00 0.00 60 THR A N 15
ATOM 23066 C CA . THR A 1 60 ? -18.786 2.746 6.046 1.00 0.00 60 THR A CA 15
ATOM 23067 C C . THR A 1 60 ? -17.436 3.451 6.065 1.00 0.00 60 THR A C 15
ATOM 23068 O O . THR A 1 60 ? -17.196 4.342 6.880 1.00 0.00 60 THR A O 15
ATOM 23079 N N . ALA A 1 61 ? -16.557 3.041 5.156 1.00 0.00 61 ALA A N 15
ATOM 23080 C CA . ALA A 1 61 ? -15.229 3.633 5.051 1.00 0.00 61 ALA A CA 15
ATOM 23081 C C . ALA A 1 61 ? -15.310 5.092 4.608 1.00 0.00 61 ALA A C 15
ATOM 23082 O O . ALA A 1 61 ? -14.698 5.971 5.214 1.00 0.00 61 ALA A O 15
ATOM 23089 N N . MET A 1 62 ? -16.069 5.337 3.544 1.00 0.00 62 MET A N 15
ATOM 23090 C CA . MET A 1 62 ? -16.233 6.685 3.007 1.00 0.00 62 MET A CA 15
ATOM 23091 C C . MET A 1 62 ? -16.847 7.630 4.039 1.00 0.00 62 MET A C 15
ATOM 23092 O O . MET A 1 62 ? -16.306 8.702 4.309 1.00 0.00 62 MET A O 15
ATOM 23106 N N . ARG A 1 63 ? -17.979 7.228 4.613 1.00 0.00 63 ARG A N 15
ATOM 23107 C CA . ARG A 1 63 ? -18.668 8.051 5.606 1.00 0.00 63 ARG A CA 15
ATOM 23108 C C . ARG A 1 63 ? -17.768 8.344 6.804 1.00 0.00 63 ARG A C 15
ATOM 23109 O O . ARG A 1 63 ? -17.912 9.377 7.458 1.00 0.00 63 ARG A O 15
ATOM 23130 N N . SER A 1 64 ? -16.848 7.428 7.091 1.00 0.00 64 SER A N 15
ATOM 23131 C CA . SER A 1 64 ? -15.925 7.598 8.210 1.00 0.00 64 SER A CA 15
ATOM 23132 C C . SER A 1 64 ? -15.157 8.909 8.083 1.00 0.00 64 SER A C 15
ATOM 23133 O O . SER A 1 64 ? -14.912 9.595 9.076 1.00 0.00 64 SER A O 15
ATOM 23141 N N . LEU A 1 65 ? -14.778 9.250 6.856 1.00 0.00 65 LEU A N 15
ATOM 23142 C CA . LEU A 1 65 ? -14.040 10.479 6.594 1.00 0.00 65 LEU A CA 15
ATOM 23143 C C . LEU A 1 65 ? -14.972 11.688 6.617 1.00 0.00 65 LEU A C 15
ATOM 23144 O O . LEU A 1 65 ? -14.524 12.828 6.748 1.00 0.00 65 LEU A O 15
ATOM 23160 N N . GLY A 1 66 ? -16.269 11.428 6.488 1.00 0.00 66 GLY A N 15
ATOM 23161 C CA . GLY A 1 66 ? -17.247 12.500 6.494 1.00 0.00 66 GLY A CA 15
ATOM 23162 C C . GLY A 1 66 ? -17.996 12.606 5.180 1.00 0.00 66 GLY A C 15
ATOM 23163 O O . GLY A 1 66 ? -18.663 13.607 4.917 1.00 0.00 66 GLY A O 15
ATOM 23167 N N . TYR A 1 67 ? -17.886 11.570 4.354 1.00 0.00 67 TYR A N 15
ATOM 23168 C CA . TYR A 1 67 ? -18.555 11.546 3.058 1.00 0.00 67 TYR A CA 15
ATOM 23169 C C . TYR A 1 67 ? -19.543 10.386 2.979 1.00 0.00 67 TYR A C 15
ATOM 23170 O O . TYR A 1 67 ? -19.183 9.282 2.573 1.00 0.00 67 TYR A O 15
ATOM 23188 N N . MET A 1 68 ? -20.788 10.644 3.366 1.00 0.00 68 MET A N 15
ATOM 23189 C CA . MET A 1 68 ? -21.827 9.621 3.340 1.00 0.00 68 MET A CA 15
ATOM 23190 C C . MET A 1 68 ? -22.242 9.303 1.901 1.00 0.00 68 MET A C 15
ATOM 23191 O O . MET A 1 68 ? -22.837 10.143 1.226 1.00 0.00 68 MET A O 15
ATOM 23205 N N . PRO A 1 69 ? -21.932 8.086 1.409 1.00 0.00 69 PRO A N 15
ATOM 23206 C CA . PRO A 1 69 ? -22.281 7.673 0.052 1.00 0.00 69 PRO A CA 15
ATOM 23207 C C . PRO A 1 69 ? -23.674 7.056 -0.027 1.00 0.00 69 PRO A C 15
ATOM 23208 O O . PRO A 1 69 ? -24.046 6.233 0.810 1.00 0.00 69 PRO A O 15
ATOM 23219 N N . ASN A 1 70 ? -24.439 7.457 -1.037 1.00 0.00 70 ASN A N 15
ATOM 23220 C CA . ASN A 1 70 ? -25.790 6.941 -1.222 1.00 0.00 70 ASN A CA 15
ATOM 23221 C C . ASN A 1 70 ? -25.759 5.524 -1.782 1.00 0.00 70 ASN A C 15
ATOM 23222 O O . ASN A 1 70 ? -24.692 4.994 -2.092 1.00 0.00 70 ASN A O 15
ATOM 23233 N N . GLU A 1 71 ? -26.933 4.915 -1.910 1.00 0.00 71 GLU A N 15
ATOM 23234 C CA . GLU A 1 71 ? -27.036 3.557 -2.432 1.00 0.00 71 GLU A CA 15
ATOM 23235 C C . GLU A 1 71 ? -26.487 3.477 -3.854 1.00 0.00 71 GLU A C 15
ATOM 23236 O O . GLU A 1 71 ? -25.982 2.438 -4.278 1.00 0.00 71 GLU A O 15
ATOM 23248 N N . VAL A 1 72 ? -26.586 4.584 -4.584 1.00 0.00 72 VAL A N 15
ATOM 23249 C CA . VAL A 1 72 ? -26.099 4.638 -5.958 1.00 0.00 72 VAL A CA 15
ATOM 23250 C C . VAL A 1 72 ? -24.628 5.042 -6.005 1.00 0.00 72 VAL A C 15
ATOM 23251 O O . VAL A 1 72 ? -23.918 4.730 -6.962 1.00 0.00 72 VAL A O 15
ATOM 23264 N N . GLU A 1 73 ? -24.175 5.732 -4.963 1.00 0.00 73 GLU A N 15
ATOM 23265 C CA . GLU A 1 73 ? -22.789 6.183 -4.889 1.00 0.00 73 GLU A CA 15
ATOM 23266 C C . GLU A 1 73 ? -21.835 5.014 -4.666 1.00 0.00 73 GLU A C 15
ATOM 23267 O O . GLU A 1 73 ? -20.883 4.829 -5.422 1.00 0.00 73 GLU A O 15
ATOM 23279 N N . LEU A 1 74 ? -22.093 4.226 -3.627 1.00 0.00 74 LEU A N 15
ATOM 23280 C CA . LEU A 1 74 ? -21.244 3.081 -3.308 1.00 0.00 74 LEU A CA 15
ATOM 23281 C C . LEU A 1 74 ? -21.138 2.116 -4.488 1.00 0.00 74 LEU A C 15
ATOM 23282 O O . LEU A 1 74 ? -20.274 1.242 -4.507 1.00 0.00 74 LEU A O 15
ATOM 23298 N N . GLU A 1 75 ? -22.019 2.279 -5.470 1.00 0.00 75 GLU A N 15
ATOM 23299 C CA . GLU A 1 75 ? -22.012 1.424 -6.652 1.00 0.00 75 GLU A CA 15
ATOM 23300 C C . GLU A 1 75 ? -21.034 1.945 -7.703 1.00 0.00 75 GLU A C 15
ATOM 23301 O O . GLU A 1 75 ? -20.415 1.164 -8.425 1.00 0.00 75 GLU A O 15
ATOM 23313 N N . VAL A 1 76 ? -20.898 3.268 -7.783 1.00 0.00 76 VAL A N 15
ATOM 23314 C CA . VAL A 1 76 ? -19.999 3.882 -8.756 1.00 0.00 76 VAL A CA 15
ATOM 23315 C C . VAL A 1 76 ? -18.578 3.998 -8.212 1.00 0.00 76 VAL A C 15
ATOM 23316 O O . VAL A 1 76 ? -17.612 4.019 -8.975 1.00 0.00 76 VAL A O 15
ATOM 23329 N N . ILE A 1 77 ? -18.454 4.082 -6.893 1.00 0.00 77 ILE A N 15
ATOM 23330 C CA . ILE A 1 77 ? -17.149 4.193 -6.253 1.00 0.00 77 ILE A CA 15
ATOM 23331 C C . ILE A 1 77 ? -16.479 2.826 -6.132 1.00 0.00 77 ILE A C 15
ATOM 23332 O O . ILE A 1 77 ? -15.253 2.725 -6.069 1.00 0.00 77 ILE A O 15
ATOM 23348 N N . ILE A 1 78 ? -17.293 1.775 -6.105 1.00 0.00 78 ILE A N 15
ATOM 23349 C CA . ILE A 1 78 ? -16.783 0.413 -5.987 1.00 0.00 78 ILE A CA 15
ATOM 23350 C C . ILE A 1 78 ? -16.387 -0.161 -7.347 1.00 0.00 78 ILE A C 15
ATOM 23351 O O . ILE A 1 78 ? -15.532 -1.043 -7.426 1.00 0.00 78 ILE A O 15
ATOM 23367 N N . GLN A 1 79 ? -16.987 0.353 -8.418 1.00 0.00 79 GLN A N 15
ATOM 23368 C CA . GLN A 1 79 ? -16.684 -0.136 -9.759 1.00 0.00 79 GLN A CA 15
ATOM 23369 C C . GLN A 1 79 ? -15.358 0.431 -10.256 1.00 0.00 79 GLN A C 15
ATOM 23370 O O . GLN A 1 79 ? -14.769 -0.086 -11.206 1.00 0.00 79 GLN A O 15
ATOM 23384 N N . ARG A 1 80 ? -14.895 1.497 -9.608 1.00 0.00 80 ARG A N 15
ATOM 23385 C CA . ARG A 1 80 ? -13.636 2.132 -9.979 1.00 0.00 80 ARG A CA 15
ATOM 23386 C C . ARG A 1 80 ? -12.454 1.289 -9.518 1.00 0.00 80 ARG A C 15
ATOM 23387 O O . ARG A 1 80 ? -11.486 1.097 -10.255 1.00 0.00 80 ARG A O 15
ATOM 23408 N N . LEU A 1 81 ? -12.542 0.788 -8.291 1.00 0.00 81 LEU A N 15
ATOM 23409 C CA . LEU A 1 81 ? -11.484 -0.036 -7.721 1.00 0.00 81 LEU A CA 15
ATOM 23410 C C . LEU A 1 81 ? -11.611 -1.479 -8.198 1.00 0.00 81 LEU A C 15
ATOM 23411 O O . LEU A 1 81 ? -10.613 -2.140 -8.485 1.00 0.00 81 LEU A O 15
ATOM 23427 N N . ASP A 1 82 ? -12.849 -1.958 -8.277 1.00 0.00 82 ASP A N 15
ATOM 23428 C CA . ASP A 1 82 ? -13.124 -3.321 -8.721 1.00 0.00 82 ASP A CA 15
ATOM 23429 C C . ASP A 1 82 ? -12.820 -3.477 -10.210 1.00 0.00 82 ASP A C 15
ATOM 23430 O O . ASP A 1 82 ? -13.716 -3.381 -11.050 1.00 0.00 82 ASP A O 15
ATOM 23439 N N . MET A 1 83 ? -11.551 -3.717 -10.527 1.00 0.00 83 MET A N 15
ATOM 23440 C CA . MET A 1 83 ? -11.121 -3.878 -11.912 1.00 0.00 83 MET A CA 15
ATOM 23441 C C . MET A 1 83 ? -11.474 -5.262 -12.455 1.00 0.00 83 MET A C 15
ATOM 23442 O O . MET A 1 83 ? -11.997 -5.386 -13.563 1.00 0.00 83 MET A O 15
ATOM 23456 N N . ASP A 1 84 ? -11.187 -6.298 -11.673 1.00 0.00 84 ASP A N 15
ATOM 23457 C CA . ASP A 1 84 ? -11.468 -7.669 -12.090 1.00 0.00 84 ASP A CA 15
ATOM 23458 C C . ASP A 1 84 ? -12.971 -7.936 -12.149 1.00 0.00 84 ASP A C 15
ATOM 23459 O O . ASP A 1 84 ? -13.421 -8.864 -12.822 1.00 0.00 84 ASP A O 15
ATOM 23468 N N . GLY A 1 85 ? -13.741 -7.116 -11.439 1.00 0.00 85 GLY A N 15
ATOM 23469 C CA . GLY A 1 85 ? -15.187 -7.267 -11.436 1.00 0.00 85 GLY A CA 15
ATOM 23470 C C . GLY A 1 85 ? -15.674 -8.396 -10.546 1.00 0.00 85 GLY A C 15
ATOM 23471 O O . GLY A 1 85 ? -16.574 -9.145 -10.927 1.00 0.00 85 GLY A O 15
ATOM 23475 N N . ASP A 1 86 ? -15.088 -8.521 -9.359 1.00 0.00 86 ASP A N 15
ATOM 23476 C CA . ASP A 1 86 ? -15.484 -9.569 -8.423 1.00 0.00 86 ASP A CA 15
ATOM 23477 C C . ASP A 1 86 ? -16.590 -9.086 -7.491 1.00 0.00 86 ASP A C 15
ATOM 23478 O O . ASP A 1 86 ? -17.170 -9.874 -6.743 1.00 0.00 86 ASP A O 15
ATOM 23487 N N . GLY A 1 87 ? -16.881 -7.788 -7.538 1.00 0.00 87 GLY A N 15
ATOM 23488 C CA . GLY A 1 87 ? -17.916 -7.231 -6.687 1.00 0.00 87 GLY A CA 15
ATOM 23489 C C . GLY A 1 87 ? -17.351 -6.560 -5.450 1.00 0.00 87 GLY A C 15
ATOM 23490 O O . GLY A 1 87 ? -17.956 -5.636 -4.905 1.00 0.00 87 GLY A O 15
ATOM 23494 N N . GLN A 1 88 ? -16.188 -7.026 -5.008 1.00 0.00 88 GLN A N 15
ATOM 23495 C CA . GLN A 1 88 ? -15.535 -6.470 -3.828 1.00 0.00 88 GLN A CA 15
ATOM 23496 C C . GLN A 1 88 ? -14.134 -5.968 -4.166 1.00 0.00 88 GLN A C 15
ATOM 23497 O O . GLN A 1 88 ? -13.559 -6.346 -5.187 1.00 0.00 88 GLN A O 15
ATOM 23511 N N . VAL A 1 89 ? -13.591 -5.111 -3.306 1.00 0.00 89 VAL A N 15
ATOM 23512 C CA . VAL A 1 89 ? -12.260 -4.552 -3.518 1.00 0.00 89 VAL A CA 15
ATOM 23513 C C . VAL A 1 89 ? -11.195 -5.349 -2.770 1.00 0.00 89 VAL A C 15
ATOM 23514 O O . VAL A 1 89 ? -11.319 -5.594 -1.569 1.00 0.00 89 VAL A O 15
ATOM 23527 N N . ASP A 1 90 ? -10.152 -5.750 -3.490 1.00 0.00 90 ASP A N 15
ATOM 23528 C CA . ASP A 1 90 ? -9.060 -6.518 -2.900 1.00 0.00 90 ASP A CA 15
ATOM 23529 C C . ASP A 1 90 ? -7.927 -5.601 -2.441 1.00 0.00 90 ASP A C 15
ATOM 23530 O O . ASP A 1 90 ? -7.726 -4.523 -3.002 1.00 0.00 90 ASP A O 15
ATOM 23539 N N . PHE A 1 91 ? -7.197 -6.035 -1.418 1.00 0.00 91 PHE A N 15
ATOM 23540 C CA . PHE A 1 91 ? -6.087 -5.257 -0.874 1.00 0.00 91 PHE A CA 15
ATOM 23541 C C . PHE A 1 91 ? -5.143 -4.777 -1.977 1.00 0.00 91 PHE A C 15
ATOM 23542 O O . PHE A 1 91 ? -4.874 -3.583 -2.095 1.00 0.00 91 PHE A O 15
ATOM 23559 N N . GLU A 1 92 ? -4.653 -5.717 -2.778 1.00 0.00 92 GLU A N 15
ATOM 23560 C CA . GLU A 1 92 ? -3.727 -5.407 -3.866 1.00 0.00 92 GLU A CA 15
ATOM 23561 C C . GLU A 1 92 ? -4.208 -4.226 -4.710 1.00 0.00 92 GLU A C 15
ATOM 23562 O O . GLU A 1 92 ? -3.520 -3.212 -4.820 1.00 0.00 92 GLU A O 15
ATOM 23574 N N . GLU A 1 93 ? -5.386 -4.365 -5.309 1.00 0.00 93 GLU A N 15
ATOM 23575 C CA . GLU A 1 93 ? -5.951 -3.312 -6.150 1.00 0.00 93 GLU A CA 15
ATOM 23576 C C . GLU A 1 93 ? -5.902 -1.946 -5.465 1.00 0.00 93 GLU A C 15
ATOM 23577 O O . GLU A 1 93 ? -5.731 -0.919 -6.121 1.00 0.00 93 GLU A O 15
ATOM 23589 N N . PHE A 1 94 ? -6.040 -1.940 -4.143 1.00 0.00 94 PHE A N 15
ATOM 23590 C CA . PHE A 1 94 ? -6.032 -0.697 -3.376 1.00 0.00 94 PHE A CA 15
ATOM 23591 C C . PHE A 1 94 ? -4.618 -0.288 -2.957 1.00 0.00 94 PHE A C 15
ATOM 23592 O O . PHE A 1 94 ? -4.352 0.892 -2.724 1.00 0.00 94 PHE A O 15
ATOM 23609 N N . VAL A 1 95 ? -3.711 -1.256 -2.874 1.00 0.00 95 VAL A N 15
ATOM 23610 C CA . VAL A 1 95 ? -2.338 -0.976 -2.464 1.00 0.00 95 VAL A CA 15
ATOM 23611 C C . VAL A 1 95 ? -1.580 -0.199 -3.539 1.00 0.00 95 VAL A C 15
ATOM 23612 O O . VAL A 1 95 ? -0.667 0.567 -3.230 1.00 0.00 95 VAL A O 15
ATOM 23625 N N . THR A 1 96 ? -1.961 -0.397 -4.799 1.00 0.00 96 THR A N 15
ATOM 23626 C CA . THR A 1 96 ? -1.309 0.290 -5.908 1.00 0.00 96 THR A CA 15
ATOM 23627 C C . THR A 1 96 ? -1.912 1.674 -6.135 1.00 0.00 96 THR A C 15
ATOM 23628 O O . THR A 1 96 ? -1.191 2.636 -6.397 1.00 0.00 96 THR A O 15
ATOM 23639 N N . LEU A 1 97 ? -3.235 1.764 -6.038 1.00 0.00 97 LEU A N 15
ATOM 23640 C CA . LEU A 1 97 ? -3.934 3.032 -6.235 1.00 0.00 97 LEU A CA 15
ATOM 23641 C C . LEU A 1 97 ? -3.355 4.133 -5.350 1.00 0.00 97 LEU A C 15
ATOM 23642 O O . LEU A 1 97 ? -3.383 5.310 -5.712 1.00 0.00 97 LEU A O 15
ATOM 23658 N N . LEU A 1 98 ? -2.833 3.749 -4.187 1.00 0.00 98 LEU A N 15
ATOM 23659 C CA . LEU A 1 98 ? -2.248 4.715 -3.262 1.00 0.00 98 LEU A CA 15
ATOM 23660 C C . LEU A 1 98 ? -0.725 4.630 -3.273 1.00 0.00 98 LEU A C 15
ATOM 23661 O O . LEU A 1 98 ? -0.042 5.488 -2.714 1.00 0.00 98 LEU A O 15
ATOM 23677 N N . GLY A 1 99 ? -0.200 3.590 -3.914 1.00 0.00 99 GLY A N 15
ATOM 23678 C CA . GLY A 1 99 ? 1.239 3.412 -3.981 1.00 0.00 99 GLY A CA 15
ATOM 23679 C C . GLY A 1 99 ? 1.848 4.047 -5.220 1.00 0.00 99 GLY A C 15
ATOM 23680 O O . GLY A 1 99 ? 1.877 5.273 -5.331 1.00 0.00 99 GLY A O 15
ATOM 23684 N N . PRO A 1 100 ? 2.350 3.239 -6.176 1.00 0.00 100 PRO A N 15
ATOM 23685 C CA . PRO A 1 100 ? 2.958 3.759 -7.407 1.00 0.00 100 PRO A CA 15
ATOM 23686 C C . PRO A 1 100 ? 1.980 4.597 -8.225 1.00 0.00 100 PRO A C 15
ATOM 23687 O O . PRO A 1 100 ? 1.213 4.009 -9.016 1.00 0.00 100 PRO A O 15
ATOM 23701 N N . MET A 1 1 ? 48.776 -9.266 9.502 1.00 0.00 1 MET A N 16
ATOM 23702 C CA . MET A 1 1 ? 49.854 -10.084 8.887 1.00 0.00 1 MET A CA 16
ATOM 23703 C C . MET A 1 1 ? 50.033 -11.406 9.636 1.00 0.00 1 MET A C 16
ATOM 23704 O O . MET A 1 1 ? 51.072 -11.646 10.252 1.00 0.00 1 MET A O 16
ATOM 23720 N N . PRO A 1 2 ? 49.017 -12.291 9.585 1.00 0.00 2 PRO A N 16
ATOM 23721 C CA . PRO A 1 2 ? 49.067 -13.589 10.262 1.00 0.00 2 PRO A CA 16
ATOM 23722 C C . PRO A 1 2 ? 49.874 -14.623 9.483 1.00 0.00 2 PRO A C 16
ATOM 23723 O O . PRO A 1 2 ? 49.596 -14.888 8.313 1.00 0.00 2 PRO A O 16
ATOM 23734 N N . PHE A 1 3 ? 50.874 -15.205 10.139 1.00 0.00 3 PHE A N 16
ATOM 23735 C CA . PHE A 1 3 ? 51.721 -16.213 9.509 1.00 0.00 3 PHE A CA 16
ATOM 23736 C C . PHE A 1 3 ? 50.931 -17.486 9.219 1.00 0.00 3 PHE A C 16
ATOM 23737 O O . PHE A 1 3 ? 51.324 -18.291 8.375 1.00 0.00 3 PHE A O 16
ATOM 23754 N N . HIS A 1 4 ? 49.818 -17.662 9.925 1.00 0.00 4 HIS A N 16
ATOM 23755 C CA . HIS A 1 4 ? 48.973 -18.838 9.741 1.00 0.00 4 HIS A CA 16
ATOM 23756 C C . HIS A 1 4 ? 47.808 -18.529 8.800 1.00 0.00 4 HIS A C 16
ATOM 23757 O O . HIS A 1 4 ? 47.255 -17.429 8.831 1.00 0.00 4 HIS A O 16
ATOM 23772 N N . PRO A 1 5 ? 47.415 -19.498 7.949 1.00 0.00 5 PRO A N 16
ATOM 23773 C CA . PRO A 1 5 ? 46.315 -19.314 6.999 1.00 0.00 5 PRO A CA 16
ATOM 23774 C C . PRO A 1 5 ? 44.947 -19.429 7.663 1.00 0.00 5 PRO A C 16
ATOM 23775 O O . PRO A 1 5 ? 44.574 -20.492 8.160 1.00 0.00 5 PRO A O 16
ATOM 23786 N N . VAL A 1 6 ? 44.204 -18.328 7.667 1.00 0.00 6 VAL A N 16
ATOM 23787 C CA . VAL A 1 6 ? 42.876 -18.303 8.267 1.00 0.00 6 VAL A CA 16
ATOM 23788 C C . VAL A 1 6 ? 41.819 -17.878 7.254 1.00 0.00 6 VAL A C 16
ATOM 23789 O O . VAL A 1 6 ? 40.629 -17.834 7.566 1.00 0.00 6 VAL A O 16
ATOM 23802 N N . THR A 1 7 ? 42.259 -17.566 6.039 1.00 0.00 7 THR A N 16
ATOM 23803 C CA . THR A 1 7 ? 41.348 -17.140 4.984 1.00 0.00 7 THR A CA 16
ATOM 23804 C C . THR A 1 7 ? 41.683 -17.817 3.659 1.00 0.00 7 THR A C 16
ATOM 23805 O O . THR A 1 7 ? 42.849 -17.906 3.274 1.00 0.00 7 THR A O 16
ATOM 23816 N N . ALA A 1 8 ? 40.651 -18.291 2.967 1.00 0.00 8 ALA A N 16
ATOM 23817 C CA . ALA A 1 8 ? 40.832 -18.957 1.682 1.00 0.00 8 ALA A CA 16
ATOM 23818 C C . ALA A 1 8 ? 40.947 -17.944 0.550 1.00 0.00 8 ALA A C 16
ATOM 23819 O O . ALA A 1 8 ? 40.079 -17.088 0.380 1.00 0.00 8 ALA A O 16
ATOM 23826 N N . ALA A 1 9 ? 42.024 -18.046 -0.222 1.00 0.00 9 ALA A N 16
ATOM 23827 C CA . ALA A 1 9 ? 42.251 -17.139 -1.340 1.00 0.00 9 ALA A CA 16
ATOM 23828 C C . ALA A 1 9 ? 41.392 -17.524 -2.539 1.00 0.00 9 ALA A C 16
ATOM 23829 O O . ALA A 1 9 ? 41.354 -16.813 -3.543 1.00 0.00 9 ALA A O 16
ATOM 23836 N N . LEU A 1 10 ? 40.702 -18.657 -2.428 1.00 0.00 10 LEU A N 16
ATOM 23837 C CA . LEU A 1 10 ? 39.839 -19.137 -3.502 1.00 0.00 10 LEU A CA 16
ATOM 23838 C C . LEU A 1 10 ? 38.683 -18.171 -3.737 1.00 0.00 10 LEU A C 16
ATOM 23839 O O . LEU A 1 10 ? 38.564 -17.582 -4.812 1.00 0.00 10 LEU A O 16
ATOM 23855 N N . MET A 1 11 ? 37.832 -18.011 -2.728 1.00 0.00 11 MET A N 16
ATOM 23856 C CA . MET A 1 11 ? 36.690 -17.109 -2.831 1.00 0.00 11 MET A CA 16
ATOM 23857 C C . MET A 1 11 ? 37.086 -15.688 -2.443 1.00 0.00 11 MET A C 16
ATOM 23858 O O . MET A 1 11 ? 37.705 -15.465 -1.402 1.00 0.00 11 MET A O 16
ATOM 23872 N N . TYR A 1 12 ? 36.740 -14.732 -3.298 1.00 0.00 12 TYR A N 16
ATOM 23873 C CA . TYR A 1 12 ? 37.062 -13.331 -3.051 1.00 0.00 12 TYR A CA 16
ATOM 23874 C C . TYR A 1 12 ? 35.939 -12.632 -2.289 1.00 0.00 12 TYR A C 16
ATOM 23875 O O . TYR A 1 12 ? 36.117 -11.521 -1.788 1.00 0.00 12 TYR A O 16
ATOM 23893 N N . ARG A 1 13 ? 34.786 -13.285 -2.205 1.00 0.00 13 ARG A N 16
ATOM 23894 C CA . ARG A 1 13 ? 33.639 -12.718 -1.505 1.00 0.00 13 ARG A CA 16
ATOM 23895 C C . ARG A 1 13 ? 32.831 -13.806 -0.804 1.00 0.00 13 ARG A C 16
ATOM 23896 O O . ARG A 1 13 ? 32.904 -14.980 -1.168 1.00 0.00 13 ARG A O 16
ATOM 23917 N N . GLY A 1 14 ? 32.061 -13.404 0.203 1.00 0.00 14 GLY A N 16
ATOM 23918 C CA . GLY A 1 14 ? 31.244 -14.348 0.945 1.00 0.00 14 GLY A CA 16
ATOM 23919 C C . GLY A 1 14 ? 30.229 -13.654 1.832 1.00 0.00 14 GLY A C 16
ATOM 23920 O O . GLY A 1 14 ? 29.039 -13.622 1.518 1.00 0.00 14 GLY A O 16
ATOM 23924 N N . ILE A 1 15 ? 30.702 -13.099 2.943 1.00 0.00 15 ILE A N 16
ATOM 23925 C CA . ILE A 1 15 ? 29.831 -12.392 3.877 1.00 0.00 15 ILE A CA 16
ATOM 23926 C C . ILE A 1 15 ? 30.373 -11.010 4.174 1.00 0.00 15 ILE A C 16
ATOM 23927 O O . ILE A 1 15 ? 31.578 -10.777 4.086 1.00 0.00 15 ILE A O 16
ATOM 23943 N N . TYR A 1 16 ? 29.485 -10.098 4.535 1.00 0.00 16 TYR A N 16
ATOM 23944 C CA . TYR A 1 16 ? 29.896 -8.746 4.864 1.00 0.00 16 TYR A CA 16
ATOM 23945 C C . TYR A 1 16 ? 28.912 -8.093 5.829 1.00 0.00 16 TYR A C 16
ATOM 23946 O O . TYR A 1 16 ? 27.699 -8.137 5.620 1.00 0.00 16 TYR A O 16
ATOM 23964 N N . THR A 1 17 ? 29.444 -7.488 6.887 1.00 0.00 17 THR A N 16
ATOM 23965 C CA . THR A 1 17 ? 28.615 -6.822 7.886 1.00 0.00 17 THR A CA 16
ATOM 23966 C C . THR A 1 17 ? 28.419 -5.349 7.539 1.00 0.00 17 THR A C 16
ATOM 23967 O O . THR A 1 17 ? 29.121 -4.479 8.056 1.00 0.00 17 THR A O 16
ATOM 23978 N N . VAL A 1 18 ? 27.462 -5.078 6.657 1.00 0.00 18 VAL A N 16
ATOM 23979 C CA . VAL A 1 18 ? 27.171 -3.712 6.237 1.00 0.00 18 VAL A CA 16
ATOM 23980 C C . VAL A 1 18 ? 26.544 -2.907 7.375 1.00 0.00 18 VAL A C 16
ATOM 23981 O O . VAL A 1 18 ? 25.840 -3.461 8.219 1.00 0.00 18 VAL A O 16
ATOM 23994 N N . PRO A 1 19 ? 26.790 -1.582 7.414 1.00 0.00 19 PRO A N 16
ATOM 23995 C CA . PRO A 1 19 ? 26.243 -0.711 8.459 1.00 0.00 19 PRO A CA 16
ATOM 23996 C C . PRO A 1 19 ? 24.738 -0.509 8.318 1.00 0.00 19 PRO A C 16
ATOM 23997 O O . PRO A 1 19 ? 23.979 -0.766 9.252 1.00 0.00 19 PRO A O 16
ATOM 24008 N N . ASN A 1 20 ? 24.317 -0.048 7.143 1.00 0.00 20 ASN A N 16
ATOM 24009 C CA . ASN A 1 20 ? 22.902 0.195 6.875 1.00 0.00 20 ASN A CA 16
ATOM 24010 C C . ASN A 1 20 ? 22.687 0.605 5.419 1.00 0.00 20 ASN A C 16
ATOM 24011 O O . ASN A 1 20 ? 22.276 1.730 5.134 1.00 0.00 20 ASN A O 16
ATOM 24022 N N . LEU A 1 21 ? 22.964 -0.318 4.502 1.00 0.00 21 LEU A N 16
ATOM 24023 C CA . LEU A 1 21 ? 22.800 -0.051 3.076 1.00 0.00 21 LEU A CA 16
ATOM 24024 C C . LEU A 1 21 ? 21.408 -0.450 2.597 1.00 0.00 21 LEU A C 16
ATOM 24025 O O . LEU A 1 21 ? 21.152 -0.516 1.395 1.00 0.00 21 LEU A O 16
ATOM 24041 N N . LEU A 1 22 ? 20.513 -0.717 3.543 1.00 0.00 22 LEU A N 16
ATOM 24042 C CA . LEU A 1 22 ? 19.148 -1.107 3.208 1.00 0.00 22 LEU A CA 16
ATOM 24043 C C . LEU A 1 22 ? 18.216 0.101 3.253 1.00 0.00 22 LEU A C 16
ATOM 24044 O O . LEU A 1 22 ? 17.291 0.214 2.449 1.00 0.00 22 LEU A O 16
ATOM 24060 N N . SER A 1 23 ? 18.469 1.002 4.198 1.00 0.00 23 SER A N 16
ATOM 24061 C CA . SER A 1 23 ? 17.655 2.202 4.348 1.00 0.00 23 SER A CA 16
ATOM 24062 C C . SER A 1 23 ? 18.437 3.449 3.947 1.00 0.00 23 SER A C 16
ATOM 24063 O O . SER A 1 23 ? 18.034 4.571 4.253 1.00 0.00 23 SER A O 16
ATOM 24071 N N . GLU A 1 24 ? 19.556 3.246 3.258 1.00 0.00 24 GLU A N 16
ATOM 24072 C CA . GLU A 1 24 ? 20.396 4.356 2.820 1.00 0.00 24 GLU A CA 16
ATOM 24073 C C . GLU A 1 24 ? 20.734 4.234 1.336 1.00 0.00 24 GLU A C 16
ATOM 24074 O O . GLU A 1 24 ? 21.450 5.066 0.779 1.00 0.00 24 GLU A O 16
ATOM 24086 N N . GLN A 1 25 ? 20.207 3.195 0.695 1.00 0.00 25 GLN A N 16
ATOM 24087 C CA . GLN A 1 25 ? 20.461 2.969 -0.723 1.00 0.00 25 GLN A CA 16
ATOM 24088 C C . GLN A 1 25 ? 19.599 3.884 -1.587 1.00 0.00 25 GLN A C 16
ATOM 24089 O O . GLN A 1 25 ? 19.936 5.049 -1.801 1.00 0.00 25 GLN A O 16
ATOM 24103 N N . ARG A 1 26 ? 18.488 3.353 -2.078 1.00 0.00 26 ARG A N 16
ATOM 24104 C CA . ARG A 1 26 ? 17.577 4.121 -2.920 1.00 0.00 26 ARG A CA 16
ATOM 24105 C C . ARG A 1 26 ? 16.824 5.164 -2.094 1.00 0.00 26 ARG A C 16
ATOM 24106 O O . ARG A 1 26 ? 16.393 4.881 -0.977 1.00 0.00 26 ARG A O 16
ATOM 24127 N N . PRO A 1 27 ? 16.655 6.390 -2.630 1.00 0.00 27 PRO A N 16
ATOM 24128 C CA . PRO A 1 27 ? 15.949 7.465 -1.927 1.00 0.00 27 PRO A CA 16
ATOM 24129 C C . PRO A 1 27 ? 14.437 7.259 -1.911 1.00 0.00 27 PRO A C 16
ATOM 24130 O O . PRO A 1 27 ? 13.688 8.122 -1.454 1.00 0.00 27 PRO A O 16
ATOM 24141 N N . VAL A 1 28 ? 13.998 6.111 -2.412 1.00 0.00 28 VAL A N 16
ATOM 24142 C CA . VAL A 1 28 ? 12.576 5.790 -2.457 1.00 0.00 28 VAL A CA 16
ATOM 24143 C C . VAL A 1 28 ? 12.315 4.353 -2.017 1.00 0.00 28 VAL A C 16
ATOM 24144 O O . VAL A 1 28 ? 12.477 3.415 -2.798 1.00 0.00 28 VAL A O 16
ATOM 24157 N N . ASP A 1 29 ? 11.900 4.194 -0.761 1.00 0.00 29 ASP A N 16
ATOM 24158 C CA . ASP A 1 29 ? 11.612 2.874 -0.205 1.00 0.00 29 ASP A CA 16
ATOM 24159 C C . ASP A 1 29 ? 11.170 2.984 1.250 1.00 0.00 29 ASP A C 16
ATOM 24160 O O . ASP A 1 29 ? 12.000 3.040 2.158 1.00 0.00 29 ASP A O 16
ATOM 24169 N N . ILE A 1 30 ? 9.858 3.017 1.466 1.00 0.00 30 ILE A N 16
ATOM 24170 C CA . ILE A 1 30 ? 9.308 3.121 2.812 1.00 0.00 30 ILE A CA 16
ATOM 24171 C C . ILE A 1 30 ? 9.171 1.740 3.453 1.00 0.00 30 ILE A C 16
ATOM 24172 O O . ILE A 1 30 ? 8.632 0.819 2.837 1.00 0.00 30 ILE A O 16
ATOM 24188 N N . PRO A 1 31 ? 9.656 1.571 4.701 1.00 0.00 31 PRO A N 16
ATOM 24189 C CA . PRO A 1 31 ? 9.578 0.287 5.409 1.00 0.00 31 PRO A CA 16
ATOM 24190 C C . PRO A 1 31 ? 8.138 -0.177 5.613 1.00 0.00 31 PRO A C 16
ATOM 24191 O O . PRO A 1 31 ? 7.227 0.637 5.752 1.00 0.00 31 PRO A O 16
ATOM 24202 N N . GLU A 1 32 ? 7.951 -1.497 5.621 1.00 0.00 32 GLU A N 16
ATOM 24203 C CA . GLU A 1 32 ? 6.631 -2.100 5.802 1.00 0.00 32 GLU A CA 16
ATOM 24204 C C . GLU A 1 32 ? 5.915 -1.541 7.032 1.00 0.00 32 GLU A C 16
ATOM 24205 O O . GLU A 1 32 ? 4.700 -1.686 7.167 1.00 0.00 32 GLU A O 16
ATOM 24217 N N . ASP A 1 33 ? 6.670 -0.908 7.923 1.00 0.00 33 ASP A N 16
ATOM 24218 C CA . ASP A 1 33 ? 6.101 -0.332 9.137 1.00 0.00 33 ASP A CA 16
ATOM 24219 C C . ASP A 1 33 ? 4.978 0.650 8.807 1.00 0.00 33 ASP A C 16
ATOM 24220 O O . ASP A 1 33 ? 4.032 0.808 9.576 1.00 0.00 33 ASP A O 16
ATOM 24229 N N . GLU A 1 34 ? 5.097 1.314 7.661 1.00 0.00 34 GLU A N 16
ATOM 24230 C CA . GLU A 1 34 ? 4.104 2.278 7.220 1.00 0.00 34 GLU A CA 16
ATOM 24231 C C . GLU A 1 34 ? 3.033 1.600 6.363 1.00 0.00 34 GLU A C 16
ATOM 24232 O O . GLU A 1 34 ? 1.927 2.116 6.210 1.00 0.00 34 GLU A O 16
ATOM 24244 N N . LEU A 1 35 ? 3.368 0.432 5.821 1.00 0.00 35 LEU A N 16
ATOM 24245 C CA . LEU A 1 35 ? 2.444 -0.308 4.971 1.00 0.00 35 LEU A CA 16
ATOM 24246 C C . LEU A 1 35 ? 1.269 -0.852 5.777 1.00 0.00 35 LEU A C 16
ATOM 24247 O O . LEU A 1 35 ? 0.133 -0.866 5.301 1.00 0.00 35 LEU A O 16
ATOM 24263 N N . GLU A 1 36 ? 1.547 -1.306 6.998 1.00 0.00 36 GLU A N 16
ATOM 24264 C CA . GLU A 1 36 ? 0.506 -1.851 7.863 1.00 0.00 36 GLU A CA 16
ATOM 24265 C C . GLU A 1 36 ? -0.598 -0.825 8.092 1.00 0.00 36 GLU A C 16
ATOM 24266 O O . GLU A 1 36 ? -1.752 -1.182 8.329 1.00 0.00 36 GLU A O 16
ATOM 24278 N N . GLU A 1 37 ? -0.233 0.451 8.021 1.00 0.00 37 GLU A N 16
ATOM 24279 C CA . GLU A 1 37 ? -1.193 1.531 8.215 1.00 0.00 37 GLU A CA 16
ATOM 24280 C C . GLU A 1 37 ? -2.254 1.507 7.121 1.00 0.00 37 GLU A C 16
ATOM 24281 O O . GLU A 1 37 ? -3.414 1.846 7.357 1.00 0.00 37 GLU A O 16
ATOM 24293 N N . ILE A 1 38 ? -1.846 1.102 5.922 1.00 0.00 38 ILE A N 16
ATOM 24294 C CA . ILE A 1 38 ? -2.757 1.023 4.786 1.00 0.00 38 ILE A CA 16
ATOM 24295 C C . ILE A 1 38 ? -3.871 0.020 5.062 1.00 0.00 38 ILE A C 16
ATOM 24296 O O . ILE A 1 38 ? -5.056 0.315 4.873 1.00 0.00 38 ILE A O 16
ATOM 24312 N N . ARG A 1 39 ? -3.477 -1.165 5.516 1.00 0.00 39 ARG A N 16
ATOM 24313 C CA . ARG A 1 39 ? -4.426 -2.223 5.827 1.00 0.00 39 ARG A CA 16
ATOM 24314 C C . ARG A 1 39 ? -5.350 -1.809 6.962 1.00 0.00 39 ARG A C 16
ATOM 24315 O O . ARG A 1 39 ? -6.555 -1.704 6.776 1.00 0.00 39 ARG A O 16
ATOM 24336 N N . GLU A 1 40 ? -4.774 -1.554 8.132 1.00 0.00 40 GLU A N 16
ATOM 24337 C CA . GLU A 1 40 ? -5.550 -1.162 9.306 1.00 0.00 40 GLU A CA 16
ATOM 24338 C C . GLU A 1 40 ? -6.692 -0.211 8.944 1.00 0.00 40 GLU A C 16
ATOM 24339 O O . GLU A 1 40 ? -7.732 -0.211 9.592 1.00 0.00 40 GLU A O 16
ATOM 24351 N N . ALA A 1 41 ? -6.504 0.582 7.898 1.00 0.00 41 ALA A N 16
ATOM 24352 C CA . ALA A 1 41 ? -7.524 1.534 7.474 1.00 0.00 41 ALA A CA 16
ATOM 24353 C C . ALA A 1 41 ? -8.743 0.847 6.848 1.00 0.00 41 ALA A C 16
ATOM 24354 O O . ALA A 1 41 ? -9.757 0.623 7.516 1.00 0.00 41 ALA A O 16
ATOM 24361 N N . PHE A 1 42 ? -8.638 0.494 5.570 1.00 0.00 42 PHE A N 16
ATOM 24362 C CA . PHE A 1 42 ? -9.756 -0.121 4.856 1.00 0.00 42 PHE A CA 16
ATOM 24363 C C . PHE A 1 42 ? -9.979 -1.578 5.254 1.00 0.00 42 PHE A C 16
ATOM 24364 O O . PHE A 1 42 ? -11.098 -2.084 5.170 1.00 0.00 42 PHE A O 16
ATOM 24381 N N . LYS A 1 43 ? -8.922 -2.247 5.690 1.00 0.00 43 LYS A N 16
ATOM 24382 C CA . LYS A 1 43 ? -9.020 -3.649 6.087 1.00 0.00 43 LYS A CA 16
ATOM 24383 C C . LYS A 1 43 ? -9.929 -3.832 7.303 1.00 0.00 43 LYS A C 16
ATOM 24384 O O . LYS A 1 43 ? -10.694 -4.794 7.359 1.00 0.00 43 LYS A O 16
ATOM 24403 N N . VAL A 1 44 ? -9.854 -2.923 8.279 1.00 0.00 44 VAL A N 16
ATOM 24404 C CA . VAL A 1 44 ? -10.701 -3.046 9.464 1.00 0.00 44 VAL A CA 16
ATOM 24405 C C . VAL A 1 44 ? -12.165 -2.804 9.116 1.00 0.00 44 VAL A C 16
ATOM 24406 O O . VAL A 1 44 ? -13.054 -3.408 9.717 1.00 0.00 44 VAL A O 16
ATOM 24419 N N . PHE A 1 45 ? -12.419 -1.920 8.149 1.00 0.00 45 PHE A N 16
ATOM 24420 C CA . PHE A 1 45 ? -13.795 -1.642 7.742 1.00 0.00 45 PHE A CA 16
ATOM 24421 C C . PHE A 1 45 ? -14.470 -2.923 7.259 1.00 0.00 45 PHE A C 16
ATOM 24422 O O . PHE A 1 45 ? -15.697 -3.001 7.183 1.00 0.00 45 PHE A O 16
ATOM 24439 N N . ASP A 1 46 ? -13.656 -3.925 6.932 1.00 0.00 46 ASP A N 16
ATOM 24440 C CA . ASP A 1 46 ? -14.167 -5.213 6.478 1.00 0.00 46 ASP A CA 16
ATOM 24441 C C . ASP A 1 46 ? -14.662 -6.025 7.671 1.00 0.00 46 ASP A C 16
ATOM 24442 O O . ASP A 1 46 ? -13.887 -6.721 8.326 1.00 0.00 46 ASP A O 16
ATOM 24451 N N . ARG A 1 47 ? -15.958 -5.924 7.946 1.00 0.00 47 ARG A N 16
ATOM 24452 C CA . ARG A 1 47 ? -16.568 -6.629 9.068 1.00 0.00 47 ARG A CA 16
ATOM 24453 C C . ARG A 1 47 ? -16.314 -8.131 8.992 1.00 0.00 47 ARG A C 16
ATOM 24454 O O . ARG A 1 47 ? -16.131 -8.789 10.016 1.00 0.00 47 ARG A O 16
ATOM 24475 N N . ASP A 1 48 ? -16.306 -8.671 7.778 1.00 0.00 48 ASP A N 16
ATOM 24476 C CA . ASP A 1 48 ? -16.077 -10.098 7.584 1.00 0.00 48 ASP A CA 16
ATOM 24477 C C . ASP A 1 48 ? -14.596 -10.435 7.708 1.00 0.00 48 ASP A C 16
ATOM 24478 O O . ASP A 1 48 ? -14.228 -11.586 7.946 1.00 0.00 48 ASP A O 16
ATOM 24487 N N . GLY A 1 49 ? -13.751 -9.420 7.547 1.00 0.00 49 GLY A N 16
ATOM 24488 C CA . GLY A 1 49 ? -12.316 -9.618 7.648 1.00 0.00 49 GLY A CA 16
ATOM 24489 C C . GLY A 1 49 ? -11.803 -10.684 6.701 1.00 0.00 49 GLY A C 16
ATOM 24490 O O . GLY A 1 49 ? -10.709 -11.215 6.892 1.00 0.00 49 GLY A O 16
ATOM 24494 N N . ASN A 1 50 ? -12.590 -10.994 5.675 1.00 0.00 50 ASN A N 16
ATOM 24495 C CA . ASN A 1 50 ? -12.208 -12.006 4.697 1.00 0.00 50 ASN A CA 16
ATOM 24496 C C . ASN A 1 50 ? -11.098 -11.497 3.782 1.00 0.00 50 ASN A C 16
ATOM 24497 O O . ASN A 1 50 ? -10.614 -12.224 2.914 1.00 0.00 50 ASN A O 16
ATOM 24508 N N . GLY A 1 51 ? -10.699 -10.244 3.984 1.00 0.00 51 GLY A N 16
ATOM 24509 C CA . GLY A 1 51 ? -9.644 -9.662 3.175 1.00 0.00 51 GLY A CA 16
ATOM 24510 C C . GLY A 1 51 ? -10.180 -8.845 2.016 1.00 0.00 51 GLY A C 16
ATOM 24511 O O . GLY A 1 51 ? -9.418 -8.194 1.302 1.00 0.00 51 GLY A O 16
ATOM 24515 N N . PHE A 1 52 ? -11.496 -8.881 1.830 1.00 0.00 52 PHE A N 16
ATOM 24516 C CA . PHE A 1 52 ? -12.135 -8.140 0.749 1.00 0.00 52 PHE A CA 16
ATOM 24517 C C . PHE A 1 52 ? -13.244 -7.247 1.296 1.00 0.00 52 PHE A C 16
ATOM 24518 O O . PHE A 1 52 ? -13.942 -7.617 2.241 1.00 0.00 52 PHE A O 16
ATOM 24535 N N . ILE A 1 53 ? -13.402 -6.072 0.697 1.00 0.00 53 ILE A N 16
ATOM 24536 C CA . ILE A 1 53 ? -14.422 -5.125 1.131 1.00 0.00 53 ILE A CA 16
ATOM 24537 C C . ILE A 1 53 ? -15.564 -5.042 0.123 1.00 0.00 53 ILE A C 16
ATOM 24538 O O . ILE A 1 53 ? -15.345 -4.765 -1.057 1.00 0.00 53 ILE A O 16
ATOM 24554 N N . SER A 1 54 ? -16.783 -5.286 0.596 1.00 0.00 54 SER A N 16
ATOM 24555 C CA . SER A 1 54 ? -17.964 -5.231 -0.258 1.00 0.00 54 SER A CA 16
ATOM 24556 C C . SER A 1 54 ? -18.487 -3.802 -0.348 1.00 0.00 54 SER A C 16
ATOM 24557 O O . SER A 1 54 ? -17.924 -2.895 0.264 1.00 0.00 54 SER A O 16
ATOM 24565 N N . LYS A 1 55 ? -19.557 -3.598 -1.110 1.00 0.00 55 LYS A N 16
ATOM 24566 C CA . LYS A 1 55 ? -20.137 -2.267 -1.265 1.00 0.00 55 LYS A CA 16
ATOM 24567 C C . LYS A 1 55 ? -20.677 -1.739 0.061 1.00 0.00 55 LYS A C 16
ATOM 24568 O O . LYS A 1 55 ? -20.368 -0.618 0.466 1.00 0.00 55 LYS A O 16
ATOM 24587 N N . GLN A 1 56 ? -21.484 -2.555 0.733 1.00 0.00 56 GLN A N 16
ATOM 24588 C CA . GLN A 1 56 ? -22.084 -2.168 2.008 1.00 0.00 56 GLN A CA 16
ATOM 24589 C C . GLN A 1 56 ? -21.021 -1.814 3.046 1.00 0.00 56 GLN A C 16
ATOM 24590 O O . GLN A 1 56 ? -21.206 -0.895 3.842 1.00 0.00 56 GLN A O 16
ATOM 24604 N N . GLU A 1 57 ? -19.911 -2.545 3.032 1.00 0.00 57 GLU A N 16
ATOM 24605 C CA . GLU A 1 57 ? -18.827 -2.305 3.980 1.00 0.00 57 GLU A CA 16
ATOM 24606 C C . GLU A 1 57 ? -18.055 -1.040 3.616 1.00 0.00 57 GLU A C 16
ATOM 24607 O O . GLU A 1 57 ? -17.756 -0.209 4.476 1.00 0.00 57 GLU A O 16
ATOM 24619 N N . LEU A 1 58 ? -17.729 -0.906 2.335 1.00 0.00 58 LEU A N 16
ATOM 24620 C CA . LEU A 1 58 ? -17.002 0.258 1.849 1.00 0.00 58 LEU A CA 16
ATOM 24621 C C . LEU A 1 58 ? -17.801 1.528 2.130 1.00 0.00 58 LEU A C 16
ATOM 24622 O O . LEU A 1 58 ? -17.236 2.610 2.282 1.00 0.00 58 LEU A O 16
ATOM 24638 N N . GLY A 1 59 ? -19.121 1.377 2.222 1.00 0.00 59 GLY A N 16
ATOM 24639 C CA . GLY A 1 59 ? -19.979 2.515 2.493 1.00 0.00 59 GLY A CA 16
ATOM 24640 C C . GLY A 1 59 ? -19.715 3.103 3.865 1.00 0.00 59 GLY A C 16
ATOM 24641 O O . GLY A 1 59 ? -20.082 4.244 4.143 1.00 0.00 59 GLY A O 16
ATOM 24645 N N . THR A 1 60 ? -19.076 2.311 4.721 1.00 0.00 60 THR A N 16
ATOM 24646 C CA . THR A 1 60 ? -18.743 2.745 6.071 1.00 0.00 60 THR A CA 16
ATOM 24647 C C . THR A 1 60 ? -17.365 3.397 6.085 1.00 0.00 60 THR A C 16
ATOM 24648 O O . THR A 1 60 ? -17.038 4.175 6.980 1.00 0.00 60 THR A O 16
ATOM 24659 N N . ALA A 1 61 ? -16.560 3.061 5.083 1.00 0.00 61 ALA A N 16
ATOM 24660 C CA . ALA A 1 61 ? -15.219 3.618 4.961 1.00 0.00 61 ALA A CA 16
ATOM 24661 C C . ALA A 1 61 ? -15.270 5.060 4.467 1.00 0.00 61 ALA A C 16
ATOM 24662 O O . ALA A 1 61 ? -14.595 5.936 5.009 1.00 0.00 61 ALA A O 16
ATOM 24669 N N . MET A 1 62 ? -16.072 5.299 3.433 1.00 0.00 62 MET A N 16
ATOM 24670 C CA . MET A 1 62 ? -16.212 6.633 2.858 1.00 0.00 62 MET A CA 16
ATOM 24671 C C . MET A 1 62 ? -16.833 7.611 3.851 1.00 0.00 62 MET A C 16
ATOM 24672 O O . MET A 1 62 ? -16.397 8.756 3.955 1.00 0.00 62 MET A O 16
ATOM 24686 N N . ARG A 1 63 ? -17.856 7.160 4.575 1.00 0.00 63 ARG A N 16
ATOM 24687 C CA . ARG A 1 63 ? -18.525 8.013 5.551 1.00 0.00 63 ARG A CA 16
ATOM 24688 C C . ARG A 1 63 ? -17.538 8.493 6.610 1.00 0.00 63 ARG A C 16
ATOM 24689 O O . ARG A 1 63 ? -17.753 9.520 7.255 1.00 0.00 63 ARG A O 16
ATOM 24710 N N . SER A 1 64 ? -16.454 7.741 6.780 1.00 0.00 64 SER A N 16
ATOM 24711 C CA . SER A 1 64 ? -15.424 8.089 7.752 1.00 0.00 64 SER A CA 16
ATOM 24712 C C . SER A 1 64 ? -14.569 9.244 7.241 1.00 0.00 64 SER A C 16
ATOM 24713 O O . SER A 1 64 ? -13.533 9.569 7.823 1.00 0.00 64 SER A O 16
ATOM 24721 N N . LEU A 1 65 ? -15.014 9.862 6.152 1.00 0.00 65 LEU A N 16
ATOM 24722 C CA . LEU A 1 65 ? -14.296 10.980 5.556 1.00 0.00 65 LEU A CA 16
ATOM 24723 C C . LEU A 1 65 ? -15.174 12.224 5.534 1.00 0.00 65 LEU A C 16
ATOM 24724 O O . LEU A 1 65 ? -14.681 13.346 5.436 1.00 0.00 65 LEU A O 16
ATOM 24740 N N . GLY A 1 66 ? -16.484 12.008 5.628 1.00 0.00 66 GLY A N 16
ATOM 24741 C CA . GLY A 1 66 ? -17.425 13.112 5.617 1.00 0.00 66 GLY A CA 16
ATOM 24742 C C . GLY A 1 66 ? -18.371 13.043 4.433 1.00 0.00 66 GLY A C 16
ATOM 24743 O O . GLY A 1 66 ? -18.992 14.040 4.066 1.00 0.00 66 GLY A O 16
ATOM 24747 N N . TYR A 1 67 ? -18.476 11.857 3.837 1.00 0.00 67 TYR A N 16
ATOM 24748 C CA . TYR A 1 67 ? -19.352 11.647 2.689 1.00 0.00 67 TYR A CA 16
ATOM 24749 C C . TYR A 1 67 ? -20.182 10.379 2.873 1.00 0.00 67 TYR A C 16
ATOM 24750 O O . TYR A 1 67 ? -19.637 9.277 2.931 1.00 0.00 67 TYR A O 16
ATOM 24768 N N . MET A 1 68 ? -21.498 10.540 2.968 1.00 0.00 68 MET A N 16
ATOM 24769 C CA . MET A 1 68 ? -22.396 9.404 3.151 1.00 0.00 68 MET A CA 16
ATOM 24770 C C . MET A 1 68 ? -23.056 8.997 1.832 1.00 0.00 68 MET A C 16
ATOM 24771 O O . MET A 1 68 ? -24.017 9.630 1.396 1.00 0.00 68 MET A O 16
ATOM 24785 N N . PRO A 1 69 ? -22.549 7.933 1.175 1.00 0.00 69 PRO A N 16
ATOM 24786 C CA . PRO A 1 69 ? -23.107 7.453 -0.091 1.00 0.00 69 PRO A CA 16
ATOM 24787 C C . PRO A 1 69 ? -24.377 6.631 0.113 1.00 0.00 69 PRO A C 16
ATOM 24788 O O . PRO A 1 69 ? -24.547 5.979 1.143 1.00 0.00 69 PRO A O 16
ATOM 24799 N N . ASN A 1 70 ? -25.265 6.665 -0.878 1.00 0.00 70 ASN A N 16
ATOM 24800 C CA . ASN A 1 70 ? -26.520 5.925 -0.805 1.00 0.00 70 ASN A CA 16
ATOM 24801 C C . ASN A 1 70 ? -26.431 4.606 -1.569 1.00 0.00 70 ASN A C 16
ATOM 24802 O O . ASN A 1 70 ? -25.352 4.195 -1.993 1.00 0.00 70 ASN A O 16
ATOM 24813 N N . GLU A 1 71 ? -27.577 3.955 -1.743 1.00 0.00 71 GLU A N 16
ATOM 24814 C CA . GLU A 1 71 ? -27.647 2.670 -2.435 1.00 0.00 71 GLU A CA 16
ATOM 24815 C C . GLU A 1 71 ? -27.031 2.721 -3.835 1.00 0.00 71 GLU A C 16
ATOM 24816 O O . GLU A 1 71 ? -26.287 1.820 -4.220 1.00 0.00 71 GLU A O 16
ATOM 24828 N N . VAL A 1 72 ? -27.337 3.770 -4.594 1.00 0.00 72 VAL A N 16
ATOM 24829 C CA . VAL A 1 72 ? -26.818 3.896 -5.956 1.00 0.00 72 VAL A CA 16
ATOM 24830 C C . VAL A 1 72 ? -25.408 4.487 -5.985 1.00 0.00 72 VAL A C 16
ATOM 24831 O O . VAL A 1 72 ? -24.687 4.339 -6.972 1.00 0.00 72 VAL A O 16
ATOM 24844 N N . GLU A 1 73 ? -25.016 5.149 -4.902 1.00 0.00 73 GLU A N 16
ATOM 24845 C CA . GLU A 1 73 ? -23.694 5.765 -4.823 1.00 0.00 73 GLU A CA 16
ATOM 24846 C C . GLU A 1 73 ? -22.590 4.721 -4.656 1.00 0.00 73 GLU A C 16
ATOM 24847 O O . GLU A 1 73 ? -21.660 4.659 -5.460 1.00 0.00 73 GLU A O 16
ATOM 24859 N N . LEU A 1 74 ? -22.697 3.901 -3.614 1.00 0.00 74 LEU A N 16
ATOM 24860 C CA . LEU A 1 74 ? -21.693 2.874 -3.339 1.00 0.00 74 LEU A CA 16
ATOM 24861 C C . LEU A 1 74 ? -21.476 1.946 -4.534 1.00 0.00 74 LEU A C 16
ATOM 24862 O O . LEU A 1 74 ? -20.499 1.199 -4.575 1.00 0.00 74 LEU A O 16
ATOM 24878 N N . GLU A 1 75 ? -22.385 1.991 -5.503 1.00 0.00 75 GLU A N 16
ATOM 24879 C CA . GLU A 1 75 ? -22.278 1.143 -6.685 1.00 0.00 75 GLU A CA 16
ATOM 24880 C C . GLU A 1 75 ? -21.321 1.736 -7.717 1.00 0.00 75 GLU A C 16
ATOM 24881 O O . GLU A 1 75 ? -20.588 1.005 -8.384 1.00 0.00 75 GLU A O 16
ATOM 24893 N N . VAL A 1 76 ? -21.327 3.060 -7.848 1.00 0.00 76 VAL A N 16
ATOM 24894 C CA . VAL A 1 76 ? -20.459 3.731 -8.812 1.00 0.00 76 VAL A CA 16
ATOM 24895 C C . VAL A 1 76 ? -19.056 3.946 -8.255 1.00 0.00 76 VAL A C 16
ATOM 24896 O O . VAL A 1 76 ? -18.091 4.061 -9.010 1.00 0.00 76 VAL A O 16
ATOM 24909 N N . ILE A 1 77 ? -18.950 4.004 -6.933 1.00 0.00 77 ILE A N 16
ATOM 24910 C CA . ILE A 1 77 ? -17.663 4.207 -6.274 1.00 0.00 77 ILE A CA 16
ATOM 24911 C C . ILE A 1 77 ? -16.874 2.903 -6.177 1.00 0.00 77 ILE A C 16
ATOM 24912 O O . ILE A 1 77 ? -15.643 2.911 -6.155 1.00 0.00 77 ILE A O 16
ATOM 24928 N N . ILE A 1 78 ? -17.592 1.786 -6.126 1.00 0.00 78 ILE A N 16
ATOM 24929 C CA . ILE A 1 78 ? -16.964 0.474 -6.015 1.00 0.00 78 ILE A CA 16
ATOM 24930 C C . ILE A 1 78 ? -16.535 -0.071 -7.378 1.00 0.00 78 ILE A C 16
ATOM 24931 O O . ILE A 1 78 ? -15.598 -0.866 -7.464 1.00 0.00 78 ILE A O 16
ATOM 24947 N N . GLN A 1 79 ? -17.201 0.367 -8.442 1.00 0.00 79 GLN A N 16
ATOM 24948 C CA . GLN A 1 79 ? -16.871 -0.107 -9.782 1.00 0.00 79 GLN A CA 16
ATOM 24949 C C . GLN A 1 79 ? -15.594 0.553 -10.293 1.00 0.00 79 GLN A C 16
ATOM 24950 O O . GLN A 1 79 ? -15.056 0.164 -11.330 1.00 0.00 79 GLN A O 16
ATOM 24964 N N . ARG A 1 80 ? -15.116 1.556 -9.562 1.00 0.00 80 ARG A N 16
ATOM 24965 C CA . ARG A 1 80 ? -13.898 2.264 -9.939 1.00 0.00 80 ARG A CA 16
ATOM 24966 C C . ARG A 1 80 ? -12.662 1.428 -9.616 1.00 0.00 80 ARG A C 16
ATOM 24967 O O . ARG A 1 80 ? -11.786 1.245 -10.462 1.00 0.00 80 ARG A O 16
ATOM 24988 N N . LEU A 1 81 ? -12.599 0.926 -8.386 1.00 0.00 81 LEU A N 16
ATOM 24989 C CA . LEU A 1 81 ? -11.470 0.113 -7.944 1.00 0.00 81 LEU A CA 16
ATOM 24990 C C . LEU A 1 81 ? -11.620 -1.335 -8.401 1.00 0.00 81 LEU A C 16
ATOM 24991 O O . LEU A 1 81 ? -10.648 -1.964 -8.820 1.00 0.00 81 LEU A O 16
ATOM 25007 N N . ASP A 1 82 ? -12.839 -1.859 -8.314 1.00 0.00 82 ASP A N 16
ATOM 25008 C CA . ASP A 1 82 ? -13.117 -3.236 -8.712 1.00 0.00 82 ASP A CA 16
ATOM 25009 C C . ASP A 1 82 ? -12.939 -3.419 -10.220 1.00 0.00 82 ASP A C 16
ATOM 25010 O O . ASP A 1 82 ? -13.910 -3.401 -10.977 1.00 0.00 82 ASP A O 16
ATOM 25019 N N . MET A 1 83 ? -11.690 -3.598 -10.646 1.00 0.00 83 MET A N 16
ATOM 25020 C CA . MET A 1 83 ? -11.376 -3.778 -12.062 1.00 0.00 83 MET A CA 16
ATOM 25021 C C . MET A 1 83 ? -11.707 -5.190 -12.539 1.00 0.00 83 MET A C 16
ATOM 25022 O O . MET A 1 83 ? -12.243 -5.372 -13.632 1.00 0.00 83 MET A O 16
ATOM 25036 N N . ASP A 1 84 ? -11.386 -6.186 -11.719 1.00 0.00 84 ASP A N 16
ATOM 25037 C CA . ASP A 1 84 ? -11.650 -7.577 -12.074 1.00 0.00 84 ASP A CA 16
ATOM 25038 C C . ASP A 1 84 ? -13.150 -7.862 -12.092 1.00 0.00 84 ASP A C 16
ATOM 25039 O O . ASP A 1 84 ? -13.606 -8.803 -12.741 1.00 0.00 84 ASP A O 16
ATOM 25048 N N . GLY A 1 85 ? -13.910 -7.040 -11.372 1.00 0.00 85 GLY A N 16
ATOM 25049 C CA . GLY A 1 85 ? -15.353 -7.201 -11.328 1.00 0.00 85 GLY A CA 16
ATOM 25050 C C . GLY A 1 85 ? -15.809 -8.361 -10.462 1.00 0.00 85 GLY A C 16
ATOM 25051 O O . GLY A 1 85 ? -16.771 -9.048 -10.800 1.00 0.00 85 GLY A O 16
ATOM 25055 N N . ASP A 1 86 ? -15.130 -8.579 -9.338 1.00 0.00 86 ASP A N 16
ATOM 25056 C CA . ASP A 1 86 ? -15.493 -9.671 -8.439 1.00 0.00 86 ASP A CA 16
ATOM 25057 C C . ASP A 1 86 ? -16.563 -9.229 -7.443 1.00 0.00 86 ASP A C 16
ATOM 25058 O O . ASP A 1 86 ? -17.264 -10.060 -6.866 1.00 0.00 86 ASP A O 16
ATOM 25067 N N . GLY A 1 87 ? -16.684 -7.917 -7.246 1.00 0.00 87 GLY A N 16
ATOM 25068 C CA . GLY A 1 87 ? -17.675 -7.393 -6.322 1.00 0.00 87 GLY A CA 16
ATOM 25069 C C . GLY A 1 87 ? -17.054 -6.753 -5.093 1.00 0.00 87 GLY A C 16
ATOM 25070 O O . GLY A 1 87 ? -17.690 -5.940 -4.422 1.00 0.00 87 GLY A O 16
ATOM 25074 N N . GLN A 1 88 ? -15.811 -7.120 -4.798 1.00 0.00 88 GLN A N 16
ATOM 25075 C CA . GLN A 1 88 ? -15.107 -6.575 -3.641 1.00 0.00 88 GLN A CA 16
ATOM 25076 C C . GLN A 1 88 ? -13.753 -5.999 -4.042 1.00 0.00 88 GLN A C 16
ATOM 25077 O O . GLN A 1 88 ? -13.175 -6.390 -5.055 1.00 0.00 88 GLN A O 16
ATOM 25091 N N . VAL A 1 89 ? -13.254 -5.061 -3.242 1.00 0.00 89 VAL A N 16
ATOM 25092 C CA . VAL A 1 89 ? -11.964 -4.434 -3.510 1.00 0.00 89 VAL A CA 16
ATOM 25093 C C . VAL A 1 89 ? -10.836 -5.219 -2.850 1.00 0.00 89 VAL A C 16
ATOM 25094 O O . VAL A 1 89 ? -10.838 -5.425 -1.636 1.00 0.00 89 VAL A O 16
ATOM 25107 N N . ASP A 1 90 ? -9.872 -5.654 -3.655 1.00 0.00 90 ASP A N 16
ATOM 25108 C CA . ASP A 1 90 ? -8.741 -6.422 -3.148 1.00 0.00 90 ASP A CA 16
ATOM 25109 C C . ASP A 1 90 ? -7.605 -5.506 -2.707 1.00 0.00 90 ASP A C 16
ATOM 25110 O O . ASP A 1 90 ? -7.432 -4.412 -3.247 1.00 0.00 90 ASP A O 16
ATOM 25119 N N . PHE A 1 91 ? -6.838 -5.960 -1.720 1.00 0.00 91 PHE A N 16
ATOM 25120 C CA . PHE A 1 91 ? -5.716 -5.189 -1.192 1.00 0.00 91 PHE A CA 16
ATOM 25121 C C . PHE A 1 91 ? -4.845 -4.615 -2.309 1.00 0.00 91 PHE A C 16
ATOM 25122 O O . PHE A 1 91 ? -4.587 -3.413 -2.345 1.00 0.00 91 PHE A O 16
ATOM 25139 N N . GLU A 1 92 ? -4.401 -5.482 -3.216 1.00 0.00 92 GLU A N 16
ATOM 25140 C CA . GLU A 1 92 ? -3.546 -5.067 -4.329 1.00 0.00 92 GLU A CA 16
ATOM 25141 C C . GLU A 1 92 ? -4.117 -3.858 -5.066 1.00 0.00 92 GLU A C 16
ATOM 25142 O O . GLU A 1 92 ? -3.439 -2.844 -5.231 1.00 0.00 92 GLU A O 16
ATOM 25154 N N . GLU A 1 93 ? -5.359 -3.972 -5.517 1.00 0.00 93 GLU A N 16
ATOM 25155 C CA . GLU A 1 93 ? -6.015 -2.888 -6.245 1.00 0.00 93 GLU A CA 16
ATOM 25156 C C . GLU A 1 93 ? -5.932 -1.560 -5.490 1.00 0.00 93 GLU A C 16
ATOM 25157 O O . GLU A 1 93 ? -5.783 -0.499 -6.101 1.00 0.00 93 GLU A O 16
ATOM 25169 N N . PHE A 1 94 ? -6.020 -1.619 -4.164 1.00 0.00 94 PHE A N 16
ATOM 25170 C CA . PHE A 1 94 ? -5.976 -0.414 -3.340 1.00 0.00 94 PHE A CA 16
ATOM 25171 C C . PHE A 1 94 ? -4.545 -0.036 -2.953 1.00 0.00 94 PHE A C 16
ATOM 25172 O O . PHE A 1 94 ? -4.284 1.103 -2.565 1.00 0.00 94 PHE A O 16
ATOM 25189 N N . VAL A 1 95 ? -3.619 -0.985 -3.060 1.00 0.00 95 VAL A N 16
ATOM 25190 C CA . VAL A 1 95 ? -2.229 -0.722 -2.703 1.00 0.00 95 VAL A CA 16
ATOM 25191 C C . VAL A 1 95 ? -1.526 0.086 -3.790 1.00 0.00 95 VAL A C 16
ATOM 25192 O O . VAL A 1 95 ? -0.568 0.809 -3.516 1.00 0.00 95 VAL A O 16
ATOM 25205 N N . THR A 1 96 ? -2.006 -0.045 -5.024 1.00 0.00 96 THR A N 16
ATOM 25206 C CA . THR A 1 96 ? -1.425 0.676 -6.150 1.00 0.00 96 THR A CA 16
ATOM 25207 C C . THR A 1 96 ? -1.992 2.089 -6.250 1.00 0.00 96 THR A C 16
ATOM 25208 O O . THR A 1 96 ? -1.255 3.045 -6.492 1.00 0.00 96 THR A O 16
ATOM 25219 N N . LEU A 1 97 ? -3.304 2.214 -6.064 1.00 0.00 97 LEU A N 16
ATOM 25220 C CA . LEU A 1 97 ? -3.963 3.515 -6.137 1.00 0.00 97 LEU A CA 16
ATOM 25221 C C . LEU A 1 97 ? -3.559 4.401 -4.963 1.00 0.00 97 LEU A C 16
ATOM 25222 O O . LEU A 1 97 ? -3.787 5.610 -4.978 1.00 0.00 97 LEU A O 16
ATOM 25238 N N . LEU A 1 98 ? -2.954 3.792 -3.948 1.00 0.00 98 LEU A N 16
ATOM 25239 C CA . LEU A 1 98 ? -2.519 4.526 -2.764 1.00 0.00 98 LEU A CA 16
ATOM 25240 C C . LEU A 1 98 ? -0.997 4.587 -2.693 1.00 0.00 98 LEU A C 16
ATOM 25241 O O . LEU A 1 98 ? -0.429 5.530 -2.141 1.00 0.00 98 LEU A O 16
ATOM 25257 N N . GLY A 1 99 ? -0.345 3.577 -3.256 1.00 0.00 99 GLY A N 16
ATOM 25258 C CA . GLY A 1 99 ? 1.105 3.533 -3.247 1.00 0.00 99 GLY A CA 16
ATOM 25259 C C . GLY A 1 99 ? 1.683 3.233 -4.618 1.00 0.00 99 GLY A C 16
ATOM 25260 O O . GLY A 1 99 ? 2.147 2.121 -4.864 1.00 0.00 99 GLY A O 16
ATOM 25264 N N . PRO A 1 100 ? 1.663 4.215 -5.540 1.00 0.00 100 PRO A N 16
ATOM 25265 C CA . PRO A 1 100 ? 2.193 4.037 -6.897 1.00 0.00 100 PRO A CA 16
ATOM 25266 C C . PRO A 1 100 ? 3.664 3.632 -6.892 1.00 0.00 100 PRO A C 16
ATOM 25267 O O . PRO A 1 100 ? 3.941 2.416 -6.957 1.00 0.00 100 PRO A O 16
ATOM 25281 N N . MET A 1 1 ? -18.367 1.372 -19.055 1.00 0.00 1 MET A N 17
ATOM 25282 C CA . MET A 1 1 ? -18.151 -0.088 -18.876 1.00 0.00 1 MET A CA 17
ATOM 25283 C C . MET A 1 1 ? -19.481 -0.817 -18.688 1.00 0.00 1 MET A C 17
ATOM 25284 O O . MET A 1 1 ? -20.419 -0.266 -18.110 1.00 0.00 1 MET A O 17
ATOM 25300 N N . PRO A 1 2 ? -19.581 -2.070 -19.175 1.00 0.00 2 PRO A N 17
ATOM 25301 C CA . PRO A 1 2 ? -20.805 -2.865 -19.053 1.00 0.00 2 PRO A CA 17
ATOM 25302 C C . PRO A 1 2 ? -20.979 -3.450 -17.656 1.00 0.00 2 PRO A C 17
ATOM 25303 O O . PRO A 1 2 ? -20.050 -4.035 -17.097 1.00 0.00 2 PRO A O 17
ATOM 25314 N N . PHE A 1 3 ? -22.174 -3.286 -17.098 1.00 0.00 3 PHE A N 17
ATOM 25315 C CA . PHE A 1 3 ? -22.475 -3.796 -15.766 1.00 0.00 3 PHE A CA 17
ATOM 25316 C C . PHE A 1 3 ? -22.515 -5.322 -15.767 1.00 0.00 3 PHE A C 17
ATOM 25317 O O . PHE A 1 3 ? -22.408 -5.956 -14.717 1.00 0.00 3 PHE A O 17
ATOM 25334 N N . HIS A 1 4 ? -22.668 -5.903 -16.952 1.00 0.00 4 HIS A N 17
ATOM 25335 C CA . HIS A 1 4 ? -22.722 -7.353 -17.093 1.00 0.00 4 HIS A CA 17
ATOM 25336 C C . HIS A 1 4 ? -21.312 -7.946 -17.162 1.00 0.00 4 HIS A C 17
ATOM 25337 O O . HIS A 1 4 ? -20.503 -7.529 -17.991 1.00 0.00 4 HIS A O 17
ATOM 25352 N N . PRO A 1 5 ? -20.996 -8.929 -16.294 1.00 0.00 5 PRO A N 17
ATOM 25353 C CA . PRO A 1 5 ? -19.672 -9.563 -16.273 1.00 0.00 5 PRO A CA 17
ATOM 25354 C C . PRO A 1 5 ? -19.325 -10.218 -17.605 1.00 0.00 5 PRO A C 17
ATOM 25355 O O . PRO A 1 5 ? -20.147 -10.916 -18.198 1.00 0.00 5 PRO A O 17
ATOM 25366 N N . VAL A 1 6 ? -18.100 -9.988 -18.067 1.00 0.00 6 VAL A N 17
ATOM 25367 C CA . VAL A 1 6 ? -17.640 -10.548 -19.332 1.00 0.00 6 VAL A CA 17
ATOM 25368 C C . VAL A 1 6 ? -16.841 -11.830 -19.112 1.00 0.00 6 VAL A C 17
ATOM 25369 O O . VAL A 1 6 ? -16.270 -12.040 -18.041 1.00 0.00 6 VAL A O 17
ATOM 25382 N N . THR A 1 7 ? -16.809 -12.686 -20.131 1.00 0.00 7 THR A N 17
ATOM 25383 C CA . THR A 1 7 ? -16.078 -13.946 -20.050 1.00 0.00 7 THR A CA 17
ATOM 25384 C C . THR A 1 7 ? -14.792 -13.885 -20.868 1.00 0.00 7 THR A C 17
ATOM 25385 O O . THR A 1 7 ? -14.778 -14.233 -22.049 1.00 0.00 7 THR A O 17
ATOM 25396 N N . ALA A 1 8 ? -13.714 -13.436 -20.231 1.00 0.00 8 ALA A N 17
ATOM 25397 C CA . ALA A 1 8 ? -12.421 -13.323 -20.897 1.00 0.00 8 ALA A CA 17
ATOM 25398 C C . ALA A 1 8 ? -11.397 -14.271 -20.280 1.00 0.00 8 ALA A C 17
ATOM 25399 O O . ALA A 1 8 ? -11.345 -14.437 -19.061 1.00 0.00 8 ALA A O 17
ATOM 25406 N N . ALA A 1 9 ? -10.586 -14.891 -21.132 1.00 0.00 9 ALA A N 17
ATOM 25407 C CA . ALA A 1 9 ? -9.561 -15.825 -20.677 1.00 0.00 9 ALA A CA 17
ATOM 25408 C C . ALA A 1 9 ? -8.280 -15.092 -20.290 1.00 0.00 9 ALA A C 17
ATOM 25409 O O . ALA A 1 9 ? -7.615 -15.458 -19.320 1.00 0.00 9 ALA A O 17
ATOM 25416 N N . LEU A 1 10 ? -7.938 -14.059 -21.056 1.00 0.00 10 LEU A N 17
ATOM 25417 C CA . LEU A 1 10 ? -6.737 -13.275 -20.790 1.00 0.00 10 LEU A CA 17
ATOM 25418 C C . LEU A 1 10 ? -7.100 -11.903 -20.234 1.00 0.00 10 LEU A C 17
ATOM 25419 O O . LEU A 1 10 ? -7.966 -11.213 -20.774 1.00 0.00 10 LEU A O 17
ATOM 25435 N N . MET A 1 11 ? -6.432 -11.511 -19.154 1.00 0.00 11 MET A N 17
ATOM 25436 C CA . MET A 1 11 ? -6.687 -10.221 -18.522 1.00 0.00 11 MET A CA 17
ATOM 25437 C C . MET A 1 11 ? -5.420 -9.370 -18.487 1.00 0.00 11 MET A C 17
ATOM 25438 O O . MET A 1 11 ? -5.240 -8.545 -17.591 1.00 0.00 11 MET A O 17
ATOM 25452 N N . TYR A 1 12 ? -4.548 -9.578 -19.468 1.00 0.00 12 TYR A N 17
ATOM 25453 C CA . TYR A 1 12 ? -3.297 -8.830 -19.550 1.00 0.00 12 TYR A CA 17
ATOM 25454 C C . TYR A 1 12 ? -3.518 -7.474 -20.211 1.00 0.00 12 TYR A C 17
ATOM 25455 O O . TYR A 1 12 ? -2.981 -6.460 -19.764 1.00 0.00 12 TYR A O 17
ATOM 25473 N N . ARG A 1 13 ? -4.310 -7.462 -21.280 1.00 0.00 13 ARG A N 17
ATOM 25474 C CA . ARG A 1 13 ? -4.601 -6.230 -22.005 1.00 0.00 13 ARG A CA 17
ATOM 25475 C C . ARG A 1 13 ? -5.484 -5.305 -21.173 1.00 0.00 13 ARG A C 17
ATOM 25476 O O . ARG A 1 13 ? -5.484 -4.089 -21.369 1.00 0.00 13 ARG A O 17
ATOM 25497 N N . GLY A 1 14 ? -6.233 -5.889 -20.244 1.00 0.00 14 GLY A N 17
ATOM 25498 C CA . GLY A 1 14 ? -7.111 -5.102 -19.398 1.00 0.00 14 GLY A CA 17
ATOM 25499 C C . GLY A 1 14 ? -6.420 -4.600 -18.147 1.00 0.00 14 GLY A C 17
ATOM 25500 O O . GLY A 1 14 ? -7.061 -4.393 -17.116 1.00 0.00 14 GLY A O 17
ATOM 25504 N N . ILE A 1 15 ? -5.108 -4.402 -18.236 1.00 0.00 15 ILE A N 17
ATOM 25505 C CA . ILE A 1 15 ? -4.330 -3.923 -17.100 1.00 0.00 15 ILE A CA 17
ATOM 25506 C C . ILE A 1 15 ? -2.977 -3.376 -17.549 1.00 0.00 15 ILE A C 17
ATOM 25507 O O . ILE A 1 15 ? -2.395 -3.850 -18.524 1.00 0.00 15 ILE A O 17
ATOM 25523 N N . TYR A 1 16 ? -2.486 -2.371 -16.829 1.00 0.00 16 TYR A N 17
ATOM 25524 C CA . TYR A 1 16 ? -1.201 -1.758 -17.142 1.00 0.00 16 TYR A CA 17
ATOM 25525 C C . TYR A 1 16 ? -0.048 -2.646 -16.683 1.00 0.00 16 TYR A C 17
ATOM 25526 O O . TYR A 1 16 ? -0.160 -3.363 -15.687 1.00 0.00 16 TYR A O 17
ATOM 25544 N N . THR A 1 17 ? 1.062 -2.590 -17.415 1.00 0.00 17 THR A N 17
ATOM 25545 C CA . THR A 1 17 ? 2.237 -3.395 -17.097 1.00 0.00 17 THR A CA 17
ATOM 25546 C C . THR A 1 17 ? 3.204 -2.644 -16.187 1.00 0.00 17 THR A C 17
ATOM 25547 O O . THR A 1 17 ? 3.784 -3.228 -15.271 1.00 0.00 17 THR A O 17
ATOM 25558 N N . VAL A 1 18 ? 3.379 -1.352 -16.447 1.00 0.00 18 VAL A N 17
ATOM 25559 C CA . VAL A 1 18 ? 4.281 -0.529 -15.650 1.00 0.00 18 VAL A CA 17
ATOM 25560 C C . VAL A 1 18 ? 3.865 -0.520 -14.180 1.00 0.00 18 VAL A C 17
ATOM 25561 O O . VAL A 1 18 ? 2.674 -0.568 -13.873 1.00 0.00 18 VAL A O 17
ATOM 25574 N N . PRO A 1 19 ? 4.836 -0.460 -13.247 1.00 0.00 19 PRO A N 17
ATOM 25575 C CA . PRO A 1 19 ? 4.545 -0.460 -11.810 1.00 0.00 19 PRO A CA 17
ATOM 25576 C C . PRO A 1 19 ? 3.520 0.601 -11.424 1.00 0.00 19 PRO A C 17
ATOM 25577 O O . PRO A 1 19 ? 2.443 0.277 -10.919 1.00 0.00 19 PRO A O 17
ATOM 25588 N N . ASN A 1 20 ? 3.854 1.864 -11.679 1.00 0.00 20 ASN A N 17
ATOM 25589 C CA . ASN A 1 20 ? 2.962 2.974 -11.353 1.00 0.00 20 ASN A CA 17
ATOM 25590 C C . ASN A 1 20 ? 3.567 4.312 -11.772 1.00 0.00 20 ASN A C 17
ATOM 25591 O O . ASN A 1 20 ? 3.627 5.252 -10.979 1.00 0.00 20 ASN A O 17
ATOM 25602 N N . LEU A 1 21 ? 4.012 4.394 -13.022 1.00 0.00 21 LEU A N 17
ATOM 25603 C CA . LEU A 1 21 ? 4.606 5.623 -13.541 1.00 0.00 21 LEU A CA 17
ATOM 25604 C C . LEU A 1 21 ? 3.529 6.658 -13.849 1.00 0.00 21 LEU A C 17
ATOM 25605 O O . LEU A 1 21 ? 3.823 7.841 -14.021 1.00 0.00 21 LEU A O 17
ATOM 25621 N N . LEU A 1 22 ? 2.282 6.205 -13.917 1.00 0.00 22 LEU A N 17
ATOM 25622 C CA . LEU A 1 22 ? 1.158 7.088 -14.207 1.00 0.00 22 LEU A CA 17
ATOM 25623 C C . LEU A 1 22 ? 0.389 7.436 -12.935 1.00 0.00 22 LEU A C 17
ATOM 25624 O O . LEU A 1 22 ? -0.557 8.224 -12.966 1.00 0.00 22 LEU A O 17
ATOM 25640 N N . SER A 1 23 ? 0.802 6.843 -11.818 1.00 0.00 23 SER A N 17
ATOM 25641 C CA . SER A 1 23 ? 0.151 7.087 -10.536 1.00 0.00 23 SER A CA 17
ATOM 25642 C C . SER A 1 23 ? 0.951 8.074 -9.691 1.00 0.00 23 SER A C 17
ATOM 25643 O O . SER A 1 23 ? 0.451 9.136 -9.322 1.00 0.00 23 SER A O 17
ATOM 25651 N N . GLU A 1 24 ? 2.196 7.716 -9.388 1.00 0.00 24 GLU A N 17
ATOM 25652 C CA . GLU A 1 24 ? 3.062 8.569 -8.580 1.00 0.00 24 GLU A CA 17
ATOM 25653 C C . GLU A 1 24 ? 4.291 9.017 -9.368 1.00 0.00 24 GLU A C 17
ATOM 25654 O O . GLU A 1 24 ? 4.763 10.143 -9.208 1.00 0.00 24 GLU A O 17
ATOM 25666 N N . GLN A 1 25 ? 4.810 8.117 -10.206 1.00 0.00 25 GLN A N 17
ATOM 25667 C CA . GLN A 1 25 ? 5.982 8.401 -11.039 1.00 0.00 25 GLN A CA 17
ATOM 25668 C C . GLN A 1 25 ? 7.262 8.517 -10.208 1.00 0.00 25 GLN A C 17
ATOM 25669 O O . GLN A 1 25 ? 8.367 8.486 -10.749 1.00 0.00 25 GLN A O 17
ATOM 25683 N N . ARG A 1 26 ? 7.112 8.634 -8.895 1.00 0.00 26 ARG A N 17
ATOM 25684 C CA . ARG A 1 26 ? 8.263 8.759 -8.006 1.00 0.00 26 ARG A CA 17
ATOM 25685 C C . ARG A 1 26 ? 8.969 7.412 -7.825 1.00 0.00 26 ARG A C 17
ATOM 25686 O O . ARG A 1 26 ? 8.317 6.386 -7.628 1.00 0.00 26 ARG A O 17
ATOM 25707 N N . PRO A 1 27 ? 10.316 7.397 -7.894 1.00 0.00 27 PRO A N 17
ATOM 25708 C CA . PRO A 1 27 ? 11.101 6.176 -7.738 1.00 0.00 27 PRO A CA 17
ATOM 25709 C C . PRO A 1 27 ? 11.446 5.882 -6.281 1.00 0.00 27 PRO A C 17
ATOM 25710 O O . PRO A 1 27 ? 12.583 6.076 -5.850 1.00 0.00 27 PRO A O 17
ATOM 25721 N N . VAL A 1 28 ? 10.458 5.413 -5.523 1.00 0.00 28 VAL A N 17
ATOM 25722 C CA . VAL A 1 28 ? 10.663 5.093 -4.114 1.00 0.00 28 VAL A CA 17
ATOM 25723 C C . VAL A 1 28 ? 9.943 3.812 -3.718 1.00 0.00 28 VAL A C 17
ATOM 25724 O O . VAL A 1 28 ? 9.187 3.239 -4.501 1.00 0.00 28 VAL A O 17
ATOM 25737 N N . ASP A 1 29 ? 10.191 3.371 -2.489 1.00 0.00 29 ASP A N 17
ATOM 25738 C CA . ASP A 1 29 ? 9.579 2.158 -1.970 1.00 0.00 29 ASP A CA 17
ATOM 25739 C C . ASP A 1 29 ? 8.923 2.416 -0.615 1.00 0.00 29 ASP A C 17
ATOM 25740 O O . ASP A 1 29 ? 9.498 3.084 0.245 1.00 0.00 29 ASP A O 17
ATOM 25749 N N . ILE A 1 30 ? 7.718 1.884 -0.432 1.00 0.00 30 ILE A N 17
ATOM 25750 C CA . ILE A 1 30 ? 6.990 2.061 0.818 1.00 0.00 30 ILE A CA 17
ATOM 25751 C C . ILE A 1 30 ? 7.250 0.898 1.778 1.00 0.00 30 ILE A C 17
ATOM 25752 O O . ILE A 1 30 ? 6.840 -0.232 1.513 1.00 0.00 30 ILE A O 17
ATOM 25768 N N . PRO A 1 31 ? 7.935 1.158 2.909 1.00 0.00 31 PRO A N 17
ATOM 25769 C CA . PRO A 1 31 ? 8.242 0.122 3.902 1.00 0.00 31 PRO A CA 17
ATOM 25770 C C . PRO A 1 31 ? 6.996 -0.378 4.627 1.00 0.00 31 PRO A C 17
ATOM 25771 O O . PRO A 1 31 ? 6.022 0.359 4.777 1.00 0.00 31 PRO A O 17
ATOM 25782 N N . GLU A 1 32 ? 7.033 -1.635 5.063 1.00 0.00 32 GLU A N 17
ATOM 25783 C CA . GLU A 1 32 ? 5.905 -2.250 5.766 1.00 0.00 32 GLU A CA 17
ATOM 25784 C C . GLU A 1 32 ? 5.242 -1.282 6.746 1.00 0.00 32 GLU A C 17
ATOM 25785 O O . GLU A 1 32 ? 4.015 -1.248 6.856 1.00 0.00 32 GLU A O 17
ATOM 25797 N N . ASP A 1 33 ? 6.054 -0.500 7.453 1.00 0.00 33 ASP A N 17
ATOM 25798 C CA . ASP A 1 33 ? 5.544 0.461 8.430 1.00 0.00 33 ASP A CA 17
ATOM 25799 C C . ASP A 1 33 ? 4.377 1.270 7.867 1.00 0.00 33 ASP A C 17
ATOM 25800 O O . ASP A 1 33 ? 3.280 1.261 8.430 1.00 0.00 33 ASP A O 17
ATOM 25809 N N . GLU A 1 34 ? 4.614 1.969 6.761 1.00 0.00 34 GLU A N 17
ATOM 25810 C CA . GLU A 1 34 ? 3.566 2.777 6.135 1.00 0.00 34 GLU A CA 17
ATOM 25811 C C . GLU A 1 34 ? 2.520 1.887 5.483 1.00 0.00 34 GLU A C 17
ATOM 25812 O O . GLU A 1 34 ? 1.374 2.298 5.295 1.00 0.00 34 GLU A O 17
ATOM 25824 N N . LEU A 1 35 ? 2.916 0.666 5.136 1.00 0.00 35 LEU A N 17
ATOM 25825 C CA . LEU A 1 35 ? 1.997 -0.263 4.498 1.00 0.00 35 LEU A CA 17
ATOM 25826 C C . LEU A 1 35 ? 0.863 -0.630 5.449 1.00 0.00 35 LEU A C 17
ATOM 25827 O O . LEU A 1 35 ? -0.275 -0.833 5.027 1.00 0.00 35 LEU A O 17
ATOM 25843 N N . GLU A 1 36 ? 1.188 -0.716 6.737 1.00 0.00 36 GLU A N 17
ATOM 25844 C CA . GLU A 1 36 ? 0.201 -1.055 7.756 1.00 0.00 36 GLU A CA 17
ATOM 25845 C C . GLU A 1 36 ? -0.949 -0.055 7.735 1.00 0.00 36 GLU A C 17
ATOM 25846 O O . GLU A 1 36 ? -2.097 -0.406 8.004 1.00 0.00 36 GLU A O 17
ATOM 25858 N N . GLU A 1 37 ? -0.626 1.194 7.412 1.00 0.00 37 GLU A N 17
ATOM 25859 C CA . GLU A 1 37 ? -1.628 2.249 7.345 1.00 0.00 37 GLU A CA 17
ATOM 25860 C C . GLU A 1 37 ? -2.633 1.956 6.239 1.00 0.00 37 GLU A C 17
ATOM 25861 O O . GLU A 1 37 ? -3.804 2.320 6.335 1.00 0.00 37 GLU A O 17
ATOM 25873 N N . ILE A 1 38 ? -2.161 1.293 5.188 1.00 0.00 38 ILE A N 17
ATOM 25874 C CA . ILE A 1 38 ? -3.013 0.937 4.061 1.00 0.00 38 ILE A CA 17
ATOM 25875 C C . ILE A 1 38 ? -4.034 -0.117 4.473 1.00 0.00 38 ILE A C 17
ATOM 25876 O O . ILE A 1 38 ? -5.228 0.003 4.177 1.00 0.00 38 ILE A O 17
ATOM 25892 N N . ARG A 1 39 ? -3.556 -1.144 5.169 1.00 0.00 39 ARG A N 17
ATOM 25893 C CA . ARG A 1 39 ? -4.413 -2.229 5.627 1.00 0.00 39 ARG A CA 17
ATOM 25894 C C . ARG A 1 39 ? -5.355 -1.760 6.727 1.00 0.00 39 ARG A C 17
ATOM 25895 O O . ARG A 1 39 ? -6.551 -1.625 6.507 1.00 0.00 39 ARG A O 17
ATOM 25916 N N . GLU A 1 40 ? -4.800 -1.488 7.904 1.00 0.00 40 GLU A N 17
ATOM 25917 C CA . GLU A 1 40 ? -5.594 -1.049 9.049 1.00 0.00 40 GLU A CA 17
ATOM 25918 C C . GLU A 1 40 ? -6.704 -0.083 8.631 1.00 0.00 40 GLU A C 17
ATOM 25919 O O . GLU A 1 40 ? -7.771 -0.060 9.236 1.00 0.00 40 GLU A O 17
ATOM 25931 N N . ALA A 1 41 ? -6.460 0.693 7.585 1.00 0.00 41 ALA A N 17
ATOM 25932 C CA . ALA A 1 41 ? -7.447 1.655 7.109 1.00 0.00 41 ALA A CA 17
ATOM 25933 C C . ALA A 1 41 ? -8.710 0.975 6.571 1.00 0.00 41 ALA A C 17
ATOM 25934 O O . ALA A 1 41 ? -9.690 0.782 7.299 1.00 0.00 41 ALA A O 17
ATOM 25941 N N . PHE A 1 42 ? -8.675 0.589 5.298 1.00 0.00 42 PHE A N 17
ATOM 25942 C CA . PHE A 1 42 ? -9.835 -0.026 4.658 1.00 0.00 42 PHE A CA 17
ATOM 25943 C C . PHE A 1 42 ? -10.010 -1.493 5.036 1.00 0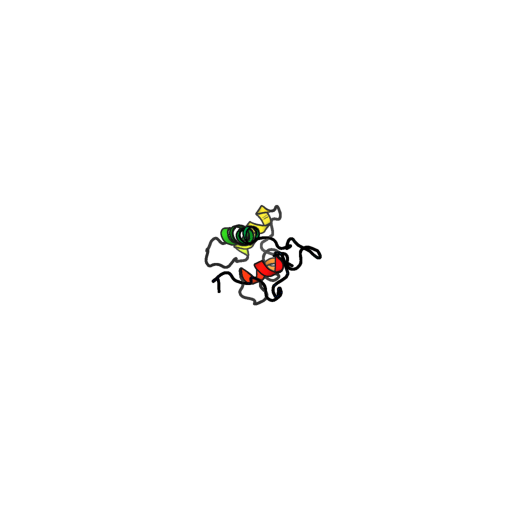.00 42 PHE A C 17
ATOM 25944 O O . PHE A 1 42 ? -11.126 -2.014 5.010 1.00 0.00 42 PHE A O 17
ATOM 25961 N N . LYS A 1 43 ? -8.918 -2.160 5.385 1.00 0.00 43 LYS A N 17
ATOM 25962 C CA . LYS A 1 43 ? -8.982 -3.570 5.755 1.00 0.00 43 LYS A CA 17
ATOM 25963 C C . LYS A 1 43 ? -9.863 -3.784 6.985 1.00 0.00 43 LYS A C 17
ATOM 25964 O O . LYS A 1 43 ? -10.604 -4.763 7.050 1.00 0.00 43 LYS A O 17
ATOM 25983 N N . VAL A 1 44 ? -9.790 -2.878 7.966 1.00 0.00 44 VAL A N 17
ATOM 25984 C CA . VAL A 1 44 ? -10.613 -3.021 9.164 1.00 0.00 44 VAL A CA 17
ATOM 25985 C C . VAL A 1 44 ? -12.077 -2.732 8.858 1.00 0.00 44 VAL A C 17
ATOM 25986 O O . VAL A 1 44 ? -12.967 -3.352 9.442 1.00 0.00 44 VAL A O 17
ATOM 25999 N N . PHE A 1 45 ? -12.334 -1.789 7.945 1.00 0.00 45 PHE A N 17
ATOM 26000 C CA . PHE A 1 45 ? -13.712 -1.459 7.583 1.00 0.00 45 PHE A CA 17
ATOM 26001 C C . PHE A 1 45 ? -14.452 -2.706 7.106 1.00 0.00 45 PHE A C 17
ATOM 26002 O O . PHE A 1 45 ? -15.682 -2.735 7.073 1.00 0.00 45 PHE A O 17
ATOM 26019 N N . ASP A 1 46 ? -13.689 -3.734 6.736 1.00 0.00 46 ASP A N 17
ATOM 26020 C CA . ASP A 1 46 ? -14.264 -4.995 6.281 1.00 0.00 46 ASP A CA 17
ATOM 26021 C C . ASP A 1 46 ? -15.028 -5.658 7.423 1.00 0.00 46 ASP A C 17
ATOM 26022 O O . ASP A 1 46 ? -14.455 -6.400 8.222 1.00 0.00 46 ASP A O 17
ATOM 26031 N N . ARG A 1 47 ? -16.325 -5.379 7.493 1.00 0.00 47 ARG A N 17
ATOM 26032 C CA . ARG A 1 47 ? -17.179 -5.920 8.545 1.00 0.00 47 ARG A CA 17
ATOM 26033 C C . ARG A 1 47 ? -17.108 -7.443 8.613 1.00 0.00 47 ARG A C 17
ATOM 26034 O O . ARG A 1 47 ? -16.991 -8.016 9.697 1.00 0.00 47 ARG A O 17
ATOM 26055 N N . ASP A 1 48 ? -17.177 -8.098 7.458 1.00 0.00 48 ASP A N 17
ATOM 26056 C CA . ASP A 1 48 ? -17.130 -9.556 7.410 1.00 0.00 48 ASP A CA 17
ATOM 26057 C C . ASP A 1 48 ? -15.702 -10.076 7.562 1.00 0.00 48 ASP A C 17
ATOM 26058 O O . ASP A 1 48 ? -15.490 -11.238 7.913 1.00 0.00 48 ASP A O 17
ATOM 26067 N N . GLY A 1 49 ? -14.728 -9.211 7.298 1.00 0.00 49 GLY A N 17
ATOM 26068 C CA . GLY A 1 49 ? -13.333 -9.598 7.419 1.00 0.00 49 GLY A CA 17
ATOM 26069 C C . GLY A 1 49 ? -12.943 -10.725 6.480 1.00 0.00 49 GLY A C 17
ATOM 26070 O O . GLY A 1 49 ? -11.934 -11.396 6.695 1.00 0.00 49 GLY A O 17
ATOM 26074 N N . ASN A 1 50 ? -13.739 -10.930 5.432 1.00 0.00 50 ASN A N 17
ATOM 26075 C CA . ASN A 1 50 ? -13.464 -11.984 4.457 1.00 0.00 50 ASN A CA 17
ATOM 26076 C C . ASN A 1 50 ? -12.191 -11.678 3.679 1.00 0.00 50 ASN A C 17
ATOM 26077 O O . ASN A 1 50 ? -11.713 -12.501 2.899 1.00 0.00 50 ASN A O 17
ATOM 26088 N N . GLY A 1 51 ? -11.650 -10.485 3.901 1.00 0.00 51 GLY A N 17
ATOM 26089 C CA . GLY A 1 51 ? -10.450 -10.072 3.203 1.00 0.00 51 GLY A CA 17
ATOM 26090 C C . GLY A 1 51 ? -10.781 -9.146 2.053 1.00 0.00 51 GLY A C 17
ATOM 26091 O O . GLY A 1 51 ? -9.896 -8.536 1.453 1.00 0.00 51 GLY A O 17
ATOM 26095 N N . PHE A 1 52 ? -12.074 -9.050 1.750 1.00 0.00 52 PHE A N 17
ATOM 26096 C CA . PHE A 1 52 ? -12.556 -8.196 0.674 1.00 0.00 52 PHE A CA 17
ATOM 26097 C C . PHE A 1 52 ? -13.624 -7.242 1.199 1.00 0.00 52 PHE A C 17
ATOM 26098 O O . PHE A 1 52 ? -14.408 -7.598 2.082 1.00 0.00 52 PHE A O 17
ATOM 26115 N N . ILE A 1 53 ? -13.656 -6.032 0.651 1.00 0.00 53 ILE A N 17
ATOM 26116 C CA . ILE A 1 53 ? -14.625 -5.030 1.073 1.00 0.00 53 ILE A CA 17
ATOM 26117 C C . ILE A 1 53 ? -15.748 -4.882 0.050 1.00 0.00 53 ILE A C 17
ATOM 26118 O O . ILE A 1 53 ? -15.517 -4.477 -1.089 1.00 0.00 53 ILE A O 17
ATOM 26134 N N . SER A 1 54 ? -16.967 -5.215 0.465 1.00 0.00 54 SER A N 17
ATOM 26135 C CA . SER A 1 54 ? -18.129 -5.116 -0.412 1.00 0.00 54 SER A CA 17
ATOM 26136 C C . SER A 1 54 ? -18.621 -3.674 -0.485 1.00 0.00 54 SER A C 17
ATOM 26137 O O . SER A 1 54 ? -18.054 -2.786 0.149 1.00 0.00 54 SER A O 17
ATOM 26145 N N . LYS A 1 55 ? -19.675 -3.442 -1.264 1.00 0.00 55 LYS A N 17
ATOM 26146 C CA . LYS A 1 55 ? -20.233 -2.103 -1.415 1.00 0.00 55 LYS A CA 17
ATOM 26147 C C . LYS A 1 55 ? -20.733 -1.552 -0.083 1.00 0.00 55 LYS A C 17
ATOM 26148 O O . LYS A 1 55 ? -20.263 -0.515 0.385 1.00 0.00 55 LYS A O 17
ATOM 26167 N N . GLN A 1 56 ? -21.684 -2.258 0.525 1.00 0.00 56 GLN A N 17
ATOM 26168 C CA . GLN A 1 56 ? -22.265 -1.840 1.800 1.00 0.00 56 GLN A CA 17
ATOM 26169 C C . GLN A 1 56 ? -21.189 -1.578 2.852 1.00 0.00 56 GLN A C 17
ATOM 26170 O O . GLN A 1 56 ? -21.333 -0.683 3.686 1.00 0.00 56 GLN A O 17
ATOM 26184 N N . GLU A 1 57 ? -20.114 -2.358 2.811 1.00 0.00 57 GLU A N 17
ATOM 26185 C CA . GLU A 1 57 ? -19.021 -2.204 3.767 1.00 0.00 57 GLU A CA 17
ATOM 26186 C C . GLU A 1 57 ? -18.220 -0.941 3.467 1.00 0.00 57 GLU A C 17
ATOM 26187 O O . GLU A 1 57 ? -17.922 -0.147 4.363 1.00 0.00 57 GLU A O 17
ATOM 26199 N N . LEU A 1 58 ? -17.869 -0.767 2.199 1.00 0.00 58 LEU A N 17
ATOM 26200 C CA . LEU A 1 58 ? -17.116 0.402 1.764 1.00 0.00 58 LEU A CA 17
ATOM 26201 C C . LEU A 1 58 ? -17.904 1.671 2.080 1.00 0.00 58 LEU A C 17
ATOM 26202 O O . LEU A 1 58 ? -17.333 2.747 2.255 1.00 0.00 58 LEU A O 17
ATOM 26218 N N . GLY A 1 59 ? -19.225 1.526 2.165 1.00 0.00 59 GLY A N 17
ATOM 26219 C CA . GLY A 1 59 ? -20.081 2.658 2.468 1.00 0.00 59 GLY A CA 17
ATOM 26220 C C . GLY A 1 59 ? -19.881 3.153 3.883 1.00 0.00 59 GLY A C 17
ATOM 26221 O O . GLY A 1 59 ? -20.195 4.301 4.201 1.00 0.00 59 GLY A O 17
ATOM 26225 N N . THR A 1 60 ? -19.355 2.280 4.737 1.00 0.00 60 THR A N 17
ATOM 26226 C CA . THR A 1 60 ? -19.097 2.627 6.127 1.00 0.00 60 THR A CA 17
ATOM 26227 C C . THR A 1 60 ? -17.790 3.401 6.236 1.00 0.00 60 THR A C 17
ATOM 26228 O O . THR A 1 60 ? -17.597 4.200 7.153 1.00 0.00 60 THR A O 17
ATOM 26239 N N . ALA A 1 61 ? -16.893 3.151 5.287 1.00 0.00 61 ALA A N 17
ATOM 26240 C CA . ALA A 1 61 ? -15.601 3.826 5.255 1.00 0.00 61 ALA A CA 17
ATOM 26241 C C . ALA A 1 61 ? -15.764 5.313 4.950 1.00 0.00 61 ALA A C 17
ATOM 26242 O O . ALA A 1 61 ? -15.239 6.165 5.668 1.00 0.00 61 ALA A O 17
ATOM 26249 N N . MET A 1 62 ? -16.491 5.615 3.878 1.00 0.00 62 MET A N 17
ATOM 26250 C CA . MET A 1 62 ? -16.725 6.997 3.467 1.00 0.00 62 MET A CA 17
ATOM 26251 C C . MET A 1 62 ? -17.413 7.808 4.566 1.00 0.00 62 MET A C 17
ATOM 26252 O O . MET A 1 62 ? -16.932 8.875 4.949 1.00 0.00 62 MET A O 17
ATOM 26266 N N . ARG A 1 63 ? -18.540 7.301 5.066 1.00 0.00 63 ARG A N 17
ATOM 26267 C CA . ARG A 1 63 ? -19.293 7.996 6.111 1.00 0.00 63 ARG A CA 17
ATOM 26268 C C . ARG A 1 63 ? -18.408 8.325 7.309 1.00 0.00 63 ARG A C 17
ATOM 26269 O O . ARG A 1 63 ? -18.586 9.357 7.956 1.00 0.00 63 ARG A O 17
ATOM 26290 N N . SER A 1 64 ? -17.463 7.438 7.608 1.00 0.00 64 SER A N 17
ATOM 26291 C CA . SER A 1 64 ? -16.548 7.645 8.726 1.00 0.00 64 SER A CA 17
ATOM 26292 C C . SER A 1 64 ? -15.843 8.992 8.603 1.00 0.00 64 SER A C 17
ATOM 26293 O O . SER A 1 64 ? -15.597 9.671 9.600 1.00 0.00 64 SER A O 17
ATOM 26301 N N . LEU A 1 65 ? -15.521 9.370 7.369 1.00 0.00 65 LEU A N 17
ATOM 26302 C CA . LEU A 1 65 ? -14.847 10.637 7.104 1.00 0.00 65 LEU A CA 17
ATOM 26303 C C . LEU A 1 65 ? -15.847 11.790 7.078 1.00 0.00 65 LEU A C 17
ATOM 26304 O O . LEU A 1 65 ? -15.470 12.955 7.206 1.00 0.00 65 LEU A O 17
ATOM 26320 N N . GLY A 1 66 ? -17.123 11.454 6.910 1.00 0.00 66 GLY A N 17
ATOM 26321 C CA . GLY A 1 66 ? -18.160 12.469 6.867 1.00 0.00 66 GLY A CA 17
ATOM 26322 C C . GLY A 1 66 ? -18.888 12.501 5.536 1.00 0.00 66 GLY A C 17
ATOM 26323 O O . GLY A 1 66 ? -19.495 13.511 5.179 1.00 0.00 66 GLY A O 17
ATOM 26327 N N . TYR A 1 67 ? -18.829 11.393 4.803 1.00 0.00 67 TYR A N 17
ATOM 26328 C CA . TYR A 1 67 ? -19.491 11.297 3.506 1.00 0.00 67 TYR A CA 17
ATOM 26329 C C . TYR A 1 67 ? -20.380 10.058 3.441 1.00 0.00 67 TYR A C 17
ATOM 26330 O O . TYR A 1 67 ? -19.891 8.943 3.269 1.00 0.00 67 TYR A O 17
ATOM 26348 N N . MET A 1 68 ? -21.687 10.262 3.577 1.00 0.00 68 MET A N 17
ATOM 26349 C CA . MET A 1 68 ? -22.644 9.160 3.539 1.00 0.00 68 MET A CA 17
ATOM 26350 C C . MET A 1 68 ? -23.060 8.839 2.100 1.00 0.00 68 MET A C 17
ATOM 26351 O O . MET A 1 68 ? -23.773 9.620 1.470 1.00 0.00 68 MET A O 17
ATOM 26365 N N . PRO A 1 69 ? -22.622 7.683 1.558 1.00 0.00 69 PRO A N 17
ATOM 26366 C CA . PRO A 1 69 ? -22.959 7.273 0.198 1.00 0.00 69 PRO A CA 17
ATOM 26367 C C . PRO A 1 69 ? -24.250 6.462 0.141 1.00 0.00 69 PRO A C 17
ATOM 26368 O O . PRO A 1 69 ? -24.528 5.662 1.035 1.00 0.00 69 PRO A O 17
ATOM 26379 N N . ASN A 1 70 ? -25.034 6.669 -0.913 1.00 0.00 70 ASN A N 17
ATOM 26380 C CA . ASN A 1 70 ? -26.290 5.948 -1.076 1.00 0.00 70 ASN A CA 17
ATOM 26381 C C . ASN A 1 70 ? -26.079 4.675 -1.889 1.00 0.00 70 ASN A C 17
ATOM 26382 O O . ASN A 1 70 ? -24.963 4.386 -2.319 1.00 0.00 70 ASN A O 17
ATOM 26393 N N . GLU A 1 71 ? -27.152 3.920 -2.101 1.00 0.00 71 GLU A N 17
ATOM 26394 C CA . GLU A 1 71 ? -27.073 2.673 -2.857 1.00 0.00 71 GLU A CA 17
ATOM 26395 C C . GLU A 1 71 ? -26.548 2.911 -4.271 1.00 0.00 71 GLU A C 17
ATOM 26396 O O . GLU A 1 71 ? -26.019 1.998 -4.905 1.00 0.00 71 GLU A O 17
ATOM 26408 N N . VAL A 1 72 ? -26.697 4.135 -4.764 1.00 0.00 72 VAL A N 17
ATOM 26409 C CA . VAL A 1 72 ? -26.237 4.476 -6.107 1.00 0.00 72 VAL A CA 17
ATOM 26410 C C . VAL A 1 72 ? -24.801 4.998 -6.097 1.00 0.00 72 VAL A C 17
ATOM 26411 O O . VAL A 1 72 ? -24.111 4.955 -7.116 1.00 0.00 72 VAL A O 17
ATOM 26424 N N . GLU A 1 73 ? -24.354 5.484 -4.943 1.00 0.00 73 GLU A N 17
ATOM 26425 C CA . GLU A 1 73 ? -23.003 6.030 -4.814 1.00 0.00 73 GLU A CA 17
ATOM 26426 C C . GLU A 1 73 ? -21.979 4.957 -4.455 1.00 0.00 73 GLU A C 17
ATOM 26427 O O . GLU A 1 73 ? -20.978 4.793 -5.151 1.00 0.00 73 GLU A O 17
ATOM 26439 N N . LEU A 1 74 ? -22.229 4.228 -3.371 1.00 0.00 74 LEU A N 17
ATOM 26440 C CA . LEU A 1 74 ? -21.306 3.188 -2.921 1.00 0.00 74 LEU A CA 17
ATOM 26441 C C . LEU A 1 74 ? -21.006 2.181 -4.034 1.00 0.00 74 LEU A C 17
ATOM 26442 O O . LEU A 1 74 ? -20.052 1.408 -3.939 1.00 0.00 74 LEU A O 17
ATOM 26458 N N . GLU A 1 75 ? -21.824 2.194 -5.083 1.00 0.00 75 GLU A N 17
ATOM 26459 C CA . GLU A 1 75 ? -21.636 1.289 -6.213 1.00 0.00 75 GLU A CA 17
ATOM 26460 C C . GLU A 1 75 ? -20.563 1.804 -7.169 1.00 0.00 75 GLU A C 17
ATOM 26461 O O . GLU A 1 75 ? -19.677 1.055 -7.582 1.00 0.00 75 GLU A O 17
ATOM 26473 N N . VAL A 1 76 ? -20.646 3.085 -7.519 1.00 0.00 76 VAL A N 17
ATOM 26474 C CA . VAL A 1 76 ? -19.688 3.686 -8.442 1.00 0.00 76 VAL A CA 17
ATOM 26475 C C . VAL A 1 76 ? -18.303 3.826 -7.820 1.00 0.00 76 VAL A C 17
ATOM 26476 O O . VAL A 1 76 ? -17.306 3.932 -8.532 1.00 0.00 76 VAL A O 17
ATOM 26489 N N . ILE A 1 77 ? -18.246 3.833 -6.495 1.00 0.00 77 ILE A N 17
ATOM 26490 C CA . ILE A 1 77 ? -16.976 3.961 -5.789 1.00 0.00 77 ILE A CA 17
ATOM 26491 C C . ILE A 1 77 ? -16.244 2.624 -5.722 1.00 0.00 77 ILE A C 17
ATOM 26492 O O . ILE A 1 77 ? -15.015 2.580 -5.651 1.00 0.00 77 ILE A O 17
ATOM 26508 N N . ILE A 1 78 ? -17.006 1.536 -5.755 1.00 0.00 78 ILE A N 17
ATOM 26509 C CA . ILE A 1 78 ? -16.436 0.196 -5.687 1.00 0.00 78 ILE A CA 17
ATOM 26510 C C . ILE A 1 78 ? -15.924 -0.269 -7.051 1.00 0.00 78 ILE A C 17
ATOM 26511 O O . ILE A 1 78 ? -15.018 -1.099 -7.128 1.00 0.00 78 ILE A O 17
ATOM 26527 N N . GLN A 1 79 ? -16.484 0.280 -8.125 1.00 0.00 79 GLN A N 17
ATOM 26528 C CA . GLN A 1 79 ? -16.080 -0.114 -9.471 1.00 0.00 79 GLN A CA 17
ATOM 26529 C C . GLN A 1 79 ? -14.792 0.587 -9.895 1.00 0.00 79 GLN A C 17
ATOM 26530 O O . GLN A 1 79 ? -14.204 0.249 -10.922 1.00 0.00 79 GLN A O 17
ATOM 26544 N N . ARG A 1 80 ? -14.356 1.563 -9.104 1.00 0.00 80 ARG A N 17
ATOM 26545 C CA . ARG A 1 80 ? -13.135 2.301 -9.413 1.00 0.00 80 ARG A CA 17
ATOM 26546 C C . ARG A 1 80 ? -11.907 1.496 -9.007 1.00 0.00 80 ARG A C 17
ATOM 26547 O O . ARG A 1 80 ? -10.858 1.579 -9.645 1.00 0.00 80 ARG A O 17
ATOM 26568 N N . LEU A 1 81 ? -12.047 0.716 -7.940 1.00 0.00 81 LEU A N 17
ATOM 26569 C CA . LEU A 1 81 ? -10.953 -0.106 -7.444 1.00 0.00 81 LEU A CA 17
ATOM 26570 C C . LEU A 1 81 ? -11.101 -1.545 -7.927 1.00 0.00 81 LEU A C 17
ATOM 26571 O O . LEU A 1 81 ? -10.116 -2.202 -8.265 1.00 0.00 81 LEU A O 17
ATOM 26587 N N . ASP A 1 82 ? -12.340 -2.026 -7.953 1.00 0.00 82 ASP A N 17
ATOM 26588 C CA . ASP A 1 82 ? -12.628 -3.385 -8.397 1.00 0.00 82 ASP A CA 17
ATOM 26589 C C . ASP A 1 82 ? -12.490 -3.504 -9.912 1.00 0.00 82 ASP A C 17
ATOM 26590 O O . ASP A 1 82 ? -13.476 -3.431 -10.647 1.00 0.00 82 ASP A O 17
ATOM 26599 N N . MET A 1 83 ? -11.256 -3.682 -10.369 1.00 0.00 83 MET A N 17
ATOM 26600 C CA . MET A 1 83 ? -10.969 -3.806 -11.794 1.00 0.00 83 MET A CA 17
ATOM 26601 C C . MET A 1 83 ? -11.358 -5.185 -12.327 1.00 0.00 83 MET A C 17
ATOM 26602 O O . MET A 1 83 ? -11.892 -5.302 -13.431 1.00 0.00 83 MET A O 17
ATOM 26616 N N . ASP A 1 84 ? -11.089 -6.225 -11.543 1.00 0.00 84 ASP A N 17
ATOM 26617 C CA . ASP A 1 84 ? -11.408 -7.592 -11.951 1.00 0.00 84 ASP A CA 17
ATOM 26618 C C . ASP A 1 84 ? -12.917 -7.829 -11.985 1.00 0.00 84 ASP A C 17
ATOM 26619 O O . ASP A 1 84 ? -13.400 -8.707 -12.700 1.00 0.00 84 ASP A O 17
ATOM 26628 N N . GLY A 1 85 ? -13.656 -7.042 -11.208 1.00 0.00 85 GLY A N 17
ATOM 26629 C CA . GLY A 1 85 ? -15.103 -7.173 -11.178 1.00 0.00 85 GLY A CA 17
ATOM 26630 C C . GLY A 1 85 ? -15.593 -8.283 -10.263 1.00 0.00 85 GLY A C 17
ATOM 26631 O O . GLY A 1 85 ? -16.458 -9.070 -10.647 1.00 0.00 85 GLY A O 17
ATOM 26635 N N . ASP A 1 86 ? -15.043 -8.349 -9.053 1.00 0.00 86 ASP A N 17
ATOM 26636 C CA . ASP A 1 86 ? -15.452 -9.364 -8.087 1.00 0.00 86 ASP A CA 17
ATOM 26637 C C . ASP A 1 86 ? -16.448 -8.786 -7.087 1.00 0.00 86 ASP A C 17
ATOM 26638 O O . ASP A 1 86 ? -16.782 -9.424 -6.088 1.00 0.00 86 ASP A O 17
ATOM 26647 N N . GLY A 1 87 ? -16.919 -7.573 -7.364 1.00 0.00 87 GLY A N 17
ATOM 26648 C CA . GLY A 1 87 ? -17.875 -6.924 -6.484 1.00 0.00 87 GLY A CA 17
ATOM 26649 C C . GLY A 1 87 ? -17.228 -6.324 -5.249 1.00 0.00 87 GLY A C 17
ATOM 26650 O O . GLY A 1 87 ? -17.831 -5.494 -4.568 1.00 0.00 87 GLY A O 17
ATOM 26654 N N . GLN A 1 88 ? -16.001 -6.745 -4.958 1.00 0.00 88 GLN A N 17
ATOM 26655 C CA . GLN A 1 88 ? -15.278 -6.244 -3.794 1.00 0.00 88 GLN A CA 17
ATOM 26656 C C . GLN A 1 88 ? -13.881 -5.764 -4.180 1.00 0.00 88 GLN A C 17
ATOM 26657 O O . GLN A 1 88 ? -13.363 -6.118 -5.239 1.00 0.00 88 GLN A O 17
ATOM 26671 N N . VAL A 1 89 ? -13.279 -4.955 -3.313 1.00 0.00 89 VAL A N 17
ATOM 26672 C CA . VAL A 1 89 ? -11.944 -4.421 -3.558 1.00 0.00 89 VAL A CA 17
ATOM 26673 C C . VAL A 1 89 ? -10.875 -5.314 -2.937 1.00 0.00 89 VAL A C 17
ATOM 26674 O O . VAL A 1 89 ? -10.923 -5.619 -1.745 1.00 0.00 89 VAL A O 17
ATOM 26687 N N . ASP A 1 90 ? -9.909 -5.728 -3.752 1.00 0.00 90 ASP A N 17
ATOM 26688 C CA . ASP A 1 90 ? -8.830 -6.588 -3.281 1.00 0.00 90 ASP A CA 17
ATOM 26689 C C . ASP A 1 90 ? -7.648 -5.765 -2.775 1.00 0.00 90 ASP A C 17
ATOM 26690 O O . ASP A 1 90 ? -7.406 -4.654 -3.247 1.00 0.00 90 ASP A O 17
ATOM 26699 N N . PHE A 1 91 ? -6.925 -6.317 -1.807 1.00 0.00 91 PHE A N 17
ATOM 26700 C CA . PHE A 1 91 ? -5.770 -5.645 -1.219 1.00 0.00 91 PHE A CA 17
ATOM 26701 C C . PHE A 1 91 ? -4.819 -5.113 -2.290 1.00 0.00 91 PHE A C 17
ATOM 26702 O O . PHE A 1 91 ? -4.515 -3.920 -2.319 1.00 0.00 91 PHE A O 17
ATOM 26719 N N . GLU A 1 92 ? -4.360 -5.999 -3.168 1.00 0.00 92 GLU A N 17
ATOM 26720 C CA . GLU A 1 92 ? -3.429 -5.622 -4.233 1.00 0.00 92 GLU A CA 17
ATOM 26721 C C . GLU A 1 92 ? -3.941 -4.431 -5.042 1.00 0.00 92 GLU A C 17
ATOM 26722 O O . GLU A 1 92 ? -3.252 -3.421 -5.181 1.00 0.00 92 GLU A O 17
ATOM 26734 N N . GLU A 1 93 ? -5.142 -4.555 -5.588 1.00 0.00 93 GLU A N 17
ATOM 26735 C CA . GLU A 1 93 ? -5.728 -3.480 -6.382 1.00 0.00 93 GLU A CA 17
ATOM 26736 C C . GLU A 1 93 ? -5.733 -2.158 -5.614 1.00 0.00 93 GLU A C 17
ATOM 26737 O O . GLU A 1 93 ? -5.734 -1.082 -6.214 1.00 0.00 93 GLU A O 17
ATOM 26749 N N . PHE A 1 94 ? -5.717 -2.245 -4.287 1.00 0.00 94 PHE A N 17
ATOM 26750 C CA . PHE A 1 94 ? -5.745 -1.053 -3.447 1.00 0.00 94 PHE A CA 17
ATOM 26751 C C . PHE A 1 94 ? -4.342 -0.544 -3.116 1.00 0.00 94 PHE A C 17
ATOM 26752 O O . PHE A 1 94 ? -4.128 0.664 -3.013 1.00 0.00 94 PHE A O 17
ATOM 26769 N N . VAL A 1 95 ? -3.387 -1.457 -2.948 1.00 0.00 95 VAL A N 17
ATOM 26770 C CA . VAL A 1 95 ? -2.021 -1.064 -2.616 1.00 0.00 95 VAL A CA 17
ATOM 26771 C C . VAL A 1 95 ? -1.376 -0.281 -3.752 1.00 0.00 95 VAL A C 17
ATOM 26772 O O . VAL A 1 95 ? -0.540 0.590 -3.516 1.00 0.00 95 VAL A O 17
ATOM 26785 N N . THR A 1 96 ? -1.762 -0.597 -4.984 1.00 0.00 96 THR A N 17
ATOM 26786 C CA . THR A 1 96 ? -1.213 0.081 -6.148 1.00 0.00 96 THR A CA 17
ATOM 26787 C C . THR A 1 96 ? -1.823 1.469 -6.321 1.00 0.00 96 THR A C 17
ATOM 26788 O O . THR A 1 96 ? -1.109 2.445 -6.550 1.00 0.00 96 THR A O 17
ATOM 26799 N N . LEU A 1 97 ? -3.147 1.550 -6.212 1.00 0.00 97 LEU A N 17
ATOM 26800 C CA . LEU A 1 97 ? -3.846 2.823 -6.361 1.00 0.00 97 LEU A CA 17
ATOM 26801 C C . LEU A 1 97 ? -3.451 3.805 -5.260 1.00 0.00 97 LEU A C 17
ATOM 26802 O O . LEU A 1 97 ? -3.714 5.003 -5.363 1.00 0.00 97 LEU A O 17
ATOM 26818 N N . LEU A 1 98 ? -2.819 3.291 -4.207 1.00 0.00 98 LEU A N 17
ATOM 26819 C CA . LEU A 1 98 ? -2.392 4.128 -3.090 1.00 0.00 98 LEU A CA 17
ATOM 26820 C C . LEU A 1 98 ? -0.874 4.293 -3.078 1.00 0.00 98 LEU A C 17
ATOM 26821 O O . LEU A 1 98 ? -0.351 5.277 -2.556 1.00 0.00 98 LEU A O 17
ATOM 26837 N N . GLY A 1 99 ? -0.172 3.332 -3.674 1.00 0.00 99 GLY A N 17
ATOM 26838 C CA . GLY A 1 99 ? 1.278 3.388 -3.711 1.00 0.00 99 GLY A CA 17
ATOM 26839 C C . GLY A 1 99 ? 1.927 2.116 -3.190 1.00 0.00 99 GLY A C 17
ATOM 26840 O O . GLY A 1 99 ? 2.025 1.928 -1.977 1.00 0.00 99 GLY A O 17
ATOM 26844 N N . PRO A 1 100 ? 2.385 1.217 -4.084 1.00 0.00 100 PRO A N 17
ATOM 26845 C CA . PRO A 1 100 ? 3.027 -0.037 -3.678 1.00 0.00 100 PRO A CA 17
ATOM 26846 C C . PRO A 1 100 ? 4.428 0.183 -3.117 1.00 0.00 100 PRO A C 17
ATOM 26847 O O . PRO A 1 100 ? 5.389 0.195 -3.914 1.00 0.00 100 PRO A O 17
ATOM 26861 N N . MET A 1 1 ? 21.838 -20.326 -18.471 1.00 0.00 1 MET A N 18
ATOM 26862 C CA . MET A 1 1 ? 20.804 -19.417 -19.032 1.00 0.00 1 MET A CA 18
ATOM 26863 C C . MET A 1 1 ? 19.472 -19.587 -18.302 1.00 0.00 1 MET A C 18
ATOM 26864 O O . MET A 1 1 ? 18.505 -20.093 -18.874 1.00 0.00 1 MET A O 18
ATOM 26880 N N . PRO A 1 2 ? 19.404 -19.166 -17.025 1.00 0.00 2 PRO A N 18
ATOM 26881 C CA . PRO A 1 2 ? 18.188 -19.277 -16.221 1.00 0.00 2 PRO A CA 18
ATOM 26882 C C . PRO A 1 2 ? 17.232 -18.108 -16.439 1.00 0.00 2 PRO A C 18
ATOM 26883 O O . PRO A 1 2 ? 16.169 -18.042 -15.822 1.00 0.00 2 PRO A O 18
ATOM 26894 N N . PHE A 1 3 ? 17.618 -17.185 -17.315 1.00 0.00 3 PHE A N 18
ATOM 26895 C CA . PHE A 1 3 ? 16.792 -16.018 -17.608 1.00 0.00 3 PHE A CA 18
ATOM 26896 C C . PHE A 1 3 ? 16.073 -16.178 -18.945 1.00 0.00 3 PHE A C 18
ATOM 26897 O O . PHE A 1 3 ? 15.487 -15.228 -19.465 1.00 0.00 3 PHE A O 18
ATOM 26914 N N . HIS A 1 4 ? 16.122 -17.388 -19.494 1.00 0.00 4 HIS A N 18
ATOM 26915 C CA . HIS A 1 4 ? 15.475 -17.678 -20.770 1.00 0.00 4 HIS A CA 18
ATOM 26916 C C . HIS A 1 4 ? 13.965 -17.449 -20.679 1.00 0.00 4 HIS A C 18
ATOM 26917 O O . HIS A 1 4 ? 13.391 -17.504 -19.591 1.00 0.00 4 HIS A O 18
ATOM 26932 N N . PRO A 1 5 ? 13.301 -17.186 -21.822 1.00 0.00 5 PRO A N 18
ATOM 26933 C CA . PRO A 1 5 ? 11.852 -16.952 -21.854 1.00 0.00 5 PRO A CA 18
ATOM 26934 C C . PRO A 1 5 ? 11.066 -18.146 -21.325 1.00 0.00 5 PRO A C 18
ATOM 26935 O O . PRO A 1 5 ? 11.544 -19.280 -21.358 1.00 0.00 5 PRO A O 18
ATOM 26946 N N . VAL A 1 6 ? 9.857 -17.884 -20.838 1.00 0.00 6 VAL A N 18
ATOM 26947 C CA . VAL A 1 6 ? 9.004 -18.935 -20.297 1.00 0.00 6 VAL A CA 18
ATOM 26948 C C . VAL A 1 6 ? 7.735 -19.105 -21.124 1.00 0.00 6 VAL A C 18
ATOM 26949 O O . VAL A 1 6 ? 7.087 -18.126 -21.494 1.00 0.00 6 VAL A O 18
ATOM 26962 N N . THR A 1 7 ? 7.389 -20.359 -21.412 1.00 0.00 7 THR A N 18
ATOM 26963 C CA . THR A 1 7 ? 6.196 -20.678 -22.193 1.00 0.00 7 THR A CA 18
ATOM 26964 C C . THR A 1 7 ? 6.239 -20.025 -23.574 1.00 0.00 7 THR A C 18
ATOM 26965 O O . THR A 1 7 ? 6.679 -20.640 -24.546 1.00 0.00 7 THR A O 18
ATOM 26976 N N . ALA A 1 8 ? 5.780 -18.778 -23.655 1.00 0.00 8 ALA A N 18
ATOM 26977 C CA . ALA A 1 8 ? 5.765 -18.048 -24.917 1.00 0.00 8 ALA A CA 18
ATOM 26978 C C . ALA A 1 8 ? 5.719 -16.542 -24.681 1.00 0.00 8 ALA A C 18
ATOM 26979 O O . ALA A 1 8 ? 4.759 -16.022 -24.113 1.00 0.00 8 ALA A O 18
ATOM 26986 N N . ALA A 1 9 ? 6.764 -15.847 -25.121 1.00 0.00 9 ALA A N 18
ATOM 26987 C CA . ALA A 1 9 ? 6.845 -14.400 -24.961 1.00 0.00 9 ALA A CA 18
ATOM 26988 C C . ALA A 1 9 ? 5.792 -13.696 -25.810 1.00 0.00 9 ALA A C 18
ATOM 26989 O O . ALA A 1 9 ? 5.343 -12.600 -25.477 1.00 0.00 9 ALA A O 18
ATOM 26996 N N . LEU A 1 10 ? 5.403 -14.335 -26.910 1.00 0.00 10 LEU A N 18
ATOM 26997 C CA . LEU A 1 10 ? 4.400 -13.771 -27.807 1.00 0.00 10 LEU A CA 18
ATOM 26998 C C . LEU A 1 10 ? 3.006 -14.276 -27.445 1.00 0.00 10 LEU A C 18
ATOM 26999 O O . LEU A 1 10 ? 2.545 -15.289 -27.973 1.00 0.00 10 LEU A O 18
ATOM 27015 N N . MET A 1 11 ? 2.343 -13.564 -26.540 1.00 0.00 11 MET A N 18
ATOM 27016 C CA . MET A 1 11 ? 1.001 -13.936 -26.104 1.00 0.00 11 MET A CA 18
ATOM 27017 C C . MET A 1 11 ? 0.021 -12.786 -26.323 1.00 0.00 11 MET A C 18
ATOM 27018 O O . MET A 1 11 ? 0.406 -11.616 -26.311 1.00 0.00 11 MET A O 18
ATOM 27032 N N . TYR A 1 12 ? -1.248 -13.132 -26.521 1.00 0.00 12 TYR A N 18
ATOM 27033 C CA . TYR A 1 12 ? -2.293 -12.139 -26.748 1.00 0.00 12 TYR A CA 18
ATOM 27034 C C . TYR A 1 12 ? -2.449 -11.214 -25.544 1.00 0.00 12 TYR A C 18
ATOM 27035 O O . TYR A 1 12 ? -3.086 -10.164 -25.636 1.00 0.00 12 TYR A O 18
ATOM 27053 N N . ARG A 1 13 ? -1.865 -11.609 -24.415 1.00 0.00 13 ARG A N 18
ATOM 27054 C CA . ARG A 1 13 ? -1.943 -10.814 -23.194 1.00 0.00 13 ARG A CA 18
ATOM 27055 C C . ARG A 1 13 ? -0.863 -11.230 -22.200 1.00 0.00 13 ARG A C 18
ATOM 27056 O O . ARG A 1 13 ? -0.475 -12.397 -22.144 1.00 0.00 13 ARG A O 18
ATOM 27077 N N . GLY A 1 14 ? -0.384 -10.267 -21.419 1.00 0.00 14 GLY A N 18
ATOM 27078 C CA . GLY A 1 14 ? 0.646 -10.551 -20.436 1.00 0.00 14 GLY A CA 18
ATOM 27079 C C . GLY A 1 14 ? 0.276 -10.059 -19.050 1.00 0.00 14 GLY A C 18
ATOM 27080 O O . GLY A 1 14 ? -0.902 -10.000 -18.699 1.00 0.00 14 GLY A O 18
ATOM 27084 N N . ILE A 1 15 ? 1.286 -9.706 -18.260 1.00 0.00 15 ILE A N 18
ATOM 27085 C CA . ILE A 1 15 ? 1.061 -9.220 -16.905 1.00 0.00 15 ILE A CA 18
ATOM 27086 C C . ILE A 1 15 ? 2.066 -8.130 -16.537 1.00 0.00 15 ILE A C 18
ATOM 27087 O O . ILE A 1 15 ? 3.220 -8.168 -16.963 1.00 0.00 15 ILE A O 18
ATOM 27103 N N . TYR A 1 16 ? 1.616 -7.159 -15.747 1.00 0.00 16 TYR A N 18
ATOM 27104 C CA . TYR A 1 16 ? 2.475 -6.060 -15.319 1.00 0.00 16 TYR A CA 18
ATOM 27105 C C . TYR A 1 16 ? 2.824 -6.186 -13.840 1.00 0.00 16 TYR A C 18
ATOM 27106 O O . TYR A 1 16 ? 2.140 -6.880 -13.087 1.00 0.00 16 TYR A O 18
ATOM 27124 N N . THR A 1 17 ? 3.893 -5.509 -13.430 1.00 0.00 17 THR A N 18
ATOM 27125 C CA . THR A 1 17 ? 4.337 -5.547 -12.042 1.00 0.00 17 THR A CA 18
ATOM 27126 C C . THR A 1 17 ? 4.928 -4.207 -11.616 1.00 0.00 17 THR A C 18
ATOM 27127 O O . THR A 1 17 ? 4.839 -3.821 -10.450 1.00 0.00 17 THR A O 18
ATOM 27138 N N . VAL A 1 18 ? 5.529 -3.503 -12.569 1.00 0.00 18 VAL A N 18
ATOM 27139 C CA . VAL A 1 18 ? 6.136 -2.206 -12.297 1.00 0.00 18 VAL A CA 18
ATOM 27140 C C . VAL A 1 18 ? 5.218 -1.061 -12.733 1.00 0.00 18 VAL A C 18
ATOM 27141 O O . VAL A 1 18 ? 4.835 -0.978 -13.901 1.00 0.00 18 VAL A O 18
ATOM 27154 N N . PRO A 1 19 ? 4.846 -0.162 -11.798 1.00 0.00 19 PRO A N 18
ATOM 27155 C CA . PRO A 1 19 ? 3.980 0.971 -12.092 1.00 0.00 19 PRO A CA 18
ATOM 27156 C C . PRO A 1 19 ? 4.764 2.197 -12.550 1.00 0.00 19 PRO A C 18
ATOM 27157 O O . PRO A 1 19 ? 4.559 2.700 -13.656 1.00 0.00 19 PRO A O 18
ATOM 27168 N N . ASN A 1 20 ? 5.661 2.673 -11.692 1.00 0.00 20 ASN A N 18
ATOM 27169 C CA . ASN A 1 20 ? 6.478 3.840 -12.007 1.00 0.00 20 ASN A CA 18
ATOM 27170 C C . ASN A 1 20 ? 7.953 3.559 -11.738 1.00 0.00 20 ASN A C 18
ATOM 27171 O O . ASN A 1 20 ? 8.430 3.709 -10.613 1.00 0.00 20 ASN A O 18
ATOM 27182 N N . LEU A 1 21 ? 8.670 3.149 -12.779 1.00 0.00 21 LEU A N 18
ATOM 27183 C CA . LEU A 1 21 ? 10.092 2.847 -12.657 1.00 0.00 21 LEU A CA 18
ATOM 27184 C C . LEU A 1 21 ? 10.890 3.522 -13.768 1.00 0.00 21 LEU A C 18
ATOM 27185 O O . LEU A 1 21 ? 12.118 3.476 -13.780 1.00 0.00 21 LEU A O 18
ATOM 27201 N N . LEU A 1 22 ? 10.180 4.154 -14.697 1.00 0.00 22 LEU A N 18
ATOM 27202 C CA . LEU A 1 22 ? 10.822 4.841 -15.812 1.00 0.00 22 LEU A CA 18
ATOM 27203 C C . LEU A 1 22 ? 11.713 5.977 -15.314 1.00 0.00 22 LEU A C 18
ATOM 27204 O O . LEU A 1 22 ? 12.662 6.374 -15.990 1.00 0.00 22 LEU A O 18
ATOM 27220 N N . SER A 1 23 ? 11.402 6.493 -14.128 1.00 0.00 23 SER A N 18
ATOM 27221 C CA . SER A 1 23 ? 12.173 7.585 -13.545 1.00 0.00 23 SER A CA 18
ATOM 27222 C C . SER A 1 23 ? 12.976 7.112 -12.336 1.00 0.00 23 SER A C 18
ATOM 27223 O O . SER A 1 23 ? 14.183 7.340 -12.255 1.00 0.00 23 SER A O 18
ATOM 27231 N N . GLU A 1 24 ? 12.300 6.454 -11.398 1.00 0.00 24 GLU A N 18
ATOM 27232 C CA . GLU A 1 24 ? 12.956 5.954 -10.193 1.00 0.00 24 GLU A CA 18
ATOM 27233 C C . GLU A 1 24 ? 13.927 4.827 -10.528 1.00 0.00 24 GLU A C 18
ATOM 27234 O O . GLU A 1 24 ? 14.808 4.499 -9.733 1.00 0.00 24 GLU A O 18
ATOM 27246 N N . GLN A 1 25 ? 13.757 4.240 -11.710 1.00 0.00 25 GLN A N 18
ATOM 27247 C CA . GLN A 1 25 ? 14.612 3.146 -12.167 1.00 0.00 25 GLN A CA 18
ATOM 27248 C C . GLN A 1 25 ? 14.513 1.941 -11.241 1.00 0.00 25 GLN A C 18
ATOM 27249 O O . GLN A 1 25 ? 13.709 1.035 -11.465 1.00 0.00 25 GLN A O 18
ATOM 27263 N N . ARG A 1 26 ? 15.336 1.940 -10.204 1.00 0.00 26 ARG A N 18
ATOM 27264 C CA . ARG A 1 26 ? 15.356 0.851 -9.233 1.00 0.00 26 ARG A CA 18
ATOM 27265 C C . ARG A 1 26 ? 13.962 0.605 -8.655 1.00 0.00 26 ARG A C 18
ATOM 27266 O O . ARG A 1 26 ? 13.139 1.518 -8.595 1.00 0.00 26 ARG A O 18
ATOM 27287 N N . PRO A 1 27 ? 13.679 -0.639 -8.222 1.00 0.00 27 PRO A N 18
ATOM 27288 C CA . PRO A 1 27 ? 12.381 -1.002 -7.655 1.00 0.00 27 PRO A CA 18
ATOM 27289 C C . PRO A 1 27 ? 12.251 -0.617 -6.185 1.00 0.00 27 PRO A C 18
ATOM 27290 O O . PRO A 1 27 ? 11.577 -1.300 -5.413 1.00 0.00 27 PRO A O 18
ATOM 27301 N N . VAL A 1 28 ? 12.898 0.479 -5.800 1.00 0.00 28 VAL A N 18
ATOM 27302 C CA . VAL A 1 28 ? 12.846 0.946 -4.420 1.00 0.00 28 VAL A CA 18
ATOM 27303 C C . VAL A 1 28 ? 11.458 1.465 -4.069 1.00 0.00 28 VAL A C 18
ATOM 27304 O O . VAL A 1 28 ? 10.643 1.729 -4.953 1.00 0.00 28 VAL A O 18
ATOM 27317 N N . ASP A 1 29 ? 11.203 1.614 -2.772 1.00 0.00 29 ASP A N 18
ATOM 27318 C CA . ASP A 1 29 ? 9.914 2.097 -2.295 1.00 0.00 29 ASP A CA 18
ATOM 27319 C C . ASP A 1 29 ? 9.912 2.214 -0.774 1.00 0.00 29 ASP A C 18
ATOM 27320 O O . ASP A 1 29 ? 10.749 1.619 -0.094 1.00 0.00 29 ASP A O 18
ATOM 27329 N N . ILE A 1 30 ? 8.968 2.986 -0.248 1.00 0.00 30 ILE A N 18
ATOM 27330 C CA . ILE A 1 30 ? 8.851 3.184 1.190 1.00 0.00 30 ILE A CA 18
ATOM 27331 C C . ILE A 1 30 ? 8.588 1.854 1.901 1.00 0.00 30 ILE A C 18
ATOM 27332 O O . ILE A 1 30 ? 7.780 1.052 1.435 1.00 0.00 30 ILE A O 18
ATOM 27348 N N . PRO A 1 31 ? 9.268 1.601 3.041 1.00 0.00 31 PRO A N 18
ATOM 27349 C CA . PRO A 1 31 ? 9.100 0.362 3.809 1.00 0.00 31 PRO A CA 18
ATOM 27350 C C . PRO A 1 31 ? 7.636 0.036 4.080 1.00 0.00 31 PRO A C 18
ATOM 27351 O O . PRO A 1 31 ? 6.793 0.929 4.170 1.00 0.00 31 PRO A O 18
ATOM 27362 N N . GLU A 1 32 ? 7.351 -1.261 4.194 1.00 0.00 32 GLU A N 18
ATOM 27363 C CA . GLU A 1 32 ? 5.998 -1.752 4.455 1.00 0.00 32 GLU A CA 18
ATOM 27364 C C . GLU A 1 32 ? 5.322 -0.995 5.602 1.00 0.00 32 GLU A C 18
ATOM 27365 O O . GLU A 1 32 ? 4.108 -1.099 5.785 1.00 0.00 32 GLU A O 18
ATOM 27377 N N . ASP A 1 33 ? 6.107 -0.249 6.376 1.00 0.00 33 ASP A N 18
ATOM 27378 C CA . ASP A 1 33 ? 5.577 0.523 7.496 1.00 0.00 33 ASP A CA 18
ATOM 27379 C C . ASP A 1 33 ? 4.349 1.336 7.085 1.00 0.00 33 ASP A C 18
ATOM 27380 O O . ASP A 1 33 ? 3.303 1.263 7.731 1.00 0.00 33 ASP A O 18
ATOM 27389 N N . GLU A 1 34 ? 4.481 2.112 6.011 1.00 0.00 34 GLU A N 18
ATOM 27390 C CA . GLU A 1 34 ? 3.378 2.937 5.526 1.00 0.00 34 GLU A CA 18
ATOM 27391 C C . GLU A 1 34 ? 2.284 2.076 4.903 1.00 0.00 34 GLU A C 18
ATOM 27392 O O . GLU A 1 34 ? 1.145 2.517 4.752 1.00 0.00 34 GLU A O 18
ATOM 27404 N N . LEU A 1 35 ? 2.638 0.847 4.543 1.00 0.00 35 LEU A N 18
ATOM 27405 C CA . LEU A 1 35 ? 1.684 -0.069 3.929 1.00 0.00 35 LEU A CA 18
ATOM 27406 C C . LEU A 1 35 ? 0.756 -0.668 4.979 1.00 0.00 35 LEU A C 18
ATOM 27407 O O . LEU A 1 35 ? -0.407 -0.959 4.702 1.00 0.00 35 LEU A O 18
ATOM 27423 N N . GLU A 1 36 ? 1.281 -0.851 6.188 1.00 0.00 36 GLU A N 18
ATOM 27424 C CA . GLU A 1 36 ? 0.502 -1.417 7.281 1.00 0.00 36 GLU A CA 18
ATOM 27425 C C . GLU A 1 36 ? -0.685 -0.519 7.613 1.00 0.00 36 GLU A C 18
ATOM 27426 O O . GLU A 1 36 ? -1.774 -1.002 7.924 1.00 0.00 36 GLU A O 18
ATOM 27438 N N . GLU A 1 37 ? -0.468 0.791 7.540 1.00 0.00 37 GLU A N 18
ATOM 27439 C CA . GLU A 1 37 ? -1.521 1.758 7.829 1.00 0.00 37 GLU A CA 18
ATOM 27440 C C . GLU A 1 37 ? -2.686 1.594 6.858 1.00 0.00 37 GLU A C 18
ATOM 27441 O O . GLU A 1 37 ? -3.836 1.873 7.198 1.00 0.00 37 GLU A O 18
ATOM 27453 N N . ILE A 1 38 ? -2.377 1.139 5.647 1.00 0.00 38 ILE A N 18
ATOM 27454 C CA . ILE A 1 38 ? -3.393 0.932 4.622 1.00 0.00 38 ILE A CA 18
ATOM 27455 C C . ILE A 1 38 ? -4.371 -0.162 5.035 1.00 0.00 38 ILE A C 18
ATOM 27456 O O . ILE A 1 38 ? -5.579 -0.051 4.814 1.00 0.00 38 ILE A O 18
ATOM 27472 N N . ARG A 1 39 ? -3.838 -1.218 5.642 1.00 0.00 39 ARG A N 18
ATOM 27473 C CA . ARG A 1 39 ? -4.652 -2.344 6.083 1.00 0.00 39 ARG A CA 18
ATOM 27474 C C . ARG A 1 39 ? -5.648 -1.925 7.156 1.00 0.00 39 ARG A C 18
ATOM 27475 O O . ARG A 1 39 ? -6.845 -1.866 6.903 1.00 0.00 39 ARG A O 18
ATOM 27496 N N . GLU A 1 40 ? -5.142 -1.612 8.345 1.00 0.00 40 GLU A N 18
ATOM 27497 C CA . GLU A 1 40 ? -5.988 -1.216 9.471 1.00 0.00 40 GLU A CA 18
ATOM 27498 C C . GLU A 1 40 ? -7.152 -0.327 9.033 1.00 0.00 40 GLU A C 18
ATOM 27499 O O . GLU A 1 40 ? -8.227 -0.371 9.622 1.00 0.00 40 GLU A O 18
ATOM 27511 N N . ALA A 1 41 ? -6.942 0.464 7.990 1.00 0.00 41 ALA A N 18
ATOM 27512 C CA . ALA A 1 41 ? -7.978 1.365 7.501 1.00 0.00 41 ALA A CA 18
ATOM 27513 C C . ALA A 1 41 ? -9.194 0.615 6.949 1.00 0.00 41 ALA A C 18
ATOM 27514 O O . ALA A 1 41 ? -10.189 0.409 7.653 1.00 0.00 41 ALA A O 18
ATOM 27521 N N . PHE A 1 42 ? -9.105 0.188 5.695 1.00 0.00 42 PHE A N 18
ATOM 27522 C CA . PHE A 1 42 ? -10.217 -0.494 5.042 1.00 0.00 42 PHE A CA 18
ATOM 27523 C C . PHE A 1 42 ? -10.369 -1.944 5.496 1.00 0.00 42 PHE A C 18
ATOM 27524 O O . PHE A 1 42 ? -11.467 -2.498 5.448 1.00 0.00 42 PHE A O 18
ATOM 27541 N N . LYS A 1 43 ? -9.281 -2.553 5.945 1.00 0.00 43 LYS A N 18
ATOM 27542 C CA . LYS A 1 43 ? -9.325 -3.943 6.389 1.00 0.00 43 LYS A CA 18
ATOM 27543 C C . LYS A 1 43 ? -10.270 -4.121 7.575 1.00 0.00 43 LYS A C 18
ATOM 27544 O O . LYS A 1 43 ? -10.955 -5.140 7.675 1.00 0.00 43 LYS A O 18
ATOM 27563 N N . VAL A 1 44 ? -10.313 -3.139 8.476 1.00 0.00 44 VAL A N 18
ATOM 27564 C CA . VAL A 1 44 ? -11.196 -3.235 9.635 1.00 0.00 44 VAL A CA 18
ATOM 27565 C C . VAL A 1 44 ? -12.648 -3.003 9.238 1.00 0.00 44 VAL A C 18
ATOM 27566 O O . VAL A 1 44 ? -13.554 -3.605 9.814 1.00 0.00 44 VAL A O 18
ATOM 27579 N N . PHE A 1 45 ? -12.876 -2.127 8.255 1.00 0.00 45 PHE A N 18
ATOM 27580 C CA . PHE A 1 45 ? -14.239 -1.858 7.800 1.00 0.00 45 PHE A CA 18
ATOM 27581 C C . PHE A 1 45 ? -14.869 -3.131 7.247 1.00 0.00 45 PHE A C 18
ATOM 27582 O O . PHE A 1 45 ? -16.089 -3.227 7.115 1.00 0.00 45 PHE A O 18
ATOM 27599 N N . ASP A 1 46 ? -14.023 -4.105 6.925 1.00 0.00 46 ASP A N 18
ATOM 27600 C CA . ASP A 1 46 ? -14.489 -5.384 6.407 1.00 0.00 46 ASP A CA 18
ATOM 27601 C C . ASP A 1 46 ? -15.107 -6.205 7.535 1.00 0.00 46 ASP A C 18
ATOM 27602 O O . ASP A 1 46 ? -14.426 -6.993 8.191 1.00 0.00 46 ASP A O 18
ATOM 27611 N N . ARG A 1 47 ? -16.402 -6.000 7.758 1.00 0.00 47 ARG A N 18
ATOM 27612 C CA . ARG A 1 47 ? -17.126 -6.695 8.817 1.00 0.00 47 ARG A CA 18
ATOM 27613 C C . ARG A 1 47 ? -16.964 -8.211 8.717 1.00 0.00 47 ARG A C 18
ATOM 27614 O O . ARG A 1 47 ? -16.887 -8.901 9.734 1.00 0.00 47 ARG A O 18
ATOM 27635 N N . ASP A 1 48 ? -16.916 -8.728 7.493 1.00 0.00 48 ASP A N 18
ATOM 27636 C CA . ASP A 1 48 ? -16.767 -10.164 7.281 1.00 0.00 48 ASP A CA 18
ATOM 27637 C C . ASP A 1 48 ? -15.321 -10.606 7.478 1.00 0.00 48 ASP A C 18
ATOM 27638 O O . ASP A 1 48 ? -15.048 -11.783 7.714 1.00 0.00 48 ASP A O 18
ATOM 27647 N N . GLY A 1 49 ? -14.398 -9.651 7.382 1.00 0.00 49 GLY A N 18
ATOM 27648 C CA . GLY A 1 49 ? -12.987 -9.953 7.557 1.00 0.00 49 GLY A CA 18
ATOM 27649 C C . GLY A 1 49 ? -12.490 -11.015 6.595 1.00 0.00 49 GLY A C 18
ATOM 27650 O O . GLY A 1 49 ? -11.423 -11.594 6.800 1.00 0.00 49 GLY A O 18
ATOM 27654 N N . ASN A 1 50 ? -13.261 -11.267 5.541 1.00 0.00 50 ASN A N 18
ATOM 27655 C CA . ASN A 1 50 ? -12.894 -12.270 4.546 1.00 0.00 50 ASN A CA 18
ATOM 27656 C C . ASN A 1 50 ? -11.743 -11.784 3.668 1.00 0.00 50 ASN A C 18
ATOM 27657 O O . ASN A 1 50 ? -11.283 -12.503 2.781 1.00 0.00 50 ASN A O 18
ATOM 27668 N N . GLY A 1 51 ? -11.282 -10.563 3.923 1.00 0.00 51 GLY A N 18
ATOM 27669 C CA . GLY A 1 51 ? -10.188 -10.004 3.149 1.00 0.00 51 GLY A CA 18
ATOM 27670 C C . GLY A 1 51 ? -10.666 -9.084 2.042 1.00 0.00 51 GLY A C 18
ATOM 27671 O O . GLY A 1 51 ? -9.891 -8.289 1.511 1.00 0.00 51 GLY A O 18
ATOM 27675 N N . PHE A 1 52 ? -11.944 -9.192 1.696 1.00 0.00 52 PHE A N 18
ATOM 27676 C CA . PHE A 1 52 ? -12.524 -8.364 0.644 1.00 0.00 52 PHE A CA 18
ATOM 27677 C C . PHE A 1 52 ? -13.575 -7.418 1.217 1.00 0.00 52 PHE A C 18
ATOM 27678 O O . PHE A 1 52 ? -14.223 -7.728 2.216 1.00 0.00 52 PHE A O 18
ATOM 27695 N N . ILE A 1 53 ? -13.740 -6.264 0.580 1.00 0.00 53 ILE A N 18
ATOM 27696 C CA . ILE A 1 53 ? -14.714 -5.279 1.032 1.00 0.00 53 ILE A CA 18
ATOM 27697 C C . ILE A 1 53 ? -15.775 -5.014 -0.035 1.00 0.00 53 ILE A C 18
ATOM 27698 O O . ILE A 1 53 ? -15.460 -4.603 -1.153 1.00 0.00 53 ILE A O 18
ATOM 27714 N N . SER A 1 54 ? -17.031 -5.255 0.325 1.00 0.00 54 SER A N 18
ATOM 27715 C CA . SER A 1 54 ? -18.151 -5.046 -0.587 1.00 0.00 54 SER A CA 18
ATOM 27716 C C . SER A 1 54 ? -18.566 -3.577 -0.600 1.00 0.00 54 SER A C 18
ATOM 27717 O O . SER A 1 54 ? -17.961 -2.754 0.085 1.00 0.00 54 SER A O 18
ATOM 27725 N N . LYS A 1 55 ? -19.592 -3.248 -1.381 1.00 0.00 55 LYS A N 18
ATOM 27726 C CA . LYS A 1 55 ? -20.071 -1.873 -1.469 1.00 0.00 55 LYS A CA 18
ATOM 27727 C C . LYS A 1 55 ? -20.652 -1.407 -0.137 1.00 0.00 55 LYS A C 18
ATOM 27728 O O . LYS A 1 55 ? -20.307 -0.335 0.359 1.00 0.00 55 LYS A O 18
ATOM 27747 N N . GLN A 1 56 ? -21.537 -2.220 0.436 1.00 0.00 56 GLN A N 18
ATOM 27748 C CA . GLN A 1 56 ? -22.174 -1.891 1.708 1.00 0.00 56 GLN A CA 18
ATOM 27749 C C . GLN A 1 56 ? -21.132 -1.606 2.786 1.00 0.00 56 GLN A C 18
ATOM 27750 O O . GLN A 1 56 ? -21.287 -0.680 3.584 1.00 0.00 56 GLN A O 18
ATOM 27764 N N . GLU A 1 57 ? -20.071 -2.405 2.802 1.00 0.00 57 GLU A N 18
ATOM 27765 C CA . GLU A 1 57 ? -19.002 -2.239 3.779 1.00 0.00 57 GLU A CA 18
ATOM 27766 C C . GLU A 1 57 ? -18.189 -0.985 3.472 1.00 0.00 57 GLU A C 18
ATOM 27767 O O . GLU A 1 57 ? -17.873 -0.197 4.368 1.00 0.00 57 GLU A O 18
ATOM 27779 N N . LEU A 1 58 ? -17.851 -0.809 2.199 1.00 0.00 58 LEU A N 18
ATOM 27780 C CA . LEU A 1 58 ? -17.087 0.352 1.756 1.00 0.00 58 LEU A CA 18
ATOM 27781 C C . LEU A 1 58 ? -17.852 1.635 2.073 1.00 0.00 58 LEU A C 18
ATOM 27782 O O . LEU A 1 58 ? -17.257 2.693 2.280 1.00 0.00 58 LEU A O 18
ATOM 27798 N N . GLY A 1 59 ? -19.177 1.526 2.125 1.00 0.00 59 GLY A N 18
ATOM 27799 C CA . GLY A 1 59 ? -20.008 2.679 2.418 1.00 0.00 59 GLY A CA 18
ATOM 27800 C C . GLY A 1 59 ? -19.786 3.199 3.823 1.00 0.00 59 GLY A C 18
ATOM 27801 O O . GLY A 1 59 ? -20.093 4.352 4.123 1.00 0.00 59 GLY A O 18
ATOM 27805 N N . THR A 1 60 ? -19.249 2.341 4.685 1.00 0.00 60 THR A N 18
ATOM 27806 C CA . THR A 1 60 ? -18.970 2.714 6.065 1.00 0.00 60 THR A CA 18
ATOM 27807 C C . THR A 1 60 ? -17.597 3.367 6.169 1.00 0.00 60 THR A C 18
ATOM 27808 O O . THR A 1 60 ? -17.332 4.149 7.082 1.00 0.00 60 THR A O 18
ATOM 27819 N N . ALA A 1 61 ? -16.729 3.034 5.220 1.00 0.00 61 ALA A N 18
ATOM 27820 C CA . ALA A 1 61 ? -15.380 3.586 5.183 1.00 0.00 61 ALA A CA 18
ATOM 27821 C C . ALA A 1 61 ? -15.397 5.058 4.787 1.00 0.00 61 ALA A C 18
ATOM 27822 O O . ALA A 1 61 ? -14.757 5.893 5.429 1.00 0.00 61 ALA A O 18
ATOM 27829 N N . MET A 1 62 ? -16.131 5.369 3.724 1.00 0.00 62 MET A N 18
ATOM 27830 C CA . MET A 1 62 ? -16.229 6.738 3.229 1.00 0.00 62 MET A CA 18
ATOM 27831 C C . MET A 1 62 ? -16.867 7.667 4.260 1.00 0.00 62 MET A C 18
ATOM 27832 O O . MET A 1 62 ? -16.320 8.727 4.568 1.00 0.00 62 MET A O 18
ATOM 27846 N N . ARG A 1 63 ? -18.023 7.269 4.788 1.00 0.00 63 ARG A N 18
ATOM 27847 C CA . ARG A 1 63 ? -18.727 8.083 5.777 1.00 0.00 63 ARG A CA 18
ATOM 27848 C C . ARG A 1 63 ? -17.814 8.437 6.946 1.00 0.00 63 ARG A C 18
ATOM 27849 O O . ARG A 1 63 ? -17.933 9.513 7.533 1.00 0.00 63 ARG A O 18
ATOM 27870 N N . SER A 1 64 ? -16.904 7.526 7.280 1.00 0.00 64 SER A N 18
ATOM 27871 C CA . SER A 1 64 ? -15.968 7.748 8.377 1.00 0.00 64 SER A CA 18
ATOM 27872 C C . SER A 1 64 ? -15.138 9.003 8.132 1.00 0.00 64 SER A C 18
ATOM 27873 O O . SER A 1 64 ? -14.887 9.783 9.051 1.00 0.00 64 SER A O 18
ATOM 27881 N N . LEU A 1 65 ? -14.713 9.189 6.887 1.00 0.00 65 LEU A N 18
ATOM 27882 C CA . LEU A 1 65 ? -13.911 10.348 6.516 1.00 0.00 65 LEU A CA 18
ATOM 27883 C C . LEU A 1 65 ? -14.778 11.598 6.408 1.00 0.00 65 LEU A C 18
ATOM 27884 O O . LEU A 1 65 ? -14.276 12.721 6.456 1.00 0.00 65 LEU A O 18
ATOM 27900 N N . GLY A 1 66 ? -16.085 11.393 6.262 1.00 0.00 66 GLY A N 18
ATOM 27901 C CA . GLY A 1 66 ? -17.006 12.510 6.149 1.00 0.00 66 GLY A CA 18
ATOM 27902 C C . GLY A 1 66 ? -17.738 12.524 4.821 1.00 0.00 66 GLY A C 18
ATOM 27903 O O . GLY A 1 66 ? -18.321 13.537 4.436 1.00 0.00 66 GLY A O 18
ATOM 27907 N N . TYR A 1 67 ? -17.710 11.393 4.122 1.00 0.00 67 TYR A N 18
ATOM 27908 C CA . TYR A 1 67 ? -18.378 11.272 2.831 1.00 0.00 67 TYR A CA 18
ATOM 27909 C C . TYR A 1 67 ? -19.413 10.151 2.865 1.00 0.00 67 TYR A C 18
ATOM 27910 O O . TYR A 1 67 ? -19.068 8.976 2.757 1.00 0.00 67 TYR A O 18
ATOM 27928 N N . MET A 1 68 ? -20.680 10.525 3.019 1.00 0.00 68 MET A N 18
ATOM 27929 C CA . MET A 1 68 ? -21.765 9.549 3.070 1.00 0.00 68 MET A CA 18
ATOM 27930 C C . MET A 1 68 ? -22.249 9.193 1.662 1.00 0.00 68 MET A C 18
ATOM 27931 O O . MET A 1 68 ? -22.888 10.011 1.000 1.00 0.00 68 MET A O 18
ATOM 27945 N N . PRO A 1 69 ? -21.954 7.967 1.181 1.00 0.00 69 PRO A N 18
ATOM 27946 C CA . PRO A 1 69 ? -22.364 7.522 -0.146 1.00 0.00 69 PRO A CA 18
ATOM 27947 C C . PRO A 1 69 ? -23.744 6.871 -0.140 1.00 0.00 69 PRO A C 18
ATOM 27948 O O . PRO A 1 69 ? -24.063 6.075 0.742 1.00 0.00 69 PRO A O 18
ATOM 27959 N N . ASN A 1 70 ? -24.555 7.217 -1.133 1.00 0.00 70 ASN A N 18
ATOM 27960 C CA . ASN A 1 70 ? -25.902 6.671 -1.251 1.00 0.00 70 ASN A CA 18
ATOM 27961 C C . ASN A 1 70 ? -25.862 5.257 -1.817 1.00 0.00 70 ASN A C 18
ATOM 27962 O O . ASN A 1 70 ? -24.799 4.761 -2.190 1.00 0.00 70 ASN A O 18
ATOM 27973 N N . GLU A 1 71 ? -27.021 4.611 -1.884 1.00 0.00 71 GLU A N 18
ATOM 27974 C CA . GLU A 1 71 ? -27.106 3.253 -2.410 1.00 0.00 71 GLU A CA 18
ATOM 27975 C C . GLU A 1 71 ? -26.611 3.198 -3.852 1.00 0.00 71 GLU A C 18
ATOM 27976 O O . GLU A 1 71 ? -26.146 2.159 -4.321 1.00 0.00 71 GLU A O 18
ATOM 27988 N N . VAL A 1 72 ? -26.709 4.326 -4.548 1.00 0.00 72 VAL A N 18
ATOM 27989 C CA . VAL A 1 72 ? -26.274 4.409 -5.937 1.00 0.00 72 VAL A CA 18
ATOM 27990 C C . VAL A 1 72 ? -24.805 4.815 -6.031 1.00 0.00 72 VAL A C 18
ATOM 27991 O O . VAL A 1 72 ? -24.135 4.533 -7.026 1.00 0.00 72 VAL A O 18
ATOM 28004 N N . GLU A 1 73 ? -24.311 5.475 -4.989 1.00 0.00 73 GLU A N 18
ATOM 28005 C CA . GLU A 1 73 ? -22.924 5.928 -4.956 1.00 0.00 73 GLU A CA 18
ATOM 28006 C C . GLU A 1 73 ? -21.963 4.770 -4.707 1.00 0.00 73 GLU A C 18
ATOM 28007 O O . GLU A 1 73 ? -21.038 4.544 -5.487 1.00 0.00 73 GLU A O 18
ATOM 28019 N N . LEU A 1 74 ? -22.188 4.036 -3.622 1.00 0.00 74 LEU A N 18
ATOM 28020 C CA . LEU A 1 74 ? -21.332 2.906 -3.266 1.00 0.00 74 LEU A CA 18
ATOM 28021 C C . LEU A 1 74 ? -21.189 1.920 -4.423 1.00 0.00 74 LEU A C 18
ATOM 28022 O O . LEU A 1 74 ? -20.288 1.081 -4.425 1.00 0.00 74 LEU A O 18
ATOM 28038 N N . GLU A 1 75 ? -22.078 2.027 -5.403 1.00 0.00 75 GLU A N 18
ATOM 28039 C CA . GLU A 1 75 ? -22.052 1.142 -6.561 1.00 0.00 75 GLU A CA 18
ATOM 28040 C C . GLU A 1 75 ? -20.970 1.553 -7.557 1.00 0.00 75 GLU A C 18
ATOM 28041 O O . GLU A 1 75 ? -20.327 0.700 -8.166 1.00 0.00 75 GLU A O 18
ATOM 28053 N N . VAL A 1 76 ? -20.773 2.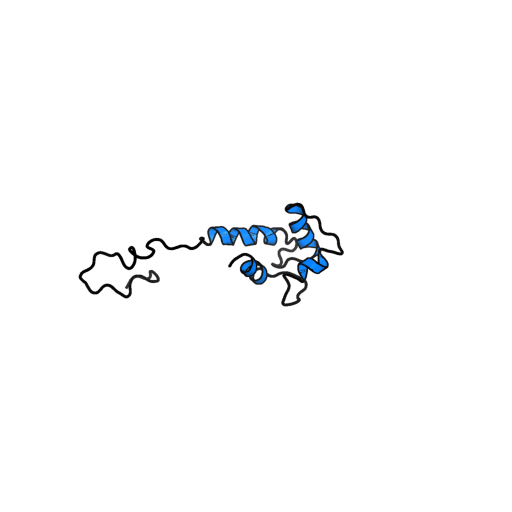859 -7.721 1.00 0.00 76 VAL A N 18
ATOM 28054 C CA . VAL A 1 76 ? -19.776 3.363 -8.663 1.00 0.00 76 VAL A CA 18
ATOM 28055 C C . VAL A 1 76 ? -18.404 3.550 -8.012 1.00 0.00 76 VAL A C 18
ATOM 28056 O O . VAL A 1 76 ? -17.376 3.278 -8.634 1.00 0.00 76 VAL A O 18
ATOM 28069 N N . ILE A 1 77 ? -18.387 4.015 -6.763 1.00 0.00 77 ILE A N 18
ATOM 28070 C CA . ILE A 1 77 ? -17.129 4.232 -6.048 1.00 0.00 77 ILE A CA 18
ATOM 28071 C C . ILE A 1 77 ? -16.322 2.938 -5.959 1.00 0.00 77 ILE A C 18
ATOM 28072 O O . ILE A 1 77 ? -15.097 2.947 -6.078 1.00 0.00 77 ILE A O 18
ATOM 28088 N N . ILE A 1 78 ? -17.022 1.830 -5.755 1.00 0.00 78 ILE A N 18
ATOM 28089 C CA . ILE A 1 78 ? -16.382 0.526 -5.636 1.00 0.00 78 ILE A CA 18
ATOM 28090 C C . ILE A 1 78 ? -15.790 0.061 -6.967 1.00 0.00 78 ILE A C 18
ATOM 28091 O O . ILE A 1 78 ? -14.787 -0.653 -6.990 1.00 0.00 78 ILE A O 18
ATOM 28107 N N . GLN A 1 79 ? -16.402 0.472 -8.073 1.00 0.00 79 GLN A N 18
ATOM 28108 C CA . GLN A 1 79 ? -15.934 0.073 -9.397 1.00 0.00 79 GLN A CA 18
ATOM 28109 C C . GLN A 1 79 ? -14.621 0.760 -9.756 1.00 0.00 79 GLN A C 18
ATOM 28110 O O . GLN A 1 79 ? -13.955 0.374 -10.715 1.00 0.00 79 GLN A O 18
ATOM 28124 N N . ARG A 1 80 ? -14.250 1.776 -8.983 1.00 0.00 80 ARG A N 18
ATOM 28125 C CA . ARG A 1 80 ? -13.019 2.514 -9.239 1.00 0.00 80 ARG A CA 18
ATOM 28126 C C . ARG A 1 80 ? -11.799 1.673 -8.886 1.00 0.00 80 ARG A C 18
ATOM 28127 O O . ARG A 1 80 ? -10.744 1.799 -9.508 1.00 0.00 80 ARG A O 18
ATOM 28148 N N . LEU A 1 81 ? -11.951 0.816 -7.883 1.00 0.00 81 LEU A N 18
ATOM 28149 C CA . LEU A 1 81 ? -10.858 -0.039 -7.436 1.00 0.00 81 LEU A CA 18
ATOM 28150 C C . LEU A 1 81 ? -11.024 -1.465 -7.955 1.00 0.00 81 LEU A C 18
ATOM 28151 O O . LEU A 1 81 ? -10.045 -2.125 -8.301 1.00 0.00 81 LEU A O 18
ATOM 28167 N N . ASP A 1 82 ? -12.269 -1.933 -8.005 1.00 0.00 82 ASP A N 18
ATOM 28168 C CA . ASP A 1 82 ? -12.563 -3.283 -8.475 1.00 0.00 82 ASP A CA 18
ATOM 28169 C C . ASP A 1 82 ? -12.185 -3.448 -9.947 1.00 0.00 82 ASP A C 18
ATOM 28170 O O . ASP A 1 82 ? -13.009 -3.242 -10.839 1.00 0.00 82 ASP A O 18
ATOM 28179 N N . MET A 1 83 ? -10.932 -3.819 -10.188 1.00 0.00 83 MET A N 18
ATOM 28180 C CA . MET A 1 83 ? -10.431 -4.010 -11.545 1.00 0.00 83 MET A CA 18
ATOM 28181 C C . MET A 1 83 ? -11.114 -5.184 -12.243 1.00 0.00 83 MET A C 18
ATOM 28182 O O . MET A 1 83 ? -11.751 -5.012 -13.282 1.00 0.00 83 MET A O 18
ATOM 28196 N N . ASP A 1 84 ? -10.980 -6.376 -11.666 1.00 0.00 84 ASP A N 18
ATOM 28197 C CA . ASP A 1 84 ? -11.576 -7.576 -12.251 1.00 0.00 84 ASP A CA 18
ATOM 28198 C C . ASP A 1 84 ? -13.101 -7.538 -12.170 1.00 0.00 84 ASP A C 18
ATOM 28199 O O . ASP A 1 84 ? -13.787 -8.220 -12.932 1.00 0.00 84 ASP A O 18
ATOM 28208 N N . GLY A 1 85 ? -13.624 -6.739 -11.246 1.00 0.00 85 GLY A N 18
ATOM 28209 C CA . GLY A 1 85 ? -15.064 -6.613 -11.096 1.00 0.00 85 GLY A CA 18
ATOM 28210 C C . GLY A 1 85 ? -15.702 -7.786 -10.375 1.00 0.00 85 GLY A C 18
ATOM 28211 O O . GLY A 1 85 ? -16.745 -8.285 -10.799 1.00 0.00 85 GLY A O 18
ATOM 28215 N N . ASP A 1 86 ? -15.084 -8.227 -9.284 1.00 0.00 86 ASP A N 18
ATOM 28216 C CA . ASP A 1 86 ? -15.616 -9.342 -8.506 1.00 0.00 86 ASP A CA 18
ATOM 28217 C C . ASP A 1 86 ? -16.581 -8.837 -7.438 1.00 0.00 86 ASP A C 18
ATOM 28218 O O . ASP A 1 86 ? -16.956 -9.577 -6.528 1.00 0.00 86 ASP A O 18
ATOM 28227 N N . GLY A 1 87 ? -16.977 -7.575 -7.559 1.00 0.00 87 GLY A N 18
ATOM 28228 C CA . GLY A 1 87 ? -17.891 -6.987 -6.598 1.00 0.00 87 GLY A CA 18
ATOM 28229 C C . GLY A 1 87 ? -17.187 -6.536 -5.333 1.00 0.00 87 GLY A C 18
ATOM 28230 O O . GLY A 1 87 ? -17.737 -5.761 -4.550 1.00 0.00 87 GLY A O 18
ATOM 28234 N N . GLN A 1 88 ? -15.965 -7.023 -5.137 1.00 0.00 88 GLN A N 18
ATOM 28235 C CA . GLN A 1 88 ? -15.179 -6.670 -3.961 1.00 0.00 88 GLN A CA 18
ATOM 28236 C C . GLN A 1 88 ? -13.786 -6.194 -4.364 1.00 0.00 88 GLN A C 18
ATOM 28237 O O . GLN A 1 88 ? -13.322 -6.474 -5.470 1.00 0.00 88 GLN A O 18
ATOM 28251 N N . VAL A 1 89 ? -13.126 -5.474 -3.463 1.00 0.00 89 VAL A N 18
ATOM 28252 C CA . VAL A 1 89 ? -11.790 -4.954 -3.729 1.00 0.00 89 VAL A CA 18
ATOM 28253 C C . VAL A 1 89 ? -10.745 -5.636 -2.851 1.00 0.00 89 VAL A C 18
ATOM 28254 O O . VAL A 1 89 ? -10.902 -5.722 -1.632 1.00 0.00 89 VAL A O 18
ATOM 28267 N N . ASP A 1 90 ? -9.679 -6.119 -3.483 1.00 0.00 90 ASP A N 18
ATOM 28268 C CA . ASP A 1 90 ? -8.602 -6.794 -2.767 1.00 0.00 90 ASP A CA 18
ATOM 28269 C C . ASP A 1 90 ? -7.554 -5.794 -2.281 1.00 0.00 90 ASP A C 18
ATOM 28270 O O . ASP A 1 90 ? -7.401 -4.716 -2.857 1.00 0.00 90 ASP A O 18
ATOM 28279 N N . PHE A 1 91 ? -6.842 -6.157 -1.219 1.00 0.00 91 PHE A N 18
ATOM 28280 C CA . PHE A 1 91 ? -5.812 -5.293 -0.647 1.00 0.00 91 PHE A CA 18
ATOM 28281 C C . PHE A 1 91 ? -4.841 -4.786 -1.712 1.00 0.00 91 PHE A C 18
ATOM 28282 O O . PHE A 1 91 ? -4.677 -3.579 -1.884 1.00 0.00 91 PHE A O 18
ATOM 28299 N N . GLU A 1 92 ? -4.209 -5.718 -2.423 1.00 0.00 92 GLU A N 18
ATOM 28300 C CA . GLU A 1 92 ? -3.237 -5.381 -3.463 1.00 0.00 92 GLU A CA 18
ATOM 28301 C C . GLU A 1 92 ? -3.735 -4.262 -4.377 1.00 0.00 92 GLU A C 18
ATOM 28302 O O . GLU A 1 92 ? -3.091 -3.224 -4.503 1.00 0.00 92 GLU A O 18
ATOM 28314 N N . GLU A 1 93 ? -4.875 -4.483 -5.021 1.00 0.00 93 GLU A N 18
ATOM 28315 C CA . GLU A 1 93 ? -5.450 -3.492 -5.929 1.00 0.00 93 GLU A CA 18
ATOM 28316 C C . GLU A 1 93 ? -5.502 -2.100 -5.295 1.00 0.00 93 GLU A C 18
ATOM 28317 O O . GLU A 1 93 ? -5.433 -1.087 -5.994 1.00 0.00 93 GLU A O 18
ATOM 28329 N N . PHE A 1 94 ? -5.611 -2.055 -3.971 1.00 0.00 94 PHE A N 18
ATOM 28330 C CA . PHE A 1 94 ? -5.695 -0.787 -3.253 1.00 0.00 94 PHE A CA 18
ATOM 28331 C C . PHE A 1 94 ? -4.315 -0.234 -2.887 1.00 0.00 94 PHE A C 18
ATOM 28332 O O . PHE A 1 94 ? -4.158 0.973 -2.707 1.00 0.00 94 PHE A O 18
ATOM 28349 N N . VAL A 1 95 ? -3.319 -1.111 -2.777 1.00 0.00 95 VAL A N 18
ATOM 28350 C CA . VAL A 1 95 ? -1.969 -0.675 -2.419 1.00 0.00 95 VAL A CA 18
ATOM 28351 C C . VAL A 1 95 ? -1.320 0.129 -3.543 1.00 0.00 95 VAL A C 18
ATOM 28352 O O . VAL A 1 95 ? -0.509 1.019 -3.288 1.00 0.00 95 VAL A O 18
ATOM 28365 N N . THR A 1 96 ? -1.677 -0.186 -4.786 1.00 0.00 96 THR A N 18
ATOM 28366 C CA . THR A 1 96 ? -1.116 0.510 -5.938 1.00 0.00 96 THR A CA 18
ATOM 28367 C C . THR A 1 96 ? -1.820 1.839 -6.185 1.00 0.00 96 THR A C 18
ATOM 28368 O O . THR A 1 96 ? -1.171 2.861 -6.409 1.00 0.00 96 THR A O 18
ATOM 28379 N N . LEU A 1 97 ? -3.149 1.820 -6.144 1.00 0.00 97 LEU A N 18
ATOM 28380 C CA . LEU A 1 97 ? -3.932 3.031 -6.367 1.00 0.00 97 LEU A CA 18
ATOM 28381 C C . LEU A 1 97 ? -3.637 4.075 -5.294 1.00 0.00 97 LEU A C 18
ATOM 28382 O O . LEU A 1 97 ? -3.856 5.269 -5.499 1.00 0.00 97 LEU A O 18
ATOM 28398 N N . LEU A 1 98 ? -3.141 3.615 -4.150 1.00 0.00 98 LEU A N 18
ATOM 28399 C CA . LEU A 1 98 ? -2.810 4.507 -3.046 1.00 0.00 98 LEU A CA 18
ATOM 28400 C C . LEU A 1 98 ? -1.299 4.684 -2.929 1.00 0.00 98 LEU A C 18
ATOM 28401 O O . LEU A 1 98 ? -0.819 5.619 -2.288 1.00 0.00 98 LEU A O 18
ATOM 28417 N N . GLY A 1 99 ? -0.555 3.784 -3.565 1.00 0.00 99 GLY A N 18
ATOM 28418 C CA . GLY A 1 99 ? 0.894 3.850 -3.519 1.00 0.00 99 GLY A CA 18
ATOM 28419 C C . GLY A 1 99 ? 1.473 4.695 -4.640 1.00 0.00 99 GLY A C 18
ATOM 28420 O O . GLY A 1 99 ? 0.733 5.178 -5.496 1.00 0.00 99 GLY A O 18
ATOM 28424 N N . PRO A 1 100 ? 2.805 4.893 -4.659 1.00 0.00 100 PRO A N 18
ATOM 28425 C CA . PRO A 1 100 ? 3.472 5.691 -5.695 1.00 0.00 100 PRO A CA 18
ATOM 28426 C C . PRO A 1 100 ? 3.172 5.181 -7.102 1.00 0.00 100 PRO A C 18
ATOM 28427 O O . PRO A 1 100 ? 2.255 5.731 -7.746 1.00 0.00 100 PRO A O 18
ATOM 28441 N N . MET A 1 1 ? -3.208 -9.981 33.842 1.00 0.00 1 MET A N 19
ATOM 28442 C CA . MET A 1 1 ? -2.289 -11.019 33.306 1.00 0.00 1 MET A CA 19
ATOM 28443 C C . MET A 1 1 ? -2.987 -11.879 32.253 1.00 0.00 1 MET A C 19
ATOM 28444 O O . MET A 1 1 ? -3.462 -12.974 32.554 1.00 0.00 1 MET A O 19
ATOM 28460 N N . PRO A 1 2 ? -3.060 -11.391 30.999 1.00 0.00 2 PRO A N 19
ATOM 28461 C CA . PRO A 1 2 ? -3.705 -12.126 29.903 1.00 0.00 2 PRO A CA 19
ATOM 28462 C C . PRO A 1 2 ? -3.045 -13.476 29.647 1.00 0.00 2 PRO A C 19
ATOM 28463 O O . PRO A 1 2 ? -1.876 -13.680 29.975 1.00 0.00 2 PRO A O 19
ATOM 28474 N N . PHE A 1 3 ? -3.806 -14.396 29.059 1.00 0.00 3 PHE A N 19
ATOM 28475 C CA . PHE A 1 3 ? -3.303 -15.732 28.760 1.00 0.00 3 PHE A CA 19
ATOM 28476 C C . PHE A 1 3 ? -2.328 -15.706 27.587 1.00 0.00 3 PHE A C 19
ATOM 28477 O O . PHE A 1 3 ? -1.703 -16.716 27.267 1.00 0.00 3 PHE A O 19
ATOM 28494 N N . HIS A 1 4 ? -2.204 -14.546 26.949 1.00 0.00 4 HIS A N 19
ATOM 28495 C CA . HIS A 1 4 ? -1.302 -14.392 25.812 1.00 0.00 4 HIS A CA 19
ATOM 28496 C C . HIS A 1 4 ? 0.155 -14.556 26.245 1.00 0.00 4 HIS A C 19
ATOM 28497 O O . HIS A 1 4 ? 0.509 -14.241 27.383 1.00 0.00 4 HIS A O 19
ATOM 28512 N N . PRO A 1 5 ? 1.024 -15.051 25.341 1.00 0.00 5 PRO A N 19
ATOM 28513 C CA . PRO A 1 5 ? 2.445 -15.253 25.637 1.00 0.00 5 PRO A CA 19
ATOM 28514 C C . PRO A 1 5 ? 3.223 -13.941 25.670 1.00 0.00 5 PRO A C 19
ATOM 28515 O O . PRO A 1 5 ? 2.822 -12.956 25.052 1.00 0.00 5 PRO A O 19
ATOM 28526 N N . VAL A 1 6 ? 4.338 -13.939 26.395 1.00 0.00 6 VAL A N 19
ATOM 28527 C CA . VAL A 1 6 ? 5.173 -12.750 26.515 1.00 0.00 6 VAL A CA 19
ATOM 28528 C C . VAL A 1 6 ? 6.415 -12.862 25.626 1.00 0.00 6 VAL A C 19
ATOM 28529 O O . VAL A 1 6 ? 7.436 -12.219 25.872 1.00 0.00 6 VAL A O 19
ATOM 28542 N N . THR A 1 7 ? 6.315 -13.685 24.585 1.00 0.00 7 THR A N 19
ATOM 28543 C CA . THR A 1 7 ? 7.423 -13.885 23.657 1.00 0.00 7 THR A CA 19
ATOM 28544 C C . THR A 1 7 ? 7.846 -12.567 23.014 1.00 0.00 7 THR A C 19
ATOM 28545 O O . THR A 1 7 ? 7.115 -12.000 22.201 1.00 0.00 7 THR A O 19
ATOM 28556 N N . ALA A 1 8 ? 9.031 -12.084 23.381 1.00 0.00 8 ALA A N 19
ATOM 28557 C CA . ALA A 1 8 ? 9.546 -10.831 22.840 1.00 0.00 8 ALA A CA 19
ATOM 28558 C C . ALA A 1 8 ? 9.990 -11.000 21.390 1.00 0.00 8 ALA A C 19
ATOM 28559 O O . ALA A 1 8 ? 9.820 -12.067 20.800 1.00 0.00 8 ALA A O 19
ATOM 28566 N N . ALA A 1 9 ? 10.559 -9.942 20.821 1.00 0.00 9 ALA A N 19
ATOM 28567 C CA . ALA A 1 9 ? 11.023 -9.977 19.440 1.00 0.00 9 ALA A CA 19
ATOM 28568 C C . ALA A 1 9 ? 12.205 -10.930 19.278 1.00 0.00 9 ALA A C 19
ATOM 28569 O O . ALA A 1 9 ? 12.076 -11.991 18.670 1.00 0.00 9 ALA A O 19
ATOM 28576 N N . LEU A 1 10 ? 13.356 -10.547 19.828 1.00 0.00 10 LEU A N 19
ATOM 28577 C CA . LEU A 1 10 ? 14.555 -11.377 19.739 1.00 0.00 10 LEU A CA 19
ATOM 28578 C C . LEU A 1 10 ? 14.778 -12.153 21.035 1.00 0.00 10 LEU A C 19
ATOM 28579 O O . LEU A 1 10 ? 14.466 -13.341 21.116 1.00 0.00 10 LEU A O 19
ATOM 28595 N N . MET A 1 11 ? 15.327 -11.473 22.041 1.00 0.00 11 MET A N 19
ATOM 28596 C CA . MET A 1 11 ? 15.599 -12.090 23.338 1.00 0.00 11 MET A CA 19
ATOM 28597 C C . MET A 1 11 ? 16.644 -13.201 23.214 1.00 0.00 11 MET A C 19
ATOM 28598 O O . MET A 1 11 ? 16.955 -13.889 24.188 1.00 0.00 11 MET A O 19
ATOM 28612 N N . TYR A 1 12 ? 17.188 -13.369 22.012 1.00 0.00 12 TYR A N 19
ATOM 28613 C CA . TYR A 1 12 ? 18.198 -14.394 21.768 1.00 0.00 12 TYR A CA 19
ATOM 28614 C C . TYR A 1 12 ? 19.600 -13.841 22.006 1.00 0.00 12 TYR A C 19
ATOM 28615 O O . TYR A 1 12 ? 20.355 -14.365 22.825 1.00 0.00 12 TYR A O 19
ATOM 28633 N N . ARG A 1 13 ? 19.940 -12.778 21.282 1.00 0.00 13 ARG A N 19
ATOM 28634 C CA . ARG A 1 13 ? 21.251 -12.148 21.407 1.00 0.00 13 ARG A CA 19
ATOM 28635 C C . ARG A 1 13 ? 21.123 -10.732 21.957 1.00 0.00 13 ARG A C 19
ATOM 28636 O O . ARG A 1 13 ? 20.069 -10.105 21.845 1.00 0.00 13 ARG A O 19
ATOM 28657 N N . GLY A 1 14 ? 22.202 -10.233 22.552 1.00 0.00 14 GLY A N 19
ATOM 28658 C CA . GLY A 1 14 ? 22.189 -8.894 23.115 1.00 0.00 14 GLY A CA 19
ATOM 28659 C C . GLY A 1 14 ? 23.213 -7.978 22.473 1.00 0.00 14 GLY A C 19
ATOM 28660 O O . GLY A 1 14 ? 23.845 -7.172 23.154 1.00 0.00 14 GLY A O 19
ATOM 28664 N N . ILE A 1 15 ? 23.376 -8.102 21.160 1.00 0.00 15 ILE A N 19
ATOM 28665 C CA . ILE A 1 15 ? 24.330 -7.278 20.427 1.00 0.00 15 ILE A CA 19
ATOM 28666 C C . ILE A 1 15 ? 24.092 -7.374 18.924 1.00 0.00 15 ILE A C 19
ATOM 28667 O O . ILE A 1 15 ? 23.789 -8.447 18.401 1.00 0.00 15 ILE A O 19
ATOM 28683 N N . TYR A 1 16 ? 24.229 -6.246 18.233 1.00 0.00 16 TYR A N 19
ATOM 28684 C CA . TYR A 1 16 ? 24.027 -6.206 16.790 1.00 0.00 16 TYR A CA 19
ATOM 28685 C C . TYR A 1 16 ? 25.151 -5.438 16.102 1.00 0.00 16 TYR A C 19
ATOM 28686 O O . TYR A 1 16 ? 25.482 -4.317 16.490 1.00 0.00 16 TYR A O 19
ATOM 28704 N N . THR A 1 17 ? 25.738 -6.053 15.080 1.00 0.00 17 THR A N 19
ATOM 28705 C CA . THR A 1 17 ? 26.824 -5.431 14.334 1.00 0.00 17 THR A CA 19
ATOM 28706 C C . THR A 1 17 ? 26.945 -6.039 12.940 1.00 0.00 17 THR A C 19
ATOM 28707 O O . THR A 1 17 ? 27.653 -7.027 12.743 1.00 0.00 17 THR A O 19
ATOM 28718 N N . VAL A 1 18 ? 26.248 -5.443 11.977 1.00 0.00 18 VAL A N 19
ATOM 28719 C CA . VAL A 1 18 ? 26.277 -5.923 10.600 1.00 0.00 18 VAL A CA 19
ATOM 28720 C C . VAL A 1 18 ? 27.694 -5.861 10.021 1.00 0.00 18 VAL A C 19
ATOM 28721 O O . VAL A 1 18 ? 28.224 -4.776 9.776 1.00 0.00 18 VAL A O 19
ATOM 28734 N N . PRO A 1 19 ? 28.335 -7.028 9.800 1.00 0.00 19 PRO A N 19
ATOM 28735 C CA . PRO A 1 19 ? 29.693 -7.094 9.252 1.00 0.00 19 PRO A CA 19
ATOM 28736 C C . PRO A 1 19 ? 29.727 -6.781 7.762 1.00 0.00 19 PRO A C 19
ATOM 28737 O O . PRO A 1 19 ? 30.476 -5.911 7.316 1.00 0.00 19 PRO A O 19
ATOM 28748 N N . ASN A 1 20 ? 28.912 -7.500 6.995 1.00 0.00 20 ASN A N 19
ATOM 28749 C CA . ASN A 1 20 ? 28.850 -7.304 5.552 1.00 0.00 20 ASN A CA 19
ATOM 28750 C C . ASN A 1 20 ? 27.406 -7.329 5.063 1.00 0.00 20 ASN A C 19
ATOM 28751 O O . ASN A 1 20 ? 26.785 -8.389 4.982 1.00 0.00 20 ASN A O 19
ATOM 28762 N N . LEU A 1 21 ? 26.879 -6.153 4.739 1.00 0.00 21 LEU A N 19
ATOM 28763 C CA . LEU A 1 21 ? 25.509 -6.037 4.256 1.00 0.00 21 LEU A CA 19
ATOM 28764 C C . LEU A 1 21 ? 25.440 -5.092 3.060 1.00 0.00 21 LEU A C 19
ATOM 28765 O O . LEU A 1 21 ? 24.358 -4.790 2.556 1.00 0.00 21 LEU A O 19
ATOM 28781 N N . LEU A 1 22 ? 26.604 -4.631 2.612 1.00 0.00 22 LEU A N 19
ATOM 28782 C CA . LEU A 1 22 ? 26.676 -3.720 1.474 1.00 0.00 22 LEU A CA 19
ATOM 28783 C C . LEU A 1 22 ? 26.340 -4.443 0.172 1.00 0.00 22 LEU A C 19
ATOM 28784 O O . LEU A 1 22 ? 25.682 -3.884 -0.706 1.00 0.00 22 LEU A O 19
ATOM 28800 N N . SER A 1 23 ? 26.793 -5.688 0.054 1.00 0.00 23 SER A N 19
ATOM 28801 C CA . SER A 1 23 ? 26.541 -6.486 -1.143 1.00 0.00 23 SER A CA 19
ATOM 28802 C C . SER A 1 23 ? 25.510 -7.576 -0.866 1.00 0.00 23 SER A C 19
ATOM 28803 O O . SER A 1 23 ? 25.238 -8.417 -1.724 1.00 0.00 23 SER A O 19
ATOM 28811 N N . GLU A 1 24 ? 24.942 -7.556 0.334 1.00 0.00 24 GLU A N 19
ATOM 28812 C CA . GLU A 1 24 ? 23.942 -8.542 0.729 1.00 0.00 24 GLU A CA 19
ATOM 28813 C C . GLU A 1 24 ? 22.541 -7.940 0.707 1.00 0.00 24 GLU A C 19
ATOM 28814 O O . GLU A 1 24 ? 21.703 -8.268 1.547 1.00 0.00 24 GLU A O 19
ATOM 28826 N N . GLN A 1 25 ? 22.303 -7.050 -0.257 1.00 0.00 25 GLN A N 19
ATOM 28827 C CA . GLN A 1 25 ? 21.005 -6.391 -0.406 1.00 0.00 25 GLN A CA 19
ATOM 28828 C C . GLN A 1 25 ? 20.722 -5.457 0.766 1.00 0.00 25 GLN A C 19
ATOM 28829 O O . GLN A 1 25 ? 20.574 -5.898 1.906 1.00 0.00 25 GLN A O 19
ATOM 28843 N N . ARG A 1 26 ? 20.641 -4.163 0.472 1.00 0.00 26 ARG A N 19
ATOM 28844 C CA . ARG A 1 26 ? 20.374 -3.159 1.494 1.00 0.00 26 ARG A CA 19
ATOM 28845 C C . ARG A 1 26 ? 18.896 -2.766 1.497 1.00 0.00 26 ARG A C 19
ATOM 28846 O O . ARG A 1 26 ? 18.220 -2.871 0.474 1.00 0.00 26 ARG A O 19
ATOM 28867 N N . PRO A 1 27 ? 18.375 -2.305 2.652 1.00 0.00 27 PRO A N 19
ATOM 28868 C CA . PRO A 1 27 ? 16.971 -1.898 2.777 1.00 0.00 27 PRO A CA 19
ATOM 28869 C C . PRO A 1 27 ? 16.659 -0.646 1.965 1.00 0.00 27 PRO A C 19
ATOM 28870 O O . PRO A 1 27 ? 17.211 0.425 2.220 1.00 0.00 27 PRO A O 19
ATOM 28881 N N . VAL A 1 28 ? 15.770 -0.789 0.986 1.00 0.00 28 VAL A N 19
ATOM 28882 C CA . VAL A 1 28 ? 15.384 0.329 0.134 1.00 0.00 28 VAL A CA 19
ATOM 28883 C C . VAL A 1 28 ? 13.891 0.613 0.238 1.00 0.00 28 VAL A C 19
ATOM 28884 O O . VAL A 1 28 ? 13.138 -0.172 0.815 1.00 0.00 28 VAL A O 19
ATOM 28897 N N . ASP A 1 29 ? 13.473 1.744 -0.324 1.00 0.00 29 ASP A N 19
ATOM 28898 C CA . ASP A 1 29 ? 12.072 2.144 -0.302 1.00 0.00 29 ASP A CA 19
ATOM 28899 C C . ASP A 1 29 ? 11.577 2.303 1.131 1.00 0.00 29 ASP A C 19
ATOM 28900 O O . ASP A 1 29 ? 12.363 2.268 2.078 1.00 0.00 29 ASP A O 19
ATOM 28909 N N . ILE A 1 30 ? 10.269 2.481 1.285 1.00 0.00 30 ILE A N 19
ATOM 28910 C CA . ILE A 1 30 ? 9.674 2.643 2.605 1.00 0.00 30 ILE A CA 19
ATOM 28911 C C . ILE A 1 30 ? 9.389 1.284 3.242 1.00 0.00 30 ILE A C 19
ATOM 28912 O O . ILE A 1 30 ? 8.788 0.415 2.609 1.00 0.00 30 ILE A O 19
ATOM 28928 N N . PRO A 1 31 ? 9.814 1.078 4.502 1.00 0.00 31 PRO A N 19
ATOM 28929 C CA . PRO A 1 31 ? 9.596 -0.191 5.208 1.00 0.00 31 PRO A CA 19
ATOM 28930 C C . PRO A 1 31 ? 8.115 -0.514 5.370 1.00 0.00 31 PRO A C 19
ATOM 28931 O O . PRO A 1 31 ? 7.276 0.383 5.441 1.00 0.00 31 PRO A O 19
ATOM 28942 N N . GLU A 1 32 ? 7.812 -1.811 5.409 1.00 0.00 32 GLU A N 19
ATOM 28943 C CA . GLU A 1 32 ? 6.439 -2.296 5.565 1.00 0.00 32 GLU A CA 19
ATOM 28944 C C . GLU A 1 32 ? 5.712 -1.596 6.715 1.00 0.00 32 GLU A C 19
ATOM 28945 O O . GLU A 1 32 ? 4.493 -1.713 6.847 1.00 0.00 32 GLU A O 19
ATOM 28957 N N . ASP A 1 33 ? 6.460 -0.878 7.546 1.00 0.00 33 ASP A N 19
ATOM 28958 C CA . ASP A 1 33 ? 5.879 -0.158 8.673 1.00 0.00 33 ASP A CA 19
ATOM 28959 C C . ASP A 1 33 ? 4.749 0.762 8.211 1.00 0.00 33 ASP A C 19
ATOM 28960 O O . ASP A 1 33 ? 3.786 0.990 8.945 1.00 0.00 33 ASP A O 19
ATOM 28969 N N . GLU A 1 34 ? 4.870 1.287 6.992 1.00 0.00 34 GLU A N 19
ATOM 28970 C CA . GLU A 1 34 ? 3.854 2.179 6.441 1.00 0.00 34 GLU A CA 19
ATOM 28971 C C . GLU A 1 34 ? 2.727 1.381 5.794 1.00 0.00 34 GLU A C 19
ATOM 28972 O O . GLU A 1 34 ? 1.609 1.874 5.645 1.00 0.00 34 GLU A O 19
ATOM 28984 N N . LEU A 1 35 ? 3.032 0.146 5.410 1.00 0.00 35 LEU A N 19
ATOM 28985 C CA . LEU A 1 35 ? 2.045 -0.716 4.771 1.00 0.00 35 LEU A CA 19
ATOM 28986 C C . LEU A 1 35 ? 0.903 -1.019 5.732 1.00 0.00 35 LEU A C 19
ATOM 28987 O O . LEU A 1 35 ? -0.249 -1.160 5.321 1.00 0.00 35 LEU A O 19
ATOM 29003 N N . GLU A 1 36 ? 1.235 -1.117 7.016 1.00 0.00 36 GLU A N 19
ATOM 29004 C CA . GLU A 1 36 ? 0.240 -1.398 8.045 1.00 0.00 36 GLU A CA 19
ATOM 29005 C C . GLU A 1 36 ? -0.827 -0.309 8.074 1.00 0.00 36 GLU A C 19
ATOM 29006 O O . GLU A 1 36 ? -1.976 -0.563 8.434 1.00 0.00 36 GLU A O 19
ATOM 29018 N N . GLU A 1 37 ? -0.437 0.903 7.690 1.00 0.00 37 GLU A N 19
ATOM 29019 C CA . GLU A 1 37 ? -1.359 2.034 7.668 1.00 0.00 37 GLU A CA 19
ATOM 29020 C C . GLU A 1 37 ? -2.413 1.847 6.582 1.00 0.00 37 GLU A C 19
ATOM 29021 O O . GLU A 1 37 ? -3.557 2.281 6.729 1.00 0.00 37 GLU A O 19
ATOM 29033 N N . ILE A 1 38 ? -2.018 1.198 5.491 1.00 0.00 38 ILE A N 19
ATOM 29034 C CA . ILE A 1 38 ? -2.925 0.946 4.378 1.00 0.00 38 ILE A CA 19
ATOM 29035 C C . ILE A 1 38 ? -4.029 -0.019 4.789 1.00 0.00 38 ILE A C 19
ATOM 29036 O O . ILE A 1 38 ? -5.219 0.300 4.716 1.00 0.00 38 ILE A O 19
ATOM 29052 N N . ARG A 1 39 ? -3.616 -1.204 5.226 1.00 0.00 39 ARG A N 19
ATOM 29053 C CA . ARG A 1 39 ? -4.548 -2.239 5.646 1.00 0.00 39 ARG A CA 19
ATOM 29054 C C . ARG A 1 39 ? -5.397 -1.777 6.823 1.00 0.00 39 ARG A C 19
ATOM 29055 O O . ARG A 1 39 ? -6.609 -1.669 6.706 1.00 0.00 39 ARG A O 19
ATOM 29076 N N . GLU A 1 40 ? -4.753 -1.477 7.945 1.00 0.00 40 GLU A N 19
ATOM 29077 C CA . GLU A 1 40 ? -5.467 -1.040 9.145 1.00 0.00 40 GLU A CA 19
ATOM 29078 C C . GLU A 1 40 ? -6.640 -0.122 8.798 1.00 0.00 40 GLU A C 19
ATOM 29079 O O . GLU A 1 40 ? -7.679 -0.159 9.447 1.00 0.00 40 GLU A O 19
ATOM 29091 N N . ALA A 1 41 ? -6.483 0.675 7.748 1.00 0.00 41 ALA A N 19
ATOM 29092 C CA . ALA A 1 41 ? -7.527 1.604 7.331 1.00 0.00 41 ALA A CA 19
ATOM 29093 C C . ALA A 1 41 ? -8.787 0.895 6.817 1.00 0.00 41 ALA A C 19
ATOM 29094 O O . ALA A 1 41 ? -9.755 0.690 7.561 1.00 0.00 41 ALA A O 19
ATOM 29101 N N . PHE A 1 42 ? -8.766 0.494 5.551 1.00 0.00 42 PHE A N 19
ATOM 29102 C CA . PHE A 1 42 ? -9.930 -0.136 4.936 1.00 0.00 42 PHE A CA 19
ATOM 29103 C C . PHE A 1 42 ? -10.085 -1.603 5.329 1.00 0.00 42 PHE A C 19
ATOM 29104 O O . PHE A 1 42 ? -11.195 -2.136 5.319 1.00 0.00 42 PHE A O 19
ATOM 29121 N N . LYS A 1 43 ? -8.985 -2.251 5.680 1.00 0.00 43 LYS A N 19
ATOM 29122 C CA . LYS A 1 43 ? -9.027 -3.655 6.071 1.00 0.00 43 LYS A CA 19
ATOM 29123 C C . LYS A 1 43 ? -9.892 -3.853 7.315 1.00 0.00 43 LYS A C 19
ATOM 29124 O O . LYS A 1 43 ? -10.628 -4.837 7.405 1.00 0.00 43 LYS A O 19
ATOM 29143 N N . VAL A 1 44 ? -9.811 -2.928 8.277 1.00 0.00 44 VAL A N 19
ATOM 29144 C CA . VAL A 1 44 ? -10.619 -3.054 9.487 1.00 0.00 44 VAL A CA 19
ATOM 29145 C C . VAL A 1 44 ? -12.094 -2.824 9.182 1.00 0.00 44 VAL A C 19
ATOM 29146 O O . VAL A 1 44 ? -12.959 -3.453 9.789 1.00 0.00 44 VAL A O 19
ATOM 29159 N N . PHE A 1 45 ? -12.387 -1.919 8.242 1.00 0.00 45 PHE A N 19
ATOM 29160 C CA . PHE A 1 45 ? -13.778 -1.652 7.878 1.00 0.00 45 PHE A CA 19
ATOM 29161 C C . PHE A 1 45 ? -14.456 -2.929 7.391 1.00 0.00 45 PHE A C 19
ATOM 29162 O O . PHE A 1 45 ? -15.683 -3.014 7.345 1.00 0.00 45 PHE A O 19
ATOM 29179 N N . ASP A 1 46 ? -13.645 -3.920 7.025 1.00 0.00 46 ASP A N 19
ATOM 29180 C CA . ASP A 1 46 ? -14.163 -5.202 6.559 1.00 0.00 46 ASP A CA 19
ATOM 29181 C C . ASP A 1 46 ? -14.751 -5.980 7.735 1.00 0.00 46 ASP A C 19
ATOM 29182 O O . ASP A 1 46 ? -14.059 -6.764 8.386 1.00 0.00 46 ASP A O 19
ATOM 29191 N N . ARG A 1 47 ? -16.034 -5.750 7.997 1.00 0.00 47 ARG A N 19
ATOM 29192 C CA . ARG A 1 47 ? -16.736 -6.391 9.107 1.00 0.00 47 ARG A CA 19
ATOM 29193 C C . ARG A 1 47 ? -16.618 -7.916 9.081 1.00 0.00 47 ARG A C 19
ATOM 29194 O O . ARG A 1 47 ? -16.407 -8.541 10.121 1.00 0.00 47 ARG A O 19
ATOM 29215 N N . ASP A 1 48 ? -16.755 -8.514 7.901 1.00 0.00 48 ASP A N 19
ATOM 29216 C CA . ASP A 1 48 ? -16.668 -9.968 7.777 1.00 0.00 48 ASP A CA 19
ATOM 29217 C C . ASP A 1 48 ? -15.217 -10.438 7.796 1.00 0.00 48 ASP A C 19
ATOM 29218 O O . ASP A 1 48 ? -14.936 -11.608 8.058 1.00 0.00 48 ASP A O 19
ATOM 29227 N N . GLY A 1 49 ? -14.302 -9.515 7.519 1.00 0.00 49 GLY A N 19
ATOM 29228 C CA . GLY A 1 49 ? -12.887 -9.840 7.519 1.00 0.00 49 GLY A CA 19
ATOM 29229 C C . GLY A 1 49 ? -12.522 -10.933 6.530 1.00 0.00 49 GLY A C 19
ATOM 29230 O O . GLY A 1 49 ? -11.529 -11.635 6.718 1.00 0.00 49 GLY A O 19
ATOM 29234 N N . ASN A 1 50 ? -13.317 -11.077 5.472 1.00 0.00 50 ASN A N 19
ATOM 29235 C CA . ASN A 1 50 ? -13.054 -12.096 4.458 1.00 0.00 50 ASN A CA 19
ATOM 29236 C C . ASN A 1 50 ? -11.870 -11.699 3.580 1.00 0.00 50 ASN A C 19
ATOM 29237 O O . ASN A 1 50 ? -11.379 -12.502 2.787 1.00 0.00 50 ASN A O 19
ATOM 29248 N N . GLY A 1 51 ? -11.421 -10.455 3.725 1.00 0.00 51 GLY A N 19
ATOM 29249 C CA . GLY A 1 51 ? -10.296 -9.971 2.941 1.00 0.00 51 GLY A CA 19
ATOM 29250 C C . GLY A 1 51 ? -10.713 -8.980 1.872 1.00 0.00 51 GLY A C 19
ATOM 29251 O O . GLY A 1 51 ? -9.894 -8.201 1.384 1.00 0.00 51 GLY A O 19
ATOM 29255 N N . PHE A 1 52 ? -11.991 -9.009 1.511 1.00 0.00 52 PHE A N 19
ATOM 29256 C CA . PHE A 1 52 ? -12.524 -8.111 0.492 1.00 0.00 52 PHE A CA 19
ATOM 29257 C C . PHE A 1 52 ? -13.605 -7.216 1.085 1.00 0.00 52 PHE A C 19
ATOM 29258 O O . PHE A 1 52 ? -14.414 -7.663 1.896 1.00 0.00 52 PHE A O 19
ATOM 29275 N N . ILE A 1 53 ? -13.620 -5.952 0.678 1.00 0.00 53 ILE A N 19
ATOM 29276 C CA . ILE A 1 53 ? -14.607 -5.004 1.186 1.00 0.00 53 ILE A CA 19
ATOM 29277 C C . ILE A 1 53 ? -15.754 -4.815 0.196 1.00 0.00 53 ILE A C 19
ATOM 29278 O O . ILE A 1 53 ? -15.564 -4.278 -0.895 1.00 0.00 53 ILE A O 19
ATOM 29294 N N . SER A 1 54 ? -16.946 -5.260 0.590 1.00 0.00 54 SER A N 19
ATOM 29295 C CA . SER A 1 54 ? -18.127 -5.143 -0.260 1.00 0.00 54 SER A CA 19
ATOM 29296 C C . SER A 1 54 ? -18.584 -3.690 -0.361 1.00 0.00 54 SER A C 19
ATOM 29297 O O . SER A 1 54 ? -17.998 -2.804 0.261 1.00 0.00 54 SER A O 19
ATOM 29305 N N . LYS A 1 55 ? -19.630 -3.451 -1.146 1.00 0.00 55 LYS A N 19
ATOM 29306 C CA . LYS A 1 55 ? -20.159 -2.104 -1.333 1.00 0.00 55 LYS A CA 19
ATOM 29307 C C . LYS A 1 55 ? -20.666 -1.514 -0.019 1.00 0.00 55 LYS A C 19
ATOM 29308 O O . LYS A 1 55 ? -20.218 -0.450 0.410 1.00 0.00 55 LYS A O 19
ATOM 29327 N N . GLN A 1 56 ? -21.602 -2.215 0.612 1.00 0.00 56 GLN A N 19
ATOM 29328 C CA . GLN A 1 56 ? -22.197 -1.763 1.867 1.00 0.00 56 GLN A CA 19
ATOM 29329 C C . GLN A 1 56 ? -21.137 -1.519 2.940 1.00 0.00 56 GLN A C 19
ATOM 29330 O O . GLN A 1 56 ? -21.301 -0.649 3.796 1.00 0.00 56 GLN A O 19
ATOM 29344 N N . GLU A 1 57 ? -20.054 -2.289 2.894 1.00 0.00 57 GLU A N 19
ATOM 29345 C CA . GLU A 1 57 ? -18.979 -2.150 3.870 1.00 0.00 57 GLU A CA 19
ATOM 29346 C C . GLU A 1 57 ? -18.180 -0.873 3.618 1.00 0.00 57 GLU A C 19
ATOM 29347 O O . GLU A 1 57 ? -17.927 -0.093 4.540 1.00 0.00 57 GLU A O 19
ATOM 29359 N N . LEU A 1 58 ? -17.786 -0.662 2.368 1.00 0.00 58 LEU A N 19
ATOM 29360 C CA . LEU A 1 58 ? -17.028 0.529 2.005 1.00 0.00 58 LEU A CA 19
ATOM 29361 C C . LEU A 1 58 ? -17.858 1.778 2.285 1.00 0.00 58 LEU A C 19
ATOM 29362 O O . LEU A 1 58 ? -17.319 2.874 2.440 1.00 0.00 58 LEU A O 19
ATOM 29378 N N . GLY A 1 59 ? -19.176 1.597 2.352 1.00 0.00 59 GLY A N 19
ATOM 29379 C CA . GLY A 1 59 ? -20.069 2.709 2.615 1.00 0.00 59 GLY A CA 19
ATOM 29380 C C . GLY A 1 59 ? -19.876 3.269 4.007 1.00 0.00 59 GLY A C 19
ATOM 29381 O O . GLY A 1 59 ? -20.214 4.422 4.276 1.00 0.00 59 GLY A O 19
ATOM 29385 N N . THR A 1 60 ? -19.331 2.444 4.893 1.00 0.00 60 THR A N 19
ATOM 29386 C CA . THR A 1 60 ? -19.070 2.856 6.265 1.00 0.00 60 THR A CA 19
ATOM 29387 C C . THR A 1 60 ? -17.768 3.641 6.327 1.00 0.00 60 THR A C 19
ATOM 29388 O O . THR A 1 60 ? -17.609 4.549 7.143 1.00 0.00 60 THR A O 19
ATOM 29399 N N . ALA A 1 61 ? -16.839 3.278 5.449 1.00 0.00 61 ALA A N 19
ATOM 29400 C CA . ALA A 1 61 ? -15.545 3.944 5.380 1.00 0.00 61 ALA A CA 19
ATOM 29401 C C . ALA A 1 61 ? -15.690 5.386 4.901 1.00 0.00 61 ALA A C 19
ATOM 29402 O O . ALA A 1 61 ? -15.107 6.303 5.479 1.00 0.00 61 ALA A O 19
ATOM 29409 N N . MET A 1 62 ? -16.470 5.578 3.840 1.00 0.00 62 MET A N 19
ATOM 29410 C CA . MET A 1 62 ? -16.686 6.906 3.273 1.00 0.00 62 MET A CA 19
ATOM 29411 C C . MET A 1 62 ? -17.437 7.821 4.239 1.00 0.00 62 MET A C 19
ATOM 29412 O O . MET A 1 62 ? -16.999 8.941 4.506 1.00 0.00 62 MET A O 19
ATOM 29426 N N . ARG A 1 63 ? -18.568 7.346 4.756 1.00 0.00 63 ARG A N 19
ATOM 29427 C CA . ARG A 1 63 ? -19.373 8.138 5.685 1.00 0.00 63 ARG A CA 19
ATOM 29428 C C . ARG A 1 63 ? -18.543 8.583 6.885 1.00 0.00 63 ARG A C 19
ATOM 29429 O O . ARG A 1 63 ? -18.784 9.646 7.457 1.00 0.00 63 ARG A O 19
ATOM 29450 N N . SER A 1 64 ? -17.573 7.756 7.266 1.00 0.00 64 SER A N 19
ATOM 29451 C CA . SER A 1 64 ? -16.698 8.070 8.390 1.00 0.00 64 SER A CA 19
ATOM 29452 C C . SER A 1 64 ? -16.028 9.427 8.195 1.00 0.00 64 SER A C 19
ATOM 29453 O O . SER A 1 64 ? -15.799 10.163 9.156 1.00 0.00 64 SER A O 19
ATOM 29461 N N . LEU A 1 65 ? -15.716 9.752 6.943 1.00 0.00 65 LEU A N 19
ATOM 29462 C CA . LEU A 1 65 ? -15.072 11.020 6.616 1.00 0.00 65 LEU A CA 19
ATOM 29463 C C . LEU A 1 65 ? -16.087 12.159 6.608 1.00 0.00 65 LEU A C 19
ATOM 29464 O O . LEU A 1 65 ? -15.723 13.330 6.709 1.00 0.00 65 LEU A O 19
ATOM 29480 N N . GLY A 1 66 ? -17.364 11.804 6.489 1.00 0.00 66 GLY A N 19
ATOM 29481 C CA . GLY A 1 66 ? -18.416 12.804 6.471 1.00 0.00 66 GLY A CA 19
ATOM 29482 C C . GLY A 1 66 ? -19.193 12.808 5.167 1.00 0.00 66 GLY A C 19
ATOM 29483 O O . GLY A 1 66 ? -19.949 13.742 4.891 1.00 0.00 66 GLY A O 19
ATOM 29487 N N . TYR A 1 67 ? -19.006 11.765 4.364 1.00 0.00 67 TYR A N 19
ATOM 29488 C CA . TYR A 1 67 ? -19.698 11.646 3.083 1.00 0.00 67 TYR A CA 19
ATOM 29489 C C . TYR A 1 67 ? -20.593 10.410 3.068 1.00 0.00 67 TYR A C 19
ATOM 29490 O O . TYR A 1 67 ? -20.110 9.288 2.923 1.00 0.00 67 TYR A O 19
ATOM 29508 N N . MET A 1 68 ? -21.897 10.624 3.216 1.00 0.00 68 MET A N 19
ATOM 29509 C CA . MET A 1 68 ? -22.859 9.525 3.227 1.00 0.00 68 MET A CA 19
ATOM 29510 C C . MET A 1 68 ? -23.318 9.181 1.807 1.00 0.00 68 MET A C 19
ATOM 29511 O O . MET A 1 68 ? -24.058 9.948 1.190 1.00 0.00 68 MET A O 19
ATOM 29525 N N . PRO A 1 69 ? -22.890 8.020 1.2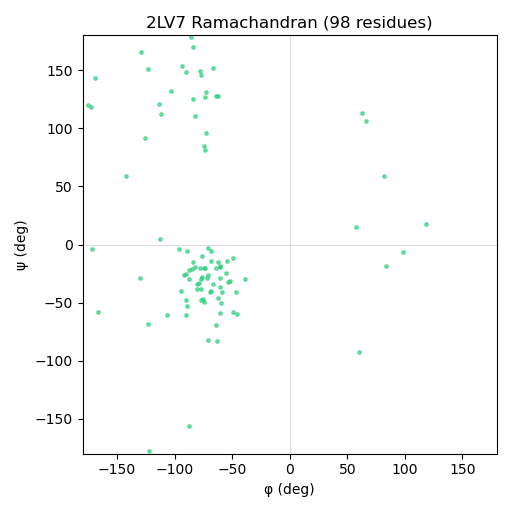68 1.00 0.00 69 PRO A N 19
ATOM 29526 C CA . PRO A 1 69 ? -23.266 7.588 -0.073 1.00 0.00 69 PRO A CA 19
ATOM 29527 C C . PRO A 1 69 ? -24.548 6.763 -0.077 1.00 0.00 69 PRO A C 19
ATOM 29528 O O . PRO A 1 69 ? -24.804 5.994 0.850 1.00 0.00 69 PRO A O 19
ATOM 29539 N N . ASN A 1 70 ? -25.351 6.924 -1.124 1.00 0.00 70 ASN A N 19
ATOM 29540 C CA . ASN A 1 70 ? -26.601 6.183 -1.243 1.00 0.00 70 ASN A CA 19
ATOM 29541 C C . ASN A 1 70 ? -26.339 4.783 -1.783 1.00 0.00 70 ASN A C 19
ATOM 29542 O O . ASN A 1 70 ? -25.222 4.468 -2.190 1.00 0.00 70 ASN A O 19
ATOM 29553 N N . GLU A 1 71 ? -27.370 3.945 -1.785 1.00 0.00 71 GLU A N 19
ATOM 29554 C CA . GLU A 1 71 ? -27.238 2.582 -2.285 1.00 0.00 71 GLU A CA 19
ATOM 29555 C C . GLU A 1 71 ? -26.842 2.590 -3.758 1.00 0.00 71 GLU A C 19
ATOM 29556 O O . GLU A 1 71 ? -26.346 1.596 -4.284 1.00 0.00 71 GLU A O 19
ATOM 29568 N N . VAL A 1 72 ? -27.078 3.717 -4.419 1.00 0.00 72 VAL A N 19
ATOM 29569 C CA . VAL A 1 72 ? -26.742 3.864 -5.830 1.00 0.00 72 VAL A CA 19
ATOM 29570 C C . VAL A 1 72 ? -25.335 4.430 -6.007 1.00 0.00 72 VAL A C 19
ATOM 29571 O O . VAL A 1 72 ? -24.730 4.296 -7.071 1.00 0.00 72 VAL A O 19
ATOM 29584 N N . GLU A 1 73 ? -24.820 5.061 -4.954 1.00 0.00 73 GLU A N 19
ATOM 29585 C CA . GLU A 1 73 ? -23.495 5.674 -4.997 1.00 0.00 73 GLU A CA 19
ATOM 29586 C C . GLU A 1 73 ? -22.387 4.685 -4.640 1.00 0.00 73 GLU A C 19
ATOM 29587 O O . GLU A 1 73 ? -21.444 4.501 -5.407 1.00 0.00 73 GLU A O 19
ATOM 29599 N N . LEU A 1 74 ? -22.497 4.052 -3.476 1.00 0.00 74 LEU A N 19
ATOM 29600 C CA . LEU A 1 74 ? -21.477 3.103 -3.030 1.00 0.00 74 LEU A CA 19
ATOM 29601 C C . LEU A 1 74 ? -21.265 1.989 -4.056 1.00 0.00 74 LEU A C 19
ATOM 29602 O O . LEU A 1 74 ? -20.279 1.255 -3.990 1.00 0.00 74 LEU A O 19
ATOM 29618 N N . GLU A 1 75 ? -22.193 1.867 -5.003 1.00 0.00 75 GLU A N 19
ATOM 29619 C CA . GLU A 1 75 ? -22.095 0.848 -6.043 1.00 0.00 75 GLU A CA 19
ATOM 29620 C C . GLU A 1 75 ? -21.231 1.327 -7.209 1.00 0.00 75 GLU A C 19
ATOM 29621 O O . GLU A 1 75 ? -20.529 0.533 -7.836 1.00 0.00 75 GLU A O 19
ATOM 29633 N N . VAL A 1 76 ? -21.287 2.625 -7.498 1.00 0.00 76 VAL A N 19
ATOM 29634 C CA . VAL A 1 76 ? -20.507 3.194 -8.594 1.00 0.00 76 VAL A CA 19
ATOM 29635 C C . VAL A 1 76 ? -19.084 3.524 -8.157 1.00 0.00 76 VAL A C 19
ATOM 29636 O O . VAL A 1 76 ? -18.186 3.657 -8.986 1.00 0.00 76 VAL A O 19
ATOM 29649 N N . ILE A 1 77 ? -18.888 3.664 -6.852 1.00 0.00 77 ILE A N 19
ATOM 29650 C CA . ILE A 1 77 ? -17.572 3.973 -6.306 1.00 0.00 77 ILE A CA 19
ATOM 29651 C C . ILE A 1 77 ? -16.713 2.714 -6.209 1.00 0.00 77 ILE A C 19
ATOM 29652 O O . ILE A 1 77 ? -15.484 2.781 -6.249 1.00 0.00 77 ILE A O 19
ATOM 29668 N N . ILE A 1 78 ? -17.373 1.565 -6.094 1.00 0.00 78 ILE A N 19
ATOM 29669 C CA . ILE A 1 78 ? -16.679 0.287 -5.984 1.00 0.00 78 ILE A CA 19
ATOM 29670 C C . ILE A 1 78 ? -16.101 -0.163 -7.326 1.00 0.00 78 ILE A C 19
ATOM 29671 O O . ILE A 1 78 ? -15.074 -0.839 -7.365 1.00 0.00 78 ILE A O 19
ATOM 29687 N N . GLN A 1 79 ? -16.746 0.224 -8.423 1.00 0.00 79 GLN A N 19
ATOM 29688 C CA . GLN A 1 79 ? -16.283 -0.168 -9.752 1.00 0.00 79 GLN A CA 19
ATOM 29689 C C . GLN A 1 79 ? -15.100 0.683 -10.203 1.00 0.00 79 GLN A C 19
ATOM 29690 O O . GLN A 1 79 ? -14.472 0.393 -11.222 1.00 0.00 79 GLN A O 19
ATOM 29704 N N . ARG A 1 80 ? -14.800 1.734 -9.448 1.00 0.00 80 ARG A N 19
ATOM 29705 C CA . ARG A 1 80 ? -13.693 2.622 -9.787 1.00 0.00 80 ARG A CA 19
ATOM 29706 C C . ARG A 1 80 ? -12.360 2.013 -9.367 1.00 0.00 80 ARG A C 19
ATOM 29707 O O . ARG A 1 80 ? -11.342 2.204 -10.032 1.00 0.00 80 ARG A O 19
ATOM 29728 N N . LEU A 1 81 ? -12.372 1.278 -8.258 1.00 0.00 81 LEU A N 19
ATOM 29729 C CA . LEU A 1 81 ? -11.164 0.638 -7.751 1.00 0.00 81 LEU A CA 19
ATOM 29730 C C . LEU A 1 81 ? -11.134 -0.842 -8.125 1.00 0.00 81 LEU A C 19
ATOM 29731 O O . LEU A 1 81 ? -10.075 -1.398 -8.414 1.00 0.00 81 LEU A O 19
ATOM 29747 N N . ASP A 1 82 ? -12.304 -1.476 -8.113 1.00 0.00 82 ASP A N 19
ATOM 29748 C CA . ASP A 1 82 ? -12.413 -2.890 -8.452 1.00 0.00 82 ASP A CA 19
ATOM 29749 C C . ASP A 1 82 ? -12.240 -3.096 -9.955 1.00 0.00 82 ASP A C 19
ATOM 29750 O O . ASP A 1 82 ? -13.213 -3.109 -10.710 1.00 0.00 82 ASP A O 19
ATOM 29759 N N . MET A 1 83 ? -10.988 -3.253 -10.376 1.00 0.00 83 MET A N 19
ATOM 29760 C CA . MET A 1 83 ? -10.661 -3.449 -11.784 1.00 0.00 83 MET A CA 19
ATOM 29761 C C . MET A 1 83 ? -11.431 -4.624 -12.382 1.00 0.00 83 MET A C 19
ATOM 29762 O O . MET A 1 83 ? -12.135 -4.470 -13.380 1.00 0.00 83 MET A O 19
ATOM 29776 N N . ASP A 1 84 ? -11.292 -5.796 -11.771 1.00 0.00 84 ASP A N 19
ATOM 29777 C CA . ASP A 1 84 ? -11.975 -6.991 -12.257 1.00 0.00 84 ASP A CA 19
ATOM 29778 C C . ASP A 1 84 ? -13.484 -6.884 -12.046 1.00 0.00 84 ASP A C 19
ATOM 29779 O O . ASP A 1 84 ? -14.265 -7.565 -12.710 1.00 0.00 84 ASP A O 19
ATOM 29788 N N . GLY A 1 85 ? -13.882 -6.019 -11.115 1.00 0.00 85 GLY A N 19
ATOM 29789 C CA . GLY A 1 85 ? -15.293 -5.814 -10.836 1.00 0.00 85 GLY A CA 19
ATOM 29790 C C . GLY A 1 85 ? -15.954 -7.004 -10.163 1.00 0.00 85 GLY A C 19
ATOM 29791 O O . GLY A 1 85 ? -17.026 -7.440 -10.584 1.00 0.00 85 GLY A O 19
ATOM 29795 N N . ASP A 1 86 ? -15.323 -7.526 -9.116 1.00 0.00 86 ASP A N 19
ATOM 29796 C CA . ASP A 1 86 ? -15.874 -8.665 -8.386 1.00 0.00 86 ASP A CA 19
ATOM 29797 C C . ASP A 1 86 ? -16.821 -8.196 -7.286 1.00 0.00 86 ASP A C 19
ATOM 29798 O O . ASP A 1 86 ? -17.199 -8.972 -6.408 1.00 0.00 86 ASP A O 19
ATOM 29807 N N . GLY A 1 87 ? -17.199 -6.921 -7.340 1.00 0.00 87 GLY A N 19
ATOM 29808 C CA . GLY A 1 87 ? -18.094 -6.370 -6.339 1.00 0.00 87 GLY A CA 19
ATOM 29809 C C . GLY A 1 87 ? -17.367 -5.968 -5.071 1.00 0.00 87 GLY A C 19
ATOM 29810 O O . GLY A 1 87 ? -17.916 -5.251 -4.234 1.00 0.00 87 GLY A O 19
ATOM 29814 N N . GLN A 1 88 ? -16.129 -6.432 -4.929 1.00 0.00 88 GLN A N 19
ATOM 29815 C CA . GLN A 1 88 ? -15.325 -6.119 -3.754 1.00 0.00 88 GLN A CA 19
ATOM 29816 C C . GLN A 1 88 ? -13.920 -5.679 -4.158 1.00 0.00 88 GLN A C 19
ATOM 29817 O O . GLN A 1 88 ? -13.315 -6.251 -5.066 1.00 0.00 88 GLN A O 19
ATOM 29831 N N . VAL A 1 89 ? -13.406 -4.660 -3.475 1.00 0.00 89 VAL A N 19
ATOM 29832 C CA . VAL A 1 89 ? -12.073 -4.141 -3.762 1.00 0.00 89 VAL A CA 19
ATOM 29833 C C . VAL A 1 89 ? -10.994 -4.997 -3.105 1.00 0.00 89 VAL A C 19
ATOM 29834 O O . VAL A 1 89 ? -11.062 -5.293 -1.911 1.00 0.00 89 VAL A O 19
ATOM 29847 N N . ASP A 1 90 ? -10.002 -5.395 -3.898 1.00 0.00 90 ASP A N 19
ATOM 29848 C CA . ASP A 1 90 ? -8.905 -6.216 -3.400 1.00 0.00 90 ASP A CA 19
ATOM 29849 C C . ASP A 1 90 ? -7.743 -5.352 -2.916 1.00 0.00 90 ASP A C 19
ATOM 29850 O O . ASP A 1 90 ? -7.529 -4.249 -3.419 1.00 0.00 90 ASP A O 19
ATOM 29859 N N . PHE A 1 91 ? -7.004 -5.860 -1.936 1.00 0.00 91 PHE A N 19
ATOM 29860 C CA . PHE A 1 91 ? -5.864 -5.141 -1.372 1.00 0.00 91 PHE A CA 19
ATOM 29861 C C . PHE A 1 91 ? -4.909 -4.649 -2.458 1.00 0.00 91 PHE A C 19
ATOM 29862 O O . PHE A 1 91 ? -4.627 -3.454 -2.546 1.00 0.00 91 PHE A O 19
ATOM 29879 N N . GLU A 1 92 ? -4.419 -5.576 -3.278 1.00 0.00 92 GLU A N 19
ATOM 29880 C CA . GLU A 1 92 ? -3.480 -5.248 -4.351 1.00 0.00 92 GLU A CA 19
ATOM 29881 C C . GLU A 1 92 ? -3.922 -4.019 -5.142 1.00 0.00 92 GLU A C 19
ATOM 29882 O O . GLU A 1 92 ? -3.173 -3.051 -5.268 1.00 0.00 92 GLU A O 19
ATOM 29894 N N . GLU A 1 93 ? -5.131 -4.067 -5.683 1.00 0.00 93 GLU A N 19
ATOM 29895 C CA . GLU A 1 93 ? -5.665 -2.956 -6.466 1.00 0.00 93 GLU A CA 19
ATOM 29896 C C . GLU A 1 93 ? -5.486 -1.618 -5.744 1.00 0.00 93 GLU A C 19
ATOM 29897 O O . GLU A 1 93 ? -5.240 -0.591 -6.378 1.00 0.00 93 GLU A O 19
ATOM 29909 N N . PHE A 1 94 ? -5.601 -1.639 -4.420 1.00 0.00 94 PHE A N 19
ATOM 29910 C CA . PHE A 1 94 ? -5.467 -0.422 -3.624 1.00 0.00 94 PHE A CA 19
ATOM 29911 C C . PHE A 1 94 ? -4.021 -0.180 -3.185 1.00 0.00 94 PHE A C 19
ATOM 29912 O O . PHE A 1 94 ? -3.650 0.946 -2.853 1.00 0.00 94 PHE A O 19
ATOM 29929 N N . VAL A 1 95 ? -3.203 -1.231 -3.190 1.00 0.00 95 VAL A N 19
ATOM 29930 C CA . VAL A 1 95 ? -1.809 -1.100 -2.775 1.00 0.00 95 VAL A CA 19
ATOM 29931 C C . VAL A 1 95 ? -0.970 -0.426 -3.859 1.00 0.00 95 VAL A C 19
ATOM 29932 O O . VAL A 1 95 ? 0.030 0.227 -3.562 1.00 0.00 95 VAL A O 19
ATOM 29945 N N . THR A 1 96 ? -1.380 -0.589 -5.114 1.00 0.00 96 THR A N 19
ATOM 29946 C CA . THR A 1 96 ? -0.666 0.013 -6.234 1.00 0.00 96 THR A CA 19
ATOM 29947 C C . THR A 1 96 ? -1.089 1.464 -6.435 1.00 0.00 96 THR A C 19
ATOM 29948 O O . THR A 1 96 ? -0.252 2.341 -6.645 1.00 0.00 96 THR A O 19
ATOM 29959 N N . LEU A 1 97 ? -2.395 1.708 -6.372 1.00 0.00 97 LEU A N 19
ATOM 29960 C CA . LEU A 1 97 ? -2.931 3.053 -6.546 1.00 0.00 97 LEU A CA 19
ATOM 29961 C C . LEU A 1 97 ? -2.461 3.977 -5.426 1.00 0.00 97 LEU A C 19
ATOM 29962 O O . LEU A 1 97 ? -2.561 5.200 -5.534 1.00 0.00 97 LEU A O 19
ATOM 29978 N N . LEU A 1 98 ? -1.948 3.386 -4.351 1.00 0.00 98 LEU A N 19
ATOM 29979 C CA . LEU A 1 98 ? -1.461 4.158 -3.213 1.00 0.00 98 LEU A CA 19
ATOM 29980 C C . LEU A 1 98 ? 0.055 4.041 -3.085 1.00 0.00 98 LEU A C 19
ATOM 29981 O O . LEU A 1 98 ? 0.714 4.935 -2.552 1.00 0.00 98 LEU A O 19
ATOM 29997 N N . GLY A 1 99 ? 0.602 2.937 -3.583 1.00 0.00 99 GLY A N 19
ATOM 29998 C CA . GLY A 1 99 ? 2.035 2.718 -3.514 1.00 0.00 99 GLY A CA 19
ATOM 29999 C C . GLY A 1 99 ? 2.584 2.062 -4.769 1.00 0.00 99 GLY A C 19
ATOM 30000 O O . GLY A 1 99 ? 2.474 0.845 -4.927 1.00 0.00 99 GLY A O 19
ATOM 30004 N N . PRO A 1 100 ? 3.184 2.842 -5.691 1.00 0.00 100 PRO A N 19
ATOM 30005 C CA . PRO A 1 100 ? 3.743 2.302 -6.935 1.00 0.00 100 PRO A CA 19
ATOM 30006 C C . PRO A 1 100 ? 4.974 1.436 -6.689 1.00 0.00 100 PRO A C 19
ATOM 30007 O O . PRO A 1 100 ? 4.813 0.205 -6.555 1.00 0.00 100 PRO A O 19
ATOM 30021 N N . MET A 1 1 ? 42.696 4.041 33.699 1.00 0.00 1 MET A N 20
ATOM 30022 C CA . MET A 1 1 ? 41.830 2.836 33.790 1.00 0.00 1 MET A CA 20
ATOM 30023 C C . MET A 1 1 ? 42.116 2.057 35.075 1.00 0.00 1 MET A C 20
ATOM 30024 O O . MET A 1 1 ? 43.257 2.007 35.534 1.00 0.00 1 MET A O 20
ATOM 30040 N N . PRO A 1 2 ? 41.079 1.438 35.672 1.00 0.00 2 PRO A N 20
ATOM 30041 C CA . PRO A 1 2 ? 41.231 0.666 36.908 1.00 0.00 2 PRO A CA 20
ATOM 30042 C C . PRO A 1 2 ? 41.871 -0.696 36.668 1.00 0.00 2 PRO A C 20
ATOM 30043 O O . PRO A 1 2 ? 41.684 -1.304 35.614 1.00 0.00 2 PRO A O 20
ATOM 30054 N N . PHE A 1 3 ? 42.628 -1.169 37.655 1.00 0.00 3 PHE A N 20
ATOM 30055 C CA . PHE A 1 3 ? 43.299 -2.461 37.554 1.00 0.00 3 PHE A CA 20
ATOM 30056 C C . PHE A 1 3 ? 42.340 -3.605 37.877 1.00 0.00 3 PHE A C 20
ATOM 30057 O O . PHE A 1 3 ? 42.761 -4.750 38.041 1.00 0.00 3 PHE A O 20
ATOM 30074 N N . HIS A 1 4 ? 41.053 -3.286 37.968 1.00 0.00 4 HIS A N 20
ATOM 30075 C CA . HIS A 1 4 ? 40.037 -4.287 38.271 1.00 0.00 4 HIS A CA 20
ATOM 30076 C C . HIS A 1 4 ? 39.279 -4.697 37.007 1.00 0.00 4 HIS A C 20
ATOM 30077 O O . HIS A 1 4 ? 38.397 -3.972 36.545 1.00 0.00 4 HIS A O 20
ATOM 30092 N N . PRO A 1 5 ? 39.613 -5.867 36.424 1.00 0.00 5 PRO A N 20
ATOM 30093 C CA . PRO A 1 5 ? 38.955 -6.360 35.210 1.00 0.00 5 PRO A CA 20
ATOM 30094 C C . PRO A 1 5 ? 37.564 -6.917 35.489 1.00 0.00 5 PRO A C 20
ATOM 30095 O O . PRO A 1 5 ? 37.213 -7.194 36.636 1.00 0.00 5 PRO A O 20
ATOM 30106 N N . VAL A 1 6 ? 36.775 -7.077 34.429 1.00 0.00 6 VAL A N 20
ATOM 30107 C CA . VAL A 1 6 ? 35.422 -7.603 34.554 1.00 0.00 6 VAL A CA 20
ATOM 30108 C C . VAL A 1 6 ? 35.339 -9.025 34.007 1.00 0.00 6 VAL A C 20
ATOM 30109 O O . VAL A 1 6 ? 34.754 -9.909 34.632 1.00 0.00 6 VAL A O 20
ATOM 30122 N N . THR A 1 7 ? 35.930 -9.233 32.835 1.00 0.00 7 THR A N 20
ATOM 30123 C CA . THR A 1 7 ? 35.931 -10.545 32.198 1.00 0.00 7 THR A CA 20
ATOM 30124 C C . THR A 1 7 ? 37.103 -10.675 31.231 1.00 0.00 7 THR A C 20
ATOM 30125 O O . THR A 1 7 ? 37.981 -11.518 31.414 1.00 0.00 7 THR A O 20
ATOM 30136 N N . ALA A 1 8 ? 37.106 -9.833 30.202 1.00 0.00 8 ALA A N 20
ATOM 30137 C CA . ALA A 1 8 ? 38.168 -9.844 29.202 1.00 0.00 8 ALA A CA 20
ATOM 30138 C C . ALA A 1 8 ? 38.063 -8.638 28.277 1.00 0.00 8 ALA A C 20
ATOM 30139 O O . ALA A 1 8 ? 37.048 -7.939 28.268 1.00 0.00 8 ALA A O 20
ATOM 30146 N N . ALA A 1 9 ? 39.116 -8.395 27.502 1.00 0.00 9 ALA A N 20
ATOM 30147 C CA . ALA A 1 9 ? 39.138 -7.271 26.571 1.00 0.00 9 ALA A CA 20
ATOM 30148 C C . ALA A 1 9 ? 37.969 -7.349 25.596 1.00 0.00 9 ALA A C 20
ATOM 30149 O O . ALA A 1 9 ? 37.038 -6.545 25.661 1.00 0.00 9 ALA A O 20
ATOM 30156 N N . LEU A 1 10 ? 38.025 -8.322 24.692 1.00 0.00 10 LEU A N 20
ATOM 30157 C CA . LEU A 1 10 ? 36.970 -8.515 23.705 1.00 0.00 10 LEU A CA 20
ATOM 30158 C C . LEU A 1 10 ? 36.163 -9.769 24.024 1.00 0.00 10 LEU A C 20
ATOM 30159 O O . LEU A 1 10 ? 36.725 -10.851 24.198 1.00 0.00 10 LEU A O 20
ATOM 30175 N N . MET A 1 11 ? 34.845 -9.617 24.099 1.00 0.00 11 MET A N 20
ATOM 30176 C CA . MET A 1 11 ? 33.964 -10.739 24.401 1.00 0.00 11 MET A CA 20
ATOM 30177 C C . MET A 1 11 ? 33.122 -11.115 23.186 1.00 0.00 11 MET A C 20
ATOM 30178 O O . MET A 1 11 ? 33.378 -10.650 22.075 1.00 0.00 11 MET A O 20
ATOM 30192 N N . TYR A 1 12 ? 32.119 -11.960 23.405 1.00 0.00 12 TYR A N 20
ATOM 30193 C CA . TYR A 1 12 ? 31.238 -12.401 22.328 1.00 0.00 12 TYR A CA 20
ATOM 30194 C C . TYR A 1 12 ? 30.589 -11.211 21.629 1.00 0.00 12 TYR A C 20
ATOM 30195 O O . TYR A 1 12 ? 30.638 -11.097 20.404 1.00 0.00 12 TYR A O 20
ATOM 30213 N N . ARG A 1 13 ? 29.982 -10.326 22.416 1.00 0.00 13 ARG A N 20
ATOM 30214 C CA . ARG A 1 13 ? 29.322 -9.142 21.872 1.00 0.00 13 ARG A CA 20
ATOM 30215 C C . ARG A 1 13 ? 28.277 -9.526 20.830 1.00 0.00 13 ARG A C 20
ATOM 30216 O O . ARG A 1 13 ? 28.521 -9.431 19.625 1.00 0.00 13 ARG A O 20
ATOM 30237 N N . GLY A 1 14 ? 27.111 -9.961 21.300 1.00 0.00 14 GLY A N 20
ATOM 30238 C CA . GLY A 1 14 ? 26.044 -10.346 20.396 1.00 0.00 14 GLY A CA 20
ATOM 30239 C C . GLY A 1 14 ? 25.045 -9.229 20.175 1.00 0.00 14 GLY A C 20
ATOM 30240 O O . GLY A 1 14 ? 24.063 -9.112 20.909 1.00 0.00 14 GLY A O 20
ATOM 30244 N N . ILE A 1 15 ? 25.296 -8.405 19.163 1.00 0.00 15 ILE A N 20
ATOM 30245 C CA . ILE A 1 15 ? 24.416 -7.287 18.851 1.00 0.00 15 ILE A CA 20
ATOM 30246 C C . ILE A 1 15 ? 24.045 -7.272 17.370 1.00 0.00 15 ILE A C 20
ATOM 30247 O O . ILE A 1 15 ? 24.899 -7.460 16.502 1.00 0.00 15 ILE A O 20
ATOM 30263 N N . TYR A 1 16 ? 22.761 -7.046 17.098 1.00 0.00 16 TYR A N 20
ATOM 30264 C CA . TYR A 1 16 ? 22.246 -7.003 15.730 1.00 0.00 16 TYR A CA 20
ATOM 30265 C C . TYR A 1 16 ? 22.823 -8.131 14.879 1.00 0.00 16 TYR A C 20
ATOM 30266 O O . TYR A 1 16 ? 23.700 -7.907 14.044 1.00 0.00 16 TYR A O 20
ATOM 30284 N N . THR A 1 17 ? 22.322 -9.343 15.098 1.00 0.00 17 THR A N 20
ATOM 30285 C CA . THR A 1 17 ? 22.787 -10.508 14.354 1.00 0.00 17 THR A CA 20
ATOM 30286 C C . THR A 1 17 ? 21.807 -10.883 13.248 1.00 0.00 17 THR A C 20
ATOM 30287 O O . THR A 1 17 ? 20.789 -11.530 13.498 1.00 0.00 17 THR A O 20
ATOM 30298 N N . VAL A 1 18 ? 22.118 -10.468 12.024 1.00 0.00 18 VAL A N 20
ATOM 30299 C CA . VAL A 1 18 ? 21.267 -10.760 10.878 1.00 0.00 18 VAL A CA 20
ATOM 30300 C C . VAL A 1 18 ? 21.693 -12.062 10.192 1.00 0.00 18 VAL A C 20
ATOM 30301 O O . VAL A 1 18 ? 22.825 -12.180 9.722 1.00 0.00 18 VAL A O 20
ATOM 30314 N N . PRO A 1 19 ? 20.792 -13.065 10.130 1.00 0.00 19 PRO A N 20
ATOM 30315 C CA . PRO A 1 19 ? 21.087 -14.356 9.499 1.00 0.00 19 PRO A CA 20
ATOM 30316 C C . PRO A 1 19 ? 21.205 -14.241 7.983 1.00 0.00 19 PRO A C 20
ATOM 30317 O O . PRO A 1 19 ? 22.236 -14.578 7.404 1.00 0.00 19 PRO A O 20
ATOM 30328 N N . ASN A 1 20 ? 20.138 -13.765 7.348 1.00 0.00 20 ASN A N 20
ATOM 30329 C CA . ASN A 1 20 ? 20.118 -13.605 5.898 1.00 0.00 20 ASN A CA 20
ATOM 30330 C C . ASN A 1 20 ? 19.786 -12.165 5.516 1.00 0.00 20 ASN A C 20
ATOM 30331 O O . ASN A 1 20 ? 18.638 -11.733 5.626 1.00 0.00 20 ASN A O 20
ATOM 30342 N N . LEU A 1 21 ? 20.797 -11.427 5.069 1.00 0.00 21 LEU A N 20
ATOM 30343 C CA . LEU A 1 21 ? 20.610 -10.036 4.673 1.00 0.00 21 LEU A CA 20
ATOM 30344 C C . LEU A 1 21 ? 21.159 -9.795 3.270 1.00 0.00 21 LEU A C 20
ATOM 30345 O O . LEU A 1 21 ? 21.384 -8.653 2.867 1.00 0.00 21 LEU A O 20
ATOM 30361 N N . LEU A 1 22 ? 21.374 -10.879 2.532 1.00 0.00 22 LEU A N 20
ATOM 30362 C CA . LEU A 1 22 ? 21.894 -10.789 1.171 1.00 0.00 22 LEU A CA 20
ATOM 30363 C C . LEU A 1 22 ? 20.802 -11.114 0.157 1.00 0.00 22 LEU A C 20
ATOM 30364 O O . LEU A 1 22 ? 20.904 -10.755 -1.017 1.00 0.00 22 LEU A O 20
ATOM 30380 N N . SER A 1 23 ? 19.759 -11.798 0.619 1.00 0.00 23 SER A N 20
ATOM 30381 C CA . SER A 1 23 ? 18.646 -12.174 -0.244 1.00 0.00 23 SER A CA 20
ATOM 30382 C C . SER A 1 23 ? 17.655 -11.024 -0.386 1.00 0.00 23 SER A C 20
ATOM 30383 O O . SER A 1 23 ? 17.293 -10.637 -1.498 1.00 0.00 23 SER A O 20
ATOM 30391 N N . GLU A 1 24 ? 17.218 -10.479 0.747 1.00 0.00 24 GLU A N 20
ATOM 30392 C CA . GLU A 1 24 ? 16.269 -9.372 0.745 1.00 0.00 24 GLU A CA 20
ATOM 30393 C C . GLU A 1 24 ? 16.986 -8.042 0.528 1.00 0.00 24 GLU A C 20
ATOM 30394 O O . GLU A 1 24 ? 16.420 -7.108 -0.039 1.00 0.00 24 GLU A O 20
ATOM 30406 N N . GLN A 1 25 ? 18.234 -7.969 0.986 1.00 0.00 25 GLN A N 20
ATOM 30407 C CA . GLN A 1 25 ? 19.037 -6.757 0.845 1.00 0.00 25 GLN A CA 20
ATOM 30408 C C . GLN A 1 25 ? 18.350 -5.569 1.517 1.00 0.00 25 GLN A C 20
ATOM 30409 O O . GLN A 1 25 ? 17.324 -5.729 2.177 1.00 0.00 25 GLN A O 20
ATOM 30423 N N . ARG A 1 26 ? 18.923 -4.380 1.350 1.00 0.00 26 ARG A N 20
ATOM 30424 C CA . ARG A 1 26 ? 18.358 -3.171 1.939 1.00 0.00 26 ARG A CA 20
ATOM 30425 C C . ARG A 1 26 ? 16.932 -2.937 1.439 1.00 0.00 26 ARG A C 20
ATOM 30426 O O . ARG A 1 26 ? 16.605 -3.275 0.300 1.00 0.00 26 ARG A O 20
ATOM 30447 N N . PRO A 1 27 ? 16.059 -2.355 2.286 1.00 0.00 27 PRO A N 20
ATOM 30448 C CA . PRO A 1 27 ? 14.665 -2.084 1.924 1.00 0.00 27 PRO A CA 20
ATOM 30449 C C . PRO A 1 27 ? 14.538 -0.965 0.896 1.00 0.00 27 PRO A C 20
ATOM 30450 O O . PRO A 1 27 ? 15.314 -0.010 0.903 1.00 0.00 27 PRO A O 20
ATOM 30461 N N . VAL A 1 28 ? 13.549 -1.092 0.016 1.00 0.00 28 VAL A N 20
ATOM 30462 C CA . VAL A 1 28 ? 13.307 -0.095 -1.020 1.00 0.00 28 VAL A CA 20
ATOM 30463 C C . VAL A 1 28 ? 11.850 0.349 -1.014 1.00 0.00 28 VAL A C 20
ATOM 30464 O O . VAL A 1 28 ? 11.010 -0.269 -0.359 1.00 0.00 28 VAL A O 20
ATOM 30477 N N . ASP A 1 29 ? 11.557 1.424 -1.742 1.00 0.00 29 ASP A N 20
ATOM 30478 C CA . ASP A 1 29 ? 10.200 1.949 -1.819 1.00 0.00 29 ASP A CA 20
ATOM 30479 C C . ASP A 1 29 ? 9.712 2.374 -0.439 1.00 0.00 29 ASP A C 20
ATOM 30480 O O . ASP A 1 29 ? 10.515 2.685 0.442 1.00 0.00 29 ASP A O 20
ATOM 30489 N N . ILE A 1 30 ? 8.397 2.390 -0.251 1.00 0.00 30 ILE A N 20
ATOM 30490 C CA . ILE A 1 30 ? 7.821 2.786 1.027 1.00 0.00 30 ILE A CA 20
ATOM 30491 C C . ILE A 1 30 ? 7.934 1.660 2.056 1.00 0.00 30 ILE A C 20
ATOM 30492 O O . ILE A 1 30 ? 7.587 0.515 1.769 1.00 0.00 30 ILE A O 20
ATOM 30508 N N . PRO A 1 31 ? 8.424 1.970 3.275 1.00 0.00 31 PRO A N 20
ATOM 30509 C CA . PRO A 1 31 ? 8.576 0.971 4.340 1.00 0.00 31 PRO A CA 20
ATOM 30510 C C . PRO A 1 31 ? 7.234 0.454 4.843 1.00 0.00 31 PRO A C 20
ATOM 30511 O O . PRO A 1 31 ? 6.242 1.182 4.862 1.00 0.00 31 PRO A O 20
ATOM 30522 N N . GLU A 1 32 ? 7.217 -0.817 5.241 1.00 0.00 32 GLU A N 20
ATOM 30523 C CA . GLU A 1 32 ? 6.008 -1.461 5.749 1.00 0.00 32 GLU A CA 20
ATOM 30524 C C . GLU A 1 32 ? 5.301 -0.599 6.795 1.00 0.00 32 GLU A C 20
ATOM 30525 O O . GLU A 1 32 ? 4.101 -0.748 7.018 1.00 0.00 32 GLU A O 20
ATOM 30537 N N . ASP A 1 33 ? 6.050 0.292 7.440 1.00 0.00 33 ASP A N 20
ATOM 30538 C CA . ASP A 1 33 ? 5.489 1.174 8.459 1.00 0.00 33 ASP A CA 20
ATOM 30539 C C . ASP A 1 33 ? 4.274 1.938 7.934 1.00 0.00 33 ASP A C 20
ATOM 30540 O O . ASP A 1 33 ? 3.278 2.094 8.641 1.00 0.00 33 ASP A O 20
ATOM 30549 N N . GLU A 1 34 ? 4.358 2.412 6.693 1.00 0.00 34 GLU A N 20
ATOM 30550 C CA . GLU A 1 34 ? 3.276 3.155 6.084 1.00 0.00 34 GLU A CA 20
ATOM 30551 C C . GLU A 1 34 ? 2.220 2.207 5.514 1.00 0.00 34 GLU A C 20
ATOM 30552 O O . GLU A 1 34 ? 1.059 2.581 5.343 1.00 0.00 34 GLU A O 20
ATOM 30564 N N . LEU A 1 35 ? 2.627 0.971 5.240 1.00 0.00 35 LEU A N 20
ATOM 30565 C CA . LEU A 1 35 ? 1.718 -0.029 4.690 1.00 0.00 35 LEU A CA 20
ATOM 30566 C C . LEU A 1 35 ? 0.763 -0.536 5.765 1.00 0.00 35 LEU A C 20
ATOM 30567 O O . LEU A 1 35 ? -0.391 -0.861 5.483 1.00 0.00 35 LEU A O 20
ATOM 30583 N N . GLU A 1 36 ? 1.255 -0.597 6.999 1.00 0.00 36 GLU A N 20
ATOM 30584 C CA . GLU A 1 36 ? 0.454 -1.065 8.126 1.00 0.00 36 GLU A CA 20
ATOM 30585 C C . GLU A 1 36 ? -0.797 -0.210 8.289 1.00 0.00 36 GLU A C 20
ATOM 30586 O O . GLU A 1 36 ? -1.848 -0.701 8.702 1.00 0.00 36 GLU A O 20
ATOM 30598 N N . GLU A 1 37 ? -0.674 1.072 7.964 1.00 0.00 37 GLU A N 20
ATOM 30599 C CA . GLU A 1 37 ? -1.794 1.999 8.069 1.00 0.00 37 GLU A CA 20
ATOM 30600 C C . GLU A 1 37 ? -2.813 1.734 6.966 1.00 0.00 37 GLU A C 20
ATOM 30601 O O . GLU A 1 37 ? -4.019 1.870 7.176 1.00 0.00 37 GLU A O 20
ATOM 30613 N N . ILE A 1 38 ? -2.319 1.350 5.791 1.00 0.00 38 ILE A N 20
ATOM 30614 C CA . ILE A 1 38 ? -3.188 1.063 4.654 1.00 0.00 38 ILE A CA 20
ATOM 30615 C C . ILE A 1 38 ? -4.139 -0.085 4.971 1.00 0.00 38 ILE A C 20
ATOM 30616 O O . ILE A 1 38 ? -5.338 -0.006 4.696 1.00 0.00 38 ILE A O 20
ATOM 30632 N N . ARG A 1 39 ? -3.598 -1.151 5.552 1.00 0.00 39 ARG A N 20
ATOM 30633 C CA . ARG A 1 39 ? -4.397 -2.318 5.902 1.00 0.00 39 ARG A CA 20
ATOM 30634 C C . ARG A 1 39 ? -5.369 -1.995 7.028 1.00 0.00 39 ARG A C 20
ATOM 30635 O O . ARG A 1 39 ? -6.567 -1.899 6.802 1.00 0.00 39 ARG A O 20
ATOM 30656 N N . GLU A 1 40 ? -4.841 -1.797 8.232 1.00 0.00 40 GLU A N 20
ATOM 30657 C CA . GLU A 1 40 ? -5.669 -1.500 9.402 1.00 0.00 40 GLU A CA 20
ATOM 30658 C C . GLU A 1 40 ? -6.829 -0.563 9.062 1.00 0.00 40 GLU A C 20
ATOM 30659 O O . GLU A 1 40 ? -7.885 -0.624 9.684 1.00 0.00 40 GLU A O 20
ATOM 30671 N N . ALA A 1 41 ? -6.633 0.292 8.066 1.00 0.00 41 ALA A N 20
ATOM 30672 C CA . ALA A 1 41 ? -7.667 1.239 7.659 1.00 0.00 41 ALA A CA 20
ATOM 30673 C C . ALA A 1 41 ? -8.896 0.544 7.066 1.00 0.00 41 ALA A C 20
ATOM 30674 O O . ALA A 1 41 ? -9.907 0.347 7.748 1.00 0.00 41 ALA A O 20
ATOM 30681 N N . PHE A 1 42 ? -8.803 0.154 5.800 1.00 0.00 42 PHE A N 20
ATOM 30682 C CA . PHE A 1 42 ? -9.924 -0.477 5.112 1.00 0.00 42 PHE A CA 20
ATOM 30683 C C . PHE A 1 42 ? -10.082 -1.946 5.492 1.00 0.00 42 PHE A C 20
ATOM 30684 O O . PHE A 1 42 ? -11.186 -2.490 5.441 1.00 0.00 42 PHE A O 20
ATOM 30701 N N . LYS A 1 43 ? -8.984 -2.583 5.873 1.00 0.00 43 LYS A N 20
ATOM 30702 C CA . LYS A 1 43 ? -9.015 -3.990 6.258 1.00 0.00 43 LYS A CA 20
ATOM 30703 C C . LYS A 1 43 ? -9.979 -4.220 7.421 1.00 0.00 43 LYS A C 20
ATOM 30704 O O . LYS A 1 43 ? -10.692 -5.224 7.446 1.00 0.00 43 LYS A O 20
ATOM 30723 N N . VAL A 1 44 ? -10.003 -3.298 8.387 1.00 0.00 44 VAL A N 20
ATOM 30724 C CA . VAL A 1 44 ? -10.906 -3.438 9.526 1.00 0.00 44 VAL A CA 20
ATOM 30725 C C . VAL A 1 44 ? -12.352 -3.197 9.107 1.00 0.00 44 VAL A C 20
ATOM 30726 O O . VAL A 1 44 ? -13.263 -3.850 9.615 1.00 0.00 44 VAL A O 20
ATOM 30739 N N . PHE A 1 45 ? -12.567 -2.256 8.182 1.00 0.00 45 PHE A N 20
ATOM 30740 C CA . PHE A 1 45 ? -13.921 -1.974 7.708 1.00 0.00 45 PHE A CA 20
ATOM 30741 C C . PHE A 1 45 ? -14.536 -3.223 7.087 1.00 0.00 45 PHE A C 20
ATOM 30742 O O . PHE A 1 45 ? -15.753 -3.313 6.926 1.00 0.00 45 PHE A O 20
ATOM 30759 N N . ASP A 1 46 ? -13.683 -4.183 6.738 1.00 0.00 46 ASP A N 20
ATOM 30760 C CA . ASP A 1 46 ? -14.139 -5.436 6.152 1.00 0.00 46 ASP A CA 20
ATOM 30761 C C . ASP A 1 46 ? -14.859 -6.272 7.205 1.00 0.00 46 ASP A C 20
ATOM 30762 O O . ASP A 1 46 ? -14.244 -7.079 7.902 1.00 0.00 46 ASP A O 20
ATOM 30771 N N . ARG A 1 47 ? -16.166 -6.063 7.315 1.00 0.00 47 ARG A N 20
ATOM 30772 C CA . ARG A 1 47 ? -16.988 -6.776 8.288 1.00 0.00 47 ARG A CA 20
ATOM 30773 C C . ARG A 1 47 ? -16.787 -8.287 8.197 1.00 0.00 47 ARG A C 20
ATOM 30774 O O . ARG A 1 47 ? -16.708 -8.971 9.218 1.00 0.00 47 ARG A O 20
ATOM 30795 N N . ASP A 1 48 ? -16.706 -8.804 6.976 1.00 0.00 48 ASP A N 20
ATOM 30796 C CA . ASP A 1 48 ? -16.522 -10.238 6.767 1.00 0.00 48 ASP A CA 20
ATOM 30797 C C . ASP A 1 48 ? -15.070 -10.647 6.997 1.00 0.00 48 ASP A C 20
ATOM 30798 O O . ASP A 1 48 ? -14.776 -11.818 7.238 1.00 0.00 48 ASP A O 20
ATOM 30807 N N . GLY A 1 49 ? -14.169 -9.673 6.924 1.00 0.00 49 GLY A N 20
ATOM 30808 C CA . GLY A 1 49 ? -12.757 -9.940 7.136 1.00 0.00 49 GLY A CA 20
ATOM 30809 C C . GLY A 1 49 ? -12.195 -10.967 6.171 1.00 0.00 49 GLY A C 20
ATOM 30810 O O . GLY A 1 49 ? -11.127 -11.530 6.412 1.00 0.00 49 GLY A O 20
ATOM 30814 N N . ASN A 1 50 ? -12.906 -11.211 5.073 1.00 0.00 50 ASN A N 20
ATOM 30815 C CA . ASN A 1 50 ? -12.461 -12.178 4.074 1.00 0.00 50 ASN A CA 20
ATOM 30816 C C . ASN A 1 50 ? -11.359 -11.593 3.199 1.00 0.00 50 ASN A C 20
ATOM 30817 O O . ASN A 1 50 ? -10.931 -12.213 2.225 1.00 0.00 50 ASN A O 20
ATOM 30828 N N . GLY A 1 51 ? -10.900 -10.397 3.552 1.00 0.00 51 GLY A N 20
ATOM 30829 C CA . GLY A 1 51 ? -9.853 -9.748 2.787 1.00 0.00 51 GLY A CA 20
ATOM 30830 C C . GLY A 1 51 ? -10.408 -8.853 1.699 1.00 0.00 51 GLY A C 20
ATOM 30831 O O . GLY A 1 51 ? -9.686 -8.037 1.126 1.00 0.00 51 GLY A O 20
ATOM 30835 N N . PHE A 1 52 ? -11.698 -9.007 1.413 1.00 0.00 52 PHE A N 20
ATOM 30836 C CA . PHE A 1 52 ? -12.356 -8.205 0.389 1.00 0.00 52 PHE A CA 20
ATOM 30837 C C . PHE A 1 52 ? -13.450 -7.340 1.007 1.00 0.00 52 PHE A C 20
ATOM 30838 O O . PHE A 1 52 ? -14.196 -7.793 1.875 1.00 0.00 52 PHE A O 20
ATOM 30855 N N . ILE A 1 53 ? -13.541 -6.096 0.555 1.00 0.00 53 ILE A N 20
ATOM 30856 C CA . ILE A 1 53 ? -14.539 -5.167 1.071 1.00 0.00 53 ILE A CA 20
ATOM 30857 C C . ILE A 1 53 ? -15.658 -4.936 0.059 1.00 0.00 53 ILE A C 20
ATOM 30858 O O . ILE A 1 53 ? -15.420 -4.442 -1.044 1.00 0.00 53 ILE A O 20
ATOM 30874 N N . SER A 1 54 ? -16.879 -5.299 0.445 1.00 0.00 54 SER A N 20
ATOM 30875 C CA . SER A 1 54 ? -18.039 -5.131 -0.423 1.00 0.00 54 SER A CA 20
ATOM 30876 C C . SER A 1 54 ? -18.456 -3.665 -0.484 1.00 0.00 54 SER A C 20
ATOM 30877 O O . SER A 1 54 ? -17.832 -2.811 0.144 1.00 0.00 54 SER A O 20
ATOM 30885 N N . LYS A 1 55 ? -19.508 -3.376 -1.243 1.00 0.00 55 LYS A N 20
ATOM 30886 C CA . LYS A 1 55 ? -19.997 -2.008 -1.375 1.00 0.00 55 LYS A CA 20
ATOM 30887 C C . LYS A 1 55 ? -20.559 -1.494 -0.051 1.00 0.00 55 LYS A C 20
ATOM 30888 O O . LYS A 1 55 ? -20.218 -0.398 0.395 1.00 0.00 55 LYS A O 20
ATOM 30907 N N . GLN A 1 56 ? -21.420 -2.295 0.571 1.00 0.00 56 GLN A N 20
ATOM 30908 C CA . GLN A 1 56 ? -22.041 -1.923 1.839 1.00 0.00 56 GLN A CA 20
ATOM 30909 C C . GLN A 1 56 ? -20.992 -1.642 2.911 1.00 0.00 56 GLN A C 20
ATOM 30910 O O . GLN A 1 56 ? -21.155 -0.737 3.730 1.00 0.00 56 GLN A O 20
ATOM 30924 N N . GLU A 1 57 ? -19.916 -2.424 2.902 1.00 0.00 57 GLU A N 20
ATOM 30925 C CA . GLU A 1 57 ? -18.840 -2.257 3.874 1.00 0.00 57 GLU A CA 20
ATOM 30926 C C . GLU A 1 57 ? -18.017 -1.012 3.556 1.00 0.00 57 GLU A C 20
ATOM 30927 O O . GLU A 1 57 ? -17.708 -0.212 4.441 1.00 0.00 57 GLU A O 20
ATOM 30939 N N . LEU A 1 58 ? -17.665 -0.861 2.284 1.00 0.00 58 LEU A N 20
ATOM 30940 C CA . LEU A 1 58 ? -16.884 0.284 1.832 1.00 0.00 58 LEU A CA 20
ATOM 30941 C C . LEU A 1 58 ? -17.641 1.581 2.105 1.00 0.00 58 LEU A C 20
ATOM 30942 O O . LEU A 1 58 ? -17.043 2.646 2.249 1.00 0.00 58 LEU A O 20
ATOM 30958 N N . GLY A 1 59 ? -18.965 1.476 2.192 1.00 0.00 59 GLY A N 20
ATOM 30959 C CA . GLY A 1 59 ? -19.786 2.643 2.454 1.00 0.00 59 GLY A CA 20
ATOM 30960 C C . GLY A 1 59 ? -19.553 3.195 3.844 1.00 0.00 59 GLY A C 20
ATOM 30961 O O . GLY A 1 59 ? -19.869 4.351 4.126 1.00 0.00 59 GLY A O 20
ATOM 30965 N N . THR A 1 60 ? -18.993 2.360 4.714 1.00 0.00 60 THR A N 20
ATOM 30966 C CA . THR A 1 60 ? -18.701 2.756 6.084 1.00 0.00 60 THR A CA 20
ATOM 30967 C C . THR A 1 60 ? -17.334 3.426 6.163 1.00 0.00 60 THR A C 20
ATOM 30968 O O . THR A 1 60 ? -17.092 4.277 7.021 1.00 0.00 60 THR A O 20
ATOM 30979 N N . ALA A 1 61 ? -16.443 3.033 5.258 1.00 0.00 61 ALA A N 20
ATOM 30980 C CA . ALA A 1 61 ? -15.097 3.592 5.212 1.00 0.00 61 ALA A CA 20
ATOM 30981 C C . ALA A 1 61 ? -15.120 5.060 4.797 1.00 0.00 61 ALA A C 20
ATOM 30982 O O . ALA A 1 61 ? -14.415 5.889 5.374 1.00 0.00 61 ALA A O 20
ATOM 30989 N N . MET A 1 62 ? -15.934 5.374 3.793 1.00 0.00 62 MET A N 20
ATOM 30990 C CA . MET A 1 62 ? -16.048 6.740 3.293 1.00 0.00 62 MET A CA 20
ATOM 30991 C C . MET A 1 62 ? -16.696 7.663 4.325 1.00 0.00 62 MET A C 20
ATOM 30992 O O . MET A 1 62 ? -16.172 8.737 4.622 1.00 0.00 62 MET A O 20
ATOM 31006 N N . ARG A 1 63 ? -17.834 7.239 4.868 1.00 0.00 63 ARG A N 20
ATOM 31007 C CA . ARG A 1 63 ? -18.554 8.035 5.860 1.00 0.00 63 ARG A CA 20
ATOM 31008 C C . ARG A 1 63 ? -17.696 8.277 7.098 1.00 0.00 63 ARG A C 20
ATOM 31009 O O . ARG A 1 63 ? -17.868 9.274 7.798 1.00 0.00 63 ARG A O 20
ATOM 31030 N N . SER A 1 64 ? -16.781 7.352 7.366 1.00 0.00 64 SER A N 20
ATOM 31031 C CA . SER A 1 64 ? -15.892 7.466 8.518 1.00 0.00 64 SER A CA 20
ATOM 31032 C C . SER A 1 64 ? -15.122 8.784 8.484 1.00 0.00 64 SER A C 20
ATOM 31033 O O . SER A 1 64 ? -14.891 9.405 9.521 1.00 0.00 64 SER A O 20
ATOM 31041 N N . LEU A 1 65 ? -14.728 9.202 7.285 1.00 0.00 65 LEU A N 20
ATOM 31042 C CA . LEU A 1 65 ? -13.982 10.443 7.111 1.00 0.00 65 LEU A CA 20
ATOM 31043 C C . LEU A 1 65 ? -14.918 11.649 7.111 1.00 0.00 65 LEU A C 20
ATOM 31044 O O . LEU A 1 65 ? -14.474 12.793 7.203 1.00 0.00 65 LEU A O 20
ATOM 31060 N N . GLY A 1 66 ? -16.216 11.382 7.007 1.00 0.00 66 GLY A N 20
ATOM 31061 C CA . GLY A 1 66 ? -17.199 12.451 6.994 1.00 0.00 66 GLY A CA 20
ATOM 31062 C C . GLY A 1 66 ? -17.907 12.571 5.658 1.00 0.00 66 GLY A C 20
ATOM 31063 O O . GLY A 1 66 ? -18.534 13.590 5.371 1.00 0.00 66 GLY A O 20
ATOM 31067 N N . TYR A 1 67 ? -17.805 11.528 4.840 1.00 0.00 67 TYR A N 20
ATOM 31068 C CA . TYR A 1 67 ? -18.440 11.519 3.527 1.00 0.00 67 TYR A CA 20
ATOM 31069 C C . TYR A 1 67 ? -19.323 10.285 3.363 1.00 0.00 67 TYR A C 20
ATOM 31070 O O . TYR A 1 67 ? -18.853 9.224 2.954 1.00 0.00 67 TYR A O 20
ATOM 31088 N N . MET A 1 68 ? -20.605 10.434 3.683 1.00 0.00 68 MET A N 20
ATOM 31089 C CA . MET A 1 68 ? -21.555 9.331 3.578 1.00 0.00 68 MET A CA 20
ATOM 31090 C C . MET A 1 68 ? -22.099 9.201 2.152 1.00 0.00 68 MET A C 20
ATOM 31091 O O . MET A 1 68 ? -22.826 10.075 1.679 1.00 0.00 68 MET A O 20
ATOM 31105 N N . PRO A 1 69 ? -21.750 8.108 1.441 1.00 0.00 69 PRO A N 20
ATOM 31106 C CA . PRO A 1 69 ? -22.210 7.870 0.077 1.00 0.00 69 PRO A CA 20
ATOM 31107 C C . PRO A 1 69 ? -23.573 7.187 0.042 1.00 0.00 69 PRO A C 20
ATOM 31108 O O . PRO A 1 69 ? -23.932 6.447 0.957 1.00 0.00 69 PRO A O 20
ATOM 31119 N N . ASN A 1 70 ? -24.325 7.443 -1.023 1.00 0.00 70 ASN A N 20
ATOM 31120 C CA . ASN A 1 70 ? -25.650 6.856 -1.184 1.00 0.00 70 ASN A CA 20
ATOM 31121 C C . ASN A 1 70 ? -25.554 5.457 -1.781 1.00 0.00 70 ASN A C 20
ATOM 31122 O O . ASN A 1 70 ? -24.490 5.042 -2.236 1.00 0.00 70 ASN A O 20
ATOM 31133 N N . GLU A 1 71 ? -26.669 4.734 -1.777 1.00 0.00 71 GLU A N 20
ATOM 31134 C CA . GLU A 1 71 ? -26.701 3.382 -2.322 1.00 0.00 71 GLU A CA 20
ATOM 31135 C C . GLU A 1 71 ? -26.260 3.374 -3.784 1.00 0.00 71 GLU A C 20
ATOM 31136 O O . GLU A 1 71 ? -25.715 2.385 -4.274 1.00 0.00 71 GLU A O 20
ATOM 31148 N N . VAL A 1 72 ? -26.496 4.486 -4.474 1.00 0.00 72 VAL A N 20
ATOM 31149 C CA . VAL A 1 72 ? -26.132 4.620 -5.868 1.00 0.00 72 VAL A CA 20
ATOM 31150 C C . VAL A 1 72 ? -24.689 5.092 -6.028 1.00 0.00 72 VAL A C 20
ATOM 31151 O O . VAL A 1 72 ? -24.089 4.931 -7.091 1.00 0.00 72 VAL A O 20
ATOM 31164 N N . GLU A 1 73 ? -24.139 5.677 -4.968 1.00 0.00 73 GLU A N 20
ATOM 31165 C CA . GLU A 1 73 ? -22.769 6.181 -4.997 1.00 0.00 73 GLU A CA 20
ATOM 31166 C C . GLU A 1 73 ? -21.760 5.074 -4.697 1.00 0.00 73 GLU A C 20
ATOM 31167 O O . GLU A 1 73 ? -20.778 4.908 -5.418 1.00 0.00 73 GLU A O 20
ATOM 31179 N N . LEU A 1 74 ? -22.005 4.318 -3.631 1.00 0.00 74 LEU A N 20
ATOM 31180 C CA . LEU A 1 74 ? -21.107 3.234 -3.242 1.00 0.00 74 LEU A CA 20
ATOM 31181 C C . LEU A 1 74 ? -20.899 2.245 -4.387 1.00 0.00 74 LEU A C 20
ATOM 31182 O O . LEU A 1 74 ? -19.985 1.422 -4.347 1.00 0.00 74 LEU A O 20
ATOM 31198 N N . GLU A 1 75 ? -21.749 2.331 -5.406 1.00 0.00 75 GLU A N 20
ATOM 31199 C CA . GLU A 1 75 ? -21.653 1.442 -6.559 1.00 0.00 75 GLU A CA 20
ATOM 31200 C C . GLU A 1 75 ? -20.670 1.982 -7.597 1.00 0.00 75 GLU A C 20
ATOM 31201 O O . GLU A 1 75 ? -19.922 1.218 -8.208 1.00 0.00 75 GLU A O 20
ATOM 31213 N N . VAL A 1 76 ? -20.675 3.299 -7.794 1.00 0.00 76 VAL A N 20
ATOM 31214 C CA . VAL A 1 76 ? -19.786 3.924 -8.769 1.00 0.00 76 VAL A CA 20
ATOM 31215 C C . VAL A 1 76 ? -18.358 4.030 -8.242 1.00 0.00 76 VAL A C 20
ATOM 31216 O O . VAL A 1 76 ? -17.402 4.050 -9.017 1.00 0.00 76 VAL A O 20
ATOM 31229 N N . ILE A 1 77 ? -18.220 4.104 -6.926 1.00 0.00 77 ILE A N 20
ATOM 31230 C CA . ILE A 1 77 ? -16.907 4.204 -6.299 1.00 0.00 77 ILE A CA 20
ATOM 31231 C C . ILE A 1 77 ? -16.240 2.833 -6.191 1.00 0.00 77 ILE A C 20
ATOM 31232 O O . ILE A 1 77 ? -15.014 2.728 -6.182 1.00 0.00 77 ILE A O 20
ATOM 31248 N N . ILE A 1 78 ? -17.057 1.787 -6.115 1.00 0.00 78 ILE A N 20
ATOM 31249 C CA . ILE A 1 78 ? -16.552 0.423 -5.996 1.00 0.00 78 ILE A CA 20
ATOM 31250 C C . ILE A 1 78 ? -16.153 -0.158 -7.355 1.00 0.00 78 ILE A C 20
ATOM 31251 O O . ILE A 1 78 ? -15.337 -1.077 -7.426 1.00 0.00 78 ILE A O 20
ATOM 31267 N N . GLN A 1 79 ? -16.703 0.392 -8.433 1.00 0.00 79 GLN A N 20
ATOM 31268 C CA . GLN A 1 79 ? -16.393 -0.105 -9.771 1.00 0.00 79 GLN A CA 20
ATOM 31269 C C . GLN A 1 79 ? -15.060 0.449 -10.264 1.00 0.00 79 GLN A C 20
ATOM 31270 O O . GLN A 1 79 ? -14.498 -0.041 -11.243 1.00 0.00 79 GLN A O 20
ATOM 31284 N N . ARG A 1 80 ? -14.559 1.472 -9.578 1.00 0.00 80 ARG A N 20
ATOM 31285 C CA . ARG A 1 80 ? -13.289 2.089 -9.946 1.00 0.00 80 ARG A CA 20
ATOM 31286 C C . ARG A 1 80 ? -12.116 1.257 -9.438 1.00 0.00 80 ARG A C 20
ATOM 31287 O O . ARG A 1 80 ? -11.055 1.219 -10.060 1.00 0.00 80 ARG A O 20
ATOM 31308 N N . LEU A 1 81 ? -12.317 0.591 -8.305 1.00 0.00 81 LEU A N 20
ATOM 31309 C CA . LEU A 1 81 ? -11.280 -0.243 -7.712 1.00 0.00 81 LEU A CA 20
ATOM 31310 C C . LEU A 1 81 ? -11.435 -1.694 -8.153 1.00 0.00 81 LEU A C 20
ATOM 31311 O O . LEU A 1 81 ? -10.453 -2.368 -8.463 1.00 0.00 81 LEU A O 20
ATOM 31327 N N . ASP A 1 82 ? -12.678 -2.167 -8.176 1.00 0.00 82 ASP A N 20
ATOM 31328 C CA . ASP A 1 82 ? -12.972 -3.536 -8.583 1.00 0.00 82 ASP A CA 20
ATOM 31329 C C . ASP A 1 82 ? -12.745 -3.712 -10.083 1.00 0.00 82 ASP A C 20
ATOM 31330 O O . ASP A 1 82 ? -13.687 -3.660 -10.875 1.00 0.00 82 ASP A O 20
ATOM 31339 N N . MET A 1 83 ? -11.487 -3.916 -10.465 1.00 0.00 83 MET A N 20
ATOM 31340 C CA . MET A 1 83 ? -11.124 -4.085 -11.870 1.00 0.00 83 MET A CA 20
ATOM 31341 C C . MET A 1 83 ? -11.560 -5.444 -12.412 1.00 0.00 83 MET A C 20
ATOM 31342 O O . MET A 1 83 ? -12.090 -5.535 -13.520 1.00 0.00 83 MET A O 20
ATOM 31356 N N . ASP A 1 84 ? -11.336 -6.498 -11.634 1.00 0.00 84 ASP A N 20
ATOM 31357 C CA . ASP A 1 84 ? -11.703 -7.847 -12.056 1.00 0.00 84 ASP A CA 20
ATOM 31358 C C . ASP A 1 84 ? -13.218 -8.014 -12.123 1.00 0.00 84 ASP A C 20
ATOM 31359 O O . ASP A 1 84 ? -13.724 -8.905 -12.805 1.00 0.00 84 ASP A O 20
ATOM 31368 N N . GLY A 1 85 ? -13.937 -7.151 -11.410 1.00 0.00 85 GLY A N 20
ATOM 31369 C CA . GLY A 1 85 ? -15.389 -7.210 -11.413 1.00 0.00 85 GLY A CA 20
ATOM 31370 C C . GLY A 1 85 ? -15.946 -8.311 -10.529 1.00 0.00 85 GLY A C 20
ATOM 31371 O O . GLY A 1 85 ? -16.941 -8.945 -10.879 1.00 0.00 85 GLY A O 20
ATOM 31375 N N . ASP A 1 86 ? -15.315 -8.535 -9.379 1.00 0.00 86 ASP A N 20
ATOM 31376 C CA . ASP A 1 86 ? -15.767 -9.570 -8.453 1.00 0.00 86 ASP A CA 20
ATOM 31377 C C . ASP A 1 86 ? -16.739 -8.996 -7.425 1.00 0.00 86 ASP A C 20
ATOM 31378 O O . ASP A 1 86 ? -17.136 -9.683 -6.483 1.00 0.00 86 ASP A O 20
ATOM 31387 N N . GLY A 1 87 ? -17.117 -7.735 -7.612 1.00 0.00 87 GLY A N 20
ATOM 31388 C CA . GLY A 1 87 ? -18.041 -7.092 -6.694 1.00 0.00 87 GLY A CA 20
ATOM 31389 C C . GLY A 1 87 ? -17.356 -6.546 -5.454 1.00 0.00 87 GLY A C 20
ATOM 31390 O O . GLY A 1 87 ? -17.911 -5.699 -4.755 1.00 0.00 87 GLY A O 20
ATOM 31394 N N . GLN A 1 88 ? -16.148 -7.032 -5.181 1.00 0.00 88 GLN A N 20
ATOM 31395 C CA . GLN A 1 88 ? -15.393 -6.589 -4.014 1.00 0.00 88 GLN A CA 20
ATOM 31396 C C . GLN A 1 88 ? -14.016 -6.070 -4.418 1.00 0.00 88 GLN A C 20
ATOM 31397 O O . GLN A 1 88 ? -13.562 -6.295 -5.539 1.00 0.00 88 GLN A O 20
ATOM 31411 N N . VAL A 1 89 ? -13.356 -5.373 -3.496 1.00 0.00 89 VAL A N 20
ATOM 31412 C CA . VAL A 1 89 ? -12.034 -4.815 -3.759 1.00 0.00 89 VAL A CA 20
ATOM 31413 C C . VAL A 1 89 ? -10.950 -5.584 -3.009 1.00 0.00 89 VAL A C 20
ATOM 31414 O O . VAL A 1 89 ? -11.049 -5.799 -1.800 1.00 0.00 89 VAL A O 20
ATOM 31427 N N . ASP A 1 90 ? -9.913 -5.992 -3.736 1.00 0.00 90 ASP A N 20
ATOM 31428 C CA . ASP A 1 90 ? -8.806 -6.736 -3.145 1.00 0.00 90 ASP A CA 20
ATOM 31429 C C . ASP A 1 90 ? -7.697 -5.795 -2.683 1.00 0.00 90 ASP A C 20
ATOM 31430 O O . ASP A 1 90 ? -7.513 -4.717 -3.247 1.00 0.00 90 ASP A O 20
ATOM 31439 N N . PHE A 1 91 ? -6.967 -6.208 -1.651 1.00 0.00 91 PHE A N 20
ATOM 31440 C CA . PHE A 1 91 ? -5.877 -5.404 -1.104 1.00 0.00 91 PHE A CA 20
ATOM 31441 C C . PHE A 1 91 ? -4.944 -4.903 -2.205 1.00 0.00 91 PHE A C 20
ATOM 31442 O O . PHE A 1 91 ? -4.660 -3.709 -2.287 1.00 0.00 91 PHE A O 20
ATOM 31459 N N . GLU A 1 92 ? -4.476 -5.819 -3.050 1.00 0.00 92 GLU A N 20
ATOM 31460 C CA . GLU A 1 92 ? -3.572 -5.467 -4.143 1.00 0.00 92 GLU A CA 20
ATOM 31461 C C . GLU A 1 92 ? -4.145 -4.334 -4.993 1.00 0.00 92 GLU A C 20
ATOM 31462 O O . GLU A 1 92 ? -3.487 -3.320 -5.221 1.00 0.00 92 GLU A O 20
ATOM 31474 N N . GLU A 1 93 ? -5.368 -4.514 -5.472 1.00 0.00 93 GLU A N 20
ATOM 31475 C CA . GLU A 1 93 ? -6.021 -3.496 -6.288 1.00 0.00 93 GLU A CA 20
ATOM 31476 C C . GLU A 1 93 ? -6.096 -2.166 -5.542 1.00 0.00 93 GLU A C 20
ATOM 31477 O O . GLU A 1 93 ? -6.210 -1.104 -6.155 1.00 0.00 93 GLU A O 20
ATOM 31489 N N . PHE A 1 94 ? -6.019 -2.231 -4.215 1.00 0.00 94 PHE A N 20
ATOM 31490 C CA . PHE A 1 94 ? -6.097 -1.036 -3.382 1.00 0.00 94 PHE A CA 20
ATOM 31491 C C . PHE A 1 94 ? -4.719 -0.428 -3.119 1.00 0.00 94 PHE A C 20
ATOM 31492 O O . PHE A 1 94 ? -4.598 0.785 -2.948 1.00 0.00 94 PHE A O 20
ATOM 31509 N N . VAL A 1 95 ? -3.684 -1.263 -3.089 1.00 0.00 95 VAL A N 20
ATOM 31510 C CA . VAL A 1 95 ? -2.332 -0.777 -2.828 1.00 0.00 95 VAL A CA 20
ATOM 31511 C C . VAL A 1 95 ? -1.755 -0.039 -4.032 1.00 0.00 95 VAL A C 20
ATOM 31512 O O . VAL A 1 95 ? -0.979 0.903 -3.872 1.00 0.00 95 VAL A O 20
ATOM 31525 N N . THR A 1 96 ? -2.130 -0.467 -5.234 1.00 0.00 96 THR A N 20
ATOM 31526 C CA . THR A 1 96 ? -1.634 0.163 -6.451 1.00 0.00 96 THR A CA 20
ATOM 31527 C C . THR A 1 96 ? -2.337 1.491 -6.720 1.00 0.00 96 THR A C 20
ATOM 31528 O O . THR A 1 96 ? -1.689 2.498 -7.005 1.00 0.00 96 THR A O 20
ATOM 31539 N N . LEU A 1 97 ? -3.664 1.487 -6.631 1.00 0.00 97 LEU A N 20
ATOM 31540 C CA . LEU A 1 97 ? -4.446 2.696 -6.871 1.00 0.00 97 LEU A CA 20
ATOM 31541 C C . LEU A 1 97 ? -4.136 3.765 -5.829 1.00 0.00 97 LEU A C 20
ATOM 31542 O O . LEU A 1 97 ? -4.335 4.957 -6.069 1.00 0.00 97 LEU A O 20
ATOM 31558 N N . LEU A 1 98 ? -3.647 3.331 -4.671 1.00 0.00 98 LEU A N 20
ATOM 31559 C CA . LEU A 1 98 ? -3.307 4.250 -3.590 1.00 0.00 98 LEU A CA 20
ATOM 31560 C C . LEU A 1 98 ? -1.802 4.505 -3.547 1.00 0.00 98 LEU A C 20
ATOM 31561 O O . LEU A 1 98 ? -1.345 5.478 -2.947 1.00 0.00 98 LEU A O 20
ATOM 31577 N N . GLY A 1 99 ? -1.042 3.630 -4.196 1.00 0.00 99 GLY A N 20
ATOM 31578 C CA . GLY A 1 99 ? 0.403 3.771 -4.220 1.00 0.00 99 GLY A CA 20
ATOM 31579 C C . GLY A 1 99 ? 0.941 3.996 -5.621 1.00 0.00 99 GLY A C 20
ATOM 31580 O O . GLY A 1 99 ? 1.404 3.053 -6.263 1.00 0.00 99 GLY A O 20
ATOM 31584 N N . PRO A 1 100 ? 0.893 5.242 -6.128 1.00 0.00 100 PRO A N 20
ATOM 31585 C CA . PRO A 1 100 ? 1.384 5.567 -7.470 1.00 0.00 100 PRO A CA 20
ATOM 31586 C C . PRO A 1 100 ? 2.908 5.583 -7.544 1.00 0.00 100 PRO A C 20
ATOM 31587 O O . PRO A 1 100 ? 3.504 6.650 -7.287 1.00 0.00 100 PRO A O 20
#

Radius of gyration: 21.61 Å; Cα contacts (8 Å, |Δi|>4): 80; chains: 1; bounding box: 69×27×22 Å

Nearest PDB structures (foldseek):
  2lv7-assembly1_A  TM=7.339E-01  e=1.958E-17  Homo sapiens
  4aqr-assembly1_B  TM=8.274E-01  e=2.556E-07  Arabidopsis thaliana
  6hcs-assembly1_A  TM=8.313E-01  e=3.810E-07  Homo sapiens
  6b8m-assembly2_D  TM=8.449E-01  e=6.935E-07  Homo sapiens
  7zrq-assembly1_A  TM=7.587E-01  e=9.672E-07  Homo sapiens

Sequence (100 aa):
MPFHPVTAALMYRGIYTVPNLLSEQRPVDIPEDELEEIREAFKVFDRDGNGFISKQELGTAMRSLGYMPNEVELEVIIQRLDMDGDGQVDFEEFVTLLGPMPFHPVTAALMYRGIYTVPNLLSEQRPVDIPEDELEEIREAFKVFDRDGNGFISKQELGTAMRSLGYMPNEVELEVIIQRLDMDGDGQVDFEEFVTLLGPMPFHPVTAALMYRGIYTVPNLLSEQRPVDIPEDELEEIREAFKVFDRDGNGFISKQELGTAMRSLGYMPNEVELEVIIQRLDMDGDGQVDFEEFVTLLGPMPFHPVTAALMYRGIYTVPNLLSEQRPVDIPEDELEEIREAFKVFDRDGNGFISKQELGTAMRSLGYMPNEVELEVIIQRLDMDGDGQVDFEEFVTLLGPMPFHPVTAALMYRGIYTVPNLLSEQRPVDIPEDELEEIREAFKVFDRDGNGFISKQELGTAMRSLGYMPNEVELEVIIQRLDMDGDGQVDFEEFVTLLGPMPFHPVTAALMYRGIYTVPNLLSEQRPVDIPEDELEEIREAFKVFDRDGNGFISKQELGTAMRSLGYMPNEVELEVIIQRLDMDGDGQVDFEEFVTLLGPMPFHPVTAALMYRGIYTVPNLLSEQRPVDIPEDELEEIREAFKVFDRDGNGFISKQELGTAMRSLGYMPNEVELEVIIQRLDMDGDGQVDFEEFVTLLGPMPFHPVTAALMYRGIYTVPNLLSEQRPVDIPEDELEEIREAFKVFDRDGNGFISKQELGTAMRSLGYMPNEVELEVIIQRLDMDGDGQVDFEEFVTLLGPMPFHPVTAALMYRGIYTVPNLLSEQRPVDIPEDELEEIREAFKVFDRDGNGFISKQELGTAMRSLGYMPNEVELEVIIQRLDMDGDGQVDFEEFVTLLGPMPFHPVTAALMYRGIYTVPNLLSEQRPVDIPEDELEEIREAFKVFDRDGNGFISKQELGTAMRSLGYMPNEVELEVIIQRLDMDGDGQVDFEEFVTLLGPMPFHPVTAALMYRGIYTVPNLLSEQRPVDIPEDELEEIREAFKVFDRDGNGFISKQELGTAMRSLGYMPNEVELEVIIQRLDMDGDGQVDFEEFVTLLGPMPFHPVTAALMYRGIYTVPNLLSEQRPVDIPEDELEEIREAFKVFDRDGNGFISKQELGTAMRSLGYMPNEVELEVIIQRLDMDGDGQVDFEEFVTLLGPMPFHPVTAALMYRGIYTVPNLLSEQRPVDIPEDELEEIREAFKVFDRDGNGFISKQELGTAMRSLGYMPNEVELEVIIQRLDMDGDGQVDFEEFVTLLGPMPFHPVTAALMYRGIYTVPNLLSEQRPVDIPEDELEEIREAFKVFDRDGNGFISKQELGTAMRSLGYMPNEVELEVIIQRLDMDGDGQVDFEEFVTLLGPMPFHPVTAALMYRGIYTVPNLLSEQRPVDIPEDELEEIREAFKVFDRDGNGFISKQELGTAMRSLGYMPNEVELEVIIQRLDMDGDGQVDFEEFVTLLGPMPFHPVTAALMYRGIYTVPNLLSEQRPVDIPEDELEEIREAFKVFDRDGNGFISKQELGTAMRSLGYMPNEVELEVIIQRLDMDGDGQVDFEEFVTLLGPMPFHPVTAALMYRGIYTVPNLLSEQRPVDIPEDELEEIREAFKVFDRDGNGFISKQELGTAMRSLGYMPNEVELEVIIQRLDMDGDGQVDFEEFVTLLGPMPFHPVTAALMYRGIYTVPNLLSEQRPVDIPEDELEEIREAFKVFDRDGNGFISKQELGTAMRSLGYMPNEVELEVIIQRLDMDGDGQVDFEEFVTLLGPMPFHPVTAALMYRGIYTVPNLLSEQRPVDIPEDELEEIREAFKVFDRDGNGFISKQELGTAMRSLGYMPNEVELEVIIQRLDMDGDGQVDFEEFVTLLGPMPFHPVTAALMYRGIYTVPNLLSEQRPVDIPEDELEEIREAFKVFDRDGNGFISKQELGTAMRSLGYMPNEVELEVIIQRLDMDGDGQVDFEEFVTLLGP

CATH classification: 1.10.238.10